Protein AF-0000000084487157 (afdb_homodimer)

Radius of gyration: 61.23 Å; Cα contacts (8 Å, |Δi|>4): 3173; chains: 2; bounding box: 126×188×122 Å

Organism: NCBI:txid1629725

Structure (mmCIF, N/CA/C/O backbone):
data_AF-0000000084487157-model_v1
#
loop_
_entity.id
_entity.type
_entity.pdbx_description
1 polymer 'Ankyrin repeat-containing protein'
#
loop_
_atom_site.group_PDB
_atom_site.id
_atom_site.type_symbol
_atom_site.label_atom_id
_atom_site.label_alt_id
_atom_site.label_comp_id
_atom_site.label_asym_id
_atom_site.label_entity_id
_atom_site.label_seq_id
_atom_site.pdbx_PDB_ins_code
_atom_site.Cartn_x
_atom_site.Cartn_y
_atom_site.Cartn_z
_atom_site.occupancy
_atom_site.B_iso_or_equiv
_atom_site.auth_seq_id
_atom_site.auth_comp_id
_atom_site.auth_asym_id
_atom_site.auth_atom_id
_atom_site.pdbx_PDB_model_num
ATOM 1 N N . MET A 1 1 ? -29.562 43.594 9.266 1 46.38 1 MET A N 1
ATOM 2 C CA . MET A 1 1 ? -28.797 44.562 8.492 1 46.38 1 MET A CA 1
ATOM 3 C C . MET A 1 1 ? -27.656 45.156 9.328 1 46.38 1 MET A C 1
ATOM 5 O O . MET A 1 1 ? -27.844 45.469 10.508 1 46.38 1 MET A O 1
ATOM 9 N N . GLN A 1 2 ? -26.438 44.812 8.945 1 55.62 2 GLN A N 1
ATOM 10 C CA . GLN A 1 2 ? -25.219 45.312 9.555 1 55.62 2 GLN A CA 1
ATOM 11 C C . GLN A 1 2 ? -25.188 46.844 9.508 1 55.62 2 GLN A C 1
ATOM 13 O O . GLN A 1 2 ? -25.406 47.438 8.453 1 55.62 2 GLN A O 1
ATOM 18 N N . CYS A 1 3 ? -25.688 47.562 10.555 1 52.28 3 CYS A N 1
ATOM 19 C CA . CYS A 1 3 ? -25.719 49 10.578 1 52.28 3 CYS A CA 1
ATOM 20 C C . CYS A 1 3 ? -24.719 49.562 11.578 1 52.28 3 CYS A C 1
ATOM 22 O O . CYS A 1 3 ? -24.078 48.812 12.312 1 52.28 3 CYS A O 1
ATOM 24 N N . GLY A 1 4 ? -24.078 50.719 11.555 1 47.22 4 GLY A N 1
ATOM 25 C CA . GLY A 1 4 ? -23.375 51.5 12.562 1 47.22 4 GLY A CA 1
ATOM 26 C C . GLY A 1 4 ? -22.703 52.719 12 1 47.22 4 GLY A C 1
ATOM 27 O O . GLY A 1 4 ? -22.422 52.812 10.805 1 47.22 4 GLY A O 1
ATOM 28 N N . PRO A 1 5 ? -23.125 53.75 12.477 1 40.22 5 PRO A N 1
ATOM 29 C CA . PRO A 1 5 ? -22.609 55 11.906 1 40.22 5 PRO A CA 1
ATOM 30 C C . PRO A 1 5 ? -21.156 54.875 11.438 1 40.22 5 PRO A C 1
ATOM 32 O O . PRO A 1 5 ? -20.75 55.531 10.469 1 40.22 5 PRO A O 1
ATOM 35 N N . ARG A 1 6 ? -20.172 54.656 12.258 1 46.72 6 ARG A N 1
ATOM 36 C CA . ARG A 1 6 ? -18.766 54.906 11.961 1 46.72 6 ARG A CA 1
ATOM 37 C C . ARG A 1 6 ? -18.125 53.656 11.352 1 46.72 6 ARG A C 1
ATOM 39 O O . ARG A 1 6 ? -16.922 53.438 11.5 1 46.72 6 ARG A O 1
ATOM 46 N N . GLY A 1 7 ? -19 52.875 10.414 1 50.53 7 GLY A N 1
ATOM 47 C CA . GLY A 1 7 ? -18.391 51.875 9.547 1 50.53 7 GLY A CA 1
ATOM 48 C C . GLY A 1 7 ? -18.062 50.594 10.273 1 50.53 7 GLY A C 1
ATOM 49 O O . GLY A 1 7 ? -17.203 49.812 9.828 1 50.53 7 GLY A O 1
ATOM 50 N N . GLU A 1 8 ? -18.484 50.281 11.375 1 61.91 8 GLU A N 1
ATOM 51 C CA . GLU A 1 8 ? -18 49.125 12.125 1 61.91 8 GLU A CA 1
ATOM 52 C C . GLU A 1 8 ? -18.734 47.875 11.734 1 61.91 8 GLU A C 1
ATOM 54 O O . GLU A 1 8 ? -18.297 46.75 12.047 1 61.91 8 GLU A O 1
ATOM 59 N N . ASN A 1 9 ? -19.781 47.844 10.703 1 69.62 9 ASN A N 1
ATOM 60 C CA . ASN A 1 9 ? -20.562 46.688 10.219 1 69.62 9 ASN A CA 1
ATOM 61 C C . ASN A 1 9 ? -21.156 45.906 11.375 1 69.62 9 ASN A C 1
ATOM 63 O O . ASN A 1 9 ? -21.062 44.656 11.383 1 69.62 9 ASN A O 1
ATOM 67 N N . LYS A 1 10 ? -21.656 46.625 12.469 1 80.81 10 LYS A N 1
ATOM 68 C CA . LYS A 1 10 ? -22.234 45.938 13.625 1 80.81 10 LYS A CA 1
ATOM 69 C C . LYS A 1 10 ? -23.75 45.844 13.492 1 80.81 10 LYS A C 1
ATOM 71 O O . LYS A 1 10 ? -24.391 46.75 12.984 1 80.81 10 LYS A O 1
ATOM 76 N N . THR A 1 11 ? -24.297 44.781 13.859 1 81.62 11 THR A N 1
ATOM 77 C CA . THR A 1 11 ? -25.734 44.562 13.938 1 81.62 11 THR A CA 1
ATOM 78 C C . THR A 1 11 ? -26.281 44.969 15.312 1 81.62 11 THR A C 1
ATOM 80 O O . THR A 1 11 ? -25.5 45.219 16.234 1 81.62 11 THR A O 1
ATOM 83 N N . PRO A 1 12 ? -27.578 45.219 15.461 1 81.38 12 PRO A N 1
ATOM 84 C CA . PRO A 1 12 ? -28.156 45.5 16.781 1 81.38 12 PRO A CA 1
ATOM 85 C C . PRO A 1 12 ? -27.75 44.5 17.844 1 81.38 12 PRO A C 1
ATOM 87 O O . PRO A 1 12 ? -27.578 44.844 19.016 1 81.38 12 PRO A O 1
ATOM 90 N N . LEU A 1 13 ? -27.594 43.25 17.422 1 86.44 13 LEU A N 1
ATOM 91 C CA . LEU A 1 13 ? -27.172 42.25 18.375 1 86.44 13 LEU A CA 1
ATOM 92 C C . LEU A 1 13 ? -25.734 42.5 18.844 1 86.44 13 LEU A C 1
ATOM 94 O O . LEU A 1 13 ? -25.422 42.281 20.016 1 86.44 13 LEU A O 1
ATOM 98 N N . HIS A 1 14 ? -24.938 42.906 17.922 1 86.56 14 HIS A N 1
ATOM 99 C CA . HIS A 1 14 ? -23.562 43.281 18.281 1 86.56 14 HIS A CA 1
ATOM 100 C C . HIS A 1 14 ? -23.562 44.375 19.359 1 86.56 14 HIS A C 1
ATOM 102 O O . HIS A 1 14 ? -22.891 44.219 20.391 1 86.56 14 HIS A O 1
ATOM 108 N N . LEU A 1 15 ? -24.266 45.375 19.125 1 84.25 15 LEU A N 1
ATOM 109 C CA . LEU A 1 15 ? -24.297 46.531 20.016 1 84.25 15 LEU A CA 1
ATOM 110 C C . LEU A 1 15 ? -24.875 46.156 21.375 1 84.25 15 LEU A C 1
ATOM 112 O O . LEU A 1 15 ? -24.359 46.594 22.406 1 84.25 15 LEU A O 1
ATOM 116 N N . SER A 1 16 ? -26 45.438 21.312 1 86.81 16 SER A N 1
ATOM 117 C CA . SER A 1 16 ? -26.625 45.031 22.562 1 86.81 16 SER A CA 1
ATOM 118 C C . SER A 1 16 ? -25.703 44.125 23.375 1 86.81 16 SER A C 1
ATOM 120 O O . SER A 1 16 ? -25.641 44.25 24.609 1 86.81 16 SER A O 1
ATOM 122 N N . ALA A 1 17 ? -24.953 43.219 22.75 1 87 17 ALA A N 1
ATOM 123 C CA . ALA A 1 17 ? -24.031 42.312 23.406 1 87 17 ALA A CA 1
ATOM 124 C C . ALA A 1 17 ? -22.828 43.062 23.969 1 87 17 ALA A C 1
ATOM 126 O O . ALA A 1 17 ? -22.344 42.75 25.062 1 87 17 ALA A O 1
ATOM 127 N N . GLU A 1 18 ? -22.391 44 23.172 1 82.25 18 GLU A N 1
ATOM 128 C CA . GLU A 1 18 ? -21.234 44.812 23.578 1 82.25 18 GLU A CA 1
ATOM 129 C C . GLU A 1 18 ? -21.531 45.625 24.812 1 82.25 18 GLU A C 1
ATOM 131 O O . GLU A 1 18 ? -20.672 45.844 25.672 1 82.25 18 GLU A O 1
ATOM 136 N N . HIS A 1 19 ? -22.781 46.031 24.938 1 81.69 19 HIS A N 1
ATOM 137 C CA . HIS A 1 19 ? -23.156 46.938 26.047 1 81.69 19 HIS A CA 1
ATOM 138 C C . HIS A 1 19 ? -23.844 46.156 27.156 1 81.69 19 HIS A C 1
ATOM 140 O O . HIS A 1 19 ? -24.234 46.719 28.172 1 81.69 19 HIS A O 1
ATOM 146 N N . GLY A 1 20 ? -24.062 44.844 27.047 1 82.31 20 GLY A N 1
ATOM 147 C CA . GLY A 1 20 ? -24.547 43.938 28.078 1 82.31 20 GLY A CA 1
ATOM 148 C C . GLY A 1 20 ? -26.047 44.062 28.297 1 82.31 20 GLY A C 1
ATOM 149 O O . GLY A 1 20 ? -26.531 43.875 29.422 1 82.31 20 GLY A O 1
ATOM 150 N N . TYR A 1 21 ? -26.781 44.562 27.328 1 86.69 21 TYR A N 1
ATOM 151 C CA . TYR A 1 21 ? -28.234 44.656 27.469 1 86.69 21 TYR A CA 1
ATOM 152 C C . TYR A 1 21 ? -28.875 43.281 27.281 1 86.69 21 TYR A C 1
ATOM 154 O O . TYR A 1 21 ? -29.281 42.906 26.172 1 86.69 21 TYR A O 1
ATOM 162 N N . THR A 1 22 ? -29.047 42.562 28.297 1 88.5 22 THR A N 1
ATOM 163 C CA . THR A 1 22 ? -29.484 41.156 28.281 1 88.5 22 THR A CA 1
ATOM 164 C C . THR A 1 22 ? -30.906 41.062 27.719 1 88.5 22 THR A C 1
ATOM 166 O O . THR A 1 22 ? -31.203 40.125 26.969 1 88.5 22 THR A O 1
ATOM 169 N N . SER A 1 23 ? -31.766 42 28.078 1 87.94 23 SER A N 1
ATOM 170 C CA . SER A 1 23 ? -33.156 41.938 27.609 1 87.94 23 SER A CA 1
ATOM 171 C C . SER A 1 23 ? -33.219 42.125 26.094 1 87.94 23 SER A C 1
ATOM 173 O O . SER A 1 23 ? -34 41.469 25.422 1 87.94 23 SER A O 1
ATOM 175 N N . ASN A 1 24 ? -32.312 43.094 25.609 1 87.62 24 ASN A N 1
ATOM 176 C CA . ASN A 1 24 ? -32.281 43.312 24.172 1 87.62 24 ASN A CA 1
ATOM 177 C C . ASN A 1 24 ? -31.734 42.094 23.422 1 87.62 24 ASN A C 1
ATOM 179 O O . ASN A 1 24 ? -32.25 41.75 22.359 1 87.62 24 ASN A O 1
ATOM 183 N N . VAL A 1 25 ? -30.75 41.531 24.016 1 89.44 25 VAL A N 1
ATOM 184 C CA . VAL A 1 25 ? -30.125 40.344 23.391 1 89.44 25 VAL A CA 1
ATOM 185 C C . VAL A 1 25 ? -31.156 39.219 23.281 1 89.44 25 VAL A C 1
ATOM 187 O O . VAL A 1 25 ? -31.281 38.594 22.234 1 89.44 25 VAL A O 1
ATOM 190 N N . THR A 1 26 ? -31.922 39 24.344 1 87.81 26 THR A N 1
ATOM 191 C CA . THR A 1 26 ? -32.938 37.969 24.359 1 87.81 26 THR A CA 1
ATOM 192 C C . THR A 1 26 ? -34.031 38.219 23.328 1 87.81 26 THR A C 1
ATOM 194 O O . THR A 1 26 ? -34.438 37.344 22.609 1 87.81 26 THR A O 1
ATOM 197 N N . THR A 1 27 ? -34.469 39.5 23.281 1 86.06 27 THR A N 1
ATOM 198 C CA . THR A 1 27 ? -35.5 39.875 22.344 1 86.06 27 THR A CA 1
ATOM 199 C C . THR A 1 27 ? -35.031 39.719 20.906 1 86.06 27 THR A C 1
ATOM 201 O O . THR A 1 27 ? -35.75 39.219 20.047 1 86.06 27 THR A O 1
ATOM 204 N N . LEU A 1 28 ? -33.812 40.125 20.609 1 86.5 28 LEU A N 1
ATOM 205 C CA . LEU A 1 28 ? -33.25 40.062 19.25 1 86.5 28 LEU A CA 1
ATOM 206 C C . LEU A 1 28 ? -33.062 38.625 18.812 1 86.5 28 LEU A C 1
ATOM 208 O O . LEU A 1 28 ? -33.25 38.281 17.641 1 86.5 28 LEU A O 1
ATOM 212 N N . LEU A 1 29 ? -32.719 37.781 19.75 1 86.19 29 LEU A N 1
ATOM 213 C CA . LEU A 1 29 ? -32.531 36.344 19.453 1 86.19 29 LEU A CA 1
ATOM 214 C C . LEU A 1 29 ? -33.875 35.688 19.156 1 86.19 29 LEU A C 1
ATOM 216 O O . LEU A 1 29 ? -33.969 34.844 18.266 1 86.19 29 LEU A O 1
ATOM 220 N N . GLN A 1 30 ? -34.906 36.125 19.875 1 80.31 30 GLN A N 1
ATOM 221 C CA . GLN A 1 30 ? -36.25 35.594 19.641 1 80.31 30 GLN A CA 1
ATOM 222 C C . GLN A 1 30 ? -36.781 36 18.266 1 80.31 30 GLN A C 1
ATOM 224 O O . GLN A 1 30 ? -37.562 35.25 17.656 1 80.31 30 GLN A O 1
ATOM 229 N N . LEU A 1 31 ? -36.281 37.188 17.828 1 78.25 31 LEU A N 1
ATOM 230 C CA . LEU A 1 31 ? -36.719 37.688 16.531 1 78.25 31 LEU A CA 1
ATOM 231 C C . LEU A 1 31 ? -35.844 37.156 15.406 1 78.25 31 LEU A C 1
ATOM 233 O O . LEU A 1 31 ? -36 37.562 14.25 1 78.25 31 LEU A O 1
ATOM 237 N N . GLY A 1 32 ? -34.875 36.312 15.656 1 76.19 32 GLY A N 1
ATOM 238 C CA . GLY A 1 32 ? -34.094 35.625 14.633 1 76.19 32 GLY A CA 1
ATOM 239 C C . GLY A 1 32 ? -32.781 36.281 14.352 1 76.19 32 GLY A C 1
ATOM 240 O O . GLY A 1 32 ? -32.219 36.125 13.258 1 76.19 32 GLY A O 1
ATOM 241 N N . GLY A 1 33 ? -32.281 37.094 15.25 1 76.75 33 GLY A N 1
ATOM 242 C CA . GLY A 1 33 ? -31 37.719 15.047 1 76.75 33 GLY A CA 1
ATOM 243 C C . GLY A 1 33 ? -29.875 36.719 14.852 1 76.75 33 GLY A C 1
ATOM 244 O O . GLY A 1 33 ? -29.828 35.688 15.531 1 76.75 33 GLY A O 1
ATOM 245 N N . SER A 1 34 ? -29 37 13.742 1 77.19 34 SER A N 1
ATOM 246 C CA . SER A 1 34 ? -27.875 36.125 13.438 1 77.19 34 SER A CA 1
ATOM 247 C C . SER A 1 34 ? -26.75 36.281 14.453 1 77.19 34 SER A C 1
ATOM 249 O O . SER A 1 34 ? -26.344 37.406 14.773 1 77.19 34 SER A O 1
ATOM 251 N N . MET A 1 35 ? -26.438 35.25 15.078 1 78.38 35 MET A N 1
ATOM 252 C CA . MET A 1 35 ? -25.406 35.219 16.109 1 78.38 35 MET A CA 1
ATOM 253 C C . MET A 1 35 ? -24.016 35.094 15.484 1 78.38 35 MET A C 1
ATOM 255 O O . MET A 1 35 ? -23 35.344 16.141 1 78.38 35 MET A O 1
ATOM 259 N N . LEU A 1 36 ? -23.891 34.719 14.164 1 74.94 36 LEU A N 1
ATOM 260 C CA . LEU A 1 36 ? -22.609 34.344 13.57 1 74.94 36 LEU A CA 1
ATOM 261 C C . LEU A 1 36 ? -22.062 35.5 12.711 1 74.94 36 LEU A C 1
ATOM 263 O O . LEU A 1 36 ? -20.938 35.406 12.211 1 74.94 36 LEU A O 1
ATOM 267 N N . ILE A 1 37 ? -22.875 36.625 12.633 1 76.06 37 ILE A N 1
ATOM 268 C CA . ILE A 1 37 ? -22.422 37.75 11.82 1 76.06 37 ILE A CA 1
ATOM 269 C C . ILE A 1 37 ? -21.234 38.438 12.508 1 76.06 37 ILE A C 1
ATOM 271 O O . ILE A 1 37 ? -21.234 38.625 13.727 1 76.06 37 ILE A O 1
ATOM 275 N N . ARG A 1 38 ? -20.188 38.656 11.781 1 77.5 38 ARG A N 1
ATOM 276 C CA . ARG A 1 38 ? -18.969 39.281 12.305 1 77.5 38 ARG A CA 1
ATOM 277 C C . ARG A 1 38 ? -18.938 40.781 11.938 1 77.5 38 ARG A C 1
ATOM 279 O O . ARG A 1 38 ? -19.391 41.156 10.859 1 77.5 38 ARG A O 1
ATOM 286 N N . ASP A 1 39 ? -18.547 41.5 12.828 1 75.56 39 ASP A N 1
ATOM 287 C CA . ASP A 1 39 ? -18.375 42.906 12.547 1 75.56 39 ASP A CA 1
ATOM 288 C C . ASP A 1 39 ? -17.094 43.188 11.758 1 75.56 39 ASP A C 1
ATOM 290 O O . ASP A 1 39 ? -16.484 42.25 11.227 1 75.56 39 ASP A O 1
ATOM 294 N N . ILE A 1 40 ? -16.75 44.375 11.523 1 66.31 40 ILE A N 1
ATOM 295 C CA . ILE A 1 40 ? -15.633 44.75 10.68 1 66.31 40 ILE A CA 1
ATOM 296 C C . ILE A 1 40 ? -14.336 44.188 11.258 1 66.31 40 ILE A C 1
ATOM 298 O O . ILE A 1 40 ? -13.383 43.938 10.523 1 66.31 40 ILE A O 1
ATOM 302 N N . ASN A 1 41 ? -14.375 44.062 12.594 1 64.44 41 ASN A N 1
ATOM 303 C CA . ASN A 1 41 ? -13.18 43.562 13.258 1 64.44 41 ASN A CA 1
ATOM 304 C C . ASN A 1 41 ? -13.219 42.031 13.359 1 64.44 41 ASN A C 1
ATOM 306 O O . ASN A 1 41 ? -12.391 41.438 14.055 1 64.44 41 ASN A O 1
ATOM 310 N N . GLY A 1 42 ? -14.281 41.406 12.734 1 69.81 42 GLY A N 1
ATOM 311 C CA . GLY A 1 42 ? -14.406 39.969 12.711 1 69.81 42 GLY A CA 1
ATOM 312 C C . GLY A 1 42 ? -14.984 39.406 13.984 1 69.81 42 GLY A C 1
ATOM 313 O O . GLY A 1 42 ? -14.844 38.188 14.25 1 69.81 42 GLY A O 1
ATOM 314 N N . MET A 1 43 ? -15.594 40.281 14.781 1 75.44 43 MET A N 1
ATOM 315 C CA . MET A 1 43 ? -16.094 39.844 16.062 1 75.44 43 MET A CA 1
ATOM 316 C C . MET A 1 43 ? -17.578 39.531 15.992 1 75.44 43 MET A C 1
ATOM 318 O O . MET A 1 43 ? -18.344 40.281 15.375 1 75.44 43 MET A O 1
ATOM 322 N N . THR A 1 44 ? -17.891 38.375 16.641 1 81.62 44 THR A N 1
ATOM 323 C CA . THR A 1 44 ? -19.297 38.031 16.75 1 81.62 44 THR A CA 1
ATOM 324 C C . THR A 1 44 ? -19.922 38.656 18 1 81.62 44 THR A C 1
ATOM 326 O O . THR A 1 44 ? -19.203 39.188 18.859 1 81.62 44 THR A O 1
ATOM 329 N N . PRO A 1 45 ? -21.219 38.75 18.047 1 81.69 45 PRO A N 1
ATOM 330 C CA . PRO A 1 45 ? -21.844 39.281 19.266 1 81.69 45 PRO A CA 1
ATOM 331 C C . PRO A 1 45 ? -21.359 38.594 20.531 1 81.69 45 PRO A C 1
ATOM 333 O O . PRO A 1 45 ? -21.172 39.25 21.562 1 81.69 45 PRO A O 1
ATOM 336 N N . SER A 1 46 ? -21.078 37.312 20.453 1 82.06 46 SER A N 1
ATOM 337 C CA . SER A 1 46 ? -20.547 36.594 21.609 1 82.06 46 SER A CA 1
ATOM 338 C C . SER A 1 46 ? -19.125 37.062 21.953 1 82.06 46 SER A C 1
ATOM 340 O O . SER A 1 46 ? -18.781 37.219 23.125 1 82.06 46 SER A O 1
ATOM 342 N N . ASP A 1 47 ? -18.359 37.375 20.906 1 77 47 ASP A N 1
ATOM 343 C CA . ASP A 1 47 ? -17.016 37.875 21.109 1 77 47 ASP A CA 1
ATOM 344 C C . ASP A 1 47 ? -17.031 39.25 21.797 1 77 47 ASP A C 1
ATOM 346 O O . ASP A 1 47 ? -16.234 39.5 22.688 1 77 47 ASP A O 1
ATOM 350 N N . LEU A 1 48 ? -17.922 40.031 21.359 1 78.81 48 LEU A N 1
ATOM 351 C CA . LEU A 1 48 ? -18.047 41.375 21.891 1 78.81 48 LEU A CA 1
ATOM 352 C C . LEU A 1 48 ? -18.516 41.375 23.344 1 78.81 48 LEU A C 1
ATOM 354 O O . LEU A 1 48 ? -18.031 42.156 24.156 1 78.81 48 LEU A O 1
ATOM 358 N N . ALA A 1 49 ? -19.453 40.5 23.609 1 82.75 49 ALA A N 1
ATOM 359 C CA . ALA A 1 49 ? -19.922 40.375 24.984 1 82.75 49 ALA A CA 1
ATOM 360 C C . ALA A 1 49 ? -18.812 39.875 25.906 1 82.75 49 ALA A C 1
ATOM 362 O O . ALA A 1 49 ? -18.688 40.312 27.047 1 82.75 49 ALA A O 1
ATOM 363 N N . ASP A 1 50 ? -17.984 38.969 25.438 1 76.81 50 ASP A N 1
ATOM 364 C CA . ASP A 1 50 ? -16.875 38.438 26.188 1 76.81 50 ASP A CA 1
ATOM 365 C C . ASP A 1 50 ? -15.797 39.5 26.438 1 76.81 50 ASP A C 1
ATOM 367 O O . ASP A 1 50 ? -15.273 39.594 27.547 1 76.81 50 ASP A O 1
ATOM 371 N N . LYS A 1 51 ? -15.539 40.188 25.344 1 68.56 51 LYS A N 1
ATOM 372 C CA . LYS A 1 51 ? -14.555 41.25 25.422 1 68.56 51 LYS A CA 1
ATOM 373 C C . LYS A 1 51 ? -14.969 42.312 26.453 1 68.56 51 LYS A C 1
ATOM 375 O O . LYS A 1 51 ? -14.133 42.844 27.188 1 68.56 51 LYS A O 1
ATOM 380 N N . ALA A 1 52 ? -16.328 42.531 26.484 1 73.38 52 ALA A N 1
ATOM 381 C CA . ALA A 1 52 ? -16.859 43.531 27.375 1 73.38 52 ALA A CA 1
ATOM 382 C C . ALA A 1 52 ? -17.156 42.969 28.75 1 73.38 52 ALA A C 1
ATOM 384 O O . ALA A 1 52 ? -17.531 43.688 29.672 1 73.38 52 ALA A O 1
ATOM 385 N N . GLY A 1 53 ? -17 41.531 29 1 70.44 53 GLY A N 1
ATOM 386 C CA . GLY A 1 53 ? -17.125 40.844 30.281 1 70.44 53 GLY A CA 1
ATOM 387 C C . GLY A 1 53 ? -18.562 40.625 30.688 1 70.44 53 GLY A C 1
ATOM 388 O O . GLY A 1 53 ? -18.875 40.562 31.891 1 70.44 53 GLY A O 1
ATOM 389 N N . HIS A 1 54 ? -19.453 40.812 29.844 1 80.56 54 HIS A N 1
ATOM 390 C CA . HIS A 1 54 ? -20.859 40.594 30.172 1 80.56 54 HIS A CA 1
ATOM 391 C C . HIS A 1 54 ? -21.188 39.094 30.203 1 80.56 54 HIS A C 1
ATOM 393 O O . HIS A 1 54 ? -21.656 38.531 29.219 1 80.56 54 HIS A O 1
ATOM 399 N N . THR A 1 55 ? -21.031 38.406 31.234 1 80.62 55 THR A N 1
ATOM 400 C CA . THR A 1 55 ? -21.141 36.969 31.406 1 80.62 55 THR A CA 1
ATOM 401 C C . THR A 1 55 ? -22.578 36.5 31.156 1 80.62 55 THR A C 1
ATOM 403 O O . THR A 1 55 ? -22.812 35.438 30.594 1 80.62 55 THR A O 1
ATOM 406 N N . GLU A 1 56 ? -23.484 37.406 31.641 1 85.5 56 GLU A N 1
ATOM 407 C CA . GLU A 1 56 ? -24.891 37.031 31.469 1 85.5 56 GLU A CA 1
ATOM 408 C C . GLU A 1 56 ? -25.266 37.031 29.984 1 85.5 56 GLU A C 1
ATOM 410 O O . GLU A 1 56 ? -25.984 36.156 29.531 1 85.5 56 GLU A O 1
ATOM 415 N N . CYS A 1 57 ? -24.75 38.062 29.312 1 85.38 57 CYS A N 1
ATOM 416 C CA . CYS A 1 57 ? -25.031 38.125 27.875 1 85.38 57 CYS A CA 1
ATOM 417 C C . CYS A 1 57 ? -24.391 36.938 27.141 1 85.38 57 CYS A C 1
ATOM 419 O O . CYS A 1 57 ? -25 36.375 26.234 1 85.38 57 CYS A O 1
ATOM 421 N N . ILE A 1 58 ? -23.297 36.531 27.547 1 82.19 58 ILE A N 1
ATOM 422 C CA . ILE A 1 58 ? -22.594 35.406 26.938 1 82.19 58 ILE A CA 1
ATOM 423 C C . ILE A 1 58 ? -23.391 34.125 27.172 1 82.19 58 ILE A C 1
ATOM 425 O O . ILE A 1 58 ? -23.531 33.312 26.25 1 82.19 58 ILE A O 1
ATOM 429 N N . SER A 1 59 ? -23.844 34 28.312 1 85.69 59 SER A N 1
ATOM 430 C CA . SER A 1 59 ? -24.609 32.781 28.656 1 85.69 59 SER A CA 1
ATOM 431 C C . SER A 1 59 ? -25.875 32.688 27.812 1 85.69 59 SER A C 1
ATOM 433 O O . SER A 1 59 ? -26.234 31.625 27.344 1 85.69 59 SER A O 1
ATOM 435 N N . ILE A 1 60 ? -26.531 33.875 27.688 1 86.5 60 ILE A N 1
ATOM 436 C CA . ILE A 1 60 ? -27.766 33.906 26.922 1 86.5 60 ILE A CA 1
ATOM 437 C C . ILE A 1 60 ? -27.453 33.594 25.453 1 86.5 60 ILE A C 1
ATOM 439 O O . ILE A 1 60 ? -28.188 32.812 24.812 1 86.5 60 ILE A O 1
ATOM 443 N N . LEU A 1 61 ? -26.422 34.125 24.969 1 86.06 61 LEU A N 1
ATOM 444 C CA . LEU A 1 61 ? -26.031 33.875 23.578 1 86.06 61 LEU A CA 1
ATOM 445 C C . LEU A 1 61 ? -25.625 32.438 23.375 1 86.06 61 LEU A C 1
ATOM 447 O O . LEU A 1 61 ? -25.969 31.812 22.359 1 86.06 61 LEU A O 1
ATOM 451 N N . LYS A 1 62 ? -24.938 31.891 24.312 1 81.38 62 LYS A N 1
ATOM 452 C CA . LYS A 1 62 ? -24.516 30.5 24.234 1 81.38 62 LYS A CA 1
ATOM 453 C C . LYS A 1 62 ? -25.703 29.547 24.312 1 81.38 62 LYS A C 1
ATOM 455 O O . LYS A 1 62 ? -25.766 28.547 23.594 1 81.38 62 LYS A O 1
ATOM 460 N N . GLU A 1 63 ? -26.609 29.828 25.156 1 84.25 63 GLU A N 1
ATOM 461 C CA . GLU A 1 63 ? -27.797 29 25.297 1 84.25 63 GLU A CA 1
ATOM 462 C C . GLU A 1 63 ? -28.656 29.031 24.031 1 84.25 63 GLU A C 1
ATOM 464 O O . GLU A 1 63 ? -29.219 28.016 23.625 1 84.25 63 GLU A O 1
ATOM 469 N N . ALA A 1 64 ? -28.75 30.234 23.547 1 83.25 64 ALA A N 1
ATOM 470 C CA . ALA A 1 64 ? -29.5 30.359 22.297 1 83.25 64 ALA A CA 1
ATOM 471 C C . ALA A 1 64 ? -28.828 29.594 21.156 1 83.25 64 ALA A C 1
ATOM 473 O O . ALA A 1 64 ? -29.484 28.969 20.344 1 83.25 64 ALA A O 1
ATOM 474 N N . ALA A 1 65 ? -27.562 29.672 21.109 1 81.12 65 ALA A N 1
ATOM 475 C CA . ALA A 1 65 ? -26.797 28.953 20.094 1 81.12 65 ALA A CA 1
ATOM 476 C C . ALA A 1 65 ? -26.938 27.453 20.281 1 81.12 65 ALA A C 1
ATOM 478 O O . ALA A 1 65 ? -27.125 26.703 19.297 1 81.12 65 ALA A O 1
ATOM 479 N N . ASP A 1 66 ? -26.906 26.984 21.438 1 82.56 66 ASP A N 1
ATOM 480 C CA . ASP A 1 66 ? -27.047 25.578 21.75 1 82.56 66 ASP A CA 1
ATOM 481 C C . ASP A 1 66 ? -28.438 25.062 21.406 1 82.56 66 ASP A C 1
ATOM 483 O O . ASP A 1 66 ? -28.594 23.953 20.906 1 82.56 66 ASP A O 1
ATOM 487 N N . ALA A 1 67 ? -29.422 25.875 21.734 1 83.38 67 ALA A N 1
ATOM 488 C CA . ALA A 1 67 ? -30.797 25.484 21.438 1 83.38 67 ALA A CA 1
ATOM 489 C C . ALA A 1 67 ? -31.016 25.359 19.938 1 83.38 67 ALA A C 1
ATOM 491 O O . ALA A 1 67 ? -31.719 24.453 19.469 1 83.38 67 ALA A O 1
ATOM 492 N N . ARG A 1 68 ? -30.516 26.281 19.188 1 82.38 68 ARG A N 1
ATOM 493 C CA . ARG A 1 68 ? -30.625 26.219 17.734 1 82.38 68 ARG A CA 1
ATOM 494 C C . ARG A 1 68 ? -29.906 25 17.172 1 82.38 68 ARG A C 1
ATOM 496 O O . ARG A 1 68 ? -30.391 24.344 16.25 1 82.38 68 ARG A O 1
ATOM 503 N N . GLU A 1 69 ? -28.781 24.734 17.703 1 84.06 69 GLU A N 1
ATOM 504 C CA . GLU A 1 69 ? -28.016 23.562 17.266 1 84.06 69 GLU A CA 1
ATOM 505 C C . GLU A 1 69 ? -28.75 22.266 17.609 1 84.06 69 GLU A C 1
ATOM 507 O O . GLU A 1 69 ? -28.781 21.328 16.812 1 84.06 69 GLU A O 1
ATOM 512 N N . LYS A 1 70 ? -29.312 22.234 18.703 1 86.38 70 LYS A N 1
ATOM 513 C CA . LYS A 1 70 ? -30.062 21.062 19.125 1 86.38 70 LYS A CA 1
ATOM 514 C C . LYS A 1 70 ? -31.281 20.844 18.234 1 86.38 70 LYS A C 1
ATOM 516 O O . LYS A 1 70 ? -31.609 19.703 17.891 1 86.38 70 LYS A O 1
ATOM 521 N N . ALA A 1 71 ? -31.969 21.875 17.875 1 85.5 71 ALA A N 1
ATOM 522 C CA . ALA A 1 71 ? -33.125 21.781 17 1 85.5 71 ALA A CA 1
ATOM 523 C C . ALA A 1 71 ? -32.75 21.219 15.633 1 85.5 71 ALA A C 1
ATOM 525 O O . ALA A 1 71 ? -33.469 20.406 15.062 1 85.5 71 ALA A O 1
ATOM 526 N N . LYS A 1 72 ? -31.703 21.75 15.117 1 86.81 72 LYS A N 1
ATOM 527 C CA . LYS A 1 72 ? -31.203 21.25 13.836 1 86.81 72 LYS A CA 1
ATOM 528 C C . LYS A 1 72 ? -30.859 19.766 13.922 1 86.81 72 LYS A C 1
ATOM 530 O O . LYS A 1 72 ? -31.188 19 13.016 1 86.81 72 LYS A O 1
ATOM 535 N N . LEU A 1 73 ? -30.266 19.328 15.016 1 89.5 73 LEU A N 1
ATOM 536 C CA . LEU A 1 73 ? -29.875 17.938 15.219 1 89.5 73 LEU A CA 1
ATOM 537 C C . LEU A 1 73 ? -31.094 17.031 15.344 1 89.5 73 LEU A C 1
ATOM 539 O O . LEU A 1 73 ? -31.094 15.898 14.875 1 89.5 73 LEU A O 1
ATOM 543 N N . ASP A 1 74 ? -32.125 17.531 15.953 1 91.69 74 ASP A N 1
ATOM 544 C CA . ASP A 1 74 ? -33.344 16.75 16.125 1 91.69 74 ASP A CA 1
ATOM 545 C C . ASP A 1 74 ? -34.031 16.516 14.797 1 91.69 74 ASP A C 1
ATOM 547 O O . ASP A 1 74 ? -34.531 15.422 14.523 1 91.69 74 ASP A O 1
ATOM 551 N N . ILE A 1 75 ? -34.156 17.547 13.992 1 92 75 ILE A N 1
ATOM 552 C CA . ILE A 1 75 ? -34.781 17.406 12.68 1 92 75 ILE A CA 1
ATOM 553 C C . ILE A 1 75 ? -33.938 16.453 11.82 1 92 75 ILE A C 1
ATOM 555 O O . ILE A 1 75 ? -34.5 15.641 11.078 1 92 75 ILE A O 1
ATOM 559 N N . HIS A 1 76 ? -32.688 16.625 11.867 1 94.38 76 HIS A N 1
ATOM 560 C CA . HIS A 1 76 ? -31.812 15.719 11.117 1 94.38 76 HIS A CA 1
ATOM 561 C C . HIS A 1 76 ? -32 14.273 11.562 1 94.38 76 HIS A C 1
ATOM 563 O O . HIS A 1 76 ? -32.031 13.359 10.742 1 94.38 76 HIS A O 1
ATOM 569 N N . ALA A 1 77 ? -32.125 14.078 12.875 1 93.88 77 ALA A N 1
ATOM 570 C CA . ALA A 1 77 ? -32.344 12.742 13.406 1 93.88 77 ALA A CA 1
ATOM 571 C C . ALA A 1 77 ? -33.656 12.148 12.891 1 93.88 77 ALA A C 1
ATOM 573 O O . ALA A 1 77 ? -33.719 10.961 12.578 1 93.88 77 ALA A O 1
ATOM 574 N N . ALA A 1 78 ? -34.625 12.977 12.797 1 94.12 78 ALA A N 1
ATOM 575 C CA . ALA A 1 78 ? -35.906 12.539 12.258 1 94.12 78 ALA A CA 1
ATOM 576 C C . ALA A 1 78 ? -35.812 12.188 10.781 1 94.12 78 ALA A C 1
ATOM 578 O O . ALA A 1 78 ? -36.375 11.203 10.32 1 94.12 78 ALA A O 1
ATOM 579 N N . LEU A 1 79 ? -35.094 13 10.047 1 95.12 79 LEU A N 1
ATOM 580 C CA . LEU A 1 79 ? -34.844 12.742 8.633 1 95.12 79 LEU A CA 1
ATOM 581 C C . LEU A 1 79 ? -34.094 11.43 8.445 1 95.12 79 LEU A C 1
ATOM 583 O O . LEU A 1 79 ? -34.438 10.648 7.547 1 95.12 79 LEU A O 1
ATOM 587 N N . ARG A 1 80 ? -33.125 11.25 9.242 1 95.19 80 ARG A N 1
ATOM 588 C CA . ARG A 1 80 ? -32.312 10.039 9.164 1 95.19 80 ARG A CA 1
ATOM 589 C C . ARG A 1 80 ? -33.156 8.797 9.422 1 95.19 80 ARG A C 1
ATOM 591 O O . ARG A 1 80 ? -33.062 7.801 8.703 1 95.19 80 ARG A O 1
ATOM 598 N N . ASP A 1 81 ? -34 8.844 10.43 1 94.5 81 ASP A N 1
ATOM 599 C CA . ASP A 1 81 ? -34.875 7.73 10.742 1 94.5 81 ASP A CA 1
ATOM 600 C C . ASP A 1 81 ? -35.844 7.453 9.586 1 94.5 81 ASP A C 1
ATOM 602 O O . ASP A 1 81 ? -36.094 6.297 9.227 1 94.5 81 ASP A O 1
ATOM 606 N N . SER A 1 82 ? -36.375 8.469 9.008 1 95.38 82 SER A N 1
ATOM 607 C CA . SER A 1 82 ? -37.312 8.336 7.891 1 95.38 82 SER A CA 1
ATOM 608 C C . SER A 1 82 ? -36.625 7.785 6.652 1 95.38 82 SER A C 1
ATOM 610 O O . SER A 1 82 ? -37.188 6.969 5.926 1 95.38 82 SER A O 1
ATOM 612 N N . CYS A 1 83 ? -35.375 8.195 6.383 1 94.62 83 CYS A N 1
ATOM 613 C CA . CYS A 1 83 ? -34.594 7.703 5.258 1 94.62 83 CYS A CA 1
ATOM 614 C C . CYS A 1 83 ? -34.281 6.223 5.434 1 94.62 83 CYS A C 1
ATOM 616 O O . CYS A 1 83 ? -34.344 5.449 4.48 1 94.62 83 CYS A O 1
ATOM 618 N N . GLY A 1 84 ? -33.906 5.867 6.664 1 91.38 84 GLY A N 1
ATOM 619 C CA . GLY A 1 84 ? -33.562 4.48 6.957 1 91.38 84 GLY A CA 1
ATOM 620 C C . GLY A 1 84 ? -34.75 3.539 6.801 1 91.38 84 GLY A C 1
ATOM 621 O O . GLY A 1 84 ? -34.594 2.4 6.359 1 91.38 84 GLY A O 1
ATOM 622 N N . GLN A 1 85 ? -35.969 4.066 7.035 1 91.44 85 GLN A N 1
ATOM 623 C CA . GLN A 1 85 ? -37.188 3.258 6.957 1 91.44 85 GLN A CA 1
ATOM 624 C C . GLN A 1 85 ? -37.781 3.295 5.555 1 91.44 85 GLN A C 1
ATOM 626 O O . GLN A 1 85 ? -38.688 2.512 5.234 1 91.44 85 GLN A O 1
ATOM 631 N N . GLY A 1 86 ? -37.281 4.164 4.758 1 93.06 86 GLY A N 1
ATOM 632 C CA . GLY A 1 86 ? -37.781 4.289 3.395 1 93.06 86 GLY A CA 1
ATOM 633 C C . GLY A 1 86 ? -39.125 5.004 3.303 1 93.06 86 GLY A C 1
ATOM 634 O O . GLY A 1 86 ? -39.906 4.766 2.375 1 93.06 86 GLY A O 1
ATOM 635 N N . ASP A 1 87 ? -39.406 5.836 4.297 1 95.31 87 ASP A N 1
ATOM 636 C CA . ASP A 1 87 ? -40.688 6.582 4.328 1 95.31 87 ASP A CA 1
ATOM 637 C C . ASP A 1 87 ? -40.562 7.859 3.5 1 95.31 87 ASP A C 1
ATOM 639 O O . ASP A 1 87 ? -40.281 8.93 4.031 1 95.31 87 ASP A O 1
ATOM 643 N N . VAL A 1 88 ? -41 7.848 2.33 1 96.5 88 VAL A N 1
ATOM 644 C CA . VAL A 1 88 ? -40.844 8.93 1.366 1 96.5 88 VAL A CA 1
ATOM 645 C C . VAL A 1 88 ? -41.656 10.141 1.8 1 96.5 88 VAL A C 1
ATOM 647 O O . VAL A 1 88 ? -41.219 11.281 1.719 1 96.5 88 VAL A O 1
ATOM 650 N N . SER A 1 89 ? -42.844 9.875 2.252 1 95.88 89 SER A N 1
ATOM 651 C CA . SER A 1 89 ? -43.75 10.953 2.625 1 95.88 89 SER A CA 1
ATOM 652 C C . SER A 1 89 ? -43.219 11.758 3.799 1 95.88 89 SER A C 1
ATOM 654 O O . SER A 1 89 ? -43.25 12.992 3.785 1 95.88 89 SER A O 1
ATOM 656 N N . SER A 1 90 ? -42.75 11.055 4.789 1 95.75 90 SER A N 1
ATOM 657 C CA . SER A 1 90 ? -42.156 11.727 5.957 1 95.75 90 SER A CA 1
ATOM 658 C C . SER A 1 90 ? -40.938 12.547 5.582 1 95.75 90 SER A C 1
ATOM 660 O O . SER A 1 90 ? -40.75 13.648 6.098 1 95.75 90 SER A O 1
ATOM 662 N N . VAL A 1 91 ? -40.062 12.047 4.688 1 96.12 91 VAL A N 1
ATOM 663 C CA . VAL A 1 91 ? -38.844 12.75 4.254 1 96.12 91 VAL A CA 1
ATOM 664 C C . VAL A 1 91 ? -39.25 14.031 3.523 1 96.12 91 VAL A C 1
ATOM 666 O O . VAL A 1 91 ? -38.656 15.094 3.77 1 96.12 91 VAL A O 1
ATOM 669 N N . GLN A 1 92 ? -40.281 13.945 2.689 1 93.94 92 GLN A N 1
ATOM 670 C CA . GLN A 1 92 ? -40.719 15.102 1.924 1 93.94 92 GLN A CA 1
ATOM 671 C C . GLN A 1 92 ? -41.25 16.188 2.842 1 93.94 92 GLN A C 1
ATOM 673 O O . GLN A 1 92 ? -40.969 17.375 2.658 1 93.94 92 GLN A O 1
ATOM 678 N N . GLN A 1 93 ? -41.969 15.797 3.824 1 93.44 93 GLN A N 1
ATOM 679 C CA . GLN A 1 93 ? -42.531 16.75 4.762 1 93.44 93 GLN A CA 1
ATOM 680 C C . GLN A 1 93 ? -41.469 17.438 5.594 1 93.44 93 GLN A C 1
ATOM 682 O O . GLN A 1 93 ? -41.5 18.656 5.797 1 93.44 93 GLN A O 1
ATOM 687 N N . LEU A 1 94 ? -40.562 16.688 6.102 1 94 94 LEU A N 1
ATOM 688 C CA . LEU A 1 94 ? -39.5 17.219 6.957 1 94 94 LEU A CA 1
ATOM 689 C C . LEU A 1 94 ? -38.594 18.172 6.176 1 94 94 LEU A C 1
ATOM 691 O O . LEU A 1 94 ? -38.219 19.219 6.684 1 94 94 LEU A O 1
ATOM 695 N N . VAL A 1 95 ? -38.25 17.844 4.926 1 92.5 95 VAL A N 1
ATOM 696 C CA . VAL A 1 95 ? -37.375 18.656 4.113 1 92.5 95 VAL A CA 1
ATOM 697 C C . VAL A 1 95 ? -38.062 19.953 3.719 1 92.5 95 VAL A C 1
ATOM 699 O O . VAL A 1 95 ? -37.438 21.016 3.664 1 92.5 95 VAL A O 1
ATOM 702 N N . ALA A 1 96 ? -39.312 19.875 3.475 1 87.5 96 ALA A N 1
ATOM 703 C CA . ALA A 1 96 ? -40.094 21.047 3.094 1 87.5 96 ALA A CA 1
ATOM 704 C C . ALA A 1 96 ? -40.156 22.062 4.242 1 87.5 96 ALA A C 1
ATOM 706 O O . ALA A 1 96 ? -40.25 23.266 4.016 1 87.5 96 ALA A O 1
ATOM 707 N N . SER A 1 97 ? -40 21.547 5.402 1 86.44 97 SER A N 1
ATOM 708 C CA . SER A 1 97 ? -40.094 22.391 6.586 1 86.44 97 SER A CA 1
ATOM 709 C C . SER A 1 97 ? -38.781 23.156 6.816 1 86.44 97 SER A C 1
ATOM 711 O O . SER A 1 97 ? -38.75 24.141 7.555 1 86.44 97 SER A O 1
ATOM 713 N N . LEU A 1 98 ? -37.656 22.734 6.121 1 84.88 98 LEU A N 1
ATOM 714 C CA . LEU A 1 98 ? -36.344 23.281 6.391 1 84.88 98 LEU A CA 1
ATOM 715 C C . LEU A 1 98 ? -36.094 24.547 5.598 1 84.88 98 LEU A C 1
ATOM 717 O O . LEU A 1 98 ? -35.25 25.375 5.984 1 84.88 98 LEU A O 1
ATOM 721 N N . SER A 1 99 ? -36.906 25.391 5.418 1 73.12 99 SER A N 1
ATOM 722 C CA . SER A 1 99 ? -36.844 26.625 4.629 1 73.12 99 SER A CA 1
ATOM 723 C C . SER A 1 99 ? -35.406 26.984 4.301 1 73.12 99 SER A C 1
ATOM 725 O O . SER A 1 99 ? -34.781 26.359 3.434 1 73.12 99 SER A O 1
ATOM 727 N N . LYS A 1 100 ? -34.531 27.828 5.023 1 72.94 100 LYS A N 1
ATOM 728 C CA . LYS A 1 100 ? -33.25 28.438 4.688 1 72.94 100 LYS A CA 1
ATOM 729 C C . LYS A 1 100 ? -32.094 27.516 5.035 1 72.94 100 LYS A C 1
ATOM 731 O O . LYS A 1 100 ? -31.062 27.531 4.367 1 72.94 100 LYS A O 1
ATOM 736 N N . ASP A 1 101 ? -32.188 26.594 5.895 1 81.56 101 ASP A N 1
ATOM 737 C CA . ASP A 1 101 ? -31.109 25.766 6.395 1 81.56 101 ASP A CA 1
ATOM 738 C C . ASP A 1 101 ? -31.203 24.344 5.848 1 81.56 101 ASP A C 1
ATOM 740 O O . ASP A 1 101 ? -30.609 23.422 6.41 1 81.56 101 ASP A O 1
ATOM 744 N N . ALA A 1 102 ? -31.891 24.156 4.734 1 86.25 102 ALA A N 1
ATOM 745 C CA . ALA A 1 102 ? -32.125 22.812 4.223 1 86.25 102 ALA A CA 1
ATOM 746 C C . ALA A 1 102 ? -30.828 22.141 3.797 1 86.25 102 ALA A C 1
ATOM 748 O O . ALA A 1 102 ? -30.562 20.984 4.137 1 86.25 102 ALA A O 1
ATOM 749 N N . GLU A 1 103 ? -30.016 22.828 3.055 1 89.38 103 GLU A N 1
ATOM 750 C CA . GLU A 1 103 ? -28.75 22.281 2.555 1 89.38 103 GLU A CA 1
ATOM 751 C C . GLU A 1 103 ? -27.828 21.859 3.703 1 89.38 103 GLU A C 1
ATOM 753 O O . GLU A 1 103 ? -27.203 20.812 3.648 1 89.38 103 GLU A O 1
ATOM 758 N N . LEU A 1 104 ? -27.828 22.703 4.695 1 88.75 104 LEU A N 1
ATOM 759 C CA . LEU A 1 104 ? -26.969 22.438 5.844 1 88.75 104 LEU A CA 1
ATOM 760 C C . LEU A 1 104 ? -27.453 21.203 6.609 1 88.75 104 LEU A C 1
ATOM 762 O O . LEU A 1 104 ? -26.656 20.344 6.973 1 88.75 104 LEU A O 1
ATOM 766 N N . ILE A 1 105 ? -28.734 21.109 6.805 1 91.06 105 ILE A N 1
ATOM 767 C CA . ILE A 1 105 ? -29.281 20.031 7.621 1 91.06 105 ILE A CA 1
ATOM 768 C C . ILE A 1 105 ? -29.219 18.719 6.855 1 91.06 105 ILE A C 1
ATOM 770 O O . ILE A 1 105 ? -28.891 17.672 7.434 1 91.06 105 ILE A O 1
ATOM 774 N N . VAL A 1 106 ? -29.438 18.766 5.547 1 92.88 106 VAL A N 1
ATOM 775 C CA . VAL A 1 106 ? -29.438 17.562 4.719 1 92.88 106 VAL A CA 1
ATOM 776 C C . VAL A 1 106 ? -28.031 16.984 4.641 1 92.88 106 VAL A C 1
ATOM 778 O O . VAL A 1 106 ? -27.875 15.758 4.562 1 92.88 106 VAL A O 1
ATOM 781 N N . ASN A 1 107 ? -27.031 17.797 4.754 1 93.44 107 ASN A N 1
ATOM 782 C CA . ASN A 1 107 ? -25.656 17.344 4.559 1 93.44 107 ASN A CA 1
ATOM 783 C C . ASN A 1 107 ? -24.938 17.156 5.887 1 93.44 107 ASN A C 1
ATOM 785 O O . ASN A 1 107 ? -23.75 16.812 5.91 1 93.44 107 ASN A O 1
ATOM 789 N N . MET A 1 108 ? -25.688 17.297 6.98 1 90.44 108 MET A N 1
ATOM 790 C CA . MET A 1 108 ? -25.094 17.094 8.297 1 90.44 108 MET A CA 1
ATOM 791 C C . MET A 1 108 ? -24.719 15.625 8.5 1 90.44 108 MET A C 1
ATOM 793 O O . MET A 1 108 ? -25.422 14.727 8.047 1 90.44 108 MET A O 1
ATOM 797 N N . ALA A 1 109 ? -23.516 15.336 9.078 1 89.62 109 ALA A N 1
ATOM 798 C CA . ALA A 1 109 ? -23.062 13.992 9.453 1 89.62 109 ALA A CA 1
ATOM 799 C C . ALA A 1 109 ? -22.562 13.961 10.891 1 89.62 109 ALA A C 1
ATOM 801 O O . ALA A 1 109 ? -21.375 13.805 11.141 1 89.62 109 ALA A O 1
ATOM 802 N N . PRO A 1 110 ? -23.562 14.055 11.82 1 88 110 PRO A N 1
ATOM 803 C CA . PRO A 1 110 ? -23.172 14.094 13.227 1 88 110 PRO A CA 1
ATOM 804 C C . PRO A 1 110 ? -22.406 12.836 13.664 1 88 110 PRO A C 1
ATOM 806 O O . PRO A 1 110 ? -22.766 11.727 13.266 1 88 110 PRO A O 1
ATOM 809 N N . SER A 1 111 ? -21.328 12.992 14.391 1 86.44 111 SER A N 1
ATOM 810 C CA . SER A 1 111 ? -20.531 11.922 14.977 1 86.44 111 SER A CA 1
ATOM 811 C C . SER A 1 111 ? -19.969 10.992 13.906 1 86.44 111 SER A C 1
ATOM 813 O O . SER A 1 111 ? -19.875 9.781 14.109 1 86.44 111 SER A O 1
ATOM 815 N N . GLY A 1 112 ? -19.812 11.555 12.734 1 85.12 112 GLY A N 1
ATOM 816 C CA . GLY A 1 112 ? -19.188 10.789 11.672 1 85.12 112 GLY A CA 1
ATOM 817 C C . GLY A 1 112 ? -20.141 9.828 10.984 1 85.12 112 GLY A C 1
ATOM 818 O O . GLY A 1 112 ? -19.703 8.898 10.305 1 85.12 112 GLY A O 1
ATOM 819 N N . ALA A 1 113 ? -21.438 10.008 11.18 1 88.38 113 ALA A N 1
ATOM 820 C CA . ALA A 1 113 ? -22.422 9.164 10.523 1 88.38 113 ALA A CA 1
ATOM 821 C C . ALA A 1 113 ? -22.422 9.391 9.016 1 88.38 113 ALA A C 1
ATOM 823 O O . ALA A 1 113 ? -21.938 10.414 8.531 1 88.38 113 ALA A O 1
ATOM 824 N N . ASN A 1 114 ? -22.906 8.391 8.297 1 92.38 114 ASN A N 1
ATOM 825 C CA . ASN A 1 114 ? -23.047 8.547 6.855 1 92.38 114 ASN A CA 1
ATOM 826 C C . ASN A 1 114 ? -24.062 9.633 6.504 1 92.38 114 ASN A C 1
ATOM 828 O O . ASN A 1 114 ? -25 9.883 7.273 1 92.38 114 ASN A O 1
ATOM 832 N N . THR A 1 115 ? -23.922 10.305 5.422 1 95 115 THR A N 1
ATOM 833 C CA . THR A 1 115 ? -24.859 11.32 4.977 1 95 115 THR A CA 1
ATOM 834 C C . THR A 1 115 ? -26.203 10.688 4.629 1 95 115 THR A C 1
ATOM 836 O O . THR A 1 115 ? -26.297 9.469 4.438 1 95 115 THR A O 1
ATOM 839 N N . LEU A 1 116 ? -27.25 11.484 4.605 1 96.06 116 LEU A N 1
ATOM 840 C CA . LEU A 1 116 ? -28.578 11.008 4.258 1 96.06 116 LEU A CA 1
ATOM 841 C C . LEU A 1 116 ? -28.609 10.469 2.832 1 96.06 116 LEU A C 1
ATOM 843 O O . LEU A 1 116 ? -29.234 9.445 2.562 1 96.06 116 LEU A O 1
ATOM 847 N N . LEU A 1 117 ? -27.875 11.164 1.904 1 97 117 LEU A N 1
ATOM 848 C CA . LEU A 1 117 ? -27.812 10.711 0.521 1 97 117 LEU A CA 1
ATOM 849 C C . LEU A 1 117 ? -27.156 9.328 0.437 1 97 117 LEU A C 1
ATOM 851 O O . LEU A 1 117 ? -27.641 8.461 -0.297 1 97 117 LEU A O 1
ATOM 855 N N . PHE A 1 118 ? -26.062 9.172 1.147 1 96.62 118 PHE A N 1
ATOM 856 C CA . PHE A 1 118 ? -25.375 7.891 1.201 1 96.62 118 PHE A CA 1
ATOM 857 C C . PHE A 1 118 ? -26.312 6.793 1.679 1 96.62 118 PHE A C 1
ATOM 859 O O . PHE A 1 118 ? -26.391 5.727 1.062 1 96.62 118 PHE A O 1
ATOM 866 N N . THR A 1 119 ? -27 7.023 2.771 1 95.19 119 THR A N 1
ATOM 867 C CA . THR A 1 119 ? -27.906 6.039 3.359 1 95.19 119 THR A CA 1
ATOM 868 C C . THR A 1 119 ? -29.031 5.691 2.389 1 95.19 119 THR A C 1
ATOM 870 O O . THR A 1 119 ? -29.391 4.52 2.25 1 95.19 119 THR A O 1
ATOM 873 N N . ALA A 1 120 ? -29.578 6.676 1.74 1 97 120 ALA A N 1
ATOM 874 C CA . ALA A 1 120 ? -30.641 6.453 0.765 1 97 120 ALA A CA 1
ATOM 875 C C . ALA A 1 120 ? -30.141 5.625 -0.416 1 97 120 ALA A C 1
ATOM 877 O O . ALA A 1 120 ? -30.859 4.773 -0.936 1 97 120 ALA A O 1
ATOM 878 N N . CYS A 1 121 ? -28.922 5.883 -0.887 1 97.19 121 CYS A N 1
ATOM 879 C CA . CYS A 1 121 ? -28.312 5.133 -1.984 1 97.19 121 CYS A CA 1
ATOM 880 C C . CYS A 1 121 ? -28.047 3.689 -1.574 1 97.19 121 CYS A C 1
ATOM 882 O O . CYS A 1 121 ? -28.156 2.773 -2.391 1 97.19 121 CYS A O 1
ATOM 884 N N . GLN A 1 122 ? -27.641 3.494 -0.314 1 94.69 122 GLN A N 1
ATOM 885 C CA . GLN A 1 122 ? -27.391 2.158 0.209 1 94.69 122 GLN A CA 1
ATOM 886 C C . GLN A 1 122 ? -28.656 1.322 0.247 1 94.69 122 GLN A C 1
ATOM 888 O O . GLN A 1 122 ? -28.656 0.145 -0.117 1 94.69 122 GLN A O 1
ATOM 893 N N . THR A 1 123 ? -29.781 1.926 0.663 1 93.69 123 THR A N 1
ATOM 894 C CA . THR A 1 123 ? -31.047 1.219 0.776 1 93.69 123 THR A CA 1
ATOM 895 C C . THR A 1 123 ? -31.719 1.065 -0.593 1 93.69 123 THR A C 1
ATOM 897 O O . THR A 1 123 ? -32.531 0.167 -0.797 1 93.69 123 THR A O 1
ATOM 900 N N . GLY A 1 124 ? -31.438 1.916 -1.588 1 95.75 124 GLY A N 1
ATOM 901 C CA . GLY A 1 124 ? -31.922 1.796 -2.951 1 95.75 124 GLY A CA 1
ATOM 902 C C . GLY A 1 124 ? -33.25 2.496 -3.174 1 95.75 124 GLY A C 1
ATOM 903 O O . GLY A 1 124 ? -34 2.146 -4.09 1 95.75 124 GLY A O 1
ATOM 904 N N . ASN A 1 125 ? -33.594 3.443 -2.314 1 96.12 125 ASN A N 1
ATOM 905 C CA . ASN A 1 125 ? -34.844 4.176 -2.482 1 96.12 125 ASN A CA 1
ATOM 906 C C . ASN A 1 125 ? -34.688 5.344 -3.447 1 96.12 125 ASN A C 1
ATOM 908 O O . ASN A 1 125 ? -34.312 6.449 -3.033 1 96.12 125 ASN A O 1
ATOM 912 N N . LYS A 1 126 ? -35.125 5.215 -4.602 1 97.06 126 LYS A N 1
ATOM 913 C CA . LYS A 1 126 ? -34.938 6.172 -5.691 1 97.06 126 LYS A CA 1
ATOM 914 C C . LYS A 1 126 ? -35.656 7.484 -5.395 1 97.06 126 LYS A C 1
ATOM 916 O O . LYS A 1 126 ? -35.125 8.562 -5.672 1 97.06 126 LYS A O 1
ATOM 921 N N . GLU A 1 127 ? -36.812 7.406 -4.84 1 97.44 127 GLU A N 1
ATOM 922 C CA . GLU A 1 127 ? -37.594 8.602 -4.582 1 97.44 127 GLU A CA 1
ATOM 923 C C . GLU A 1 127 ? -36.969 9.484 -3.518 1 97.44 127 GLU A C 1
ATOM 925 O O . GLU A 1 127 ? -36.938 10.703 -3.654 1 97.44 127 GLU A O 1
ATOM 930 N N . ILE A 1 128 ? -36.469 8.875 -2.467 1 97.69 128 ILE A N 1
ATOM 931 C CA . ILE A 1 128 ? -35.812 9.625 -1.407 1 97.69 128 ILE A CA 1
ATOM 932 C C . ILE A 1 128 ? -34.531 10.289 -1.955 1 97.69 128 ILE A C 1
ATOM 934 O O . ILE A 1 128 ? -34.25 11.438 -1.625 1 97.69 128 ILE A O 1
ATOM 938 N N . VAL A 1 129 ? -33.75 9.547 -2.826 1 98 129 VAL A N 1
ATOM 939 C CA . VAL A 1 129 ? -32.531 10.086 -3.438 1 98 129 VAL A CA 1
ATOM 940 C C . VAL A 1 129 ? -32.875 11.328 -4.258 1 98 129 VAL A C 1
ATOM 942 O O . VAL A 1 129 ? -32.188 12.344 -4.176 1 98 129 VAL A O 1
ATOM 945 N N . LYS A 1 130 ? -34 11.266 -4.996 1 97.25 130 LYS A N 1
ATOM 946 C CA . LYS A 1 130 ? -34.438 12.391 -5.824 1 97.25 130 LYS A CA 1
ATOM 947 C C . LYS A 1 130 ? -34.75 13.609 -4.965 1 97.25 130 LYS A C 1
ATOM 949 O O . LYS A 1 130 ? -34.344 14.727 -5.281 1 97.25 130 LYS A O 1
ATOM 954 N N . ILE A 1 131 ? -35.5 13.422 -3.832 1 95.88 131 ILE A N 1
ATOM 955 C CA . ILE A 1 131 ? -35.875 14.5 -2.932 1 95.88 131 ILE A CA 1
ATOM 956 C C . ILE A 1 131 ? -34.625 15.156 -2.34 1 95.88 131 ILE A C 1
ATOM 958 O O . ILE A 1 131 ? -34.531 16.391 -2.275 1 95.88 131 ILE A O 1
ATOM 962 N N . LEU A 1 132 ? -33.656 14.352 -1.898 1 96.5 132 LEU A N 1
ATOM 963 C CA . LEU A 1 132 ? -32.438 14.867 -1.266 1 96.5 132 LEU A CA 1
ATOM 964 C C . LEU A 1 132 ? -31.594 15.664 -2.26 1 96.5 132 LEU A C 1
ATOM 966 O O . LEU A 1 132 ? -31.078 16.734 -1.927 1 96.5 132 LEU A O 1
ATOM 970 N N . LEU A 1 133 ? -31.484 15.148 -3.514 1 96.56 133 LEU A N 1
ATOM 971 C CA . LEU A 1 133 ? -30.703 15.836 -4.539 1 96.56 133 LEU A CA 1
ATOM 972 C C . LEU A 1 133 ? -31.328 17.188 -4.887 1 96.56 133 LEU A C 1
ATOM 974 O O . LEU A 1 133 ? -30.609 18.156 -5.109 1 96.56 133 LEU A O 1
ATOM 978 N N . GLU A 1 134 ? -32.656 17.266 -4.852 1 94.06 134 GLU A N 1
ATOM 979 C CA . GLU A 1 134 ? -33.375 18.5 -5.172 1 94.06 134 GLU A CA 1
ATOM 980 C C . GLU A 1 134 ? -33.188 19.531 -4.062 1 94.06 134 GLU A C 1
ATOM 982 O O . GLU A 1 134 ? -33.312 20.734 -4.305 1 94.06 134 GLU A O 1
ATOM 987 N N . HIS A 1 135 ? -32.875 19.094 -2.881 1 93.56 135 HIS A N 1
ATOM 988 C CA . HIS A 1 135 ? -32.75 20.016 -1.756 1 93.56 135 HIS A CA 1
ATOM 989 C C . HIS A 1 135 ? -31.312 20.219 -1.333 1 93.56 135 HIS A C 1
ATOM 991 O O . HIS A 1 135 ? -31.031 20.453 -0.156 1 93.56 135 HIS A O 1
ATOM 997 N N . GLY A 1 136 ? -30.391 19.844 -2.199 1 92.38 136 GLY A N 1
ATOM 998 C CA . GLY A 1 136 ? -29.016 20.297 -2.031 1 92.38 136 GLY A CA 1
ATOM 999 C C . GLY A 1 136 ? -28.109 19.25 -1.428 1 92.38 136 GLY A C 1
ATOM 1000 O O . GLY A 1 136 ? -27.031 19.562 -0.922 1 92.38 136 GLY A O 1
ATOM 1001 N N . ALA A 1 137 ? -28.5 17.969 -1.41 1 95.12 137 ALA A N 1
ATOM 1002 C CA . ALA A 1 137 ? -27.578 16.922 -0.951 1 95.12 137 ALA A CA 1
ATOM 1003 C C . ALA A 1 137 ? -26.312 16.891 -1.805 1 95.12 137 ALA A C 1
ATOM 1005 O O . ALA A 1 137 ? -26.375 16.984 -3.033 1 95.12 137 ALA A O 1
ATOM 1006 N N . ASP A 1 138 ? -25.172 16.828 -1.109 1 93.31 138 ASP A N 1
ATOM 1007 C CA . ASP A 1 138 ? -23.938 16.797 -1.869 1 93.31 138 ASP A CA 1
ATOM 1008 C C . ASP A 1 138 ? -23.391 15.367 -1.979 1 93.31 138 ASP A C 1
ATOM 1010 O O . ASP A 1 138 ? -23.922 14.445 -1.357 1 93.31 138 ASP A O 1
ATOM 1014 N N . GLY A 1 139 ? -22.547 15.062 -2.926 1 93.81 139 GLY A N 1
ATOM 1015 C CA . GLY A 1 139 ? -22 13.742 -3.223 1 93.81 139 GLY A CA 1
ATOM 1016 C C . GLY A 1 139 ? -20.688 13.469 -2.52 1 93.81 139 GLY A C 1
ATOM 1017 O O . GLY A 1 139 ? -19.859 12.703 -3.018 1 93.81 139 GLY A O 1
ATOM 1018 N N . ARG A 1 140 ? -20.625 14.039 -1.22 1 93.62 140 ARG A N 1
ATOM 1019 C CA . ARG A 1 140 ? -19.344 13.883 -0.534 1 93.62 140 ARG A CA 1
ATOM 1020 C C . ARG A 1 140 ? -19.125 12.438 -0.101 1 93.62 140 ARG A C 1
ATOM 1022 O O . ARG A 1 140 ? -20.078 11.719 0.192 1 93.62 140 ARG A O 1
ATOM 1029 N N . PHE A 1 141 ? -17.891 12.031 -0.046 1 93.44 141 PHE A N 1
ATOM 1030 C CA . PHE A 1 141 ? -17.562 10.664 0.332 1 93.44 141 PHE A CA 1
ATOM 1031 C C . PHE A 1 141 ? -17.266 10.578 1.824 1 93.44 141 PHE A C 1
ATOM 1033 O O . PHE A 1 141 ? -17.031 11.594 2.48 1 93.44 141 PHE A O 1
ATOM 1040 N N . HIS A 1 142 ? -17.375 9.422 2.348 1 93.38 142 HIS A N 1
ATOM 1041 C CA . HIS A 1 142 ? -17.062 9.148 3.744 1 93.38 142 HIS A CA 1
ATOM 1042 C C . HIS A 1 142 ? -15.594 9.43 4.043 1 93.38 142 HIS A C 1
ATOM 1044 O O . HIS A 1 142 ? -14.719 9.039 3.271 1 93.38 142 HIS A O 1
ATOM 1050 N N . PRO A 1 143 ? -15.312 10.156 5.082 1 88.75 143 PRO A N 1
ATOM 1051 C CA . PRO A 1 143 ? -13.945 10.609 5.332 1 88.75 143 PRO A CA 1
ATOM 1052 C C . PRO A 1 143 ? -12.969 9.461 5.566 1 88.75 143 PRO A C 1
ATOM 1054 O O . PRO A 1 143 ? -11.781 9.586 5.273 1 88.75 143 PRO A O 1
ATOM 1057 N N . VAL A 1 144 ? -13.445 8.297 6.09 1 89.88 144 VAL A N 1
ATOM 1058 C CA . VAL A 1 144 ? -12.555 7.199 6.438 1 89.88 144 VAL A CA 1
ATOM 1059 C C . VAL A 1 144 ? -12.438 6.238 5.258 1 89.88 144 VAL A C 1
ATOM 1061 O O . VAL A 1 144 ? -11.328 5.949 4.793 1 89.88 144 VAL A O 1
ATOM 1064 N N . THR A 1 145 ? -13.562 5.738 4.742 1 92.38 145 THR A N 1
ATOM 1065 C CA . THR A 1 145 ? -13.57 4.723 3.693 1 92.38 145 THR A CA 1
ATOM 1066 C C . THR A 1 145 ? -13.43 5.363 2.316 1 92.38 145 THR A C 1
ATOM 1068 O O . THR A 1 145 ? -13.062 4.695 1.349 1 92.38 145 THR A O 1
ATOM 1071 N N . LYS A 1 146 ? -13.844 6.719 2.203 1 93.69 146 LYS A N 1
ATOM 1072 C CA . LYS A 1 146 ? -13.906 7.457 0.946 1 93.69 146 LYS A CA 1
ATOM 1073 C C . LYS A 1 146 ? -14.984 6.891 0.027 1 93.69 146 LYS A C 1
ATOM 1075 O O . LYS A 1 146 ? -14.914 7.055 -1.192 1 93.69 146 LYS A O 1
ATOM 1080 N N . TYR A 1 147 ? -15.961 6.113 0.626 1 96.31 147 TYR A N 1
ATOM 1081 C CA . TYR A 1 147 ? -17.125 5.645 -0.129 1 96.31 147 TYR A CA 1
ATOM 1082 C C . TYR A 1 147 ? -18.047 6.801 -0.483 1 96.31 147 TYR A C 1
ATOM 1084 O O . TYR A 1 147 ? -18.531 7.504 0.403 1 96.31 147 TYR A O 1
ATOM 1092 N N . SER A 1 148 ? -18.266 7.023 -1.75 1 97.62 148 SER A N 1
ATOM 1093 C CA . SER A 1 148 ? -19.219 8.016 -2.213 1 97.62 148 SER A CA 1
ATOM 1094 C C . SER A 1 148 ? -20.609 7.406 -2.379 1 97.62 148 SER A C 1
ATOM 1096 O O . SER A 1 148 ? -20.766 6.184 -2.408 1 97.62 148 SER A O 1
ATOM 1098 N N . PRO A 1 149 ? -21.625 8.234 -2.414 1 97.69 149 PRO A N 1
ATOM 1099 C CA . PRO A 1 149 ? -22.953 7.711 -2.709 1 97.69 149 PRO A CA 1
ATOM 1100 C C . PRO A 1 149 ? -23.016 6.938 -4.023 1 97.69 149 PRO A C 1
ATOM 1102 O O . PRO A 1 149 ? -23.703 5.922 -4.117 1 97.69 149 PRO A O 1
ATOM 1105 N N . LEU A 1 150 ? -22.203 7.34 -5.02 1 98.44 150 LEU A N 1
ATOM 1106 C CA . LEU A 1 150 ? -22.141 6.605 -6.277 1 98.44 150 LEU A CA 1
ATOM 1107 C C . LEU A 1 150 ? -21.547 5.219 -6.07 1 98.44 150 LEU A C 1
ATOM 1109 O O . LEU A 1 150 ? -22.047 4.23 -6.605 1 98.44 150 LEU A O 1
ATOM 1113 N N . HIS A 1 151 ? -20.453 5.188 -5.289 1 98 151 HIS A N 1
ATOM 1114 C CA . HIS A 1 151 ? -19.781 3.918 -5.016 1 98 151 HIS A CA 1
ATOM 1115 C C . HIS A 1 151 ? -20.75 2.922 -4.371 1 98 151 HIS A C 1
ATOM 1117 O O . HIS A 1 151 ? -20.812 1.766 -4.789 1 98 151 HIS A O 1
ATOM 1123 N N . ILE A 1 152 ? -21.422 3.352 -3.346 1 97.5 152 ILE A N 1
ATOM 1124 C CA . ILE A 1 152 ? -22.281 2.449 -2.592 1 97.5 152 ILE A CA 1
ATOM 1125 C C . ILE A 1 152 ? -23.469 2.021 -3.457 1 97.5 152 ILE A C 1
ATOM 1127 O O . ILE A 1 152 ? -23.953 0.892 -3.348 1 97.5 152 ILE A O 1
ATOM 1131 N N . ALA A 1 153 ? -24.016 2.943 -4.293 1 98.38 153 ALA A N 1
ATOM 1132 C CA . ALA A 1 153 ? -25.094 2.592 -5.223 1 98.38 153 ALA A CA 1
ATOM 1133 C C . ALA A 1 153 ? -24.625 1.515 -6.203 1 98.38 153 ALA A C 1
ATOM 1135 O O . ALA A 1 153 ? -25.391 0.593 -6.52 1 98.38 153 ALA A O 1
ATOM 1136 N N . CYS A 1 154 ? -23.375 1.61 -6.711 1 98.25 154 CYS A N 1
ATOM 1137 C CA . CYS A 1 154 ? -22.812 0.612 -7.609 1 98.25 154 CYS A CA 1
ATOM 1138 C C . CYS A 1 154 ? -22.594 -0.714 -6.887 1 98.25 154 CYS A C 1
ATOM 1140 O O . CYS A 1 154 ? -22.875 -1.778 -7.445 1 98.25 154 CYS A O 1
ATOM 1142 N N . TYR A 1 155 ? -22.141 -0.666 -5.668 1 97.12 155 TYR A N 1
ATOM 1143 C CA . TYR A 1 155 ? -21.844 -1.844 -4.855 1 97.12 155 TYR A CA 1
ATOM 1144 C C . TYR A 1 155 ? -23.109 -2.66 -4.617 1 97.12 155 TYR A C 1
ATOM 1146 O O . TYR A 1 155 ? -23.062 -3.893 -4.59 1 97.12 155 TYR A O 1
ATOM 1154 N N . HIS A 1 156 ? -24.25 -1.93 -4.48 1 95.75 156 HIS A N 1
ATOM 1155 C CA . HIS A 1 156 ? -25.5 -2.619 -4.203 1 95.75 156 HIS A CA 1
ATOM 1156 C C . HIS A 1 156 ? -26.312 -2.824 -5.477 1 95.75 156 HIS A C 1
ATOM 1158 O O . HIS A 1 156 ? -27.391 -3.432 -5.441 1 95.75 156 HIS A O 1
ATOM 1164 N N . GLY A 1 157 ? -25.953 -2.342 -6.613 1 96.88 157 GLY A N 1
ATOM 1165 C CA . GLY A 1 157 ? -26.531 -2.633 -7.918 1 96.88 157 GLY A CA 1
ATOM 1166 C C . GLY A 1 157 ? -27.812 -1.856 -8.195 1 96.88 157 GLY A C 1
ATOM 1167 O O . GLY A 1 157 ? -28.719 -2.357 -8.867 1 96.88 157 GLY A O 1
ATOM 1168 N N . HIS A 1 158 ? -27.953 -0.657 -7.652 1 97.69 158 HIS A N 1
ATOM 1169 C CA . HIS A 1 158 ? -29.125 0.182 -7.918 1 97.69 158 HIS A CA 1
ATOM 1170 C C . HIS A 1 158 ? -28.922 1.024 -9.172 1 97.69 158 HIS A C 1
ATOM 1172 O O . HIS A 1 158 ? -28.531 2.189 -9.086 1 97.69 158 HIS A O 1
ATOM 1178 N N . ARG A 1 159 ? -29.234 0.444 -10.297 1 98 159 ARG A N 1
ATOM 1179 C CA . ARG A 1 159 ? -28.922 1.004 -11.602 1 98 159 ARG A CA 1
ATOM 1180 C C . ARG A 1 159 ? -29.547 2.387 -11.773 1 98 159 ARG A C 1
ATOM 1182 O O . ARG A 1 159 ? -28.875 3.32 -12.227 1 98 159 ARG A O 1
ATOM 1189 N N . ASP A 1 160 ? -30.812 2.568 -11.344 1 98.06 160 ASP A N 1
ATOM 1190 C CA . ASP A 1 160 ? -31.516 3.836 -11.523 1 98.06 160 ASP A CA 1
ATOM 1191 C C . ASP A 1 160 ? -30.875 4.945 -10.703 1 98.06 160 ASP A C 1
ATOM 1193 O O . ASP A 1 160 ? -30.766 6.086 -11.156 1 98.06 160 ASP A O 1
ATOM 1197 N N . ILE A 1 161 ? -30.484 4.621 -9.508 1 98.44 161 ILE A N 1
ATOM 1198 C CA . ILE A 1 161 ? -29.844 5.594 -8.625 1 98.44 161 ILE A CA 1
ATOM 1199 C C . ILE A 1 161 ? -28.484 5.973 -9.188 1 98.44 161 ILE A C 1
ATOM 1201 O O . ILE A 1 161 ? -28.078 7.137 -9.125 1 98.44 161 ILE A O 1
ATOM 1205 N N . VAL A 1 162 ? -27.719 4.965 -9.773 1 98.62 162 VAL A N 1
ATOM 1206 C CA . VAL A 1 162 ? -26.406 5.219 -10.375 1 98.62 162 VAL A CA 1
ATOM 1207 C C . VAL A 1 162 ? -26.562 6.223 -11.516 1 98.62 162 VAL A C 1
ATOM 1209 O O . VAL A 1 162 ? -25.75 7.156 -11.633 1 98.62 162 VAL A O 1
ATOM 1212 N N . GLU A 1 163 ? -27.594 6.016 -12.289 1 98.12 163 GLU A N 1
ATOM 1213 C CA . GLU A 1 163 ? -27.828 6.926 -13.406 1 98.12 163 GLU A CA 1
ATOM 1214 C C . GLU A 1 163 ? -28.094 8.344 -12.922 1 98.12 163 GLU A C 1
ATOM 1216 O O . GLU A 1 163 ? -27.562 9.312 -13.461 1 98.12 163 GLU A O 1
ATOM 1221 N N . MET A 1 164 ? -28.906 8.5 -11.852 1 97.88 164 MET A N 1
ATOM 1222 C CA . MET A 1 164 ? -29.234 9.805 -11.273 1 97.88 164 MET A CA 1
ATOM 1223 C C . MET A 1 164 ? -27.984 10.492 -10.758 1 97.88 164 MET A C 1
ATOM 1225 O O . MET A 1 164 ? -27.797 11.695 -10.961 1 97.88 164 MET A O 1
ATOM 1229 N N . LEU A 1 165 ? -27.125 9.75 -10.086 1 98.25 165 LEU A N 1
ATOM 1230 C CA . LEU A 1 165 ? -25.922 10.312 -9.484 1 98.25 165 LEU A CA 1
ATOM 1231 C C . LEU A 1 165 ? -24.906 10.703 -10.555 1 98.25 165 LEU A C 1
ATOM 1233 O O . LEU A 1 165 ? -24.188 11.695 -10.398 1 98.25 165 LEU A O 1
ATOM 1237 N N . LEU A 1 166 ? -24.812 9.898 -11.656 1 97.81 166 LEU A N 1
ATOM 1238 C CA . LEU A 1 166 ? -23.906 10.227 -12.742 1 97.81 166 LEU A CA 1
ATOM 1239 C C . LEU A 1 166 ? -24.328 11.516 -13.445 1 97.81 166 LEU A C 1
ATOM 1241 O O . LEU A 1 166 ? -23.469 12.281 -13.914 1 97.81 166 LEU A O 1
ATOM 1245 N N . LEU A 1 167 ? -25.641 11.711 -13.523 1 97 167 LEU A N 1
ATOM 1246 C CA . LEU A 1 167 ? -26.141 12.93 -14.148 1 97 167 LEU A CA 1
ATOM 1247 C C . LEU A 1 167 ? -25.812 14.148 -13.297 1 97 167 LEU A C 1
ATOM 1249 O O . LEU A 1 167 ? -25.469 15.211 -13.828 1 97 167 LEU A O 1
ATOM 1253 N N . ARG A 1 168 ? -25.859 14.016 -11.945 1 96.62 168 ARG A N 1
ATOM 1254 C CA . ARG A 1 168 ? -25.672 15.141 -11.039 1 96.62 168 ARG A CA 1
ATOM 1255 C C . ARG A 1 168 ? -24.203 15.328 -10.695 1 96.62 168 ARG A C 1
ATOM 1257 O O . ARG A 1 168 ? -23.719 16.453 -10.586 1 96.62 168 ARG A O 1
ATOM 1264 N N . PHE A 1 169 ? -23.516 14.148 -10.445 1 97.12 169 PHE A N 1
ATOM 1265 C CA . PHE A 1 169 ? -22.125 14.18 -10.016 1 97.12 169 PHE A CA 1
ATOM 1266 C C . PHE A 1 169 ? -21.266 13.266 -10.883 1 97.12 169 PHE A C 1
ATOM 1268 O O . PHE A 1 169 ? -20.688 12.297 -10.383 1 97.12 169 PHE A O 1
ATOM 1275 N N . PRO A 1 170 ? -21 13.547 -12.109 1 95.75 170 PRO A N 1
ATOM 1276 C CA . PRO A 1 170 ? -20.234 12.641 -12.977 1 95.75 170 PRO A CA 1
ATOM 1277 C C . PRO A 1 170 ? -18.781 12.484 -12.523 1 95.75 170 PRO A C 1
ATOM 1279 O O . PRO A 1 170 ? -18.141 11.469 -12.82 1 95.75 170 PRO A O 1
ATOM 1282 N N . GLU A 1 171 ? -18.203 13.422 -11.773 1 96.12 171 GLU A N 1
ATOM 1283 C CA . GLU A 1 171 ? -16.812 13.375 -11.328 1 96.12 171 GLU A CA 1
ATOM 1284 C C . GLU A 1 171 ? -16.594 12.25 -10.32 1 96.12 171 GLU A C 1
ATOM 1286 O O . GLU A 1 171 ? -15.461 11.82 -10.109 1 96.12 171 GLU A O 1
ATOM 1291 N N . LEU A 1 172 ? -17.688 11.75 -9.742 1 97.31 172 LEU A N 1
ATOM 1292 C CA . LEU A 1 172 ? -17.578 10.727 -8.711 1 97.31 172 LEU A CA 1
ATOM 1293 C C . LEU A 1 172 ? -17.125 9.398 -9.305 1 97.31 172 LEU A C 1
ATOM 1295 O O . LEU A 1 172 ? -16.703 8.5 -8.578 1 97.31 172 LEU A O 1
ATOM 1299 N N . VAL A 1 173 ? -17.141 9.266 -10.633 1 97.5 173 VAL A N 1
ATOM 1300 C CA . VAL A 1 173 ? -16.734 8.023 -11.289 1 97.5 173 VAL A CA 1
ATOM 1301 C C . VAL A 1 173 ? -15.227 7.848 -11.164 1 97.5 173 VAL A C 1
ATOM 1303 O O . VAL A 1 173 ? -14.719 6.727 -11.242 1 97.5 173 VAL A O 1
ATOM 1306 N N . GLN A 1 174 ? -14.531 8.977 -10.922 1 96.62 174 GLN A N 1
ATOM 1307 C CA . GLN A 1 174 ? -13.078 8.953 -10.82 1 96.62 174 GLN A CA 1
ATOM 1308 C C . GLN A 1 174 ? -12.625 8.922 -9.367 1 96.62 174 GLN A C 1
ATOM 1310 O O . GLN A 1 174 ? -11.422 8.93 -9.078 1 96.62 174 GLN A O 1
ATOM 1315 N N . GLN A 1 175 ? -13.609 8.859 -8.445 1 95.25 175 GLN A N 1
ATOM 1316 C CA . GLN A 1 175 ? -13.273 8.898 -7.031 1 95.25 175 GLN A CA 1
ATOM 1317 C C . GLN A 1 175 ? -12.828 7.531 -6.531 1 95.25 175 GLN A C 1
ATOM 1319 O O . GLN A 1 175 ? -13.594 6.566 -6.586 1 95.25 175 GLN A O 1
ATOM 1324 N N . HIS A 1 176 ? -11.484 7.406 -6.082 1 94.06 176 HIS A N 1
ATOM 1325 C CA . HIS A 1 176 ? -10.945 6.164 -5.539 1 94.06 176 HIS A CA 1
ATOM 1326 C C . HIS A 1 176 ? -11.289 6.012 -4.059 1 94.06 176 HIS A C 1
ATOM 1328 O O . HIS A 1 176 ? -11.32 6.996 -3.32 1 94.06 176 HIS A O 1
ATOM 1334 N N . THR A 1 177 ? -11.609 4.82 -3.656 1 94.19 177 THR A N 1
ATOM 1335 C CA . THR A 1 177 ? -11.727 4.5 -2.238 1 94.19 177 THR A CA 1
ATOM 1336 C C . THR A 1 177 ? -10.352 4.246 -1.626 1 94.19 177 THR A C 1
ATOM 1338 O O . THR A 1 177 ? -9.328 4.406 -2.297 1 94.19 177 THR A O 1
ATOM 1341 N N . VAL A 1 178 ? -10.32 3.871 -0.326 1 88.06 178 VAL A N 1
ATOM 1342 C CA . VAL A 1 178 ? -9.055 3.604 0.347 1 88.06 178 VAL A CA 1
ATOM 1343 C C . VAL A 1 178 ? -8.375 2.391 -0.287 1 88.06 178 VAL A C 1
ATOM 1345 O O . VAL A 1 178 ? -7.148 2.326 -0.362 1 88.06 178 VAL A O 1
ATOM 1348 N N . GLU A 1 179 ? -9.219 1.458 -0.879 1 89.69 179 GLU A N 1
ATOM 1349 C CA . GLU A 1 179 ? -8.719 0.275 -1.578 1 89.69 179 GLU A CA 1
ATOM 1350 C C . GLU A 1 179 ? -8.312 0.61 -3.01 1 89.69 179 GLU A C 1
ATOM 1352 O O . GLU A 1 179 ? -7.852 -0.261 -3.748 1 89.69 179 GLU A O 1
ATOM 1357 N N . ARG A 1 180 ? -8.523 1.831 -3.422 1 91.5 180 ARG A N 1
ATOM 1358 C CA . ARG A 1 180 ? -8.312 2.285 -4.793 1 91.5 180 ARG A CA 1
ATOM 1359 C C . ARG A 1 180 ? -9.328 1.648 -5.738 1 91.5 180 ARG A C 1
ATOM 1361 O O . ARG A 1 180 ? -8.984 1.249 -6.852 1 91.5 180 ARG A O 1
ATOM 1368 N N . TRP A 1 181 ? -10.508 1.399 -5.227 1 95.56 181 TRP A N 1
ATOM 1369 C CA . TRP A 1 181 ? -11.617 0.916 -6.047 1 95.56 181 TRP A CA 1
ATOM 1370 C C . TRP A 1 181 ? -12.32 2.072 -6.746 1 95.56 181 TRP A C 1
ATOM 1372 O O . TRP A 1 181 ? -12.508 3.141 -6.16 1 95.56 181 TRP A O 1
ATOM 1382 N N . LEU A 1 182 ? -12.602 1.918 -7.945 1 97.12 182 LEU A N 1
ATOM 1383 C CA . LEU A 1 182 ? -13.484 2.801 -8.695 1 97.12 182 LEU A CA 1
ATOM 1384 C C . LEU A 1 182 ? -14.898 2.23 -8.758 1 97.12 182 LEU A C 1
ATOM 1386 O O . LEU A 1 182 ? -15.117 1.067 -8.414 1 97.12 182 LEU A O 1
ATOM 1390 N N . PRO A 1 183 ? -15.883 2.988 -9.117 1 97.81 183 PRO A N 1
ATOM 1391 C CA . PRO A 1 183 ? -17.25 2.475 -9.227 1 97.81 183 PRO A CA 1
ATOM 1392 C C . PRO A 1 183 ? -17.344 1.246 -10.125 1 97.81 183 PRO A C 1
ATOM 1394 O O . PRO A 1 183 ? -18.203 0.38 -9.906 1 97.81 183 PRO A O 1
ATOM 1397 N N . ILE A 1 184 ? -16.453 1.083 -11.086 1 97.44 184 ILE A N 1
ATOM 1398 C CA . ILE A 1 184 ? -16.469 -0.108 -11.93 1 97.44 184 ILE A CA 1
ATOM 1399 C C . ILE A 1 184 ? -16.078 -1.331 -11.102 1 97.44 184 ILE A C 1
ATOM 1401 O O . ILE A 1 184 ? -16.656 -2.412 -11.273 1 97.44 184 ILE A O 1
ATOM 1405 N N . HIS A 1 185 ? -15.109 -1.199 -10.219 1 97.06 185 HIS A N 1
ATOM 1406 C CA . HIS A 1 185 ? -14.75 -2.291 -9.32 1 97.06 185 HIS A CA 1
ATOM 1407 C C . HIS A 1 185 ? -15.914 -2.664 -8.406 1 97.06 185 HIS A C 1
ATOM 1409 O O . HIS A 1 185 ? -16.203 -3.848 -8.211 1 97.06 185 HIS A O 1
ATOM 1415 N N . ALA A 1 186 ? -16.547 -1.591 -7.871 1 96.75 186 ALA A N 1
ATOM 1416 C CA . ALA A 1 186 ? -17.656 -1.795 -6.938 1 96.75 186 ALA A CA 1
ATOM 1417 C C . ALA A 1 186 ? -18.766 -2.617 -7.574 1 96.75 186 ALA A C 1
ATOM 1419 O O . ALA A 1 186 ? -19.359 -3.479 -6.922 1 96.75 186 ALA A O 1
ATOM 1420 N N . SER A 1 187 ? -19.078 -2.338 -8.812 1 97.06 187 SER A N 1
ATOM 1421 C CA . SER A 1 187 ? -20.141 -3.062 -9.508 1 97.06 187 SER A CA 1
ATOM 1422 C C . SER A 1 187 ? -19.734 -4.516 -9.75 1 97.06 187 SER A C 1
ATOM 1424 O O . SER A 1 187 ? -20.594 -5.398 -9.805 1 97.06 187 SER A O 1
ATOM 1426 N N . CYS A 1 188 ? -18.438 -4.82 -9.859 1 96 188 CYS A N 1
ATOM 1427 C CA . CYS A 1 188 ? -17.953 -6.16 -10.172 1 96 188 CYS A CA 1
ATOM 1428 C C . CYS A 1 188 ? -17.875 -7.02 -8.922 1 96 188 CYS A C 1
ATOM 1430 O O . CYS A 1 188 ? -18 -8.242 -8.992 1 96 188 CYS A O 1
ATOM 1432 N N . ILE A 1 189 ? -17.672 -6.457 -7.754 1 94.56 189 ILE A N 1
ATOM 1433 C CA . ILE A 1 189 ? -17.5 -7.188 -6.504 1 94.56 189 ILE A CA 1
ATOM 1434 C C . ILE A 1 189 ? -18.719 -8.078 -6.254 1 94.56 189 ILE A C 1
ATOM 1436 O O . ILE A 1 189 ? -18.578 -9.25 -5.902 1 94.56 189 ILE A O 1
ATOM 1440 N N . ASN A 1 190 ? -19.953 -7.48 -6.504 1 92.5 190 ASN A N 1
ATOM 1441 C CA . ASN A 1 190 ? -21.172 -8.258 -6.27 1 92.5 190 ASN A CA 1
ATOM 1442 C C . ASN A 1 190 ? -21.844 -8.648 -7.578 1 92.5 190 ASN A C 1
ATOM 1444 O O . ASN A 1 190 ? -23.016 -9.039 -7.586 1 92.5 190 ASN A O 1
ATOM 1448 N N . GLY A 1 191 ? -21.203 -8.516 -8.719 1 93.81 191 GLY A N 1
ATOM 1449 C CA . GLY A 1 191 ? -21.625 -9.047 -10.008 1 93.81 191 GLY A CA 1
ATOM 1450 C C . GLY A 1 191 ? -22.812 -8.305 -10.602 1 93.81 191 GLY A C 1
ATOM 1451 O O . GLY A 1 191 ? -23.734 -8.922 -11.148 1 93.81 191 GLY A O 1
ATOM 1452 N N . HIS A 1 192 ? -22.875 -7.008 -10.461 1 96.06 192 HIS A N 1
ATOM 1453 C CA . HIS A 1 192 ? -23.953 -6.215 -11.031 1 96.06 192 HIS A CA 1
ATOM 1454 C C . HIS A 1 192 ? -23.656 -5.82 -12.469 1 96.06 192 HIS A C 1
ATOM 1456 O O . HIS A 1 192 ? -23.141 -4.727 -12.719 1 96.06 192 HIS A O 1
ATOM 1462 N N . VAL A 1 193 ? -24.094 -6.676 -13.367 1 96.69 193 VAL A N 1
ATOM 1463 C CA . VAL A 1 193 ? -23.766 -6.586 -14.789 1 96.69 193 VAL A CA 1
ATOM 1464 C C . VAL A 1 193 ? -24.438 -5.355 -15.398 1 96.69 193 VAL A C 1
ATOM 1466 O O . VAL A 1 193 ? -23.812 -4.629 -16.172 1 96.69 193 VAL A O 1
ATOM 1469 N N . ALA A 1 194 ? -25.672 -5.055 -14.977 1 97.5 194 ALA A N 1
ATOM 1470 C CA . ALA A 1 194 ? -26.422 -3.947 -15.555 1 97.5 194 ALA A CA 1
ATOM 1471 C C . ALA A 1 194 ? -25.781 -2.607 -15.203 1 97.5 194 ALA A C 1
ATOM 1473 O O . ALA A 1 194 ? -25.766 -1.691 -16.031 1 97.5 194 ALA A O 1
ATOM 1474 N N . VAL A 1 195 ? -25.312 -2.494 -14 1 98.31 195 VAL A N 1
ATOM 1475 C CA . VAL A 1 195 ? -24.672 -1.262 -13.555 1 98.31 195 VAL A CA 1
ATOM 1476 C C . VAL A 1 195 ? -23.344 -1.063 -14.305 1 98.31 195 VAL A C 1
ATOM 1478 O O . VAL A 1 195 ? -23.016 0.055 -14.711 1 98.31 195 VAL A O 1
ATOM 1481 N N . LEU A 1 196 ? -22.562 -2.16 -14.492 1 98.06 196 LEU A N 1
ATOM 1482 C CA . LEU A 1 196 ? -21.312 -2.074 -15.219 1 98.06 196 LEU A CA 1
ATOM 1483 C C . LEU A 1 196 ? -21.547 -1.618 -16.656 1 98.06 196 LEU A C 1
ATOM 1485 O O . LEU A 1 196 ? -20.797 -0.775 -17.172 1 98.06 196 LEU A O 1
ATOM 1489 N N . GLU A 1 197 ? -22.594 -2.158 -17.281 1 97.75 197 GLU A N 1
ATOM 1490 C CA . GLU A 1 197 ? -22.938 -1.764 -18.641 1 97.75 197 GLU A CA 1
ATOM 1491 C C . GLU A 1 197 ? -23.281 -0.278 -18.703 1 97.75 197 GLU A C 1
ATOM 1493 O O . GLU A 1 197 ? -22.891 0.408 -19.656 1 97.75 197 GLU A O 1
ATOM 1498 N N . LEU A 1 198 ? -23.984 0.172 -17.703 1 98.12 198 LEU A N 1
ATOM 1499 C CA . LEU A 1 198 ? -24.344 1.586 -17.641 1 98.12 198 LEU A CA 1
ATOM 1500 C C . LEU A 1 198 ? -23.094 2.453 -17.531 1 98.12 198 LEU A C 1
ATOM 1502 O O . LEU A 1 198 ? -22.969 3.484 -18.203 1 98.12 198 LEU A O 1
ATOM 1506 N N . LEU A 1 199 ? -22.125 2.061 -16.688 1 97.94 199 LEU A N 1
ATOM 1507 C CA . LEU A 1 199 ? -20.906 2.828 -16.484 1 97.94 199 LEU A CA 1
ATOM 1508 C C . LEU A 1 199 ? -20.078 2.883 -17.766 1 97.94 199 LEU A C 1
ATOM 1510 O O . LEU A 1 199 ? -19.422 3.889 -18.031 1 97.94 199 LEU A O 1
ATOM 1514 N N . PHE A 1 200 ? -20.109 1.769 -18.562 1 96.62 200 PHE A N 1
ATOM 1515 C CA . PHE A 1 200 ? -19.344 1.69 -19.797 1 96.62 200 PHE A CA 1
ATOM 1516 C C . PHE A 1 200 ? -19.969 2.578 -20.875 1 96.62 200 PHE A C 1
ATOM 1518 O O . PHE A 1 200 ? -19.25 3.24 -21.625 1 96.62 200 PHE A O 1
ATOM 1525 N N . GLN A 1 201 ? -21.281 2.68 -20.906 1 94.94 201 GLN A N 1
ATOM 1526 C CA . GLN A 1 201 ? -21.969 3.271 -22.031 1 94.94 201 GLN A CA 1
ATOM 1527 C C . GLN A 1 201 ? -22.453 4.684 -21.719 1 94.94 201 GLN A C 1
ATOM 1529 O O . GLN A 1 201 ? -22.859 5.426 -22.609 1 94.94 201 GLN A O 1
ATOM 1534 N N . PHE A 1 202 ? -22.328 5.105 -20.5 1 96.88 202 PHE A N 1
ATOM 1535 C CA . PHE A 1 202 ? -22.812 6.426 -20.109 1 96.88 202 PHE A CA 1
ATOM 1536 C C . PHE A 1 202 ? -22.078 7.52 -20.875 1 96.88 202 PHE A C 1
ATOM 1538 O O . PHE A 1 202 ? -20.859 7.43 -21.078 1 96.88 202 PHE A O 1
ATOM 1545 N N . PRO A 1 203 ? -22.828 8.5 -21.375 1 95.75 203 PRO A N 1
ATOM 1546 C CA . PRO A 1 203 ? -22.203 9.617 -22.094 1 95.75 203 PRO A CA 1
ATOM 1547 C C . PRO A 1 203 ? -21.562 10.641 -21.156 1 95.75 203 PRO A C 1
ATOM 1549 O O . PRO A 1 203 ? -22.203 11.625 -20.781 1 95.75 203 PRO A O 1
ATOM 1552 N N . TYR A 1 204 ? -20.328 10.453 -20.891 1 96.31 204 TYR A N 1
ATOM 1553 C CA . TYR A 1 204 ? -19.609 11.336 -20 1 96.31 204 TYR A CA 1
ATOM 1554 C C . TYR A 1 204 ? -19.219 12.641 -20.688 1 96.31 204 TYR A C 1
ATOM 1556 O O . TYR A 1 204 ? -18.969 12.648 -21.891 1 96.31 204 TYR A O 1
ATOM 1564 N N . ASN A 1 205 ? -19.125 13.734 -19.938 1 94 205 ASN A N 1
ATOM 1565 C CA . ASN A 1 205 ? -18.703 15.023 -20.469 1 94 205 ASN A CA 1
ATOM 1566 C C . ASN A 1 205 ? -17.219 15.039 -20.812 1 94 205 ASN A C 1
ATOM 1568 O O . ASN A 1 205 ? -16.438 14.281 -20.234 1 94 205 ASN A O 1
ATOM 1572 N N . LYS A 1 206 ? -16.719 15.891 -21.641 1 92.38 206 LYS A N 1
ATOM 1573 C CA . LYS A 1 206 ? -15.359 15.945 -22.156 1 92.38 206 LYS A CA 1
ATOM 1574 C C . LYS A 1 206 ? -14.367 16.359 -21.078 1 92.38 206 LYS A C 1
ATOM 1576 O O . LYS A 1 206 ? -13.195 15.961 -21.125 1 92.38 206 LYS A O 1
ATOM 1581 N N . HIS A 1 207 ? -14.852 17.047 -20.094 1 93.19 207 HIS A N 1
ATOM 1582 C CA . HIS A 1 207 ? -13.93 17.531 -19.062 1 93.19 207 HIS A CA 1
ATOM 1583 C C . HIS A 1 207 ? -13.484 16.391 -18.156 1 93.19 207 HIS A C 1
ATOM 1585 O O . HIS A 1 207 ? -12.445 16.5 -17.484 1 93.19 207 HIS A O 1
ATOM 1591 N N . ILE A 1 208 ? -14.25 15.391 -18.172 1 94.81 208 ILE A N 1
ATOM 1592 C CA . ILE A 1 208 ? -13.953 14.273 -17.281 1 94.81 208 ILE A CA 1
ATOM 1593 C C . ILE A 1 208 ? -13.086 13.25 -18.016 1 94.81 208 ILE A C 1
ATOM 1595 O O . ILE A 1 208 ? -12.43 12.414 -17.391 1 94.81 208 ILE A O 1
ATOM 1599 N N . LEU A 1 209 ? -12.992 13.352 -19.328 1 95.31 209 LEU A N 1
ATOM 1600 C CA . LEU A 1 209 ? -12.305 12.352 -20.141 1 95.31 209 LEU A CA 1
ATOM 1601 C C . LEU A 1 209 ? -10.797 12.562 -20.094 1 95.31 209 LEU A C 1
ATOM 1603 O O . LEU A 1 209 ? -10.328 13.703 -20.094 1 95.31 209 LEU A O 1
ATOM 1607 N N . LYS A 1 210 ? -10.086 11.461 -19.969 1 95.25 210 LYS A N 1
ATOM 1608 C CA . LYS A 1 210 ? -8.625 11.438 -19.984 1 95.25 210 LYS A CA 1
ATOM 1609 C C . LYS A 1 210 ? -8.094 10.617 -21.141 1 95.25 210 LYS A C 1
ATOM 1611 O O . LYS A 1 210 ? -8.781 9.719 -21.641 1 95.25 210 LYS A O 1
ATOM 1616 N N . LYS A 1 211 ? -6.883 10.922 -21.5 1 93.69 211 LYS A N 1
ATOM 1617 C CA . LYS A 1 211 ? -6.246 10.25 -22.625 1 93.69 211 LYS A CA 1
ATOM 1618 C C . LYS A 1 211 ? -5.516 8.984 -22.172 1 93.69 211 LYS A C 1
ATOM 1620 O O . LYS A 1 211 ? -4.777 9.008 -21.188 1 93.69 211 LYS A O 1
ATOM 1625 N N . PHE A 1 212 ? -5.781 7.785 -22.938 1 94.56 212 PHE A N 1
ATOM 1626 C CA . PHE A 1 212 ? -5.102 6.523 -22.672 1 94.56 212 PHE A CA 1
ATOM 1627 C C . PHE A 1 212 ? -4.527 5.93 -23.953 1 94.56 212 PHE A C 1
ATOM 1629 O O . PHE A 1 212 ? -4.941 6.305 -25.047 1 94.56 212 PHE A O 1
ATOM 1636 N N . ARG A 1 213 ? -3.516 5.086 -23.75 1 92.25 213 ARG A N 1
ATOM 1637 C CA . ARG A 1 213 ? -2.875 4.41 -24.875 1 92.25 213 ARG A CA 1
ATOM 1638 C C . ARG A 1 213 ? -3.064 2.9 -24.797 1 92.25 213 ARG A C 1
ATOM 1640 O O . ARG A 1 213 ? -3.115 2.342 -23.688 1 92.25 213 ARG A O 1
ATOM 1647 N N . ASP A 1 214 ? -3.164 2.309 -25.922 1 87.81 214 ASP A N 1
ATOM 1648 C CA . ASP A 1 214 ? -3.342 0.861 -25.953 1 87.81 214 ASP A CA 1
ATOM 1649 C C . ASP A 1 214 ? -2.027 0.138 -25.672 1 87.81 214 ASP A C 1
ATOM 1651 O O . ASP A 1 214 ? -0.964 0.763 -25.641 1 87.81 214 ASP A O 1
ATOM 1655 N N . SER A 1 215 ? -2.074 -1.178 -25.438 1 85.12 215 SER A N 1
ATOM 1656 C CA . SER A 1 215 ? -0.906 -1.981 -25.094 1 85.12 215 SER A CA 1
ATOM 1657 C C . SER A 1 215 ? 0.115 -1.979 -26.234 1 85.12 215 SER A C 1
ATOM 1659 O O . SER A 1 215 ? 1.317 -2.102 -25.984 1 85.12 215 SER A O 1
ATOM 1661 N N . SER A 1 216 ? -0.301 -1.838 -27.469 1 83.94 216 SER A N 1
ATOM 1662 C CA . SER A 1 216 ? 0.592 -1.798 -28.625 1 83.94 216 SER A CA 1
ATOM 1663 C C . SER A 1 216 ? 1.214 -0.416 -28.781 1 83.94 216 SER A C 1
ATOM 1665 O O . SER A 1 216 ? 2.252 -0.272 -29.438 1 83.94 216 SER A O 1
ATOM 1667 N N . GLY A 1 217 ? 0.641 0.634 -28.25 1 85.69 217 GLY A N 1
ATOM 1668 C CA . GLY A 1 217 ? 1.144 1.997 -28.328 1 85.69 217 GLY A CA 1
ATOM 1669 C C . GLY A 1 217 ? 0.759 2.701 -29.609 1 85.69 217 GLY A C 1
ATOM 1670 O O . GLY A 1 217 ? 1.101 3.869 -29.812 1 85.69 217 GLY A O 1
ATOM 1671 N N . GLN A 1 218 ? -0.043 2.092 -30.422 1 87.5 218 GLN A N 1
ATOM 1672 C CA . GLN A 1 218 ? -0.358 2.627 -31.75 1 87.5 218 GLN A CA 1
ATOM 1673 C C . GLN A 1 218 ? -1.675 3.396 -31.734 1 87.5 218 GLN A C 1
ATOM 1675 O O . GLN A 1 218 ? -1.937 4.211 -32.625 1 87.5 218 GLN A O 1
ATOM 1680 N N . TRP A 1 219 ? -2.408 3.1 -30.688 1 90.94 219 TRP A N 1
ATOM 1681 C CA . TRP A 1 219 ? -3.742 3.688 -30.656 1 90.94 219 TRP A CA 1
ATOM 1682 C C . TRP A 1 219 ? -3.943 4.512 -29.391 1 90.94 219 TRP A C 1
ATOM 1684 O O . TRP A 1 219 ? -3.441 4.152 -28.312 1 90.94 219 TRP A O 1
ATOM 1694 N N . GLU A 1 220 ? -4.668 5.652 -29.578 1 93.69 220 GLU A N 1
ATOM 1695 C CA . GLU A 1 220 ? -5.043 6.5 -28.453 1 93.69 220 GLU A CA 1
ATOM 1696 C C . GLU A 1 220 ? -6.562 6.609 -28.328 1 93.69 220 GLU A C 1
ATOM 1698 O O . GLU A 1 220 ? -7.27 6.652 -29.328 1 93.69 220 GLU A O 1
ATOM 1703 N N . TYR A 1 221 ? -7.031 6.566 -27.078 1 93.62 221 TYR A N 1
ATOM 1704 C CA . TYR A 1 221 ? -8.469 6.668 -26.859 1 93.62 221 TYR A CA 1
ATOM 1705 C C . TYR A 1 221 ? -8.766 7.457 -25.594 1 93.62 221 TYR A C 1
ATOM 1707 O O . TYR A 1 221 ? -7.871 7.715 -24.781 1 93.62 221 TYR A O 1
ATOM 1715 N N . TYR A 1 222 ? -10.055 7.961 -25.469 1 94.31 222 TYR A N 1
ATOM 1716 C CA . TYR A 1 222 ? -10.461 8.781 -24.328 1 94.31 222 TYR A CA 1
ATOM 1717 C C . TYR A 1 222 ? -11.508 8.062 -23.484 1 94.31 222 TYR A C 1
ATOM 1719 O O . TYR A 1 222 ? -12.5 7.551 -24.016 1 94.31 222 TYR A O 1
ATOM 1727 N N . MET A 1 223 ? -11.258 7.992 -22.141 1 95.62 223 MET A N 1
ATOM 1728 C CA . MET A 1 223 ? -12.172 7.387 -21.188 1 95.62 223 MET A CA 1
ATOM 1729 C C . MET A 1 223 ? -12.125 8.117 -19.844 1 95.62 223 MET A C 1
ATOM 1731 O O . MET A 1 223 ? -11.133 8.773 -19.531 1 95.62 223 MET A O 1
ATOM 1735 N N . PRO A 1 224 ? -13.227 8.086 -19.094 1 96.12 224 PRO A N 1
ATOM 1736 C CA . PRO A 1 224 ? -13.227 8.773 -17.797 1 96.12 224 PRO A CA 1
ATOM 1737 C C . PRO A 1 224 ? -12.352 8.086 -16.766 1 96.12 224 PRO A C 1
ATOM 1739 O O . PRO A 1 224 ? -11.938 8.703 -15.773 1 96.12 224 PRO A O 1
ATOM 1742 N N . TYR A 1 225 ? -12.141 6.816 -16.906 1 95.25 225 TYR A N 1
ATOM 1743 C CA . TYR A 1 225 ? -11.305 6.016 -16.016 1 95.25 225 TYR A CA 1
ATOM 1744 C C . TYR A 1 225 ? -10.539 4.961 -16.797 1 95.25 225 TYR A C 1
ATOM 1746 O O . TYR A 1 225 ? -10.867 4.668 -17.953 1 95.25 225 TYR A O 1
ATOM 1754 N N . ASP A 1 226 ? -9.438 4.508 -16.234 1 95.06 226 ASP A N 1
ATOM 1755 C CA . ASP A 1 226 ? -8.695 3.408 -16.844 1 95.06 226 ASP A CA 1
ATOM 1756 C C . ASP A 1 226 ? -9.375 2.068 -16.562 1 95.06 226 ASP A C 1
ATOM 1758 O O . ASP A 1 226 ? -9.492 1.653 -15.414 1 95.06 226 ASP A O 1
ATOM 1762 N N . ILE A 1 227 ? -9.82 1.405 -17.516 1 94.69 227 ILE A N 1
ATOM 1763 C CA . ILE A 1 227 ? -10.539 0.144 -17.375 1 94.69 227 ILE A CA 1
ATOM 1764 C C . ILE A 1 227 ? -9.617 -0.909 -16.766 1 94.69 227 ILE A C 1
ATOM 1766 O O . ILE A 1 227 ? -10.086 -1.869 -16.141 1 94.69 227 ILE A O 1
ATOM 1770 N N . ASN A 1 228 ? -8.312 -0.772 -16.953 1 95.56 228 ASN A N 1
ATOM 1771 C CA . ASN A 1 228 ? -7.332 -1.732 -16.453 1 95.56 228 ASN A CA 1
ATOM 1772 C C . ASN A 1 228 ? -6.754 -1.29 -15.109 1 95.56 228 ASN A C 1
ATOM 1774 O O . ASN A 1 228 ? -5.715 -1.793 -14.688 1 95.56 228 ASN A O 1
ATOM 1778 N N . GLU A 1 229 ? -7.488 -0.331 -14.461 1 94.56 229 GLU A N 1
ATOM 1779 C CA . GLU A 1 229 ? -6.988 0.18 -13.188 1 94.56 229 GLU A CA 1
ATOM 1780 C C . GLU A 1 229 ? -6.945 -0.919 -12.133 1 94.56 229 GLU A C 1
ATOM 1782 O O . GLU A 1 229 ? -7.902 -1.68 -11.977 1 94.56 229 GLU A O 1
ATOM 1787 N N . ARG A 1 230 ? -5.785 -1.028 -11.477 1 93.12 230 ARG A N 1
ATOM 1788 C CA . ARG A 1 230 ? -5.605 -2.021 -10.422 1 93.12 230 ARG A CA 1
ATOM 1789 C C . ARG A 1 230 ? -5.883 -1.419 -9.047 1 93.12 230 ARG A C 1
ATOM 1791 O O . ARG A 1 230 ? -5.59 -0.245 -8.812 1 93.12 230 ARG A O 1
ATOM 1798 N N . ASP A 1 231 ? -6.465 -2.156 -8.227 1 90.88 231 ASP A N 1
ATOM 1799 C CA . ASP A 1 231 ? -6.715 -1.712 -6.859 1 90.88 231 ASP A CA 1
ATOM 1800 C C . ASP A 1 231 ? -5.449 -1.803 -6.012 1 90.88 231 ASP A C 1
ATOM 1802 O O . ASP A 1 231 ? -4.352 -1.991 -6.543 1 90.88 231 ASP A O 1
ATOM 1806 N N . ALA A 1 232 ? -5.508 -1.541 -4.695 1 84.12 232 ALA A N 1
ATOM 1807 C CA . ALA A 1 232 ? -4.363 -1.507 -3.789 1 84.12 232 ALA A CA 1
ATOM 1808 C C . ALA A 1 232 ? -3.662 -2.861 -3.738 1 84.12 232 ALA A C 1
ATOM 1810 O O . ALA A 1 232 ? -2.451 -2.932 -3.521 1 84.12 232 ALA A O 1
ATOM 1811 N N . THR A 1 233 ? -4.406 -3.98 -3.98 1 86.06 233 THR A N 1
ATOM 1812 C CA . THR A 1 233 ? -3.818 -5.316 -3.979 1 86.06 233 THR A CA 1
ATOM 1813 C C . THR A 1 233 ? -3.443 -5.742 -5.395 1 86.06 233 THR A C 1
ATOM 1815 O O . THR A 1 233 ? -3.025 -6.883 -5.617 1 86.06 233 THR A O 1
ATOM 1818 N N . GLY A 1 234 ? -3.639 -4.898 -6.355 1 89.56 234 GLY A N 1
ATOM 1819 C CA . GLY A 1 234 ? -3.23 -5.152 -7.73 1 89.56 234 GLY A CA 1
ATOM 1820 C C . GLY A 1 234 ? -4.289 -5.871 -8.547 1 89.56 234 GLY A C 1
ATOM 1821 O O . GLY A 1 234 ? -3.984 -6.477 -9.578 1 89.56 234 GLY A O 1
ATOM 1822 N N . GLN A 1 235 ? -5.566 -5.832 -8.172 1 93.88 235 GLN A N 1
ATOM 1823 C CA . GLN A 1 235 ? -6.625 -6.539 -8.891 1 93.88 235 GLN A CA 1
ATOM 1824 C C . GLN A 1 235 ? -7.391 -5.598 -9.812 1 93.88 235 GLN A C 1
ATOM 1826 O O . GLN A 1 235 ? -7.738 -4.48 -9.422 1 93.88 235 GLN A O 1
ATOM 1831 N N . ASN A 1 236 ? -7.551 -5.961 -11.078 1 95.94 236 ASN A N 1
ATOM 1832 C CA . ASN A 1 236 ? -8.414 -5.215 -11.984 1 95.94 236 ASN A CA 1
ATOM 1833 C C . ASN A 1 236 ? -9.75 -5.926 -12.203 1 95.94 236 ASN A C 1
ATOM 1835 O O . ASN A 1 236 ? -9.984 -6.992 -11.633 1 95.94 236 ASN A O 1
ATOM 1839 N N . ILE A 1 237 ? -10.664 -5.402 -12.945 1 96.62 237 ILE A N 1
ATOM 1840 C CA . ILE A 1 237 ? -12.023 -5.922 -13.055 1 96.62 237 ILE A CA 1
ATOM 1841 C C . ILE A 1 237 ? -12.016 -7.23 -13.844 1 96.62 237 ILE A C 1
ATOM 1843 O O . ILE A 1 237 ? -12.82 -8.125 -13.578 1 96.62 237 ILE A O 1
ATOM 1847 N N . LEU A 1 238 ? -11.086 -7.375 -14.82 1 97.06 238 LEU A N 1
ATOM 1848 C CA . LEU A 1 238 ? -10.969 -8.625 -15.562 1 97.06 238 LEU A CA 1
ATOM 1849 C C . LEU A 1 238 ? -10.555 -9.766 -14.641 1 97.06 238 LEU A C 1
ATOM 1851 O O . LEU A 1 238 ? -11.148 -10.844 -14.672 1 97.06 238 LEU A O 1
ATOM 1855 N N . TYR A 1 239 ? -9.469 -9.531 -13.914 1 97.38 239 TYR A N 1
ATOM 1856 C CA . TYR A 1 239 ? -9 -10.508 -12.945 1 97.38 239 TYR A CA 1
ATOM 1857 C C . TYR A 1 239 ? -10.102 -10.875 -11.961 1 97.38 239 TYR A C 1
ATOM 1859 O O . TYR A 1 239 ? -10.297 -12.055 -11.641 1 97.38 239 TYR A O 1
ATOM 1867 N N . MET A 1 240 ? -10.875 -9.891 -11.461 1 96.25 240 MET A N 1
ATOM 1868 C CA . MET A 1 240 ? -11.945 -10.117 -10.492 1 96.25 240 MET A CA 1
ATOM 1869 C C . MET A 1 240 ? -13.023 -11.023 -11.078 1 96.25 240 MET A C 1
ATOM 1871 O O . MET A 1 240 ? -13.508 -11.938 -10.406 1 96.25 240 MET A O 1
ATOM 1875 N N . ALA A 1 241 ? -13.445 -10.719 -12.242 1 96.31 241 ALA A N 1
ATOM 1876 C CA . ALA A 1 241 ? -14.477 -11.516 -12.898 1 96.31 241 ALA A CA 1
ATOM 1877 C C . ALA A 1 241 ? -14.039 -12.969 -13.047 1 96.31 241 ALA A C 1
ATOM 1879 O O . ALA A 1 241 ? -14.852 -13.891 -12.867 1 96.31 241 ALA A O 1
ATOM 1880 N N . CYS A 1 242 ? -12.75 -13.195 -13.344 1 96.38 242 CYS A N 1
ATOM 1881 C CA . CYS A 1 242 ? -12.211 -14.539 -13.492 1 96.38 242 CYS A CA 1
ATOM 1882 C C . CYS A 1 242 ? -12.094 -15.234 -12.141 1 96.38 242 CYS A C 1
ATOM 1884 O O . CYS A 1 242 ? -12.383 -16.422 -12.023 1 96.38 242 CYS A O 1
ATOM 1886 N N . LEU A 1 243 ? -11.656 -14.508 -11.18 1 95.38 243 LEU A N 1
ATOM 1887 C CA . LEU A 1 243 ? -11.5 -15.062 -9.844 1 95.38 243 LEU A CA 1
ATOM 1888 C C . LEU A 1 243 ? -12.844 -15.5 -9.273 1 95.38 243 LEU A C 1
ATOM 1890 O O . LEU A 1 243 ? -12.945 -16.547 -8.641 1 95.38 243 LEU A O 1
ATOM 1894 N N . LEU A 1 244 ? -13.898 -14.703 -9.57 1 94.5 244 LEU A N 1
ATOM 1895 C CA . LEU A 1 244 ? -15.219 -14.961 -9.016 1 94.5 244 LEU A CA 1
ATOM 1896 C C . LEU A 1 244 ? -15.977 -15.969 -9.875 1 94.5 244 LEU A C 1
ATOM 1898 O O . LEU A 1 244 ? -16.984 -16.531 -9.438 1 94.5 244 LEU A O 1
ATOM 1902 N N . GLY A 1 245 ? -15.547 -16.234 -11.078 1 94.5 245 GLY A N 1
ATOM 1903 C CA . GLY A 1 245 ? -16.203 -17.172 -11.969 1 94.5 245 GLY A CA 1
ATOM 1904 C C . GLY A 1 245 ? -17.516 -16.656 -12.516 1 94.5 245 GLY A C 1
ATOM 1905 O O . GLY A 1 245 ? -18.484 -17.406 -12.672 1 94.5 245 GLY A O 1
ATOM 1906 N N . ASN A 1 246 ? -17.625 -15.352 -12.656 1 95.5 246 ASN A N 1
ATOM 1907 C CA . ASN A 1 246 ? -18.844 -14.742 -13.195 1 95.5 246 ASN A CA 1
ATOM 1908 C C . ASN A 1 246 ? -18.766 -14.578 -14.711 1 95.5 246 ASN A C 1
ATOM 1910 O O . ASN A 1 246 ? -18.234 -13.578 -15.203 1 95.5 246 ASN A O 1
ATOM 1914 N N . LYS A 1 247 ? -19.391 -15.461 -15.422 1 95.38 247 LYS A N 1
ATOM 1915 C CA . LYS A 1 247 ? -19.312 -15.492 -16.875 1 95.38 247 LYS A CA 1
ATOM 1916 C C . LYS A 1 247 ? -20.031 -14.297 -17.5 1 95.38 247 LYS A C 1
ATOM 1918 O O . LYS A 1 247 ? -19.547 -13.711 -18.469 1 95.38 247 LYS A O 1
ATOM 1923 N N . LYS A 1 248 ? -21.172 -13.891 -16.938 1 95.62 248 LYS A N 1
ATOM 1924 C CA . LYS A 1 248 ? -21.922 -12.766 -17.484 1 95.62 248 LYS A CA 1
ATOM 1925 C C . LYS A 1 248 ? -21.125 -11.469 -17.406 1 95.62 248 LYS A C 1
ATOM 1927 O O . LYS A 1 248 ? -21.109 -10.688 -18.359 1 95.62 248 LYS A O 1
ATOM 1932 N N . LEU A 1 249 ? -20.547 -11.328 -16.234 1 96.25 249 LEU A N 1
ATOM 1933 C CA . LEU A 1 249 ? -19.703 -10.156 -16.047 1 96.25 249 LEU A CA 1
ATOM 1934 C C . LEU A 1 249 ? -18.531 -10.156 -17.016 1 96.25 249 LEU A C 1
ATOM 1936 O O . LEU A 1 249 ? -18.203 -9.125 -17.594 1 96.25 249 LEU A O 1
ATOM 1940 N N . LEU A 1 250 ? -17.906 -11.312 -17.203 1 97 250 LEU A N 1
ATOM 1941 C CA . LEU A 1 250 ? -16.75 -11.445 -18.094 1 97 250 LEU A CA 1
ATOM 1942 C C . LEU A 1 250 ? -17.141 -11.133 -19.531 1 97 250 LEU A C 1
ATOM 1944 O O . LEU A 1 250 ? -16.375 -10.469 -20.25 1 97 250 LEU A O 1
ATOM 1948 N N . ASP A 1 251 ? -18.281 -11.555 -19.953 1 96.81 251 ASP A N 1
ATOM 1949 C CA . ASP A 1 251 ? -18.734 -11.312 -21.312 1 96.81 251 ASP A CA 1
ATOM 1950 C C . ASP A 1 251 ? -18.891 -9.82 -21.594 1 96.81 251 ASP A C 1
ATOM 1952 O O . ASP A 1 251 ? -18.516 -9.344 -22.672 1 96.81 251 ASP A O 1
ATOM 1956 N N . VAL A 1 252 ? -19.422 -9.094 -20.656 1 96.94 252 VAL A N 1
ATOM 1957 C CA . VAL A 1 252 ? -19.594 -7.656 -20.797 1 96.94 252 VAL A CA 1
ATOM 1958 C C . VAL A 1 252 ? -18.234 -6.977 -20.875 1 96.94 252 VAL A C 1
ATOM 1960 O O . VAL A 1 252 ? -18.031 -6.062 -21.688 1 96.94 252 VAL A O 1
ATOM 1963 N N . ILE A 1 253 ? -17.281 -7.406 -20.078 1 97.38 253 ILE A N 1
ATOM 1964 C CA . ILE A 1 253 ? -15.953 -6.809 -20.016 1 97.38 253 ILE A CA 1
ATOM 1965 C C . ILE A 1 253 ? -15.211 -7.066 -21.312 1 97.38 253 ILE A C 1
ATOM 1967 O O . ILE A 1 253 ? -14.602 -6.152 -21.891 1 97.38 253 ILE A O 1
ATOM 1971 N N . LEU A 1 254 ? -15.297 -8.328 -21.844 1 96.31 254 LEU A N 1
ATOM 1972 C CA . LEU A 1 254 ? -14.547 -8.719 -23.031 1 96.31 254 LEU A CA 1
ATOM 1973 C C . LEU A 1 254 ? -15.18 -8.133 -24.281 1 96.31 254 LEU A C 1
ATOM 1975 O O . LEU A 1 254 ? -14.484 -7.906 -25.281 1 96.31 254 LEU A O 1
ATOM 1979 N N . LYS A 1 255 ? -16.438 -7.793 -24.25 1 95.19 255 LYS A N 1
ATOM 1980 C CA . LYS A 1 255 ? -17.141 -7.273 -25.422 1 95.19 255 LYS A CA 1
ATOM 1981 C C . LYS A 1 255 ? -17 -5.758 -25.531 1 95.19 255 LYS A C 1
ATOM 1983 O O . LYS A 1 255 ? -17.281 -5.168 -26.562 1 95.19 255 LYS A O 1
ATOM 1988 N N . PHE A 1 256 ? -16.453 -5.145 -24.547 1 94.81 256 PHE A N 1
ATOM 1989 C CA . PHE A 1 256 ? -16.359 -3.691 -24.531 1 94.81 256 PHE A CA 1
ATOM 1990 C C . PHE A 1 256 ? -15.359 -3.199 -25.562 1 94.81 256 PHE A C 1
ATOM 1992 O O . PHE A 1 256 ? -14.289 -3.779 -25.734 1 94.81 256 PHE A O 1
ATOM 1999 N N . ARG A 1 257 ? -15.859 -2.199 -26.297 1 94.62 257 ARG A N 1
ATOM 2000 C CA . ARG A 1 257 ? -15.031 -1.592 -27.328 1 94.62 257 ARG A CA 1
ATOM 2001 C C . ARG A 1 257 ? -15.07 -0.07 -27.25 1 94.62 257 ARG A C 1
ATOM 2003 O O . ARG A 1 257 ? -16.062 0.504 -26.781 1 94.62 257 ARG A O 1
ATOM 2010 N N . VAL A 1 258 ? -13.914 0.542 -27.594 1 93.62 258 VAL A N 1
ATOM 2011 C CA . VAL A 1 258 ? -13.812 1.998 -27.578 1 93.62 258 VAL A CA 1
ATOM 2012 C C . VAL A 1 258 ? -13.289 2.498 -28.922 1 93.62 258 VAL A C 1
ATOM 2014 O O . VAL A 1 258 ? -12.539 1.795 -29.609 1 93.62 258 VAL A O 1
ATOM 2017 N N . ARG A 1 259 ? -13.695 3.723 -29.297 1 92.31 259 ARG A N 1
ATOM 2018 C CA . ARG A 1 259 ? -13.203 4.383 -30.5 1 92.31 259 ARG A CA 1
ATOM 2019 C C . ARG A 1 259 ? -11.805 4.957 -30.266 1 92.31 259 ARG A C 1
ATOM 2021 O O . ARG A 1 259 ? -11.57 5.672 -29.297 1 92.31 259 ARG A O 1
ATOM 2028 N N . ALA A 1 260 ? -10.875 4.473 -31.062 1 93.25 260 ALA A N 1
ATOM 2029 C CA . ALA A 1 260 ? -9.492 4.906 -30.906 1 93.25 260 ALA A CA 1
ATOM 2030 C C . ALA A 1 260 ? -8.961 5.543 -32.188 1 93.25 260 ALA A C 1
ATOM 2032 O O . ALA A 1 260 ? -9.5 5.301 -33.281 1 93.25 260 ALA A O 1
ATOM 2033 N N . THR A 1 261 ? -8.039 6.48 -31.953 1 92.75 261 THR A N 1
ATOM 2034 C CA . THR A 1 261 ? -7.375 7.156 -33.062 1 92.75 261 THR A CA 1
ATOM 2035 C C . THR A 1 261 ? -5.91 6.738 -33.156 1 92.75 261 THR A C 1
ATOM 2037 O O . THR A 1 261 ? -5.258 6.52 -32.125 1 92.75 261 THR A O 1
ATOM 2040 N N . ARG A 1 262 ? -5.422 6.52 -34.281 1 90.19 262 ARG A N 1
ATOM 2041 C CA . ARG A 1 262 ? -4.047 6.086 -34.5 1 90.19 262 ARG A CA 1
ATOM 2042 C C . ARG A 1 262 ? -3.064 7.219 -34.219 1 90.19 262 ARG A C 1
ATOM 2044 O O . ARG A 1 262 ? -3.318 8.367 -34.562 1 90.19 262 ARG A O 1
ATOM 2051 N N . ILE A 1 263 ? -2.006 6.871 -33.375 1 85.69 263 ILE A N 1
ATOM 2052 C CA . ILE A 1 263 ? -0.97 7.848 -33.031 1 85.69 263 ILE A CA 1
ATOM 2053 C C . ILE A 1 263 ? 0.021 7.945 -34.188 1 85.69 263 ILE A C 1
ATOM 2055 O O . ILE A 1 263 ? 0.59 6.938 -34.625 1 85.69 263 ILE A O 1
ATOM 2059 N N . PHE A 1 264 ? 0.173 9.07 -34.781 1 74.81 264 PHE A N 1
ATOM 2060 C CA . PHE A 1 264 ? 1.177 9.273 -35.812 1 74.81 264 PHE A CA 1
ATOM 2061 C C . PHE A 1 264 ? 2.434 9.914 -35.25 1 74.81 264 PHE A C 1
ATOM 2063 O O . PHE A 1 264 ? 2.352 10.844 -34.438 1 74.81 264 PHE A O 1
ATOM 2070 N N . PRO A 1 265 ? 3.59 9.133 -35.094 1 58.62 265 PRO A N 1
ATOM 2071 C CA . PRO A 1 265 ? 4.82 9.781 -34.625 1 58.62 265 PRO A CA 1
ATOM 2072 C C . PRO A 1 265 ? 5.027 11.164 -35.25 1 58.62 265 PRO A C 1
ATOM 2074 O O . PRO A 1 265 ? 4.699 11.375 -36.438 1 58.62 265 PRO A O 1
ATOM 2077 N N . ASP A 1 266 ? 4.941 12.141 -34.438 1 49.5 266 ASP A N 1
ATOM 2078 C CA . ASP A 1 266 ? 5.363 13.445 -34.938 1 49.5 266 ASP A CA 1
ATOM 2079 C C . ASP A 1 266 ? 6.625 13.32 -35.781 1 49.5 266 ASP A C 1
ATOM 2081 O O . ASP A 1 266 ? 7.617 12.734 -35.375 1 49.5 266 ASP A O 1
ATOM 2085 N N . GLU A 1 267 ? 6.602 13.398 -37.031 1 42.12 267 GLU A N 1
ATOM 2086 C CA . GLU A 1 267 ? 7.801 13.719 -37.781 1 42.12 267 GLU A CA 1
ATOM 2087 C C . GLU A 1 267 ? 8.672 14.734 -37.062 1 42.12 267 GLU A C 1
ATOM 2089 O O . GLU A 1 267 ? 8.203 15.828 -36.719 1 42.12 267 GLU A O 1
ATOM 2094 N N . ASP A 1 268 ? 9.531 14.289 -36.156 1 39.84 268 ASP A N 1
ATOM 2095 C CA . ASP A 1 268 ? 10.594 15.242 -35.844 1 39.84 268 ASP A CA 1
ATOM 2096 C C . ASP A 1 268 ? 10.906 16.141 -37.062 1 39.84 268 ASP A C 1
ATOM 2098 O O . ASP A 1 268 ? 11.25 15.648 -38.125 1 39.84 268 ASP A O 1
ATOM 2102 N N . ILE A 1 269 ? 10.398 17.328 -37.125 1 38.72 269 ILE A N 1
ATOM 2103 C CA . ILE A 1 269 ? 11.078 18.344 -37.906 1 38.72 269 ILE A CA 1
ATOM 2104 C C . ILE A 1 269 ? 12.57 18.359 -37.562 1 38.72 269 ILE A C 1
ATOM 2106 O O . ILE A 1 269 ? 12.953 18.766 -36.469 1 38.72 269 ILE A O 1
ATOM 2110 N N . THR A 1 270 ? 13.391 17.266 -37.844 1 34.12 270 THR A N 1
ATOM 2111 C CA . THR A 1 270 ? 14.836 17.453 -37.844 1 34.12 270 THR A CA 1
ATOM 2112 C C . THR A 1 270 ? 15.203 18.781 -38.5 1 34.12 270 THR A C 1
ATOM 2114 O O . THR A 1 270 ? 14.75 19.078 -39.625 1 34.12 270 THR A O 1
ATOM 2117 N N . PRO A 1 271 ? 15.594 19.781 -37.688 1 32.06 271 PRO A N 1
ATOM 2118 C CA . PRO A 1 271 ? 16.266 20.859 -38.406 1 32.06 271 PRO A CA 1
ATOM 2119 C C . PRO A 1 271 ? 17.25 20.344 -39.438 1 32.06 271 PRO A C 1
ATOM 2121 O O . PRO A 1 271 ? 17.875 19.297 -39.25 1 32.06 271 PRO A O 1
ATOM 2124 N N . SER A 1 272 ? 17.078 20.609 -40.688 1 29.78 272 SER A N 1
ATOM 2125 C CA . SER A 1 272 ? 17.969 20.391 -41.812 1 29.78 272 SER A CA 1
ATOM 2126 C C . SER A 1 272 ? 19.391 20.812 -41.5 1 29.78 272 SER A C 1
ATOM 2128 O O . SER A 1 272 ? 19.641 21.969 -41.125 1 29.78 272 SER A O 1
ATOM 2130 N N . SER A 1 273 ? 20.25 19.984 -40.75 1 25.89 273 SER A N 1
ATOM 2131 C CA . SER A 1 273 ? 21.672 20.281 -40.875 1 25.89 273 SER A CA 1
ATOM 2132 C C . SER A 1 273 ? 22.047 20.641 -42.281 1 25.89 273 SER A C 1
ATOM 2134 O O . SER A 1 273 ? 21.516 20.062 -43.25 1 25.89 273 SER A O 1
ATOM 2136 N N . GLU A 1 274 ? 22.484 21.938 -42.5 1 27.44 274 GLU A N 1
ATOM 2137 C CA . GLU A 1 274 ? 23.344 22.391 -43.562 1 27.44 274 GLU A CA 1
ATOM 2138 C C . GLU A 1 274 ? 24.484 21.406 -43.844 1 27.44 274 GLU A C 1
ATOM 2140 O O . GLU A 1 274 ? 25.359 21.219 -42.969 1 27.44 274 GLU A O 1
ATOM 2145 N N . SER A 1 275 ? 24.125 20.188 -44.375 1 24.38 275 SER A N 1
ATOM 2146 C CA . SER A 1 275 ? 25.125 19.344 -45.031 1 24.38 275 SER A CA 1
ATOM 2147 C C . SER A 1 275 ? 26.031 20.172 -45.938 1 24.38 275 SER A C 1
ATOM 2149 O O . SER A 1 275 ? 25.531 20.828 -46.875 1 24.38 275 SER A O 1
ATOM 2151 N N . ASN A 1 276 ? 27.078 20.828 -45.344 1 24.8 276 ASN A N 1
ATOM 2152 C CA . ASN A 1 276 ? 28.219 21 -46.25 1 24.8 276 ASN A CA 1
ATOM 2153 C C . ASN A 1 276 ? 28.531 19.719 -47 1 24.8 276 ASN A C 1
ATOM 2155 O O . ASN A 1 276 ? 28.516 18.625 -46.406 1 24.8 276 ASN A O 1
ATOM 2159 N N . PRO A 1 277 ? 28.516 19.781 -48.312 1 26.2 277 PRO A N 1
ATOM 2160 C CA . PRO A 1 277 ? 28.75 18.812 -49.406 1 26.2 277 PRO A CA 1
ATOM 2161 C C . PRO A 1 277 ? 30.109 18.125 -49.281 1 26.2 277 PRO A C 1
ATOM 2163 O O . PRO A 1 277 ? 31.156 18.766 -49.438 1 26.2 277 PRO A O 1
ATOM 2166 N N . VAL A 1 278 ? 30.516 17.609 -48.062 1 25.72 278 VAL A N 1
ATOM 2167 C CA . VAL A 1 278 ? 31.797 16.984 -48.406 1 25.72 278 VAL A CA 1
ATOM 2168 C C . VAL A 1 278 ? 31.609 16.016 -49.562 1 25.72 278 VAL A C 1
ATOM 2170 O O . VAL A 1 278 ? 30.656 15.234 -49.594 1 25.72 278 VAL A O 1
ATOM 2173 N N . VAL A 1 279 ? 32.375 16.172 -50.656 1 24.41 279 VAL A N 1
ATOM 2174 C CA . VAL A 1 279 ? 32.781 15.742 -51.969 1 24.41 279 VAL A CA 1
ATOM 2175 C C . VAL A 1 279 ? 33.312 14.312 -51.906 1 24.41 279 VAL A C 1
ATOM 2177 O O . VAL A 1 279 ? 33.812 13.781 -52.906 1 24.41 279 VAL A O 1
ATOM 2180 N N . SER A 1 280 ? 33.219 13.617 -50.812 1 21.73 280 SER A N 1
ATOM 2181 C CA . SER A 1 280 ? 34.125 12.547 -51.188 1 21.73 280 SER A CA 1
ATOM 2182 C C . SER A 1 280 ? 33.625 11.789 -52.406 1 21.73 280 SER A C 1
ATOM 2184 O O . SER A 1 280 ? 32.438 11.727 -52.656 1 21.73 280 SER A O 1
ATOM 2186 N N . PRO A 1 281 ? 34.594 11.344 -53.344 1 21.06 281 PRO A N 1
ATOM 2187 C CA . PRO A 1 281 ? 34.75 10.758 -54.688 1 21.06 281 PRO A CA 1
ATOM 2188 C C . PRO A 1 281 ? 34.031 9.422 -54.844 1 21.06 281 PRO A C 1
ATOM 2190 O O . PRO A 1 281 ? 33.469 9.125 -55.906 1 21.06 281 PRO A O 1
ATOM 2193 N N . THR A 1 282 ? 34.469 8.484 -54.031 1 21.28 282 THR A N 1
ATOM 2194 C CA . THR A 1 282 ? 34.562 7.215 -54.75 1 21.28 282 THR A CA 1
ATOM 2195 C C . THR A 1 282 ? 33.188 6.629 -55.031 1 21.28 282 THR A C 1
ATOM 2197 O O . THR A 1 282 ? 32.281 6.703 -54.156 1 21.28 282 THR A O 1
ATOM 2200 N N . LYS A 1 283 ? 32.875 6.328 -56.312 1 23.09 283 LYS A N 1
ATOM 2201 C CA . LYS A 1 283 ? 31.875 5.809 -57.25 1 23.09 283 LYS A CA 1
ATOM 2202 C C . LYS A 1 283 ? 31.453 4.395 -56.875 1 23.09 283 LYS A C 1
ATOM 2204 O O . LYS A 1 283 ? 30.797 3.711 -57.656 1 23.09 283 LYS A O 1
ATOM 2209 N N . ARG A 1 284 ? 31.969 3.838 -55.844 1 22.92 284 ARG A N 1
ATOM 2210 C CA . ARG A 1 284 ? 31.766 2.426 -56.156 1 22.92 284 ARG A CA 1
ATOM 2211 C C . ARG A 1 284 ? 30.297 2.141 -56.5 1 22.92 284 ARG A C 1
ATOM 2213 O O . ARG A 1 284 ? 29.406 2.836 -56.031 1 22.92 284 ARG A O 1
ATOM 2220 N N . ARG A 1 285 ? 30.062 1.183 -57.312 1 22.23 285 ARG A N 1
ATOM 2221 C CA . ARG A 1 285 ? 29.109 0.552 -58.219 1 22.23 285 ARG A CA 1
ATOM 2222 C C . ARG A 1 285 ? 27.812 0.196 -57.5 1 22.23 285 ARG A C 1
ATOM 2224 O O . ARG A 1 285 ? 27.844 -0.501 -56.469 1 22.23 285 ARG A O 1
ATOM 2231 N N . ILE A 1 286 ? 26.812 1.047 -57.625 1 23.66 286 ILE A N 1
ATOM 2232 C CA . ILE A 1 286 ? 25.406 1.129 -57.281 1 23.66 286 ILE A CA 1
ATOM 2233 C C . ILE A 1 286 ? 24.672 -0.107 -57.812 1 23.66 286 ILE A C 1
ATOM 2235 O O . ILE A 1 286 ? 23.969 -0.037 -58.844 1 23.66 286 ILE A O 1
ATOM 2239 N N . SER A 1 287 ? 25.422 -1.238 -57.719 1 19.94 287 SER A N 1
ATOM 2240 C CA . SER A 1 287 ? 24.812 -2.188 -58.625 1 19.94 287 SER A CA 1
ATOM 2241 C C . SER A 1 287 ? 23.297 -2.217 -58.469 1 19.94 287 SER A C 1
ATOM 2243 O O . SER A 1 287 ? 22.562 -2.07 -59.438 1 19.94 287 SER A O 1
ATOM 2245 N N . ASN A 1 288 ? 22.812 -3.322 -58 1 20.98 288 ASN A N 1
ATOM 2246 C CA . ASN A 1 288 ? 21.672 -4.074 -58.5 1 20.98 288 ASN A CA 1
ATOM 2247 C C . ASN A 1 288 ? 20.359 -3.34 -58.25 1 20.98 288 ASN A C 1
ATOM 2249 O O . ASN A 1 288 ? 19.547 -3.154 -59.156 1 20.98 288 ASN A O 1
ATOM 2253 N N . GLY A 1 289 ? 19.5 -3.852 -57.188 1 22.28 289 GLY A N 1
ATOM 2254 C CA . GLY A 1 289 ? 18.062 -4.07 -57.031 1 22.28 289 GLY A CA 1
ATOM 2255 C C . GLY A 1 289 ? 17.312 -2.828 -56.625 1 22.28 289 GLY A C 1
ATOM 2256 O O . GLY A 1 289 ? 16.172 -2.914 -56.156 1 22.28 289 GLY A O 1
ATOM 2257 N N . ILE A 1 290 ? 17.875 -1.64 -56.719 1 25.11 290 ILE A N 1
ATOM 2258 C CA . ILE A 1 290 ? 17.312 -0.344 -56.344 1 25.11 290 ILE A CA 1
ATOM 2259 C C . ILE A 1 290 ? 16.203 0.046 -57.312 1 25.11 290 ILE A C 1
ATOM 2261 O O . ILE A 1 290 ? 15.539 1.065 -57.125 1 25.11 290 ILE A O 1
ATOM 2265 N N . GLN A 1 291 ? 16.359 -0.39 -58.531 1 23.69 291 GLN A N 1
ATOM 2266 C CA . GLN A 1 291 ? 15.555 0.2 -59.594 1 23.69 291 GLN A CA 1
ATOM 2267 C C . GLN A 1 291 ? 14.062 0.071 -59.312 1 23.69 291 GLN A C 1
ATOM 2269 O O . GLN A 1 291 ? 13.289 0.991 -59.562 1 23.69 291 GLN A O 1
ATOM 2274 N N . SER A 1 292 ? 13.602 -1.201 -59.031 1 25.34 292 SER A N 1
ATOM 2275 C CA . SER A 1 292 ? 12.18 -1.427 -59.281 1 25.34 292 SER A CA 1
ATOM 2276 C C . SER A 1 292 ? 11.312 -0.591 -58.344 1 25.34 292 SER A C 1
ATOM 2278 O O . SER A 1 292 ? 10.086 -0.577 -58.469 1 25.34 292 SER A O 1
ATOM 2280 N N . LEU A 1 293 ? 11.883 -0.042 -57.312 1 24.55 293 LEU A N 1
ATOM 2281 C CA . LEU A 1 293 ? 11.023 0.613 -56.312 1 24.55 293 LEU A CA 1
ATOM 2282 C C . LEU A 1 293 ? 10.539 1.964 -56.844 1 24.55 293 LEU A C 1
ATOM 2284 O O . LEU A 1 293 ? 9.547 2.504 -56.344 1 24.55 293 LEU A O 1
ATOM 2288 N N . MET A 1 294 ? 11.156 2.607 -57.75 1 24.25 294 MET A N 1
ATOM 2289 C CA . MET A 1 294 ? 10.844 4.004 -58.031 1 24.25 294 MET A CA 1
ATOM 2290 C C . MET A 1 294 ? 9.539 4.117 -58.812 1 24.25 294 MET A C 1
ATOM 2292 O O . MET A 1 294 ? 8.859 5.145 -58.75 1 24.25 294 MET A O 1
ATOM 2296 N N . SER A 1 295 ? 9.375 3.227 -59.812 1 24.62 295 SER A N 1
ATOM 2297 C CA . SER A 1 295 ? 8.383 3.57 -60.812 1 24.62 295 SER A CA 1
ATOM 2298 C C . SER A 1 295 ? 6.977 3.631 -60.219 1 24.62 295 SER A C 1
ATOM 2300 O O . SER A 1 295 ? 6.102 4.32 -60.75 1 24.62 295 SER A O 1
ATOM 2302 N N . LYS A 1 296 ? 6.523 2.688 -59.469 1 29.55 296 LYS A N 1
ATOM 2303 C CA . LYS A 1 296 ? 5.086 2.682 -59.219 1 29.55 296 LYS A CA 1
ATOM 2304 C C . LYS A 1 296 ? 4.648 3.945 -58.469 1 29.55 296 LYS A C 1
ATOM 2306 O O . LYS A 1 296 ? 3.502 4.047 -58.031 1 29.55 296 LYS A O 1
ATOM 2311 N N . LEU A 1 297 ? 5.488 5.105 -58.406 1 25.52 297 LEU A N 1
ATOM 2312 C CA . LEU A 1 297 ? 5.168 6.355 -57.75 1 25.52 297 LEU A CA 1
ATOM 2313 C C . LEU A 1 297 ? 4.004 7.062 -58.438 1 25.52 297 LEU A C 1
ATOM 2315 O O . LEU A 1 297 ? 3.176 7.688 -57.75 1 25.52 297 LEU A O 1
ATOM 2319 N N . ASN A 1 298 ? 4.055 7.352 -59.75 1 25.67 298 ASN A N 1
ATOM 2320 C CA . ASN A 1 298 ? 3.426 8.508 -60.375 1 25.67 298 ASN A CA 1
ATOM 2321 C C . ASN A 1 298 ? 1.917 8.328 -60.5 1 25.67 298 ASN A C 1
ATOM 2323 O O . ASN A 1 298 ? 1.188 9.297 -60.719 1 25.67 298 ASN A O 1
ATOM 2327 N N . LEU A 1 299 ? 1.437 7.281 -61.125 1 26.52 299 LEU A N 1
ATOM 2328 C CA . LEU A 1 299 ? 0.19 7.469 -61.875 1 26.52 299 LEU A CA 1
ATOM 2329 C C . LEU A 1 299 ? -0.964 7.754 -60.906 1 26.52 299 LEU A C 1
ATOM 2331 O O . LEU A 1 299 ? -1.904 8.469 -61.25 1 26.52 299 LEU A O 1
ATOM 2335 N N . SER A 1 300 ? -1.362 6.922 -60 1 25.08 300 SER A N 1
ATOM 2336 C CA . SER A 1 300 ? -2.773 6.82 -59.625 1 25.08 300 SER A CA 1
ATOM 2337 C C . SER A 1 300 ? -3.211 8 -58.781 1 25.08 300 SER A C 1
ATOM 2339 O O . SER A 1 300 ? -2.938 8.031 -57.562 1 25.08 300 SER A O 1
ATOM 2341 N N . ARG A 1 301 ? -3.121 9.352 -59.281 1 27.83 301 ARG A N 1
ATOM 2342 C CA . ARG A 1 301 ? -3.77 10.586 -58.875 1 27.83 301 ARG A CA 1
ATOM 2343 C C . ARG A 1 301 ? -5.285 10.461 -58.938 1 27.83 301 ARG A C 1
ATOM 2345 O O . ARG A 1 301 ? -5.992 11.461 -59.031 1 27.83 301 ARG A O 1
ATOM 2352 N N . GLU A 1 302 ? -5.906 9.469 -59.406 1 26.61 302 GLU A N 1
ATOM 2353 C CA . GLU A 1 302 ? -7.359 9.602 -59.375 1 26.61 302 GLU A CA 1
ATOM 2354 C C . GLU A 1 302 ? -7.844 10.039 -58 1 26.61 302 GLU A C 1
ATOM 2356 O O . GLU A 1 302 ? -7.18 9.781 -57 1 26.61 302 GLU A O 1
ATOM 2361 N N . THR A 1 303 ? -8.953 11.07 -57.938 1 30.5 303 THR A N 1
ATOM 2362 C CA . THR A 1 303 ? -9.625 11.891 -56.938 1 30.5 303 THR A CA 1
ATOM 2363 C C . THR A 1 303 ? -10.016 11.047 -55.719 1 30.5 303 THR A C 1
ATOM 2365 O O . THR A 1 303 ? -10.875 11.438 -54.938 1 30.5 303 THR A O 1
ATOM 2368 N N . SER A 1 304 ? -9.484 9.992 -55.438 1 29.75 304 SER A N 1
ATOM 2369 C CA . SER A 1 304 ? -9.922 9.055 -54.406 1 29.75 304 SER A CA 1
ATOM 2370 C C . SER A 1 304 ? -10.055 9.75 -53.031 1 29.75 304 SER A C 1
ATOM 2372 O O . SER A 1 304 ? -9.109 10.391 -52.562 1 29.75 304 SER A O 1
ATOM 2374 N N . VAL A 1 305 ? -11.43 10.359 -52.688 1 31.33 305 VAL A N 1
ATOM 2375 C CA . VAL A 1 305 ? -11.977 10.633 -51.375 1 31.33 305 VAL A CA 1
ATOM 2376 C C . VAL A 1 305 ? -11.289 9.742 -50.312 1 31.33 305 VAL A C 1
ATOM 2378 O O . VAL A 1 305 ? -11.492 8.523 -50.312 1 31.33 305 VAL A O 1
ATOM 2381 N N . GLU A 1 306 ? -10.203 9.711 -50.125 1 34.19 306 GLU A N 1
ATOM 2382 C CA . GLU A 1 306 ? -9.406 8.969 -49.156 1 34.19 306 GLU A CA 1
ATOM 2383 C C . GLU A 1 306 ? -10.047 8.984 -47.781 1 34.19 306 GLU A C 1
ATOM 2385 O O . GLU A 1 306 ? -10.227 10.047 -47.188 1 34.19 306 GLU A O 1
ATOM 2390 N N . ASN A 1 307 ? -11.188 8.203 -47.531 1 33.78 307 ASN A N 1
ATOM 2391 C CA . ASN A 1 307 ? -12.102 7.922 -46.438 1 33.78 307 ASN A CA 1
ATOM 2392 C C . ASN A 1 307 ? -11.406 8.023 -45.094 1 33.78 307 ASN A C 1
ATOM 2394 O O . ASN A 1 307 ? -10.406 7.34 -44.844 1 33.78 307 ASN A O 1
ATOM 2398 N N . ASP A 1 308 ? -11.383 9.062 -44.406 1 38.56 308 ASP A N 1
ATOM 2399 C CA . ASP A 1 308 ? -11.141 9.539 -43.062 1 38.56 308 ASP A CA 1
ATOM 2400 C C . ASP A 1 308 ? -11.383 8.438 -42.031 1 38.56 308 ASP A C 1
ATOM 2402 O O . ASP A 1 308 ? -11.523 8.711 -40.844 1 38.56 308 ASP A O 1
ATOM 2406 N N . TYR A 1 309 ? -12.031 7.332 -42.375 1 42.41 309 TYR A N 1
ATOM 2407 C CA . TYR A 1 309 ? -12.422 6.156 -41.625 1 42.41 309 TYR A CA 1
ATOM 2408 C C . TYR A 1 309 ? -11.203 5.461 -41.031 1 42.41 309 TYR A C 1
ATOM 2410 O O . TYR A 1 309 ? -11.328 4.648 -40.094 1 42.41 309 TYR A O 1
ATOM 2418 N N . ASP A 1 310 ? -10.062 5.539 -41.625 1 51.19 310 ASP A N 1
ATOM 2419 C CA . ASP A 1 310 ? -8.93 4.688 -41.281 1 51.19 310 ASP A CA 1
ATOM 2420 C C . ASP A 1 310 ? -8.273 5.156 -39.969 1 51.19 310 ASP A C 1
ATOM 2422 O O . ASP A 1 310 ? -7.48 4.426 -39.375 1 51.19 310 ASP A O 1
ATOM 2426 N N . GLN A 1 311 ? -8.578 6.262 -39.562 1 67 311 GLN A N 1
ATOM 2427 C CA . GLN A 1 311 ? -7.914 6.879 -38.406 1 67 311 GLN A CA 1
ATOM 2428 C C . GLN A 1 311 ? -8.594 6.488 -37.125 1 67 311 GLN A C 1
ATOM 2430 O O . GLN A 1 311 ? -7.988 6.578 -36.031 1 67 311 GLN A O 1
ATOM 2435 N N . VAL A 1 312 ? -9.844 6.125 -37.281 1 80.88 312 VAL A N 1
ATOM 2436 C CA . VAL A 1 312 ? -10.555 5.75 -36.094 1 80.88 312 VAL A CA 1
ATOM 2437 C C . VAL A 1 312 ? -10.906 4.262 -36.125 1 80.88 312 VAL A C 1
ATOM 2439 O O . VAL A 1 312 ? -11.383 3.762 -37.156 1 80.88 312 VAL A O 1
ATOM 2442 N N . SER A 1 313 ? -10.367 3.477 -35.344 1 89.38 313 SER A N 1
ATOM 2443 C CA . SER A 1 313 ? -10.688 2.059 -35.219 1 89.38 313 SER A CA 1
ATOM 2444 C C . SER A 1 313 ? -11.32 1.756 -33.875 1 89.38 313 SER A C 1
ATOM 2446 O O . SER A 1 313 ? -11.188 2.537 -32.906 1 89.38 313 SER A O 1
ATOM 2448 N N . VAL A 1 314 ? -12.211 0.744 -33.969 1 91.56 314 VAL A N 1
ATOM 2449 C CA . VAL A 1 314 ? -12.797 0.263 -32.719 1 91.56 314 VAL A CA 1
ATOM 2450 C C . VAL A 1 314 ? -11.914 -0.826 -32.125 1 91.56 314 VAL A C 1
ATOM 2452 O O . VAL A 1 314 ? -11.656 -1.849 -32.75 1 91.56 314 VAL A O 1
ATOM 2455 N N . ILE A 1 315 ? -11.383 -0.486 -30.969 1 90.56 315 ILE A N 1
ATOM 2456 C CA . ILE A 1 315 ? -10.445 -1.427 -30.359 1 90.56 315 ILE A CA 1
ATOM 2457 C C . ILE A 1 315 ? -10.93 -1.816 -28.969 1 90.56 315 ILE A C 1
ATOM 2459 O O . ILE A 1 315 ? -11.766 -1.124 -28.375 1 90.56 315 ILE A O 1
ATOM 2463 N N . CYS A 1 316 ? -10.453 -3.014 -28.516 1 91.94 316 CYS A N 1
ATOM 2464 C CA . CYS A 1 316 ? -10.641 -3.428 -27.125 1 91.94 316 CYS A CA 1
ATOM 2465 C C . CYS A 1 316 ? -9.516 -2.902 -26.234 1 91.94 316 CYS A C 1
ATOM 2467 O O . CYS A 1 316 ? -8.359 -3.295 -26.406 1 91.94 316 CYS A O 1
ATOM 2469 N N . PRO A 1 317 ? -9.805 -2.053 -25.344 1 93.06 317 PRO A N 1
ATOM 2470 C CA . PRO A 1 317 ? -8.766 -1.419 -24.531 1 93.06 317 PRO A CA 1
ATOM 2471 C C . PRO A 1 317 ? -8.25 -2.332 -23.422 1 93.06 317 PRO A C 1
ATOM 2473 O O . PRO A 1 317 ? -7.316 -1.968 -22.703 1 93.06 317 PRO A O 1
ATOM 2476 N N . LEU A 1 318 ? -8.672 -3.547 -23.297 1 94.44 318 LEU A N 1
ATOM 2477 C CA . LEU A 1 318 ? -8.344 -4.441 -22.188 1 94.44 318 LEU A CA 1
ATOM 2478 C C . LEU A 1 318 ? -6.961 -5.055 -22.375 1 94.44 318 LEU A C 1
ATOM 2480 O O . LEU A 1 318 ? -6.605 -5.453 -23.484 1 94.44 318 LEU A O 1
ATOM 2484 N N . ARG A 1 319 ? -6.152 -5.023 -21.344 1 94.5 319 ARG A N 1
ATOM 2485 C CA . ARG A 1 319 ? -4.906 -5.777 -21.281 1 94.5 319 ARG A CA 1
ATOM 2486 C C . ARG A 1 319 ? -5.125 -7.148 -20.641 1 94.5 319 ARG A C 1
ATOM 2488 O O . ARG A 1 319 ? -5.117 -7.285 -19.422 1 94.5 319 ARG A O 1
ATOM 2495 N N . ILE A 1 320 ? -5.211 -8.133 -21.375 1 94.62 320 ILE A N 1
ATOM 2496 C CA . ILE A 1 320 ? -5.668 -9.461 -20.969 1 94.62 320 ILE A CA 1
ATOM 2497 C C . ILE A 1 320 ? -4.582 -10.148 -20.156 1 94.62 320 ILE A C 1
ATOM 2499 O O . ILE A 1 320 ? -4.883 -10.844 -19.172 1 94.62 320 ILE A O 1
ATOM 2503 N N . ASP A 1 321 ? -3.254 -9.961 -20.469 1 94.62 321 ASP A N 1
ATOM 2504 C CA . ASP A 1 321 ? -2.166 -10.68 -19.812 1 94.62 321 ASP A CA 1
ATOM 2505 C C . ASP A 1 321 ? -1.507 -9.82 -18.75 1 94.62 321 ASP A C 1
ATOM 2507 O O . ASP A 1 321 ? -0.318 -9.977 -18.453 1 94.62 321 ASP A O 1
ATOM 2511 N N . MET A 1 322 ? -2.346 -8.969 -18.188 1 94.75 322 MET A N 1
ATOM 2512 C CA . MET A 1 322 ? -1.8 -8.125 -17.125 1 94.75 322 MET A CA 1
ATOM 2513 C C . MET A 1 322 ? -1.665 -8.906 -15.82 1 94.75 322 MET A C 1
ATOM 2515 O O . MET A 1 322 ? -2.568 -9.656 -15.445 1 94.75 322 MET A O 1
ATOM 2519 N N . TYR A 1 323 ? -0.432 -8.836 -15.195 1 94.12 323 TYR A N 1
ATOM 2520 C CA . TYR A 1 323 ? -0.237 -9.5 -13.906 1 94.12 323 TYR A CA 1
ATOM 2521 C C . TYR A 1 323 ? -0.999 -8.781 -12.805 1 94.12 323 TYR A C 1
ATOM 2523 O O . TYR A 1 323 ? -0.985 -7.555 -12.727 1 94.12 323 TYR A O 1
ATOM 2531 N N . CYS A 1 324 ? -1.757 -9.539 -12.039 1 93.62 324 CYS A N 1
ATOM 2532 C CA . CYS A 1 324 ? -2.578 -9.031 -10.945 1 93.62 324 CYS A CA 1
ATOM 2533 C C . CYS A 1 324 ? -2.229 -9.727 -9.633 1 93.62 324 CYS A C 1
ATOM 2535 O O . CYS A 1 324 ? -1.282 -10.508 -9.57 1 93.62 324 CYS A O 1
ATOM 2537 N N . ASN A 1 325 ? -2.945 -9.383 -8.523 1 90.56 325 ASN A N 1
ATOM 2538 C CA . ASN A 1 325 ? -2.715 -9.953 -7.199 1 90.56 325 ASN A CA 1
ATOM 2539 C C . ASN A 1 325 ? -1.266 -9.773 -6.754 1 90.56 325 ASN A C 1
ATOM 2541 O O . ASN A 1 325 ? -0.557 -10.758 -6.527 1 90.56 325 ASN A O 1
ATOM 2545 N N . ASN A 1 326 ? -0.798 -8.562 -6.59 1 84.69 326 ASN A N 1
ATOM 2546 C CA . ASN A 1 326 ? 0.575 -8.219 -6.238 1 84.69 326 ASN A CA 1
ATOM 2547 C C . ASN A 1 326 ? 1.562 -8.688 -7.301 1 84.69 326 ASN A C 1
ATOM 2549 O O . ASN A 1 326 ? 2.621 -9.227 -6.977 1 84.69 326 ASN A O 1
ATOM 2553 N N . ASN A 1 327 ? 1.171 -8.781 -8.594 1 88.88 327 ASN A N 1
ATOM 2554 C CA . ASN A 1 327 ? 1.955 -9.086 -9.781 1 88.88 327 ASN A CA 1
ATOM 2555 C C . ASN A 1 327 ? 2.402 -10.547 -9.797 1 88.88 327 ASN A C 1
ATOM 2557 O O . ASN A 1 327 ? 3.508 -10.859 -10.25 1 88.88 327 ASN A O 1
ATOM 2561 N N . THR A 1 328 ? 1.574 -11.398 -9.297 1 91.38 328 THR A N 1
ATOM 2562 C CA . THR A 1 328 ? 1.953 -12.805 -9.211 1 91.38 328 THR A CA 1
ATOM 2563 C C . THR A 1 328 ? 1.273 -13.617 -10.312 1 91.38 328 THR A C 1
ATOM 2565 O O . THR A 1 328 ? 1.869 -14.539 -10.867 1 91.38 328 THR A O 1
ATOM 2568 N N . GLU A 1 329 ? 0.045 -13.328 -10.555 1 94.81 329 GLU A N 1
ATOM 2569 C CA . GLU A 1 329 ? -0.696 -14.164 -11.492 1 94.81 329 GLU A CA 1
ATOM 2570 C C . GLU A 1 329 ? -1.567 -13.32 -12.422 1 94.81 329 GLU A C 1
ATOM 2572 O O . GLU A 1 329 ? -1.799 -12.141 -12.156 1 94.81 329 GLU A O 1
ATOM 2577 N N . THR A 1 330 ? -2.02 -13.961 -13.523 1 96.31 330 THR A N 1
ATOM 2578 C CA . THR A 1 330 ? -2.881 -13.312 -14.508 1 96.31 330 THR A CA 1
ATOM 2579 C C . THR A 1 330 ? -4.324 -13.789 -14.359 1 96.31 330 THR A C 1
ATOM 2581 O O . THR A 1 330 ? -4.613 -14.664 -13.539 1 96.31 330 THR A O 1
ATOM 2584 N N . ALA A 1 331 ? -5.25 -13.18 -15.125 1 97.19 331 ALA A N 1
ATOM 2585 C CA . ALA A 1 331 ? -6.668 -13.539 -15.094 1 97.19 331 ALA A CA 1
ATOM 2586 C C . ALA A 1 331 ? -6.879 -14.992 -15.508 1 97.19 331 ALA A C 1
ATOM 2588 O O . ALA A 1 331 ? -7.727 -15.688 -14.945 1 97.19 331 ALA A O 1
ATOM 2589 N N . LEU A 1 332 ? -6.094 -15.492 -16.391 1 97.56 332 LEU A N 1
ATOM 2590 C CA . LEU A 1 332 ? -6.199 -16.875 -16.844 1 97.56 332 LEU A CA 1
ATOM 2591 C C . LEU A 1 332 ? -5.828 -17.844 -15.719 1 97.56 332 LEU A C 1
ATOM 2593 O O . LEU A 1 332 ? -6.496 -18.859 -15.523 1 97.56 332 LEU A O 1
ATOM 2597 N N . HIS A 1 333 ? -4.742 -17.516 -15.07 1 97.25 333 HIS A N 1
ATOM 2598 C CA . HIS A 1 333 ? -4.332 -18.344 -13.938 1 97.25 333 HIS A CA 1
ATOM 2599 C C . HIS A 1 333 ? -5.453 -18.469 -12.922 1 97.25 333 HIS A C 1
ATOM 2601 O O . HIS A 1 333 ? -5.723 -19.578 -12.43 1 97.25 333 HIS A O 1
ATOM 2607 N N . ALA A 1 334 ? -6.09 -17.344 -12.664 1 96.31 334 ALA A N 1
ATOM 2608 C CA . ALA A 1 334 ? -7.168 -17.344 -11.68 1 96.31 334 ALA A CA 1
ATOM 2609 C C . ALA A 1 334 ? -8.344 -18.203 -12.148 1 96.31 334 ALA A C 1
ATOM 2611 O O . ALA A 1 334 ? -8.961 -18.906 -11.344 1 96.31 334 ALA A O 1
ATOM 2612 N N . ALA A 1 335 ? -8.688 -18.109 -13.352 1 96.88 335 ALA A N 1
ATOM 2613 C CA . ALA A 1 335 ? -9.789 -18.891 -13.914 1 96.88 335 ALA A CA 1
ATOM 2614 C C . ALA A 1 335 ? -9.492 -20.391 -13.82 1 96.88 335 ALA A C 1
ATOM 2616 O O . ALA A 1 335 ? -10.383 -21.172 -13.484 1 96.88 335 ALA A O 1
ATOM 2617 N N . VAL A 1 336 ? -8.234 -20.781 -14.07 1 96.56 336 VAL A N 1
ATOM 2618 C CA . VAL A 1 336 ? -7.832 -22.188 -14.062 1 96.56 336 VAL A CA 1
ATOM 2619 C C . VAL A 1 336 ? -7.785 -22.703 -12.625 1 96.56 336 VAL A C 1
ATOM 2621 O O . VAL A 1 336 ? -8.25 -23.797 -12.336 1 96.56 336 VAL A O 1
ATOM 2624 N N . LYS A 1 337 ? -7.25 -21.938 -11.719 1 94.31 337 LYS A N 1
ATOM 2625 C CA . LYS A 1 337 ? -7.188 -22.312 -10.312 1 94.31 337 LYS A CA 1
ATOM 2626 C C . LYS A 1 337 ? -8.586 -22.5 -9.727 1 94.31 337 LYS A C 1
ATOM 2628 O O . LYS A 1 337 ? -8.797 -23.375 -8.883 1 94.31 337 LYS A O 1
ATOM 2633 N N . GLY A 1 338 ? -9.516 -21.656 -10.273 1 92.75 338 GLY A N 1
ATOM 2634 C CA . GLY A 1 338 ? -10.883 -21.734 -9.789 1 92.75 338 GLY A CA 1
ATOM 2635 C C . GLY A 1 338 ? -11.703 -22.797 -10.492 1 92.75 338 GLY A C 1
ATOM 2636 O O . GLY A 1 338 ? -12.859 -23.031 -10.133 1 92.75 338 GLY A O 1
ATOM 2637 N N . LYS A 1 339 ? -11.164 -23.516 -11.484 1 91.81 339 LYS A N 1
ATOM 2638 C CA . LYS A 1 339 ? -11.812 -24.594 -12.234 1 91.81 339 LYS A CA 1
ATOM 2639 C C . LYS A 1 339 ? -13.031 -24.062 -12.992 1 91.81 339 LYS A C 1
ATOM 2641 O O . LYS A 1 339 ? -14.086 -24.719 -13.008 1 91.81 339 LYS A O 1
ATOM 2646 N N . HIS A 1 340 ? -12.883 -22.859 -13.516 1 93.25 340 HIS A N 1
ATOM 2647 C CA . HIS A 1 340 ? -13.953 -22.266 -14.312 1 93.25 340 HIS A CA 1
ATOM 2648 C C . HIS A 1 340 ? -13.734 -22.516 -15.797 1 93.25 340 HIS A C 1
ATOM 2650 O O . HIS A 1 340 ? -13.055 -21.734 -16.469 1 93.25 340 HIS A O 1
ATOM 2656 N N . TYR A 1 341 ? -14.344 -23.531 -16.297 1 92.5 341 TYR A N 1
ATOM 2657 C CA . TYR A 1 341 ? -14.133 -23.969 -17.672 1 92.5 341 TYR A CA 1
ATOM 2658 C C . TYR A 1 341 ? -14.602 -22.906 -18.656 1 92.5 341 TYR A C 1
ATOM 2660 O O . TYR A 1 341 ? -13.852 -22.516 -19.547 1 92.5 341 TYR A O 1
ATOM 2668 N N . ASP A 1 342 ? -15.812 -22.375 -18.438 1 93.81 342 ASP A N 1
ATOM 2669 C CA . ASP A 1 342 ? -16.406 -21.422 -19.375 1 93.81 342 ASP A CA 1
ATOM 2670 C C . ASP A 1 342 ? -15.609 -20.109 -19.391 1 93.81 342 ASP A C 1
ATOM 2672 O O . ASP A 1 342 ? -15.453 -19.484 -20.438 1 93.81 342 ASP A O 1
ATOM 2676 N N . ILE A 1 343 ? -15.148 -19.766 -18.25 1 96.62 343 ILE A N 1
ATOM 2677 C CA . ILE A 1 343 ? -14.383 -18.531 -18.125 1 96.62 343 ILE A CA 1
ATOM 2678 C C . ILE A 1 343 ? -13.023 -18.688 -18.812 1 96.62 343 ILE A C 1
ATOM 2680 O O . ILE A 1 343 ? -12.57 -17.781 -19.516 1 96.62 343 ILE A O 1
ATOM 2684 N N . THR A 1 344 ? -12.406 -19.859 -18.672 1 97.12 344 THR A N 1
ATOM 2685 C CA . THR A 1 344 ? -11.102 -20.125 -19.266 1 97.12 344 THR A CA 1
ATOM 2686 C C . THR A 1 344 ? -11.195 -20.094 -20.797 1 97.12 344 THR A C 1
ATOM 2688 O O . THR A 1 344 ? -10.336 -19.531 -21.469 1 97.12 344 THR A O 1
ATOM 2691 N N . ILE A 1 345 ? -12.25 -20.688 -21.297 1 96.56 345 ILE A N 1
ATOM 2692 C CA . ILE A 1 345 ? -12.453 -20.688 -22.734 1 96.56 345 ILE A CA 1
ATOM 2693 C C . ILE A 1 345 ? -12.586 -19.25 -23.25 1 96.56 345 ILE A C 1
ATOM 2695 O O . ILE A 1 345 ? -12.016 -18.891 -24.281 1 96.56 345 ILE A O 1
ATOM 2699 N N . ALA A 1 346 ? -13.344 -18.453 -22.531 1 97 346 ALA A N 1
ATOM 2700 C CA . ALA A 1 346 ? -13.602 -17.078 -22.953 1 97 346 ALA A CA 1
ATOM 2701 C C . ALA A 1 346 ? -12.32 -16.25 -22.938 1 97 346 ALA A C 1
ATOM 2703 O O . ALA A 1 346 ? -12.07 -15.461 -23.859 1 97 346 ALA A O 1
ATOM 2704 N N . VAL A 1 347 ? -11.523 -16.391 -21.953 1 97.06 347 VAL A N 1
ATOM 2705 C CA . VAL A 1 347 ? -10.297 -15.617 -21.812 1 97.06 347 VAL A CA 1
ATOM 2706 C C . VAL A 1 347 ? -9.289 -16.047 -22.875 1 97.06 347 VAL A C 1
ATOM 2708 O O . VAL A 1 347 ? -8.57 -15.219 -23.438 1 97.06 347 VAL A O 1
ATOM 2711 N N . LEU A 1 348 ? -9.219 -17.375 -23.172 1 97 348 LEU A N 1
ATOM 2712 C CA . LEU A 1 348 ? -8.312 -17.891 -24.188 1 97 348 LEU A CA 1
ATOM 2713 C C . LEU A 1 348 ? -8.727 -17.406 -25.578 1 97 348 LEU A C 1
ATOM 2715 O O . LEU A 1 348 ? -7.871 -17.047 -26.391 1 97 348 LEU A O 1
ATOM 2719 N N . ASN A 1 349 ? -10.016 -17.359 -25.797 1 95.62 349 ASN A N 1
ATOM 2720 C CA . ASN A 1 349 ? -10.523 -16.875 -27.078 1 95.62 349 ASN A CA 1
ATOM 2721 C C . ASN A 1 349 ? -10.242 -15.383 -27.25 1 95.62 349 ASN A C 1
ATOM 2723 O O . ASN A 1 349 ? -10.172 -14.883 -28.375 1 95.62 349 ASN A O 1
ATOM 2727 N N . ALA A 1 350 ? -10.141 -14.641 -26.156 1 95.19 350 ALA A N 1
ATOM 2728 C CA . ALA A 1 350 ? -9.844 -13.211 -26.203 1 95.19 350 ALA A CA 1
ATOM 2729 C C . ALA A 1 350 ? -8.359 -12.969 -26.453 1 95.19 350 ALA A C 1
ATOM 2731 O O . ALA A 1 350 ? -7.941 -11.828 -26.672 1 95.19 350 ALA A O 1
ATOM 2732 N N . GLY A 1 351 ? -7.531 -14.008 -26.438 1 92.81 351 GLY A N 1
ATOM 2733 C CA . GLY A 1 351 ? -6.129 -13.875 -26.812 1 92.81 351 GLY A CA 1
ATOM 2734 C C . GLY A 1 351 ? -5.188 -14.008 -25.625 1 92.81 351 GLY A C 1
ATOM 2735 O O . GLY A 1 351 ? -4.055 -13.523 -25.672 1 92.81 351 GLY A O 1
ATOM 2736 N N . ALA A 1 352 ? -5.598 -14.594 -24.578 1 96 352 ALA A N 1
ATOM 2737 C CA . ALA A 1 352 ? -4.723 -14.766 -23.422 1 96 352 ALA A CA 1
ATOM 2738 C C . ALA A 1 352 ? -3.596 -15.75 -23.719 1 96 352 ALA A C 1
ATOM 2740 O O . ALA A 1 352 ? -3.812 -16.766 -24.391 1 96 352 ALA A O 1
ATOM 2741 N N . ASN A 1 353 ? -2.344 -15.477 -23.219 1 95.69 353 ASN A N 1
ATOM 2742 C CA . ASN A 1 353 ? -1.187 -16.359 -23.375 1 95.69 353 ASN A CA 1
ATOM 2743 C C . ASN A 1 353 ? -1.188 -17.469 -22.328 1 95.69 353 ASN A C 1
ATOM 2745 O O . ASN A 1 353 ? -1.02 -17.203 -21.141 1 95.69 353 ASN A O 1
ATOM 2749 N N . PRO A 1 354 ? -1.371 -18.672 -22.703 1 96.12 354 PRO A N 1
ATOM 2750 C CA . PRO A 1 354 ? -1.449 -19.781 -21.75 1 96.12 354 PRO A CA 1
ATOM 2751 C C . PRO A 1 354 ? -0.088 -20.156 -21.172 1 96.12 354 PRO A C 1
ATOM 2753 O O . PRO A 1 354 ? -0.012 -20.938 -20.219 1 96.12 354 PRO A O 1
ATOM 2756 N N . ASN A 1 355 ? 1.03 -19.594 -21.641 1 95 355 ASN A N 1
ATOM 2757 C CA . ASN A 1 355 ? 2.357 -20.047 -21.234 1 95 355 ASN A CA 1
ATOM 2758 C C . ASN A 1 355 ? 3.006 -19.062 -20.25 1 95 355 ASN A C 1
ATOM 2760 O O . ASN A 1 355 ? 4.184 -19.203 -19.922 1 95 355 ASN A O 1
ATOM 2764 N N . LEU A 1 356 ? 2.232 -18.141 -19.781 1 94.62 356 LEU A N 1
ATOM 2765 C CA . LEU A 1 356 ? 2.787 -17.219 -18.812 1 94.62 356 LEU A CA 1
ATOM 2766 C C . LEU A 1 356 ? 3.012 -17.906 -17.469 1 94.62 356 LEU A C 1
ATOM 2768 O O . LEU A 1 356 ? 2.262 -18.812 -17.094 1 94.62 356 LEU A O 1
ATOM 2772 N N . ILE A 1 357 ? 4.027 -17.469 -16.672 1 93.5 357 ILE A N 1
ATOM 2773 C CA . ILE A 1 357 ? 4.41 -18.125 -15.422 1 93.5 357 ILE A CA 1
ATOM 2774 C C . ILE A 1 357 ? 3.785 -17.375 -14.242 1 93.5 357 ILE A C 1
ATOM 2776 O O . ILE A 1 357 ? 3.557 -16.172 -14.312 1 93.5 357 ILE A O 1
ATOM 2780 N N . ILE A 1 358 ? 3.418 -18.109 -13.188 1 93.88 358 ILE A N 1
ATOM 2781 C CA . ILE A 1 358 ? 2.994 -17.516 -11.922 1 93.88 358 ILE A CA 1
ATOM 2782 C C . ILE A 1 358 ? 4.219 -17.109 -11.109 1 93.88 358 ILE A C 1
ATOM 2784 O O . ILE A 1 358 ? 5.047 -17.953 -10.75 1 93.88 358 ILE A O 1
ATOM 2788 N N . LYS A 1 359 ? 4.336 -15.828 -10.82 1 88.19 359 LYS A N 1
ATOM 2789 C CA . LYS A 1 359 ? 5.504 -15.289 -10.141 1 88.19 359 LYS A CA 1
ATOM 2790 C C . LYS A 1 359 ? 5.379 -15.445 -8.625 1 88.19 359 LYS A C 1
ATOM 2792 O O . LYS A 1 359 ? 4.27 -15.523 -8.094 1 88.19 359 LYS A O 1
ATOM 2797 N N . ALA A 1 360 ? 6.418 -15.531 -7.859 1 82.12 360 ALA A N 1
ATOM 2798 C CA . ALA A 1 360 ? 6.406 -15.625 -6.398 1 82.12 360 ALA A CA 1
ATOM 2799 C C . ALA A 1 360 ? 6.172 -14.25 -5.766 1 82.12 360 ALA A C 1
ATOM 2801 O O . ALA A 1 360 ? 6.57 -13.227 -6.324 1 82.12 360 ALA A O 1
ATOM 2802 N N . TYR A 1 361 ? 5.32 -14.25 -4.633 1 74.81 361 TYR A N 1
ATOM 2803 C CA . TYR A 1 361 ? 5.055 -13.016 -3.908 1 74.81 361 TYR A CA 1
ATOM 2804 C C . TYR A 1 361 ? 6.301 -12.523 -3.182 1 74.81 361 TYR A C 1
ATOM 2806 O O . TYR A 1 361 ? 6.949 -13.289 -2.465 1 74.81 361 TYR A O 1
ATOM 2814 N N . LEU A 1 362 ? 6.852 -11.273 -3.561 1 57.75 362 LEU A N 1
ATOM 2815 C CA . LEU A 1 362 ? 7.977 -10.68 -2.846 1 57.75 362 LEU A CA 1
ATOM 2816 C C . LEU A 1 362 ? 7.492 -9.695 -1.789 1 57.75 362 LEU A C 1
ATOM 2818 O O . LEU A 1 362 ? 6.84 -8.703 -2.115 1 57.75 362 LEU A O 1
ATOM 2822 N N . ASP A 1 363 ? 7.051 -9.969 -0.588 1 54.44 363 ASP A N 1
ATOM 2823 C CA . ASP A 1 363 ? 6.715 -8.992 0.448 1 54.44 363 ASP A CA 1
ATOM 2824 C C . ASP A 1 363 ? 7.902 -8.078 0.749 1 54.44 363 ASP A C 1
ATOM 2826 O O . ASP A 1 363 ? 8.938 -8.539 1.242 1 54.44 363 ASP A O 1
ATOM 2830 N N . TYR A 1 364 ? 8.039 -6.957 0.128 1 43.5 364 TYR A N 1
ATOM 2831 C CA . TYR A 1 364 ? 9.117 -6.004 0.386 1 43.5 364 TYR A CA 1
ATOM 2832 C C . TYR A 1 364 ? 9.219 -5.688 1.873 1 43.5 364 TYR A C 1
ATOM 2834 O O . TYR A 1 364 ? 10.242 -5.176 2.336 1 43.5 364 TYR A O 1
ATOM 2842 N N . ASN A 1 365 ? 8.227 -5.438 2.596 1 42.91 365 ASN A N 1
ATOM 2843 C CA . ASN A 1 365 ? 8.531 -5.043 3.969 1 42.91 365 ASN A CA 1
ATOM 2844 C C . ASN A 1 365 ? 9.367 -6.102 4.68 1 42.91 365 ASN A C 1
ATOM 2846 O O . ASN A 1 365 ? 9.711 -5.941 5.855 1 42.91 365 ASN A O 1
ATOM 2850 N N . GLU A 1 366 ? 9.109 -7.293 4.547 1 38.5 366 GLU A N 1
ATOM 2851 C CA . GLU A 1 366 ? 9.969 -8.188 5.316 1 38.5 366 GLU A CA 1
ATOM 2852 C C . GLU A 1 366 ? 11.422 -8.102 4.848 1 38.5 366 GLU A C 1
ATOM 2854 O O . GLU A 1 366 ? 11.688 -7.719 3.707 1 38.5 366 GLU A O 1
ATOM 2859 N N . SER A 1 367 ? 12.469 -8.461 5.793 1 34.59 367 SER A N 1
ATOM 2860 C CA . SER A 1 367 ? 13.922 -8.5 5.777 1 34.59 367 SER A CA 1
ATOM 2861 C C . SER A 1 367 ? 14.453 -8.977 4.426 1 34.59 367 SER A C 1
ATOM 2863 O O . SER A 1 367 ? 13.734 -9.633 3.672 1 34.59 367 SER A O 1
ATOM 2865 N N . MET A 1 368 ? 15.711 -8.453 4.023 1 33.34 368 MET A N 1
ATOM 2866 C CA . MET A 1 368 ? 16.906 -8.773 3.246 1 33.34 368 MET A CA 1
ATOM 2867 C C . MET A 1 368 ? 17.125 -10.281 3.17 1 33.34 368 MET A C 1
ATOM 2869 O O . MET A 1 368 ? 18.188 -10.742 2.779 1 33.34 368 MET A O 1
ATOM 2873 N N . SER A 1 369 ? 16.656 -11.031 3.996 1 32.16 369 SER A N 1
ATOM 2874 C CA . SER A 1 369 ? 17.406 -12.281 3.816 1 32.16 369 SER A CA 1
ATOM 2875 C C . SER A 1 369 ? 17.562 -12.617 2.338 1 32.16 369 SER A C 1
ATOM 2877 O O . SER A 1 369 ? 16.828 -12.102 1.493 1 32.16 369 SER A O 1
ATOM 2879 N N . CYS A 1 370 ? 18.516 -13.664 2.059 1 31.59 370 CYS A N 1
ATOM 2880 C CA . CYS A 1 370 ? 19.297 -14.258 0.98 1 31.59 370 CYS A CA 1
ATOM 2881 C C . CYS A 1 370 ? 18.406 -14.641 -0.193 1 31.59 370 CYS A C 1
ATOM 2883 O O . CYS A 1 370 ? 17.594 -15.562 -0.084 1 31.59 370 CYS A O 1
ATOM 2885 N N . TYR A 1 371 ? 17.984 -13.82 -0.85 1 32.12 371 TYR A N 1
ATOM 2886 C CA . TYR A 1 371 ? 17.672 -14.094 -2.248 1 32.12 371 TYR A CA 1
ATOM 2887 C C . TYR A 1 371 ? 18.719 -15 -2.877 1 32.12 371 TYR A C 1
ATOM 2889 O O . TYR A 1 371 ? 19.562 -14.539 -3.652 1 32.12 371 TYR A O 1
ATOM 2897 N N . SER A 1 372 ? 19.672 -15.508 -2.113 1 32.56 372 SER A N 1
ATOM 2898 C CA . SER A 1 372 ? 20.453 -16.406 -2.949 1 32.56 372 SER A CA 1
ATOM 2899 C C . SER A 1 372 ? 19.547 -17.266 -3.834 1 32.56 372 SER A C 1
ATOM 2901 O O . SER A 1 372 ? 20.031 -18.156 -4.543 1 32.56 372 SER A O 1
ATOM 2903 N N . VAL A 1 373 ? 18.375 -17.625 -3.381 1 36.12 373 VAL A N 1
ATOM 2904 C CA . VAL A 1 373 ? 17.953 -18.797 -4.145 1 36.12 373 VAL A CA 1
ATOM 2905 C C . VAL A 1 373 ? 17.578 -18.375 -5.566 1 36.12 373 VAL A C 1
ATOM 2907 O O . VAL A 1 373 ? 16.438 -17.984 -5.82 1 36.12 373 VAL A O 1
ATOM 2910 N N . GLU A 1 374 ? 18.156 -17.594 -6.199 1 38.34 374 GLU A N 1
ATOM 2911 C CA . GLU A 1 374 ? 18.047 -17.516 -7.652 1 38.34 374 GLU A CA 1
ATOM 2912 C C . GLU A 1 374 ? 17.609 -18.859 -8.242 1 38.34 374 GLU A C 1
ATOM 2914 O O . GLU A 1 374 ? 16.828 -18.906 -9.188 1 38.34 374 GLU A O 1
ATOM 2919 N N . ASP A 1 375 ? 18.438 -19.875 -7.961 1 40.16 375 ASP A N 1
ATOM 2920 C CA . ASP A 1 375 ? 18.297 -21.203 -8.523 1 40.16 375 ASP A CA 1
ATOM 2921 C C . ASP A 1 375 ? 16.953 -21.812 -8.164 1 40.16 375 ASP A C 1
ATOM 2923 O O . ASP A 1 375 ? 16.375 -22.578 -8.953 1 40.16 375 ASP A O 1
ATOM 2927 N N . ASP A 1 376 ? 16.359 -21.531 -6.871 1 41.44 376 ASP A N 1
ATOM 2928 C CA . ASP A 1 376 ? 15.117 -22.141 -6.395 1 41.44 376 ASP A CA 1
ATOM 2929 C C . ASP A 1 376 ? 13.906 -21.312 -6.832 1 41.44 376 ASP A C 1
ATOM 2931 O O . ASP A 1 376 ? 12.766 -21.656 -6.496 1 41.44 376 ASP A O 1
ATOM 2935 N N . VAL A 1 377 ? 14.062 -20.172 -7.156 1 48.22 377 VAL A N 1
ATOM 2936 C CA . VAL A 1 377 ? 12.969 -19.328 -7.641 1 48.22 377 VAL A CA 1
ATOM 2937 C C . VAL A 1 377 ? 12.289 -20 -8.836 1 48.22 377 VAL A C 1
ATOM 2939 O O . VAL A 1 377 ? 11.07 -19.906 -9 1 48.22 377 VAL A O 1
ATOM 2942 N N . ASN A 1 378 ? 13.102 -20.516 -9.75 1 50.22 378 ASN A N 1
ATOM 2943 C CA . ASN A 1 378 ? 12.531 -21.172 -10.922 1 50.22 378 ASN A CA 1
ATOM 2944 C C . ASN A 1 378 ? 11.766 -22.438 -10.547 1 50.22 378 ASN A C 1
ATOM 2946 O O . ASN A 1 378 ? 10.883 -22.875 -11.281 1 50.22 378 ASN A O 1
ATOM 2950 N N . THR A 1 379 ? 12.281 -23.156 -9.539 1 52.53 379 THR A N 1
ATOM 2951 C CA . THR A 1 379 ? 11.641 -24.438 -9.234 1 52.53 379 THR A CA 1
ATOM 2952 C C . THR A 1 379 ? 10.195 -24.219 -8.797 1 52.53 379 THR A C 1
ATOM 2954 O O . THR A 1 379 ? 9.344 -25.094 -9.008 1 52.53 379 THR A O 1
ATOM 2957 N N . GLY A 1 380 ? 9.828 -22.984 -8.297 1 62.5 380 GLY A N 1
ATOM 2958 C CA . GLY A 1 380 ? 8.492 -22.859 -7.73 1 62.5 380 GLY A CA 1
ATOM 2959 C C . GLY A 1 380 ? 7.52 -22.156 -8.648 1 62.5 380 GLY A C 1
ATOM 2960 O O . GLY A 1 380 ? 6.383 -21.875 -8.266 1 62.5 380 GLY A O 1
ATOM 2961 N N . GLN A 1 381 ? 7.988 -22.062 -9.875 1 80 381 GLN A N 1
ATOM 2962 C CA . GLN A 1 381 ? 7.125 -21.297 -10.773 1 80 381 GLN A CA 1
ATOM 2963 C C . GLN A 1 381 ? 6.074 -22.188 -11.422 1 80 381 GLN A C 1
ATOM 2965 O O . GLN A 1 381 ? 6.391 -23.281 -11.891 1 80 381 GLN A O 1
ATOM 2970 N N . SER A 1 382 ? 4.91 -21.953 -11.266 1 90.62 382 SER A N 1
ATOM 2971 C CA . SER A 1 382 ? 3.779 -22.703 -11.805 1 90.62 382 SER A CA 1
ATOM 2972 C C . SER A 1 382 ? 3.178 -22 -13.023 1 90.62 382 SER A C 1
ATOM 2974 O O . SER A 1 382 ? 3.471 -20.828 -13.273 1 90.62 382 SER A O 1
ATOM 2976 N N . THR A 1 383 ? 2.615 -22.766 -13.945 1 93.62 383 THR A N 1
ATOM 2977 C CA . THR A 1 383 ? 1.888 -22.25 -15.102 1 93.62 383 THR A CA 1
ATOM 2978 C C . THR A 1 383 ? 0.422 -22.672 -15.047 1 93.62 383 THR A C 1
ATOM 2980 O O . THR A 1 383 ? 0.01 -23.391 -14.133 1 93.62 383 THR A O 1
ATOM 2983 N N . ALA A 1 384 ? -0.388 -22.172 -16.016 1 95.75 384 ALA A N 1
ATOM 2984 C CA . ALA A 1 384 ? -1.804 -22.531 -16.078 1 95.75 384 ALA A CA 1
ATOM 2985 C C . ALA A 1 384 ? -1.985 -24.031 -16.281 1 95.75 384 ALA A C 1
ATOM 2987 O O . ALA A 1 384 ? -2.867 -24.641 -15.68 1 95.75 384 ALA A O 1
ATOM 2988 N N . LEU A 1 385 ? -1.104 -24.641 -17.047 1 95.62 385 LEU A N 1
ATOM 2989 C CA . LEU A 1 385 ? -1.175 -26.078 -17.312 1 95.62 385 LEU A CA 1
ATOM 2990 C C . LEU A 1 385 ? -0.822 -26.891 -16.078 1 95.62 385 LEU A C 1
ATOM 2992 O O . LEU A 1 385 ? -1.475 -27.891 -15.773 1 95.62 385 LEU A O 1
ATOM 2996 N N . VAL A 1 386 ? 0.229 -26.438 -15.422 1 95.25 386 VAL A N 1
ATOM 2997 C CA . VAL A 1 386 ? 0.647 -27.125 -14.203 1 95.25 386 VAL A CA 1
ATOM 2998 C C . VAL A 1 386 ? -0.476 -27.078 -13.172 1 95.25 386 VAL A C 1
ATOM 3000 O O . VAL A 1 386 ? -0.766 -28.078 -12.516 1 95.25 386 VAL A O 1
ATOM 3003 N N . GLU A 1 387 ? -1.132 -25.922 -13.117 1 95.31 387 GLU A N 1
ATOM 3004 C CA . GLU A 1 387 ? -2.217 -25.781 -12.156 1 95.31 387 GLU A CA 1
ATOM 3005 C C . GLU A 1 387 ? -3.404 -26.672 -12.523 1 95.31 387 GLU A C 1
ATOM 3007 O O . GLU A 1 387 ? -4.066 -27.234 -11.648 1 95.31 387 GLU A O 1
ATOM 3012 N N . ALA A 1 388 ? -3.75 -26.703 -13.711 1 95.56 388 ALA A N 1
ATOM 3013 C CA . ALA A 1 388 ? -4.84 -27.578 -14.164 1 95.56 388 ALA A CA 1
ATOM 3014 C C . ALA A 1 388 ? -4.535 -29.031 -13.875 1 95.56 388 ALA A C 1
ATOM 3016 O O . ALA A 1 388 ? -5.43 -29.812 -13.523 1 95.56 388 ALA A O 1
ATOM 3017 N N . CYS A 1 389 ? -3.24 -29.469 -14 1 93.94 389 CYS A N 1
ATOM 3018 C CA . CYS A 1 389 ? -2.83 -30.844 -13.734 1 93.94 389 CYS A CA 1
ATOM 3019 C C . CYS A 1 389 ? -2.855 -31.141 -12.242 1 93.94 389 CYS A C 1
ATOM 3021 O O . CYS A 1 389 ? -3.232 -32.25 -11.836 1 93.94 389 CYS A O 1
ATOM 3023 N N . LYS A 1 390 ? -2.428 -30.172 -11.477 1 92.62 390 LYS A N 1
ATOM 3024 C CA . LYS A 1 390 ? -2.486 -30.359 -10.031 1 92.62 390 LYS A CA 1
ATOM 3025 C C . LYS A 1 390 ? -3.922 -30.578 -9.562 1 92.62 390 LYS A C 1
ATOM 3027 O O . LYS A 1 390 ? -4.168 -31.359 -8.633 1 92.62 390 LYS A O 1
ATOM 3032 N N . ASN A 1 391 ? -4.848 -29.922 -10.336 1 91.19 391 ASN A N 1
ATOM 3033 C CA . ASN A 1 391 ? -6.262 -30.016 -9.984 1 91.19 391 ASN A CA 1
ATOM 3034 C C . ASN A 1 391 ? -6.906 -31.25 -10.609 1 91.19 391 ASN A C 1
ATOM 3036 O O . ASN A 1 391 ? -8.07 -31.562 -10.344 1 91.19 391 ASN A O 1
ATOM 3040 N N . ARG A 1 392 ? -6.25 -31.953 -11.398 1 87.25 392 ARG A N 1
ATOM 3041 C CA . ARG A 1 392 ? -6.723 -33.156 -12.062 1 87.25 392 ARG A CA 1
ATOM 3042 C C . ARG A 1 392 ? -7.938 -32.875 -12.938 1 87.25 392 ARG A C 1
ATOM 3044 O O . ARG A 1 392 ? -8.93 -33.594 -12.898 1 87.25 392 ARG A O 1
ATOM 3051 N N . ASP A 1 393 ? -7.863 -31.688 -13.539 1 88.31 393 ASP A N 1
ATOM 3052 C CA . ASP A 1 393 ? -8.953 -31.281 -14.422 1 88.31 393 ASP A CA 1
ATOM 3053 C C . ASP A 1 393 ? -8.648 -31.625 -15.875 1 88.31 393 ASP A C 1
ATOM 3055 O O . ASP A 1 393 ? -8.07 -30.828 -16.609 1 88.31 393 ASP A O 1
ATOM 3059 N N . VAL A 1 394 ? -9.203 -32.656 -16.391 1 86.19 394 VAL A N 1
ATOM 3060 C CA . VAL A 1 394 ? -8.875 -33.219 -17.703 1 86.19 394 VAL A CA 1
ATOM 3061 C C . VAL A 1 394 ? -9.398 -32.281 -18.797 1 86.19 394 VAL A C 1
ATOM 3063 O O . VAL A 1 394 ? -8.664 -31.906 -19.719 1 86.19 394 VAL A O 1
ATOM 3066 N N . PRO A 1 395 ? -10.664 -31.781 -18.594 1 85.12 395 PRO A N 1
ATOM 3067 C CA . PRO A 1 395 ? -11.156 -30.906 -19.656 1 85.12 395 PRO A CA 1
ATOM 3068 C C . PRO A 1 395 ? -10.359 -29.609 -19.797 1 85.12 395 PRO A C 1
ATOM 3070 O O . PRO A 1 395 ? -10.125 -29.141 -20.906 1 85.12 395 PRO A O 1
ATOM 3073 N N . LEU A 1 396 ? -9.984 -29.078 -18.703 1 93.69 396 LEU A N 1
ATOM 3074 C CA . LEU A 1 396 ? -9.211 -27.844 -18.734 1 93.69 396 LEU A CA 1
ATOM 3075 C C . LEU A 1 396 ? -7.836 -28.078 -19.359 1 93.69 396 LEU A C 1
ATOM 3077 O O . LEU A 1 396 ? -7.297 -27.203 -20.047 1 93.69 396 LEU A O 1
ATOM 3081 N N . VAL A 1 397 ? -7.199 -29.203 -19.062 1 94.44 397 VAL A N 1
ATOM 3082 C CA . VAL A 1 397 ? -5.895 -29.547 -19.625 1 94.44 397 VAL A CA 1
ATOM 3083 C C . VAL A 1 397 ? -6.004 -29.656 -21.156 1 94.44 397 VAL A C 1
ATOM 3085 O O . VAL A 1 397 ? -5.156 -29.141 -21.875 1 94.44 397 VAL A O 1
ATOM 3088 N N . ASP A 1 398 ? -7.039 -30.328 -21.609 1 91.38 398 ASP A N 1
ATOM 3089 C CA . ASP A 1 398 ? -7.258 -30.469 -23.047 1 91.38 398 ASP A CA 1
ATOM 3090 C C . ASP A 1 398 ? -7.434 -29.094 -23.719 1 91.38 398 ASP A C 1
ATOM 3092 O O . ASP A 1 398 ? -6.906 -28.859 -24.812 1 91.38 398 ASP A O 1
ATOM 3096 N N . LEU A 1 399 ? -8.203 -28.281 -23.031 1 94.31 399 LEU A N 1
ATOM 3097 C CA . LEU A 1 399 ? -8.453 -26.953 -23.562 1 94.31 399 LEU A CA 1
ATOM 3098 C C . LEU A 1 399 ? -7.164 -26.141 -23.656 1 94.31 399 LEU A C 1
ATOM 3100 O O . LEU A 1 399 ? -6.91 -25.469 -24.656 1 94.31 399 LEU A O 1
ATOM 3104 N N . LEU A 1 400 ? -6.359 -26.188 -22.641 1 96.62 400 LEU A N 1
ATOM 3105 C CA . LEU A 1 400 ? -5.105 -25.438 -22.609 1 96.62 400 LEU A CA 1
ATOM 3106 C C . LEU A 1 400 ? -4.133 -25.953 -23.656 1 96.62 400 LEU A C 1
ATOM 3108 O O . LEU A 1 400 ? -3.451 -25.156 -24.312 1 96.62 400 LEU A O 1
ATOM 3112 N N . LEU A 1 401 ? -4.086 -27.25 -23.844 1 93.31 401 LEU A N 1
ATOM 3113 C CA . LEU A 1 401 ? -3.199 -27.844 -24.844 1 93.31 401 LEU A CA 1
ATOM 3114 C C . LEU A 1 401 ? -3.633 -27.453 -26.25 1 93.31 401 LEU A C 1
ATOM 3116 O O . LEU A 1 401 ? -2.793 -27.156 -27.109 1 93.31 401 LEU A O 1
ATOM 3120 N N . ARG A 1 402 ? -4.879 -27.422 -26.5 1 91.75 402 ARG A N 1
ATOM 3121 C CA . ARG A 1 402 ? -5.406 -27.016 -27.812 1 91.75 402 ARG A CA 1
ATOM 3122 C C . ARG A 1 402 ? -5.109 -25.547 -28.094 1 91.75 402 ARG A C 1
ATOM 3124 O O . ARG A 1 402 ? -4.965 -25.156 -29.25 1 91.75 402 ARG A O 1
ATOM 3131 N N . SER A 1 403 ? -5.07 -24.781 -27 1 95.38 403 SER A N 1
ATOM 3132 C CA . SER A 1 403 ? -4.844 -23.344 -27.141 1 95.38 403 SER A CA 1
ATOM 3133 C C . SER A 1 403 ? -3.354 -23.016 -27.172 1 95.38 403 SER A C 1
ATOM 3135 O O . SER A 1 403 ? -2.963 -21.859 -27.094 1 95.38 403 SER A O 1
ATOM 3137 N N . GLY A 1 404 ? -2.494 -24.047 -27.203 1 91.69 404 GLY A N 1
ATOM 3138 C CA . GLY A 1 404 ? -1.072 -23.828 -27.422 1 91.69 404 GLY A CA 1
ATOM 3139 C C . GLY A 1 404 ? -0.26 -23.875 -26.141 1 91.69 404 GLY A C 1
ATOM 3140 O O . GLY A 1 404 ? 0.881 -23.406 -26.109 1 91.69 404 GLY A O 1
ATOM 3141 N N . ALA A 1 405 ? -0.827 -24.375 -25.078 1 94.88 405 ALA A N 1
ATOM 3142 C CA . ALA A 1 405 ? -0.051 -24.516 -23.844 1 94.88 405 ALA A CA 1
ATOM 3143 C C . ALA A 1 405 ? 1.048 -25.562 -24.016 1 94.88 405 ALA A C 1
ATOM 3145 O O . ALA A 1 405 ? 0.838 -26.594 -24.656 1 94.88 405 ALA A O 1
ATOM 3146 N N . ARG A 1 406 ? 2.27 -25.203 -23.453 1 91.56 406 ARG A N 1
ATOM 3147 C CA . ARG A 1 406 ? 3.426 -26.094 -23.578 1 91.56 406 ARG A CA 1
ATOM 3148 C C . ARG A 1 406 ? 3.988 -26.453 -22.203 1 91.56 406 ARG A C 1
ATOM 3150 O O . ARG A 1 406 ? 3.828 -25.703 -21.25 1 91.56 406 ARG A O 1
ATOM 3157 N N . ASP A 1 407 ? 4.473 -27.688 -22.109 1 90.31 407 ASP A N 1
ATOM 3158 C CA . ASP A 1 407 ? 5.148 -28.156 -20.922 1 90.31 407 ASP A CA 1
ATOM 3159 C C . ASP A 1 407 ? 6.648 -28.312 -21.156 1 90.31 407 ASP A C 1
ATOM 3161 O O . ASP A 1 407 ? 7.207 -29.391 -20.938 1 90.31 407 ASP A O 1
ATOM 3165 N N . ASP A 1 408 ? 7.355 -27.25 -21.406 1 82.56 408 ASP A N 1
ATOM 3166 C CA . ASP A 1 408 ? 8.773 -27.266 -21.75 1 82.56 408 ASP A CA 1
ATOM 3167 C C . ASP A 1 408 ? 9.625 -27.734 -20.562 1 82.56 408 ASP A C 1
ATOM 3169 O O . ASP A 1 408 ? 10.594 -28.469 -20.734 1 82.56 408 ASP A O 1
ATOM 3173 N N . ASP A 1 409 ? 9.297 -27.438 -19.344 1 83.44 409 ASP A N 1
ATOM 3174 C CA . ASP A 1 409 ? 10.078 -27.797 -18.156 1 83.44 409 ASP A CA 1
ATOM 3175 C C . ASP A 1 409 ? 9.531 -29.062 -17.516 1 83.44 409 ASP A C 1
ATOM 3177 O O . ASP A 1 409 ? 10.039 -29.5 -16.469 1 83.44 409 ASP A O 1
ATOM 3181 N N . CYS A 1 410 ? 8.531 -29.812 -18.078 1 88.56 410 CYS A N 1
ATOM 3182 C CA . CYS A 1 410 ? 7.93 -31.078 -17.656 1 88.56 410 CYS A CA 1
ATOM 3183 C C . CYS A 1 410 ? 7.395 -30.969 -16.234 1 88.56 410 CYS A C 1
ATOM 3185 O O . CYS A 1 410 ? 7.438 -31.953 -15.484 1 88.56 410 CYS A O 1
ATOM 3187 N N . LYS A 1 411 ? 7.098 -29.797 -15.875 1 90.5 411 LYS A N 1
ATOM 3188 C CA . LYS A 1 411 ? 6.551 -29.625 -14.531 1 90.5 411 LYS A CA 1
ATOM 3189 C C . LYS A 1 411 ? 5.129 -30.156 -14.445 1 90.5 411 LYS A C 1
ATOM 3191 O O . LYS A 1 411 ? 4.723 -30.688 -13.398 1 90.5 411 LYS A O 1
ATOM 3196 N N . ALA A 1 412 ? 4.383 -29.938 -15.555 1 93.31 412 ALA A N 1
ATOM 3197 C CA . ALA A 1 412 ? 3.027 -30.484 -15.578 1 93.31 412 ALA A CA 1
ATOM 3198 C C . ALA A 1 412 ? 3.045 -32 -15.5 1 93.31 412 ALA A C 1
ATOM 3200 O O . ALA A 1 412 ? 2.268 -32.625 -14.758 1 93.31 412 ALA A O 1
ATOM 3201 N N . LEU A 1 413 ? 3.982 -32.625 -16.234 1 91.94 413 LEU A N 1
ATOM 3202 C CA . LEU A 1 413 ? 4.113 -34.094 -16.219 1 91.94 413 LEU A CA 1
ATOM 3203 C C . LEU A 1 413 ? 4.543 -34.562 -14.836 1 91.94 413 LEU A C 1
ATOM 3205 O O . LEU A 1 413 ? 4.059 -35.594 -14.359 1 91.94 413 LEU A O 1
ATOM 3209 N N . SER A 1 414 ? 5.484 -33.844 -14.289 1 91.25 414 SER A N 1
ATOM 3210 C CA . SER A 1 414 ? 5.934 -34.219 -12.953 1 91.25 414 SER A CA 1
ATOM 3211 C C . SER A 1 414 ? 4.781 -34.188 -11.953 1 91.25 414 SER A C 1
ATOM 3213 O O . SER A 1 414 ? 4.684 -35.062 -11.086 1 91.25 414 SER A O 1
ATOM 3215 N N . ALA A 1 415 ? 3.881 -33.188 -12.07 1 92 415 ALA A N 1
ATOM 3216 C CA . ALA A 1 415 ? 2.74 -33.062 -11.164 1 92 415 ALA A CA 1
ATOM 3217 C C . ALA A 1 415 ? 1.766 -34.219 -11.359 1 92 415 ALA A C 1
ATOM 3219 O O . ALA A 1 415 ? 1.219 -34.75 -10.391 1 92 415 ALA A O 1
ATOM 3220 N N . THR A 1 416 ? 1.539 -34.625 -12.562 1 90.5 416 THR A N 1
ATOM 3221 C CA . THR A 1 416 ? 0.597 -35.719 -12.844 1 90.5 416 THR A CA 1
ATOM 3222 C C . THR A 1 416 ? 1.156 -37.062 -12.383 1 90.5 416 THR A C 1
ATOM 3224 O O . THR A 1 416 ? 0.412 -37.906 -11.898 1 90.5 416 THR A O 1
ATOM 3227 N N . VAL A 1 417 ? 2.477 -37.25 -12.547 1 89.25 417 VAL A N 1
ATOM 3228 C CA . VAL A 1 417 ? 3.119 -38.469 -12.133 1 89.25 417 VAL A CA 1
ATOM 3229 C C . VAL A 1 417 ? 3.104 -38.594 -10.609 1 89.25 417 VAL A C 1
ATOM 3231 O O . VAL A 1 417 ? 2.857 -39.656 -10.062 1 89.25 417 VAL A O 1
ATOM 3234 N N . GLN A 1 418 ? 3.355 -37.469 -9.969 1 86.69 418 GLN A N 1
ATOM 3235 C CA . GLN A 1 418 ? 3.33 -37.469 -8.508 1 86.69 418 GLN A CA 1
ATOM 3236 C C . GLN A 1 418 ? 1.929 -37.75 -7.984 1 86.69 418 GLN A C 1
ATOM 3238 O O . GLN A 1 418 ? 1.775 -38.406 -6.945 1 86.69 418 GLN A O 1
ATOM 3243 N N . ASN A 1 419 ? 0.884 -37.312 -8.75 1 86.31 419 ASN A N 1
ATOM 3244 C CA . ASN A 1 419 ? -0.503 -37.562 -8.367 1 86.31 419 ASN A CA 1
ATOM 3245 C C . ASN A 1 419 ? -0.976 -38.938 -8.82 1 86.31 419 ASN A C 1
ATOM 3247 O O . ASN A 1 419 ? -2.092 -39.344 -8.508 1 86.31 419 ASN A O 1
ATOM 3251 N N . LYS A 1 420 ? -0.175 -39.656 -9.555 1 80.56 420 LYS A N 1
ATOM 3252 C CA . LYS A 1 420 ? -0.473 -41 -10.055 1 80.56 420 LYS A CA 1
ATOM 3253 C C . LYS A 1 420 ? -1.695 -40.969 -10.969 1 80.56 420 LYS A C 1
ATOM 3255 O O . LYS A 1 420 ? -2.57 -41.844 -10.852 1 80.56 420 LYS A O 1
ATOM 3260 N N . ASP A 1 421 ? -1.806 -39.875 -11.688 1 83.12 421 ASP A N 1
ATOM 3261 C CA . ASP A 1 421 ? -2.885 -39.781 -12.664 1 83.12 421 ASP A CA 1
ATOM 3262 C C . ASP A 1 421 ? -2.463 -40.406 -14 1 83.12 421 ASP A C 1
ATOM 3264 O O . ASP A 1 421 ? -1.749 -39.75 -14.781 1 83.12 421 ASP A O 1
ATOM 3268 N N . GLU A 1 422 ? -2.984 -41.406 -14.398 1 80.69 422 GLU A N 1
ATOM 3269 C CA . GLU A 1 422 ? -2.572 -42.156 -15.594 1 80.69 422 GLU A CA 1
ATOM 3270 C C . GLU A 1 422 ? -3.098 -41.469 -16.859 1 80.69 422 GLU A C 1
ATOM 3272 O O . GLU A 1 422 ? -2.402 -41.438 -17.875 1 80.69 422 GLU A O 1
ATOM 3277 N N . THR A 1 423 ? -4.258 -41 -16.781 1 82.5 423 THR A N 1
ATOM 3278 C CA . THR A 1 423 ? -4.867 -40.406 -17.969 1 82.5 423 THR A CA 1
ATOM 3279 C C . THR A 1 423 ? -4.109 -39.156 -18.406 1 82.5 423 THR A C 1
ATOM 3281 O O . THR A 1 423 ? -3.799 -39 -19.594 1 82.5 423 THR A O 1
ATOM 3284 N N . LEU A 1 424 ? -3.859 -38.344 -17.422 1 89.19 424 LEU A N 1
ATOM 3285 C CA . LEU A 1 424 ? -3.18 -37.094 -17.75 1 89.19 424 LEU A CA 1
ATOM 3286 C C . LEU A 1 424 ? -1.727 -37.344 -18.141 1 89.19 424 LEU A C 1
ATOM 3288 O O . LEU A 1 424 ? -1.169 -36.656 -18.984 1 89.19 424 LEU A O 1
ATOM 3292 N N . THR A 1 425 ? -1.092 -38.312 -17.484 1 89.25 425 THR A N 1
ATOM 3293 C CA . THR A 1 425 ? 0.278 -38.656 -17.828 1 89.25 425 THR A CA 1
ATOM 3294 C C . THR A 1 425 ? 0.352 -39.156 -19.281 1 89.25 425 THR A C 1
ATOM 3296 O O . THR A 1 425 ? 1.247 -38.75 -20.031 1 89.25 425 THR A O 1
ATOM 3299 N N . ALA A 1 426 ? -0.574 -40 -19.594 1 87.44 426 ALA A N 1
ATOM 3300 C CA . ALA A 1 426 ? -0.622 -40.531 -20.953 1 87.44 426 ALA A CA 1
ATOM 3301 C C . ALA A 1 426 ? -0.823 -39.438 -21.984 1 87.44 426 ALA A C 1
ATOM 3303 O O . ALA A 1 426 ? -0.197 -39.438 -23.047 1 87.44 426 ALA A O 1
ATOM 3304 N N . LYS A 1 427 ? -1.652 -38.5 -21.656 1 88.19 427 LYS A N 1
ATOM 3305 C CA . LYS A 1 427 ? -1.956 -37.406 -22.562 1 88.19 427 LYS A CA 1
ATOM 3306 C C . LYS A 1 427 ? -0.747 -36.5 -22.75 1 88.19 427 LYS A C 1
ATOM 3308 O O . LYS A 1 427 ? -0.427 -36.094 -23.859 1 88.19 427 LYS A O 1
ATOM 3313 N N . LEU A 1 428 ? -0.078 -36.094 -21.688 1 92.19 428 LEU A N 1
ATOM 3314 C CA . LEU A 1 428 ? 1.072 -35.219 -21.766 1 92.19 428 LEU A CA 1
ATOM 3315 C C . LEU A 1 428 ? 2.232 -35.875 -22.5 1 92.19 428 LEU A C 1
ATOM 3317 O O . LEU A 1 428 ? 2.984 -35.219 -23.203 1 92.19 428 LEU A O 1
ATOM 3321 N N . LEU A 1 429 ? 2.359 -37.188 -22.234 1 90.94 429 LEU A N 1
ATOM 3322 C CA . LEU A 1 429 ? 3.418 -37.906 -22.922 1 90.94 429 LEU A CA 1
ATOM 3323 C C . LEU A 1 429 ? 3.104 -38.062 -24.406 1 90.94 429 LEU A C 1
ATOM 3325 O O . LEU A 1 429 ? 4.016 -38.094 -25.25 1 90.94 429 LEU A O 1
ATOM 3329 N N . SER A 1 430 ? 1.887 -38.219 -24.797 1 90.19 430 SER A N 1
ATOM 3330 C CA . SER A 1 430 ? 1.479 -38.375 -26.188 1 90.19 430 SER A CA 1
ATOM 3331 C C . SER A 1 430 ? 1.829 -37.156 -27.031 1 90.19 430 SER A C 1
ATOM 3333 O O . SER A 1 430 ? 2.076 -37.25 -28.219 1 90.19 430 SER A O 1
ATOM 3335 N N . ILE A 1 431 ? 1.871 -36 -26.438 1 89.44 431 ILE A N 1
ATOM 3336 C CA . ILE A 1 431 ? 2.148 -34.781 -27.156 1 89.44 431 ILE A CA 1
ATOM 3337 C C . ILE A 1 431 ? 3.637 -34.688 -27.484 1 89.44 431 ILE A C 1
ATOM 3339 O O . ILE A 1 431 ? 4.039 -33.969 -28.391 1 89.44 431 ILE A O 1
ATOM 3343 N N . LYS A 1 432 ? 4.445 -35.406 -26.828 1 89.19 432 LYS A N 1
ATOM 3344 C CA . LYS A 1 432 ? 5.883 -35.406 -27.062 1 89.19 432 LYS A CA 1
ATOM 3345 C C . LYS A 1 432 ? 6.273 -36.375 -28.172 1 89.19 432 LYS A C 1
ATOM 3347 O O . LYS A 1 432 ? 7.434 -36.781 -28.266 1 89.19 432 LYS A O 1
ATOM 3352 N N . ALA A 1 433 ? 5.352 -36.812 -28.891 1 91.5 433 ALA A N 1
ATOM 3353 C CA . ALA A 1 433 ? 5.582 -37.625 -30.078 1 91.5 433 ALA A CA 1
ATOM 3354 C C . ALA A 1 433 ? 5.539 -36.781 -31.344 1 91.5 433 ALA A C 1
ATOM 3356 O O . ALA A 1 433 ? 4.695 -35.906 -31.469 1 91.5 433 ALA A O 1
ATOM 3357 N N . HIS A 1 434 ? 6.598 -36.938 -32.25 1 92.56 434 HIS A N 1
ATOM 3358 C CA . HIS A 1 434 ? 6.719 -36.156 -33.5 1 92.56 434 HIS A CA 1
ATOM 3359 C C . HIS A 1 434 ? 6.836 -37.062 -34.688 1 92.56 434 HIS A C 1
ATOM 3361 O O . HIS A 1 434 ? 7.242 -38.219 -34.562 1 92.56 434 HIS A O 1
ATOM 3367 N N . PRO A 1 435 ? 6.336 -36.625 -35.812 1 93.31 435 PRO A N 1
ATOM 3368 C CA . PRO A 1 435 ? 6.527 -37.406 -37.031 1 93.31 435 PRO A CA 1
ATOM 3369 C C . PRO A 1 435 ? 7.996 -37.562 -37.406 1 93.31 435 PRO A C 1
ATOM 3371 O O . PRO A 1 435 ? 8.766 -36.594 -37.281 1 93.31 435 PRO A O 1
ATOM 3374 N N . ASP A 1 436 ? 8.414 -38.719 -37.719 1 91.81 436 ASP A N 1
ATOM 3375 C CA . ASP A 1 436 ? 9.797 -39 -38.094 1 91.81 436 ASP A CA 1
ATOM 3376 C C . ASP A 1 436 ? 10.023 -38.719 -39.594 1 91.81 436 ASP A C 1
ATOM 3378 O O . ASP A 1 436 ? 9.414 -39.344 -40.438 1 91.81 436 ASP A O 1
ATOM 3382 N N . PRO A 1 437 ? 10.812 -37.812 -39.969 1 89.81 437 PRO A N 1
ATOM 3383 C CA . PRO A 1 437 ? 11.047 -37.5 -41.375 1 89.81 437 PRO A CA 1
ATOM 3384 C C . PRO A 1 437 ? 12.031 -38.438 -42.062 1 89.81 437 PRO A C 1
ATOM 3386 O O . PRO A 1 437 ? 12.062 -38.531 -43.281 1 89.81 437 PRO A O 1
ATOM 3389 N N . GLU A 1 438 ? 12.789 -39.25 -41.406 1 90.75 438 GLU A N 1
ATOM 3390 C CA . GLU A 1 438 ? 13.883 -40.031 -41.969 1 90.75 438 GLU A CA 1
ATOM 3391 C C . GLU A 1 438 ? 13.438 -41.469 -42.281 1 90.75 438 GLU A C 1
ATOM 3393 O O . GLU A 1 438 ? 13.758 -42 -43.312 1 90.75 438 GLU A O 1
ATOM 3398 N N . TYR A 1 439 ? 12.703 -42.031 -41.344 1 91.31 439 TYR A N 1
ATOM 3399 C CA . TYR A 1 439 ? 12.375 -43.438 -41.469 1 91.31 439 TYR A CA 1
ATOM 3400 C C . TYR A 1 439 ? 10.906 -43.625 -41.812 1 91.31 439 TYR A C 1
ATOM 3402 O O . TYR A 1 439 ? 10.062 -42.781 -41.469 1 91.31 439 TYR A O 1
ATOM 3410 N N . LYS A 1 440 ? 10.625 -44.719 -42.562 1 91.25 440 LYS A N 1
ATOM 3411 C CA . LYS A 1 440 ? 9.266 -45.062 -42.969 1 91.25 440 LYS A CA 1
ATOM 3412 C C . LYS A 1 440 ? 8.758 -46.281 -42.25 1 91.25 440 LYS A C 1
ATOM 3414 O O . LYS A 1 440 ? 9.531 -47.031 -41.656 1 91.25 440 LYS A O 1
ATOM 3419 N N . ILE A 1 441 ? 7.547 -46.469 -42.219 1 92.75 441 ILE A N 1
ATOM 3420 C CA . ILE A 1 441 ? 6.902 -47.625 -41.594 1 92.75 441 ILE A CA 1
ATOM 3421 C C . ILE A 1 441 ? 7.168 -48.875 -42.406 1 92.75 441 ILE A C 1
ATOM 3423 O O . ILE A 1 441 ? 7.152 -48.844 -43.625 1 92.75 441 ILE A O 1
ATOM 3427 N N . ASN A 1 442 ? 7.504 -49.906 -41.656 1 89.31 442 ASN A N 1
ATOM 3428 C CA . ASN A 1 442 ? 7.703 -51.219 -42.281 1 89.31 442 ASN A CA 1
ATOM 3429 C C . ASN A 1 442 ? 6.379 -51.844 -42.719 1 89.31 442 ASN A C 1
ATOM 3431 O O . ASN A 1 442 ? 5.773 -52.625 -42 1 89.31 442 ASN A O 1
ATOM 3435 N N . LYS A 1 443 ? 5.953 -51.688 -43.875 1 85.75 443 LYS A N 1
ATOM 3436 C CA . LYS A 1 443 ? 4.656 -52.125 -44.375 1 85.75 443 LYS A CA 1
ATOM 3437 C C . LYS A 1 443 ? 4.617 -53.656 -44.562 1 85.75 443 LYS A C 1
ATOM 3439 O O . LYS A 1 443 ? 3.57 -54.281 -44.375 1 85.75 443 LYS A O 1
ATOM 3444 N N . LYS A 1 444 ? 5.746 -54.125 -44.938 1 82.81 444 LYS A N 1
ATOM 3445 C CA . LYS A 1 444 ? 5.812 -55.594 -45.156 1 82.81 444 LYS A CA 1
ATOM 3446 C C . LYS A 1 444 ? 5.508 -56.344 -43.875 1 82.81 444 LYS A C 1
ATOM 3448 O O . LYS A 1 444 ? 4.691 -57.281 -43.875 1 82.81 444 LYS A O 1
ATOM 3453 N N . ALA A 1 445 ? 6.117 -55.844 -42.875 1 82.88 445 ALA A N 1
ATOM 3454 C CA . ALA A 1 445 ? 5.906 -56.531 -41.594 1 82.88 445 ALA A CA 1
ATOM 3455 C C . ALA A 1 445 ? 4.473 -56.312 -41.094 1 82.88 445 ALA A C 1
ATOM 3457 O O . ALA A 1 445 ? 3.896 -57.219 -40.469 1 82.88 445 ALA A O 1
ATOM 3458 N N . MET A 1 446 ? 3.979 -55.25 -41.406 1 81.12 446 MET A N 1
ATOM 3459 C CA . MET A 1 446 ? 2.621 -54.938 -40.969 1 81.12 446 MET A CA 1
ATOM 3460 C C . MET A 1 446 ? 1.602 -55.812 -41.656 1 81.12 446 MET A C 1
ATOM 3462 O O . MET A 1 446 ? 0.688 -56.344 -41.031 1 81.12 446 MET A O 1
ATOM 3466 N N . THR A 1 447 ? 1.805 -56.062 -42.938 1 77.69 447 THR A N 1
ATOM 3467 C CA . THR A 1 447 ? 0.886 -56.906 -43.719 1 77.69 447 THR A CA 1
ATOM 3468 C C . THR A 1 447 ? 1.022 -58.375 -43.344 1 77.69 447 THR A C 1
ATOM 3470 O O . THR A 1 447 ? 0.032 -59.094 -43.312 1 77.69 447 THR A O 1
ATOM 3473 N N . ASP A 1 448 ? 2.205 -58.781 -43.094 1 76.62 448 ASP A N 1
ATOM 3474 C CA . ASP A 1 448 ? 2.48 -60.188 -42.812 1 76.62 448 ASP A CA 1
ATOM 3475 C C . ASP A 1 448 ? 1.864 -60.594 -41.469 1 76.62 448 ASP A C 1
ATOM 3477 O O . ASP A 1 448 ? 1.391 -61.719 -41.312 1 76.62 448 ASP A O 1
ATOM 3481 N N . ASN A 1 449 ? 2.006 -59.688 -40.594 1 73.5 449 ASN A N 1
ATOM 3482 C CA . ASN A 1 449 ? 1.578 -60.031 -39.25 1 73.5 449 ASN A CA 1
ATOM 3483 C C . ASN A 1 449 ? 0.086 -59.812 -39.031 1 73.5 449 ASN A C 1
ATOM 3485 O O . ASN A 1 449 ? -0.541 -60.438 -38.188 1 73.5 449 ASN A O 1
ATOM 3489 N N . ILE A 1 450 ? -0.445 -58.812 -39.656 1 69.44 450 ILE A N 1
ATOM 3490 C CA . ILE A 1 450 ? -1.846 -58.469 -39.469 1 69.44 450 ILE A CA 1
ATOM 3491 C C . ILE A 1 450 ? -2.736 -59.375 -40.312 1 69.44 450 ILE A C 1
ATOM 3493 O O . ILE A 1 450 ? -3.871 -59.656 -39.938 1 69.44 450 ILE A O 1
ATOM 3497 N N . HIS A 1 451 ? -2.207 -59.875 -41.562 1 54.25 451 HIS A N 1
ATOM 3498 C CA . HIS A 1 451 ? -3.086 -60.594 -42.469 1 54.25 451 HIS A CA 1
ATOM 3499 C C . HIS A 1 451 ? -3.879 -61.688 -41.75 1 54.25 451 HIS A C 1
ATOM 3501 O O . HIS A 1 451 ? -4.984 -62.031 -42.188 1 54.25 451 HIS A O 1
ATOM 3507 N N . SER A 1 452 ? -3.129 -62.562 -41 1 47.56 452 SER A N 1
ATOM 3508 C CA . SER A 1 452 ? -3.904 -63.781 -40.906 1 47.56 452 SER A CA 1
ATOM 3509 C C . SER A 1 452 ? -5.309 -63.531 -40.375 1 47.56 452 SER A C 1
ATOM 3511 O O . SER A 1 452 ? -6.297 -63.969 -41 1 47.56 452 SER A O 1
ATOM 3513 N N . SER A 1 453 ? -5.504 -63.281 -39.125 1 46.38 453 SER A N 1
ATOM 3514 C CA . SER A 1 453 ? -6.832 -63.375 -38.531 1 46.38 453 SER A CA 1
ATOM 3515 C C . SER A 1 453 ? -7.629 -62.094 -38.719 1 46.38 453 SER A C 1
ATOM 3517 O O . SER A 1 453 ? -8.852 -62.125 -38.844 1 46.38 453 SER A O 1
ATOM 3519 N N . HIS A 1 454 ? -7.012 -60.906 -38.781 1 48.34 454 HIS A N 1
ATOM 3520 C CA . HIS A 1 454 ? -7.773 -59.688 -38.656 1 48.34 454 HIS A CA 1
ATOM 3521 C C . HIS A 1 454 ? -8.258 -59.219 -40.031 1 48.34 454 HIS A C 1
ATOM 3523 O O . HIS A 1 454 ? -9.266 -58.5 -40.125 1 48.34 454 HIS A O 1
ATOM 3529 N N . PHE A 1 455 ? -7.402 -59.531 -41.062 1 46.62 455 PHE A N 1
ATOM 3530 C CA . PHE A 1 455 ? -7.879 -59.156 -42.375 1 46.62 455 PHE A CA 1
ATOM 3531 C C . PHE A 1 455 ? -9.133 -59.938 -42.75 1 46.62 455 PHE A C 1
ATOM 3533 O O . PHE A 1 455 ? -9.953 -59.5 -43.562 1 46.62 455 PHE A O 1
ATOM 3540 N N . SER A 1 456 ? -9.133 -61.188 -42.344 1 47.28 456 SER A N 1
ATOM 3541 C CA . SER A 1 456 ? -10.375 -61.875 -42.688 1 47.28 456 SER A CA 1
ATOM 3542 C C . SER A 1 456 ? -11.594 -61.094 -42.219 1 47.28 456 SER A C 1
ATOM 3544 O O . SER A 1 456 ? -12.672 -61.188 -42.812 1 47.28 456 SER A O 1
ATOM 3546 N N . LEU A 1 457 ? -11.438 -60.469 -41.125 1 44.03 457 LEU A N 1
ATOM 3547 C CA . LEU A 1 457 ? -12.578 -59.719 -40.594 1 44.03 457 LEU A CA 1
ATOM 3548 C C . LEU A 1 457 ? -12.852 -58.469 -41.406 1 44.03 457 LEU A C 1
ATOM 3550 O O . LEU A 1 457 ? -13.984 -57.969 -41.469 1 44.03 457 LEU A O 1
ATOM 3554 N N . PHE A 1 458 ? -11.773 -57.906 -42.062 1 46.34 458 PHE A N 1
ATOM 3555 C CA . PHE A 1 458 ? -11.953 -56.656 -42.781 1 46.34 458 PHE A CA 1
ATOM 3556 C C . PHE A 1 458 ? -12.422 -56.938 -44.219 1 46.34 458 PHE A C 1
ATOM 3558 O O . PHE A 1 458 ? -12.695 -56.031 -44.969 1 46.34 458 PHE A O 1
ATOM 3565 N N . SER A 1 459 ? -12.242 -58.062 -44.75 1 44.38 459 SER A N 1
ATOM 3566 C CA . SER A 1 459 ? -12.781 -58.312 -46.094 1 44.38 459 SER A CA 1
ATOM 3567 C C . SER A 1 459 ? -14.188 -57.75 -46.219 1 44.38 459 SER A C 1
ATOM 3569 O O . SER A 1 459 ? -14.609 -57.406 -47.344 1 44.38 459 SER A O 1
ATOM 3571 N N . GLY A 1 460 ? -15.07 -57.938 -45.25 1 43.38 460 GLY A N 1
ATOM 3572 C CA . GLY A 1 460 ? -16.438 -57.469 -45.438 1 43.38 460 GLY A CA 1
ATOM 3573 C C . GLY A 1 460 ? -16.562 -55.938 -45.406 1 43.38 460 GLY A C 1
ATOM 3574 O O . GLY A 1 460 ? -17.641 -55.406 -45.625 1 43.38 460 GLY A O 1
ATOM 3575 N N . MET A 1 461 ? -15.766 -55.281 -44.531 1 44.34 461 MET A N 1
ATOM 3576 C CA . MET A 1 461 ? -16.078 -53.844 -44.406 1 44.34 461 MET A CA 1
ATOM 3577 C C . MET A 1 461 ? -15.477 -53.062 -45.562 1 44.34 461 MET A C 1
ATOM 3579 O O . MET A 1 461 ? -14.25 -52.938 -45.656 1 44.34 461 MET A O 1
ATOM 3583 N N . SER A 1 462 ? -16.016 -53 -46.688 1 44.88 462 SER A N 1
ATOM 3584 C CA . SER A 1 462 ? -15.797 -52.25 -47.938 1 44.88 462 SER A CA 1
ATOM 3585 C C . SER A 1 462 ? -15.172 -50.906 -47.656 1 44.88 462 SER A C 1
ATOM 3587 O O . SER A 1 462 ? -14.367 -50.406 -48.469 1 44.88 462 SER A O 1
ATOM 3589 N N . ASN A 1 463 ? -15.672 -50 -46.75 1 49.22 463 ASN A N 1
ATOM 3590 C CA . ASN A 1 463 ? -15.406 -48.562 -46.656 1 49.22 463 ASN A CA 1
ATOM 3591 C C . ASN A 1 463 ? -14.164 -48.281 -45.812 1 49.22 463 ASN A C 1
ATOM 3593 O O . ASN A 1 463 ? -13.984 -47.156 -45.344 1 49.22 463 ASN A O 1
ATOM 3597 N N . LEU A 1 464 ? -13.508 -49.188 -45.281 1 55.31 464 LEU A N 1
ATOM 3598 C CA . LEU A 1 464 ? -12.391 -48.781 -44.438 1 55.31 464 LEU A CA 1
ATOM 3599 C C . LEU A 1 464 ? -11.148 -48.469 -45.281 1 55.31 464 LEU A C 1
ATOM 3601 O O . LEU A 1 464 ? -10.719 -49.281 -46.094 1 55.31 464 LEU A O 1
ATOM 3605 N N . THR A 1 465 ? -10.992 -47.188 -45.594 1 63.5 465 THR A N 1
ATOM 3606 C CA . THR A 1 465 ? -9.797 -46.719 -46.281 1 63.5 465 THR A CA 1
ATOM 3607 C C . THR A 1 465 ? -8.539 -47.125 -45.5 1 63.5 465 THR A C 1
ATOM 3609 O O . THR A 1 465 ? -8.594 -47.438 -44.312 1 63.5 465 THR A O 1
ATOM 3612 N N . TYR A 1 466 ? -7.508 -47.5 -46.188 1 65.44 466 TYR A N 1
ATOM 3613 C CA . TYR A 1 466 ? -6.199 -47.938 -45.688 1 65.44 466 TYR A CA 1
ATOM 3614 C C . TYR A 1 466 ? -5.754 -47.062 -44.5 1 65.44 466 TYR A C 1
ATOM 3616 O O . TYR A 1 466 ? -5.227 -47.594 -43.531 1 65.44 466 TYR A O 1
ATOM 3624 N N . SER A 1 467 ? -6.133 -45.844 -44.625 1 70.81 467 SER A N 1
ATOM 3625 C CA . SER A 1 467 ? -5.656 -44.906 -43.594 1 70.81 467 SER A CA 1
ATOM 3626 C C . SER A 1 467 ? -6.426 -45.062 -42.312 1 70.81 467 SER A C 1
ATOM 3628 O O . SER A 1 467 ? -5.961 -44.625 -41.25 1 70.81 467 SER A O 1
ATOM 3630 N N . THR A 1 468 ? -7.496 -45.75 -42.375 1 72.31 468 THR A N 1
ATOM 3631 C CA . THR A 1 468 ? -8.305 -45.906 -41.156 1 72.31 468 THR A CA 1
ATOM 3632 C C . THR A 1 468 ? -7.875 -47.125 -40.375 1 72.31 468 THR A C 1
ATOM 3634 O O . THR A 1 468 ? -8.164 -47.25 -39.188 1 72.31 468 THR A O 1
ATOM 3637 N N . ILE A 1 469 ? -7.18 -47.969 -41.125 1 73.56 469 ILE A N 1
ATOM 3638 C CA . ILE A 1 469 ? -6.848 -49.219 -40.469 1 73.56 469 ILE A CA 1
ATOM 3639 C C . ILE A 1 469 ? -5.355 -49.281 -40.156 1 73.56 469 ILE A C 1
ATOM 3641 O O . ILE A 1 469 ? -4.949 -49.812 -39.125 1 73.56 469 ILE A O 1
ATOM 3645 N N . PHE A 1 470 ? -4.695 -48.625 -41.062 1 81.62 470 PHE A N 1
ATOM 3646 C CA . PHE A 1 470 ? -3.25 -48.688 -40.875 1 81.62 470 PHE A CA 1
ATOM 3647 C C . PHE A 1 470 ? -2.672 -47.281 -40.656 1 81.62 470 PHE A C 1
ATOM 3649 O O . PHE A 1 470 ? -3.156 -46.312 -41.25 1 81.62 470 PHE A O 1
ATOM 3656 N N . PRO A 1 471 ? -1.68 -47.25 -39.75 1 87.12 471 PRO A N 1
ATOM 3657 C CA . PRO A 1 471 ? -1.024 -45.938 -39.562 1 87.12 471 PRO A CA 1
ATOM 3658 C C . PRO A 1 471 ? -0.206 -45.531 -40.781 1 87.12 471 PRO A C 1
ATOM 3660 O O . PRO A 1 471 ? 0.411 -46.344 -41.438 1 87.12 471 PRO A O 1
ATOM 3663 N N . ASN A 1 472 ? -0.229 -44.344 -41.062 1 86.5 472 ASN A N 1
ATOM 3664 C CA . ASN A 1 472 ? 0.462 -43.812 -42.25 1 86.5 472 ASN A CA 1
ATOM 3665 C C . ASN A 1 472 ? 1.615 -42.875 -41.844 1 86.5 472 ASN A C 1
ATOM 3667 O O . ASN A 1 472 ? 2.52 -42.656 -42.656 1 86.5 472 ASN A O 1
ATOM 3671 N N . THR A 1 473 ? 1.609 -42.406 -40.656 1 91.62 473 THR A N 1
ATOM 3672 C CA . THR A 1 473 ? 2.648 -41.469 -40.25 1 91.62 473 THR A CA 1
ATOM 3673 C C . THR A 1 473 ? 3.598 -42.125 -39.25 1 91.62 473 THR A C 1
ATOM 3675 O O . THR A 1 473 ? 3.176 -42.562 -38.156 1 91.62 473 THR A O 1
ATOM 3678 N N . PRO A 1 474 ? 4.867 -42.281 -39.656 1 93.44 474 PRO A N 1
ATOM 3679 C CA . PRO A 1 474 ? 5.832 -42.781 -38.656 1 93.44 474 PRO A CA 1
ATOM 3680 C C . PRO A 1 474 ? 5.996 -41.875 -37.469 1 93.44 474 PRO A C 1
ATOM 3682 O O . PRO A 1 474 ? 5.961 -40.656 -37.594 1 93.44 474 PRO A O 1
ATOM 3685 N N . ALA A 1 475 ? 6.156 -42.469 -36.375 1 94.31 475 ALA A N 1
ATOM 3686 C CA . ALA A 1 475 ? 6.164 -41.688 -35.125 1 94.31 475 ALA A CA 1
ATOM 3687 C C . ALA A 1 475 ? 7.52 -41.781 -34.438 1 94.31 475 ALA A C 1
ATOM 3689 O O . ALA A 1 475 ? 8.062 -42.875 -34.281 1 94.31 475 ALA A O 1
ATOM 3690 N N . MET A 1 476 ? 8.172 -40.688 -34.094 1 94.81 476 MET A N 1
ATOM 3691 C CA . MET A 1 476 ? 9.344 -40.594 -33.25 1 94.81 476 MET A CA 1
ATOM 3692 C C . MET A 1 476 ? 8.953 -40.156 -31.844 1 94.81 476 MET A C 1
ATOM 3694 O O . MET A 1 476 ? 8.383 -39.062 -31.656 1 94.81 476 MET A O 1
ATOM 3698 N N . ILE A 1 477 ? 9.125 -41 -30.844 1 94.06 477 ILE A N 1
ATOM 3699 C CA . ILE A 1 477 ? 8.75 -40.719 -29.469 1 94.06 477 ILE A CA 1
ATOM 3700 C C . ILE A 1 477 ? 9.984 -40.281 -28.672 1 94.06 477 ILE A C 1
ATOM 3702 O O . ILE A 1 477 ? 10.945 -41.062 -28.562 1 94.06 477 ILE A O 1
ATOM 3706 N N . ASN A 1 478 ? 10.008 -39.062 -28.219 1 91.69 478 ASN A N 1
ATOM 3707 C CA . ASN A 1 478 ? 11.109 -38.531 -27.422 1 91.69 478 ASN A CA 1
ATOM 3708 C C . ASN A 1 478 ? 10.711 -38.344 -25.969 1 91.69 478 ASN A C 1
ATOM 3710 O O . ASN A 1 478 ? 10.227 -37.281 -25.594 1 91.69 478 ASN A O 1
ATOM 3714 N N . TRP A 1 479 ? 10.828 -39.312 -25.141 1 93.06 479 TRP A N 1
ATOM 3715 C CA . TRP A 1 479 ? 10.57 -39.25 -23.703 1 93.06 479 TRP A CA 1
ATOM 3716 C C . TRP A 1 479 ? 11.883 -39.156 -22.922 1 93.06 479 TRP A C 1
ATOM 3718 O O . TRP A 1 479 ? 12.016 -39.781 -21.859 1 93.06 479 TRP A O 1
ATOM 3728 N N . HIS A 1 480 ? 12.844 -38.406 -23.516 1 89.31 480 HIS A N 1
ATOM 3729 C CA . HIS A 1 480 ? 14.148 -38.25 -22.906 1 89.31 480 HIS A CA 1
ATOM 3730 C C . HIS A 1 480 ? 14.078 -37.312 -21.719 1 89.31 480 HIS A C 1
ATOM 3732 O O . HIS A 1 480 ? 13.516 -36.219 -21.828 1 89.31 480 HIS A O 1
ATOM 3738 N N . ASN A 1 481 ? 14.648 -37.594 -20.562 1 82.56 481 ASN A N 1
ATOM 3739 C CA . ASN A 1 481 ? 14.867 -36.75 -19.406 1 82.56 481 ASN A CA 1
ATOM 3740 C C . ASN A 1 481 ? 13.602 -36 -19.016 1 82.56 481 ASN A C 1
ATOM 3742 O O . ASN A 1 481 ? 13.586 -34.75 -19.016 1 82.56 481 ASN A O 1
ATOM 3746 N N . GLN A 1 482 ? 12.555 -36.688 -18.703 1 76.81 482 GLN A N 1
ATOM 3747 C CA . GLN A 1 482 ? 11.305 -36.031 -18.328 1 76.81 482 GLN A CA 1
ATOM 3748 C C . GLN A 1 482 ? 11.383 -35.531 -16.891 1 76.81 482 GLN A C 1
ATOM 3750 O O . GLN A 1 482 ? 10.43 -34.906 -16.406 1 76.81 482 GLN A O 1
ATOM 3755 N N . ARG A 1 483 ? 12.477 -35.25 -16.281 1 76.31 483 ARG A N 1
ATOM 3756 C CA . ARG A 1 483 ? 12.75 -34.688 -14.969 1 76.31 483 ARG A CA 1
ATOM 3757 C C . ARG A 1 483 ? 11.695 -35.094 -13.945 1 76.31 483 ARG A C 1
ATOM 3759 O O . ARG A 1 483 ? 11.359 -34.312 -13.039 1 76.31 483 ARG A O 1
ATOM 3766 N N . CYS A 1 484 ? 10.812 -36.062 -14.188 1 79.5 484 CYS A N 1
ATOM 3767 C CA . CYS A 1 484 ? 9.836 -36.562 -13.234 1 79.5 484 CYS A CA 1
ATOM 3768 C C . CYS A 1 484 ? 10.164 -37.969 -12.797 1 79.5 484 CYS A C 1
ATOM 3770 O O . CYS A 1 484 ? 9.477 -38.531 -11.961 1 79.5 484 CYS A O 1
ATOM 3772 N N . ASN A 1 485 ? 11.336 -38.406 -13.141 1 76.75 485 ASN A N 1
ATOM 3773 C CA . ASN A 1 485 ? 11.781 -39.75 -12.758 1 76.75 485 ASN A CA 1
ATOM 3774 C C . ASN A 1 485 ? 10.727 -40.781 -13.062 1 76.75 485 ASN A C 1
ATOM 3776 O O . ASN A 1 485 ? 10.25 -41.469 -12.156 1 76.75 485 ASN A O 1
ATOM 3780 N N . LEU A 1 486 ? 10.367 -40.938 -14.305 1 87.5 486 LEU A N 1
ATOM 3781 C CA . LEU A 1 486 ? 9.422 -41.969 -14.711 1 87.5 486 LEU A CA 1
ATOM 3782 C C . LEU A 1 486 ? 9.906 -43.344 -14.281 1 87.5 486 LEU A C 1
ATOM 3784 O O . LEU A 1 486 ? 11.055 -43.719 -14.555 1 87.5 486 LEU A O 1
ATOM 3788 N N . SER A 1 487 ? 9.203 -44.031 -13.547 1 86.56 487 SER A N 1
ATOM 3789 C CA . SER A 1 487 ? 9.625 -45.344 -13.023 1 86.56 487 SER A CA 1
ATOM 3790 C C . SER A 1 487 ? 9.18 -46.469 -13.945 1 86.56 487 SER A C 1
ATOM 3792 O O . SER A 1 487 ? 9.734 -47.562 -13.891 1 86.56 487 SER A O 1
ATOM 3794 N N . GLN A 1 488 ? 8.211 -46.188 -14.781 1 86.94 488 GLN A N 1
ATOM 3795 C CA . GLN A 1 488 ? 7.719 -47.25 -15.664 1 86.94 488 GLN A CA 1
ATOM 3796 C C . GLN A 1 488 ? 7.145 -46.656 -16.953 1 86.94 488 GLN A C 1
ATOM 3798 O O . GLN A 1 488 ? 6.816 -45.469 -17 1 86.94 488 GLN A O 1
ATOM 3803 N N . ILE A 1 489 ? 7.219 -47.469 -17.984 1 89.81 489 ILE A N 1
ATOM 3804 C CA . ILE A 1 489 ? 6.562 -47.156 -19.234 1 89.81 489 ILE A CA 1
ATOM 3805 C C . ILE A 1 489 ? 5.453 -48.156 -19.531 1 89.81 489 ILE A C 1
ATOM 3807 O O . ILE A 1 489 ? 5.629 -49.344 -19.312 1 89.81 489 ILE A O 1
ATOM 3811 N N . ARG A 1 490 ? 4.34 -47.625 -19.875 1 88.44 490 ARG A N 1
ATOM 3812 C CA . ARG A 1 490 ? 3.209 -48.5 -20.188 1 88.44 490 ARG A CA 1
ATOM 3813 C C . ARG A 1 490 ? 2.979 -48.594 -21.688 1 88.44 490 ARG A C 1
ATOM 3815 O O . ARG A 1 490 ? 3.232 -47.625 -22.422 1 88.44 490 ARG A O 1
ATOM 3822 N N . THR A 1 491 ? 2.562 -49.781 -22.094 1 90.5 491 THR A N 1
ATOM 3823 C CA . THR A 1 491 ? 2.293 -50.031 -23.5 1 90.5 491 THR A CA 1
ATOM 3824 C C . THR A 1 491 ? 1.208 -49.062 -24 1 90.5 491 THR A C 1
ATOM 3826 O O . THR A 1 491 ? 1.271 -48.594 -25.141 1 90.5 491 THR A O 1
ATOM 3829 N N . GLN A 1 492 ? 0.334 -48.812 -23.125 1 85.94 492 GLN A N 1
ATOM 3830 C CA . GLN A 1 492 ? -0.771 -47.938 -23.516 1 85.94 492 GLN A CA 1
ATOM 3831 C C . GLN A 1 492 ? -0.274 -46.531 -23.828 1 85.94 492 GLN A C 1
ATOM 3833 O O . GLN A 1 492 ? -0.832 -45.875 -24.703 1 85.94 492 GLN A O 1
ATOM 3838 N N . TRP A 1 493 ? 0.76 -46.062 -23.156 1 90.62 493 TRP A N 1
ATOM 3839 C CA . TRP A 1 493 ? 1.315 -44.75 -23.422 1 90.62 493 TRP A CA 1
ATOM 3840 C C . TRP A 1 493 ? 1.896 -44.688 -24.828 1 90.62 493 TRP A C 1
ATOM 3842 O O . TRP A 1 493 ? 1.769 -43.656 -25.5 1 90.62 493 TRP A O 1
ATOM 3852 N N . LEU A 1 494 ? 2.461 -45.75 -25.172 1 92.81 494 LEU A N 1
ATOM 3853 C CA . LEU A 1 494 ? 3.051 -45.812 -26.516 1 92.81 494 LEU A CA 1
ATOM 3854 C C . LEU A 1 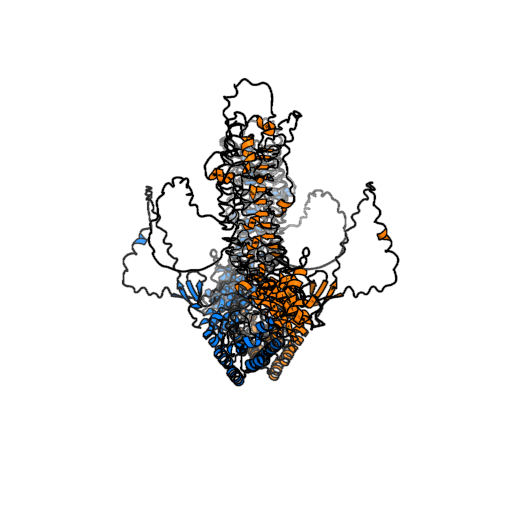494 ? 1.969 -45.781 -27.578 1 92.81 494 LEU A C 1
ATOM 3856 O O . LEU A 1 494 ? 2.127 -45.125 -28.625 1 92.81 494 LEU A O 1
ATOM 3860 N N . ILE A 1 495 ? 0.933 -46.562 -27.312 1 90.31 495 ILE A N 1
ATOM 3861 C CA . ILE A 1 495 ? -0.188 -46.594 -28.25 1 90.31 495 ILE A CA 1
ATOM 3862 C C . ILE A 1 495 ? -0.786 -45.188 -28.391 1 90.31 495 ILE A C 1
ATOM 3864 O O . ILE A 1 495 ? -1.017 -44.719 -29.516 1 90.31 495 ILE A O 1
ATOM 3868 N N . ASP A 1 496 ? -0.961 -44.531 -27.297 1 89.62 496 ASP A N 1
ATOM 3869 C CA . ASP A 1 496 ? -1.559 -43.188 -27.297 1 89.62 496 ASP A CA 1
ATOM 3870 C C . ASP A 1 496 ? -0.667 -42.188 -28.031 1 89.62 496 ASP A C 1
ATOM 3872 O O . ASP A 1 496 ? -1.163 -41.281 -28.703 1 89.62 496 ASP A O 1
ATOM 3876 N N . ALA A 1 497 ? 0.598 -42.25 -27.812 1 91.31 497 ALA A N 1
ATOM 3877 C CA . ALA A 1 497 ? 1.536 -41.375 -28.484 1 91.31 497 ALA A CA 1
ATOM 3878 C C . ALA A 1 497 ? 1.453 -41.531 -30 1 91.31 497 ALA A C 1
ATOM 3880 O O . ALA A 1 497 ? 1.517 -40.562 -30.75 1 91.31 497 ALA A O 1
ATOM 3881 N N . SER A 1 498 ? 1.317 -42.781 -30.438 1 91.75 498 SER A N 1
ATOM 3882 C CA . SER A 1 498 ? 1.214 -43.062 -31.859 1 91.75 498 SER A CA 1
ATOM 3883 C C . SER A 1 498 ? -0.133 -42.594 -32.406 1 91.75 498 SER A C 1
ATOM 3885 O O . SER A 1 498 ? -0.217 -42.125 -33.562 1 91.75 498 SER A O 1
ATOM 3887 N N . LEU A 1 499 ? -1.134 -42.812 -31.656 1 88.75 499 LEU A N 1
ATOM 3888 C CA . LEU A 1 499 ? -2.473 -42.406 -32.062 1 88.75 499 LEU A CA 1
ATOM 3889 C C . LEU A 1 499 ? -2.57 -40.906 -32.219 1 88.75 499 LEU A C 1
ATOM 3891 O O . LEU A 1 499 ? -3.342 -40.406 -33.031 1 88.75 499 LEU A O 1
ATOM 3895 N N . HIS A 1 500 ? -1.835 -40.188 -31.391 1 89 500 HIS A N 1
ATOM 3896 C CA . HIS A 1 500 ? -1.83 -38.719 -31.453 1 89 500 HIS A CA 1
ATOM 3897 C C . HIS A 1 500 ? -1.399 -38.219 -32.812 1 89 500 HIS A C 1
ATOM 3899 O O . HIS A 1 500 ? -1.867 -37.188 -33.281 1 89 500 HIS A O 1
ATOM 3905 N N . LEU A 1 501 ? -0.51 -38.906 -33.438 1 89.06 501 LEU A N 1
ATOM 3906 C CA . LEU A 1 501 ? -0.007 -38.5 -34.75 1 89.06 501 LEU A CA 1
ATOM 3907 C C . LEU A 1 501 ? -0.869 -39.094 -35.875 1 89.06 501 LEU A C 1
ATOM 3909 O O . LEU A 1 501 ? -0.919 -38.562 -36.969 1 89.06 501 LEU A O 1
ATOM 3913 N N . ASN A 1 502 ? -1.509 -40.25 -35.531 1 89 502 ASN A N 1
ATOM 3914 C CA . ASN A 1 502 ? -2.381 -40.938 -36.5 1 89 502 ASN A CA 1
ATOM 3915 C C . ASN A 1 502 ? -3.848 -40.812 -36.094 1 89 502 ASN A C 1
ATOM 3917 O O . ASN A 1 502 ? -4.445 -41.812 -35.625 1 89 502 ASN A O 1
ATOM 3921 N N . HIS A 1 503 ? -4.441 -39.719 -36.375 1 82.31 503 HIS A N 1
ATOM 3922 C CA . HIS A 1 503 ? -5.77 -39.375 -35.906 1 82.31 503 HIS A CA 1
ATOM 3923 C C . HIS A 1 503 ? -6.848 -40.25 -36.531 1 82.31 503 HIS A C 1
ATOM 3925 O O . HIS A 1 503 ? -7.891 -40.5 -35.938 1 82.31 503 HIS A O 1
ATOM 3931 N N . ARG A 1 504 ? -6.738 -40.719 -37.719 1 81.94 504 ARG A N 1
ATOM 3932 C CA . ARG A 1 504 ? -7.738 -41.5 -38.438 1 81.94 504 ARG A CA 1
ATOM 3933 C C . ARG A 1 504 ? -7.906 -42.875 -37.812 1 81.94 504 ARG A C 1
ATOM 3935 O O . ARG A 1 504 ? -8.969 -43.5 -37.906 1 81.94 504 ARG A O 1
ATOM 3942 N N . LEU A 1 505 ? -6.773 -43.281 -37.062 1 79.81 505 LEU A N 1
ATOM 3943 C CA . LEU A 1 505 ? -6.812 -44.594 -36.438 1 79.81 505 LEU A CA 1
ATOM 3944 C C . LEU A 1 505 ? -7.676 -44.562 -35.188 1 79.81 505 LEU A C 1
ATOM 3946 O O . LEU A 1 505 ? -8.141 -45.594 -34.719 1 79.81 505 LEU A O 1
ATOM 3950 N N . LYS A 1 506 ? -7.879 -43.375 -34.625 1 76.88 506 LYS A N 1
ATOM 3951 C CA . LYS A 1 506 ? -8.617 -43.219 -33.375 1 76.88 506 LYS A CA 1
ATOM 3952 C C . LYS A 1 506 ? -10.078 -43.625 -33.562 1 76.88 506 LYS A C 1
ATOM 3954 O O . LYS A 1 506 ? -10.75 -43.969 -32.562 1 76.88 506 LYS A O 1
ATOM 3959 N N . GLN A 1 507 ? -10.492 -43.719 -34.781 1 70.75 507 GLN A N 1
ATOM 3960 C CA . GLN A 1 507 ? -11.891 -44.031 -35.062 1 70.75 507 GLN A CA 1
ATOM 3961 C C . GLN A 1 507 ? -12.156 -45.531 -34.906 1 70.75 507 GLN A C 1
ATOM 3963 O O . GLN A 1 507 ? -13.305 -45.938 -34.719 1 70.75 507 GLN A O 1
ATOM 3968 N N . ASN A 1 508 ? -11.031 -46.312 -34.906 1 70.5 508 ASN A N 1
ATOM 3969 C CA . ASN A 1 508 ? -11.188 -47.75 -34.75 1 70.5 508 ASN A CA 1
ATOM 3970 C C . ASN A 1 508 ? -10.508 -48.281 -33.5 1 70.5 508 ASN A C 1
ATOM 3972 O O . ASN A 1 508 ? -9.336 -48.625 -33.531 1 70.5 508 ASN A O 1
ATOM 3976 N N . PRO A 1 509 ? -11.227 -48.281 -32.375 1 68.88 509 PRO A N 1
ATOM 3977 C CA . PRO A 1 509 ? -10.609 -48.688 -31.094 1 68.88 509 PRO A CA 1
ATOM 3978 C C . PRO A 1 509 ? -10.141 -50.125 -31.078 1 68.88 509 PRO A C 1
ATOM 3980 O O . PRO A 1 509 ? -9.281 -50.5 -30.266 1 68.88 509 PRO A O 1
ATOM 3983 N N . ARG A 1 510 ? -10.672 -51 -31.906 1 65.56 510 ARG A N 1
ATOM 3984 C CA . ARG A 1 510 ? -10.289 -52.406 -31.922 1 65.56 510 ARG A CA 1
ATOM 3985 C C . ARG A 1 510 ? -8.906 -52.594 -32.531 1 65.56 510 ARG A C 1
ATOM 3987 O O . ARG A 1 510 ? -8.25 -53.625 -32.312 1 65.56 510 ARG A O 1
ATOM 3994 N N . SER A 1 511 ? -8.508 -51.594 -33.219 1 69.75 511 SER A N 1
ATOM 3995 C CA . SER A 1 511 ? -7.23 -51.719 -33.906 1 69.75 511 SER A CA 1
ATOM 3996 C C . SER A 1 511 ? -6.176 -50.812 -33.312 1 69.75 511 SER A C 1
ATOM 3998 O O . SER A 1 511 ? -5.246 -50.375 -34 1 69.75 511 SER A O 1
ATOM 4000 N N . TYR A 1 512 ? -6.27 -50.531 -32.031 1 77.88 512 TYR A N 1
ATOM 4001 C CA . TYR A 1 512 ? -5.32 -49.625 -31.438 1 77.88 512 TYR A CA 1
ATOM 4002 C C . TYR A 1 512 ? -3.926 -50.219 -31.359 1 77.88 512 TYR A C 1
ATOM 4004 O O . TYR A 1 512 ? -2.922 -49.531 -31.453 1 77.88 512 TYR A O 1
ATOM 4012 N N . ASP A 1 513 ? -3.846 -51.469 -31.297 1 81.75 513 ASP A N 1
ATOM 4013 C CA . ASP A 1 513 ? -2.551 -52.156 -31.188 1 81.75 513 ASP A CA 1
ATOM 4014 C C . ASP A 1 513 ? -1.747 -52 -32.469 1 81.75 513 ASP A C 1
ATOM 4016 O O . ASP A 1 513 ? -0.519 -52.094 -32.469 1 81.75 513 ASP A O 1
ATOM 4020 N N . ILE A 1 514 ? -2.459 -51.719 -33.531 1 86.69 514 ILE A N 1
ATOM 4021 C CA . ILE A 1 514 ? -1.81 -51.562 -34.812 1 86.69 514 ILE A CA 1
ATOM 4022 C C . ILE A 1 514 ? -1.017 -50.281 -34.875 1 86.69 514 ILE A C 1
ATOM 4024 O O . ILE A 1 514 ? -0.087 -50.125 -35.656 1 86.69 514 ILE A O 1
ATOM 4028 N N . ALA A 1 515 ? -1.359 -49.406 -33.969 1 89.5 515 ALA A N 1
ATOM 4029 C CA . ALA A 1 515 ? -0.667 -48.125 -33.938 1 89.5 515 ALA A CA 1
ATOM 4030 C C . ALA A 1 515 ? 0.794 -48.281 -33.531 1 89.5 515 ALA A C 1
ATOM 4032 O O . ALA A 1 515 ? 1.636 -47.438 -33.812 1 89.5 515 ALA A O 1
ATOM 4033 N N . LEU A 1 516 ? 1.065 -49.375 -32.906 1 91.12 516 LEU A N 1
ATOM 4034 C CA . LEU A 1 516 ? 2.428 -49.625 -32.438 1 91.12 516 LEU A CA 1
ATOM 4035 C C . LEU A 1 516 ? 3.357 -49.844 -33.625 1 91.12 516 LEU A C 1
ATOM 4037 O O . LEU A 1 516 ? 4.57 -49.656 -33.531 1 91.12 516 LEU A O 1
ATOM 4041 N N . TYR A 1 517 ? 2.836 -50.188 -34.781 1 90.69 517 TYR A N 1
ATOM 4042 C CA . TYR A 1 517 ? 3.625 -50.438 -36 1 90.69 517 TYR A CA 1
ATOM 4043 C C . TYR A 1 517 ? 4.184 -49.156 -36.562 1 90.69 517 TYR A C 1
ATOM 4045 O O . TYR A 1 517 ? 5.098 -49.188 -37.375 1 90.69 517 TYR A O 1
ATOM 4053 N N . ALA A 1 518 ? 3.723 -48.062 -36.062 1 92.81 518 ALA A N 1
ATOM 4054 C CA . ALA A 1 518 ? 4.121 -46.781 -36.625 1 92.81 518 ALA A CA 1
ATOM 4055 C C . ALA A 1 518 ? 5.355 -46.219 -35.938 1 92.81 518 ALA A C 1
ATOM 4057 O O . ALA A 1 518 ? 6.008 -45.312 -36.438 1 92.81 518 ALA A O 1
ATOM 4058 N N . ILE A 1 519 ? 5.82 -46.719 -34.875 1 94.88 519 ILE A N 1
ATOM 4059 C CA . ILE A 1 519 ? 6.918 -46.188 -34.062 1 94.88 519 ILE A CA 1
ATOM 4060 C C . ILE A 1 519 ? 8.25 -46.562 -34.719 1 94.88 519 ILE A C 1
ATOM 4062 O O . ILE A 1 519 ? 8.562 -47.75 -34.844 1 94.88 519 ILE A O 1
ATOM 4066 N N . THR A 1 520 ? 9.008 -45.594 -35.031 1 95.31 520 THR A N 1
ATOM 4067 C CA . THR A 1 520 ? 10.281 -45.812 -35.719 1 95.31 520 THR A CA 1
ATOM 4068 C C . THR A 1 520 ? 11.453 -45.5 -34.781 1 95.31 520 THR A C 1
ATOM 4070 O O . THR A 1 520 ? 12.547 -46.062 -34.969 1 95.31 520 THR A O 1
ATOM 4073 N N . ARG A 1 521 ? 11.297 -44.562 -34 1 96.12 521 ARG A N 1
ATOM 4074 C CA . ARG A 1 521 ? 12.328 -44.188 -33.031 1 96.12 521 ARG A CA 1
ATOM 4075 C C . ARG A 1 521 ? 11.742 -44.062 -31.625 1 96.12 521 ARG A C 1
ATOM 4077 O O . ARG A 1 521 ? 10.641 -43.531 -31.453 1 96.12 521 ARG A O 1
ATOM 4084 N N . LEU A 1 522 ? 12.406 -44.562 -30.641 1 95.31 522 LEU A N 1
ATOM 4085 C CA . LEU A 1 522 ? 11.977 -44.438 -29.25 1 95.31 522 LEU A CA 1
ATOM 4086 C C . LEU A 1 522 ? 13.141 -44.094 -28.344 1 95.31 522 LEU A C 1
ATOM 4088 O O . LEU A 1 522 ? 14.148 -44.812 -28.312 1 95.31 522 LEU A O 1
ATOM 4092 N N . ASP A 1 523 ? 13.117 -42.938 -27.75 1 94.19 523 ASP A N 1
ATOM 4093 C CA . ASP A 1 523 ? 14.133 -42.5 -26.797 1 94.19 523 ASP A CA 1
ATOM 4094 C C . ASP A 1 523 ? 13.555 -42.344 -25.391 1 94.19 523 ASP A C 1
ATOM 4096 O O . ASP A 1 523 ? 12.797 -41.406 -25.125 1 94.19 523 ASP A O 1
ATOM 4100 N N . VAL A 1 524 ? 13.773 -43.219 -24.516 1 94.38 524 VAL A N 1
ATOM 4101 C CA . VAL A 1 524 ? 13.312 -43.156 -23.125 1 94.38 524 VAL A CA 1
ATOM 4102 C C . VAL A 1 524 ? 14.516 -43.062 -22.188 1 94.38 524 VAL A C 1
ATOM 4104 O O . VAL A 1 524 ? 14.492 -43.625 -21.094 1 94.38 524 VAL A O 1
ATOM 4107 N N . SER A 1 525 ? 15.508 -42.312 -22.594 1 93 525 SER A N 1
ATOM 4108 C CA . SER A 1 525 ? 16.75 -42.25 -21.828 1 93 525 SER A CA 1
ATOM 4109 C C . SER A 1 525 ? 16.656 -41.25 -20.672 1 93 525 SER A C 1
ATOM 4111 O O . SER A 1 525 ? 15.797 -40.375 -20.688 1 93 525 SER A O 1
ATOM 4113 N N . ASN A 1 526 ? 17.547 -41.438 -19.766 1 91.75 526 ASN A N 1
ATOM 4114 C CA . ASN A 1 526 ? 17.734 -40.531 -18.641 1 91.75 526 ASN A CA 1
ATOM 4115 C C . ASN A 1 526 ? 16.469 -40.375 -17.812 1 91.75 526 ASN A C 1
ATOM 4117 O O . ASN A 1 526 ? 16.016 -39.25 -17.594 1 91.75 526 ASN A O 1
ATOM 4121 N N . ASN A 1 527 ? 15.836 -41.469 -17.609 1 92.31 527 ASN A N 1
ATOM 4122 C CA . ASN A 1 527 ? 14.734 -41.562 -16.656 1 92.31 527 ASN A CA 1
ATOM 4123 C C . ASN A 1 527 ? 15.055 -42.469 -15.492 1 92.31 527 ASN A C 1
ATOM 4125 O O . ASN A 1 527 ? 16.219 -42.812 -15.266 1 92.31 527 ASN A O 1
ATOM 4129 N N . SER A 1 528 ? 14.258 -42.906 -14.586 1 91.12 528 SER A N 1
ATOM 4130 C CA . SER A 1 528 ? 14.469 -43.875 -13.492 1 91.12 528 SER A CA 1
ATOM 4131 C C . SER A 1 528 ? 13.641 -45.125 -13.695 1 91.12 528 SER A C 1
ATOM 4133 O O . SER A 1 528 ? 12.992 -45.625 -12.766 1 91.12 528 SER A O 1
ATOM 4135 N N . LEU A 1 529 ? 13.75 -45.625 -14.992 1 92.81 529 LEU A N 1
ATOM 4136 C CA . LEU A 1 529 ? 12.961 -46.781 -15.328 1 92.81 529 LEU A CA 1
ATOM 4137 C C . LEU A 1 529 ? 13.547 -48.031 -14.672 1 92.81 529 LEU A C 1
ATOM 4139 O O . LEU A 1 529 ? 14.766 -48.219 -14.672 1 92.81 529 LEU A O 1
ATOM 4143 N N . THR A 1 530 ? 12.789 -48.812 -14.023 1 91.31 530 THR A N 1
ATOM 4144 C CA . THR A 1 530 ? 13.227 -50.062 -13.414 1 91.31 530 THR A CA 1
ATOM 4145 C C . THR A 1 530 ? 12.789 -51.281 -14.258 1 91.31 530 THR A C 1
ATOM 4147 O O . THR A 1 530 ? 13.352 -52.375 -14.141 1 91.31 530 THR A O 1
ATOM 4150 N N . PHE A 1 531 ? 11.766 -50.875 -15.086 1 88.25 531 PHE A N 1
ATOM 4151 C CA . PHE A 1 531 ? 11.219 -51.938 -15.898 1 88.25 531 PHE A CA 1
ATOM 4152 C C . PHE A 1 531 ? 10.797 -51.438 -17.266 1 88.25 531 PHE A C 1
ATOM 4154 O O . PHE A 1 531 ? 10.32 -50.312 -17.391 1 88.25 531 PHE A O 1
ATOM 4161 N N . ILE A 1 532 ? 11.039 -52.344 -18.375 1 91.62 532 ILE A N 1
ATOM 4162 C CA . ILE A 1 532 ? 10.609 -52.031 -19.734 1 91.62 532 ILE A CA 1
ATOM 4163 C C . ILE A 1 532 ? 9.656 -53.094 -20.234 1 91.62 532 ILE A C 1
ATOM 4165 O O . ILE A 1 532 ? 9.945 -54.312 -20.125 1 91.62 532 ILE A O 1
ATOM 4169 N N . PRO A 1 533 ? 8.57 -52.781 -20.734 1 92 533 PRO A N 1
ATOM 4170 C CA . PRO A 1 533 ? 7.617 -53.781 -21.234 1 92 533 PRO A CA 1
ATOM 4171 C C . PRO A 1 533 ? 8.109 -54.469 -22.484 1 92 533 PRO A C 1
ATOM 4173 O O . PRO A 1 533 ? 8.914 -53.906 -23.25 1 92 533 PRO A O 1
ATOM 4176 N N . LEU A 1 534 ? 7.648 -55.688 -22.781 1 92.06 534 LEU A N 1
ATOM 4177 C CA . LEU A 1 534 ? 8.039 -56.5 -23.922 1 92.06 534 LEU A CA 1
ATOM 4178 C C . LEU A 1 534 ? 7.59 -55.844 -25.219 1 92.06 534 LEU A C 1
ATOM 4180 O O . LEU A 1 534 ? 8.195 -56.062 -26.281 1 92.06 534 LEU A O 1
ATOM 4184 N N . ALA A 1 535 ? 6.605 -54.969 -25.094 1 92.19 535 ALA A N 1
ATOM 4185 C CA . ALA A 1 535 ? 6.062 -54.312 -26.281 1 92.19 535 ALA A CA 1
ATOM 4186 C C . ALA A 1 535 ? 7.129 -53.469 -26.969 1 92.19 535 ALA A C 1
ATOM 4188 O O . ALA A 1 535 ? 7.086 -53.281 -28.188 1 92.19 535 ALA A O 1
ATOM 4189 N N . VAL A 1 536 ? 8.094 -52.969 -26.234 1 93.75 536 VAL A N 1
ATOM 4190 C CA . VAL A 1 536 ? 9.148 -52.125 -26.781 1 93.75 536 VAL A CA 1
ATOM 4191 C C . VAL A 1 536 ? 10.031 -52.938 -27.719 1 93.75 536 VAL A C 1
ATOM 4193 O O . VAL A 1 536 ? 10.586 -52.406 -28.688 1 93.75 536 VAL A O 1
ATOM 4196 N N . PHE A 1 537 ? 10.164 -54.25 -27.422 1 94.12 537 PHE A N 1
ATOM 4197 C CA . PHE A 1 537 ? 10.977 -55.125 -28.25 1 94.12 537 PHE A CA 1
ATOM 4198 C C . PHE A 1 537 ? 10.117 -55.906 -29.25 1 94.12 537 PHE A C 1
ATOM 4200 O O . PHE A 1 537 ? 10.531 -56.938 -29.797 1 94.12 537 PHE A O 1
ATOM 4207 N N . GLN A 1 538 ? 8.93 -55.406 -29.438 1 91.06 538 GLN A N 1
ATOM 4208 C CA . GLN A 1 538 ? 8.031 -55.969 -30.438 1 91.06 538 GLN A CA 1
ATOM 4209 C C . GLN A 1 538 ? 7.527 -54.906 -31.391 1 91.06 538 GLN A C 1
ATOM 4211 O O . GLN A 1 538 ? 6.402 -55 -31.891 1 91.06 538 GLN A O 1
ATOM 4216 N N . LEU A 1 539 ? 8.273 -53.938 -31.562 1 93.62 539 LEU A N 1
ATOM 4217 C CA . LEU A 1 539 ? 7.953 -52.875 -32.5 1 93.62 539 LEU A CA 1
ATOM 4218 C C . LEU A 1 539 ? 8.547 -53.156 -33.875 1 93.62 539 LEU A C 1
ATOM 4220 O O . LEU A 1 539 ? 9.758 -53 -34.094 1 93.62 539 LEU A O 1
ATOM 4224 N N . TYR A 1 540 ? 7.746 -53.375 -34.781 1 90.88 540 TYR A N 1
ATOM 4225 C CA . TYR A 1 540 ? 8.164 -53.906 -36.062 1 90.88 540 TYR A CA 1
ATOM 4226 C C . TYR A 1 540 ? 8.82 -52.844 -36.938 1 90.88 540 TYR A C 1
ATOM 4228 O O . TYR A 1 540 ? 9.57 -53.156 -37.875 1 90.88 540 TYR A O 1
ATOM 4236 N N . SER A 1 541 ? 8.57 -51.625 -36.719 1 94 541 SER A N 1
ATOM 4237 C CA . SER A 1 541 ? 9.148 -50.562 -37.531 1 94 541 SER A CA 1
ATOM 4238 C C . SER A 1 541 ? 10.242 -49.812 -36.781 1 94 541 SER A C 1
ATOM 4240 O O . SER A 1 541 ? 10.758 -48.812 -37.25 1 94 541 SER A O 1
ATOM 4242 N N . LEU A 1 542 ? 10.617 -50.188 -35.625 1 95.31 542 LEU A N 1
ATOM 4243 C CA . LEU A 1 542 ? 11.578 -49.5 -34.75 1 95.31 542 LEU A CA 1
ATOM 4244 C C . LEU A 1 542 ? 12.984 -49.594 -35.344 1 95.31 542 LEU A C 1
ATOM 4246 O O . LEU A 1 542 ? 13.477 -50.688 -35.594 1 95.31 542 LEU A O 1
ATOM 4250 N N . ARG A 1 543 ? 13.688 -48.531 -35.562 1 95.69 543 ARG A N 1
ATOM 4251 C CA . ARG A 1 543 ? 15.039 -48.5 -36.094 1 95.69 543 ARG A CA 1
ATOM 4252 C C . ARG A 1 543 ? 16.047 -48.062 -35.031 1 95.69 543 ARG A C 1
ATOM 4254 O O . ARG A 1 543 ? 17.219 -48.406 -35.094 1 95.69 543 ARG A O 1
ATOM 4261 N N . TYR A 1 544 ? 15.547 -47.219 -34.188 1 95.25 544 TYR A N 1
ATOM 4262 C CA . TYR A 1 544 ? 16.391 -46.594 -33.188 1 95.25 544 TYR A CA 1
ATOM 4263 C C . TYR A 1 544 ? 15.781 -46.75 -31.781 1 95.25 544 TYR A C 1
ATOM 4265 O O . TYR A 1 544 ? 14.633 -46.344 -31.562 1 95.25 544 TYR A O 1
ATOM 4273 N N . LEU A 1 545 ? 16.438 -47.406 -30.797 1 95.75 545 LEU A N 1
ATOM 4274 C CA . LEU A 1 545 ? 15.953 -47.562 -29.438 1 95.75 545 LEU A CA 1
ATOM 4275 C C . LEU A 1 545 ? 17.016 -47.125 -28.422 1 95.75 545 LEU A C 1
ATOM 4277 O O . LEU A 1 545 ? 18.109 -47.688 -28.391 1 95.75 545 LEU A O 1
ATOM 4281 N N . ASN A 1 546 ? 16.766 -46.094 -27.688 1 95.38 546 ASN A N 1
ATOM 4282 C CA . ASN A 1 546 ? 17.672 -45.625 -26.656 1 95.38 546 ASN A CA 1
ATOM 4283 C C . ASN A 1 546 ? 17.078 -45.781 -25.25 1 95.38 546 ASN A C 1
ATOM 4285 O O . ASN A 1 546 ? 16.125 -45.062 -24.891 1 95.38 546 ASN A O 1
ATOM 4289 N N . ILE A 1 547 ? 17.484 -46.688 -24.453 1 95.44 547 ILE A N 1
ATOM 4290 C CA . ILE A 1 547 ? 17.047 -46.938 -23.094 1 95.44 547 ILE A CA 1
ATOM 4291 C C . ILE A 1 547 ? 18.203 -46.688 -22.125 1 95.44 547 ILE A C 1
ATOM 4293 O O . ILE A 1 547 ? 18.312 -47.375 -21.094 1 95.44 547 ILE A O 1
ATOM 4297 N N . ALA A 1 548 ? 19.031 -45.688 -22.469 1 94.44 548 ALA A N 1
ATOM 4298 C CA . ALA A 1 548 ? 20.234 -45.469 -21.688 1 94.44 548 ALA A CA 1
ATOM 4299 C C . ALA A 1 548 ? 19.922 -44.656 -20.422 1 94.44 548 ALA A C 1
ATOM 4301 O O . ALA A 1 548 ? 18.891 -44 -20.328 1 94.44 548 ALA A O 1
ATOM 4302 N N . GLN A 1 549 ? 20.797 -44.75 -19.391 1 92.25 549 GLN A N 1
ATOM 4303 C CA . GLN A 1 549 ? 20.781 -43.938 -18.172 1 92.25 549 GLN A CA 1
ATOM 4304 C C . GLN A 1 549 ? 19.484 -44.156 -17.391 1 92.25 549 GLN A C 1
ATOM 4306 O O . GLN A 1 549 ? 18.781 -43.188 -17.062 1 92.25 549 GLN A O 1
ATOM 4311 N N . ASN A 1 550 ? 19.078 -45.406 -17.25 1 94.19 550 ASN A N 1
ATOM 4312 C CA . ASN A 1 550 ? 17.969 -45.812 -16.406 1 94.19 550 ASN A CA 1
ATOM 4313 C C . ASN A 1 550 ? 18.406 -46.781 -15.328 1 94.19 550 ASN A C 1
ATOM 4315 O O . ASN A 1 550 ? 19.609 -46.906 -15.062 1 94.19 550 ASN A O 1
ATOM 4319 N N . LYS A 1 551 ? 17.547 -47.406 -14.531 1 93.5 551 LYS A N 1
ATOM 4320 C CA . LYS A 1 551 ? 17.859 -48.344 -13.461 1 93.5 551 LYS A CA 1
ATOM 4321 C C . LYS A 1 551 ? 17.328 -49.75 -13.789 1 93.5 551 LYS A C 1
ATOM 4323 O O . LYS A 1 551 ? 16.766 -50.406 -12.922 1 93.5 551 LYS A O 1
ATOM 4328 N N . ILE A 1 552 ? 17.453 -50.125 -15.031 1 94 552 ILE A N 1
ATOM 4329 C CA . ILE A 1 552 ? 16.922 -51.406 -15.484 1 94 552 ILE A CA 1
ATOM 4330 C C . ILE A 1 552 ? 17.859 -52.531 -15.086 1 94 552 ILE A C 1
ATOM 4332 O O . ILE A 1 552 ? 19.062 -52.469 -15.352 1 94 552 ILE A O 1
ATOM 4336 N N . GLU A 1 553 ? 17.438 -53.625 -14.523 1 92.19 553 GLU A N 1
ATOM 4337 C CA . GLU A 1 553 ? 18.25 -54.75 -14.07 1 92.19 553 GLU A CA 1
ATOM 4338 C C . GLU A 1 553 ? 18.125 -55.906 -15.031 1 92.19 553 GLU A C 1
ATOM 4340 O O . GLU A 1 553 ? 19.094 -56.656 -15.242 1 92.19 553 GLU A O 1
ATOM 4345 N N . LYS A 1 554 ? 16.922 -56.094 -15.586 1 92.06 554 LYS A N 1
ATOM 4346 C CA . LYS A 1 554 ? 16.688 -57.219 -16.5 1 92.06 554 LYS A CA 1
ATOM 4347 C C . LYS A 1 554 ? 15.828 -56.781 -17.688 1 92.06 554 LYS A C 1
ATOM 4349 O O . LYS A 1 554 ? 14.898 -56 -17.531 1 92.06 554 LYS A O 1
ATOM 4354 N N . LEU A 1 555 ? 16.188 -57.25 -18.828 1 92 555 LEU A N 1
ATOM 4355 C CA . LEU A 1 555 ? 15.367 -57 -20.016 1 92 555 LEU A CA 1
ATOM 4356 C C . LEU A 1 555 ? 14.195 -57.969 -20.078 1 92 555 LEU A C 1
ATOM 4358 O O . LEU A 1 555 ? 14.227 -59.031 -19.438 1 92 555 LEU A O 1
ATOM 4362 N N . PRO A 1 556 ? 13.203 -57.656 -20.812 1 91.94 556 PRO A N 1
ATOM 4363 C CA . PRO A 1 556 ? 12.031 -58.531 -20.844 1 91.94 556 PRO A CA 1
ATOM 4364 C C . PRO A 1 556 ? 12.32 -59.875 -21.516 1 91.94 556 PRO A C 1
ATOM 4366 O O . PRO A 1 556 ? 13.195 -59.969 -22.375 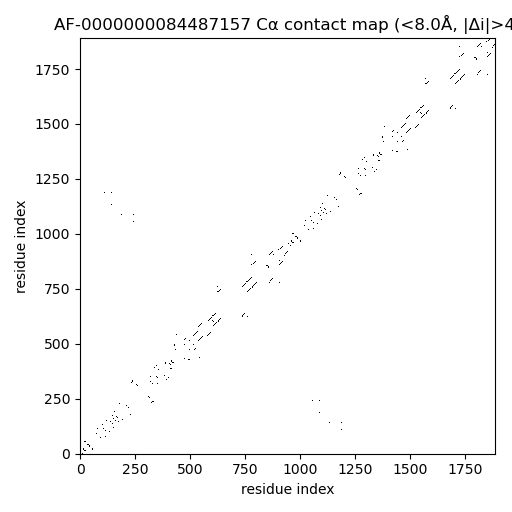1 91.94 556 PRO A O 1
ATOM 4369 N N . ILE A 1 557 ? 11.5 -60.906 -21.234 1 89.56 557 ILE A N 1
ATOM 4370 C CA . ILE A 1 557 ? 11.656 -62.25 -21.781 1 89.56 557 ILE A CA 1
ATOM 4371 C C . ILE A 1 557 ? 11.125 -62.281 -23.203 1 89.56 557 ILE A C 1
ATOM 4373 O O . ILE A 1 557 ? 10.016 -61.844 -23.484 1 89.56 557 ILE A O 1
ATOM 4377 N N . PRO A 1 558 ? 12 -62.594 -24.094 1 88.88 558 PRO A N 1
ATOM 4378 C CA . PRO A 1 558 ? 11.562 -62.656 -25.484 1 88.88 558 PRO A CA 1
ATOM 4379 C C . PRO A 1 558 ? 10.398 -63.625 -25.703 1 88.88 558 PRO A C 1
ATOM 4381 O O . PRO A 1 558 ? 10.164 -64.5 -24.875 1 88.88 558 PRO A O 1
ATOM 4384 N N . ALA A 1 559 ? 9.594 -63.344 -26.625 1 81.81 559 ALA A N 1
ATOM 4385 C CA . ALA A 1 559 ? 8.391 -64.125 -26.906 1 81.81 559 ALA A CA 1
ATOM 4386 C C . ALA A 1 559 ? 8.672 -65.188 -27.938 1 81.81 559 ALA A C 1
ATOM 4388 O O . ALA A 1 559 ? 9.688 -65.188 -28.641 1 81.81 559 ALA A O 1
ATOM 4389 N N . GLU A 1 560 ? 7.957 -66.312 -27.969 1 73.62 560 GLU A N 1
ATOM 4390 C CA . GLU A 1 560 ? 8.055 -67.438 -28.906 1 73.62 560 GLU A CA 1
ATOM 4391 C C . GLU A 1 560 ? 7.652 -67 -30.312 1 73.62 560 GLU A C 1
ATOM 4393 O O . GLU A 1 560 ? 6.75 -66.188 -30.484 1 73.62 560 GLU A O 1
ATOM 4398 N N . SER A 1 561 ? 8.664 -67 -31.219 1 60.91 561 SER A N 1
ATOM 4399 C CA . SER A 1 561 ? 8.367 -66.625 -32.625 1 60.91 561 SER A CA 1
ATOM 4400 C C . SER A 1 561 ? 7.145 -67.375 -33.125 1 60.91 561 SER A C 1
ATOM 4402 O O . SER A 1 561 ? 6.961 -68.562 -32.812 1 60.91 561 SER A O 1
ATOM 4404 N N . PRO A 1 562 ? 6.195 -66.75 -33.5 1 52.56 562 PRO A N 1
ATOM 4405 C CA . PRO A 1 562 ? 5.051 -67.5 -34 1 52.56 562 PRO A CA 1
ATOM 4406 C C . PRO A 1 562 ? 5.441 -68.5 -35.094 1 52.56 562 PRO A C 1
ATOM 4408 O O . PRO A 1 562 ? 6.09 -68.125 -36.062 1 52.56 562 PRO A O 1
ATOM 4411 N N . VAL A 1 563 ? 5.887 -69.75 -34.812 1 46.03 563 VAL A N 1
ATOM 4412 C CA . VAL A 1 563 ? 6.184 -70.812 -35.812 1 46.03 563 VAL A CA 1
ATOM 4413 C C . VAL A 1 563 ? 5.094 -70.812 -36.875 1 46.03 563 VAL A C 1
ATOM 4415 O O . VAL A 1 563 ? 3.9 -70.812 -36.562 1 46.03 563 VAL A O 1
ATOM 4418 N N . LYS A 1 564 ? 5.391 -70.5 -38.125 1 46.41 564 LYS A N 1
ATOM 4419 C CA . LYS A 1 564 ? 4.531 -70.938 -39.219 1 46.41 564 LYS A CA 1
ATOM 4420 C C . LYS A 1 564 ? 4.152 -72.438 -39 1 46.41 564 LYS A C 1
ATOM 4422 O O . LYS A 1 564 ? 5.012 -73.25 -38.688 1 46.41 564 LYS A O 1
ATOM 4427 N N . LYS A 1 565 ? 2.996 -72.688 -38.75 1 42.03 565 LYS A N 1
ATOM 4428 C CA . LYS A 1 565 ? 2.414 -74 -38.75 1 42.03 565 LYS A CA 1
ATOM 4429 C C . LYS A 1 565 ? 2.893 -74.812 -39.969 1 42.03 565 LYS A C 1
ATOM 4431 O O . LYS A 1 565 ? 2.195 -74.875 -40.969 1 42.03 565 LYS A O 1
ATOM 4436 N N . THR A 1 566 ? 4.09 -74.625 -40.562 1 36 566 THR A N 1
ATOM 4437 C CA . THR A 1 566 ? 4.125 -75.812 -41.469 1 36 566 THR A CA 1
ATOM 4438 C C . THR A 1 566 ? 3.99 -77.125 -40.688 1 36 566 THR A C 1
ATOM 4440 O O . THR A 1 566 ? 4.184 -77.125 -39.469 1 36 566 THR A O 1
ATOM 4443 N N . HIS A 1 567 ? 4.254 -78.375 -41.469 1 36.12 567 HIS A N 1
ATOM 4444 C CA . HIS A 1 567 ? 3.988 -79.812 -41.156 1 36.12 567 HIS A CA 1
ATOM 4445 C C . HIS A 1 567 ? 4.617 -80.188 -39.812 1 36.12 567 HIS A C 1
ATOM 4447 O O . HIS A 1 567 ? 5.539 -79.562 -39.344 1 36.12 567 HIS A O 1
ATOM 4453 N N . ARG A 1 568 ? 4.25 -81.562 -39.344 1 38.06 568 ARG A N 1
ATOM 4454 C CA . ARG A 1 568 ? 4.203 -82.438 -38.156 1 38.06 568 ARG A CA 1
ATOM 4455 C C . ARG A 1 568 ? 5.594 -82.625 -37.594 1 38.06 568 ARG A C 1
ATOM 4457 O O . ARG A 1 568 ? 5.785 -83.438 -36.688 1 38.06 568 ARG A O 1
ATOM 4464 N N . ARG A 1 569 ? 6.641 -82.688 -38.375 1 39.94 569 ARG A N 1
ATOM 4465 C CA . ARG A 1 569 ? 7.578 -83.562 -37.656 1 39.94 569 ARG A CA 1
ATOM 4466 C C . ARG A 1 569 ? 8.031 -82.875 -36.344 1 39.94 569 ARG A C 1
ATOM 4468 O O . ARG A 1 569 ? 8.297 -81.688 -36.344 1 39.94 569 ARG A O 1
ATOM 4475 N N . LYS A 1 570 ? 7.684 -83.562 -35.219 1 39.31 570 LYS A N 1
ATOM 4476 C CA . LYS A 1 570 ? 7.906 -83.438 -33.781 1 39.31 570 LYS A CA 1
ATOM 4477 C C . LYS A 1 570 ? 9.328 -83 -33.5 1 39.31 570 LYS A C 1
ATOM 4479 O O . LYS A 1 570 ? 9.938 -83.438 -32.5 1 39.31 570 LYS A O 1
ATOM 4484 N N . SER A 1 571 ? 10.141 -82.688 -34.469 1 37 571 SER A N 1
ATOM 4485 C CA . SER A 1 571 ? 11.453 -82.562 -33.844 1 37 571 SER A CA 1
ATOM 4486 C C . SER A 1 571 ? 11.461 -81.5 -32.781 1 37 571 SER A C 1
ATOM 4488 O O . SER A 1 571 ? 10.789 -80.5 -32.906 1 37 571 SER A O 1
ATOM 4490 N N . ILE A 1 572 ? 11.586 -81.875 -31.5 1 39.56 572 ILE A N 1
ATOM 4491 C CA . ILE A 1 572 ? 11.852 -81.125 -30.266 1 39.56 572 ILE A CA 1
ATOM 4492 C C . ILE A 1 572 ? 12.711 -79.938 -30.578 1 39.56 572 ILE A C 1
ATOM 4494 O O . ILE A 1 572 ? 13.938 -80 -30.531 1 39.56 572 ILE A O 1
ATOM 4498 N N . SER A 1 573 ? 12.617 -79.375 -31.734 1 40.88 573 SER A N 1
ATOM 4499 C CA . SER A 1 573 ? 13.57 -78.312 -31.875 1 40.88 573 SER A CA 1
ATOM 4500 C C . SER A 1 573 ? 13.344 -77.188 -30.844 1 40.88 573 SER A C 1
ATOM 4502 O O . SER A 1 573 ? 12.195 -76.875 -30.531 1 40.88 573 SER A O 1
ATOM 4504 N N . THR A 1 574 ? 14.117 -77.125 -29.781 1 47.12 574 THR A N 1
ATOM 4505 C CA . THR A 1 574 ? 14.211 -76.062 -28.781 1 47.12 574 THR A CA 1
ATOM 4506 C C . THR A 1 574 ? 13.766 -74.688 -29.359 1 47.12 574 THR A C 1
ATOM 4508 O O . THR A 1 574 ? 14.352 -74.188 -30.328 1 47.12 574 THR A O 1
ATOM 4511 N N . LYS A 1 575 ? 12.57 -74.5 -29.25 1 57.09 575 LYS A N 1
ATOM 4512 C CA . LYS A 1 575 ? 11.852 -73.312 -29.688 1 57.09 575 LYS A CA 1
ATOM 4513 C C . LYS A 1 575 ? 12.625 -72 -29.344 1 57.09 575 LYS A C 1
ATOM 4515 O O . LYS A 1 575 ? 12.883 -71.75 -28.172 1 57.09 575 LYS A O 1
ATOM 4520 N N . GLU A 1 576 ? 13.422 -71.438 -30.156 1 70.06 576 GLU A N 1
ATOM 4521 C CA . GLU A 1 576 ? 14.258 -70.25 -29.969 1 70.06 576 GLU A CA 1
ATOM 4522 C C . GLU A 1 576 ? 13.422 -69 -29.703 1 70.06 576 GLU A C 1
ATOM 4524 O O . GLU A 1 576 ? 12.445 -68.75 -30.406 1 70.06 576 GLU A O 1
ATOM 4529 N N . LEU A 1 577 ? 13.336 -68.375 -28.406 1 82.62 577 LEU A N 1
ATOM 4530 C CA . LEU A 1 577 ? 12.719 -67.125 -27.984 1 82.62 577 LEU A CA 1
ATOM 4531 C C . LEU A 1 577 ? 13.414 -65.875 -28.625 1 82.62 577 LEU A C 1
ATOM 4533 O O . LEU A 1 577 ? 14.633 -65.75 -28.516 1 82.62 577 LEU A O 1
ATOM 4537 N N . ASN A 1 578 ? 12.602 -65.188 -29.453 1 88.19 578 ASN A N 1
ATOM 4538 C CA . ASN A 1 578 ? 13.234 -64.062 -30.156 1 88.19 578 ASN A CA 1
ATOM 4539 C C . ASN A 1 578 ? 12.484 -62.75 -29.906 1 88.19 578 ASN A C 1
ATOM 4541 O O . ASN A 1 578 ? 11.32 -62.75 -29.5 1 88.19 578 ASN A O 1
ATOM 4545 N N . TYR A 1 579 ? 13.203 -61.625 -29.953 1 91.69 579 TYR A N 1
ATOM 4546 C CA . TYR A 1 579 ? 12.617 -60.281 -30.031 1 91.69 579 TYR A CA 1
ATOM 4547 C C . TYR A 1 579 ? 12.148 -59.969 -31.453 1 91.69 579 TYR A C 1
ATOM 4549 O O . TYR A 1 579 ? 12.734 -60.469 -32.406 1 91.69 579 TYR A O 1
ATOM 4557 N N . ASN A 1 580 ? 11.07 -59.312 -31.578 1 89.19 580 ASN A N 1
ATOM 4558 C CA . ASN A 1 580 ? 10.492 -59.062 -32.906 1 89.19 580 ASN A CA 1
ATOM 4559 C C . ASN A 1 580 ? 10.695 -57.625 -33.344 1 89.19 580 ASN A C 1
ATOM 4561 O O . ASN A 1 580 ? 9.727 -56.875 -33.469 1 89.19 580 ASN A O 1
ATOM 4565 N N . CYS A 1 581 ? 11.867 -57.219 -33.531 1 92.88 581 CYS A N 1
ATOM 4566 C CA . CYS A 1 581 ? 12.25 -55.938 -34.125 1 92.88 581 CYS A CA 1
ATOM 4567 C C . CYS A 1 581 ? 13.141 -56.156 -35.344 1 92.88 581 CYS A C 1
ATOM 4569 O O . CYS A 1 581 ? 14.352 -55.938 -35.281 1 92.88 581 CYS A O 1
ATOM 4571 N N . PRO A 1 582 ? 12.547 -56.438 -36.438 1 91.44 582 PRO A N 1
ATOM 4572 C CA . PRO A 1 582 ? 13.32 -56.875 -37.594 1 91.44 582 PRO A CA 1
ATOM 4573 C C . PRO A 1 582 ? 14.164 -55.75 -38.188 1 91.44 582 PRO A C 1
ATOM 4575 O O . PRO A 1 582 ? 15.172 -56 -38.875 1 91.44 582 PRO A O 1
ATOM 4578 N N . VAL A 1 583 ? 13.891 -54.469 -37.969 1 93.75 583 VAL A N 1
ATOM 4579 C CA . VAL A 1 583 ? 14.594 -53.406 -38.656 1 93.75 583 VAL A CA 1
ATOM 4580 C C . VAL A 1 583 ? 15.391 -52.562 -37.625 1 93.75 583 VAL A C 1
ATOM 4582 O O . VAL A 1 583 ? 15.883 -51.5 -37.969 1 93.75 583 VAL A O 1
ATOM 4585 N N . LEU A 1 584 ? 15.516 -52.969 -36.438 1 95.5 584 LEU A N 1
ATOM 4586 C CA . LEU A 1 584 ? 16.266 -52.219 -35.406 1 95.5 584 LEU A CA 1
ATOM 4587 C C . LEU A 1 584 ? 17.734 -52.156 -35.75 1 95.5 584 LEU A C 1
ATOM 4589 O O . LEU A 1 584 ? 18.391 -53.188 -35.969 1 95.5 584 LEU A O 1
ATOM 4593 N N . GLU A 1 585 ? 18.281 -51.031 -35.812 1 95.31 585 GLU A N 1
ATOM 4594 C CA . GLU A 1 585 ? 19.672 -50.844 -36.25 1 95.31 585 GLU A CA 1
ATOM 4595 C C . GLU A 1 585 ? 20.547 -50.438 -35.062 1 95.31 585 GLU A C 1
ATOM 4597 O O . GLU A 1 585 ? 21.688 -50.906 -34.938 1 95.31 585 GLU A O 1
ATOM 4602 N N . GLU A 1 586 ? 20.031 -49.562 -34.25 1 95.88 586 GLU A N 1
ATOM 4603 C CA . GLU A 1 586 ? 20.812 -49.062 -33.125 1 95.88 586 GLU A CA 1
ATOM 4604 C C . GLU A 1 586 ? 20.125 -49.312 -31.797 1 95.88 586 GLU A C 1
ATOM 4606 O O . GLU A 1 586 ? 18.953 -49 -31.641 1 95.88 586 GLU A O 1
ATOM 4611 N N . LEU A 1 587 ? 20.812 -49.875 -30.844 1 96.12 587 LEU A N 1
ATOM 4612 C CA . LEU A 1 587 ? 20.297 -50.188 -29.5 1 96.12 587 LEU A CA 1
ATOM 4613 C C . LEU A 1 587 ? 21.266 -49.688 -28.438 1 96.12 587 LEU A C 1
ATOM 4615 O O . LEU A 1 587 ? 22.422 -50.125 -28.391 1 96.12 587 LEU A O 1
ATOM 4619 N N . TYR A 1 588 ? 20.875 -48.781 -27.641 1 95 588 TYR A N 1
ATOM 4620 C CA . TYR A 1 588 ? 21.688 -48.219 -26.578 1 95 588 TYR A CA 1
ATOM 4621 C C . TYR A 1 588 ? 21.172 -48.656 -25.203 1 95 588 TYR A C 1
ATOM 4623 O O . TYR A 1 588 ? 20.047 -48.312 -24.828 1 95 588 TYR A O 1
ATOM 4631 N N . LEU A 1 589 ? 21.891 -49.406 -24.469 1 95.94 589 LEU A N 1
ATOM 4632 C CA . LEU A 1 589 ? 21.531 -49.938 -23.156 1 95.94 589 LEU A CA 1
ATOM 4633 C C . LEU A 1 589 ? 22.562 -49.5 -22.109 1 95.94 589 LEU A C 1
ATOM 4635 O O . LEU A 1 589 ? 22.641 -50.125 -21.047 1 95.94 589 LEU A O 1
ATOM 4639 N N . GLN A 1 590 ? 23.281 -48.469 -22.391 1 94.62 590 GLN A N 1
ATOM 4640 C CA . GLN A 1 590 ? 24.391 -48.062 -21.516 1 94.62 590 GLN A CA 1
ATOM 4641 C C . GLN A 1 590 ? 23.875 -47.438 -20.219 1 94.62 590 GLN A C 1
ATOM 4643 O O . GLN A 1 590 ? 22.75 -46.938 -20.188 1 94.62 590 GLN A O 1
ATOM 4648 N N . ASP A 1 591 ? 24.656 -47.375 -19.141 1 92.75 591 ASP A N 1
ATOM 4649 C CA . ASP A 1 591 ? 24.406 -46.75 -17.859 1 92.75 591 ASP A CA 1
ATOM 4650 C C . ASP A 1 591 ? 23.125 -47.281 -17.219 1 92.75 591 ASP A C 1
ATOM 4652 O O . ASP A 1 591 ? 22.234 -46.5 -16.844 1 92.75 591 ASP A O 1
ATOM 4656 N N . ASN A 1 592 ? 22.891 -48.531 -17.344 1 95.06 592 ASN A N 1
ATOM 4657 C CA . ASN A 1 592 ? 21.844 -49.25 -16.609 1 95.06 592 ASN A CA 1
ATOM 4658 C C . ASN A 1 592 ? 22.438 -50.219 -15.578 1 95.06 592 ASN A C 1
ATOM 4660 O O . ASN A 1 592 ? 23.578 -50.031 -15.125 1 95.06 592 ASN A O 1
ATOM 4664 N N . ARG A 1 593 ? 21.719 -51.188 -15.016 1 95.31 593 ARG A N 1
ATOM 4665 C CA . ARG A 1 593 ? 22.172 -52.156 -14.031 1 95.31 593 ARG A CA 1
ATOM 4666 C C . ARG A 1 593 ? 21.938 -53.594 -14.531 1 95.31 593 ARG A C 1
ATOM 4668 O O . ARG A 1 593 ? 21.484 -54.438 -13.766 1 95.31 593 ARG A O 1
ATOM 4675 N N . LEU A 1 594 ? 22.172 -53.781 -15.781 1 94.19 594 LEU A N 1
ATOM 4676 C CA . LEU A 1 594 ? 21.891 -55.094 -16.391 1 94.19 594 LEU A CA 1
ATOM 4677 C C . LEU A 1 594 ? 22.906 -56.125 -15.93 1 94.19 594 LEU A C 1
ATOM 4679 O O . LEU A 1 594 ? 24.109 -55.844 -15.844 1 94.19 594 LEU A O 1
ATOM 4683 N N . ASP A 1 595 ? 22.562 -57.344 -15.602 1 91.44 595 ASP A N 1
ATOM 4684 C CA . ASP A 1 595 ? 23.438 -58.438 -15.188 1 91.44 595 ASP A CA 1
ATOM 4685 C C . ASP A 1 595 ? 23.781 -59.344 -16.359 1 91.44 595 ASP A C 1
ATOM 4687 O O . ASP A 1 595 ? 24.812 -60.031 -16.344 1 91.44 595 ASP A O 1
ATOM 4691 N N . HIS A 1 596 ? 22.953 -59.406 -17.344 1 91.56 596 HIS A N 1
ATOM 4692 C CA . HIS A 1 596 ? 23.188 -60.219 -18.516 1 91.56 596 HIS A CA 1
ATOM 4693 C C . HIS A 1 596 ? 22.422 -59.688 -19.734 1 91.56 596 HIS A C 1
ATOM 4695 O O . HIS A 1 596 ? 21.469 -58.938 -19.578 1 91.56 596 HIS A O 1
ATOM 4701 N N . ILE A 1 597 ? 22.859 -60.031 -20.859 1 93.31 597 ILE A N 1
ATOM 4702 C CA . ILE A 1 597 ? 22.203 -59.656 -22.109 1 93.31 597 ILE A CA 1
ATOM 4703 C C . ILE A 1 597 ? 21.609 -60.906 -22.766 1 93.31 597 ILE A C 1
ATOM 4705 O O . ILE A 1 597 ? 22.328 -61.875 -23.016 1 93.31 597 ILE A O 1
ATOM 4709 N N . PRO A 1 598 ? 20.344 -60.906 -23 1 91.88 598 PRO A N 1
ATOM 4710 C CA . PRO A 1 598 ? 19.734 -62.094 -23.625 1 91.88 598 PRO A CA 1
ATOM 4711 C C . PRO A 1 598 ? 20.297 -62.375 -25.016 1 91.88 598 PRO A C 1
ATOM 4713 O O . PRO A 1 598 ? 20.641 -61.438 -25.75 1 91.88 598 PRO A O 1
ATOM 4716 N N . GLU A 1 599 ? 20.359 -63.688 -25.469 1 91.81 599 GLU A N 1
ATOM 4717 C CA . GLU A 1 599 ? 20.859 -64.125 -26.75 1 91.81 599 GLU A CA 1
ATOM 4718 C C . GLU A 1 599 ? 20 -63.594 -27.891 1 91.81 599 GLU A C 1
ATOM 4720 O O . GLU A 1 599 ? 20.469 -63.438 -29.016 1 91.81 599 GLU A O 1
ATOM 4725 N N . ALA A 1 600 ? 18.797 -63.281 -27.484 1 92.75 600 ALA A N 1
ATOM 4726 C CA . ALA A 1 600 ? 17.828 -62.844 -28.484 1 92.75 600 ALA A CA 1
ATOM 4727 C C . ALA A 1 600 ? 18.25 -61.5 -29.094 1 92.75 600 ALA A C 1
ATOM 4729 O O . ALA A 1 600 ? 17.875 -61.188 -30.219 1 92.75 600 ALA A O 1
ATOM 4730 N N . ILE A 1 601 ? 19 -60.688 -28.359 1 94.38 601 ILE A N 1
ATOM 4731 C CA . ILE A 1 601 ? 19.438 -59.406 -28.844 1 94.38 601 ILE A CA 1
ATOM 4732 C C . ILE A 1 601 ? 20.391 -59.594 -30.016 1 94.38 601 ILE A C 1
ATOM 4734 O O . ILE A 1 601 ? 20.359 -58.812 -30.984 1 94.38 601 ILE A O 1
ATOM 4738 N N . PHE A 1 602 ? 21.219 -60.625 -29.984 1 93.31 602 PHE A N 1
ATOM 4739 C CA . PHE A 1 602 ? 22.219 -60.844 -31.016 1 93.31 602 PHE A CA 1
ATOM 4740 C C . PHE A 1 602 ? 21.609 -61.562 -32.219 1 93.31 602 PHE A C 1
ATOM 4742 O O . PHE A 1 602 ? 22.25 -61.688 -33.25 1 93.31 602 PHE A O 1
ATOM 4749 N N . ARG A 1 603 ? 20.375 -62.031 -32.094 1 92.25 603 ARG A N 1
ATOM 4750 C CA . ARG A 1 603 ? 19.688 -62.688 -33.188 1 92.25 603 ARG A CA 1
ATOM 4751 C C . ARG A 1 603 ? 18.891 -61.688 -34.031 1 92.25 603 ARG A C 1
ATOM 4753 O O . ARG A 1 603 ? 18.297 -62.031 -35.031 1 92.25 603 ARG A O 1
ATOM 4760 N N . LEU A 1 604 ? 18.938 -60.438 -33.625 1 93.44 604 LEU A N 1
ATOM 4761 C CA . LEU A 1 604 ? 18.266 -59.375 -34.375 1 93.44 604 LEU A CA 1
ATOM 4762 C C . LEU A 1 604 ? 18.906 -59.219 -35.75 1 93.44 604 LEU A C 1
ATOM 4764 O O . LEU A 1 604 ? 20.125 -59 -35.844 1 93.44 604 LEU A O 1
ATOM 4768 N N . PRO A 1 605 ? 18.125 -59.25 -36.75 1 92.56 605 PRO A N 1
ATOM 4769 C CA . PRO A 1 605 ? 18.688 -59.375 -38.094 1 92.56 605 PRO A CA 1
ATOM 4770 C C . PRO A 1 605 ? 19.375 -58.094 -38.594 1 92.56 605 PRO A C 1
ATOM 4772 O O . PRO A 1 605 ? 20.328 -58.156 -39.375 1 92.56 605 PRO A O 1
ATOM 4775 N N . ASN A 1 606 ? 18.984 -56.938 -38.156 1 94.06 606 ASN A N 1
ATOM 4776 C CA . ASN A 1 606 ? 19.516 -55.719 -38.719 1 94.06 606 ASN A CA 1
ATOM 4777 C C . ASN A 1 606 ? 20.25 -54.875 -37.656 1 94.06 606 ASN A C 1
ATOM 4779 O O . ASN A 1 606 ? 20.547 -53.719 -37.906 1 94.06 606 ASN A O 1
ATOM 4783 N N . LEU A 1 607 ? 20.578 -55.406 -36.531 1 95.38 607 LEU A N 1
ATOM 4784 C CA . LEU A 1 607 ? 21.266 -54.656 -35.469 1 95.38 607 LEU A CA 1
ATOM 4785 C C . LEU A 1 607 ? 22.688 -54.312 -35.906 1 95.38 607 LEU A C 1
ATOM 4787 O O . LEU A 1 607 ? 23.484 -55.219 -36.188 1 95.38 607 LEU A O 1
ATOM 4791 N N . VAL A 1 608 ? 23.062 -53.062 -35.969 1 94.62 608 VAL A N 1
ATOM 4792 C CA . VAL A 1 608 ? 24.391 -52.656 -36.406 1 94.62 608 VAL A CA 1
ATOM 4793 C C . VAL A 1 608 ? 25.234 -52.219 -35.219 1 94.62 608 VAL A C 1
ATOM 4795 O O . VAL A 1 608 ? 26.422 -52.531 -35.125 1 94.62 608 VAL A O 1
ATOM 4798 N N . THR A 1 609 ? 24.594 -51.469 -34.344 1 95.5 609 THR A N 1
ATOM 4799 C CA . THR A 1 609 ? 25.328 -50.938 -33.219 1 95.5 609 THR A CA 1
ATOM 4800 C C . THR A 1 609 ? 24.672 -51.344 -31.891 1 95.5 609 THR A C 1
ATOM 4802 O O . THR A 1 609 ? 23.453 -51.188 -31.719 1 95.5 609 THR A O 1
ATOM 4805 N N . LEU A 1 610 ? 25.391 -51.906 -30.953 1 95.81 610 LEU A N 1
ATOM 4806 C CA . LEU A 1 610 ? 24.938 -52.25 -29.609 1 95.81 610 LEU A CA 1
ATOM 4807 C C . LEU A 1 610 ? 25.875 -51.688 -28.547 1 95.81 610 LEU A C 1
ATOM 4809 O O . LEU A 1 610 ? 27.078 -51.969 -28.562 1 95.81 610 LEU A O 1
ATOM 4813 N N . VAL A 1 611 ? 25.422 -50.844 -27.719 1 94.12 611 VAL A N 1
ATOM 4814 C CA . VAL A 1 611 ? 26.219 -50.25 -26.656 1 94.12 611 VAL A CA 1
ATOM 4815 C C . VAL A 1 611 ? 25.719 -50.719 -25.297 1 94.12 611 VAL A C 1
ATOM 4817 O O . VAL A 1 611 ? 24.578 -50.438 -24.922 1 94.12 611 VAL A O 1
ATOM 4820 N N . VAL A 1 612 ? 26.406 -51.5 -24.578 1 95.88 612 VAL A N 1
ATOM 4821 C CA . VAL A 1 612 ? 26.047 -52.031 -23.266 1 95.88 612 VAL A CA 1
ATOM 4822 C C . VAL A 1 612 ? 27.094 -51.625 -22.234 1 95.88 612 VAL A C 1
ATOM 4824 O O . VAL A 1 612 ? 27.438 -52.406 -21.359 1 95.88 612 VAL A O 1
ATOM 4827 N N . ALA A 1 613 ? 27.562 -50.344 -22.406 1 94.19 613 ALA A N 1
ATOM 4828 C CA . ALA A 1 613 ? 28.641 -49.844 -21.547 1 94.19 613 ALA A CA 1
ATOM 4829 C C . ALA A 1 613 ? 28.109 -49.5 -20.156 1 94.19 613 ALA A C 1
ATOM 4831 O O . ALA A 1 613 ? 26.969 -49.062 -20.016 1 94.19 613 ALA A O 1
ATOM 4832 N N . ASN A 1 614 ? 28.891 -49.656 -19.156 1 93.12 614 ASN A N 1
ATOM 4833 C CA . ASN A 1 614 ? 28.625 -49.25 -17.781 1 93.12 614 ASN A CA 1
ATOM 4834 C C . ASN A 1 614 ? 27.422 -49.969 -17.203 1 93.12 614 ASN A C 1
ATOM 4836 O O . ASN A 1 614 ? 26.469 -49.344 -16.75 1 93.12 614 ASN A O 1
ATOM 4840 N N . ASN A 1 615 ? 27.344 -51.25 -17.359 1 94.69 615 ASN A N 1
ATOM 4841 C CA . ASN A 1 615 ? 26.391 -52.125 -16.703 1 94.69 615 ASN A CA 1
ATOM 4842 C C . ASN A 1 615 ? 27.094 -53.125 -15.773 1 94.69 615 ASN A C 1
ATOM 4844 O O . ASN A 1 615 ? 28.219 -52.875 -15.352 1 94.69 615 ASN A O 1
ATOM 4848 N N . LYS A 1 616 ? 26.469 -54.219 -15.273 1 94.12 616 LYS A N 1
ATOM 4849 C CA . LYS A 1 616 ? 27.062 -55.25 -14.398 1 94.12 616 LYS A CA 1
ATOM 4850 C C . LYS A 1 616 ? 27.172 -56.594 -15.117 1 94.12 616 LYS A C 1
ATOM 4852 O O . LYS A 1 616 ? 26.828 -57.625 -14.547 1 94.12 616 LYS A O 1
ATOM 4857 N N . LEU A 1 617 ? 27.609 -56.5 -16.359 1 94.31 617 LEU A N 1
ATOM 4858 C CA . LEU A 1 617 ? 27.656 -57.719 -17.156 1 94.31 617 LEU A CA 1
ATOM 4859 C C . LEU A 1 617 ? 28.828 -58.594 -16.719 1 94.31 617 LEU A C 1
ATOM 4861 O O . LEU A 1 617 ? 29.938 -58.125 -16.531 1 94.31 617 LEU A O 1
ATOM 4865 N N . GLN A 1 618 ? 28.656 -59.906 -16.547 1 91.69 618 GLN A N 1
ATOM 4866 C CA . GLN A 1 618 ? 29.688 -60.844 -16.141 1 91.69 618 GLN A CA 1
ATOM 4867 C C . GLN A 1 618 ? 30.109 -61.75 -17.328 1 91.69 618 GLN A C 1
ATOM 4869 O O . GLN A 1 618 ? 31.234 -62.219 -17.375 1 91.69 618 GLN A O 1
ATOM 4874 N N . TYR A 1 619 ? 29.234 -61.906 -18.203 1 91.94 619 TYR A N 1
ATOM 4875 C CA . TYR A 1 619 ? 29.531 -62.719 -19.375 1 91.94 619 TYR A CA 1
ATOM 4876 C C . TYR A 1 619 ? 28.734 -62.25 -20.594 1 91.94 619 TYR A C 1
ATOM 4878 O O . TYR A 1 619 ? 27.734 -61.562 -20.453 1 91.94 619 TYR A O 1
ATOM 4886 N N . LEU A 1 620 ? 29.203 -62.531 -21.781 1 92.94 620 LEU A N 1
ATOM 4887 C CA . LEU A 1 620 ? 28.531 -62.312 -23.047 1 92.94 620 LEU A CA 1
ATOM 4888 C C . LEU A 1 620 ? 28.141 -63.625 -23.719 1 92.94 620 LEU A C 1
ATOM 4890 O O . LEU A 1 620 ? 28.891 -64.562 -23.641 1 92.94 620 LEU A O 1
ATOM 4894 N N . PRO A 1 621 ? 27.031 -63.656 -24.281 1 91.75 621 PRO A N 1
ATOM 4895 C CA . PRO A 1 621 ? 26.625 -64.875 -24.938 1 91.75 621 PRO A CA 1
ATOM 4896 C C . PRO A 1 621 ? 27.406 -65.188 -26.219 1 91.75 621 PRO A C 1
ATOM 4898 O O . PRO A 1 621 ? 27.906 -64.25 -26.844 1 91.75 621 PRO A O 1
ATOM 4901 N N . TYR A 1 622 ? 27.609 -66.438 -26.625 1 91 622 TYR A N 1
ATOM 4902 C CA . TYR A 1 622 ? 28.344 -66.875 -27.812 1 91 622 TYR A CA 1
ATOM 4903 C C . TYR A 1 622 ? 27.703 -66.312 -29.078 1 91 622 TYR A C 1
ATOM 4905 O O . TYR A 1 622 ? 28.375 -66.125 -30.078 1 91 622 TYR A O 1
ATOM 4913 N N . ASN A 1 623 ? 26.422 -66.062 -28.953 1 91.56 623 ASN A N 1
ATOM 4914 C CA . ASN A 1 623 ? 25.672 -65.562 -30.109 1 91.56 623 ASN A CA 1
ATOM 4915 C C . ASN A 1 623 ? 26.172 -64.188 -30.578 1 91.56 623 ASN A C 1
ATOM 4917 O O . ASN A 1 623 ? 25.828 -63.75 -31.672 1 91.56 623 ASN A O 1
ATOM 4921 N N . MET A 1 624 ? 27 -63.562 -29.75 1 91.75 624 MET A N 1
ATOM 4922 C CA . MET A 1 624 ? 27.547 -62.281 -30.156 1 91.75 624 MET A CA 1
ATOM 4923 C C . MET A 1 624 ? 28.375 -62.406 -31.422 1 91.75 624 MET A C 1
ATOM 4925 O O . MET A 1 624 ? 28.484 -61.469 -32.188 1 91.75 624 MET A O 1
ATOM 4929 N N . TRP A 1 625 ? 28.969 -63.688 -31.594 1 90.88 625 TRP A N 1
ATOM 4930 C CA . TRP A 1 625 ? 29.828 -63.938 -32.75 1 90.88 625 TRP A CA 1
ATOM 4931 C C . TRP A 1 625 ? 28.984 -64.25 -34 1 90.88 625 TRP A C 1
ATOM 4933 O O . TRP A 1 625 ? 29.453 -64.125 -35.125 1 90.88 625 TRP A O 1
ATOM 4943 N N . LEU A 1 626 ? 27.719 -64.688 -33.719 1 89.94 626 LEU A N 1
ATOM 4944 C CA . LEU A 1 626 ? 26.859 -65.125 -34.781 1 89.94 626 LEU A CA 1
ATOM 4945 C C . LEU A 1 626 ? 25.922 -64 -35.25 1 89.94 626 LEU A C 1
ATOM 4947 O O . LEU A 1 626 ? 25.141 -64.188 -36.188 1 89.94 626 LEU A O 1
ATOM 4951 N N . ALA A 1 627 ? 26.016 -62.875 -34.688 1 91.88 627 ALA A N 1
ATOM 4952 C CA . ALA A 1 627 ? 25.125 -61.781 -35.062 1 91.88 627 ALA A CA 1
ATOM 4953 C C . ALA A 1 627 ? 25.266 -61.438 -36.531 1 91.88 627 ALA A C 1
ATOM 4955 O O . ALA A 1 627 ? 26.375 -61.188 -37.031 1 91.88 627 ALA A O 1
ATOM 4956 N N . PRO A 1 628 ? 24.219 -61.312 -37.281 1 91.25 628 PRO A N 1
ATOM 4957 C CA . PRO A 1 628 ? 24.281 -61.219 -38.719 1 91.25 628 PRO A CA 1
ATOM 4958 C C . PRO A 1 628 ? 24.875 -59.875 -39.219 1 91.25 628 PRO A C 1
ATOM 4960 O O . PRO A 1 628 ? 25.656 -59.844 -40.156 1 91.25 628 PRO A O 1
ATOM 4963 N N . LYS A 1 629 ? 24.562 -58.75 -38.531 1 93.44 629 LYS A N 1
ATOM 4964 C CA . LYS A 1 629 ? 25 -57.469 -39.062 1 93.44 629 LYS A CA 1
ATOM 4965 C C . LYS A 1 629 ? 25.656 -56.625 -37.969 1 93.44 629 LYS A C 1
ATOM 4967 O O . LYS A 1 629 ? 25.875 -55.438 -38.188 1 93.44 629 LYS A O 1
ATOM 4972 N N . LEU A 1 630 ? 25.922 -57.062 -36.875 1 94.44 630 LEU A N 1
ATOM 4973 C CA . LEU A 1 630 ? 26.484 -56.312 -35.781 1 94.44 630 LEU A CA 1
ATOM 4974 C C . LEU A 1 630 ? 27.906 -55.844 -36.094 1 94.44 630 LEU A C 1
ATOM 4976 O O . LEU A 1 630 ? 28.812 -56.688 -36.281 1 94.44 630 LEU A O 1
ATOM 4980 N N . LYS A 1 631 ? 28.203 -54.625 -36.219 1 93.44 631 LYS A N 1
ATOM 4981 C CA . LYS A 1 631 ? 29.5 -54.094 -36.562 1 93.44 631 LYS A CA 1
ATOM 4982 C C . LYS A 1 631 ? 30.219 -53.5 -35.344 1 93.44 631 LYS A C 1
ATOM 4984 O O . LYS A 1 631 ? 31.438 -53.625 -35.219 1 93.44 631 LYS A O 1
ATOM 4989 N N . GLU A 1 632 ? 29.422 -52.906 -34.531 1 94.69 632 GLU A N 1
ATOM 4990 C CA . GLU A 1 632 ? 30.016 -52.219 -33.375 1 94.69 632 GLU A CA 1
ATOM 4991 C C . GLU A 1 632 ? 29.422 -52.719 -32.062 1 94.69 632 GLU A C 1
ATOM 4993 O O . GLU A 1 632 ? 28.219 -52.656 -31.844 1 94.69 632 GLU A O 1
ATOM 4998 N N . LEU A 1 633 ? 30.219 -53.219 -31.156 1 95.31 633 LEU A N 1
ATOM 4999 C CA . LEU A 1 633 ? 29.828 -53.656 -29.828 1 95.31 633 LEU A CA 1
ATOM 5000 C C . LEU A 1 633 ? 30.672 -53 -28.75 1 95.31 633 LEU A C 1
ATOM 5002 O O . LEU A 1 633 ? 31.891 -53.156 -28.734 1 95.31 633 LEU A O 1
ATOM 5006 N N . ASN A 1 634 ? 30.109 -52.156 -27.969 1 94.5 634 ASN A N 1
ATOM 5007 C CA . ASN A 1 634 ? 30.781 -51.5 -26.859 1 94.5 634 ASN A CA 1
ATOM 5008 C C . ASN A 1 634 ? 30.375 -52.094 -25.516 1 94.5 634 ASN A C 1
ATOM 5010 O O . ASN A 1 634 ? 29.266 -51.875 -25.031 1 94.5 634 ASN A O 1
ATOM 5014 N N . ALA A 1 635 ? 31.156 -52.875 -24.953 1 95.75 635 ALA A N 1
ATOM 5015 C CA . ALA A 1 635 ? 30.922 -53.531 -23.656 1 95.75 635 ALA A CA 1
ATOM 5016 C C . ALA A 1 635 ? 31.938 -53.062 -22.625 1 95.75 635 ALA A C 1
ATOM 5018 O O . ALA A 1 635 ? 32.406 -53.844 -21.812 1 95.75 635 ALA A O 1
ATOM 5019 N N . SER A 1 636 ? 32.219 -51.688 -22.672 1 93.62 636 SER A N 1
ATOM 5020 C CA . SER A 1 636 ? 33.188 -51.125 -21.734 1 93.62 636 SER A CA 1
ATOM 5021 C C . SER A 1 636 ? 32.562 -50.938 -20.359 1 93.62 636 SER A C 1
ATOM 5023 O O . SER A 1 636 ? 31.344 -50.906 -20.219 1 93.62 636 SER A O 1
ATOM 5025 N N . PHE A 1 637 ? 33.344 -50.875 -19.281 1 91.31 637 PHE A N 1
ATOM 5026 C CA . PHE A 1 637 ? 32.969 -50.625 -17.891 1 91.31 637 PHE A CA 1
ATOM 5027 C C . PHE A 1 637 ? 32.031 -51.688 -17.391 1 91.31 637 PHE A C 1
ATOM 5029 O O . PHE A 1 637 ? 30.891 -51.406 -17 1 91.31 637 PHE A O 1
ATOM 5036 N N . ASN A 1 638 ? 32.281 -52.906 -17.578 1 94.19 638 ASN A N 1
ATOM 5037 C CA . ASN A 1 638 ? 31.562 -54.062 -17.047 1 94.19 638 ASN A CA 1
ATOM 5038 C C . ASN A 1 638 ? 32.469 -54.969 -16.234 1 94.19 638 ASN A C 1
ATOM 5040 O O . ASN A 1 638 ? 33.562 -54.562 -15.797 1 94.19 638 ASN A O 1
ATOM 5044 N N . PHE A 1 639 ? 32.062 -56.312 -15.867 1 93.94 639 PHE A N 1
ATOM 5045 C CA . PHE A 1 639 ? 32.844 -57.281 -15.094 1 93.94 639 PHE A CA 1
ATOM 5046 C C . PHE A 1 639 ? 33.219 -58.469 -15.945 1 93.94 639 PHE A C 1
ATOM 5048 O O . PHE A 1 639 ? 33.188 -59.625 -15.469 1 93.94 639 PHE A O 1
ATOM 5055 N N . LEU A 1 640 ? 33.5 -58.219 -17.188 1 93.5 640 LEU A N 1
ATOM 5056 C CA . LEU A 1 640 ? 33.844 -59.281 -18.109 1 93.5 640 LEU A CA 1
ATOM 5057 C C . LEU A 1 640 ? 35.25 -59.812 -17.875 1 93.5 640 LEU A C 1
ATOM 5059 O O . LEU A 1 640 ? 36.188 -59.031 -17.703 1 93.5 640 LEU A O 1
ATOM 5063 N N . LYS A 1 641 ? 35.5 -61.125 -17.828 1 91.5 641 LYS A N 1
ATOM 5064 C CA . LYS A 1 641 ? 36.812 -61.75 -17.609 1 91.5 641 LYS A CA 1
ATOM 5065 C C . LYS A 1 641 ? 37.25 -62.531 -18.844 1 91.5 641 LYS A C 1
ATOM 5067 O O . LYS A 1 641 ? 38.469 -62.688 -19.094 1 91.5 641 LYS A O 1
ATOM 5072 N N . GLU A 1 642 ? 36.281 -63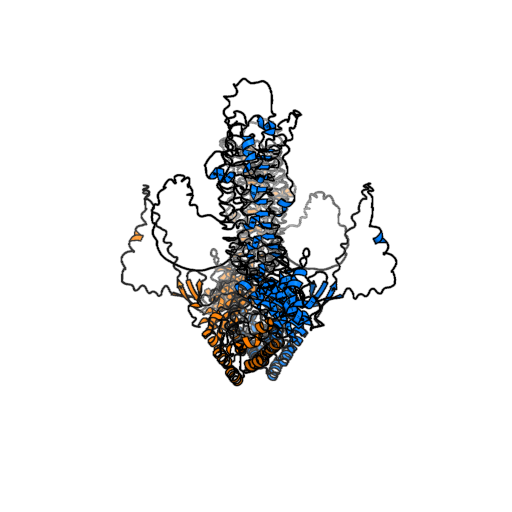.094 -19.547 1 91.19 642 GLU A N 1
ATOM 5073 C CA . GLU A 1 642 ? 36.562 -63.875 -20.734 1 91.19 642 GLU A CA 1
ATOM 5074 C C . GLU A 1 642 ? 35.5 -63.688 -21.812 1 91.19 642 GLU A C 1
ATOM 5076 O O . GLU A 1 642 ? 34.406 -63.156 -21.516 1 91.19 642 GLU A O 1
ATOM 5081 N N . LEU A 1 643 ? 35.844 -63.906 -23.047 1 91.19 643 LEU A N 1
ATOM 5082 C CA . LEU A 1 643 ? 34.875 -63.875 -24.141 1 91.19 643 LEU A CA 1
ATOM 5083 C C . LEU A 1 643 ? 34.344 -65.312 -24.406 1 91.19 643 LEU A C 1
ATOM 5085 O O . LEU A 1 643 ? 35 -66.312 -24.109 1 91.19 643 LEU A O 1
ATOM 5089 N N . PRO A 1 644 ? 33.188 -65.375 -24.938 1 90.81 644 PRO A N 1
ATOM 5090 C CA . PRO A 1 644 ? 32.531 -66.688 -25.047 1 90.81 644 PRO A CA 1
ATOM 5091 C C . PRO A 1 644 ? 33.188 -67.625 -26.078 1 90.81 644 PRO A C 1
ATOM 5093 O O . PRO A 1 644 ? 33.625 -67.125 -27.125 1 90.81 644 PRO A O 1
ATOM 5096 N N . ILE A 1 645 ? 33.344 -68.938 -25.766 1 85.56 645 ILE A N 1
ATOM 5097 C CA . ILE A 1 645 ? 33.875 -70 -26.625 1 85.56 645 ILE A CA 1
ATOM 5098 C C . ILE A 1 645 ? 32.75 -70.938 -27.031 1 85.56 645 ILE A C 1
ATOM 5100 O O . ILE A 1 645 ? 31.734 -71.062 -26.359 1 85.56 645 ILE A O 1
ATOM 5104 N N . SER A 1 646 ? 32.906 -71.5 -28.25 1 77.19 646 SER A N 1
ATOM 5105 C CA . SER A 1 646 ? 31.859 -72.375 -28.766 1 77.19 646 SER A CA 1
ATOM 5106 C C . SER A 1 646 ? 31.531 -73.438 -27.734 1 77.19 646 SER A C 1
ATOM 5108 O O . SER A 1 646 ? 32.438 -74 -27.078 1 77.19 646 SER A O 1
ATOM 5110 N N . PRO A 1 647 ? 30.5 -73.562 -27.297 1 61.12 647 PRO A N 1
ATOM 5111 C CA . PRO A 1 647 ? 30.156 -74.625 -26.344 1 61.12 647 PRO A CA 1
ATOM 5112 C C . PRO A 1 647 ? 30.484 -76.062 -26.844 1 61.12 647 PRO A C 1
ATOM 5114 O O . PRO A 1 647 ? 29.906 -76.5 -27.844 1 61.12 647 PRO A O 1
ATOM 5117 N N . VAL A 1 648 ? 31.844 -76.438 -27.266 1 50.59 648 VAL A N 1
ATOM 5118 C CA . VAL A 1 648 ? 32.094 -77.812 -27.594 1 50.59 648 VAL A CA 1
ATOM 5119 C C . VAL A 1 648 ? 31.312 -78.75 -26.609 1 50.59 648 VAL A C 1
ATOM 5121 O O . VAL A 1 648 ? 31.125 -78.375 -25.453 1 50.59 648 VAL A O 1
ATOM 5124 N N . GLU A 1 649 ? 30.812 -79.812 -27.156 1 42.81 649 GLU A N 1
ATOM 5125 C CA . GLU A 1 649 ? 30.359 -81 -26.422 1 42.81 649 GLU A CA 1
ATOM 5126 C C . GLU A 1 649 ? 31.422 -81.438 -25.422 1 42.81 649 GLU A C 1
ATOM 5128 O O . GLU A 1 649 ? 32.531 -81.812 -25.812 1 42.81 649 GLU A O 1
ATOM 5133 N N . ASN A 1 650 ? 31.766 -80.812 -24.359 1 36.72 650 ASN A N 1
ATOM 5134 C CA . ASN A 1 650 ? 32.562 -81.375 -23.266 1 36.72 650 ASN A CA 1
ATOM 5135 C C . ASN A 1 650 ? 32.438 -82.938 -23.203 1 36.72 650 ASN A C 1
ATOM 5137 O O . ASN A 1 650 ? 31.359 -83.438 -22.906 1 36.72 650 ASN A O 1
ATOM 5141 N N . THR A 1 651 ? 33.156 -83.688 -24.078 1 33.25 651 THR A N 1
ATOM 5142 C CA . THR A 1 651 ? 33.5 -84.875 -23.344 1 33.25 651 THR A CA 1
ATOM 5143 C C . THR A 1 651 ? 34.062 -84.562 -21.969 1 33.25 651 THR A C 1
ATOM 5145 O O . THR A 1 651 ? 34.781 -83.562 -21.812 1 33.25 651 THR A O 1
ATOM 5148 N N . LYS A 1 652 ? 33.781 -85.25 -20.844 1 34.22 652 LYS A N 1
ATOM 5149 C CA . LYS A 1 652 ? 33.969 -85.25 -19.406 1 34.22 652 LYS A CA 1
ATOM 5150 C C . LYS A 1 652 ? 35.469 -85.25 -19.062 1 34.22 652 LYS A C 1
ATOM 5152 O O . LYS A 1 652 ? 35.844 -85.5 -17.938 1 34.22 652 LYS A O 1
ATOM 5157 N N . ASP A 1 653 ? 36.469 -85.312 -19.938 1 31.39 653 ASP A N 1
ATOM 5158 C CA . ASP A 1 653 ? 37.656 -85.562 -19.125 1 31.39 653 ASP A CA 1
ATOM 5159 C C . ASP A 1 653 ? 38 -84.375 -18.297 1 31.39 653 ASP A C 1
ATOM 5161 O O . ASP A 1 653 ? 37.844 -83.25 -18.766 1 31.39 653 ASP A O 1
ATOM 5165 N N . ASP A 1 654 ? 38.219 -84.5 -16.875 1 29.88 654 ASP A N 1
ATOM 5166 C CA . ASP A 1 654 ? 38.594 -83.812 -15.641 1 29.88 654 ASP A CA 1
ATOM 5167 C C . ASP A 1 654 ? 39.875 -83.062 -15.805 1 29.88 654 ASP A C 1
ATOM 5169 O O . ASP A 1 654 ? 40.938 -83.438 -15.266 1 29.88 654 ASP A O 1
ATOM 5173 N N . CYS A 1 655 ? 40.469 -82.688 -16.875 1 27.09 655 CYS A N 1
ATOM 5174 C CA . CYS A 1 655 ? 41.781 -82.062 -16.594 1 27.09 655 CYS A CA 1
ATOM 5175 C C . CYS A 1 655 ? 41.594 -80.812 -15.742 1 27.09 655 CYS A C 1
ATOM 5177 O O . CYS A 1 655 ? 40.781 -79.938 -16.047 1 27.09 655 CYS A O 1
ATOM 5179 N N . ASP A 1 656 ? 42.094 -80.875 -14.438 1 26.97 656 ASP A N 1
ATOM 5180 C CA . ASP A 1 656 ? 42.219 -79.938 -13.32 1 26.97 656 ASP A CA 1
ATOM 5181 C C . ASP A 1 656 ? 42.812 -78.625 -13.766 1 26.97 656 ASP A C 1
ATOM 5183 O O . ASP A 1 656 ? 43.781 -78.562 -14.531 1 26.97 656 ASP A O 1
ATOM 5187 N N . LYS A 1 657 ? 42.094 -77.625 -13.82 1 28.7 657 LYS A N 1
ATOM 5188 C CA . LYS A 1 657 ? 42.5 -76.188 -13.812 1 28.7 657 LYS A CA 1
ATOM 5189 C C . LYS A 1 657 ? 43.688 -76 -12.898 1 28.7 657 LYS A C 1
ATOM 5191 O O . LYS A 1 657 ? 43.594 -76.188 -11.68 1 28.7 657 LYS A O 1
ATOM 5196 N N . ILE A 1 658 ? 44.969 -76.375 -13.25 1 25.8 658 ILE A N 1
ATOM 5197 C CA . ILE A 1 658 ? 46.125 -75.875 -12.516 1 25.8 658 ILE A CA 1
ATOM 5198 C C . ILE A 1 658 ? 46.031 -74.375 -12.32 1 25.8 658 ILE A C 1
ATOM 5200 O O . ILE A 1 658 ? 46.031 -73.625 -13.297 1 25.8 658 ILE A O 1
ATOM 5204 N N . SER A 1 659 ? 45.188 -73.875 -11.336 1 23.67 659 SER A N 1
ATOM 5205 C CA . SER A 1 659 ? 45.125 -72.562 -10.781 1 23.67 659 SER A CA 1
ATOM 5206 C C . SER A 1 659 ? 46.5 -72.062 -10.367 1 23.67 659 SER A C 1
ATOM 5208 O O . SER A 1 659 ? 47.219 -72.75 -9.633 1 23.67 659 SER A O 1
ATOM 5210 N N . VAL A 1 660 ? 47.406 -71.688 -11.203 1 23.95 660 VAL A N 1
ATOM 5211 C CA . VAL A 1 660 ? 48.562 -70.938 -10.672 1 23.95 660 VAL A CA 1
ATOM 5212 C C . VAL A 1 660 ? 48.094 -70 -9.57 1 23.95 660 VAL A C 1
ATOM 5214 O O . VAL A 1 660 ? 47.281 -69.062 -9.812 1 23.95 660 VAL A O 1
ATOM 5217 N N . SER A 1 661 ? 47.938 -70.438 -8.273 1 21.41 661 SER A N 1
ATOM 5218 C CA . SER A 1 661 ? 47.688 -69.812 -6.984 1 21.41 661 SER A CA 1
ATOM 5219 C C . SER A 1 661 ? 48.688 -68.688 -6.719 1 21.41 661 SER A C 1
ATOM 5221 O O . SER A 1 661 ? 49.875 -68.938 -6.586 1 21.41 661 SER A O 1
ATOM 5223 N N . SER A 1 662 ? 48.719 -67.5 -7.336 1 21.06 662 SER A N 1
ATOM 5224 C CA . SER A 1 662 ? 49.438 -66.375 -6.73 1 21.06 662 SER A CA 1
ATOM 5225 C C . SER A 1 662 ? 49.062 -66.25 -5.258 1 21.06 662 SER A C 1
ATOM 5227 O O . SER A 1 662 ? 47.906 -66.5 -4.867 1 21.06 662 SER A O 1
ATOM 5229 N N . SER A 1 663 ? 50 -66.438 -4.254 1 20.34 663 SER A N 1
ATOM 5230 C CA . SER A 1 663 ? 50.062 -66.312 -2.799 1 20.34 663 SER A CA 1
ATOM 5231 C C . SER A 1 663 ? 49.438 -65.062 -2.275 1 20.34 663 SER A C 1
ATOM 5233 O O . SER A 1 663 ? 49.906 -63.969 -2.586 1 20.34 663 SER A O 1
ATOM 5235 N N . ASP A 1 664 ? 48.125 -64.938 -2.006 1 18.64 664 ASP A N 1
ATOM 5236 C CA . ASP A 1 664 ? 47.406 -63.906 -1.263 1 18.64 664 ASP A CA 1
ATOM 5237 C C . ASP A 1 664 ? 48 -63.719 0.141 1 18.64 664 ASP A C 1
ATOM 5239 O O . ASP A 1 664 ? 48.125 -64.688 0.885 1 18.64 664 ASP A O 1
ATOM 5243 N N . SER A 1 665 ? 48.969 -62.781 0.383 1 18.52 665 SER A N 1
ATOM 5244 C CA . SER A 1 665 ? 49.281 -62.281 1.723 1 18.52 665 SER A CA 1
ATOM 5245 C C . SER A 1 665 ? 48 -61.969 2.508 1 18.52 665 SER A C 1
ATOM 5247 O O . SER A 1 665 ? 47.062 -61.406 1.96 1 18.52 665 SER A O 1
ATOM 5249 N N . GLN A 1 666 ? 47.656 -62.625 3.605 1 17.84 666 GLN A N 1
ATOM 5250 C CA . GLN A 1 666 ? 46.688 -62.719 4.695 1 17.84 666 GLN A CA 1
ATOM 5251 C C . GLN A 1 666 ? 46.594 -61.375 5.449 1 17.84 666 GLN A C 1
ATOM 5253 O O . GLN A 1 666 ? 47.312 -61.156 6.43 1 17.84 666 GLN A O 1
ATOM 5258 N N . LEU A 1 667 ? 46.594 -60.094 4.867 1 17.53 667 LEU A N 1
ATOM 5259 C CA . LEU A 1 667 ? 46.375 -59.031 5.836 1 17.53 667 LEU A CA 1
ATOM 5260 C C . LEU A 1 667 ? 45.094 -59.25 6.641 1 17.53 667 LEU A C 1
ATOM 5262 O O . LEU A 1 667 ? 44.094 -59.75 6.105 1 17.53 667 LEU A O 1
ATOM 5266 N N . SER A 1 668 ? 45.094 -59.031 8 1 17.02 668 SER A N 1
ATOM 5267 C CA . SER A 1 668 ? 44.469 -59.281 9.289 1 17.02 668 SER A CA 1
ATOM 5268 C C . SER A 1 668 ? 43.094 -58.625 9.383 1 17.02 668 SER A C 1
ATOM 5270 O O . SER A 1 668 ? 42.906 -57.5 8.93 1 17.02 668 SER A O 1
ATOM 5272 N N . SER A 1 669 ? 41.969 -59.344 9.531 1 17.69 669 SER A N 1
ATOM 5273 C CA . SER A 1 669 ? 40.531 -59.281 9.719 1 17.69 669 SER A CA 1
ATOM 5274 C C . SER A 1 669 ? 40.156 -58.562 11.016 1 17.69 669 SER A C 1
ATOM 5276 O O . SER A 1 669 ? 39.031 -58.656 11.508 1 17.69 669 SER A O 1
ATOM 5278 N N . HIS A 1 670 ? 40.844 -57.438 11.469 1 16.95 670 HIS A N 1
ATOM 5279 C CA . HIS A 1 670 ? 40.438 -57.219 12.844 1 16.95 670 HIS A CA 1
ATOM 5280 C C . HIS A 1 670 ? 38.906 -56.969 12.922 1 16.95 670 HIS A C 1
ATOM 5282 O O . HIS A 1 670 ? 38.281 -56.75 11.898 1 16.95 670 HIS A O 1
ATOM 5288 N N . THR A 1 671 ? 38.469 -55.938 13.828 1 17.41 671 THR A N 1
ATOM 5289 C CA . THR A 1 671 ? 37.594 -55.938 14.969 1 17.41 671 THR A CA 1
ATOM 5290 C C . THR A 1 671 ? 36.156 -55.625 14.539 1 17.41 671 THR A C 1
ATOM 5292 O O . THR A 1 671 ? 35.938 -54.938 13.539 1 17.41 671 THR A O 1
ATOM 5295 N N . GLU A 1 672 ? 35.156 -56.219 15.148 1 17.38 672 GLU A N 1
ATOM 5296 C CA . GLU A 1 672 ? 33.719 -56.5 15.266 1 17.38 672 GLU A CA 1
ATOM 5297 C C . GLU A 1 672 ? 32.969 -55.25 15.75 1 17.38 672 GLU A C 1
ATOM 5299 O O . GLU A 1 672 ? 31.766 -55.344 16.062 1 17.38 672 GLU A O 1
ATOM 5304 N N . ILE A 1 673 ? 33.406 -53.969 15.289 1 17.78 673 ILE A N 1
ATOM 5305 C CA . ILE A 1 673 ? 32.75 -53.031 16.172 1 17.78 673 ILE A CA 1
ATOM 5306 C C . ILE A 1 673 ? 31.234 -53.125 16.031 1 17.78 673 ILE A C 1
ATOM 5308 O O . ILE A 1 673 ? 30.719 -53.312 14.938 1 17.78 673 ILE A O 1
ATOM 5312 N N . ASP A 1 674 ? 30.578 -52.812 17.125 1 17.3 674 ASP A N 1
ATOM 5313 C CA . ASP A 1 674 ? 29.297 -53 17.812 1 17.3 674 ASP A CA 1
ATOM 5314 C C . ASP A 1 674 ? 28.203 -52.156 17.156 1 17.3 674 ASP A C 1
ATOM 5316 O O . ASP A 1 674 ? 28.469 -51.125 16.578 1 17.3 674 ASP A O 1
ATOM 5320 N N . LEU A 1 675 ? 27.016 -52.625 17.234 1 16.44 675 LEU A N 1
ATOM 5321 C CA . LEU A 1 675 ? 25.672 -52.656 16.656 1 16.44 675 LEU A CA 1
ATOM 5322 C C . LEU A 1 675 ? 24.875 -51.406 17.016 1 16.44 675 LEU A C 1
ATOM 5324 O O . LEU A 1 675 ? 23.688 -51.312 16.703 1 16.44 675 LEU A O 1
ATOM 5328 N N . ASP A 1 676 ? 25.5 -50.344 17.656 1 16.61 676 ASP A N 1
ATOM 5329 C CA . ASP A 1 676 ? 24.406 -49.844 18.469 1 16.61 676 ASP A CA 1
ATOM 5330 C C . ASP A 1 676 ? 23.328 -49.188 17.609 1 16.61 676 ASP A C 1
ATOM 5332 O O . ASP A 1 676 ? 23.594 -48.781 16.484 1 16.61 676 ASP A O 1
ATOM 5336 N N . ASN A 1 677 ? 22.312 -48.75 18.203 1 16.23 677 ASN A N 1
ATOM 5337 C CA . ASN A 1 677 ? 20.859 -48.812 18.141 1 16.23 677 ASN A CA 1
ATOM 5338 C C . ASN A 1 677 ? 20.297 -47.719 17.234 1 16.23 677 ASN A C 1
ATOM 5340 O O . ASN A 1 677 ? 19.531 -48 16.312 1 16.23 677 ASN A O 1
ATOM 5344 N N . ASP A 1 678 ? 19.812 -46.594 17.719 1 16.22 678 ASP A N 1
ATOM 5345 C CA . ASP A 1 678 ? 18.375 -46.406 17.766 1 16.22 678 ASP A CA 1
ATOM 5346 C C . ASP A 1 678 ? 17.891 -45.5 16.625 1 16.22 678 ASP A C 1
ATOM 5348 O O . ASP A 1 678 ? 16.984 -45.875 15.883 1 16.22 678 ASP A O 1
ATOM 5352 N N . GLY A 1 679 ? 17.75 -44.156 16.859 1 16.22 679 GLY A N 1
ATOM 5353 C CA . GLY A 1 679 ? 16.406 -43.625 16.797 1 16.22 679 GLY A CA 1
ATOM 5354 C C . GLY A 1 679 ? 16.031 -43.094 15.422 1 16.22 679 GLY A C 1
ATOM 5355 O O . GLY A 1 679 ? 16.859 -43.125 14.508 1 16.22 679 GLY A O 1
ATOM 5356 N N . CYS A 1 680 ? 15.68 -41.812 15.422 1 16.16 680 CYS A N 1
ATOM 5357 C CA . CYS A 1 680 ? 14.367 -41.344 14.977 1 16.16 680 CYS A CA 1
ATOM 5358 C C . CYS A 1 680 ? 14.383 -41 13.492 1 16.16 680 CYS A C 1
ATOM 5360 O O . CYS A 1 680 ? 15.453 -40.844 12.898 1 16.16 680 CYS A O 1
ATOM 5362 N N . SER A 1 681 ? 13.75 -39.938 13.203 1 16.31 681 SER A N 1
ATOM 5363 C CA . SER A 1 681 ? 12.547 -39.75 12.391 1 16.31 681 SER A CA 1
ATOM 5364 C C . SER A 1 681 ? 12.898 -39.344 10.961 1 16.31 681 SER A C 1
ATOM 5366 O O . SER A 1 681 ? 14.062 -39.094 10.656 1 16.31 681 SER A O 1
ATOM 5368 N N . ASP A 1 682 ? 12.422 -38.156 10.516 1 16.42 682 ASP A N 1
ATOM 5369 C CA . ASP A 1 682 ? 11.328 -38 9.555 1 16.42 682 ASP A CA 1
ATOM 5370 C C . ASP A 1 682 ? 11.859 -37.75 8.148 1 16.42 682 ASP A C 1
ATOM 5372 O O . ASP A 1 682 ? 13.055 -37.5 7.965 1 16.42 682 ASP A O 1
ATOM 5376 N N . VAL A 1 683 ? 11.438 -36.656 7.559 1 16.47 683 VAL A N 1
ATOM 5377 C CA . VAL A 1 683 ? 10.703 -36.562 6.305 1 16.47 683 VAL A CA 1
ATOM 5378 C C . VAL A 1 683 ? 11.672 -36.312 5.148 1 16.47 683 VAL A C 1
ATOM 5380 O O . VAL A 1 683 ? 11.656 -37.062 4.156 1 16.47 683 VAL A O 1
ATOM 5383 N N . GLU A 1 684 ? 11.828 -34.969 4.699 1 16.64 684 GLU A N 1
ATOM 5384 C CA . GLU A 1 684 ? 11.047 -34.531 3.553 1 16.64 684 GLU A CA 1
ATOM 5385 C C . GLU A 1 684 ? 11.836 -34.656 2.254 1 16.64 684 GLU A C 1
ATOM 5387 O O . GLU A 1 684 ? 13.055 -34.844 2.281 1 16.64 684 GLU A O 1
ATOM 5392 N N . ALA A 1 685 ? 11.789 -33.562 1.401 1 17.19 685 ALA A N 1
ATOM 5393 C CA . ALA A 1 685 ? 11.438 -33.562 -0.017 1 17.19 685 ALA A CA 1
ATOM 5394 C C . ALA A 1 685 ? 12.68 -33.75 -0.888 1 17.19 685 ALA A C 1
ATOM 5396 O O . ALA A 1 685 ? 13.805 -33.625 -0.411 1 17.19 685 ALA A O 1
ATOM 5397 N N . ASP A 1 686 ? 12.508 -33.156 -2.012 1 16.69 686 ASP A N 1
ATOM 5398 C CA . ASP A 1 686 ? 12.633 -33.688 -3.365 1 16.69 686 ASP A CA 1
ATOM 5399 C C . ASP A 1 686 ? 14.078 -33.656 -3.844 1 16.69 686 ASP A C 1
ATOM 5401 O O . ASP A 1 686 ? 14.977 -33.25 -3.092 1 16.69 686 ASP A O 1
ATOM 5405 N N . PRO A 1 687 ? 14.32 -32.844 -4.926 1 18.22 687 PRO A N 1
ATOM 5406 C CA . PRO A 1 687 ? 14.633 -33.312 -6.281 1 18.22 687 PRO A CA 1
ATOM 5407 C C . PRO A 1 687 ? 16.109 -33.156 -6.633 1 18.22 687 PRO A C 1
ATOM 5409 O O . PRO A 1 687 ? 16.703 -34.062 -7.207 1 18.22 687 PRO A O 1
ATOM 5412 N N . LYS A 1 688 ? 16.531 -31.766 -6.723 1 18.42 688 LYS A N 1
ATOM 5413 C CA . LYS A 1 688 ? 17.094 -31.203 -7.949 1 18.42 688 LYS A CA 1
ATOM 5414 C C . LYS A 1 688 ? 18.469 -31.797 -8.242 1 18.42 688 LYS A C 1
ATOM 5416 O O . LYS A 1 688 ? 19.219 -32.125 -7.324 1 18.42 688 LYS A O 1
ATOM 5421 N N . GLN A 1 689 ? 18.828 -31.828 -9.523 1 17.77 689 GLN A N 1
ATOM 5422 C CA . GLN A 1 689 ? 19.562 -32.531 -10.57 1 17.77 689 GLN A CA 1
ATOM 5423 C C . GLN A 1 689 ? 21.031 -32.125 -10.586 1 17.77 689 GLN A C 1
ATOM 5425 O O . GLN A 1 689 ? 21.391 -31.078 -11.125 1 17.77 689 GLN A O 1
ATOM 5430 N N . ASP A 1 690 ? 21.641 -32.094 -9.57 1 18.14 690 ASP A N 1
ATOM 5431 C CA . ASP A 1 690 ? 22.938 -31.438 -9.633 1 18.14 690 ASP A CA 1
ATOM 5432 C C . ASP A 1 690 ? 23.844 -32.125 -10.648 1 18.14 690 ASP A C 1
ATOM 5434 O O . ASP A 1 690 ? 24.406 -33.188 -10.367 1 18.14 690 ASP A O 1
ATOM 5438 N N . ASP A 1 691 ? 23.469 -31.984 -11.961 1 19.48 691 ASP A N 1
ATOM 5439 C CA . ASP A 1 691 ? 23.953 -32.844 -13.023 1 19.48 691 ASP A CA 1
ATOM 5440 C C . ASP A 1 691 ? 25.469 -32.938 -13.039 1 19.48 691 ASP A C 1
ATOM 5442 O O . ASP A 1 691 ? 26.047 -34.031 -13.164 1 19.48 691 ASP A O 1
ATOM 5446 N N . GLY A 1 692 ? 26.031 -31.75 -13.312 1 19.56 692 GLY A N 1
ATOM 5447 C CA . GLY A 1 692 ? 27 -31.719 -14.383 1 19.56 692 GLY A CA 1
ATOM 5448 C C . GLY A 1 692 ? 28.281 -32.469 -14.055 1 19.56 692 GLY A C 1
ATOM 5449 O O . GLY A 1 692 ? 28.516 -32.812 -12.898 1 19.56 692 GLY A O 1
ATOM 5450 N N . VAL A 1 693 ? 28.953 -32.781 -15.156 1 20.98 693 VAL A N 1
ATOM 5451 C CA . VAL A 1 693 ? 30.078 -33.594 -15.625 1 20.98 693 VAL A CA 1
ATOM 5452 C C . VAL A 1 693 ? 31.375 -33.094 -14.992 1 20.98 693 VAL A C 1
ATOM 5454 O O . VAL A 1 693 ? 31.688 -31.906 -15.023 1 20.98 693 VAL A O 1
ATOM 5457 N N . PHE A 1 694 ? 31.703 -33.656 -14.039 1 19.7 694 PHE A N 1
ATOM 5458 C CA . PHE A 1 694 ? 32.938 -33.312 -13.336 1 19.7 694 PHE A CA 1
ATOM 5459 C C . PHE A 1 694 ? 34.125 -33.375 -14.273 1 19.7 694 PHE A C 1
ATOM 5461 O O . PHE A 1 694 ? 34.469 -34.438 -14.781 1 19.7 694 PHE A O 1
ATOM 5468 N N . PRO A 1 695 ? 34.188 -32.312 -15.109 1 24 695 PRO A N 1
ATOM 5469 C CA . PRO A 1 695 ? 35.188 -32.438 -16.172 1 24 695 PRO A CA 1
ATOM 5470 C C . PRO A 1 695 ? 36.594 -32.75 -15.617 1 24 695 PRO A C 1
ATOM 5472 O O . PRO A 1 695 ? 36.969 -32.219 -14.586 1 24 695 PRO A O 1
ATOM 5475 N N . VAL A 1 696 ? 36.875 -34 -15.656 1 21.36 696 VAL A N 1
ATOM 5476 C CA . VAL A 1 696 ? 38.219 -34.469 -15.328 1 21.36 696 VAL A CA 1
ATOM 5477 C C . VAL A 1 696 ? 39.25 -33.594 -16.016 1 21.36 696 VAL A C 1
ATOM 5479 O O . VAL A 1 696 ? 39.312 -33.5 -17.234 1 21.36 696 VAL A O 1
ATOM 5482 N N . ARG A 1 697 ? 39.406 -32.469 -15.43 1 21.83 697 ARG A N 1
ATOM 5483 C CA . ARG A 1 697 ? 40.344 -31.516 -16.016 1 21.83 697 ARG A CA 1
ATOM 5484 C C . ARG A 1 697 ? 41.688 -32.156 -16.297 1 21.83 697 ARG A C 1
ATOM 5486 O O . ARG A 1 697 ? 42.375 -32.625 -15.367 1 21.83 697 ARG A O 1
ATOM 5493 N N . TYR A 1 698 ? 41.688 -32.938 -17.344 1 19.92 698 TYR A N 1
ATOM 5494 C CA . TYR A 1 698 ? 42.969 -33.406 -17.859 1 19.92 698 TYR A CA 1
ATOM 5495 C C . TYR A 1 698 ? 43.969 -32.281 -17.938 1 19.92 698 TYR A C 1
ATOM 5497 O O . TYR A 1 698 ? 43.656 -31.188 -18.406 1 19.92 698 TYR A O 1
ATOM 5505 N N . LYS A 1 699 ? 44.625 -32.094 -16.844 1 23.98 699 LYS A N 1
ATOM 5506 C CA . LYS A 1 699 ? 45.75 -31.172 -16.875 1 23.98 699 LYS A CA 1
ATOM 5507 C C . LYS A 1 699 ? 46.5 -31.312 -18.188 1 23.98 699 LYS A C 1
ATOM 5509 O O . LYS A 1 699 ? 46.969 -32.406 -18.531 1 23.98 699 LYS A O 1
ATOM 5514 N N . LYS A 1 700 ? 45.969 -30.625 -19.188 1 23.75 700 LYS A N 1
ATOM 5515 C CA . LYS A 1 700 ? 46.688 -30.562 -20.453 1 23.75 700 LYS A CA 1
ATOM 5516 C C . LYS A 1 700 ? 48.156 -30.281 -20.266 1 23.75 700 LYS A C 1
ATOM 5518 O O . LYS A 1 700 ? 48.562 -29.156 -19.922 1 23.75 700 LYS A O 1
ATOM 5523 N N . LYS A 1 701 ? 48.812 -31.109 -19.391 1 25.88 701 LYS A N 1
ATOM 5524 C CA . LYS A 1 701 ? 50.25 -30.922 -19.422 1 25.88 701 LYS A CA 1
ATOM 5525 C C . LYS A 1 701 ? 50.75 -30.719 -20.859 1 25.88 701 LYS A C 1
ATOM 5527 O O . LYS A 1 701 ? 50.406 -31.484 -21.75 1 25.88 701 LYS A O 1
ATOM 5532 N N . ASP A 1 702 ? 50.812 -29.484 -21.156 1 27.12 702 ASP A N 1
ATOM 5533 C CA . ASP A 1 702 ? 51.375 -29.031 -22.422 1 27.12 702 ASP A CA 1
ATOM 5534 C C . ASP A 1 702 ? 52.562 -29.891 -22.859 1 27.12 702 ASP A C 1
ATOM 5536 O O . ASP A 1 702 ? 53.594 -29.859 -22.219 1 27.12 702 ASP A O 1
ATOM 5540 N N . ARG A 1 703 ? 52.219 -31.188 -23.078 1 26.75 703 ARG A N 1
ATOM 5541 C CA . ARG A 1 703 ? 53.188 -32.156 -23.625 1 26.75 703 ARG A CA 1
ATOM 5542 C C . ARG A 1 703 ? 53.938 -31.547 -24.828 1 26.75 703 ARG A C 1
ATOM 5544 O O . ARG A 1 703 ? 53.312 -31.203 -25.828 1 26.75 703 ARG A O 1
ATOM 5551 N N . THR A 1 704 ? 54.812 -30.578 -24.469 1 28.05 704 THR A N 1
ATOM 5552 C CA . THR A 1 704 ? 55.625 -30.031 -25.547 1 28.05 704 THR A CA 1
ATOM 5553 C C . THR A 1 704 ? 56.188 -31.156 -26.422 1 28.05 704 THR A C 1
ATOM 5555 O O . THR A 1 704 ? 56.938 -32 -25.953 1 28.05 704 THR A O 1
ATOM 5558 N N . LEU A 1 705 ? 55.219 -31.75 -27.156 1 26.95 705 LEU A N 1
ATOM 5559 C CA . LEU A 1 705 ? 55.656 -32.719 -28.156 1 26.95 705 LEU A CA 1
ATOM 5560 C C . LEU A 1 705 ? 56.844 -32.219 -28.938 1 26.95 705 LEU A C 1
ATOM 5562 O O . LEU A 1 705 ? 56.781 -31.141 -29.547 1 26.95 705 LEU A O 1
ATOM 5566 N N . VAL A 1 706 ? 57.969 -32.188 -28.266 1 30.39 706 VAL A N 1
ATOM 5567 C CA . VAL A 1 706 ? 59.125 -31.812 -29.047 1 30.39 706 VAL A CA 1
ATOM 5568 C C . VAL A 1 706 ? 59.25 -32.688 -30.266 1 30.39 706 VAL A C 1
ATOM 5570 O O . VAL A 1 706 ? 59.406 -33.938 -30.141 1 30.39 706 VAL A O 1
ATOM 5573 N N . GLN A 1 707 ? 58.438 -32.344 -31.203 1 30.53 707 GLN A N 1
ATOM 5574 C CA . GLN A 1 707 ? 58.562 -33 -32.5 1 30.53 707 GLN A CA 1
ATOM 5575 C C . GLN A 1 707 ? 60 -33.062 -32.938 1 30.53 707 GLN A C 1
ATOM 5577 O O . GLN A 1 707 ? 60.688 -32.031 -33.062 1 30.53 707 GLN A O 1
ATOM 5582 N N . LEU A 1 708 ? 60.719 -33.938 -32.281 1 31.69 708 LEU A N 1
ATOM 5583 C CA . LEU A 1 708 ? 62.062 -34.031 -32.844 1 31.69 708 LEU A CA 1
ATOM 5584 C C . LEU A 1 708 ? 62 -34.625 -34.25 1 31.69 708 LEU A C 1
ATOM 5586 O O . LEU A 1 708 ? 61.344 -35.625 -34.5 1 31.69 708 LEU A O 1
ATOM 5590 N N . ASP A 1 709 ? 62.125 -33.688 -35.188 1 30.02 709 ASP A N 1
ATOM 5591 C CA . ASP A 1 709 ? 62.188 -34 -36.625 1 30.02 709 ASP A CA 1
ATOM 5592 C C . ASP A 1 709 ? 63.219 -35.094 -36.906 1 30.02 709 ASP A C 1
ATOM 5594 O O . ASP A 1 709 ? 64.375 -34.938 -36.562 1 30.02 709 ASP A O 1
ATOM 5598 N N . VAL A 1 710 ? 62.812 -36.312 -36.688 1 33.16 710 VAL A N 1
ATOM 5599 C CA . VAL A 1 710 ? 63.75 -37.406 -37.062 1 33.16 710 VAL A CA 1
ATOM 5600 C C . VAL A 1 710 ? 64 -37.375 -38.562 1 33.16 710 VAL A C 1
ATOM 5602 O O . VAL A 1 710 ? 63.031 -37.406 -39.344 1 33.16 710 VAL A O 1
ATOM 5605 N N . ASN A 1 711 ? 65 -36.719 -38.969 1 30.03 711 ASN A N 1
ATOM 5606 C CA . ASN A 1 711 ? 65.438 -36.656 -40.344 1 30.03 711 ASN A CA 1
ATOM 5607 C C . ASN A 1 711 ? 65.625 -38.031 -40.938 1 30.03 711 ASN A C 1
ATOM 5609 O O . ASN A 1 711 ? 66.375 -38.875 -40.406 1 30.03 711 ASN A O 1
ATOM 5613 N N . LYS A 1 712 ? 64.562 -38.562 -41.688 1 32.78 712 LYS A N 1
ATOM 5614 C CA . LYS A 1 712 ? 64.438 -39.812 -42.406 1 32.78 712 LYS A CA 1
ATOM 5615 C C . LYS A 1 712 ? 65.5 -39.969 -43.5 1 32.78 712 LYS A C 1
ATOM 5617 O O . LYS A 1 712 ? 65.625 -39.125 -44.375 1 32.78 712 LYS A O 1
ATOM 5622 N N . HIS A 1 713 ? 66.625 -40.281 -43.188 1 29.08 713 HIS A N 1
ATOM 5623 C CA . HIS A 1 713 ? 67.438 -40.594 -44.375 1 29.08 713 HIS A CA 1
ATOM 5624 C C . HIS A 1 713 ? 66.938 -41.812 -45.125 1 29.08 713 HIS A C 1
ATOM 5626 O O . HIS A 1 713 ? 66.625 -42.812 -44.5 1 29.08 713 HIS A O 1
ATOM 5632 N N . HIS A 1 714 ? 66.25 -41.594 -46.188 1 26.89 714 HIS A N 1
ATOM 5633 C CA . HIS A 1 714 ? 65.562 -42.469 -47.094 1 26.89 714 HIS A CA 1
ATOM 5634 C C . HIS A 1 714 ? 66.5 -43.531 -47.656 1 26.89 714 HIS A C 1
ATOM 5636 O O . HIS A 1 714 ? 67.375 -43.188 -48.438 1 26.89 714 HIS A O 1
ATOM 5642 N N . ILE A 1 715 ? 67.125 -44.344 -46.906 1 30.88 715 ILE A N 1
ATOM 5643 C CA . ILE A 1 715 ? 67.938 -45.312 -47.625 1 30.88 715 ILE A CA 1
ATOM 5644 C C . ILE A 1 715 ? 67.062 -46.281 -48.375 1 30.88 715 ILE A C 1
ATOM 5646 O O . ILE A 1 715 ? 66.125 -46.875 -47.812 1 30.88 715 ILE A O 1
ATOM 5650 N N . TRP A 1 716 ? 66.938 -46.25 -49.688 1 24.05 716 TRP A N 1
ATOM 5651 C CA . TRP A 1 716 ? 66.188 -46.969 -50.719 1 24.05 716 TRP A CA 1
ATOM 5652 C C . TRP A 1 716 ? 66.438 -48.469 -50.625 1 24.05 716 TRP A C 1
ATOM 5654 O O . TRP A 1 716 ? 67.625 -48.906 -50.688 1 24.05 716 TRP A O 1
ATOM 5664 N N . CYS A 1 717 ? 65.875 -49.125 -49.719 1 26.22 717 CYS A N 1
ATOM 5665 C CA . CYS A 1 717 ? 66 -50.562 -49.625 1 26.22 717 CYS A CA 1
ATOM 5666 C C . CYS A 1 717 ? 65.375 -51.25 -50.812 1 26.22 717 CYS A C 1
ATOM 5668 O O . CYS A 1 717 ? 64.188 -50.938 -51.156 1 26.22 717 CYS A O 1
ATOM 5670 N N . LYS A 1 718 ? 66 -51.75 -51.812 1 25.25 718 LYS A N 1
ATOM 5671 C CA . LYS A 1 718 ? 65.562 -52.344 -53.062 1 25.25 718 LYS A CA 1
ATOM 5672 C C . LYS A 1 718 ? 64.688 -53.562 -52.781 1 25.25 718 LYS A C 1
ATOM 5674 O O . LYS A 1 718 ? 63.656 -53.75 -53.406 1 25.25 718 LYS A O 1
ATOM 5679 N N . SER A 1 719 ? 65.188 -54.719 -52.312 1 25.83 719 SER A N 1
ATOM 5680 C CA . SER A 1 719 ? 64.625 -56 -52.719 1 25.83 719 SER A CA 1
ATOM 5681 C C . SER A 1 719 ? 63.5 -56.406 -51.75 1 25.83 719 SER A C 1
ATOM 5683 O O . SER A 1 719 ? 63.688 -56.438 -50.531 1 25.83 719 SER A O 1
ATOM 5685 N N . ILE A 1 720 ? 62.281 -56.156 -52 1 28.62 720 ILE A N 1
ATOM 5686 C CA . ILE A 1 720 ? 61.094 -56.5 -51.219 1 28.62 720 ILE A CA 1
ATOM 5687 C C . ILE A 1 720 ? 60.781 -57.969 -51.375 1 28.62 720 ILE A C 1
ATOM 5689 O O . ILE A 1 720 ? 60.625 -58.5 -52.469 1 28.62 720 ILE A O 1
ATOM 5693 N N . ASP A 1 721 ? 61.312 -58.844 -50.594 1 28.12 721 ASP A N 1
ATOM 5694 C CA . ASP A 1 721 ? 60.812 -60.219 -50.625 1 28.12 721 ASP A CA 1
ATOM 5695 C C . ASP A 1 721 ? 59.312 -60.25 -50.312 1 28.12 721 ASP A C 1
ATOM 5697 O O . ASP A 1 721 ? 58.906 -59.781 -49.25 1 28.12 721 ASP A O 1
ATOM 5701 N N . VAL A 1 722 ? 58.469 -60.156 -51.219 1 28.17 722 VAL A N 1
ATOM 5702 C CA . VAL A 1 722 ? 57.031 -60.312 -51.156 1 28.17 722 VAL A CA 1
ATOM 5703 C C . VAL A 1 722 ? 56.656 -61.656 -50.531 1 28.17 722 VAL A C 1
ATOM 5705 O O . VAL A 1 722 ? 57.031 -62.719 -51.062 1 28.17 722 VAL A O 1
ATOM 5708 N N . THR A 1 723 ? 56.781 -61.875 -49.281 1 28.83 723 THR A N 1
ATOM 5709 C CA . THR A 1 723 ? 56.125 -63.062 -48.719 1 28.83 723 THR A CA 1
ATOM 5710 C C . THR A 1 723 ? 54.656 -63.062 -49.125 1 28.83 723 THR A C 1
ATOM 5712 O O . THR A 1 723 ? 53.938 -62.094 -48.938 1 28.83 723 THR A O 1
ATOM 5715 N N . GLU A 1 724 ? 54.312 -63.719 -50.25 1 29.16 724 GLU A N 1
ATOM 5716 C CA . GLU A 1 724 ? 52.938 -63.969 -50.656 1 29.16 724 GLU A CA 1
ATOM 5717 C C . GLU A 1 724 ? 52.062 -64.438 -49.469 1 29.16 724 GLU A C 1
ATOM 5719 O O . GLU A 1 724 ? 52.375 -65.438 -48.844 1 29.16 724 GLU A O 1
ATOM 5724 N N . GLN A 1 725 ? 51.719 -63.594 -48.625 1 33 725 GLN A N 1
ATOM 5725 C CA . GLN A 1 725 ? 50.625 -63.969 -47.75 1 33 725 GLN A CA 1
ATOM 5726 C C . GLN A 1 725 ? 49.5 -64.625 -48.562 1 33 725 GLN A C 1
ATOM 5728 O O . GLN A 1 725 ? 49.031 -64.062 -49.562 1 33 725 GLN A O 1
ATOM 5733 N N . ILE A 1 726 ? 49.5 -65.875 -48.781 1 30.58 726 ILE A N 1
ATOM 5734 C CA . ILE A 1 726 ? 48.375 -66.625 -49.406 1 30.58 726 ILE A CA 1
ATOM 5735 C C . ILE A 1 726 ? 47.062 -66.062 -48.812 1 30.58 726 ILE A C 1
ATOM 5737 O O . ILE A 1 726 ? 46.781 -66.312 -47.625 1 30.58 726 ILE A O 1
ATOM 5741 N N . LEU A 1 727 ? 46.688 -64.875 -49.125 1 33.06 727 LEU A N 1
ATOM 5742 C CA . LEU A 1 727 ? 45.312 -64.5 -48.906 1 33.06 727 LEU A CA 1
ATOM 5743 C C . LEU A 1 727 ? 44.344 -65.562 -49.438 1 33.06 727 LEU A C 1
ATOM 5745 O O . LEU A 1 727 ? 44.281 -65.75 -50.656 1 33.06 727 LEU A O 1
ATOM 5749 N N . HIS A 1 728 ? 44.281 -66.812 -49.031 1 32.41 728 HIS A N 1
ATOM 5750 C CA . HIS A 1 728 ? 43.125 -67.625 -49.469 1 32.41 728 HIS A CA 1
ATOM 5751 C C . HIS A 1 728 ? 41.844 -66.75 -49.344 1 32.41 728 HIS A C 1
ATOM 5753 O O . HIS A 1 728 ? 41.469 -66.375 -48.219 1 32.41 728 HIS A O 1
ATOM 5759 N N . SER A 1 729 ? 41.625 -65.875 -50.219 1 34.53 729 SER A N 1
ATOM 5760 C CA . SER A 1 729 ? 40.312 -65.25 -50.438 1 34.53 729 SER A CA 1
ATOM 5761 C C . SER A 1 729 ? 39.219 -66.312 -50.531 1 34.53 729 SER A C 1
ATOM 5763 O O . SER A 1 729 ? 38.781 -66.625 -51.625 1 34.53 729 SER A O 1
ATOM 5765 N N . ASP A 1 730 ? 39.281 -67.562 -50.031 1 34.12 730 ASP A N 1
ATOM 5766 C CA . ASP A 1 730 ? 38.031 -68.312 -50.281 1 34.12 730 ASP A CA 1
ATOM 5767 C C . ASP A 1 730 ? 36.812 -67.5 -49.844 1 34.12 730 ASP A C 1
ATOM 5769 O O . ASP A 1 730 ? 36.75 -67.062 -48.688 1 34.12 730 ASP A O 1
ATOM 5773 N N . GLU A 1 731 ? 36.094 -66.75 -50.594 1 39.19 731 GLU A N 1
ATOM 5774 C CA . GLU A 1 731 ? 34.781 -66.125 -50.562 1 39.19 731 GLU A CA 1
ATOM 5775 C C . GLU A 1 731 ? 33.844 -66.812 -49.562 1 39.19 731 GLU A C 1
ATOM 5777 O O . GLU A 1 731 ? 33.031 -66.125 -48.938 1 39.19 731 GLU A O 1
ATOM 5782 N N . SER A 1 732 ? 33.75 -68.188 -49.562 1 40.62 732 SER A N 1
ATOM 5783 C CA . SER A 1 732 ? 32.719 -68.875 -48.812 1 40.62 732 SER A CA 1
ATOM 5784 C C . SER A 1 732 ? 32.938 -68.75 -47.312 1 40.62 732 SER A C 1
ATOM 5786 O O . SER A 1 732 ? 31.984 -68.875 -46.531 1 40.62 732 SER A O 1
ATOM 5788 N N . VAL A 1 733 ? 34.094 -68.625 -46.812 1 43.66 733 VAL A N 1
ATOM 5789 C CA . VAL A 1 733 ? 34.375 -68.625 -45.375 1 43.66 733 VAL A CA 1
ATOM 5790 C C . VAL A 1 733 ? 34.031 -67.25 -44.844 1 43.66 733 VAL A C 1
ATOM 5792 O O . VAL A 1 733 ? 33.875 -67.062 -43.625 1 43.66 733 VAL A O 1
ATOM 5795 N N . THR A 1 734 ? 33.969 -66.188 -45.594 1 45.88 734 THR A N 1
ATOM 5796 C CA . THR A 1 734 ? 33.656 -64.875 -45.094 1 45.88 734 THR A CA 1
ATOM 5797 C C . THR A 1 734 ? 32.188 -64.812 -44.625 1 45.88 734 THR A C 1
ATOM 5799 O O . THR A 1 734 ? 31.844 -63.969 -43.781 1 45.88 734 THR A O 1
ATOM 5802 N N . GLU A 1 735 ? 31.297 -65.5 -45.219 1 50.22 735 GLU A N 1
ATOM 5803 C CA . GLU A 1 735 ? 29.875 -65.375 -44.906 1 50.22 735 GLU A CA 1
ATOM 5804 C C . GLU A 1 735 ? 29.562 -65.875 -43.5 1 50.22 735 GLU A C 1
ATOM 5806 O O . GLU A 1 735 ? 28.672 -65.375 -42.844 1 50.22 735 GLU A O 1
ATOM 5811 N N . LYS A 1 736 ? 30.266 -66.938 -42.844 1 61 736 LYS A N 1
ATOM 5812 C CA . LYS A 1 736 ? 29.891 -67.562 -41.562 1 61 736 LYS A CA 1
ATOM 5813 C C . LYS A 1 736 ? 30.719 -66.938 -40.438 1 61 736 LYS A C 1
ATOM 5815 O O . LYS A 1 736 ? 30.641 -67.375 -39.281 1 61 736 LYS A O 1
ATOM 5820 N N . SER A 1 737 ? 31.469 -65.875 -40.781 1 76.19 737 SER A N 1
ATOM 5821 C CA . SER A 1 737 ? 32.312 -65.312 -39.75 1 76.19 737 SER A CA 1
ATOM 5822 C C . SER A 1 737 ? 31.656 -64.062 -39.094 1 76.19 737 SER A C 1
ATOM 5824 O O . SER A 1 737 ? 30.688 -63.562 -39.625 1 76.19 737 SER A O 1
ATOM 5826 N N . SER A 1 738 ? 32.031 -63.75 -37.875 1 87.62 738 SER A N 1
ATOM 5827 C CA . SER A 1 738 ? 31.531 -62.625 -37.094 1 87.62 738 SER A CA 1
ATOM 5828 C C . SER A 1 738 ? 31.703 -61.312 -37.844 1 87.62 738 SER A C 1
ATOM 5830 O O . SER A 1 738 ? 32.719 -61.094 -38.531 1 87.62 738 SER A O 1
ATOM 5832 N N . GLN A 1 739 ? 30.719 -60.5 -38 1 88.44 739 GLN A N 1
ATOM 5833 C CA . GLN A 1 739 ? 30.719 -59.219 -38.719 1 88.44 739 GLN A CA 1
ATOM 5834 C C . GLN A 1 739 ? 31.203 -58.094 -37.812 1 88.44 739 GLN A C 1
ATOM 5836 O O . GLN A 1 739 ? 31.172 -56.938 -38.219 1 88.44 739 GLN A O 1
ATOM 5841 N N . LEU A 1 740 ? 31.672 -58.312 -36.688 1 91.44 740 LEU A N 1
ATOM 5842 C CA . LEU A 1 740 ? 32.094 -57.312 -35.719 1 91.44 740 LEU A CA 1
ATOM 5843 C C . LEU A 1 740 ? 33.344 -56.594 -36.25 1 91.44 740 LEU A C 1
ATOM 5845 O O . LEU A 1 740 ? 34.344 -57.219 -36.562 1 91.44 740 LEU A O 1
ATOM 5849 N N . SER A 1 741 ? 33.344 -55.344 -36.438 1 92.56 741 SER A N 1
ATOM 5850 C CA . SER A 1 741 ? 34.469 -54.531 -36.875 1 92.56 741 SER A CA 1
ATOM 5851 C C . SER A 1 741 ? 35.094 -53.75 -35.75 1 92.56 741 SER A C 1
ATOM 5853 O O . SER A 1 741 ? 36.312 -53.469 -35.75 1 92.56 741 SER A O 1
ATOM 5855 N N . ALA A 1 742 ? 34.281 -53.375 -34.812 1 93.94 742 ALA A N 1
ATOM 5856 C CA . ALA A 1 742 ? 34.75 -52.625 -33.656 1 93.94 742 ALA A CA 1
ATOM 5857 C C . ALA A 1 742 ? 34.312 -53.25 -32.344 1 93.94 742 ALA A C 1
ATOM 5859 O O . ALA A 1 742 ? 33.125 -53.5 -32.125 1 93.94 742 ALA A O 1
ATOM 5860 N N . LEU A 1 743 ? 35.219 -53.562 -31.453 1 94.06 743 LEU A N 1
ATOM 5861 C CA . LEU A 1 743 ? 34.938 -54.188 -30.141 1 94.06 743 LEU A CA 1
ATOM 5862 C C . LEU A 1 743 ? 35.656 -53.406 -29.047 1 94.06 743 LEU A C 1
ATOM 5864 O O . LEU A 1 743 ? 36.875 -53.281 -29.047 1 94.06 743 LEU A O 1
ATOM 5868 N N . ASN A 1 744 ? 34.938 -52.844 -28.188 1 93.88 744 ASN A N 1
ATOM 5869 C CA . ASN A 1 744 ? 35.469 -52.094 -27.062 1 93.88 744 ASN A CA 1
ATOM 5870 C C . ASN A 1 744 ? 35.281 -52.875 -25.75 1 93.88 744 ASN A C 1
ATOM 5872 O O . ASN A 1 744 ? 34.188 -53.062 -25.266 1 93.88 744 ASN A O 1
ATOM 5876 N N . LEU A 1 745 ? 36.344 -53.344 -25.172 1 94.25 745 LEU A N 1
ATOM 5877 C CA . LEU A 1 745 ? 36.344 -54.125 -23.938 1 94.25 745 LEU A CA 1
ATOM 5878 C C . LEU A 1 745 ? 37.125 -53.375 -22.859 1 94.25 745 LEU A C 1
ATOM 5880 O O . LEU A 1 745 ? 37.688 -54.031 -21.953 1 94.25 745 LEU A O 1
ATOM 5884 N N . ALA A 1 746 ? 37.156 -52.062 -22.969 1 93.06 746 ALA A N 1
ATOM 5885 C CA . ALA A 1 746 ? 37.938 -51.25 -22.016 1 93.06 746 ALA A CA 1
ATOM 5886 C C . ALA A 1 746 ? 37.281 -51.281 -20.641 1 93.06 746 ALA A C 1
ATOM 5888 O O . ALA A 1 746 ? 36.062 -51.406 -20.516 1 93.06 746 ALA A O 1
ATOM 5889 N N . HIS A 1 747 ? 38.031 -51.156 -19.531 1 91.25 747 HIS A N 1
ATOM 5890 C CA . HIS A 1 747 ? 37.594 -51.094 -18.156 1 91.25 747 HIS A CA 1
ATOM 5891 C C . HIS A 1 747 ? 36.844 -52.344 -17.734 1 91.25 747 HIS A C 1
ATOM 5893 O O . HIS A 1 747 ? 35.688 -52.25 -17.266 1 91.25 747 HIS A O 1
ATOM 5899 N N . ASN A 1 748 ? 37.281 -53.469 -18.125 1 93.75 748 ASN A N 1
ATOM 5900 C CA . ASN A 1 748 ? 36.781 -54.75 -17.672 1 93.75 748 ASN A CA 1
ATOM 5901 C C . ASN A 1 748 ? 37.812 -55.5 -16.828 1 93.75 748 ASN A C 1
ATOM 5903 O O . ASN A 1 748 ? 38.688 -54.906 -16.234 1 93.75 748 ASN A O 1
ATOM 5907 N N . LEU A 1 749 ? 37.688 -56.938 -16.625 1 91.62 749 LEU A N 1
ATOM 5908 C CA . LEU A 1 749 ? 38.562 -57.688 -15.727 1 91.62 749 LEU A CA 1
ATOM 5909 C C . LEU A 1 749 ? 39.406 -58.719 -16.5 1 91.62 749 LEU A C 1
ATOM 5911 O O . LEU A 1 749 ? 39.688 -59.812 -16 1 91.62 749 LEU A O 1
ATOM 5915 N N . PHE A 1 750 ? 39.812 -58.406 -17.688 1 92.75 750 PHE A N 1
ATOM 5916 C CA . PHE A 1 750 ? 40.625 -59.312 -18.484 1 92.75 750 PHE A CA 1
ATOM 5917 C C . PHE A 1 750 ? 42.062 -59.344 -17.969 1 92.75 750 PHE A C 1
ATOM 5919 O O . PHE A 1 750 ? 42.656 -58.312 -17.656 1 92.75 750 PHE A O 1
ATOM 5926 N N . THR A 1 751 ? 42.719 -60.531 -17.844 1 91.31 751 THR A N 1
ATOM 5927 C CA . THR A 1 751 ? 44.094 -60.719 -17.375 1 91.31 751 THR A CA 1
ATOM 5928 C C . THR A 1 751 ? 45 -61.125 -18.547 1 91.31 751 THR A C 1
ATOM 5930 O O . THR A 1 751 ? 46.219 -61 -18.438 1 91.31 751 THR A O 1
ATOM 5933 N N . SER A 1 752 ? 44.438 -61.656 -19.547 1 90.5 752 SER A N 1
ATOM 5934 C CA . SER A 1 752 ? 45.156 -62.031 -20.766 1 90.5 752 SER A CA 1
ATOM 5935 C C . SER A 1 752 ? 44.312 -61.75 -22 1 90.5 752 SER A C 1
ATOM 5937 O O . SER A 1 752 ? 43.094 -61.531 -21.906 1 90.5 752 SER A O 1
ATOM 5939 N N . ILE A 1 753 ? 44.969 -61.594 -23.125 1 91.75 753 ILE A N 1
ATOM 5940 C CA . ILE A 1 753 ? 44.25 -61.375 -24.391 1 91.75 753 ILE A CA 1
ATOM 5941 C C . ILE A 1 753 ? 43.375 -62.594 -24.703 1 91.75 753 ILE A C 1
ATOM 5943 O O . ILE A 1 753 ? 43.844 -63.719 -24.641 1 91.75 753 ILE A O 1
ATOM 5947 N N . PRO A 1 754 ? 42.125 -62.406 -24.969 1 91.31 754 PRO A N 1
ATOM 5948 C CA . PRO A 1 754 ? 41.219 -63.531 -25.25 1 91.31 754 PRO A CA 1
ATOM 5949 C C . PRO A 1 754 ? 41.656 -64.375 -26.438 1 91.31 754 PRO A C 1
ATOM 5951 O O . PRO A 1 754 ? 41.938 -63.844 -27.516 1 91.31 754 PRO A O 1
ATOM 5954 N N . VAL A 1 755 ? 41.688 -65.625 -26.297 1 88.12 755 VAL A N 1
ATOM 5955 C CA . VAL A 1 755 ? 42.281 -66.562 -27.25 1 88.12 755 VAL A CA 1
ATOM 5956 C C . VAL A 1 755 ? 41.344 -66.75 -28.438 1 88.12 755 VAL A C 1
ATOM 5958 O O . VAL A 1 755 ? 41.781 -67.25 -29.5 1 88.12 755 VAL A O 1
ATOM 5961 N N . VAL A 1 756 ? 40.125 -66.312 -28.312 1 88.94 756 VAL A N 1
ATOM 5962 C CA . VAL A 1 756 ? 39.125 -66.562 -29.328 1 88.94 756 VAL A CA 1
ATOM 5963 C C . VAL A 1 756 ? 39.156 -65.5 -30.391 1 88.94 756 VAL A C 1
ATOM 5965 O O . VAL A 1 756 ? 38.594 -65.688 -31.484 1 88.94 756 VAL A O 1
ATOM 5968 N N . LEU A 1 757 ? 39.75 -64.375 -30.234 1 90.5 757 LEU A N 1
ATOM 5969 C CA . LEU A 1 757 ? 39.656 -63.156 -31.062 1 90.5 757 LEU A CA 1
ATOM 5970 C C . LEU A 1 757 ? 40.094 -63.469 -32.5 1 90.5 757 LEU A C 1
ATOM 5972 O O . LEU A 1 757 ? 39.406 -63.094 -33.438 1 90.5 757 LEU A O 1
ATOM 5976 N N . PRO A 1 758 ? 41.281 -64.25 -32.75 1 88.06 758 PRO A N 1
ATOM 5977 C CA . PRO A 1 758 ? 41.75 -64.438 -34.125 1 88.06 758 PRO A CA 1
ATOM 5978 C C . PRO A 1 758 ? 40.812 -65.438 -34.906 1 88.06 758 PRO A C 1
ATOM 5980 O O . PRO A 1 758 ? 40.656 -65.25 -36.125 1 88.06 758 PRO A O 1
ATOM 5983 N N . CYS A 1 759 ? 40.219 -66.25 -34.219 1 87.88 759 CYS A N 1
ATOM 5984 C CA . CYS A 1 759 ? 39.438 -67.25 -34.906 1 87.88 759 CYS A CA 1
ATOM 5985 C C . CYS A 1 759 ? 37.969 -66.812 -35.062 1 87.88 759 CYS A C 1
ATOM 5987 O O . CYS A 1 759 ? 37.344 -67.125 -36.031 1 87.88 759 CYS A O 1
ATOM 5989 N N . LEU A 1 760 ? 37.469 -66.125 -34.062 1 89.06 760 LEU A N 1
ATOM 5990 C CA . LEU A 1 760 ? 36.062 -65.812 -34.094 1 89.06 760 LEU A CA 1
ATOM 5991 C C . LEU A 1 760 ? 35.844 -64.375 -34.562 1 89.06 760 LEU A C 1
ATOM 5993 O O . LEU A 1 760 ? 34.75 -64 -35.062 1 89.06 760 LEU A O 1
ATOM 5997 N N . ALA A 1 761 ? 36.688 -63.531 -34.375 1 89.94 761 ALA A N 1
ATOM 5998 C CA . ALA A 1 761 ? 36.562 -62.125 -34.812 1 89.94 761 ALA A CA 1
ATOM 5999 C C . ALA A 1 761 ? 37.531 -61.844 -36 1 89.94 761 ALA A C 1
ATOM 6001 O O . ALA A 1 761 ? 38.375 -60.969 -35.906 1 89.94 761 ALA A O 1
ATOM 6002 N N . VAL A 1 762 ? 37.344 -62.438 -37.062 1 87.81 762 VAL A N 1
ATOM 6003 C CA . VAL A 1 762 ? 38.281 -62.406 -38.188 1 87.81 762 VAL A CA 1
ATOM 6004 C C . VAL A 1 762 ? 38.219 -61.031 -38.844 1 87.81 762 VAL A C 1
ATOM 6006 O O . VAL A 1 762 ? 39.219 -60.531 -39.375 1 87.81 762 VAL A O 1
ATOM 6009 N N . ASN A 1 763 ? 37.094 -60.312 -38.719 1 89.81 763 ASN A N 1
ATOM 6010 C CA . ASN A 1 763 ? 36.906 -59.031 -39.375 1 89.81 763 ASN A CA 1
ATOM 6011 C C . ASN A 1 763 ? 37.125 -57.844 -38.438 1 89.81 763 ASN A C 1
ATOM 6013 O O . ASN A 1 763 ? 36.812 -56.719 -38.75 1 89.81 763 ASN A O 1
ATOM 6017 N N . LEU A 1 764 ? 37.656 -58.031 -37.344 1 92.25 764 LEU A N 1
ATOM 6018 C CA . LEU A 1 764 ? 37.844 -57.031 -36.312 1 92.25 764 LEU A CA 1
ATOM 6019 C C . LEU A 1 764 ? 38.906 -56 -36.75 1 92.25 764 LEU A C 1
ATOM 6021 O O . LEU A 1 764 ? 40.031 -56.375 -37.062 1 92.25 764 LEU A O 1
ATOM 6025 N N . THR A 1 765 ? 38.656 -54.719 -36.812 1 91.5 765 THR A N 1
ATOM 6026 C CA . THR A 1 765 ? 39.562 -53.688 -37.219 1 91.5 765 THR A CA 1
ATOM 6027 C C . THR A 1 765 ? 40 -52.812 -36.031 1 91.5 765 THR A C 1
ATOM 6029 O O . THR A 1 765 ? 41.094 -52.281 -36.031 1 91.5 765 THR A O 1
ATOM 6032 N N . ARG A 1 766 ? 39.125 -52.688 -35.156 1 93.75 766 ARG A N 1
ATOM 6033 C CA . ARG A 1 766 ? 39.406 -51.875 -33.969 1 93.75 766 ARG A CA 1
ATOM 6034 C C . ARG A 1 766 ? 39.188 -52.688 -32.688 1 93.75 766 ARG A C 1
ATOM 6036 O O . ARG A 1 766 ? 38.094 -53.219 -32.469 1 93.75 766 ARG A O 1
ATOM 6043 N N . LEU A 1 767 ? 40.156 -52.781 -31.844 1 93.12 767 LEU A N 1
ATOM 6044 C CA . LEU A 1 767 ? 40.094 -53.469 -30.562 1 93.12 767 LEU A CA 1
ATOM 6045 C C . LEU A 1 767 ? 40.625 -52.594 -29.438 1 93.12 767 LEU A C 1
ATOM 6047 O O . LEU A 1 767 ? 41.75 -52.094 -29.516 1 93.12 767 LEU A O 1
ATOM 6051 N N . ASN A 1 768 ? 39.844 -52.312 -28.484 1 93.25 768 ASN A N 1
ATOM 6052 C CA . ASN A 1 768 ? 40.219 -51.531 -27.328 1 93.25 768 ASN A CA 1
ATOM 6053 C C . ASN A 1 768 ? 40.156 -52.344 -26.031 1 93.25 768 ASN A C 1
ATOM 6055 O O . ASN A 1 768 ? 39.062 -52.75 -25.609 1 93.25 768 ASN A O 1
ATOM 6059 N N . MET A 1 769 ? 41.156 -52.656 -25.422 1 93.88 769 MET A N 1
ATOM 6060 C CA . MET A 1 769 ? 41.25 -53.375 -24.156 1 93.88 769 MET A CA 1
ATOM 6061 C C . MET A 1 769 ? 42.031 -52.594 -23.125 1 93.88 769 MET A C 1
ATOM 6063 O O . MET A 1 769 ? 42.781 -53.156 -22.328 1 93.88 769 MET A O 1
ATOM 6067 N N . ALA A 1 770 ? 41.875 -51.25 -23.234 1 91.44 770 ALA A N 1
ATOM 6068 C CA . ALA A 1 770 ? 42.562 -50.375 -22.281 1 91.44 770 ALA A CA 1
ATOM 6069 C C . ALA A 1 770 ? 41.969 -50.531 -20.891 1 91.44 770 ALA A C 1
ATOM 6071 O O . ALA A 1 770 ? 40.781 -50.906 -20.734 1 91.44 770 ALA A O 1
ATOM 6072 N N . PHE A 1 771 ? 42.719 -50.281 -19.797 1 89.81 771 PHE A N 1
ATOM 6073 C CA . PHE A 1 771 ? 42.312 -50.281 -18.391 1 89.81 771 PHE A CA 1
ATOM 6074 C C . PHE A 1 771 ? 41.812 -51.656 -17.953 1 89.81 771 PHE A C 1
ATOM 6076 O O . PHE A 1 771 ? 40.719 -51.75 -17.391 1 89.81 771 PHE A O 1
ATOM 6083 N N . ASN A 1 772 ? 42.375 -52.625 -18.438 1 92.44 772 ASN A N 1
ATOM 6084 C CA . ASN A 1 772 ? 42.219 -54 -17.906 1 92.44 772 ASN A CA 1
ATOM 6085 C C . ASN A 1 772 ? 43.438 -54.406 -17.062 1 92.44 772 ASN A C 1
ATOM 6087 O O . ASN A 1 772 ? 44.156 -53.531 -16.547 1 92.44 772 ASN A O 1
ATOM 6091 N N . SER A 1 773 ? 43.688 -55.719 -16.719 1 92.06 773 SER A N 1
ATOM 6092 C CA . SER A 1 773 ? 44.844 -56.188 -15.961 1 92.06 773 SER A CA 1
ATOM 6093 C C . SER A 1 773 ? 45.688 -57.156 -16.797 1 92.06 773 SER A C 1
ATOM 6095 O O . SER A 1 773 ? 46.062 -58.219 -16.312 1 92.06 773 SER A O 1
ATOM 6097 N N . LEU A 1 774 ? 45.938 -56.719 -18.016 1 91.06 774 LEU A N 1
ATOM 6098 C CA . LEU A 1 774 ? 46.75 -57.531 -18.891 1 91.06 774 LEU A CA 1
ATOM 6099 C C . LEU A 1 774 ? 48.219 -57.531 -18.484 1 91.06 774 LEU A C 1
ATOM 6101 O O . LEU A 1 774 ? 48.75 -56.469 -18.141 1 91.06 774 LEU A O 1
ATOM 6105 N N . ARG A 1 775 ? 48.906 -58.688 -18.469 1 89.12 775 ARG A N 1
ATOM 6106 C CA . ARG A 1 775 ? 50.312 -58.781 -18.047 1 89.12 775 ARG A CA 1
ATOM 6107 C C . ARG A 1 775 ? 51.219 -58.906 -19.234 1 89.12 775 ARG A C 1
ATOM 6109 O O . ARG A 1 775 ? 52.406 -58.594 -19.141 1 89.12 775 ARG A O 1
ATOM 6116 N N . SER A 1 776 ? 50.688 -59.438 -20.312 1 87.81 776 SER A N 1
ATOM 6117 C CA . SER A 1 776 ? 51.5 -59.656 -21.516 1 87.81 776 SER A CA 1
ATOM 6118 C C . SER A 1 776 ? 50.688 -59.375 -22.766 1 87.81 776 SER A C 1
ATOM 6120 O O . SER A 1 776 ? 49.438 -59.344 -22.719 1 87.81 776 SER A O 1
ATOM 6122 N N . MET A 1 777 ? 51.312 -59.062 -23.859 1 89.88 777 MET A N 1
ATOM 6123 C CA . MET A 1 777 ? 50.656 -58.906 -25.156 1 89.88 777 MET A CA 1
ATOM 6124 C C . MET A 1 777 ? 50.438 -60.25 -25.812 1 89.88 777 MET A C 1
ATOM 6126 O O . MET A 1 777 ? 49.875 -60.312 -26.922 1 89.88 777 MET A O 1
ATOM 6130 N N . SER A 1 778 ? 50.75 -61.375 -25.109 1 86.06 778 SER A N 1
ATOM 6131 C CA . SER A 1 778 ? 50.594 -62.719 -25.594 1 86.06 778 SER A CA 1
ATOM 6132 C C . SER A 1 778 ? 51.375 -62.938 -26.891 1 86.06 778 SER A C 1
ATOM 6134 O O . SER A 1 778 ? 52.5 -62.469 -27.016 1 86.06 778 SER A O 1
ATOM 6136 N N . HIS A 1 779 ? 50.781 -63.688 -27.938 1 85.81 779 HIS A N 1
ATOM 6137 C CA . HIS A 1 779 ? 51.469 -64 -29.172 1 85.81 779 HIS A CA 1
ATOM 6138 C C . HIS A 1 779 ? 50.938 -63.156 -30.328 1 85.81 779 HIS A C 1
ATOM 6140 O O . HIS A 1 779 ? 49.812 -62.656 -30.25 1 85.81 779 HIS A O 1
ATOM 6146 N N . ILE A 1 780 ? 51.688 -62.938 -31.281 1 85.12 780 ILE A N 1
ATOM 6147 C CA . ILE A 1 780 ? 51.25 -62.188 -32.469 1 85.12 780 ILE A CA 1
ATOM 6148 C C . ILE A 1 780 ? 50.094 -62.938 -33.125 1 85.12 780 ILE A C 1
ATOM 6150 O O . ILE A 1 780 ? 49.219 -62.312 -33.75 1 85.12 780 ILE A O 1
ATOM 6154 N N . THR A 1 781 ? 50.062 -64.25 -32.875 1 85.94 781 THR A N 1
ATOM 6155 C CA . THR A 1 781 ? 49.031 -65.062 -33.469 1 85.94 781 THR A CA 1
ATOM 6156 C C . THR A 1 781 ? 47.719 -65 -32.688 1 85.94 781 THR A C 1
ATOM 6158 O O . THR A 1 781 ? 46.688 -65.5 -33.094 1 85.94 781 THR A O 1
ATOM 6161 N N . SER A 1 782 ? 47.781 -64.375 -31.516 1 88.31 782 SER A N 1
ATOM 6162 C CA . SER A 1 782 ? 46.594 -64.25 -30.672 1 88.31 782 SER A CA 1
ATOM 6163 C C . SER A 1 782 ? 45.719 -63.062 -31.141 1 88.31 782 SER A C 1
ATOM 6165 O O . SER A 1 782 ? 44.656 -62.812 -30.578 1 88.31 782 SER A O 1
ATOM 6167 N N . TYR A 1 783 ? 46.094 -62.25 -32.094 1 91.12 783 TYR A N 1
ATOM 6168 C CA . TYR A 1 783 ? 45.344 -61.094 -32.625 1 91.12 783 TYR A CA 1
ATOM 6169 C C . TYR A 1 783 ? 44.875 -61.375 -34.031 1 91.12 783 TYR A C 1
ATOM 6171 O O . TYR A 1 783 ? 45.562 -62.062 -34.812 1 91.12 783 TYR A O 1
ATOM 6179 N N . PRO A 1 784 ? 43.719 -60.875 -34.406 1 90.44 784 PRO A N 1
ATOM 6180 C CA . PRO A 1 784 ? 43.281 -61.062 -35.781 1 90.44 784 PRO A CA 1
ATOM 6181 C C . PRO A 1 784 ? 44.125 -60.281 -36.781 1 90.44 784 PRO A C 1
ATOM 6183 O O . PRO A 1 784 ? 44.625 -59.188 -36.469 1 90.44 784 PRO A O 1
ATOM 6186 N N . SER A 1 785 ? 44.406 -60.812 -37.969 1 87.31 785 SER A N 1
ATOM 6187 C CA . SER A 1 785 ? 45.25 -60.219 -38.969 1 87.31 785 SER A CA 1
ATOM 6188 C C . SER A 1 785 ? 44.656 -58.938 -39.562 1 87.31 785 SER A C 1
ATOM 6190 O O . SER A 1 785 ? 45.344 -58.125 -40.125 1 87.31 785 SER A O 1
ATOM 6192 N N . SER A 1 786 ? 43.312 -58.719 -39.344 1 89.5 786 SER A N 1
ATOM 6193 C CA . SER A 1 786 ? 42.594 -57.594 -39.906 1 89.5 786 SER A CA 1
ATOM 6194 C C . SER A 1 786 ? 42.688 -56.375 -39 1 89.5 786 SER A C 1
ATOM 6196 O O . SER A 1 786 ? 42.219 -55.281 -39.344 1 89.5 786 SER A O 1
ATOM 6198 N N . LEU A 1 787 ? 43.25 -56.375 -37.906 1 91.69 787 LEU A N 1
ATOM 6199 C CA . LEU A 1 787 ? 43.281 -55.344 -36.875 1 91.69 787 LEU A CA 1
ATOM 6200 C C . LEU A 1 787 ? 44 -54.094 -37.375 1 91.69 787 LEU A C 1
ATOM 6202 O O . LEU A 1 787 ? 45.156 -54.188 -37.844 1 91.69 787 LEU A O 1
ATOM 6206 N N . LYS A 1 788 ? 43.5 -52.969 -37.344 1 89.44 788 LYS A N 1
ATOM 6207 C CA . LYS A 1 788 ? 44.125 -51.719 -37.781 1 89.44 788 LYS A CA 1
ATOM 6208 C C . LYS A 1 788 ? 44.469 -50.844 -36.562 1 89.44 788 LYS A C 1
ATOM 6210 O O . LYS A 1 788 ? 45.438 -50.094 -36.594 1 89.44 788 LYS A O 1
ATOM 6215 N N . GLN A 1 789 ? 43.625 -50.938 -35.562 1 91.56 789 GLN A N 1
ATOM 6216 C CA . GLN A 1 789 ? 43.844 -50.156 -34.375 1 91.56 789 GLN A CA 1
ATOM 6217 C C . GLN A 1 789 ? 43.812 -51.031 -33.125 1 91.56 789 GLN A C 1
ATOM 6219 O O . GLN A 1 789 ? 42.844 -51.781 -32.938 1 91.56 789 GLN A O 1
ATOM 6224 N N . LEU A 1 790 ? 44.781 -50.938 -32.25 1 91.69 790 LEU A N 1
ATOM 6225 C CA . LEU A 1 790 ? 44.906 -51.719 -31.016 1 91.69 790 LEU A CA 1
ATOM 6226 C C . LEU A 1 790 ? 45.281 -50.812 -29.859 1 91.69 790 LEU A C 1
ATOM 6228 O O . LEU A 1 790 ? 46.312 -50.156 -29.891 1 91.69 790 LEU A O 1
ATOM 6232 N N . ASP A 1 791 ? 44.469 -50.75 -28.906 1 91.81 791 ASP A N 1
ATOM 6233 C CA . ASP A 1 791 ? 44.719 -49.969 -27.703 1 91.81 791 ASP A CA 1
ATOM 6234 C C . ASP A 1 791 ? 44.844 -50.875 -26.484 1 91.81 791 ASP A C 1
ATOM 6236 O O . ASP A 1 791 ? 43.875 -51.469 -26.031 1 91.81 791 ASP A O 1
ATOM 6240 N N . LEU A 1 792 ? 45.938 -51 -25.969 1 93.06 792 LEU A N 1
ATOM 6241 C CA . LEU A 1 792 ? 46.219 -51.781 -24.75 1 93.06 792 LEU A CA 1
ATOM 6242 C C . LEU A 1 792 ? 46.781 -50.875 -23.656 1 93.06 792 LEU A C 1
ATOM 6244 O O . LEU A 1 792 ? 47.625 -51.312 -22.859 1 93.06 792 LEU A O 1
ATOM 6248 N N . SER A 1 793 ? 46.375 -49.656 -23.656 1 89.94 793 SER A N 1
ATOM 6249 C CA . SER A 1 793 ? 46.938 -48.719 -22.703 1 89.94 793 SER A CA 1
ATOM 6250 C C . SER A 1 793 ? 46.406 -48.969 -21.281 1 89.94 793 SER A C 1
ATOM 6252 O O . SER A 1 793 ? 45.375 -49.625 -21.109 1 89.94 793 SER A O 1
ATOM 6254 N N . HIS A 1 794 ? 47.094 -48.562 -20.219 1 88.69 794 HIS A N 1
ATOM 6255 C CA . HIS A 1 794 ? 46.75 -48.594 -18.797 1 88.69 794 HIS A CA 1
ATOM 6256 C C . HIS A 1 794 ? 46.531 -50.031 -18.328 1 88.69 794 HIS A C 1
ATOM 6258 O O . HIS A 1 794 ? 45.5 -50.375 -17.734 1 88.69 794 HIS A O 1
ATOM 6264 N N . ASN A 1 795 ? 47.281 -50.906 -18.812 1 91.25 795 ASN A N 1
ATOM 6265 C CA . ASN A 1 795 ? 47.375 -52.281 -18.328 1 91.25 795 ASN A CA 1
ATOM 6266 C C . ASN A 1 795 ? 48.688 -52.531 -17.578 1 91.25 795 ASN A C 1
ATOM 6268 O O . ASN A 1 795 ? 49.312 -51.594 -17.078 1 91.25 795 ASN A O 1
ATOM 6272 N N . GLN A 1 796 ? 49.156 -53.781 -17.281 1 90.56 796 GLN A N 1
ATOM 6273 C CA . GLN A 1 796 ? 50.406 -54.156 -16.625 1 90.56 796 GLN A CA 1
ATOM 6274 C C . GLN A 1 796 ? 51.281 -55 -17.547 1 90.56 796 GLN A C 1
ATOM 6276 O O . GLN A 1 796 ? 51.844 -56 -17.141 1 90.56 796 GLN A O 1
ATOM 6281 N N . ILE A 1 797 ? 51.312 -54.562 -18.734 1 90.44 797 ILE A N 1
ATOM 6282 C CA . ILE A 1 797 ? 52.031 -55.344 -19.75 1 90.44 797 ILE A CA 1
ATOM 6283 C C . ILE A 1 797 ? 53.531 -55.125 -19.578 1 90.44 797 ILE A C 1
ATOM 6285 O O . ILE A 1 797 ? 54.031 -54 -19.5 1 90.44 797 ILE A O 1
ATOM 6289 N N . THR A 1 798 ? 54.312 -56.25 -19.547 1 87.44 798 THR A N 1
ATOM 6290 C CA . THR A 1 798 ? 55.781 -56.188 -19.359 1 87.44 798 THR A CA 1
ATOM 6291 C C . THR A 1 798 ? 56.5 -56.75 -20.578 1 87.44 798 THR A C 1
ATOM 6293 O O . THR A 1 798 ? 57.688 -56.469 -20.797 1 87.44 798 THR A O 1
ATOM 6296 N N . VAL A 1 799 ? 55.844 -57.625 -21.328 1 85.69 799 VAL A N 1
ATOM 6297 C CA . VAL A 1 799 ? 56.531 -58.344 -22.375 1 85.69 799 VAL A CA 1
ATOM 6298 C C . VAL A 1 799 ? 55.812 -58.125 -23.719 1 85.69 799 VAL A C 1
ATOM 6300 O O . VAL A 1 799 ? 54.594 -58 -23.766 1 85.69 799 VAL A O 1
ATOM 6303 N N . TRP A 1 800 ? 56.562 -57.875 -24.781 1 86.06 800 TRP A N 1
ATOM 6304 C CA . TRP A 1 800 ? 56.062 -57.75 -26.141 1 86.06 800 TRP A CA 1
ATOM 6305 C C . TRP A 1 800 ? 55.656 -59.125 -26.703 1 86.06 800 TRP A C 1
ATOM 6307 O O . TRP A 1 800 ? 56.031 -60.156 -26.125 1 86.06 800 TRP A O 1
ATOM 6317 N N . PRO A 1 801 ? 54.969 -59.219 -27.766 1 84.31 801 PRO A N 1
ATOM 6318 C CA . PRO A 1 801 ? 54.5 -60.5 -28.266 1 84.31 801 PRO A CA 1
ATOM 6319 C C . PRO A 1 801 ? 55.625 -61.438 -28.688 1 84.31 801 PRO A C 1
ATOM 6321 O O . PRO A 1 801 ? 56.656 -60.969 -29.172 1 84.31 801 PRO A O 1
ATOM 6324 N N . SER A 1 802 ? 55.438 -62.719 -28.406 1 78.69 802 SER A N 1
ATOM 6325 C CA . SER A 1 802 ? 56.406 -63.75 -28.781 1 78.69 802 SER A CA 1
ATOM 6326 C C . SER A 1 802 ? 55.781 -64.812 -29.672 1 78.69 802 SER A C 1
ATOM 6328 O O . SER A 1 802 ? 54.594 -64.688 -30.062 1 78.69 802 SER A O 1
ATOM 6330 N N . LEU A 1 803 ? 56.531 -65.75 -30.203 1 77.88 803 LEU A N 1
ATOM 6331 C CA . LEU A 1 803 ? 56 -66.875 -30.984 1 77.88 803 LEU A CA 1
ATOM 6332 C C . LEU A 1 803 ? 55.562 -68 -30.062 1 77.88 803 LEU A C 1
ATOM 6334 O O . LEU A 1 803 ? 56.188 -68.25 -29.031 1 77.88 803 LEU A O 1
ATOM 6338 N N . PRO A 1 804 ? 54.406 -68.562 -30.312 1 75.81 804 PRO A N 1
ATOM 6339 C CA . PRO A 1 804 ? 53.938 -69.688 -29.469 1 75.81 804 PRO A CA 1
ATOM 6340 C C . PRO A 1 804 ? 54.906 -70.875 -29.438 1 75.81 804 PRO A C 1
ATOM 6342 O O . PRO A 1 804 ? 55.562 -71.125 -30.438 1 75.81 804 PRO A O 1
ATOM 6345 N N . GLN A 1 805 ? 55.125 -71.438 -28.344 1 66 805 GLN A N 1
ATOM 6346 C CA . GLN A 1 805 ? 55.969 -72.625 -28.203 1 66 805 GLN A CA 1
ATOM 6347 C C . GLN A 1 805 ? 55.156 -73.875 -28.484 1 66 805 GLN A C 1
ATOM 6349 O O . GLN A 1 805 ? 54.25 -74.25 -27.734 1 66 805 GLN A O 1
ATOM 6354 N N . VAL A 1 806 ? 55.188 -74.375 -29.594 1 64.25 806 VAL A N 1
ATOM 6355 C CA . VAL A 1 806 ? 54.406 -75.5 -30.078 1 64.25 806 VAL A CA 1
ATOM 6356 C C . VAL A 1 806 ? 54.719 -76.75 -29.25 1 64.25 806 VAL A C 1
ATOM 6358 O O . VAL A 1 806 ? 53.844 -77.625 -29.047 1 64.25 806 VAL A O 1
ATOM 6361 N N . GLU A 1 807 ? 56 -77 -28.734 1 59.41 807 GLU A N 1
ATOM 6362 C CA . GLU A 1 807 ? 56.406 -78.25 -28.062 1 59.41 807 GLU A CA 1
ATOM 6363 C C . GLU A 1 807 ? 56.031 -78.188 -26.578 1 59.41 807 GLU A C 1
ATOM 6365 O O . GLU A 1 807 ? 56.125 -79.188 -25.891 1 59.41 807 GLU A O 1
ATOM 6370 N N . ALA A 1 808 ? 55.531 -76.938 -26.047 1 57.81 808 ALA A N 1
ATOM 6371 C CA . ALA A 1 808 ? 55.344 -76.875 -24.594 1 57.81 808 ALA A CA 1
ATOM 6372 C C . ALA A 1 808 ? 53.969 -77.438 -24.188 1 57.81 808 ALA A C 1
ATOM 6374 O O . ALA A 1 808 ? 53 -77.25 -24.906 1 57.81 808 ALA A O 1
ATOM 6375 N N . GLN A 1 809 ? 53.906 -78.438 -23.359 1 57.25 809 GLN A N 1
ATOM 6376 C CA . GLN A 1 809 ? 52.781 -79.188 -22.797 1 57.25 809 GLN A CA 1
ATOM 6377 C C . GLN A 1 809 ? 51.938 -78.25 -21.891 1 57.25 809 GLN A C 1
ATOM 6379 O O . GLN A 1 809 ? 51.031 -78.75 -21.203 1 57.25 809 GLN A O 1
ATOM 6384 N N . ASP A 1 810 ? 52.156 -76.938 -21.844 1 64.19 810 ASP A N 1
ATOM 6385 C CA . ASP A 1 810 ? 51.375 -76.125 -20.906 1 64.19 810 ASP A CA 1
ATOM 6386 C C . ASP A 1 810 ? 50 -75.812 -21.484 1 64.19 810 ASP A C 1
ATOM 6388 O O . ASP A 1 810 ? 49.875 -75.625 -22.703 1 64.19 810 ASP A O 1
ATOM 6392 N N . MET A 1 811 ? 49 -75.938 -20.719 1 68 811 MET A N 1
ATOM 6393 C CA . MET A 1 811 ? 47.594 -75.75 -21.078 1 68 811 MET A CA 1
ATOM 6394 C C . MET A 1 811 ? 47.344 -74.375 -21.703 1 68 811 MET A C 1
ATOM 6396 O O . MET A 1 811 ? 46.531 -74.25 -22.625 1 68 811 MET A O 1
ATOM 6400 N N . MET A 1 812 ? 48.125 -73.375 -21.328 1 74.31 812 MET A N 1
ATOM 6401 C CA . MET A 1 812 ? 47.906 -72.062 -21.859 1 74.31 812 MET A CA 1
ATOM 6402 C C . MET A 1 812 ? 48.469 -71.938 -23.281 1 74.31 812 MET A C 1
ATOM 6404 O O . MET A 1 812 ? 47.875 -71.25 -24.125 1 74.31 812 MET A O 1
ATOM 6408 N N . GLU A 1 813 ? 49.406 -72.625 -23.531 1 76.5 813 GLU A N 1
ATOM 6409 C CA . GLU A 1 813 ? 50 -72.562 -24.859 1 76.5 813 GLU A CA 1
ATOM 6410 C C . GLU A 1 813 ? 49.156 -73.375 -25.875 1 76.5 813 GLU A C 1
ATOM 6412 O O . GLU A 1 813 ? 49.031 -73 -27.031 1 76.5 813 GLU A O 1
ATOM 6417 N N . VAL A 1 814 ? 48.625 -74.375 -25.281 1 75.5 814 VAL A N 1
ATOM 6418 C CA . VAL A 1 814 ? 47.75 -75.188 -26.141 1 75.5 814 VAL A CA 1
ATOM 6419 C C . VAL A 1 814 ? 46.531 -74.375 -26.547 1 75.5 814 VAL A C 1
ATOM 6421 O O . VAL A 1 814 ? 46.094 -74.438 -27.703 1 75.5 814 VAL A O 1
ATOM 6424 N N . ALA A 1 815 ? 46.094 -73.562 -25.641 1 79.31 815 ALA A N 1
ATOM 6425 C CA . ALA A 1 815 ? 44.938 -72.75 -25.922 1 79.31 815 ALA A CA 1
ATOM 6426 C C . ALA A 1 815 ? 45.25 -71.688 -26.984 1 79.31 815 ALA A C 1
ATOM 6428 O O . ALA A 1 815 ? 44.375 -71.312 -27.75 1 79.31 815 ALA A O 1
ATOM 6429 N N . ASN A 1 816 ? 46.406 -71.25 -27.078 1 81.38 816 ASN A N 1
ATOM 6430 C CA . ASN A 1 816 ? 46.812 -70.25 -28.016 1 81.38 816 ASN A CA 1
ATOM 6431 C C . ASN A 1 816 ? 47.031 -70.812 -29.422 1 81.38 816 ASN A C 1
ATOM 6433 O O . ASN A 1 816 ? 47.156 -70.062 -30.391 1 81.38 816 ASN A O 1
ATOM 6437 N N . VAL A 1 817 ? 47.031 -72.125 -29.562 1 79.56 817 VAL A N 1
ATOM 6438 C CA . VAL A 1 817 ? 47.281 -72.75 -30.859 1 79.56 817 VAL A CA 1
ATOM 6439 C C . VAL A 1 817 ? 46 -73.375 -31.375 1 79.56 817 VAL A C 1
ATOM 6441 O O . VAL A 1 817 ? 45.875 -73.688 -32.562 1 79.56 817 VAL A O 1
ATOM 6444 N N . THR A 1 818 ? 44.969 -73.562 -30.516 1 80.38 818 THR A N 1
ATOM 6445 C CA . THR A 1 818 ? 43.75 -74.188 -30.859 1 80.38 818 THR A CA 1
ATOM 6446 C C . THR A 1 818 ? 42.844 -73.312 -31.672 1 80.38 818 THR A C 1
ATOM 6448 O O . THR A 1 818 ? 42.812 -72.062 -31.484 1 80.38 818 THR A O 1
ATOM 6451 N N . CYS A 1 819 ? 42.25 -73.812 -32.75 1 81.94 819 CYS A N 1
ATOM 6452 C CA . CYS A 1 819 ? 41.281 -73.062 -33.562 1 81.94 819 CYS A CA 1
ATOM 6453 C C . CYS A 1 819 ? 39.906 -73.125 -32.906 1 81.94 819 CYS A C 1
ATOM 6455 O O . CYS A 1 819 ? 39.375 -74.188 -32.625 1 81.94 819 CYS A O 1
ATOM 6457 N N . TYR A 1 820 ? 39.375 -72.062 -32.625 1 81.06 820 TYR A N 1
ATOM 6458 C CA . TYR A 1 820 ? 38.094 -71.938 -31.922 1 81.06 820 TYR A CA 1
ATOM 6459 C C . TYR A 1 820 ? 36.938 -71.75 -32.906 1 81.06 820 TYR A C 1
ATOM 6461 O O . TYR A 1 820 ? 35.781 -71.75 -32.5 1 81.06 820 TYR A O 1
ATOM 6469 N N . ALA A 1 821 ? 37.062 -71.562 -34.125 1 74.31 821 ALA A N 1
ATOM 6470 C CA . ALA A 1 821 ? 36 -71.375 -35.125 1 74.31 821 ALA A CA 1
ATOM 6471 C C . ALA A 1 821 ? 35.344 -72.688 -35.438 1 74.31 821 ALA A C 1
ATOM 6473 O O . ALA A 1 821 ? 34.125 -72.75 -35.656 1 74.31 821 ALA A O 1
ATOM 6474 N N . THR A 1 822 ? 36.125 -73.812 -35.938 1 61.22 822 THR A N 1
ATOM 6475 C CA . THR A 1 822 ? 35.594 -75.062 -36.469 1 61.22 822 THR A CA 1
ATOM 6476 C C . THR A 1 822 ? 35.344 -76.062 -35.344 1 61.22 822 THR A C 1
ATOM 6478 O O . THR A 1 822 ? 36.156 -76.188 -34.406 1 61.22 822 THR A O 1
ATOM 6481 N N . SER A 1 823 ? 34.188 -76.312 -34.844 1 48.97 823 SER A N 1
ATOM 6482 C CA . SER A 1 823 ? 33.844 -77.438 -34.031 1 48.97 823 SER A CA 1
ATOM 6483 C C . SER A 1 823 ? 34.656 -78.688 -34.469 1 48.97 823 SER A C 1
ATOM 6485 O O . SER A 1 823 ? 34.219 -79.812 -34.312 1 48.97 823 SER A O 1
ATOM 6487 N N . THR A 1 824 ? 35.531 -78.688 -35.438 1 39.78 824 THR A N 1
ATOM 6488 C CA . THR A 1 824 ? 36.031 -80 -35.812 1 39.78 824 THR A CA 1
ATOM 6489 C C . THR A 1 824 ? 36.719 -80.688 -34.625 1 39.78 824 THR A C 1
ATOM 6491 O O . THR A 1 824 ? 37.531 -80.062 -33.938 1 39.78 824 THR A O 1
ATOM 6494 N N . SER A 1 825 ? 36.156 -81.812 -34.094 1 36.06 825 SER A N 1
ATOM 6495 C CA . SER A 1 825 ? 36.719 -82.875 -33.281 1 36.06 825 SER A CA 1
ATOM 6496 C C . SER A 1 825 ? 38.188 -83.125 -33.688 1 36.06 825 SER A C 1
ATOM 6498 O O . SER A 1 825 ? 38.438 -83.875 -34.625 1 36.06 825 SER A O 1
ATOM 6500 N N . MET A 1 826 ? 38.969 -82.375 -34 1 34.41 826 MET A N 1
ATOM 6501 C CA . MET A 1 826 ? 40.312 -83 -34.156 1 34.41 826 MET A CA 1
ATOM 6502 C C . MET A 1 826 ? 40.625 -83.938 -33.031 1 34.41 826 MET A C 1
ATOM 6504 O O . MET A 1 826 ? 40.594 -83.562 -31.844 1 34.41 826 MET A O 1
ATOM 6508 N N . SER A 1 827 ? 40.188 -85.125 -33.125 1 32.25 827 SER A N 1
ATOM 6509 C CA . SER A 1 827 ? 40.719 -86.25 -32.344 1 32.25 827 SER A CA 1
ATOM 6510 C C . SER A 1 827 ? 42.188 -86 -31.953 1 32.25 827 SER A C 1
ATOM 6512 O O . SER A 1 827 ? 42.938 -85.438 -32.75 1 32.25 827 SER A O 1
ATOM 6514 N N . ARG A 1 828 ? 42.531 -85.938 -30.781 1 35.44 828 ARG A N 1
ATOM 6515 C CA . ARG A 1 828 ? 43.844 -86 -30.156 1 35.44 828 ARG A CA 1
ATOM 6516 C C . ARG A 1 828 ? 44.812 -86.812 -30.984 1 35.44 828 ARG A C 1
ATOM 6518 O O . ARG A 1 828 ? 45.906 -87.188 -30.531 1 35.44 828 ARG A O 1
ATOM 6525 N N . ASP A 1 829 ? 44.125 -87.75 -31.906 1 31.98 829 ASP A N 1
ATOM 6526 C CA . ASP A 1 829 ? 45.219 -88.625 -32.344 1 31.98 829 ASP A CA 1
ATOM 6527 C C . ASP A 1 829 ? 46.438 -87.812 -32.75 1 31.98 829 ASP A C 1
ATOM 6529 O O . ASP A 1 829 ? 47.469 -87.812 -32.031 1 31.98 829 ASP A O 1
ATOM 6533 N N . LYS A 1 830 ? 46.812 -88.125 -34.125 1 31.7 830 LYS A N 1
ATOM 6534 C CA . LYS A 1 830 ? 48.188 -88.188 -34.656 1 31.7 830 LYS A CA 1
ATOM 6535 C C . LYS A 1 830 ? 48.719 -86.75 -34.875 1 31.7 830 LYS A C 1
ATOM 6537 O O . LYS A 1 830 ? 48.344 -86.062 -35.844 1 31.7 830 LYS A O 1
ATOM 6542 N N . LEU A 1 831 ? 48.656 -85.875 -33.938 1 31.22 831 LEU A N 1
ATOM 6543 C CA . LEU A 1 831 ? 49.688 -84.875 -34.281 1 31.22 831 LEU A CA 1
ATOM 6544 C C . LEU A 1 831 ? 50.844 -85.562 -34.969 1 31.22 831 LEU A C 1
ATOM 6546 O O . LEU A 1 831 ? 51.438 -86.5 -34.438 1 31.22 831 LEU A O 1
ATOM 6550 N N . PRO A 1 832 ? 50.719 -85.875 -36.312 1 30.05 832 PRO A N 1
ATOM 6551 C CA . PRO A 1 832 ? 51.938 -86.5 -36.75 1 30.05 832 PRO A CA 1
ATOM 6552 C C . PRO A 1 832 ? 53.188 -86 -36.031 1 30.05 832 PRO A C 1
ATOM 6554 O O . PRO A 1 832 ? 53.344 -84.812 -35.875 1 30.05 832 PRO A O 1
ATOM 6557 N N . ILE A 1 833 ? 53.469 -86.562 -34.875 1 30.27 833 ILE A N 1
ATOM 6558 C CA . ILE A 1 833 ? 54.844 -86.5 -34.438 1 30.27 833 ILE A CA 1
ATOM 6559 C C . ILE A 1 833 ? 55.781 -86.5 -35.625 1 30.27 833 ILE A C 1
ATOM 6561 O O . ILE A 1 833 ? 55.938 -87.5 -36.312 1 30.27 833 ILE A O 1
ATOM 6565 N N . ILE A 1 834 ? 55.5 -85.75 -36.656 1 28.8 834 ILE A N 1
ATOM 6566 C CA . ILE A 1 834 ? 56.625 -85.688 -37.594 1 28.8 834 ILE A CA 1
ATOM 6567 C C . ILE A 1 834 ? 57.938 -85.938 -36.844 1 28.8 834 ILE A C 1
ATOM 6569 O O . ILE A 1 834 ? 58.25 -85.188 -35.906 1 28.8 834 ILE A O 1
ATOM 6573 N N . GLY A 1 835 ? 58.281 -87.188 -36.625 1 28.97 835 GLY A N 1
ATOM 6574 C CA . GLY A 1 835 ? 59.656 -87.562 -36.344 1 28.97 835 GLY A CA 1
ATOM 6575 C C . GLY A 1 835 ? 60.656 -86.5 -36.844 1 28.97 835 GLY A C 1
ATOM 6576 O O . GLY A 1 835 ? 60.875 -86.438 -38.062 1 28.97 835 GLY A O 1
ATOM 6577 N N . VAL A 1 836 ? 60.562 -85.375 -36.406 1 28.73 836 VAL A N 1
ATOM 6578 C CA . VAL A 1 836 ? 61.625 -84.438 -36.625 1 28.73 836 VAL A CA 1
ATOM 6579 C C . VAL A 1 836 ? 63 -85.125 -36.5 1 28.73 836 VAL A C 1
ATOM 6581 O O . VAL A 1 836 ? 63.375 -85.625 -35.438 1 28.73 836 VAL A O 1
ATOM 6584 N N . ARG A 1 837 ? 63.188 -86.062 -37.406 1 29.53 837 ARG A N 1
ATOM 6585 C CA . ARG A 1 837 ? 64.625 -86.25 -37.438 1 29.53 837 ARG A CA 1
ATOM 6586 C C . ARG A 1 837 ? 65.375 -84.938 -37.156 1 29.53 837 ARG A C 1
ATOM 6588 O O . ARG A 1 837 ? 64.938 -83.875 -37.594 1 29.53 837 ARG A O 1
ATOM 6595 N N . ARG A 1 838 ? 66 -84.812 -36.062 1 30.59 838 ARG A N 1
ATOM 6596 C CA . ARG A 1 838 ? 67.062 -83.875 -35.688 1 30.59 838 ARG A CA 1
ATOM 6597 C C . ARG A 1 838 ? 67.688 -83.25 -36.938 1 30.59 838 ARG A C 1
ATOM 6599 O O . ARG A 1 838 ? 68.875 -83.5 -37.219 1 30.59 838 ARG A O 1
ATOM 6606 N N . GLN A 1 839 ? 67 -83.375 -38.062 1 30.17 839 GLN A N 1
ATOM 6607 C CA . GLN A 1 839 ? 67.938 -82.625 -38.938 1 30.17 839 GLN A CA 1
ATOM 6608 C C . GLN A 1 839 ? 68.062 -81.188 -38.5 1 30.17 839 GLN A C 1
ATOM 6610 O O . GLN A 1 839 ? 67.062 -80.562 -38.094 1 30.17 839 GLN A O 1
ATOM 6615 N N . ASN A 1 840 ? 69.125 -80.688 -38.281 1 33.41 840 ASN A N 1
ATOM 6616 C CA . ASN A 1 840 ? 69.75 -79.5 -37.688 1 33.41 840 ASN A CA 1
ATOM 6617 C C . ASN A 1 840 ? 68.938 -78.25 -38.031 1 33.41 840 ASN A C 1
ATOM 6619 O O . ASN A 1 840 ? 68.688 -77.438 -37.156 1 33.41 840 ASN A O 1
ATOM 6623 N N . THR A 1 841 ? 68.625 -77.75 -39.312 1 36.28 841 THR A N 1
ATOM 6624 C CA . THR A 1 841 ? 68.688 -76.312 -39.625 1 36.28 841 THR A CA 1
ATOM 6625 C C . THR A 1 841 ? 67.312 -75.688 -39.656 1 36.28 841 THR A C 1
ATOM 6627 O O . THR A 1 841 ? 67.125 -74.625 -40.188 1 36.28 841 THR A O 1
ATOM 6630 N N . ARG A 1 842 ? 66.125 -76.312 -39.5 1 44.25 842 ARG A N 1
ATOM 6631 C CA . ARG A 1 842 ? 65 -75.5 -39.906 1 44.25 842 ARG A CA 1
ATOM 6632 C C . ARG A 1 842 ? 64.625 -74.438 -38.875 1 44.25 842 ARG A C 1
ATOM 6634 O O . ARG A 1 842 ? 64.688 -74.75 -37.656 1 44.25 842 ARG A O 1
ATOM 6641 N N . SER A 1 843 ? 64.25 -73.125 -39.188 1 59.28 843 SER A N 1
ATOM 6642 C CA . SER A 1 843 ? 64.125 -71.938 -38.375 1 59.28 843 SER A CA 1
ATOM 6643 C C . SER A 1 843 ? 62.781 -71.938 -37.625 1 59.28 843 SER A C 1
ATOM 6645 O O . SER A 1 843 ? 61.812 -72.562 -38.062 1 59.28 843 SER A O 1
ATOM 6647 N N . VAL A 1 844 ? 62.312 -71.812 -36.344 1 67.12 844 VAL A N 1
ATOM 6648 C CA . VAL A 1 844 ? 61.219 -71.75 -35.375 1 67.12 844 VAL A CA 1
ATOM 6649 C C . VAL A 1 844 ? 60.031 -71.062 -36.031 1 67.12 844 VAL A C 1
ATOM 6651 O O . VAL A 1 844 ? 58.875 -71.438 -35.781 1 67.12 844 VAL A O 1
ATOM 6654 N N . ARG A 1 845 ? 60.062 -70.375 -36.938 1 73.12 845 ARG A N 1
ATOM 6655 C CA . ARG A 1 845 ? 59.031 -69.562 -37.594 1 73.12 845 ARG A CA 1
ATOM 6656 C C . ARG A 1 845 ? 58.188 -70.438 -38.531 1 73.12 845 ARG A C 1
ATOM 6658 O O . ARG A 1 845 ? 56.969 -70.312 -38.562 1 73.12 845 ARG A O 1
ATOM 6665 N N . ASN A 1 846 ? 58.781 -71.375 -39.25 1 71.88 846 ASN A N 1
ATOM 6666 C CA . ASN A 1 846 ? 58.094 -72.25 -40.188 1 71.88 846 ASN A CA 1
ATOM 6667 C C . ASN A 1 846 ? 57.281 -73.312 -39.438 1 71.88 846 ASN A C 1
ATOM 6669 O O . ASN A 1 846 ? 56.188 -73.688 -39.844 1 71.88 846 ASN A O 1
ATOM 6673 N N . THR A 1 847 ? 57.812 -73.688 -38.281 1 71.31 847 THR A N 1
ATOM 6674 C CA . THR A 1 847 ? 57.094 -74.688 -37.469 1 71.31 847 THR A CA 1
ATOM 6675 C C . THR A 1 847 ? 55.812 -74.062 -36.906 1 71.31 847 THR A C 1
ATOM 6677 O O . THR A 1 847 ? 54.781 -74.75 -36.844 1 71.31 847 THR A O 1
ATOM 6680 N N . VAL A 1 848 ? 55.875 -72.875 -36.531 1 75.69 848 VAL A N 1
ATOM 6681 C CA . VAL A 1 848 ? 54.719 -72.188 -35.969 1 75.69 848 VAL A CA 1
ATOM 6682 C C . VAL A 1 848 ? 53.656 -72.062 -37.062 1 75.69 848 VAL A C 1
ATOM 6684 O O . VAL A 1 848 ? 52.469 -72.312 -36.812 1 75.69 848 VAL A O 1
ATOM 6687 N N . LEU A 1 849 ? 53.969 -71.75 -38.281 1 77.56 849 LEU A N 1
ATOM 6688 C CA . LEU A 1 849 ? 53.031 -71.5 -39.344 1 77.56 849 LEU A CA 1
ATOM 6689 C C . LEU A 1 849 ? 52.312 -72.75 -39.781 1 77.56 849 LEU A C 1
ATOM 6691 O O . LEU A 1 849 ? 51.188 -72.688 -40.25 1 77.56 849 LEU A O 1
ATOM 6695 N N . HIS A 1 850 ? 52.938 -73.938 -39.562 1 73.81 850 HIS A N 1
ATOM 6696 C CA . HIS A 1 850 ? 52.344 -75.188 -40 1 73.81 850 HIS A CA 1
ATOM 6697 C C . HIS A 1 850 ? 51.469 -75.75 -38.906 1 73.81 850 HIS A C 1
ATOM 6699 O O . HIS A 1 850 ? 50.625 -76.625 -39.188 1 73.81 850 HIS A O 1
ATOM 6705 N N . THR A 1 851 ? 51.594 -75.25 -37.656 1 74.75 851 THR A N 1
ATOM 6706 C CA . THR A 1 851 ? 50.875 -75.875 -36.531 1 74.75 851 THR A CA 1
ATOM 6707 C C . THR A 1 851 ? 49.625 -75.062 -36.219 1 74.75 851 THR A C 1
ATOM 6709 O O . THR A 1 851 ? 48.656 -75.625 -35.688 1 74.75 851 THR A O 1
ATOM 6712 N N . VAL A 1 852 ? 49.656 -73.938 -36.656 1 78.69 852 VAL A N 1
ATOM 6713 C CA . VAL A 1 852 ? 48.531 -73.062 -36.219 1 78.69 852 VAL A CA 1
ATOM 6714 C C . VAL A 1 852 ? 47.438 -73.062 -37.312 1 78.69 852 VAL A C 1
ATOM 6716 O O . VAL A 1 852 ? 47.688 -73.5 -38.438 1 78.69 852 VAL A O 1
ATOM 6719 N N . CYS A 1 853 ? 46.219 -72.75 -36.938 1 81 853 CYS A N 1
ATOM 6720 C CA . CYS A 1 853 ? 45.062 -72.75 -37.844 1 81 853 CYS A CA 1
ATOM 6721 C C . CYS A 1 853 ? 45.188 -71.562 -38.844 1 81 853 CYS A C 1
ATOM 6723 O O . CYS A 1 853 ? 46.062 -70.75 -38.688 1 81 853 CYS A O 1
ATOM 6725 N N . SER A 1 854 ? 44.5 -71.625 -39.969 1 80.56 854 SER A N 1
ATOM 6726 C CA . SER A 1 854 ? 44.594 -70.625 -41.031 1 80.56 854 SER A CA 1
ATOM 6727 C C . SER A 1 854 ? 44.344 -69.188 -40.531 1 80.56 854 SER A C 1
ATOM 6729 O O . SER A 1 854 ? 44.844 -68.25 -41.062 1 80.56 854 SER A O 1
ATOM 6731 N N . HIS A 1 855 ? 43.625 -69.125 -39.406 1 85.25 855 HIS A N 1
ATOM 6732 C CA . HIS A 1 855 ? 43.312 -67.812 -38.844 1 85.25 855 HIS A CA 1
ATOM 6733 C C . HIS A 1 855 ? 44.5 -67.25 -38.094 1 85.25 855 HIS A C 1
ATOM 6735 O O . HIS A 1 855 ? 44.688 -66 -38.031 1 85.25 855 HIS A O 1
ATOM 6741 N N . ARG A 1 856 ? 45.312 -68.125 -37.594 1 84.69 856 ARG A N 1
ATOM 6742 C CA . ARG A 1 856 ? 46.438 -67.75 -36.75 1 84.69 856 ARG A CA 1
ATOM 6743 C C . ARG A 1 856 ? 47.75 -67.812 -37.562 1 84.69 856 ARG A C 1
ATOM 6745 O O . ARG A 1 856 ? 48.844 -67.625 -37 1 84.69 856 ARG A O 1
ATOM 6752 N N . ARG A 1 857 ? 47.594 -68.062 -38.75 1 80.81 857 ARG A N 1
ATOM 6753 C CA . ARG A 1 857 ? 48.781 -68.375 -39.531 1 80.81 857 ARG A CA 1
ATOM 6754 C C . ARG A 1 857 ? 49.438 -67.062 -40.031 1 80.81 857 ARG A C 1
ATOM 6756 O O . ARG A 1 857 ? 49.406 -66.75 -41.219 1 80.81 857 ARG A O 1
ATOM 6763 N N . HIS A 1 858 ? 49.812 -66.25 -39.25 1 82.12 858 HIS A N 1
ATOM 6764 C CA . HIS A 1 858 ? 50.562 -65 -39.562 1 82.12 858 HIS A CA 1
ATOM 6765 C C . HIS A 1 858 ? 51.594 -64.75 -38.5 1 82.12 858 HIS A C 1
ATOM 6767 O O . HIS A 1 858 ? 51.406 -65.062 -37.312 1 82.12 858 HIS A O 1
ATOM 6773 N N . LEU A 1 859 ? 52.688 -64.312 -38.906 1 79.81 859 LEU A N 1
ATOM 6774 C CA . LEU A 1 859 ? 53.781 -63.969 -38 1 79.81 859 LEU A CA 1
ATOM 6775 C C . LEU A 1 859 ? 53.938 -62.469 -37.812 1 79.81 859 LEU A C 1
ATOM 6777 O O . LEU A 1 859 ? 54.75 -62.031 -37 1 79.81 859 LEU A O 1
ATOM 6781 N N . ARG A 1 860 ? 53.125 -61.719 -38.594 1 85.38 860 ARG A N 1
ATOM 6782 C CA . ARG A 1 860 ? 53.156 -60.25 -38.562 1 85.38 860 ARG A CA 1
ATOM 6783 C C . ARG A 1 860 ? 51.75 -59.688 -38.719 1 85.38 860 ARG A C 1
ATOM 6785 O O . ARG A 1 860 ? 50.875 -60.344 -39.281 1 85.38 860 ARG A O 1
ATOM 6792 N N . LEU A 1 861 ? 51.531 -58.625 -38.125 1 88.31 861 LEU A N 1
ATOM 6793 C CA . LEU A 1 861 ? 50.281 -57.875 -38.281 1 88.31 861 LEU A CA 1
ATOM 6794 C C . LEU A 1 861 ? 50.438 -56.75 -39.312 1 88.31 861 LEU A C 1
ATOM 6796 O O . LEU A 1 861 ? 50.719 -55.625 -38.906 1 88.31 861 LEU A O 1
ATOM 6800 N N . ASP A 1 862 ? 50.281 -57 -40.5 1 85.56 862 ASP A N 1
ATOM 6801 C CA . ASP A 1 862 ? 50.562 -56.094 -41.594 1 85.56 862 ASP A CA 1
ATOM 6802 C C . ASP A 1 862 ? 49.562 -54.938 -41.625 1 85.56 862 ASP A C 1
ATOM 6804 O O . ASP A 1 862 ? 49.844 -53.875 -42.125 1 85.56 862 ASP A O 1
ATOM 6808 N N . ASN A 1 863 ? 48.375 -55.094 -41.062 1 88.06 863 ASN A N 1
ATOM 6809 C CA . ASN A 1 863 ? 47.312 -54.094 -41.219 1 88.06 863 ASN A CA 1
ATOM 6810 C C . ASN A 1 863 ? 47.312 -53.125 -40.031 1 88.06 863 ASN A C 1
ATOM 6812 O O . ASN A 1 863 ? 46.625 -52.125 -40.062 1 88.06 863 ASN A O 1
ATOM 6816 N N . LEU A 1 864 ? 48 -53.344 -39 1 90.06 864 LEU A N 1
ATOM 6817 C CA . LEU A 1 864 ? 47.969 -52.531 -37.781 1 90.06 864 LEU A CA 1
ATOM 6818 C C . LEU A 1 864 ? 48.594 -51.156 -38.062 1 90.06 864 LEU A C 1
ATOM 6820 O O . LEU A 1 864 ? 49.719 -51.062 -38.5 1 90.06 864 LEU A O 1
ATOM 6824 N N . ARG A 1 865 ? 47.906 -50.094 -37.844 1 86.94 865 ARG A N 1
ATOM 6825 C CA . ARG A 1 865 ? 48.344 -48.719 -38.094 1 86.94 865 ARG A CA 1
ATOM 6826 C C . ARG A 1 865 ? 48.562 -47.969 -36.781 1 86.94 865 ARG A C 1
ATOM 6828 O O . ARG A 1 865 ? 49.5 -47.188 -36.688 1 86.94 865 ARG A O 1
ATOM 6835 N N . THR A 1 866 ? 47.719 -48.219 -35.875 1 89.19 866 THR A N 1
ATOM 6836 C CA . THR A 1 866 ? 47.812 -47.5 -34.594 1 89.19 866 THR A CA 1
ATOM 6837 C C . THR A 1 866 ? 47.969 -48.469 -33.438 1 89.19 866 THR A C 1
ATOM 6839 O O . THR A 1 866 ? 47.188 -49.406 -33.281 1 89.19 866 THR A O 1
ATOM 6842 N N . LEU A 1 867 ? 49 -48.344 -32.656 1 89.5 867 LEU A N 1
ATOM 6843 C CA . LEU A 1 867 ? 49.281 -49.125 -31.453 1 89.5 867 LEU A CA 1
ATOM 6844 C C . LEU A 1 867 ? 49.531 -48.25 -30.234 1 89.5 867 LEU A C 1
ATOM 6846 O O . LEU A 1 867 ? 50.5 -47.469 -30.219 1 89.5 867 LEU A O 1
ATOM 6850 N N . ILE A 1 868 ? 48.688 -48.344 -29.312 1 88.19 868 ILE A N 1
ATOM 6851 C CA . ILE A 1 868 ? 48.781 -47.531 -28.109 1 88.19 868 ILE A CA 1
ATOM 6852 C C . ILE A 1 868 ? 49.156 -48.438 -26.922 1 88.19 868 ILE A C 1
ATOM 6854 O O . ILE A 1 868 ? 48.375 -49.312 -26.516 1 88.19 868 ILE A O 1
ATOM 6858 N N . LEU A 1 869 ? 50.25 -48.219 -26.312 1 90.56 869 LEU A N 1
ATOM 6859 C CA . LEU A 1 869 ? 50.75 -49 -25.172 1 90.56 869 LEU A CA 1
ATOM 6860 C C . LEU A 1 869 ? 51.156 -48.062 -24.031 1 90.56 869 LEU A C 1
ATOM 6862 O O . LEU A 1 869 ? 52.031 -48.375 -23.25 1 90.56 869 LEU A O 1
ATOM 6866 N N . ALA A 1 870 ? 50.469 -46.938 -23.969 1 86.62 870 ALA A N 1
ATOM 6867 C CA . ALA A 1 870 ? 50.812 -45.969 -22.922 1 86.62 870 ALA A CA 1
ATOM 6868 C C . ALA A 1 870 ? 50.438 -46.5 -21.547 1 86.62 870 ALA A C 1
ATOM 6870 O O . ALA A 1 870 ? 49.469 -47.219 -21.391 1 86.62 870 ALA A O 1
ATOM 6871 N N . ASP A 1 871 ? 51.188 -46.219 -20.453 1 87 871 ASP A N 1
ATOM 6872 C CA . ASP A 1 871 ? 50.938 -46.5 -19.047 1 87 871 ASP A CA 1
ATOM 6873 C C . ASP A 1 871 ? 51 -48 -18.766 1 87 871 ASP A C 1
ATOM 6875 O O . ASP A 1 871 ? 50.062 -48.562 -18.203 1 87 871 ASP A O 1
ATOM 6879 N N . ASN A 1 872 ? 51.875 -48.656 -19.344 1 90.69 872 ASN A N 1
ATOM 6880 C CA . ASN A 1 872 ? 52.188 -50.031 -19.047 1 90.69 872 ASN A CA 1
ATOM 6881 C C . ASN A 1 872 ? 53.562 -50.156 -18.359 1 90.69 872 ASN A C 1
ATOM 6883 O O . ASN A 1 872 ? 54.031 -49.188 -17.734 1 90.69 872 ASN A O 1
ATOM 6887 N N . GLN A 1 873 ? 54.219 -51.375 -18.203 1 88.69 873 GLN A N 1
ATOM 6888 C CA . GLN A 1 873 ? 55.531 -51.594 -17.547 1 88.69 873 GLN A CA 1
ATOM 6889 C C . GLN A 1 873 ? 56.531 -52.188 -18.531 1 88.69 873 GLN A C 1
ATOM 6891 O O . GLN A 1 873 ? 57.25 -53.125 -18.203 1 88.69 873 GLN A O 1
ATOM 6896 N N . LEU A 1 874 ? 56.531 -51.656 -19.672 1 87.88 874 LEU A N 1
ATOM 6897 C CA . LEU A 1 874 ? 57.469 -52.125 -20.688 1 87.88 874 LEU A CA 1
ATOM 6898 C C . LEU A 1 874 ? 58.875 -51.594 -20.438 1 87.88 874 LEU A C 1
ATOM 6900 O O . LEU A 1 874 ? 59.031 -50.406 -20.125 1 87.88 874 LEU A O 1
ATOM 6904 N N . ALA A 1 875 ? 59.906 -52.469 -20.562 1 81.88 875 ALA A N 1
ATOM 6905 C CA . ALA A 1 875 ? 61.281 -52.094 -20.281 1 81.88 875 ALA A CA 1
ATOM 6906 C C . ALA A 1 875 ? 62.031 -51.781 -21.578 1 81.88 875 ALA A C 1
ATOM 6908 O O . ALA A 1 875 ? 63.031 -51.094 -21.578 1 81.88 875 ALA A O 1
ATOM 6909 N N . ARG A 1 876 ? 61.625 -52.375 -22.656 1 81.44 876 ARG A N 1
ATOM 6910 C CA . ARG A 1 876 ? 62.281 -52.188 -23.938 1 81.44 876 ARG A CA 1
ATOM 6911 C C . ARG A 1 876 ? 61.25 -52.219 -25.078 1 81.44 876 ARG A C 1
ATOM 6913 O O . ARG A 1 876 ? 60.094 -52.594 -24.891 1 81.44 876 ARG A O 1
ATOM 6920 N N . ILE A 1 877 ? 61.688 -51.719 -26.188 1 82.56 877 ILE A N 1
ATOM 6921 C CA . ILE A 1 877 ? 60.875 -51.781 -27.391 1 82.56 877 ILE A CA 1
ATOM 6922 C C . ILE A 1 877 ? 61.375 -52.906 -28.281 1 82.56 877 ILE A C 1
ATOM 6924 O O . ILE A 1 877 ? 62.562 -53 -28.609 1 82.56 877 ILE A O 1
ATOM 6928 N N . GLN A 1 878 ? 60.5 -53.812 -28.484 1 80.56 878 GLN A N 1
ATOM 6929 C CA . GLN A 1 878 ? 60.844 -54.969 -29.328 1 80.56 878 GLN A CA 1
ATOM 6930 C C . GLN A 1 878 ? 60.156 -54.875 -30.688 1 80.56 878 GLN A C 1
ATOM 6932 O O . GLN A 1 878 ? 58.938 -54.812 -30.75 1 80.56 878 GLN A O 1
ATOM 6937 N N . LEU A 1 879 ? 60.906 -54.875 -31.688 1 79.19 879 LEU A N 1
ATOM 6938 C CA . LEU A 1 879 ? 60.312 -54.719 -33 1 79.19 879 LEU A CA 1
ATOM 6939 C C . LEU A 1 879 ? 60.281 -56.031 -33.75 1 79.19 879 LEU A C 1
ATOM 6941 O O . LEU A 1 879 ? 59.5 -56.219 -34.719 1 79.19 879 LEU A O 1
ATOM 6945 N N . SER A 1 880 ? 61.219 -57.031 -33.5 1 75.12 880 SER A N 1
ATOM 6946 C CA . SER A 1 880 ? 61.25 -58.344 -34.156 1 75.12 880 SER A CA 1
ATOM 6947 C C . SER A 1 880 ? 61.062 -59.469 -33.156 1 75.12 880 SER A C 1
ATOM 6949 O O . SER A 1 880 ? 61.312 -59.312 -31.969 1 75.12 880 SER A O 1
ATOM 6951 N N . THR A 1 881 ? 60.5 -60.562 -33.406 1 68.5 881 THR A N 1
ATOM 6952 C CA . THR A 1 881 ? 60.219 -61.688 -32.531 1 68.5 881 THR A CA 1
ATOM 6953 C C . THR A 1 881 ? 61.5 -62.375 -32.062 1 68.5 881 THR A C 1
ATOM 6955 O O . THR A 1 881 ? 61.469 -63.062 -31.031 1 68.5 881 THR A O 1
ATOM 6958 N N . ASP A 1 882 ? 62.781 -62.344 -32.719 1 58.88 882 ASP A N 1
ATOM 6959 C CA . ASP A 1 882 ? 64 -63.031 -32.375 1 58.88 882 ASP A CA 1
ATOM 6960 C C . ASP A 1 882 ? 64.875 -62.219 -31.453 1 58.88 882 ASP A C 1
ATOM 6962 O O . ASP A 1 882 ? 65.938 -62.656 -31 1 58.88 882 ASP A O 1
ATOM 6966 N N . ASP A 1 883 ? 64.812 -60.938 -31.234 1 54.69 883 ASP A N 1
ATOM 6967 C CA . ASP A 1 883 ? 65.688 -60.062 -30.5 1 54.69 883 ASP A CA 1
ATOM 6968 C C . ASP A 1 883 ? 65.625 -60.312 -29 1 54.69 883 ASP A C 1
ATOM 6970 O O . ASP A 1 883 ? 64.812 -59.688 -28.312 1 54.69 883 ASP A O 1
ATOM 6974 N N . ASP A 1 884 ? 65.938 -61.406 -28.453 1 47.47 884 ASP A N 1
ATOM 6975 C CA . ASP A 1 884 ? 66 -61.625 -27.016 1 47.47 884 ASP A CA 1
ATOM 6976 C C . ASP A 1 884 ? 67.188 -60.812 -26.406 1 47.47 884 ASP A C 1
ATOM 6978 O O . ASP A 1 884 ? 68.312 -61.125 -26.641 1 47.47 884 ASP A O 1
ATOM 6982 N N . GLY A 1 885 ? 67.438 -59.625 -26.25 1 43.59 885 GLY A N 1
ATOM 6983 C CA . GLY A 1 885 ? 68.312 -58.688 -25.578 1 43.59 885 GLY A CA 1
ATOM 6984 C C . GLY A 1 885 ? 69.75 -59.156 -25.531 1 43.59 885 GLY A C 1
ATOM 6985 O O . GLY A 1 885 ? 70.625 -58.5 -24.938 1 43.59 885 GLY A O 1
ATOM 6986 N N . ASP A 1 886 ? 70.25 -60.438 -25.328 1 37.12 886 ASP A N 1
ATOM 6987 C CA . ASP A 1 886 ? 71.688 -60.812 -25.109 1 37.12 886 ASP A CA 1
ATOM 6988 C C . ASP A 1 886 ? 72.562 -60.375 -26.281 1 37.12 886 ASP A C 1
ATOM 6990 O O . ASP A 1 886 ? 72.312 -60.812 -27.422 1 37.12 886 ASP A O 1
ATOM 6994 N N . LEU A 1 887 ? 73.25 -59.25 -26.188 1 36.94 887 LEU A N 1
ATOM 6995 C CA . LEU A 1 887 ? 74.25 -58.688 -27.094 1 36.94 887 LEU A CA 1
ATOM 6996 C C . LEU A 1 887 ? 75.25 -59.75 -27.547 1 36.94 887 LEU A C 1
ATOM 6998 O O . LEU A 1 887 ? 76.062 -59.5 -28.453 1 36.94 887 LEU A O 1
ATOM 7002 N N . SER A 1 888 ? 75.812 -60.656 -26.469 1 34.94 888 SER A N 1
ATOM 7003 C CA . SER A 1 888 ? 77.125 -61.281 -26.641 1 34.94 888 SER A CA 1
ATOM 7004 C C . SER A 1 888 ? 77.188 -62.094 -27.922 1 34.94 888 SER A C 1
ATOM 7006 O O . SER A 1 888 ? 78.25 -62.375 -28.453 1 34.94 888 SER A O 1
ATOM 7008 N N . SER A 1 889 ? 76.312 -62.969 -28.141 1 34.75 889 SER A N 1
ATOM 7009 C CA . SER A 1 889 ? 76.75 -64.125 -28.953 1 34.75 889 SER A CA 1
ATOM 7010 C C . SER A 1 889 ? 76.875 -63.75 -30.422 1 34.75 889 SER A C 1
ATOM 7012 O O . SER A 1 889 ? 76.188 -64.312 -31.281 1 34.75 889 SER A O 1
ATOM 7014 N N . THR A 1 890 ? 77.188 -62.5 -30.734 1 34.56 890 THR A N 1
ATOM 7015 C CA . THR A 1 890 ? 77.312 -62.281 -32.156 1 34.56 890 THR A CA 1
ATOM 7016 C C . THR A 1 890 ? 78.625 -62.938 -32.688 1 34.56 890 THR A C 1
ATOM 7018 O O . THR A 1 890 ? 79 -62.719 -33.812 1 34.56 890 THR A O 1
ATOM 7021 N N . GLU A 1 891 ? 79.562 -63.469 -31.828 1 33.75 891 GLU A N 1
ATOM 7022 C CA . GLU A 1 891 ? 80.812 -63.781 -32.469 1 33.75 891 GLU A CA 1
ATOM 7023 C C . GLU A 1 891 ? 80.688 -64.938 -33.5 1 33.75 891 GLU A C 1
ATOM 7025 O O . GLU A 1 891 ? 81.688 -65.438 -34 1 33.75 891 GLU A O 1
ATOM 7030 N N . ASP A 1 892 ? 79.75 -65.812 -33.531 1 31.59 892 ASP A N 1
ATOM 7031 C CA . ASP A 1 892 ? 80 -66.812 -34.531 1 31.59 892 ASP A CA 1
ATOM 7032 C C . ASP A 1 892 ? 80.125 -66.188 -35.938 1 31.59 892 ASP A C 1
ATOM 7034 O O . ASP A 1 892 ? 79.375 -65.312 -36.312 1 31.59 892 ASP A O 1
ATOM 7038 N N . GLU A 1 893 ? 81.438 -66.188 -36.531 1 33.59 893 GLU A N 1
ATOM 7039 C CA . GLU A 1 893 ? 82.125 -65.75 -37.75 1 33.59 893 GLU A CA 1
ATOM 7040 C C . GLU A 1 893 ? 81.375 -66.188 -39 1 33.59 893 GLU A C 1
ATOM 7042 O O . GLU A 1 893 ? 81.875 -66 -40.125 1 33.59 893 GLU A O 1
ATOM 7047 N N . ASP A 1 894 ? 80.562 -67.25 -39.062 1 31.39 894 ASP A N 1
ATOM 7048 C CA . ASP A 1 894 ? 80.188 -67.438 -40.438 1 31.39 894 ASP A CA 1
ATOM 7049 C C . ASP A 1 894 ? 79.5 -66.25 -41.062 1 31.39 894 ASP A C 1
ATOM 7051 O O . ASP A 1 894 ? 78.375 -66 -40.812 1 31.39 894 ASP A O 1
ATOM 7055 N N . SER A 1 895 ? 80.125 -65.125 -41.188 1 33.72 895 SER A N 1
ATOM 7056 C CA . SER A 1 895 ? 79.938 -63.75 -41.719 1 33.72 895 SER A CA 1
ATOM 7057 C C . SER A 1 895 ? 79.438 -63.812 -43.156 1 33.72 895 SER A C 1
ATOM 7059 O O . SER A 1 895 ? 79.25 -62.781 -43.781 1 33.72 895 SER A O 1
ATOM 7061 N N . ASP A 1 896 ? 79.75 -64.875 -43.938 1 30.36 896 ASP A N 1
ATOM 7062 C CA . ASP A 1 896 ? 79.625 -64.562 -45.344 1 30.36 896 ASP A CA 1
ATOM 7063 C C . ASP A 1 896 ? 78.125 -64.188 -45.656 1 30.36 896 ASP A C 1
ATOM 7065 O O . ASP A 1 896 ? 77.875 -63.188 -46.312 1 30.36 896 ASP A O 1
ATOM 7069 N N . ARG A 1 897 ? 77.25 -65.188 -46.156 1 32.09 897 ARG A N 1
ATOM 7070 C CA . ARG A 1 897 ? 76.375 -65 -47.344 1 32.09 897 ARG A CA 1
ATOM 7071 C C . ARG A 1 897 ? 75.125 -64.188 -47 1 32.09 897 ARG A C 1
ATOM 7073 O O . ARG A 1 897 ? 74.812 -63.25 -47.719 1 32.09 897 ARG A O 1
ATOM 7080 N N . ASN A 1 898 ? 73.875 -64.812 -46.656 1 31.8 898 ASN A N 1
ATOM 7081 C CA . ASN A 1 898 ? 72.562 -64.25 -47 1 31.8 898 ASN A CA 1
ATOM 7082 C C . ASN A 1 898 ? 72.125 -63.156 -46 1 31.8 898 ASN A C 1
ATOM 7084 O O . ASN A 1 898 ? 71.938 -63.438 -44.812 1 31.8 898 ASN A O 1
ATOM 7088 N N . THR A 1 899 ? 72.5 -62 -45.969 1 35.62 899 THR A N 1
ATOM 7089 C CA . THR A 1 899 ? 72 -60.75 -45.406 1 35.62 899 THR A CA 1
ATOM 7090 C C . THR A 1 899 ? 70.5 -60.656 -45.469 1 35.62 899 THR A C 1
ATOM 7092 O O . THR A 1 899 ? 69.938 -60.25 -46.469 1 35.62 899 THR A O 1
ATOM 7095 N N . PHE A 1 900 ? 69.688 -61.656 -45.219 1 37.59 900 PHE A N 1
ATOM 7096 C CA . PHE A 1 900 ? 68.25 -61.5 -45.094 1 37.59 900 PHE A CA 1
ATOM 7097 C C . PHE A 1 900 ? 67.875 -60.219 -44.375 1 37.59 900 PHE A C 1
ATOM 7099 O O . PHE A 1 900 ? 68.438 -59.906 -43.312 1 37.59 900 PHE A O 1
ATOM 7106 N N . SER A 1 901 ? 67.25 -59.219 -45.031 1 48.16 901 SER A N 1
ATOM 7107 C CA . SER A 1 901 ? 66.938 -57.844 -44.75 1 48.16 901 SER A CA 1
ATOM 7108 C C . SER A 1 901 ? 66.125 -57.719 -43.438 1 48.16 901 SER A C 1
ATOM 7110 O O . SER A 1 901 ? 65.375 -58.594 -43.094 1 48.16 901 SER A O 1
ATOM 7112 N N . GLY A 1 902 ? 66.375 -57.062 -42.531 1 54.5 902 GLY A N 1
ATOM 7113 C CA . GLY A 1 902 ? 65.938 -56.594 -41.219 1 54.5 902 GLY A CA 1
ATOM 7114 C C . GLY A 1 902 ? 64.438 -56.25 -41.219 1 54.5 902 GLY A C 1
ATOM 7115 O O . GLY A 1 902 ? 63.75 -56.469 -40.219 1 54.5 902 GLY A O 1
ATOM 7116 N N . LYS A 1 903 ? 63.75 -55.844 -42.312 1 61.09 903 LYS A N 1
ATOM 7117 C CA . LYS A 1 903 ? 62.375 -55.406 -42.344 1 61.09 903 LYS A CA 1
ATOM 7118 C C . LYS A 1 903 ? 61.406 -56.594 -42.312 1 61.09 903 LYS A C 1
ATOM 7120 O O . LYS A 1 903 ? 60.312 -56.5 -41.781 1 61.09 903 LYS A O 1
ATOM 7125 N N . ALA A 1 904 ? 61.688 -57.781 -42.875 1 60.94 904 ALA A N 1
ATOM 7126 C CA . ALA A 1 904 ? 60.812 -58.938 -42.969 1 60.94 904 ALA A CA 1
ATOM 7127 C C . ALA A 1 904 ? 60.594 -59.562 -41.594 1 60.94 904 ALA A C 1
ATOM 7129 O O . ALA A 1 904 ? 59.625 -60.312 -41.375 1 60.94 904 ALA A O 1
ATOM 7130 N N . ARG A 1 905 ? 61.312 -59.125 -40.656 1 70.69 905 ARG A N 1
ATOM 7131 C CA . ARG A 1 905 ? 61.219 -59.719 -39.312 1 70.69 905 ARG A CA 1
ATOM 7132 C C . ARG A 1 905 ? 60.469 -58.812 -38.375 1 70.69 905 ARG A C 1
ATOM 7134 O O . ARG A 1 905 ? 60.25 -59.156 -37.219 1 70.69 905 ARG A O 1
ATOM 7141 N N . LEU A 1 906 ? 59.969 -57.688 -39 1 81.25 906 LEU A N 1
ATOM 7142 C CA . LEU A 1 906 ? 59.25 -56.781 -38.125 1 81.25 906 LEU A CA 1
ATOM 7143 C C . LEU A 1 906 ? 57.875 -57.312 -37.781 1 81.25 906 LEU A C 1
ATOM 7145 O O . LEU A 1 906 ? 57.188 -57.844 -38.656 1 81.25 906 LEU A O 1
ATOM 7149 N N . MET A 1 907 ? 57.406 -57.219 -36.562 1 84.19 907 MET A N 1
ATOM 7150 C CA . MET A 1 907 ? 56.094 -57.656 -36.125 1 84.19 907 MET A CA 1
ATOM 7151 C C . MET A 1 907 ? 55 -56.75 -36.656 1 84.19 907 MET A C 1
ATOM 7153 O O . MET A 1 907 ? 53.906 -57.188 -37 1 84.19 907 MET A O 1
ATOM 7157 N N . PHE A 1 908 ? 55.312 -55.375 -36.781 1 87.19 908 PHE A N 1
ATOM 7158 C CA . PHE A 1 908 ? 54.344 -54.375 -37.188 1 87.19 908 PHE A CA 1
ATOM 7159 C C . PHE A 1 908 ? 54.938 -53.5 -38.312 1 87.19 908 PHE A C 1
ATOM 7161 O O . PHE A 1 908 ? 55.312 -52.344 -38.062 1 87.19 908 PHE A O 1
ATOM 7168 N N . PRO A 1 909 ? 54.969 -53.844 -39.5 1 83.31 909 PRO A N 1
ATOM 7169 C CA . PRO A 1 909 ? 55.688 -53.125 -40.562 1 83.31 909 PRO A CA 1
ATOM 7170 C C . PRO A 1 909 ? 55 -51.844 -40.969 1 83.31 909 PRO A C 1
ATOM 7172 O O . PRO A 1 909 ? 55.656 -50.875 -41.375 1 83.31 909 PRO A O 1
ATOM 7175 N N . ASN A 1 910 ? 53.688 -51.75 -40.812 1 85.38 910 ASN A N 1
ATOM 7176 C CA . ASN A 1 910 ? 52.938 -50.594 -41.281 1 85.38 910 ASN A CA 1
ATOM 7177 C C . ASN A 1 910 ? 52.5 -49.719 -40.125 1 85.38 910 ASN A C 1
ATOM 7179 O O . ASN A 1 910 ? 51.562 -48.906 -40.281 1 85.38 910 ASN A O 1
ATOM 7183 N N . LEU A 1 911 ? 53 -49.75 -39.094 1 87.62 911 LEU A N 1
ATOM 7184 C CA . LEU A 1 911 ? 52.625 -48.969 -37.906 1 87.62 911 LEU A CA 1
ATOM 7185 C C . LEU A 1 911 ? 52.844 -47.5 -38.156 1 87.62 911 LEU A C 1
ATOM 7187 O O . LEU A 1 911 ? 53.938 -47.062 -38.531 1 87.62 911 LEU A O 1
ATOM 7191 N N . SER A 1 912 ? 51.875 -46.719 -38.094 1 83.44 912 SER A N 1
ATOM 7192 C CA . SER A 1 912 ? 51.938 -45.281 -38.312 1 83.44 912 SER A CA 1
ATOM 7193 C C . SER A 1 912 ? 52.031 -44.5 -36.969 1 83.44 912 SER A C 1
ATOM 7195 O O . SER A 1 912 ? 52.656 -43.469 -36.906 1 83.44 912 SER A O 1
ATOM 7197 N N . MET A 1 913 ? 51.375 -45.031 -36.031 1 85.81 913 MET A N 1
ATOM 7198 C CA . MET A 1 913 ? 51.375 -44.375 -34.719 1 85.81 913 MET A CA 1
ATOM 7199 C C . MET A 1 913 ? 51.719 -45.344 -33.594 1 85.81 913 MET A C 1
ATOM 7201 O O . MET A 1 913 ? 51.125 -46.406 -33.5 1 85.81 913 MET A O 1
ATOM 7205 N N . LEU A 1 914 ? 52.719 -45.031 -32.812 1 86.06 914 LEU A N 1
ATOM 7206 C CA . LEU A 1 914 ? 53.125 -45.812 -31.641 1 86.06 914 LEU A CA 1
ATOM 7207 C C . LEU A 1 914 ? 53.25 -44.938 -30.406 1 86.06 914 LEU A C 1
ATOM 7209 O O . LEU A 1 914 ? 54.031 -44 -30.391 1 86.06 914 LEU A O 1
ATOM 7213 N N . ASP A 1 915 ? 52.438 -45.219 -29.516 1 83.12 915 ASP A N 1
ATOM 7214 C CA . ASP A 1 915 ? 52.438 -44.5 -28.25 1 83.12 915 ASP A CA 1
ATOM 7215 C C . ASP A 1 915 ? 52.938 -45.375 -27.109 1 83.12 915 ASP A C 1
ATOM 7217 O O . ASP A 1 915 ? 52.25 -46.344 -26.719 1 83.12 915 ASP A O 1
ATOM 7221 N N . ILE A 1 916 ? 54.031 -45.125 -26.562 1 86.88 916 ILE A N 1
ATOM 7222 C CA . ILE A 1 916 ? 54.594 -45.875 -25.438 1 86.88 916 ILE A CA 1
ATOM 7223 C C . ILE A 1 916 ? 54.938 -44.906 -24.297 1 86.88 916 ILE A C 1
ATOM 7225 O O . ILE A 1 916 ? 56 -45.031 -23.672 1 86.88 916 ILE A O 1
ATOM 7229 N N . SER A 1 917 ? 54.062 -44 -24.109 1 81.5 917 SER A N 1
ATOM 7230 C CA . SER A 1 917 ? 54.281 -43 -23.062 1 81.5 917 SER A CA 1
ATOM 7231 C C . SER A 1 917 ? 54.094 -43.625 -21.672 1 81.5 917 SER A C 1
ATOM 7233 O O . SER A 1 917 ? 53.312 -44.562 -21.5 1 81.5 917 SER A O 1
ATOM 7235 N N . ASN A 1 918 ? 54.812 -43.25 -20.594 1 83 918 ASN A N 1
ATOM 7236 C CA . ASN A 1 918 ? 54.719 -43.625 -19.172 1 83 918 ASN A CA 1
ATOM 7237 C C . ASN A 1 918 ? 55 -45.094 -18.969 1 83 918 ASN A C 1
ATOM 7239 O O . ASN A 1 918 ? 54.188 -45.812 -18.359 1 83 918 ASN A O 1
ATOM 7243 N N . ASN A 1 919 ? 55.938 -45.562 -19.609 1 86.94 919 ASN A N 1
ATOM 7244 C CA . ASN A 1 919 ? 56.469 -46.906 -19.391 1 86.94 919 ASN A CA 1
ATOM 7245 C C . ASN A 1 919 ? 57.844 -46.844 -18.719 1 86.94 919 ASN A C 1
ATOM 7247 O O . ASN A 1 919 ? 58.25 -45.844 -18.141 1 86.94 919 ASN A O 1
ATOM 7251 N N . ASN A 1 920 ? 58.625 -47.969 -18.5 1 85 920 ASN A N 1
ATOM 7252 C CA . ASN A 1 920 ? 59.938 -48.062 -17.891 1 85 920 ASN A CA 1
ATOM 7253 C C . ASN A 1 920 ? 61.031 -48.281 -18.938 1 85 920 ASN A C 1
ATOM 7255 O O . ASN A 1 920 ? 61.906 -49.125 -18.766 1 85 920 ASN A O 1
ATOM 7259 N N . LEU A 1 921 ? 60.906 -47.469 -19.984 1 81.56 921 LEU A N 1
ATOM 7260 C CA . LEU A 1 921 ? 61.844 -47.656 -21.094 1 81.56 921 LEU A CA 1
ATOM 7261 C C . LEU A 1 921 ? 63.219 -47.125 -20.719 1 81.56 921 LEU A C 1
ATOM 7263 O O . LEU A 1 921 ? 63.312 -46.031 -20.156 1 81.56 921 LEU A O 1
ATOM 7267 N N . ARG A 1 922 ? 64.312 -48 -20.969 1 75.88 922 ARG A N 1
ATOM 7268 C CA . ARG A 1 922 ? 65.688 -47.594 -20.688 1 75.88 922 ARG A CA 1
ATOM 7269 C C . ARG A 1 922 ? 66.375 -47.094 -21.938 1 75.88 922 ARG A C 1
ATOM 7271 O O . ARG A 1 922 ? 67.188 -46.188 -21.891 1 75.88 922 ARG A O 1
ATOM 7278 N N . GLU A 1 923 ? 66.125 -47.812 -23.125 1 74.62 923 GLU A N 1
ATOM 7279 C CA . GLU A 1 923 ? 66.812 -47.438 -24.375 1 74.62 923 GLU A CA 1
ATOM 7280 C C . GLU A 1 923 ? 65.875 -47.688 -25.562 1 74.62 923 GLU A C 1
ATOM 7282 O O . GLU A 1 923 ? 64.938 -48.5 -25.484 1 74.62 923 GLU A O 1
ATOM 7287 N N . ILE A 1 924 ? 66 -46.906 -26.547 1 77.5 924 ILE A N 1
ATOM 7288 C CA . ILE A 1 924 ? 65.25 -47.062 -27.812 1 77.5 924 ILE A CA 1
ATOM 7289 C C . ILE A 1 924 ? 66.125 -47.844 -28.781 1 77.5 924 ILE A C 1
ATOM 7291 O O . ILE A 1 924 ? 67.25 -47.5 -29.062 1 77.5 924 ILE A O 1
ATOM 7295 N N . PRO A 1 925 ? 65.562 -48.938 -29.156 1 73.88 925 PRO A N 1
ATOM 7296 C CA . PRO A 1 925 ? 66.438 -49.781 -30.031 1 73.88 925 PRO A CA 1
ATOM 7297 C C . PRO A 1 925 ? 66.75 -49.062 -31.344 1 73.88 925 PRO A C 1
ATOM 7299 O O . PRO A 1 925 ? 66 -48.25 -31.828 1 73.88 925 PRO A O 1
ATOM 7302 N N . TYR A 1 926 ? 67.938 -49.344 -31.906 1 66.75 926 TYR A N 1
ATOM 7303 C CA . TYR A 1 926 ? 68.5 -48.719 -33.125 1 66.75 926 TYR A CA 1
ATOM 7304 C C . TYR A 1 926 ? 67.625 -49.094 -34.344 1 66.75 926 TYR A C 1
ATOM 7306 O O . TYR A 1 926 ? 67.562 -48.344 -35.312 1 66.75 926 TYR A O 1
ATOM 7314 N N . ASN A 1 927 ? 66.875 -50.188 -34.219 1 68.12 927 ASN A N 1
ATOM 7315 C CA . ASN A 1 927 ? 66.188 -50.688 -35.406 1 68.12 927 ASN A CA 1
ATOM 7316 C C . ASN A 1 927 ? 64.812 -50 -35.5 1 68.12 927 ASN A C 1
ATOM 7318 O O . ASN A 1 927 ? 63.969 -50.406 -36.312 1 68.12 927 ASN A O 1
ATOM 7322 N N . ILE A 1 928 ? 64.5 -49.031 -34.812 1 78.94 928 ILE A N 1
ATOM 7323 C CA . ILE A 1 928 ? 63.25 -48.312 -34.844 1 78.94 928 ILE A CA 1
ATOM 7324 C C . ILE A 1 928 ? 63.094 -47.594 -36.188 1 78.94 928 ILE A C 1
ATOM 7326 O O . ILE A 1 928 ? 61.969 -47.344 -36.625 1 78.94 928 ILE A O 1
ATOM 7330 N N . TYR A 1 929 ? 64.312 -47.344 -36.844 1 71 929 TYR A N 1
ATOM 7331 C CA . TYR A 1 929 ? 64.312 -46.656 -38.125 1 71 929 TYR A CA 1
ATOM 7332 C C . TYR A 1 929 ? 63.719 -47.531 -39.219 1 71 929 TYR A C 1
ATOM 7334 O O . TYR A 1 929 ? 63.344 -47.031 -40.312 1 71 929 TYR A O 1
ATOM 7342 N N . GLU A 1 930 ? 63.625 -48.812 -38.969 1 73 930 GLU A N 1
ATOM 7343 C CA . GLU A 1 930 ? 63.094 -49.75 -39.969 1 73 930 GLU A CA 1
ATOM 7344 C C . GLU A 1 930 ? 61.594 -49.562 -40.094 1 73 930 GLU A C 1
ATOM 7346 O O . GLU A 1 930 ? 61 -50.031 -41.094 1 73 930 GLU A O 1
ATOM 7351 N N . LEU A 1 931 ? 60.938 -48.906 -39.156 1 79.5 931 LEU A N 1
ATOM 7352 C CA . LEU A 1 931 ? 59.531 -48.594 -39.25 1 79.5 931 LEU A CA 1
ATOM 7353 C C . LEU A 1 931 ? 59.312 -47.344 -40.094 1 79.5 931 LEU A C 1
ATOM 7355 O O . LEU A 1 931 ? 59.156 -46.25 -39.531 1 79.5 931 LEU A O 1
ATOM 7359 N N . ASN A 1 932 ? 59.375 -47.469 -41.375 1 72.12 932 ASN A N 1
ATOM 7360 C CA . ASN A 1 932 ? 59.344 -46.375 -42.312 1 72.12 932 ASN A CA 1
ATOM 7361 C C . ASN A 1 932 ? 58 -45.625 -42.281 1 72.12 932 ASN A C 1
ATOM 7363 O O . ASN A 1 932 ? 57.938 -44.438 -42.656 1 72.12 932 ASN A O 1
ATOM 7367 N N . ASN A 1 933 ? 56.906 -46.219 -41.812 1 77.25 933 ASN A N 1
ATOM 7368 C CA . ASN A 1 933 ? 55.594 -45.594 -41.844 1 77.25 933 ASN A CA 1
ATOM 7369 C C . ASN A 1 933 ? 55.281 -44.906 -40.5 1 77.25 933 ASN A C 1
ATOM 7371 O O . ASN A 1 933 ? 54.188 -44.375 -40.312 1 77.25 933 ASN A O 1
ATOM 7375 N N . LEU A 1 934 ? 56.125 -45 -39.625 1 82 934 LEU A N 1
ATOM 7376 C CA . LEU A 1 934 ? 55.875 -44.438 -38.281 1 82 934 LEU A CA 1
ATOM 7377 C C . LEU A 1 934 ? 55.875 -42.938 -38.312 1 82 934 LEU A C 1
ATOM 7379 O O . LEU A 1 934 ? 56.906 -42.281 -38.562 1 82 934 LEU A O 1
ATOM 7383 N N . SER A 1 935 ? 54.844 -42.281 -38.281 1 75.44 935 SER A N 1
ATOM 7384 C CA . SER A 1 935 ? 54.688 -40.844 -38.344 1 75.44 935 SER A CA 1
ATOM 7385 C C . SER A 1 935 ? 54.688 -40.25 -36.938 1 75.44 935 SER A C 1
ATOM 7387 O O . SER A 1 935 ? 55.188 -39.125 -36.719 1 75.44 935 SER A O 1
ATOM 7389 N N . VAL A 1 936 ? 54.156 -40.969 -35.969 1 79.56 936 VAL A N 1
ATOM 7390 C CA . VAL A 1 936 ? 54.031 -40.438 -34.625 1 79.56 936 VAL A CA 1
ATOM 7391 C C . VAL A 1 936 ? 54.594 -41.406 -33.625 1 79.56 936 VAL A C 1
ATOM 7393 O O . VAL A 1 936 ? 54.188 -42.562 -33.562 1 79.56 936 VAL A O 1
ATOM 7396 N N . LEU A 1 937 ? 55.625 -41.094 -32.906 1 81.81 937 LEU A N 1
ATOM 7397 C CA . LEU A 1 937 ? 56.188 -41.844 -31.797 1 81.81 937 LEU A CA 1
ATOM 7398 C C . LEU A 1 937 ? 56.156 -41.031 -30.5 1 81.81 937 LEU A C 1
ATOM 7400 O O . LEU A 1 937 ? 56.844 -40.031 -30.406 1 81.81 937 LEU A O 1
ATOM 7404 N N . ASN A 1 938 ? 55.375 -41.438 -29.625 1 79.38 938 ASN A N 1
ATOM 7405 C CA . ASN A 1 938 ? 55.281 -40.781 -28.328 1 79.38 938 ASN A CA 1
ATOM 7406 C C . ASN A 1 938 ? 55.969 -41.562 -27.234 1 79.38 938 ASN A C 1
ATOM 7408 O O . ASN A 1 938 ? 55.594 -42.688 -26.906 1 79.38 938 ASN A O 1
ATOM 7412 N N . ILE A 1 939 ? 57 -41.062 -26.594 1 80.69 939 ILE A N 1
ATOM 7413 C CA . ILE A 1 939 ? 57.75 -41.75 -25.562 1 80.69 939 ILE A CA 1
ATOM 7414 C C . ILE A 1 939 ? 57.812 -40.875 -24.312 1 80.69 939 ILE A C 1
ATOM 7416 O O . ILE A 1 939 ? 58.688 -41.031 -23.469 1 80.69 939 ILE A O 1
ATOM 7420 N N . SER A 1 940 ? 56.875 -40.031 -24.156 1 75 940 SER A N 1
ATOM 7421 C CA . SER A 1 940 ? 56.906 -39.094 -23.016 1 75 940 SER A CA 1
ATOM 7422 C C . SER A 1 940 ? 56.719 -39.844 -21.703 1 75 940 SER A C 1
ATOM 7424 O O . SER A 1 940 ? 55.969 -40.812 -21.625 1 75 940 SER A O 1
ATOM 7426 N N . GLY A 1 941 ? 57.438 -39.594 -20.516 1 74.56 941 GLY A N 1
ATOM 7427 C CA . GLY A 1 941 ? 57.281 -40.125 -19.172 1 74.56 941 GLY A CA 1
ATOM 7428 C C . GLY A 1 941 ? 58.156 -41.344 -18.906 1 74.56 941 GLY A C 1
ATOM 7429 O O . GLY A 1 941 ? 57.906 -42.094 -17.953 1 74.56 941 GLY A O 1
ATOM 7430 N N . ASN A 1 942 ? 58.969 -41.656 -19.781 1 75.19 942 ASN A N 1
ATOM 7431 C CA . ASN A 1 942 ? 59.844 -42.812 -19.578 1 75.19 942 ASN A CA 1
ATOM 7432 C C . ASN A 1 942 ? 61.156 -42.406 -18.906 1 75.19 942 ASN A C 1
ATOM 7434 O O . ASN A 1 942 ? 61.531 -41.219 -18.938 1 75.19 942 ASN A O 1
ATOM 7438 N N . LEU A 1 943 ? 61.812 -43.25 -17.875 1 66.19 943 LEU A N 1
ATOM 7439 C CA . LEU A 1 943 ? 63 -42.969 -17.078 1 66.19 943 LEU A CA 1
ATOM 7440 C C . LEU A 1 943 ? 64.25 -42.844 -17.984 1 66.19 943 LEU A C 1
ATOM 7442 O O . LEU A 1 943 ? 65.188 -42.156 -17.625 1 66.19 943 LEU A O 1
ATOM 7446 N N . GLY A 1 944 ? 64.562 -43.531 -18.938 1 54.62 944 GLY A N 1
ATOM 7447 C CA . GLY A 1 944 ? 65.812 -43.625 -19.594 1 54.62 944 GLY A CA 1
ATOM 7448 C C . GLY A 1 944 ? 66.125 -42.438 -20.469 1 54.62 944 GLY A C 1
ATOM 7449 O O . GLY A 1 944 ? 65.25 -41.719 -20.922 1 54.62 944 GLY A O 1
ATOM 7450 N N . LYS A 1 945 ? 67.375 -41.656 -20.297 1 46.22 945 LYS A N 1
ATOM 7451 C CA . LYS A 1 945 ? 68.062 -40.656 -21.109 1 46.22 945 LYS A CA 1
ATOM 7452 C C . LYS A 1 945 ? 68.312 -41.156 -22.531 1 46.22 945 LYS A C 1
ATOM 7454 O O . LYS A 1 945 ? 68.688 -42.312 -22.719 1 46.22 945 LYS A O 1
ATOM 7459 N N . MET B 1 1 ? -21.031 -49.625 -2.975 1 46.72 1 MET B N 1
ATOM 7460 C CA . MET B 1 1 ? -19.891 -50.375 -2.457 1 46.72 1 MET B CA 1
ATOM 7461 C C . MET B 1 1 ? -18.906 -50.719 -3.574 1 46.72 1 MET B C 1
ATOM 7463 O O . MET B 1 1 ? -19.312 -51.094 -4.672 1 46.72 1 MET B O 1
ATOM 7467 N N . GLN B 1 2 ? -17.734 -50.094 -3.498 1 55.69 2 GLN B N 1
ATOM 7468 C CA . GLN B 1 2 ? -16.641 -50.344 -4.418 1 55.69 2 GLN B CA 1
ATOM 7469 C C . GLN B 1 2 ? -16.266 -51.844 -4.434 1 55.69 2 GLN B C 1
ATOM 7471 O O . GLN B 1 2 ? -16.078 -52.438 -3.377 1 55.69 2 GLN B O 1
ATOM 7476 N N . CYS B 1 3 ? -16.859 -52.656 -5.328 1 51.97 3 CYS B N 1
ATOM 7477 C CA . CYS B 1 3 ? -16.594 -54.094 -5.387 1 51.97 3 CYS B CA 1
ATOM 7478 C C . CYS B 1 3 ? -15.781 -54.438 -6.625 1 51.97 3 CYS B C 1
ATOM 7480 O O . CYS B 1 3 ? -15.547 -53.562 -7.48 1 51.97 3 CYS B O 1
ATOM 7482 N N . GLY B 1 4 ? -14.898 -55.406 -6.797 1 46.72 4 GLY B N 1
ATOM 7483 C CA . GLY B 1 4 ? -14.328 -56.031 -7.973 1 46.72 4 GLY B CA 1
ATOM 7484 C C . GLY B 1 4 ? -13.281 -57.062 -7.637 1 46.72 4 GLY B C 1
ATOM 7485 O O . GLY B 1 4 ? -12.695 -57.062 -6.551 1 46.72 4 GLY B O 1
ATOM 7486 N N . PRO B 1 5 ? -13.57 -58.188 -8.008 1 39.94 5 PRO B N 1
ATOM 7487 C CA . PRO B 1 5 ? -12.664 -59.281 -7.621 1 39.94 5 PRO B CA 1
ATOM 7488 C C . PRO B 1 5 ? -11.211 -58.812 -7.539 1 39.94 5 PRO B C 1
ATOM 7490 O O . PRO B 1 5 ? -10.445 -59.344 -6.73 1 39.94 5 PRO B O 1
ATOM 7493 N N . ARG B 1 6 ? -10.539 -58.438 -8.586 1 46.81 6 ARG B N 1
ATOM 7494 C CA . ARG B 1 6 ? -9.086 -58.344 -8.672 1 46.81 6 ARG B CA 1
ATOM 7495 C C . ARG B 1 6 ? -8.594 -57 -8.219 1 46.81 6 ARG B C 1
ATOM 7497 O O . ARG B 1 6 ? -7.555 -56.5 -8.672 1 46.81 6 ARG B O 1
ATOM 7504 N N . GLY B 1 7 ? -9.336 -56.375 -7.062 1 50.25 7 GLY B N 1
ATOM 7505 C CA . GLY B 1 7 ? -8.75 -55.25 -6.363 1 50.25 7 GLY B CA 1
ATOM 7506 C C . GLY B 1 7 ? -8.922 -53.938 -7.109 1 50.25 7 GLY B C 1
ATOM 7507 O O . GLY B 1 7 ? -8.172 -52.969 -6.879 1 50.25 7 GLY B O 1
ATOM 7508 N N . GLU B 1 8 ? -9.656 -53.75 -8.047 1 61.56 8 GLU B N 1
ATOM 7509 C CA . GLU B 1 8 ? -9.641 -52.531 -8.859 1 61.56 8 GLU B CA 1
ATOM 7510 C C . GLU B 1 8 ? -10.516 -51.469 -8.242 1 61.56 8 GLU B C 1
ATOM 7512 O O . GLU B 1 8 ? -10.422 -50.281 -8.625 1 61.56 8 GLU B O 1
ATOM 7517 N N . ASN B 1 9 ? -11.242 -51.656 -6.988 1 69.62 9 ASN B N 1
ATOM 7518 C CA . ASN B 1 9 ? -12.109 -50.688 -6.281 1 69.62 9 ASN B CA 1
ATOM 7519 C C . ASN B 1 9 ? -13.125 -50.062 -7.219 1 69.62 9 ASN B C 1
ATOM 7521 O O . ASN B 1 9 ? -13.312 -48.844 -7.199 1 69.62 9 ASN B O 1
ATOM 7525 N N . LYS B 1 10 ? -13.727 -50.906 -8.172 1 81 10 LYS B N 1
ATOM 7526 C CA . LYS B 1 10 ? -14.711 -50.375 -9.109 1 81 10 LYS B CA 1
ATOM 7527 C C . LYS B 1 10 ? -16.141 -50.594 -8.594 1 81 10 LYS B C 1
ATOM 7529 O O . LYS B 1 10 ? -16.422 -51.625 -7.961 1 81 10 LYS B O 1
ATOM 7534 N N . THR B 1 11 ? -16.984 -49.688 -8.773 1 81.62 11 THR B N 1
ATOM 7535 C CA . THR B 1 11 ? -18.406 -49.781 -8.477 1 81.62 11 THR B CA 1
ATOM 7536 C C . THR B 1 11 ? -19.172 -50.344 -9.672 1 81.62 11 THR B C 1
ATOM 7538 O O . THR B 1 11 ? -18.625 -50.438 -10.773 1 81.62 11 THR B O 1
ATOM 7541 N N . PRO B 1 12 ? -20.406 -50.875 -9.484 1 81.38 12 PRO B N 1
ATOM 7542 C CA . PRO B 1 12 ? -21.219 -51.312 -10.617 1 81.38 12 PRO B CA 1
ATOM 7543 C C . PRO B 1 12 ? -21.344 -50.25 -11.711 1 81.38 12 PRO B C 1
ATOM 7545 O O . PRO B 1 12 ? -21.406 -50.594 -12.898 1 81.38 12 PRO B O 1
ATOM 7548 N N . LEU B 1 13 ? -21.328 -49 -11.312 1 86.44 13 LEU B N 1
ATOM 7549 C CA . LEU B 1 13 ? -21.391 -47.938 -12.305 1 86.44 13 LEU B CA 1
ATOM 7550 C C . LEU B 1 13 ? -20.125 -47.906 -13.133 1 86.44 13 LEU B C 1
ATOM 7552 O O . LEU B 1 13 ? -20.172 -47.656 -14.344 1 86.44 13 LEU B O 1
ATOM 7556 N N . HIS B 1 14 ? -19.031 -48.094 -12.461 1 86.5 14 HIS B N 1
ATOM 7557 C CA . HIS B 1 14 ? -17.75 -48.188 -13.18 1 86.5 14 HIS B CA 1
ATOM 7558 C C . HIS B 1 14 ? -17.797 -49.25 -14.258 1 86.5 14 HIS B C 1
ATOM 7560 O O . HIS B 1 14 ? -17.469 -49 -15.414 1 86.5 14 HIS B O 1
ATOM 7566 N N . LEU B 1 15 ? -18.172 -50.406 -13.883 1 84.06 15 LEU B N 1
ATOM 7567 C CA . LEU B 1 15 ? -18.188 -51.562 -14.766 1 84.06 15 LEU B CA 1
ATOM 7568 C C . LEU B 1 15 ? -19.156 -51.375 -15.922 1 84.06 15 LEU B C 1
ATOM 7570 O O . LEU B 1 15 ? -18.844 -51.688 -17.062 1 84.06 15 LEU B O 1
ATOM 7574 N N . SER B 1 16 ? -20.344 -50.906 -15.555 1 86.75 16 SER B N 1
ATOM 7575 C CA . SER B 1 16 ? -21.344 -50.688 -16.594 1 86.75 16 SER B CA 1
ATOM 7576 C C . SER B 1 16 ? -20.875 -49.625 -17.578 1 86.75 16 SER B C 1
ATOM 7578 O O . SER B 1 16 ? -21.125 -49.719 -18.781 1 86.75 16 SER B O 1
ATOM 7580 N N . ALA B 1 17 ? -20.219 -48.531 -17.141 1 87 17 ALA B N 1
ATOM 7581 C CA . ALA B 1 17 ? -19.703 -47.438 -17.984 1 87 17 ALA B CA 1
ATOM 7582 C C . ALA B 1 17 ? -18.547 -47.938 -18.859 1 87 17 ALA B C 1
ATOM 7584 O O . ALA B 1 17 ? -18.438 -47.562 -20.031 1 87 17 ALA B O 1
ATOM 7585 N N . GLU B 1 18 ? -17.734 -48.75 -18.234 1 82.12 18 GLU B N 1
ATOM 7586 C CA . GLU B 1 18 ? -16.578 -49.312 -18.938 1 82.12 18 GLU B CA 1
ATOM 7587 C C . GLU B 1 18 ? -17 -50.219 -20.094 1 82.12 18 GLU B C 1
ATOM 7589 O O . GLU B 1 18 ? -16.344 -50.25 -21.141 1 82.12 18 GLU B O 1
ATOM 7594 N N . HIS B 1 19 ? -18.109 -50.875 -19.906 1 81.38 19 HIS B N 1
ATOM 7595 C CA . HIS B 1 19 ? -18.562 -51.844 -20.906 1 81.38 19 HIS B CA 1
ATOM 7596 C C . HIS B 1 19 ? -19.672 -51.25 -21.781 1 81.38 19 HIS B C 1
ATOM 7598 O O . HIS B 1 19 ? -20.156 -51.938 -22.688 1 81.38 19 HIS B O 1
ATOM 7604 N N . GLY B 1 20 ? -20.109 -50.031 -21.562 1 82.44 20 GLY B N 1
ATOM 7605 C CA . GLY B 1 20 ? -21.031 -49.281 -22.422 1 82.44 20 GLY B CA 1
ATOM 7606 C C . GLY B 1 20 ? -22.469 -49.719 -22.25 1 82.44 20 GLY B C 1
ATOM 7607 O O . GLY B 1 20 ? -23.25 -49.688 -23.203 1 82.44 20 GLY B O 1
ATOM 7608 N N . TYR B 1 21 ? -22.812 -50.344 -21.141 1 86.69 21 TYR B N 1
ATOM 7609 C CA . TYR B 1 21 ? -24.188 -50.75 -20.891 1 86.69 21 TYR B CA 1
ATOM 7610 C C . TYR B 1 21 ? -25.047 -49.562 -20.516 1 86.69 21 TYR B C 1
ATOM 7612 O O . TYR B 1 21 ? -25.219 -49.25 -19.328 1 86.69 21 TYR B O 1
ATOM 7620 N N . THR B 1 22 ? -25.625 -48.906 -21.422 1 88.62 22 THR B N 1
ATOM 7621 C CA . THR B 1 22 ? -26.344 -47.656 -21.25 1 88.62 22 THR B CA 1
ATOM 7622 C C . THR B 1 22 ? -27.547 -47.844 -20.344 1 88.62 22 THR B C 1
ATOM 7624 O O . THR B 1 22 ? -27.844 -46.969 -19.516 1 88.62 22 THR B O 1
ATOM 7627 N N . SER B 1 23 ? -28.281 -48.938 -20.5 1 87.88 23 SER B N 1
ATOM 7628 C CA . SER B 1 23 ? -29.469 -49.188 -19.688 1 87.88 23 SER B CA 1
ATOM 7629 C C . SER B 1 23 ? -29.109 -49.344 -18.203 1 87.88 23 SER B C 1
ATOM 7631 O O . SER B 1 23 ? -29.812 -48.844 -17.328 1 87.88 23 SER B O 1
ATOM 7633 N N . ASN B 1 24 ? -27.938 -50.062 -18 1 87.5 24 ASN B N 1
ATOM 7634 C CA . ASN B 1 24 ? -27.469 -50.25 -16.625 1 87.5 24 ASN B CA 1
ATOM 7635 C C . ASN B 1 24 ? -27.031 -48.906 -16.016 1 87.5 24 ASN B C 1
ATOM 7637 O O . ASN B 1 24 ? -27.312 -48.656 -14.844 1 87.5 24 ASN B O 1
ATOM 7641 N N . VAL B 1 25 ? -26.359 -48.156 -16.812 1 89.44 25 VAL B N 1
ATOM 7642 C CA . VAL B 1 25 ? -25.875 -46.875 -16.328 1 89.44 25 VAL B CA 1
ATOM 7643 C C . VAL B 1 25 ? -27.047 -45.969 -15.938 1 89.44 25 VAL B C 1
ATOM 7645 O O . VAL B 1 25 ? -27.047 -45.375 -14.867 1 89.44 25 VAL B O 1
ATOM 7648 N N . THR B 1 26 ? -28.094 -45.969 -16.75 1 87.81 26 THR B N 1
ATOM 7649 C CA . THR B 1 26 ? -29.281 -45.156 -16.484 1 87.81 26 THR B CA 1
ATOM 7650 C C . THR B 1 26 ? -29.984 -45.625 -15.219 1 87.81 26 THR B C 1
ATOM 7652 O O . THR B 1 26 ? -30.391 -44.812 -14.383 1 87.81 26 THR B O 1
ATOM 7655 N N . THR B 1 27 ? -30.109 -46.938 -15.094 1 86.12 27 THR B N 1
ATOM 7656 C CA . THR B 1 27 ? -30.781 -47.531 -13.93 1 86.12 27 THR B CA 1
ATOM 7657 C C . THR B 1 27 ? -29.984 -47.219 -12.656 1 86.12 27 THR B C 1
ATOM 7659 O O . THR B 1 27 ? -30.578 -46.875 -11.625 1 86.12 27 THR B O 1
ATOM 7662 N N . LEU B 1 28 ? -28.672 -47.344 -12.703 1 86.56 28 LEU B N 1
ATOM 7663 C CA . LEU B 1 28 ? -27.828 -47.156 -11.531 1 86.56 28 LEU B CA 1
ATOM 7664 C C . LEU B 1 28 ? -27.828 -45.688 -11.109 1 86.56 28 LEU B C 1
ATOM 7666 O O . LEU B 1 28 ? -27.781 -45.375 -9.914 1 86.56 28 LEU B O 1
ATOM 7670 N N . LEU B 1 29 ? -27.922 -44.812 -12.086 1 86.25 29 LEU B N 1
ATOM 7671 C CA . LEU B 1 29 ? -27.969 -43.375 -11.789 1 86.25 29 LEU B CA 1
ATOM 7672 C C . LEU B 1 29 ? -29.297 -43 -11.141 1 86.25 29 LEU B C 1
ATOM 7674 O O . LEU B 1 29 ? -29.344 -42.188 -10.227 1 86.25 29 LEU B O 1
ATOM 7678 N N . GLN B 1 30 ? -30.391 -43.656 -11.578 1 80.38 30 GLN B N 1
ATOM 7679 C CA . GLN B 1 30 ? -31.703 -43.406 -10.992 1 80.38 30 GLN B CA 1
ATOM 7680 C C . GLN B 1 30 ? -31.75 -43.906 -9.547 1 80.38 30 GLN B C 1
ATOM 7682 O O . GLN B 1 30 ? -32.5 -43.344 -8.727 1 80.38 30 GLN B O 1
ATOM 7687 N N . LEU B 1 31 ? -30.906 -44.938 -9.273 1 78.56 31 LEU B N 1
ATOM 7688 C CA . LEU B 1 31 ? -30.891 -45.5 -7.93 1 78.56 31 LEU B CA 1
ATOM 7689 C C . LEU B 1 31 ? -29.875 -44.75 -7.051 1 78.56 31 LEU B C 1
ATOM 7691 O O . LEU B 1 31 ? -29.641 -45.156 -5.914 1 78.56 31 LEU B O 1
ATOM 7695 N N . GLY B 1 32 ? -29.234 -43.719 -7.516 1 76.25 32 GLY B N 1
ATOM 7696 C CA . GLY B 1 32 ? -28.375 -42.875 -6.699 1 76.25 32 GLY B CA 1
ATOM 7697 C C . GLY B 1 32 ? -26.906 -43.219 -6.793 1 76.25 32 GLY B C 1
ATOM 7698 O O . GLY B 1 32 ? -26.141 -42.938 -5.871 1 76.25 32 GLY B O 1
ATOM 7699 N N . GLY B 1 33 ? -26.531 -43.938 -7.809 1 76.81 33 GLY B N 1
ATOM 7700 C CA . GLY B 1 33 ? -25.125 -44.281 -7.961 1 76.81 33 GLY B CA 1
ATOM 7701 C C . GLY B 1 33 ? -24.219 -43.062 -8.039 1 76.81 33 GLY B C 1
ATOM 7702 O O . GLY B 1 33 ? -24.562 -42.062 -8.672 1 76.81 33 GLY B O 1
ATOM 7703 N N . SER B 1 34 ? -23.031 -43.125 -7.199 1 77.38 34 SER B N 1
ATOM 7704 C CA . SER B 1 34 ? -22.094 -42 -7.16 1 77.38 34 SER B CA 1
ATOM 7705 C C . SER B 1 34 ? -21.266 -41.938 -8.438 1 77.38 34 SER B C 1
ATOM 7707 O O . SER B 1 34 ? -20.719 -42.938 -8.891 1 77.38 34 SER B O 1
ATOM 7709 N N . MET B 1 35 ? -21.359 -40.844 -9.094 1 78.44 35 MET B N 1
ATOM 7710 C CA . MET B 1 35 ? -20.641 -40.656 -10.352 1 78.44 35 MET B CA 1
ATOM 7711 C C . MET B 1 35 ? -19.203 -40.188 -10.094 1 78.44 35 MET B C 1
ATOM 7713 O O . MET B 1 35 ? -18.375 -40.219 -11 1 78.44 35 MET B O 1
ATOM 7717 N N . LEU B 1 36 ? -18.812 -39.781 -8.844 1 74.69 36 LEU B N 1
ATOM 7718 C CA . LEU B 1 36 ? -17.531 -39.125 -8.578 1 74.69 36 LEU B CA 1
ATOM 7719 C C . LEU B 1 36 ? -16.562 -40.125 -7.93 1 74.69 36 LEU B C 1
ATOM 7721 O O . LEU B 1 36 ? -15.391 -39.781 -7.73 1 74.69 36 LEU B O 1
ATOM 7725 N N . ILE B 1 37 ? -17.062 -41.406 -7.688 1 75.94 37 ILE B N 1
ATOM 7726 C CA . ILE B 1 37 ? -16.188 -42.406 -7.059 1 75.94 37 ILE B CA 1
ATOM 7727 C C . ILE B 1 37 ? -15.102 -42.812 -8.039 1 75.94 37 ILE B C 1
ATOM 7729 O O . ILE B 1 37 ? -15.375 -43.031 -9.227 1 75.94 37 ILE B O 1
ATOM 7733 N N . ARG B 1 38 ? -13.867 -42.781 -7.629 1 77 38 ARG B N 1
ATOM 7734 C CA . ARG B 1 38 ? -12.734 -43.156 -8.461 1 77 38 ARG B CA 1
ATOM 7735 C C . ARG B 1 38 ? -12.281 -44.594 -8.172 1 77 38 ARG B C 1
ATOM 7737 O O . ARG B 1 38 ? -12.359 -45.062 -7.027 1 77 38 ARG B O 1
ATOM 7744 N N . ASP B 1 39 ? -12 -45.219 -9.148 1 75.44 39 ASP B N 1
ATOM 7745 C CA . ASP B 1 39 ? -11.469 -46.594 -8.969 1 75.44 39 ASP B CA 1
ATOM 7746 C C . ASP B 1 39 ? -10 -46.531 -8.547 1 75.44 39 ASP B C 1
ATOM 7748 O O . ASP B 1 39 ? -9.492 -45.5 -8.164 1 75.44 39 ASP B O 1
ATOM 7752 N N . ILE B 1 40 ? -9.383 -47.625 -8.43 1 66 40 ILE B N 1
ATOM 7753 C CA . ILE B 1 40 ? -8.016 -47.75 -7.914 1 66 40 ILE B CA 1
ATOM 7754 C C . ILE B 1 40 ? -7.066 -46.938 -8.781 1 66 40 ILE B C 1
ATOM 7756 O O . ILE B 1 40 ? -6.031 -46.469 -8.305 1 66 40 ILE B O 1
ATOM 7760 N N . ASN B 1 41 ? -7.457 -46.844 -10.062 1 63.88 41 ASN B N 1
ATOM 7761 C CA . ASN B 1 41 ? -6.613 -46.094 -10.984 1 63.88 41 ASN B CA 1
ATOM 7762 C C . ASN B 1 41 ? -6.992 -44.625 -11.023 1 63.88 41 ASN B C 1
ATOM 7764 O O . ASN B 1 41 ? -6.52 -43.875 -11.883 1 63.88 41 ASN B O 1
ATOM 7768 N N . GLY B 1 42 ? -7.965 -44.25 -10.133 1 69.38 42 GLY B N 1
ATOM 7769 C CA . GLY B 1 42 ? -8.375 -42.875 -10.023 1 69.38 42 GLY B CA 1
ATOM 7770 C C . GLY B 1 42 ? -9.367 -42.438 -11.094 1 69.38 42 GLY B C 1
ATOM 7771 O O . GLY B 1 42 ? -9.547 -41.25 -11.352 1 69.38 42 GLY B O 1
ATOM 7772 N N . MET B 1 43 ? -9.961 -43.469 -11.727 1 74.88 43 MET B N 1
ATOM 7773 C CA . MET B 1 43 ? -10.867 -43.156 -12.828 1 74.88 43 MET B CA 1
ATOM 7774 C C . MET B 1 43 ? -12.32 -43.188 -12.367 1 74.88 43 MET B C 1
ATOM 7776 O O . MET B 1 43 ? -12.719 -44.062 -11.594 1 74.88 43 MET B O 1
ATOM 7780 N N . THR B 1 44 ? -13.016 -42.156 -12.867 1 81.31 44 THR B N 1
ATOM 7781 C CA . THR B 1 44 ? -14.453 -42.094 -12.609 1 81.31 44 THR B CA 1
ATOM 7782 C C . THR B 1 44 ? -15.219 -42.906 -13.672 1 81.31 44 THR B C 1
ATOM 7784 O O . THR B 1 44 ? -14.648 -43.281 -14.703 1 81.31 44 THR B O 1
ATOM 7787 N N . PRO B 1 45 ? -16.438 -43.25 -13.406 1 81.69 45 PRO B N 1
ATOM 7788 C CA . PRO B 1 45 ? -17.234 -43.938 -14.43 1 81.69 45 PRO B CA 1
ATOM 7789 C C . PRO B 1 45 ? -17.234 -43.188 -15.766 1 81.69 45 PRO B C 1
ATOM 7791 O O . PRO B 1 45 ? -17.188 -43.812 -16.828 1 81.69 45 PRO B O 1
ATOM 7794 N N . SER B 1 46 ? -17.219 -41.875 -15.719 1 81.81 46 SER B N 1
ATOM 7795 C CA . SER B 1 46 ? -17.156 -41.094 -16.938 1 81.81 46 SER B CA 1
ATOM 7796 C C . SER B 1 46 ? -15.82 -41.25 -17.641 1 81.81 46 SER B C 1
ATOM 7798 O O . SER B 1 46 ? -15.766 -41.344 -18.875 1 81.81 46 SER B O 1
ATOM 7800 N N . ASP B 1 47 ? -14.766 -41.344 -16.844 1 76.56 47 ASP B N 1
ATOM 7801 C CA . ASP B 1 47 ? -13.43 -41.562 -17.391 1 76.56 47 ASP B CA 1
ATOM 7802 C C . ASP B 1 47 ? -13.344 -42.906 -18.109 1 76.56 47 ASP B C 1
ATOM 7804 O O . ASP B 1 47 ? -12.766 -43 -19.188 1 76.56 47 ASP B O 1
ATOM 7808 N N . LEU B 1 48 ? -13.906 -43.875 -17.484 1 78.44 48 LEU B N 1
ATOM 7809 C CA . LEU B 1 48 ? -13.859 -45.219 -18 1 78.44 48 LEU B CA 1
ATOM 7810 C C . LEU B 1 48 ? -14.672 -45.344 -19.297 1 78.44 48 LEU B C 1
ATOM 7812 O O . LEU B 1 48 ? -14.266 -46.031 -20.234 1 78.44 48 LEU B O 1
ATOM 7816 N N . ALA B 1 49 ? -15.82 -44.719 -19.281 1 82.06 49 ALA B N 1
ATOM 7817 C CA . ALA B 1 49 ? -16.641 -44.719 -20.484 1 82.06 49 ALA B CA 1
ATOM 7818 C C . ALA B 1 49 ? -15.938 -44 -21.641 1 82.06 49 ALA B C 1
ATOM 7820 O O . ALA B 1 49 ? -16.016 -44.469 -22.781 1 82.06 49 ALA B O 1
ATOM 7821 N N . ASP B 1 50 ? -15.234 -42.938 -21.375 1 76.44 50 ASP B N 1
ATOM 7822 C CA . ASP B 1 50 ? -14.492 -42.188 -22.375 1 76.44 50 ASP B CA 1
ATOM 7823 C C . ASP B 1 50 ? -13.32 -43 -22.922 1 76.44 50 ASP B C 1
ATOM 7825 O O . ASP B 1 50 ? -13.086 -43.031 -24.125 1 76.44 50 ASP B O 1
ATOM 7829 N N . LYS B 1 51 ? -12.641 -43.594 -21.938 1 68.06 51 LYS B N 1
ATOM 7830 C CA . LYS B 1 51 ? -11.508 -44.438 -22.312 1 68.06 51 LYS B CA 1
ATOM 7831 C C . LYS B 1 51 ? -11.938 -45.562 -23.234 1 68.06 51 LYS B C 1
ATOM 7833 O O . LYS B 1 51 ? -11.219 -45.938 -24.172 1 68.06 51 LYS B O 1
ATOM 7838 N N . ALA B 1 52 ? -13.172 -46.062 -22.922 1 72.81 52 ALA B N 1
ATOM 7839 C CA . ALA B 1 52 ? -13.688 -47.219 -23.672 1 72.81 52 ALA B CA 1
ATOM 7840 C C . ALA B 1 52 ? -14.422 -46.75 -24.922 1 72.81 52 ALA B C 1
ATOM 7842 O O . ALA B 1 52 ? -14.859 -47.562 -25.75 1 72.81 52 ALA B O 1
ATOM 7843 N N . GLY B 1 53 ? -14.648 -45.281 -25.156 1 70 53 GLY B N 1
ATOM 7844 C CA . GLY B 1 53 ? -15.242 -44.688 -26.344 1 70 53 GLY B CA 1
ATOM 7845 C C . GLY B 1 53 ? -16.75 -44.812 -26.359 1 70 53 GLY B C 1
ATOM 7846 O O . GLY B 1 53 ? -17.359 -44.844 -27.438 1 70 53 GLY B O 1
ATOM 7847 N N . HIS B 1 54 ? -17.344 -45.156 -25.328 1 80.38 54 HIS B N 1
ATOM 7848 C CA . HIS B 1 54 ? -18.797 -45.25 -25.266 1 80.38 54 HIS B CA 1
ATOM 7849 C C . HIS B 1 54 ? -19.438 -43.875 -25.188 1 80.38 54 HIS B C 1
ATOM 7851 O O . HIS B 1 54 ? -19.734 -43.406 -24.094 1 80.38 54 HIS B O 1
ATOM 7857 N N . THR B 1 55 ? -19.719 -43.219 -26.203 1 80.44 55 THR B N 1
ATOM 7858 C CA . THR B 1 55 ? -20.188 -41.844 -26.281 1 80.44 55 THR B CA 1
ATOM 7859 C C . THR B 1 55 ? -21.578 -41.688 -25.656 1 80.44 55 THR B C 1
ATOM 7861 O O . THR B 1 55 ? -21.875 -40.688 -25.031 1 80.44 55 THR B O 1
ATOM 7864 N N . GLU B 1 56 ? -22.359 -42.781 -25.922 1 85.38 56 GLU B N 1
ATOM 7865 C CA . GLU B 1 56 ? -23.703 -42.719 -25.375 1 85.38 56 GLU B CA 1
ATOM 7866 C C . GLU B 1 56 ? -23.688 -42.75 -23.844 1 85.38 56 GLU B C 1
ATOM 7868 O O . GLU B 1 56 ? -24.438 -42.031 -23.203 1 85.38 56 GLU B O 1
ATOM 7873 N N . CYS B 1 57 ? -22.797 -43.625 -23.359 1 85.12 57 CYS B N 1
ATOM 7874 C CA . CYS B 1 57 ? -22.672 -43.719 -21.906 1 85.12 57 CYS B CA 1
ATOM 7875 C C . CYS B 1 57 ? -22.141 -42.406 -21.328 1 85.12 57 CYS B C 1
ATOM 7877 O O . CYS B 1 57 ? -22.594 -41.938 -20.281 1 85.12 57 CYS B O 1
ATOM 7879 N N . ILE B 1 58 ? -21.297 -41.781 -21.984 1 82.06 58 ILE B N 1
ATOM 7880 C CA . ILE B 1 58 ? -20.719 -40.5 -21.547 1 82.06 58 ILE B CA 1
ATOM 7881 C C . ILE B 1 58 ? -21.812 -39.438 -21.516 1 82.06 58 ILE B C 1
ATOM 7883 O O . ILE B 1 58 ? -21.891 -38.625 -20.578 1 82.06 58 ILE B O 1
ATOM 7887 N N . SER B 1 59 ? -22.562 -39.438 -22.5 1 85.5 59 SER B N 1
ATOM 7888 C CA . SER B 1 59 ? -23.625 -38.438 -22.594 1 85.5 59 SER B CA 1
ATOM 7889 C C . SER B 1 59 ? -24.625 -38.594 -21.453 1 85.5 59 SER B C 1
ATOM 7891 O O . SER B 1 59 ? -25.078 -37.625 -20.875 1 85.5 59 SER B O 1
ATOM 7893 N N . ILE B 1 60 ? -24.953 -39.875 -21.203 1 86.56 60 ILE B N 1
ATOM 7894 C CA . ILE B 1 60 ? -25.906 -40.156 -20.141 1 86.56 60 ILE B CA 1
ATOM 7895 C C . ILE B 1 60 ? -25.312 -39.75 -18.797 1 86.56 60 ILE B C 1
ATOM 7897 O O . ILE B 1 60 ? -26 -39.125 -17.969 1 86.56 60 ILE B O 1
ATOM 7901 N N . LEU B 1 61 ? -24.109 -40.031 -18.609 1 85.88 61 LEU B N 1
ATOM 7902 C CA . LEU B 1 61 ? -23.438 -39.656 -17.359 1 85.88 61 LEU B CA 1
ATOM 7903 C C . LEU B 1 61 ? -23.297 -38.156 -17.219 1 85.88 61 LEU B C 1
ATOM 7905 O O . LEU B 1 61 ? -23.516 -37.594 -16.141 1 85.88 61 LEU B O 1
ATOM 7909 N N . LYS B 1 62 ? -23.016 -37.5 -18.281 1 81.19 62 LYS B N 1
ATOM 7910 C CA . LYS B 1 62 ? -22.891 -36.062 -18.281 1 81.19 62 LYS B CA 1
ATOM 7911 C C . LYS B 1 62 ? -24.25 -35.375 -18.016 1 81.19 62 LYS B C 1
ATOM 7913 O O . LYS B 1 62 ? -24.328 -34.406 -17.281 1 81.19 62 LYS B O 1
ATOM 7918 N N . GLU B 1 63 ? -25.25 -35.875 -18.625 1 84.12 63 GLU B N 1
ATOM 7919 C CA . GLU B 1 63 ? -26.578 -35.344 -18.422 1 84.12 63 GLU B CA 1
ATOM 7920 C C . GLU B 1 63 ? -27.047 -35.5 -16.984 1 84.12 63 GLU B C 1
ATOM 7922 O O . GLU B 1 63 ? -27.703 -34.625 -16.422 1 84.12 63 GLU B O 1
ATOM 7927 N N . ALA B 1 64 ? -26.766 -36.688 -16.516 1 83.25 64 ALA B N 1
ATOM 7928 C CA . ALA B 1 64 ? -27.125 -36.938 -15.125 1 83.25 64 ALA B CA 1
ATOM 7929 C C . ALA B 1 64 ? -26.359 -36.031 -14.18 1 83.25 64 ALA B C 1
ATOM 7931 O O . ALA B 1 64 ? -26.906 -35.531 -13.195 1 83.25 64 ALA B O 1
ATOM 7932 N N . ALA B 1 65 ? -25.141 -35.812 -14.461 1 80.88 65 ALA B N 1
ATOM 7933 C CA . ALA B 1 65 ? -24.312 -34.938 -13.656 1 80.88 65 ALA B CA 1
ATOM 7934 C C . ALA B 1 65 ? -24.828 -33.5 -13.75 1 80.88 65 ALA B C 1
ATOM 7936 O O . ALA B 1 65 ? -24.891 -32.781 -12.742 1 80.88 65 ALA B O 1
ATOM 7937 N N . ASP B 1 66 ? -25.188 -33.062 -14.867 1 82.38 66 ASP B N 1
ATOM 7938 C CA . ASP B 1 66 ? -25.703 -31.719 -15.094 1 82.38 66 ASP B CA 1
ATOM 7939 C C . ASP B 1 66 ? -27.031 -31.516 -14.383 1 82.38 66 ASP B C 1
ATOM 7941 O O . ASP B 1 66 ? -27.297 -30.453 -13.828 1 82.38 66 ASP B O 1
ATOM 7945 N N . ALA B 1 67 ? -27.875 -32.531 -14.477 1 83.12 67 ALA B N 1
ATOM 7946 C CA . ALA B 1 67 ? -29.172 -32.438 -13.812 1 83.12 67 ALA B CA 1
ATOM 7947 C C . ALA B 1 67 ? -29.016 -32.312 -12.305 1 83.12 67 ALA B C 1
ATOM 7949 O O . ALA B 1 67 ? -29.734 -31.562 -11.648 1 83.12 67 ALA B O 1
ATOM 7950 N N . ARG B 1 68 ? -28.141 -33.094 -11.742 1 82.25 68 ARG B N 1
ATOM 7951 C CA . ARG B 1 68 ? -27.891 -33 -10.312 1 82.25 68 ARG B CA 1
ATOM 7952 C C . ARG B 1 68 ? -27.328 -31.641 -9.922 1 82.25 68 ARG B C 1
ATOM 7954 O O . ARG B 1 68 ? -27.688 -31.078 -8.891 1 82.25 68 ARG B O 1
ATOM 7961 N N . GLU B 1 69 ? -26.469 -31.156 -10.727 1 83.94 69 GLU B N 1
ATOM 7962 C CA . GLU B 1 69 ? -25.891 -29.844 -10.469 1 83.94 69 GLU B CA 1
ATOM 7963 C C . GLU B 1 69 ? -26.953 -28.75 -10.57 1 83.94 69 GLU B C 1
ATOM 7965 O O . GLU B 1 69 ? -26.969 -27.828 -9.758 1 83.94 69 GLU B O 1
ATOM 7970 N N . LYS B 1 70 ? -27.766 -28.875 -11.477 1 86.31 70 LYS B N 1
ATOM 7971 C CA . LYS B 1 70 ? -28.828 -27.891 -11.648 1 86.31 70 LYS B CA 1
ATOM 7972 C C . LYS B 1 70 ? -29.797 -27.922 -10.469 1 86.31 70 LYS B C 1
ATOM 7974 O O . LYS B 1 70 ? -30.266 -26.875 -10.016 1 86.31 70 LYS B O 1
ATOM 7979 N N . ALA B 1 71 ? -30.125 -29.078 -9.977 1 85.38 71 ALA B N 1
ATOM 7980 C CA . ALA B 1 71 ? -31.016 -29.188 -8.82 1 85.38 71 ALA B CA 1
ATOM 7981 C C . ALA B 1 71 ? -30.406 -28.531 -7.586 1 85.38 71 ALA B C 1
ATOM 7983 O O . ALA B 1 71 ? -31.109 -27.875 -6.824 1 85.38 71 ALA B O 1
ATOM 7984 N N . LYS B 1 72 ? -29.188 -28.797 -7.371 1 86.88 72 LYS B N 1
ATOM 7985 C CA . LYS B 1 72 ? -28.484 -28.172 -6.254 1 86.88 72 LYS B CA 1
ATOM 7986 C C . LYS B 1 72 ? -28.5 -26.641 -6.383 1 86.88 72 LYS B C 1
ATOM 7988 O O . LYS B 1 72 ? -28.734 -25.938 -5.402 1 86.88 72 LYS B O 1
ATOM 7993 N N . LEU B 1 73 ? -28.328 -26.125 -7.578 1 89.56 73 LEU B N 1
ATOM 7994 C CA . LEU B 1 73 ? -28.312 -24.688 -7.84 1 89.56 73 LEU B CA 1
ATOM 7995 C C . LEU B 1 73 ? -29.688 -24.078 -7.617 1 89.56 73 LEU B C 1
ATOM 7997 O O . LEU B 1 73 ? -29.797 -22.953 -7.129 1 89.56 73 LEU B O 1
ATOM 8001 N N . ASP B 1 74 ? -30.688 -24.812 -7.949 1 91.69 74 ASP B N 1
ATOM 8002 C CA . ASP B 1 74 ? -32.062 -24.312 -7.777 1 91.69 74 ASP B CA 1
ATOM 8003 C C . ASP B 1 74 ? -32.406 -24.188 -6.301 1 91.69 74 ASP B C 1
ATOM 8005 O O . ASP B 1 74 ? -33.031 -23.203 -5.879 1 91.69 74 ASP B O 1
ATOM 8009 N N . ILE B 1 75 ? -32.094 -25.188 -5.52 1 91.88 75 ILE B N 1
ATOM 8010 C CA . ILE B 1 75 ? -32.375 -25.156 -4.086 1 91.88 75 ILE B CA 1
ATOM 8011 C C . ILE B 1 75 ? -31.578 -24.016 -3.445 1 91.88 75 ILE B C 1
ATOM 8013 O O . ILE B 1 75 ? -32.094 -23.328 -2.562 1 91.88 75 ILE B O 1
ATOM 8017 N N . HIS B 1 76 ? -30.359 -23.922 -3.832 1 94.38 76 HIS B N 1
ATOM 8018 C CA . HIS B 1 76 ? -29.531 -22.828 -3.309 1 94.38 76 HIS B CA 1
ATOM 8019 C C . HIS B 1 76 ? -30.141 -21.469 -3.65 1 94.38 76 HIS B C 1
ATOM 8021 O O . HIS B 1 76 ? -30.141 -20.547 -2.822 1 94.38 76 HIS B O 1
ATOM 8027 N N . ALA B 1 77 ? -30.625 -21.344 -4.875 1 94 77 ALA B N 1
ATOM 8028 C CA . ALA B 1 77 ? -31.25 -20.094 -5.293 1 94 77 ALA B CA 1
ATOM 8029 C C . ALA B 1 77 ? -32.469 -19.781 -4.434 1 94 77 ALA B C 1
ATOM 8031 O O . ALA B 1 77 ? -32.719 -18.625 -4.078 1 94 77 ALA B O 1
ATOM 8032 N N . ALA B 1 78 ? -33.219 -20.781 -4.105 1 94.12 78 ALA B N 1
ATOM 8033 C CA . ALA B 1 78 ? -34.375 -20.625 -3.238 1 94.12 78 ALA B CA 1
ATOM 8034 C C . ALA B 1 78 ? -33.969 -20.219 -1.828 1 94.12 78 ALA B C 1
ATOM 8036 O O . ALA B 1 78 ? -34.594 -19.359 -1.207 1 94.12 78 ALA B O 1
ATOM 8037 N N . LEU B 1 79 ? -32.938 -20.828 -1.338 1 95.12 79 LEU B N 1
ATOM 8038 C CA . LEU B 1 79 ? -32.375 -20.484 -0.027 1 95.12 79 LEU B CA 1
ATOM 8039 C C . LEU B 1 79 ? -31.906 -19.031 -0.002 1 95.12 79 LEU B C 1
ATOM 8041 O O . LEU B 1 79 ? -32.125 -18.312 0.969 1 95.12 79 LEU B O 1
ATOM 8045 N N . ARG B 1 80 ? -31.219 -18.688 -1.023 1 95.25 80 ARG B N 1
ATOM 8046 C CA . ARG B 1 80 ? -30.688 -17.328 -1.123 1 95.25 80 ARG B CA 1
ATOM 8047 C C . ARG B 1 80 ? -31.828 -16.297 -1.119 1 95.25 80 ARG B C 1
ATOM 8049 O O . ARG B 1 80 ? -31.75 -15.289 -0.427 1 95.25 80 ARG B O 1
ATOM 8056 N N . ASP B 1 81 ? -32.875 -16.562 -1.865 1 94.5 81 ASP B N 1
ATOM 8057 C CA . ASP B 1 81 ? -34.031 -15.672 -1.903 1 94.5 81 ASP B CA 1
ATOM 8058 C C . ASP B 1 81 ? -34.688 -15.57 -0.531 1 94.5 81 ASP B C 1
ATOM 8060 O O . ASP B 1 81 ? -35.062 -14.477 -0.09 1 94.5 81 ASP B O 1
ATOM 8064 N N . SER B 1 82 ? -34.812 -16.656 0.139 1 95.44 82 SER B N 1
ATOM 8065 C CA . SER B 1 82 ? -35.438 -16.688 1.461 1 95.44 82 SER B CA 1
ATOM 8066 C C . SER B 1 82 ? -34.594 -15.969 2.492 1 95.44 82 SER B C 1
ATOM 8068 O O . SER B 1 82 ? -35.094 -15.273 3.365 1 95.44 82 SER B O 1
ATOM 8070 N N . CYS B 1 83 ? -33.281 -16.109 2.42 1 94.69 83 CYS B N 1
ATOM 8071 C CA . CYS B 1 83 ? -32.344 -15.422 3.316 1 94.69 83 CYS B CA 1
ATOM 8072 C C . CYS B 1 83 ? -32.406 -13.914 3.102 1 94.69 83 CYS B C 1
ATOM 8074 O O . CYS B 1 83 ? -32.375 -13.148 4.066 1 94.69 83 CYS B O 1
ATOM 8076 N N . GLY B 1 84 ? -32.438 -13.531 1.829 1 91.38 84 GLY B N 1
ATOM 8077 C CA . GLY B 1 84 ? -32.5 -12.117 1.495 1 91.38 84 GLY B CA 1
ATOM 8078 C C . GLY B 1 84 ? -33.781 -11.445 1.981 1 91.38 84 GLY B C 1
ATOM 8079 O O . GLY B 1 84 ? -33.75 -10.281 2.398 1 91.38 84 GLY B O 1
ATOM 8080 N N . GLN B 1 85 ? -34.875 -12.219 2.068 1 91.44 85 GLN B N 1
ATOM 8081 C CA . GLN B 1 85 ? -36.156 -11.688 2.48 1 91.44 85 GLN B CA 1
ATOM 8082 C C . GLN B 1 85 ? -36.344 -11.805 3.99 1 91.44 85 GLN B C 1
ATOM 8084 O O . GLN B 1 85 ? -37.281 -11.227 4.555 1 91.44 85 GLN B O 1
ATOM 8089 N N . GLY B 1 86 ? -35.5 -12.531 4.602 1 93.12 86 GLY B N 1
ATOM 8090 C CA . GLY B 1 86 ? -35.562 -12.711 6.043 1 93.12 86 GLY B CA 1
ATOM 8091 C C . GLY B 1 86 ? -36.656 -13.695 6.461 1 93.12 86 GLY B C 1
ATOM 8092 O O . GLY B 1 86 ? -37.188 -13.594 7.562 1 93.12 86 GLY B O 1
ATOM 8093 N N . ASP B 1 87 ? -37.031 -14.594 5.559 1 95.31 87 ASP B N 1
ATOM 8094 C CA . ASP B 1 87 ? -38.062 -15.594 5.836 1 95.31 87 ASP B CA 1
ATOM 8095 C C . ASP B 1 87 ? -37.469 -16.797 6.574 1 95.31 87 ASP B C 1
ATOM 8097 O O . ASP B 1 87 ? -37.094 -17.781 5.949 1 95.31 87 ASP B O 1
ATOM 8101 N N . VAL B 1 88 ? -37.562 -16.844 7.809 1 96.56 88 VAL B N 1
ATOM 8102 C CA . VAL B 1 88 ? -36.938 -17.844 8.664 1 96.56 88 VAL B CA 1
ATOM 8103 C C . VAL B 1 88 ? -37.562 -19.203 8.43 1 96.56 88 VAL B C 1
ATOM 8105 O O . VAL B 1 88 ? -36.875 -20.219 8.352 1 96.56 88 VAL B O 1
ATOM 8108 N N . SER B 1 89 ? -38.844 -19.219 8.312 1 95.88 89 SER B N 1
ATOM 8109 C CA . SER B 1 89 ? -39.562 -20.484 8.156 1 95.88 89 SER B CA 1
ATOM 8110 C C . SER B 1 89 ? -39.188 -21.172 6.859 1 95.88 89 SER B C 1
ATOM 8112 O O . SER B 1 89 ? -38.969 -22.391 6.848 1 95.88 89 SER B O 1
ATOM 8114 N N . SER B 1 90 ? -39.156 -20.422 5.797 1 95.81 90 SER B N 1
ATOM 8115 C CA . SER B 1 90 ? -38.781 -20.984 4.504 1 95.81 90 SER B CA 1
ATOM 8116 C C . SER B 1 90 ? -37.344 -21.516 4.52 1 95.81 90 SER B C 1
ATOM 8118 O O . SER B 1 90 ? -37.062 -22.562 3.939 1 95.81 90 SER B O 1
ATOM 8120 N N . VAL B 1 91 ? -36.406 -20.812 5.168 1 96.19 91 VAL B N 1
ATOM 8121 C CA . VAL B 1 91 ? -35 -21.219 5.25 1 96.19 91 VAL B CA 1
ATOM 8122 C C . VAL B 1 91 ? -34.906 -22.531 6.023 1 96.19 91 VAL B C 1
ATOM 8124 O O . VAL B 1 91 ? -34.188 -23.453 5.602 1 96.19 91 VAL B O 1
ATOM 8127 N N . GLN B 1 92 ? -35.688 -22.641 7.098 1 93.94 92 GLN B N 1
ATOM 8128 C CA . GLN B 1 92 ? -35.656 -23.844 7.918 1 93.94 92 GLN B CA 1
ATOM 8129 C C . GLN B 1 92 ? -36.156 -25.047 7.141 1 93.94 92 GLN B C 1
ATOM 8131 O O . GLN B 1 92 ? -35.594 -26.141 7.207 1 93.94 92 GLN B O 1
ATOM 8136 N N . GLN B 1 93 ? -37.156 -24.844 6.398 1 93.44 93 GLN B N 1
ATOM 8137 C CA . GLN B 1 93 ? -37.75 -25.938 5.617 1 93.44 93 GLN B CA 1
ATOM 8138 C C . GLN B 1 93 ? -36.812 -26.391 4.512 1 93.44 93 GLN B C 1
ATOM 8140 O O . GLN B 1 93 ? -36.625 -27.594 4.293 1 93.44 93 GLN B O 1
ATOM 8145 N N . LEU B 1 94 ? -36.25 -25.484 3.811 1 94 94 LEU B N 1
ATOM 8146 C CA . LEU B 1 94 ? -35.375 -25.797 2.693 1 94 94 LEU B CA 1
ATOM 8147 C C . LEU B 1 94 ? -34.125 -26.516 3.182 1 94 94 LEU B C 1
ATOM 8149 O O . LEU B 1 94 ? -33.656 -27.469 2.561 1 94 94 LEU B O 1
ATOM 8153 N N . VAL B 1 95 ? -33.531 -26.078 4.309 1 92.56 95 VAL B N 1
ATOM 8154 C CA . VAL B 1 95 ? -32.312 -26.672 4.836 1 92.56 95 VAL B CA 1
ATOM 8155 C C . VAL B 1 95 ? -32.594 -28.078 5.359 1 92.56 95 VAL B C 1
ATOM 8157 O O . VAL B 1 95 ? -31.75 -28.969 5.219 1 92.56 95 VAL B O 1
ATOM 8160 N N . ALA B 1 96 ? -33.719 -28.25 5.926 1 87.56 96 ALA B N 1
ATOM 8161 C CA . ALA B 1 96 ? -34.094 -29.562 6.457 1 87.56 96 ALA B CA 1
ATOM 8162 C C . ALA B 1 96 ? -34.25 -30.578 5.336 1 87.56 96 ALA B C 1
ATOM 8164 O O . ALA B 1 96 ? -34 -31.766 5.539 1 87.56 96 ALA B O 1
ATOM 8165 N N . SER B 1 97 ? -34.5 -30.078 4.199 1 86.38 97 SER B N 1
ATOM 8166 C CA . SER B 1 97 ? -34.719 -30.969 3.053 1 86.38 97 SER B CA 1
ATOM 8167 C C . SER B 1 97 ? -33.406 -31.438 2.469 1 86.38 97 SER B C 1
ATOM 8169 O O . SER B 1 97 ? -33.344 -32.406 1.711 1 86.38 97 SER B O 1
ATOM 8171 N N . LEU B 1 98 ? -32.25 -30.781 2.854 1 84.81 98 LEU B N 1
ATOM 8172 C CA . LEU B 1 98 ? -30.938 -31.031 2.232 1 84.81 98 LEU B CA 1
ATOM 8173 C C . LEU B 1 98 ? -30.234 -32.219 2.898 1 84.81 98 LEU B C 1
ATOM 8175 O O . LEU B 1 98 ? -29.391 -32.844 2.287 1 84.81 98 LEU B O 1
ATOM 8179 N N . SER B 1 99 ? -30.797 -33.188 3.242 1 73.19 99 SER B N 1
ATOM 8180 C CA . SER B 1 99 ? -30.266 -34.344 3.947 1 73.19 99 SER B CA 1
ATOM 8181 C C . SER B 1 99 ? -28.75 -34.406 3.885 1 73.19 99 SER B C 1
ATOM 8183 O O . SER B 1 99 ? -28.078 -33.625 4.59 1 73.19 99 SER B O 1
ATOM 8185 N N . LYS B 1 100 ? -27.938 -35.062 2.932 1 72.75 100 LYS B N 1
ATOM 8186 C CA . LYS B 1 100 ? -26.516 -35.375 2.91 1 72.75 100 LYS B CA 1
ATOM 8187 C C . LYS B 1 100 ? -25.703 -34.219 2.303 1 72.75 100 LYS B C 1
ATOM 8189 O O . LYS B 1 100 ? -24.547 -34.031 2.674 1 72.75 100 LYS B O 1
ATOM 8194 N N . ASP B 1 101 ? -26.219 -33.375 1.527 1 81.38 101 ASP B N 1
ATOM 8195 C CA . ASP B 1 101 ? -25.484 -32.344 0.79 1 81.38 101 ASP B CA 1
ATOM 8196 C C . ASP B 1 101 ? -25.734 -30.969 1.383 1 81.38 101 ASP B C 1
ATOM 8198 O O . ASP B 1 101 ? -25.531 -29.953 0.714 1 81.38 101 ASP B O 1
ATOM 8202 N N . ALA B 1 102 ? -26.141 -30.891 2.639 1 86.12 102 ALA B N 1
ATOM 8203 C CA . ALA B 1 102 ? -26.516 -29.609 3.232 1 86.12 102 ALA B CA 1
ATOM 8204 C C . ALA B 1 102 ? -25.328 -28.672 3.32 1 86.12 102 ALA B C 1
ATOM 8206 O O . ALA B 1 102 ? -25.422 -27.5 2.955 1 86.12 102 ALA B O 1
ATOM 8207 N N . GLU B 1 103 ? -24.219 -29.156 3.805 1 89.38 103 GLU B N 1
ATOM 8208 C CA . GLU B 1 103 ? -23.016 -28.328 3.975 1 89.38 103 GLU B CA 1
ATOM 8209 C C . GLU B 1 103 ? -22.547 -27.766 2.639 1 89.38 103 GLU B C 1
ATOM 8211 O O . GLU B 1 103 ? -22.156 -26.594 2.555 1 89.38 103 GLU B O 1
ATOM 8216 N N . LEU B 1 104 ? -22.625 -28.609 1.658 1 88.62 104 LEU B N 1
ATOM 8217 C CA . LEU B 1 104 ? -22.156 -28.203 0.335 1 88.62 104 LEU B CA 1
ATOM 8218 C C . LEU B 1 104 ? -23.078 -27.125 -0.244 1 88.62 104 LEU B C 1
ATOM 8220 O O . LEU B 1 104 ? -22.609 -26.125 -0.782 1 88.62 104 LEU B O 1
ATOM 8224 N N . ILE B 1 105 ? -24.344 -27.297 -0.102 1 91.06 105 ILE B N 1
ATOM 8225 C CA . ILE B 1 105 ? -25.312 -26.391 -0.712 1 91.06 105 ILE B CA 1
ATOM 8226 C C . ILE B 1 105 ? -25.328 -25.062 0.045 1 91.06 105 ILE B C 1
ATOM 8228 O O . ILE B 1 105 ? -25.406 -24 -0.565 1 91.06 105 ILE B O 1
ATOM 8232 N N . VAL B 1 106 ? -25.188 -25.125 1.362 1 92.88 106 VAL B N 1
ATOM 8233 C CA . VAL B 1 106 ? -25.234 -23.922 2.199 1 92.88 106 VAL B CA 1
ATOM 8234 C C . VAL B 1 106 ? -24.016 -23.047 1.924 1 92.88 106 VAL B C 1
ATOM 8236 O O . VAL B 1 106 ? -24.094 -21.828 1.989 1 92.88 106 VAL B O 1
ATOM 8239 N N . ASN B 1 107 ? -22.922 -23.656 1.533 1 93.5 107 ASN B N 1
ATOM 8240 C CA . ASN B 1 107 ? -21.672 -22.906 1.382 1 93.5 107 ASN B CA 1
ATOM 8241 C C . ASN B 1 107 ? -21.375 -22.594 -0.084 1 93.5 107 ASN B C 1
ATOM 8243 O O . ASN B 1 107 ? -20.344 -22.031 -0.405 1 93.5 107 ASN B O 1
ATOM 8247 N N . MET B 1 108 ? -22.344 -22.922 -0.946 1 90.56 108 MET B N 1
ATOM 8248 C CA . MET B 1 108 ? -22.172 -22.625 -2.365 1 90.56 108 MET B CA 1
ATOM 8249 C C . MET B 1 108 ? -22.172 -21.125 -2.613 1 90.56 108 MET B C 1
ATOM 8251 O O . MET B 1 108 ? -22.922 -20.391 -1.962 1 90.56 108 MET B O 1
ATOM 8255 N N . ALA B 1 109 ? -21.266 -20.609 -3.473 1 89.56 109 ALA B N 1
ATOM 8256 C CA . ALA B 1 109 ? -21.219 -19.219 -3.91 1 89.56 109 ALA B CA 1
ATOM 8257 C C . ALA B 1 109 ? -21.125 -19.125 -5.43 1 89.56 109 ALA B C 1
ATOM 8259 O O . ALA B 1 109 ? -20.094 -18.719 -5.969 1 89.56 109 ALA B O 1
ATOM 8260 N N . PRO B 1 110 ? -22.281 -19.438 -6.078 1 88 110 PRO B N 1
ATOM 8261 C CA . PRO B 1 110 ? -22.266 -19.438 -7.539 1 88 110 PRO B CA 1
ATOM 8262 C C . PRO B 1 110 ? -21.922 -18.062 -8.117 1 88 110 PRO B C 1
ATOM 8264 O O . PRO B 1 110 ? -22.391 -17.047 -7.609 1 88 110 PRO B O 1
ATOM 8267 N N . SER B 1 111 ? -21.078 -18.016 -9.109 1 86.5 111 SER B N 1
ATOM 8268 C CA . SER B 1 111 ? -20.703 -16.812 -9.859 1 86.5 111 SER B CA 1
ATOM 8269 C C . SER B 1 111 ? -20.094 -15.758 -8.938 1 86.5 111 SER B C 1
ATOM 8271 O O . SER B 1 111 ? -20.312 -14.562 -9.133 1 86.5 111 SER B O 1
ATOM 8273 N N . GLY B 1 112 ? -19.516 -16.234 -7.867 1 85.19 112 GLY B N 1
ATOM 8274 C CA . GLY B 1 112 ? -18.828 -15.32 -6.98 1 85.19 112 GLY B CA 1
ATOM 8275 C C . GLY B 1 112 ? -19.75 -14.562 -6.047 1 85.19 112 GLY B C 1
ATOM 8276 O O . GLY B 1 112 ? -19.359 -13.539 -5.477 1 85.19 112 GLY B O 1
ATOM 8277 N N . ALA B 1 113 ? -20.984 -15.023 -5.902 1 88.56 113 ALA B N 1
ATOM 8278 C CA . ALA B 1 113 ? -21.922 -14.383 -4.988 1 88.56 113 ALA B CA 1
ATOM 8279 C C . ALA B 1 113 ? -21.484 -14.562 -3.537 1 88.56 113 ALA B C 1
ATOM 8281 O O . ALA B 1 113 ? -20.672 -15.438 -3.23 1 88.56 113 ALA B O 1
ATOM 8282 N N . ASN B 1 114 ? -21.969 -13.68 -2.697 1 92.5 114 ASN B N 1
ATOM 8283 C CA . ASN B 1 114 ? -21.688 -13.82 -1.271 1 92.5 114 ASN B CA 1
ATOM 8284 C C . ASN B 1 114 ? -22.328 -15.078 -0.695 1 92.5 114 ASN B C 1
ATOM 8286 O O . ASN B 1 114 ? -23.344 -15.547 -1.197 1 92.5 114 ASN B O 1
ATOM 8290 N N . THR B 1 115 ? -21.766 -15.68 0.285 1 95.06 115 THR B N 1
ATOM 8291 C CA . THR B 1 115 ? -22.328 -16.859 0.933 1 95.06 115 THR B CA 1
ATOM 8292 C C . THR B 1 115 ? -23.625 -16.516 1.641 1 95.06 115 THR B C 1
ATOM 8294 O O . THR B 1 115 ? -23.922 -15.352 1.887 1 95.06 115 THR B O 1
ATOM 8297 N N . LEU B 1 116 ? -24.422 -17.516 1.91 1 96.12 116 LEU B N 1
ATOM 8298 C CA . LEU B 1 116 ? -25.688 -17.328 2.609 1 96.12 116 LEU B CA 1
ATOM 8299 C C . LEU B 1 116 ? -25.469 -16.766 4.008 1 96.12 116 LEU B C 1
ATOM 8301 O O . LEU B 1 116 ? -26.203 -15.898 4.461 1 96.12 116 LEU B O 1
ATOM 8305 N N . LEU B 1 117 ? -24.391 -17.266 4.691 1 97 117 LEU B N 1
ATOM 8306 C CA . LEU B 1 117 ? -24.062 -16.766 6.023 1 97 117 LEU B CA 1
ATOM 8307 C C . LEU B 1 117 ? -23.719 -15.281 5.973 1 97 117 LEU B C 1
ATOM 8309 O O . LEU B 1 117 ? -24.156 -14.516 6.832 1 97 117 LEU B O 1
ATOM 8313 N N . PHE B 1 118 ? -22.906 -14.922 5.016 1 96.69 118 PHE B N 1
ATOM 8314 C CA . PHE B 1 118 ? -22.547 -13.523 4.82 1 96.69 118 PHE B CA 1
ATOM 8315 C C . PHE B 1 118 ? -23.781 -12.664 4.637 1 96.69 118 PHE B C 1
ATOM 8317 O O . PHE B 1 118 ? -23.938 -11.625 5.285 1 96.69 118 PHE B O 1
ATOM 8324 N N . THR B 1 119 ? -24.672 -13.062 3.752 1 95.19 119 THR B N 1
ATOM 8325 C CA . THR B 1 119 ? -25.891 -12.312 3.449 1 95.19 119 THR B CA 1
ATOM 8326 C C . THR B 1 119 ? -26.766 -12.188 4.688 1 95.19 119 THR B C 1
ATOM 8328 O O . THR B 1 119 ? -27.328 -11.117 4.949 1 95.19 119 THR B O 1
ATOM 8331 N N . ALA B 1 120 ? -26.906 -13.242 5.43 1 97.06 120 ALA B N 1
ATOM 8332 C CA . ALA B 1 120 ? -27.703 -13.227 6.652 1 97.06 120 ALA B CA 1
ATOM 8333 C C . ALA B 1 120 ? -27.094 -12.273 7.684 1 97.06 120 ALA B C 1
ATOM 8335 O O . ALA B 1 120 ? -27.828 -11.578 8.398 1 97.06 120 ALA B O 1
ATOM 8336 N N . CYS B 1 121 ? -25.766 -12.242 7.805 1 97.25 121 CYS B N 1
ATOM 8337 C CA . CYS B 1 121 ? -25.062 -11.352 8.734 1 97.25 121 CYS B CA 1
ATOM 8338 C C . CYS B 1 121 ? -25.219 -9.898 8.305 1 97.25 121 CYS B C 1
ATOM 8340 O O . CYS B 1 121 ? -25.328 -9.008 9.156 1 97.25 121 CYS B O 1
ATOM 8342 N N . GLN B 1 122 ? -25.219 -9.672 6.996 1 94.75 122 GLN B N 1
ATOM 8343 C CA . GLN B 1 122 ? -25.406 -8.32 6.465 1 94.75 122 GLN B CA 1
ATOM 8344 C C . GLN B 1 122 ? -26.797 -7.781 6.781 1 94.75 122 GLN B C 1
ATOM 8346 O O . GLN B 1 122 ? -26.938 -6.617 7.164 1 94.75 122 GLN B O 1
ATOM 8351 N N . THR B 1 123 ? -27.828 -8.617 6.668 1 93.69 123 THR B N 1
ATOM 8352 C CA . THR B 1 123 ? -29.203 -8.203 6.91 1 93.69 123 THR B CA 1
ATOM 8353 C C . THR B 1 123 ? -29.5 -8.156 8.406 1 93.69 123 THR B C 1
ATOM 8355 O O . THR B 1 123 ? -30.406 -7.438 8.844 1 93.69 123 THR B O 1
ATOM 8358 N N . GLY B 1 124 ? -28.812 -8.898 9.273 1 95.81 124 GLY B N 1
ATOM 8359 C CA . GLY B 1 124 ? -28.938 -8.844 10.719 1 95.81 124 GLY B CA 1
ATOM 8360 C C . GLY B 1 124 ? -29.984 -9.805 11.258 1 95.81 124 GLY B C 1
ATOM 8361 O O . GLY B 1 124 ? -30.516 -9.602 12.352 1 95.81 124 GLY B O 1
ATOM 8362 N N . ASN B 1 125 ? -30.328 -10.82 10.492 1 96.12 125 ASN B N 1
ATOM 8363 C CA . ASN B 1 125 ? -31.297 -11.797 10.961 1 96.12 125 ASN B CA 1
ATOM 8364 C C . ASN B 1 125 ? -30.656 -12.875 11.812 1 96.12 125 ASN B C 1
ATOM 8366 O O . ASN B 1 125 ? -30.188 -13.891 11.289 1 96.12 125 ASN B O 1
ATOM 8370 N N . LYS B 1 126 ? -30.797 -12.812 13.047 1 97.12 126 LYS B N 1
ATOM 8371 C CA . LYS B 1 126 ? -30.125 -13.68 14.016 1 97.12 126 LYS B CA 1
ATOM 8372 C C . LYS B 1 126 ? -30.594 -15.125 13.883 1 97.12 126 LYS B C 1
ATOM 8374 O O . LYS B 1 126 ? -29.797 -16.062 13.977 1 97.12 126 LYS B O 1
ATOM 8379 N N . GLU B 1 127 ? -31.844 -15.312 13.648 1 97.44 127 GLU B N 1
ATOM 8380 C CA . GLU B 1 127 ? -32.406 -16.656 13.57 1 97.44 127 GLU B CA 1
ATOM 8381 C C . GLU B 1 127 ? -31.891 -17.406 12.352 1 97.44 127 GLU B C 1
ATOM 8383 O O . GLU B 1 127 ? -31.562 -18.594 12.438 1 97.44 127 GLU B O 1
ATOM 8388 N N . ILE B 1 128 ? -31.828 -16.734 11.219 1 97.69 128 ILE B N 1
ATOM 8389 C CA . ILE B 1 128 ? -31.312 -17.359 10 1 97.69 128 ILE B CA 1
ATOM 8390 C C . ILE B 1 128 ? -29.844 -17.719 10.18 1 97.69 128 ILE B C 1
ATOM 8392 O O . ILE B 1 128 ? -29.406 -18.781 9.758 1 97.69 128 ILE B O 1
ATOM 8396 N N . VAL B 1 129 ? -29.016 -16.797 10.836 1 98 129 VAL B N 1
ATOM 8397 C CA . VAL B 1 129 ? -27.609 -17.047 11.102 1 98 129 VAL B CA 1
ATOM 8398 C C . VAL B 1 129 ? -27.453 -18.312 11.938 1 98 129 VAL B C 1
ATOM 8400 O O . VAL B 1 129 ? -26.609 -19.156 11.648 1 98 129 VAL B O 1
ATOM 8403 N N . LYS B 1 130 ? -28.359 -18.469 12.953 1 97.25 130 LYS B N 1
ATOM 8404 C CA . LYS B 1 130 ? -28.297 -19.641 13.828 1 97.25 130 LYS B CA 1
ATOM 8405 C C . LYS B 1 130 ? -28.578 -20.922 13.055 1 97.25 130 LYS B C 1
ATOM 8407 O O . LYS B 1 130 ? -27.859 -21.922 13.211 1 97.25 130 LYS B O 1
ATOM 8412 N N . ILE B 1 131 ? -29.578 -20.922 12.156 1 95.94 131 ILE B N 1
ATOM 8413 C CA . ILE B 1 131 ? -29.953 -22.094 11.359 1 95.94 131 ILE B CA 1
ATOM 8414 C C . ILE B 1 131 ? -28.797 -22.484 10.438 1 95.94 131 ILE B C 1
ATOM 8416 O O . ILE B 1 131 ? -28.453 -23.656 10.32 1 95.94 131 ILE B O 1
ATOM 8420 N N . LEU B 1 132 ? -28.156 -21.5 9.781 1 96.5 132 LEU B N 1
ATOM 8421 C CA . LEU B 1 132 ? -27.062 -21.766 8.844 1 96.5 132 LEU B CA 1
ATOM 8422 C C . LEU B 1 132 ? -25.844 -22.344 9.562 1 96.5 132 LEU B C 1
ATOM 8424 O O . LEU B 1 132 ? -25.219 -23.281 9.07 1 96.5 132 LEU B O 1
ATOM 8428 N N . LEU B 1 133 ? -25.516 -21.766 10.75 1 96.56 133 LEU B N 1
ATOM 8429 C CA . LEU B 1 133 ? -24.359 -22.25 11.516 1 96.56 133 LEU B CA 1
ATOM 8430 C C . LEU B 1 133 ? -24.578 -23.688 11.984 1 96.56 133 LEU B C 1
ATOM 8432 O O . LEU B 1 133 ? -23.641 -24.484 11.984 1 96.56 133 LEU B O 1
ATOM 8436 N N . GLU B 1 134 ? -25.828 -24.031 12.305 1 94.06 134 GLU B N 1
ATOM 8437 C CA . GLU B 1 134 ? -26.156 -25.391 12.766 1 94.06 134 GLU B CA 1
ATOM 8438 C C . GLU B 1 134 ? -26.062 -26.391 11.625 1 94.06 134 GLU B C 1
ATOM 8440 O O . GLU B 1 134 ? -25.875 -27.594 11.852 1 94.06 134 GLU B O 1
ATOM 8445 N N . HIS B 1 135 ? -26.141 -25.938 10.398 1 93.5 135 HIS B N 1
ATOM 8446 C CA . HIS B 1 135 ? -26.141 -26.859 9.266 1 93.5 135 HIS B CA 1
ATOM 8447 C C . HIS B 1 135 ? -24.844 -26.75 8.469 1 93.5 135 HIS B C 1
ATOM 8449 O O . HIS B 1 135 ? -24.844 -26.953 7.254 1 93.5 135 HIS B O 1
ATOM 8455 N N . GLY B 1 136 ? -23.844 -26.172 9.062 1 92.44 136 GLY B N 1
ATOM 8456 C CA . GLY B 1 136 ? -22.5 -26.328 8.531 1 92.44 136 GLY B CA 1
ATOM 8457 C C . GLY B 1 136 ? -22.016 -25.109 7.746 1 92.44 136 GLY B C 1
ATOM 8458 O O . GLY B 1 136 ? -21.062 -25.203 6.965 1 92.44 136 GLY B O 1
ATOM 8459 N N . ALA B 1 137 ? -22.656 -23.953 7.867 1 95.12 137 ALA B N 1
ATOM 8460 C CA . ALA B 1 137 ? -22.125 -22.75 7.211 1 95.12 137 ALA B CA 1
ATOM 8461 C C . ALA B 1 137 ? -20.719 -22.438 7.703 1 95.12 137 ALA B C 1
ATOM 8463 O O . ALA B 1 137 ? -20.438 -22.5 8.906 1 95.12 137 ALA B O 1
ATOM 8464 N N . ASP B 1 138 ? -19.844 -22.141 6.738 1 93.44 138 ASP B N 1
ATOM 8465 C CA . ASP B 1 138 ? -18.484 -21.812 7.145 1 93.44 138 ASP B CA 1
ATOM 8466 C C . ASP B 1 138 ? -18.25 -20.297 7.156 1 93.44 138 ASP B C 1
ATOM 8468 O O . ASP B 1 138 ? -19.125 -19.531 6.727 1 93.44 138 ASP B O 1
ATOM 8472 N N . GLY B 1 139 ? -17.281 -19.812 7.852 1 93.81 139 GLY B N 1
ATOM 8473 C CA . GLY B 1 139 ? -16.969 -18.406 8.031 1 93.81 139 GLY B CA 1
ATOM 8474 C C . GLY B 1 139 ? -15.977 -17.875 7.023 1 93.81 139 GLY B C 1
ATOM 8475 O O . GLY B 1 139 ? -15.227 -16.938 7.316 1 93.81 139 GLY B O 1
ATOM 8476 N N . ARG B 1 140 ? -16.109 -18.438 5.746 1 93.62 140 ARG B N 1
ATOM 8477 C CA . ARG B 1 140 ? -15.117 -18.031 4.758 1 93.62 140 ARG B CA 1
ATOM 8478 C C . ARG B 1 140 ? -15.336 -16.594 4.324 1 93.62 140 ARG B C 1
ATOM 8480 O O . ARG B 1 140 ? -16.469 -16.094 4.312 1 93.62 140 ARG B O 1
ATOM 8487 N N . PHE B 1 141 ? -14.289 -15.93 3.961 1 93.5 141 PHE B N 1
ATOM 8488 C CA . PHE B 1 141 ? -14.359 -14.531 3.547 1 93.5 141 PHE B CA 1
ATOM 8489 C C . PHE B 1 141 ? -14.5 -14.422 2.033 1 93.5 141 PHE B C 1
ATOM 8491 O O . PHE B 1 141 ? -14.227 -15.383 1.309 1 93.5 141 PHE B O 1
ATOM 8498 N N . HIS B 1 142 ? -14.992 -13.336 1.581 1 93.38 142 HIS B N 1
ATOM 8499 C CA . HIS B 1 142 ? -15.117 -13.039 0.158 1 93.38 142 HIS B CA 1
ATOM 8500 C C . HIS B 1 142 ? -13.75 -13.008 -0.518 1 93.38 142 HIS B C 1
ATOM 8502 O O . HIS B 1 142 ? -12.805 -12.414 0.009 1 93.38 142 HIS B O 1
ATOM 8508 N N . PRO B 1 143 ? -13.594 -13.68 -1.603 1 88.88 143 PRO B N 1
ATOM 8509 C CA . PRO B 1 143 ? -12.273 -13.844 -2.213 1 88.88 143 PRO B CA 1
ATOM 8510 C C . PRO B 1 143 ? -11.664 -12.523 -2.662 1 88.88 143 PRO B C 1
ATOM 8512 O O . PRO B 1 143 ? -10.438 -12.383 -2.695 1 88.88 143 PRO B O 1
ATOM 8515 N N . VAL B 1 144 ? -12.5 -11.508 -3.018 1 90 144 VAL B N 1
ATOM 8516 C CA . VAL B 1 144 ? -11.984 -10.25 -3.555 1 90 144 VAL B CA 1
ATOM 8517 C C . VAL B 1 144 ? -11.773 -9.25 -2.418 1 90 144 VAL B C 1
ATOM 8519 O O . VAL B 1 144 ? -10.672 -8.719 -2.254 1 90 144 VAL B O 1
ATOM 8522 N N . THR B 1 145 ? -12.805 -8.992 -1.611 1 92.38 145 THR B N 1
ATOM 8523 C CA . THR B 1 145 ? -12.75 -7.977 -0.569 1 92.38 145 THR B CA 1
ATOM 8524 C C . THR B 1 145 ? -12.125 -8.539 0.704 1 92.38 145 THR B C 1
ATOM 8526 O O . THR B 1 145 ? -11.672 -7.777 1.564 1 92.38 145 THR B O 1
ATOM 8529 N N . LYS B 1 146 ? -12.195 -9.938 0.883 1 93.75 146 LYS B N 1
ATOM 8530 C CA . LYS B 1 146 ? -11.766 -10.633 2.092 1 93.75 146 LYS B CA 1
ATOM 8531 C C . LYS B 1 146 ? -12.664 -10.289 3.273 1 93.75 146 LYS B C 1
ATOM 8533 O O . LYS B 1 146 ? -12.25 -10.398 4.43 1 93.75 146 LYS B O 1
ATOM 8538 N N . TYR B 1 147 ? -13.906 -9.75 2.98 1 96.38 147 TYR B N 1
ATOM 8539 C CA . TYR B 1 147 ? -14.898 -9.516 4.023 1 96.38 147 TYR B CA 1
ATOM 8540 C C . TYR B 1 147 ? -15.438 -10.836 4.57 1 96.38 147 TYR B C 1
ATOM 8542 O O . TYR B 1 147 ? -15.984 -11.648 3.822 1 96.38 147 TYR B O 1
ATOM 8550 N N . SER B 1 148 ? -15.266 -11.07 5.844 1 97.62 148 SER B N 1
ATOM 8551 C CA . SER B 1 148 ? -15.836 -12.227 6.512 1 97.62 148 SER B CA 1
ATOM 8552 C C . SER B 1 148 ? -17.234 -11.922 7.051 1 97.62 148 SER B C 1
ATOM 8554 O O . SER B 1 148 ? -17.625 -10.758 7.152 1 97.62 148 SER B O 1
ATOM 8556 N N . PRO B 1 149 ? -18 -12.945 7.324 1 97.75 149 PRO B N 1
ATOM 8557 C CA . PRO B 1 149 ? -19.297 -12.711 7.973 1 97.75 149 PRO B CA 1
ATOM 8558 C C . PRO B 1 149 ? -19.172 -11.93 9.281 1 97.75 149 PRO B C 1
ATOM 8560 O O . PRO B 1 149 ? -20.016 -11.086 9.578 1 97.75 149 PRO B O 1
ATOM 8563 N N . LEU B 1 150 ? -18.047 -12.125 10.008 1 98.44 150 LEU B N 1
ATOM 8564 C CA . LEU B 1 150 ? -17.828 -11.359 11.227 1 98.44 150 LEU B CA 1
ATOM 8565 C C . LEU B 1 150 ? -17.609 -9.883 10.914 1 98.44 150 LEU B C 1
ATOM 8567 O O . LEU B 1 150 ? -18.156 -9.016 11.586 1 98.44 150 LEU B O 1
ATOM 8571 N N . HIS B 1 151 ? -16.781 -9.648 9.867 1 98.06 151 HIS B N 1
ATOM 8572 C CA . HIS B 1 151 ? -16.5 -8.273 9.469 1 98.06 151 HIS B CA 1
ATOM 8573 C C . HIS B 1 151 ? -17.781 -7.523 9.125 1 98.06 151 HIS B C 1
ATOM 8575 O O . HIS B 1 151 ? -17.984 -6.395 9.578 1 98.06 151 HIS B O 1
ATOM 8581 N N . ILE B 1 152 ? -18.594 -8.117 8.305 1 97.5 152 ILE B N 1
ATOM 8582 C CA . ILE B 1 152 ? -19.797 -7.441 7.828 1 97.5 152 ILE B CA 1
ATOM 8583 C C . ILE B 1 152 ? -20.781 -7.254 8.984 1 97.5 152 ILE B C 1
ATOM 8585 O O . ILE B 1 152 ? -21.5 -6.254 9.039 1 97.5 152 ILE B O 1
ATOM 8589 N N . ALA B 1 153 ? -20.891 -8.234 9.906 1 98.38 153 ALA B N 1
ATOM 8590 C CA . ALA B 1 153 ? -21.719 -8.094 11.094 1 98.38 153 ALA B CA 1
ATOM 8591 C C . ALA B 1 153 ? -21.266 -6.918 11.953 1 98.38 153 ALA B C 1
ATOM 8593 O O . ALA B 1 153 ? -22.094 -6.172 12.484 1 98.38 153 ALA B O 1
ATOM 8594 N N . CYS B 1 154 ? -19.938 -6.738 12.109 1 98.25 154 CYS B N 1
ATOM 8595 C CA . CYS B 1 154 ? -19.375 -5.617 12.852 1 98.25 154 CYS B CA 1
ATOM 8596 C C . CYS B 1 154 ? -19.656 -4.297 12.141 1 98.25 154 CYS B C 1
ATOM 8598 O O . CYS B 1 154 ? -19.984 -3.299 12.781 1 98.25 154 CYS B O 1
ATOM 8600 N N . TYR B 1 155 ? -19.531 -4.281 10.852 1 97.25 155 TYR B N 1
ATOM 8601 C CA . TYR B 1 155 ? -19.719 -3.094 10.023 1 97.25 155 TYR B CA 1
ATOM 8602 C C . TYR B 1 155 ? -21.156 -2.57 10.148 1 97.25 155 TYR B C 1
ATOM 8604 O O . TYR B 1 155 ? -21.375 -1.357 10.148 1 97.25 155 TYR B O 1
ATOM 8612 N N . HIS B 1 156 ? -22.094 -3.529 10.289 1 95.81 156 HIS B N 1
ATOM 8613 C CA . HIS B 1 156 ? -23.484 -3.129 10.367 1 95.81 156 HIS B CA 1
ATOM 8614 C C . HIS B 1 156 ? -23.969 -3.068 11.812 1 95.81 156 HIS B C 1
ATOM 8616 O O . HIS B 1 156 ? -25.109 -2.707 12.078 1 95.81 156 HIS B O 1
ATOM 8622 N N . GLY B 1 157 ? -23.234 -3.426 12.805 1 96.88 157 GLY B N 1
ATOM 8623 C CA . GLY B 1 157 ? -23.5 -3.225 14.227 1 96.88 157 GLY B CA 1
ATOM 8624 C C . GLY B 1 157 ? -24.453 -4.25 14.805 1 96.88 157 GLY B C 1
ATOM 8625 O O . GLY B 1 157 ? -25.234 -3.941 15.703 1 96.88 157 GLY B O 1
ATOM 8626 N N . HIS B 1 158 ? -24.484 -5.465 14.289 1 97.69 158 HIS B N 1
ATOM 8627 C CA . HIS B 1 158 ? -25.328 -6.523 14.82 1 97.69 158 HIS B CA 1
ATOM 8628 C C . HIS B 1 158 ? -24.641 -7.27 15.953 1 97.69 158 HIS B C 1
ATOM 8630 O O . HIS B 1 158 ? -24.047 -8.328 15.734 1 97.69 158 HIS B O 1
ATOM 8636 N N . ARG B 1 159 ? -24.766 -6.746 17.125 1 98 159 ARG B N 1
ATOM 8637 C CA . ARG B 1 159 ? -24.016 -7.184 18.297 1 98 159 ARG B CA 1
ATOM 8638 C C . ARG B 1 159 ? -24.266 -8.664 18.578 1 98 159 ARG B C 1
ATOM 8640 O O . ARG B 1 159 ? -23.312 -9.422 18.812 1 98 159 ARG B O 1
ATOM 8647 N N . ASP B 1 160 ? -25.531 -9.125 18.5 1 98.06 160 ASP B N 1
ATOM 8648 C CA . ASP B 1 160 ? -25.875 -10.508 18.828 1 98.06 160 ASP B CA 1
ATOM 8649 C C . ASP B 1 160 ? -25.25 -11.477 17.828 1 98.06 160 ASP B C 1
ATOM 8651 O O . ASP B 1 160 ? -24.781 -12.555 18.203 1 98.06 160 ASP B O 1
ATOM 8655 N N . ILE B 1 161 ? -25.266 -11.109 16.578 1 98.44 161 ILE B N 1
ATOM 8656 C CA . ILE B 1 161 ? -24.688 -11.945 15.539 1 98.44 161 ILE B CA 1
ATOM 8657 C C . ILE B 1 161 ? -23.172 -12.008 15.711 1 98.44 161 ILE B C 1
ATOM 8659 O O . ILE B 1 161 ? -22.562 -13.062 15.516 1 98.44 161 ILE B O 1
ATOM 8663 N N . VAL B 1 162 ? -22.516 -10.844 16.109 1 98.62 162 VAL B N 1
ATOM 8664 C CA . VAL B 1 162 ? -21.078 -10.797 16.328 1 98.62 162 VAL B CA 1
ATOM 8665 C C . VAL B 1 162 ? -20.703 -11.781 17.438 1 98.62 162 VAL B C 1
ATOM 8667 O O . VAL B 1 162 ? -19.719 -12.516 17.328 1 98.62 162 VAL B O 1
ATOM 8670 N N . GLU B 1 163 ? -21.516 -11.773 18.469 1 98.12 163 GLU B N 1
ATOM 8671 C CA . GLU B 1 163 ? -21.234 -12.68 19.594 1 98.12 163 GLU B CA 1
ATOM 8672 C C . GLU B 1 163 ? -21.328 -14.133 19.141 1 98.12 163 GLU B C 1
ATOM 8674 O O . GLU B 1 163 ? -20.469 -14.953 19.5 1 98.12 163 GLU B O 1
ATOM 8679 N N . MET B 1 164 ? -22.344 -14.492 18.328 1 97.88 164 MET B N 1
ATOM 8680 C CA . MET B 1 164 ? -22.516 -15.852 17.812 1 97.88 164 MET B CA 1
ATOM 8681 C C . MET B 1 164 ? -21.328 -16.266 16.969 1 97.88 164 MET B C 1
ATOM 8683 O O . MET B 1 164 ? -20.844 -17.391 17.078 1 97.88 164 MET B O 1
ATOM 8687 N N . LEU B 1 165 ? -20.859 -15.383 16.109 1 98.31 165 LEU B N 1
ATOM 8688 C CA . LEU B 1 165 ? -19.75 -15.695 15.203 1 98.31 165 LEU B CA 1
ATOM 8689 C C . LEU B 1 165 ? -18.438 -15.836 15.961 1 98.31 165 LEU B C 1
ATOM 8691 O O . LEU B 1 165 ? -17.594 -16.641 15.594 1 98.31 165 LEU B O 1
ATOM 8695 N N . LEU B 1 166 ? -18.234 -14.992 17.031 1 97.81 166 LEU B N 1
ATOM 8696 C CA . LEU B 1 166 ? -17.016 -15.086 17.828 1 97.81 166 LEU B CA 1
ATOM 8697 C C . LEU B 1 166 ? -16.953 -16.422 18.578 1 97.81 166 LEU B C 1
ATOM 8699 O O . LEU B 1 166 ? -15.875 -16.969 18.781 1 97.81 166 LEU B O 1
ATOM 8703 N N . LEU B 1 167 ? -18.141 -16.891 19 1 97 167 LEU B N 1
ATOM 8704 C CA . LEU B 1 167 ? -18.188 -18.172 19.688 1 97 167 LEU B CA 1
ATOM 8705 C C . LEU B 1 167 ? -17.844 -19.312 18.75 1 97 167 LEU B C 1
ATOM 8707 O O . LEU B 1 167 ? -17.156 -20.266 19.141 1 97 167 LEU B O 1
ATOM 8711 N N . ARG B 1 168 ? -18.266 -19.234 17.469 1 96.69 168 ARG B N 1
ATOM 8712 C CA . ARG B 1 168 ? -18.078 -20.312 16.5 1 96.69 168 ARG B CA 1
ATOM 8713 C C . ARG B 1 168 ? -16.734 -20.188 15.789 1 96.69 168 ARG B C 1
ATOM 8715 O O . ARG B 1 168 ? -16.078 -21.188 15.523 1 96.69 168 ARG B O 1
ATOM 8722 N N . PHE B 1 169 ? -16.422 -18.891 15.398 1 97.12 169 PHE B N 1
ATOM 8723 C CA . PHE B 1 169 ? -15.211 -18.641 14.617 1 97.12 169 PHE B CA 1
ATOM 8724 C C . PHE B 1 169 ? -14.375 -17.547 15.258 1 97.12 169 PHE B C 1
ATOM 8726 O O . PHE B 1 169 ? -14.164 -16.484 14.648 1 97.12 169 PHE B O 1
ATOM 8733 N N . PRO B 1 170 ? -13.742 -17.719 16.375 1 95.81 170 PRO B N 1
ATOM 8734 C CA . PRO B 1 170 ? -12.984 -16.656 17.031 1 95.81 170 PRO B CA 1
ATOM 8735 C C . PRO B 1 170 ? -11.766 -16.203 16.219 1 95.81 170 PRO B C 1
ATOM 8737 O O . PRO B 1 170 ? -11.312 -15.07 16.359 1 95.81 170 PRO B O 1
ATOM 8740 N N . GLU B 1 171 ? -11.227 -17.016 15.328 1 96.12 171 GLU B N 1
ATOM 8741 C CA . GLU B 1 171 ? -10.039 -16.703 14.531 1 96.12 171 GLU B CA 1
ATOM 8742 C C . GLU B 1 171 ? -10.328 -15.578 13.539 1 96.12 171 GLU B C 1
ATOM 8744 O O . GLU B 1 171 ? -9.414 -14.914 13.055 1 96.12 171 GLU B O 1
ATOM 8749 N N . LEU B 1 172 ? -11.617 -15.344 13.258 1 97.31 172 LEU B N 1
ATOM 8750 C CA . LEU B 1 172 ? -12 -14.344 12.266 1 97.31 172 LEU B CA 1
ATOM 8751 C C . LEU B 1 172 ? -11.695 -12.938 12.766 1 97.31 172 LEU B C 1
ATOM 8753 O O . LEU B 1 172 ? -11.68 -11.984 11.977 1 97.31 172 LEU B O 1
ATOM 8757 N N . VAL B 1 173 ? -11.398 -12.773 14.062 1 97.5 173 VAL B N 1
ATOM 8758 C CA . VAL B 1 173 ? -11.109 -11.453 14.617 1 97.5 173 VAL B CA 1
ATOM 8759 C C . VAL B 1 173 ? -9.758 -10.961 14.117 1 97.5 173 VAL B C 1
ATOM 8761 O O . VAL B 1 173 ? -9.5 -9.758 14.086 1 97.5 173 VAL B O 1
ATOM 8764 N N . GLN B 1 174 ? -8.93 -11.922 13.664 1 96.62 174 GLN B N 1
ATOM 8765 C CA . GLN B 1 174 ? -7.59 -11.594 13.188 1 96.62 174 GLN B CA 1
ATOM 8766 C C . GLN B 1 174 ? -7.551 -11.508 11.664 1 96.62 174 GLN B C 1
ATOM 8768 O O . GLN B 1 174 ? -6.492 -11.266 11.078 1 96.62 174 GLN B O 1
ATOM 8773 N N . GLN B 1 175 ? -8.727 -11.688 11.039 1 95.31 175 GLN B N 1
ATOM 8774 C CA . GLN B 1 175 ? -8.773 -11.688 9.586 1 95.31 175 GLN B CA 1
ATOM 8775 C C . GLN B 1 175 ? -8.773 -10.273 9.031 1 95.31 175 GLN B C 1
ATOM 8777 O O . GLN B 1 175 ? -9.688 -9.492 9.312 1 95.31 175 GLN B O 1
ATOM 8782 N N . HIS B 1 176 ? -7.668 -9.867 8.242 1 94.06 176 HIS B N 1
ATOM 8783 C CA . HIS B 1 176 ? -7.566 -8.555 7.617 1 94.06 176 HIS B CA 1
ATOM 8784 C C . HIS B 1 176 ? -8.312 -8.523 6.289 1 94.06 176 HIS B C 1
ATOM 8786 O O . HIS B 1 176 ? -8.328 -9.508 5.555 1 94.06 176 HIS B O 1
ATOM 8792 N N . THR B 1 177 ? -8.969 -7.445 6.012 1 94.19 177 THR B N 1
ATOM 8793 C CA . THR B 1 177 ? -9.516 -7.195 4.684 1 94.19 177 THR B CA 1
ATOM 8794 C C . THR B 1 177 ? -8.438 -6.672 3.744 1 94.19 177 THR B C 1
ATOM 8796 O O . THR B 1 177 ? -7.262 -6.594 4.121 1 94.19 177 THR B O 1
ATOM 8799 N N . VAL B 1 178 ? -8.828 -6.336 2.486 1 88.19 178 VAL B N 1
ATOM 8800 C CA . VAL B 1 178 ? -7.867 -5.82 1.514 1 88.19 178 VAL B CA 1
ATOM 8801 C C . VAL B 1 178 ? -7.324 -4.477 1.985 1 88.19 178 VAL B C 1
ATOM 8803 O O . VAL B 1 178 ? -6.164 -4.145 1.738 1 88.19 178 VAL B O 1
ATOM 8806 N N . GLU B 1 179 ? -8.156 -3.715 2.797 1 89.62 179 GLU B N 1
ATOM 8807 C CA . GLU B 1 179 ? -7.762 -2.436 3.375 1 89.62 179 GLU B CA 1
ATOM 8808 C C . GLU B 1 179 ? -6.93 -2.635 4.641 1 89.62 179 GLU B C 1
ATOM 8810 O O . GLU B 1 179 ? -6.48 -1.664 5.254 1 89.62 179 GLU B O 1
ATOM 8815 N N . ARG B 1 180 ? -6.758 -3.867 5.062 1 91.5 180 ARG B N 1
ATOM 8816 C CA . ARG B 1 180 ? -6.109 -4.227 6.32 1 91.5 180 ARG B CA 1
ATOM 8817 C C . ARG B 1 180 ? -6.953 -3.791 7.516 1 91.5 180 ARG B C 1
ATOM 8819 O O . ARG B 1 180 ? -6.422 -3.287 8.508 1 91.5 180 ARG B O 1
ATOM 8826 N N . TRP B 1 181 ? -8.25 -3.822 7.336 1 95.56 181 TRP B N 1
ATOM 8827 C CA . TRP B 1 181 ? -9.18 -3.562 8.43 1 95.56 181 TRP B CA 1
ATOM 8828 C C . TRP B 1 181 ? -9.414 -4.824 9.258 1 95.56 181 TRP B C 1
ATOM 8830 O O . TRP B 1 181 ? -9.516 -5.922 8.703 1 95.56 181 TRP B O 1
ATOM 8840 N N . LEU B 1 182 ? -9.398 -4.695 10.492 1 97.12 182 LEU B N 1
ATOM 8841 C CA . LEU B 1 182 ? -9.844 -5.727 11.422 1 97.12 182 LEU B CA 1
ATOM 8842 C C . LEU B 1 182 ? -11.281 -5.469 11.867 1 97.12 182 LEU B C 1
ATOM 8844 O O . LEU B 1 182 ? -11.828 -4.391 11.617 1 97.12 182 LEU B O 1
ATOM 8848 N N . PRO B 1 183 ? -11.961 -6.41 12.445 1 97.81 183 PRO B N 1
ATOM 8849 C CA . PRO B 1 183 ? -13.328 -6.199 12.922 1 97.81 183 PRO B CA 1
ATOM 8850 C C . PRO B 1 183 ? -13.453 -4.996 13.852 1 97.81 183 PRO B C 1
ATOM 8852 O O . PRO B 1 183 ? -14.5 -4.336 13.875 1 97.81 183 PRO B O 1
ATOM 8855 N N . ILE B 1 184 ? -12.391 -4.609 14.547 1 97.44 184 ILE B N 1
ATOM 8856 C CA . ILE B 1 184 ? -12.438 -3.424 15.398 1 97.44 184 ILE B CA 1
ATOM 8857 C C . ILE B 1 184 ? -12.555 -2.172 14.531 1 97.44 184 ILE B C 1
ATOM 8859 O O . ILE B 1 184 ? -13.281 -1.233 14.883 1 97.44 184 ILE B O 1
ATOM 8863 N N . HIS B 1 185 ? -11.844 -2.125 13.43 1 97.06 185 HIS B N 1
ATOM 8864 C CA . HIS B 1 185 ? -11.969 -1.009 12.5 1 97.06 185 HIS B CA 1
ATOM 8865 C C . HIS B 1 185 ? -13.383 -0.918 11.938 1 97.06 185 HIS B C 1
ATOM 8867 O O . HIS B 1 185 ? -13.953 0.171 11.852 1 97.06 185 HIS B O 1
ATOM 8873 N N . ALA B 1 186 ? -13.891 -2.121 11.547 1 96.75 186 ALA B N 1
ATOM 8874 C CA . ALA B 1 186 ? -15.219 -2.184 10.938 1 96.75 186 ALA B CA 1
ATOM 8875 C C . ALA B 1 186 ? -16.281 -1.602 11.875 1 96.75 186 ALA B C 1
ATOM 8877 O O . ALA B 1 186 ? -17.188 -0.906 11.422 1 96.75 186 ALA B O 1
ATOM 8878 N N . SER B 1 187 ? -16.188 -1.901 13.141 1 97.12 187 SER B N 1
ATOM 8879 C CA . SER B 1 187 ? -17.156 -1.401 14.109 1 97.12 187 SER B CA 1
ATOM 8880 C C . SER B 1 187 ? -17.031 0.109 14.281 1 97.12 187 SER B C 1
ATOM 8882 O O . SER B 1 187 ? -18.016 0.787 14.578 1 97.12 187 SER B O 1
ATOM 8884 N N . CYS B 1 188 ? -15.836 0.687 14.047 1 96.06 188 CYS B N 1
ATOM 8885 C CA . CYS B 1 188 ? -15.586 2.107 14.266 1 96.06 188 CYS B CA 1
ATOM 8886 C C . CYS B 1 188 ? -16.016 2.93 13.062 1 96.06 188 CYS B C 1
ATOM 8888 O O . CYS B 1 188 ? -16.375 4.102 13.195 1 96.06 188 CYS B O 1
ATOM 8890 N N . ILE B 1 189 ? -16.031 2.379 11.875 1 94.56 189 ILE B N 1
ATOM 8891 C CA . ILE B 1 189 ? -16.344 3.094 10.641 1 94.56 189 ILE B CA 1
ATOM 8892 C C . ILE B 1 189 ? -17.75 3.693 10.742 1 94.56 189 ILE B C 1
ATOM 8894 O O . ILE B 1 189 ? -17.953 4.859 10.398 1 94.56 189 ILE B O 1
ATOM 8898 N N . ASN B 1 190 ? -18.719 2.859 11.289 1 92.5 190 ASN B N 1
ATOM 8899 C CA . ASN B 1 190 ? -20.078 3.346 11.398 1 92.5 190 ASN B CA 1
ATOM 8900 C C . ASN B 1 190 ? -20.469 3.623 12.852 1 92.5 190 ASN B C 1
ATOM 8902 O O . ASN B 1 190 ? -21.641 3.754 13.172 1 92.5 190 ASN B O 1
ATOM 8906 N N . GLY B 1 191 ? -19.531 3.676 13.781 1 93.81 191 GLY B N 1
ATOM 8907 C CA . GLY B 1 191 ? -19.719 4.137 15.148 1 93.81 191 GLY B CA 1
ATOM 8908 C C . GLY B 1 191 ? -20.516 3.174 16 1 93.81 191 GLY B C 1
ATOM 8909 O O . GLY B 1 191 ? -21.375 3.594 16.781 1 93.81 191 GLY B O 1
ATOM 8910 N N . HIS B 1 192 ? -20.328 1.895 15.852 1 96.06 192 HIS B N 1
ATOM 8911 C CA . HIS B 1 192 ? -21.031 0.904 16.656 1 96.06 192 HIS B CA 1
ATOM 8912 C C . HIS B 1 192 ? -20.281 0.623 17.953 1 96.06 192 HIS B C 1
ATOM 8914 O O . HIS B 1 192 ? -19.516 -0.331 18.031 1 96.06 192 HIS B O 1
ATOM 8920 N N . VAL B 1 193 ? -20.641 1.389 18.969 1 96.62 193 VAL B N 1
ATOM 8921 C CA . VAL B 1 193 ? -19.953 1.41 20.25 1 96.62 193 VAL B CA 1
ATOM 8922 C C . VAL B 1 193 ? -20.156 0.082 20.969 1 96.62 193 VAL B C 1
ATOM 8924 O O . VAL B 1 193 ? -19.219 -0.478 21.531 1 96.62 193 VAL B O 1
ATOM 8927 N N . ALA B 1 194 ? -21.359 -0.49 20.875 1 97.56 194 ALA B N 1
ATOM 8928 C CA . ALA B 1 194 ? -21.688 -1.719 21.594 1 97.56 194 ALA B CA 1
ATOM 8929 C C . ALA B 1 194 ? -20.891 -2.898 21.062 1 97.56 194 ALA B C 1
ATOM 8931 O O . ALA B 1 194 ? -20.453 -3.766 21.828 1 97.56 194 ALA B O 1
ATOM 8932 N N . VAL B 1 195 ? -20.719 -2.939 19.766 1 98.31 195 VAL B N 1
ATOM 8933 C CA . VAL B 1 195 ? -19.969 -4.016 19.125 1 98.31 195 VAL B CA 1
ATOM 8934 C C . VAL B 1 195 ? -18.5 -3.91 19.516 1 98.31 195 VAL B C 1
ATOM 8936 O O . VAL B 1 195 ? -17.844 -4.922 19.781 1 98.31 195 VAL B O 1
ATOM 8939 N N . LEU B 1 196 ? -17.953 -2.664 19.516 1 98.06 196 LEU B N 1
ATOM 8940 C CA . LEU B 1 196 ? -16.547 -2.459 19.891 1 98.06 196 LEU B CA 1
ATOM 8941 C C . LEU B 1 196 ? -16.297 -2.916 21.328 1 98.06 196 LEU B C 1
ATOM 8943 O O . LEU B 1 196 ? -15.289 -3.566 21.609 1 98.06 196 LEU B O 1
ATOM 8947 N N . GLU B 1 197 ? -17.234 -2.594 22.203 1 97.69 197 GLU B N 1
ATOM 8948 C CA . GLU B 1 197 ? -17.125 -3.016 23.609 1 97.69 197 GLU B CA 1
ATOM 8949 C C . GLU B 1 197 ? -17.109 -4.539 23.719 1 97.69 197 GLU B C 1
ATOM 8951 O O . GLU B 1 197 ? -16.359 -5.098 24.516 1 97.69 197 GLU B O 1
ATOM 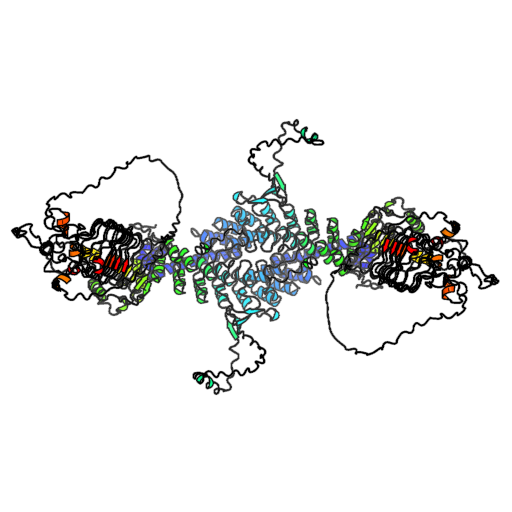8956 N N . LEU B 1 198 ? -17.938 -5.16 22.922 1 98.12 198 LEU B N 1
ATOM 8957 C CA . LEU B 1 198 ? -17.984 -6.617 22.922 1 98.12 198 LEU B CA 1
ATOM 8958 C C . LEU B 1 198 ? -16.656 -7.199 22.453 1 98.12 198 LEU B C 1
ATOM 8960 O O . LEU B 1 198 ? -16.156 -8.164 23.047 1 98.12 198 LEU B O 1
ATOM 8964 N N . LEU B 1 199 ? -16.047 -6.633 21.406 1 97.94 199 LEU B N 1
ATOM 8965 C CA . LEU B 1 199 ? -14.789 -7.129 20.859 1 97.94 199 LEU B CA 1
ATOM 8966 C C . LEU B 1 199 ? -13.664 -6.969 21.891 1 97.94 199 LEU B C 1
ATOM 8968 O O . LEU B 1 199 ? -12.758 -7.801 21.953 1 97.94 199 LEU B O 1
ATOM 8972 N N . PHE B 1 200 ? -13.719 -5.867 22.688 1 96.62 200 PHE B N 1
ATOM 8973 C CA . PHE B 1 200 ? -12.703 -5.594 23.703 1 96.62 200 PHE B CA 1
ATOM 8974 C C . PHE B 1 200 ? -12.82 -6.562 24.859 1 96.62 200 PHE B C 1
ATOM 8976 O O . PHE B 1 200 ? -11.812 -7.035 25.391 1 96.62 200 PHE B O 1
ATOM 8983 N N . GLN B 1 201 ? -14.031 -6.934 25.234 1 94.88 201 GLN B N 1
ATOM 8984 C CA . GLN B 1 201 ? -14.258 -7.629 26.484 1 94.88 201 GLN B CA 1
ATOM 8985 C C . GLN B 1 201 ? -14.492 -9.117 26.266 1 94.88 201 GLN B C 1
ATOM 8987 O O . GLN B 1 201 ? -14.5 -9.906 27.219 1 94.88 201 GLN B O 1
ATOM 8992 N N . PHE B 1 202 ? -14.602 -9.539 25.047 1 96.88 202 PHE B N 1
ATOM 8993 C CA . PHE B 1 202 ? -14.875 -10.945 24.75 1 96.88 202 PHE B CA 1
ATOM 8994 C C . PHE B 1 202 ? -13.75 -11.828 25.266 1 96.88 202 PHE B C 1
ATOM 8996 O O . PHE B 1 202 ? -12.578 -11.484 25.156 1 96.88 202 PHE B O 1
ATOM 9003 N N . PRO B 1 203 ? -14.125 -12.93 25.922 1 95.75 203 PRO B N 1
ATOM 9004 C CA . PRO B 1 203 ? -13.117 -13.867 26.422 1 95.75 203 PRO B CA 1
ATOM 9005 C C . PRO B 1 203 ? -12.539 -14.758 25.328 1 95.75 203 PRO B C 1
ATOM 9007 O O . PRO B 1 203 ? -13.039 -15.859 25.094 1 95.75 203 PRO B O 1
ATOM 9010 N N . TYR B 1 204 ? -11.477 -14.32 24.766 1 96.31 204 TYR B N 1
ATOM 9011 C CA . TYR B 1 204 ? -10.844 -15.062 23.688 1 96.31 204 TYR B CA 1
ATOM 9012 C C . TYR B 1 204 ? -10.031 -16.234 24.219 1 96.31 204 TYR B C 1
ATOM 9014 O O . TYR B 1 204 ? -9.469 -16.156 25.312 1 96.31 204 TYR B O 1
ATOM 9022 N N . ASN B 1 205 ? -9.898 -17.281 23.438 1 94 205 ASN B N 1
ATOM 9023 C CA . ASN B 1 205 ? -9.086 -18.453 23.797 1 94 205 ASN B CA 1
ATOM 9024 C C . ASN B 1 205 ? -7.598 -18.141 23.734 1 94 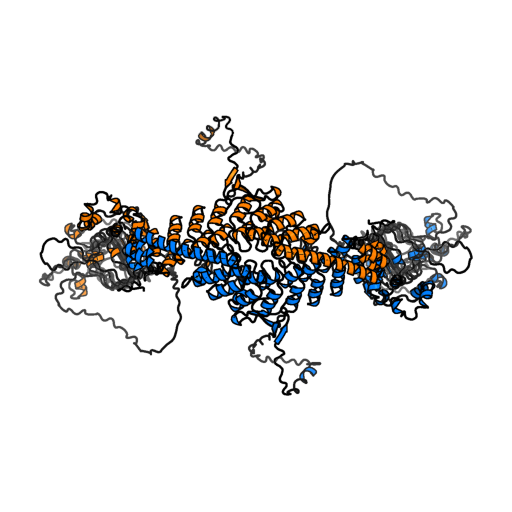205 ASN B C 1
ATOM 9026 O O . ASN B 1 205 ? -7.176 -17.234 23 1 94 205 ASN B O 1
ATOM 9030 N N . LYS B 1 206 ? -6.734 -18.844 24.375 1 92.38 206 LYS B N 1
ATOM 9031 C CA . LYS B 1 206 ? -5.305 -18.594 24.531 1 92.38 206 LYS B CA 1
ATOM 9032 C C . LYS B 1 206 ? -4.566 -18.812 23.203 1 92.38 206 LYS B C 1
ATOM 9034 O O . LYS B 1 206 ? -3.543 -18.172 22.953 1 92.38 206 LYS B O 1
ATOM 9039 N N . HIS B 1 207 ? -5.133 -19.609 22.359 1 93.19 207 HIS B N 1
ATOM 9040 C CA . HIS B 1 207 ? -4.43 -19.906 21.125 1 93.19 207 HIS B CA 1
ATOM 9041 C C . HIS B 1 207 ? -4.492 -18.734 20.156 1 93.19 207 HIS B C 1
ATOM 9043 O O . HIS B 1 207 ? -3.67 -18.625 19.234 1 93.19 207 HIS B O 1
ATOM 9049 N N . ILE B 1 208 ? -5.426 -17.922 20.391 1 94.81 208 ILE B N 1
ATOM 9050 C CA . ILE B 1 208 ? -5.621 -16.797 19.5 1 94.81 208 ILE B CA 1
ATOM 9051 C C . ILE B 1 208 ? -4.828 -15.586 20 1 94.81 208 ILE B C 1
ATOM 9053 O O . ILE B 1 208 ? -4.551 -14.648 19.25 1 94.81 208 ILE B O 1
ATOM 9057 N N . LEU B 1 209 ? -4.371 -15.633 21.266 1 95.38 209 LEU B N 1
ATOM 9058 C CA . LEU B 1 209 ? -3.73 -14.484 21.891 1 95.38 209 LEU B CA 1
ATOM 9059 C C . LEU B 1 209 ? -2.273 -14.375 21.453 1 95.38 209 LEU B C 1
ATOM 9061 O O . LEU B 1 209 ? -1.589 -15.391 21.297 1 95.38 209 LEU B O 1
ATOM 9065 N N . LYS B 1 210 ? -1.874 -13.141 21.188 1 95.38 210 LYS B N 1
ATOM 9066 C CA . LYS B 1 210 ? -0.502 -12.812 20.812 1 95.38 210 LYS B CA 1
ATOM 9067 C C . LYS B 1 210 ? 0.13 -11.859 21.828 1 95.38 210 LYS B C 1
ATOM 9069 O O . LYS B 1 210 ? -0.576 -11.117 22.516 1 95.38 210 LYS B O 1
ATOM 9074 N N . LYS B 1 211 ? 1.42 -11.891 21.828 1 93.69 211 LYS B N 1
ATOM 9075 C CA . LYS B 1 211 ? 2.176 -11.07 22.781 1 93.69 211 LYS B CA 1
ATOM 9076 C C . LYS B 1 211 ? 2.477 -9.695 22.188 1 93.69 211 LYS B C 1
ATOM 9078 O O . LYS B 1 211 ? 2.92 -9.586 21.047 1 93.69 211 LYS B O 1
ATOM 9083 N N . PHE B 1 212 ? 2.168 -8.562 23.031 1 94.69 212 PHE B N 1
ATOM 9084 C CA . PHE B 1 212 ? 2.469 -7.191 22.641 1 94.69 212 PHE B CA 1
ATOM 9085 C C . PHE B 1 212 ? 3.219 -6.457 23.734 1 94.69 212 PHE B C 1
ATOM 9087 O O . PHE B 1 212 ? 3.201 -6.883 24.891 1 94.69 212 PHE B O 1
ATOM 9094 N N . ARG B 1 213 ? 3.939 -5.422 23.312 1 92.38 213 ARG B N 1
ATOM 9095 C CA . ARG B 1 213 ? 4.691 -4.598 24.25 1 92.38 213 ARG B CA 1
ATOM 9096 C C . ARG B 1 213 ? 4.172 -3.164 24.25 1 92.38 213 ARG B C 1
ATOM 9098 O O . ARG B 1 213 ? 3.723 -2.654 23.219 1 92.38 213 ARG B O 1
ATOM 9105 N N . ASP B 1 214 ? 4.254 -2.574 25.375 1 87.88 214 ASP B N 1
ATOM 9106 C CA . ASP B 1 214 ? 3.791 -1.196 25.5 1 87.88 214 ASP B CA 1
ATOM 9107 C C . ASP B 1 214 ? 4.805 -0.219 24.906 1 87.88 214 ASP B C 1
ATOM 9109 O O . ASP B 1 214 ? 5.926 -0.605 24.578 1 87.88 214 ASP B O 1
ATOM 9113 N N . SER B 1 215 ? 4.414 1.06 24.734 1 84.94 215 SER B N 1
ATOM 9114 C CA . SER B 1 215 ? 5.258 2.084 24.125 1 84.94 215 SER B CA 1
ATOM 9115 C C . SER B 1 215 ? 6.516 2.326 24.953 1 84.94 215 SER B C 1
ATOM 9117 O O . SER B 1 215 ? 7.562 2.691 24.406 1 84.94 215 SER B O 1
ATOM 9119 N N . SER B 1 216 ? 6.473 2.133 26.25 1 84 216 SER B N 1
ATOM 9120 C CA . SER B 1 216 ? 7.621 2.312 27.125 1 84 216 SER B CA 1
ATOM 9121 C C . SER B 1 216 ? 8.547 1.1 27.078 1 84 216 SER B C 1
ATOM 9123 O O . SER B 1 216 ? 9.727 1.197 27.438 1 84 216 SER B O 1
ATOM 9125 N N . GLY B 1 217 ? 8.086 -0.071 26.688 1 85.75 217 GLY B N 1
ATOM 9126 C CA . GLY B 1 217 ? 8.867 -1.294 26.578 1 85.75 217 GLY B CA 1
ATOM 9127 C C . GLY B 1 217 ? 8.992 -2.031 27.906 1 85.75 217 GLY B C 1
ATOM 9128 O O . GLY B 1 217 ? 9.609 -3.094 27.969 1 85.75 217 GLY B O 1
ATOM 9129 N N . GLN B 1 218 ? 8.328 -1.58 28.922 1 87.62 218 GLN B N 1
ATOM 9130 C CA . GLN B 1 218 ? 8.492 -2.135 30.266 1 87.62 218 GLN B CA 1
ATOM 9131 C C . GLN B 1 218 ? 7.406 -3.166 30.562 1 87.62 218 GLN B C 1
ATOM 9133 O O . GLN B 1 218 ? 7.562 -3.992 31.469 1 87.62 218 GLN B O 1
ATOM 9138 N N . TRP B 1 219 ? 6.379 -3.066 29.766 1 90.94 219 TRP B N 1
ATOM 9139 C CA . TRP B 1 219 ? 5.238 -3.924 30.062 1 90.94 219 TRP B CA 1
ATOM 9140 C C . TRP B 1 219 ? 4.891 -4.805 28.859 1 90.94 219 TRP B C 1
ATOM 9142 O O . TRP B 1 219 ? 5.004 -4.371 27.703 1 90.94 219 TRP B O 1
ATOM 9152 N N . GLU B 1 220 ? 4.512 -6.062 29.203 1 93.75 220 GLU B N 1
ATOM 9153 C CA . GLU B 1 220 ? 4.039 -7 28.188 1 93.75 220 GLU B CA 1
ATOM 9154 C C . GLU B 1 220 ? 2.6 -7.43 28.453 1 93.75 220 GLU B C 1
ATOM 9156 O O . GLU B 1 220 ? 2.203 -7.598 29.609 1 93.75 220 GLU B O 1
ATOM 9161 N N . TYR B 1 221 ? 1.83 -7.52 27.391 1 93.56 221 TYR B N 1
ATOM 9162 C CA . TYR B 1 221 ? 0.438 -7.926 27.547 1 93.56 221 TYR B CA 1
ATOM 9163 C C . TYR B 1 221 ? -0.009 -8.797 26.375 1 93.56 221 TYR B C 1
ATOM 9165 O O . TYR B 1 221 ? 0.676 -8.875 25.359 1 93.56 221 TYR B O 1
ATOM 9173 N N . TYR B 1 222 ? -1.157 -9.555 26.578 1 94.31 222 TYR B N 1
ATOM 9174 C CA . TYR B 1 222 ? -1.662 -10.477 25.562 1 94.31 222 TYR B CA 1
ATOM 9175 C C . TYR B 1 222 ? -3.02 -10.023 25.047 1 94.31 222 TYR B C 1
ATOM 9177 O O . TYR B 1 222 ? -3.918 -9.703 25.828 1 94.31 222 TYR B O 1
ATOM 9185 N N . MET B 1 223 ? -3.145 -9.945 23.688 1 95.62 223 MET B N 1
ATOM 9186 C CA . MET B 1 223 ? -4.387 -9.57 23.016 1 95.62 223 MET B CA 1
ATOM 9187 C C . MET B 1 223 ? -4.539 -10.32 21.688 1 95.62 223 MET B C 1
ATOM 9189 O O . MET B 1 223 ? -3.547 -10.758 21.109 1 95.62 223 MET B O 1
ATOM 9193 N N . PRO B 1 224 ? -5.785 -10.547 21.25 1 96.12 224 PRO B N 1
ATOM 9194 C CA . PRO B 1 224 ? -5.977 -11.25 19.984 1 96.12 224 PRO B CA 1
ATOM 9195 C C . PRO B 1 224 ? -5.566 -10.414 18.766 1 96.12 224 PRO B C 1
ATOM 9197 O O . PRO B 1 224 ? -5.305 -10.969 17.703 1 96.12 224 PRO B O 1
ATOM 9200 N N . TYR B 1 225 ? -5.602 -9.141 18.875 1 95.25 225 TYR B N 1
ATOM 9201 C CA . TYR B 1 225 ? -5.215 -8.203 17.828 1 95.25 225 TYR B CA 1
ATOM 9202 C C . TYR B 1 225 ? -4.508 -6.988 18.422 1 95.25 225 TYR B C 1
ATOM 9204 O O . TYR B 1 225 ? -4.582 -6.742 19.625 1 95.25 225 TYR B O 1
ATOM 9212 N N . ASP B 1 226 ? -3.727 -6.324 17.609 1 95.12 226 ASP B N 1
ATOM 9213 C CA . ASP B 1 226 ? -3.104 -5.074 18.031 1 95.12 226 ASP B CA 1
ATOM 9214 C C . ASP B 1 226 ? -4.098 -3.92 17.984 1 95.12 226 ASP B C 1
ATOM 9216 O O . ASP B 1 226 ? -4.594 -3.564 16.906 1 95.12 226 ASP B O 1
ATOM 9220 N N . ILE B 1 227 ? -4.41 -3.336 19.016 1 94.75 227 ILE B N 1
ATOM 9221 C CA . ILE B 1 227 ? -5.391 -2.26 19.109 1 94.75 227 ILE B CA 1
ATOM 9222 C C . ILE B 1 227 ? -4.902 -1.052 18.312 1 94.75 227 ILE B C 1
ATOM 9224 O O . ILE B 1 227 ? -5.707 -0.232 17.859 1 94.75 227 ILE B O 1
ATOM 9228 N N . ASN B 1 228 ? -3.582 -0.903 18.172 1 95.56 228 ASN B N 1
ATOM 9229 C CA . ASN B 1 228 ? -2.998 0.227 17.453 1 95.56 228 ASN B CA 1
ATOM 9230 C C . ASN B 1 228 ? -2.709 -0.12 16 1 95.56 228 ASN B C 1
ATOM 9232 O O . ASN B 1 228 ? -1.941 0.575 15.328 1 95.56 228 ASN B O 1
ATOM 9236 N N . GLU B 1 229 ? -3.371 -1.229 15.523 1 94.56 229 GLU B N 1
ATOM 9237 C CA . GLU B 1 229 ? -3.123 -1.659 14.148 1 94.56 229 GLU B CA 1
ATOM 9238 C C . GLU B 1 229 ? -3.588 -0.604 13.148 1 94.56 229 GLU B C 1
ATOM 9240 O O . GLU B 1 229 ? -4.688 -0.064 13.273 1 94.56 229 GLU B O 1
ATOM 9245 N N . ARG B 1 230 ? -2.691 -0.279 12.227 1 93.19 230 ARG B N 1
ATOM 9246 C CA . ARG B 1 230 ? -3.006 0.703 11.188 1 93.19 230 ARG B CA 1
ATOM 9247 C C . ARG B 1 230 ? -3.498 0.021 9.922 1 93.19 230 ARG B C 1
ATOM 9249 O O . ARG B 1 230 ? -3.035 -1.069 9.57 1 93.19 230 ARG B O 1
ATOM 9256 N N . ASP B 1 231 ? -4.41 0.598 9.289 1 91 231 ASP B N 1
ATOM 9257 C CA . ASP B 1 231 ? -4.906 0.077 8.016 1 91 231 ASP B CA 1
ATOM 9258 C C . ASP B 1 231 ? -3.951 0.41 6.875 1 91 231 ASP B C 1
ATOM 9260 O O . ASP B 1 231 ? -2.82 0.839 7.109 1 91 231 ASP B O 1
ATOM 9264 N N . ALA B 1 232 ? -4.293 0.108 5.617 1 84.19 232 ALA B N 1
ATOM 9265 C CA . ALA B 1 232 ? -3.443 0.295 4.441 1 84.19 232 ALA B CA 1
ATOM 9266 C C . ALA B 1 232 ? -3.084 1.766 4.254 1 84.19 232 ALA B C 1
ATOM 9268 O O . ALA B 1 232 ? -2.01 2.088 3.74 1 84.19 232 ALA B O 1
ATOM 9269 N N . THR B 1 233 ? -3.961 2.709 4.711 1 86 233 THR B N 1
ATOM 9270 C CA . THR B 1 233 ? -3.691 4.137 4.602 1 86 233 THR B CA 1
ATOM 9271 C C . THR B 1 233 ? -3.061 4.668 5.887 1 86 233 THR B C 1
ATOM 9273 O O . THR B 1 233 ? -2.848 5.875 6.027 1 86 233 THR B O 1
ATOM 9276 N N . GLY B 1 234 ? -2.822 3.828 6.836 1 89.5 234 GLY B N 1
ATOM 9277 C CA . GLY B 1 234 ? -2.137 4.199 8.062 1 89.5 234 GLY B CA 1
ATOM 9278 C C . GLY B 1 234 ? -3.076 4.691 9.148 1 89.5 234 GLY B C 1
ATOM 9279 O O . GLY B 1 234 ? -2.648 5.359 10.094 1 89.5 234 GLY B O 1
ATOM 9280 N N . GLN B 1 235 ? -4.371 4.383 9.117 1 93.88 235 GLN B N 1
ATOM 9281 C CA . GLN B 1 235 ? -5.328 4.867 10.102 1 93.88 235 GLN B CA 1
ATOM 9282 C C . GLN B 1 235 ? -5.613 3.807 11.164 1 93.88 235 GLN B C 1
ATOM 9284 O O . GLN B 1 235 ? -5.809 2.635 10.836 1 93.88 235 GLN B O 1
ATOM 9289 N N . ASN B 1 236 ? -5.504 4.168 12.43 1 95.88 236 ASN B N 1
ATOM 9290 C CA . ASN B 1 236 ? -5.922 3.281 13.508 1 95.88 236 ASN B CA 1
ATOM 9291 C C . ASN B 1 236 ? -7.273 3.697 14.086 1 95.88 236 ASN B C 1
ATOM 9293 O O . ASN B 1 236 ? -7.871 4.676 13.633 1 95.88 236 ASN B O 1
ATOM 9297 N N . ILE B 1 237 ? -7.844 3.008 15.031 1 96.56 237 ILE B N 1
ATOM 9298 C CA . ILE B 1 237 ? -9.203 3.225 15.508 1 96.56 237 ILE B CA 1
ATOM 9299 C C . ILE B 1 237 ? -9.273 4.523 16.312 1 96.56 237 ILE B C 1
ATOM 9301 O O . ILE B 1 237 ? -10.289 5.219 16.281 1 96.56 237 ILE B O 1
ATOM 9305 N N . LEU B 1 238 ? -8.172 4.895 17.016 1 97.06 238 LEU B N 1
ATOM 9306 C CA . LEU B 1 238 ? -8.141 6.16 17.734 1 97.06 238 LEU B CA 1
ATOM 9307 C C . LEU B 1 238 ? -8.234 7.34 16.766 1 97.06 238 LEU B C 1
ATOM 9309 O O . LEU B 1 238 ? -9.016 8.266 16.984 1 97.06 238 LEU B O 1
ATOM 9313 N N . TYR B 1 239 ? -7.348 7.32 15.781 1 97.31 239 TYR B N 1
ATOM 9314 C CA . TYR B 1 239 ? -7.367 8.352 14.742 1 97.31 239 TYR B CA 1
ATOM 9315 C C . TYR B 1 239 ? -8.742 8.438 14.094 1 97.31 239 TYR B C 1
ATOM 9317 O O . TYR B 1 239 ? -9.258 9.539 13.867 1 97.31 239 TYR B O 1
ATOM 9325 N N . MET B 1 240 ? -9.391 7.297 13.781 1 96.25 240 MET B N 1
ATOM 9326 C CA . MET B 1 240 ? -10.695 7.258 13.133 1 96.25 240 MET B CA 1
ATOM 9327 C C . MET B 1 240 ? -11.758 7.926 14.008 1 96.25 240 MET B C 1
ATOM 9329 O O . MET B 1 240 ? -12.578 8.695 13.508 1 96.25 240 MET B O 1
ATOM 9333 N N . ALA B 1 241 ? -11.773 7.578 15.227 1 96.38 241 ALA B N 1
ATOM 9334 C CA . ALA B 1 241 ? -12.75 8.148 16.156 1 96.38 241 ALA B CA 1
ATOM 9335 C C . ALA B 1 241 ? -12.617 9.672 16.219 1 96.38 241 ALA B C 1
ATOM 9337 O O . ALA B 1 241 ? -13.617 10.383 16.297 1 96.38 241 ALA B O 1
ATOM 9338 N N . CYS B 1 242 ? -11.367 10.172 16.188 1 96.38 242 CYS B N 1
ATOM 9339 C CA . CYS B 1 242 ? -11.117 11.602 16.234 1 96.38 242 CYS B CA 1
ATOM 9340 C C . CYS B 1 242 ? -11.5 12.273 14.914 1 96.38 242 CYS B C 1
ATOM 9342 O O . CYS B 1 242 ? -12.055 13.367 14.914 1 96.38 242 CYS B O 1
ATOM 9344 N N . LEU B 1 243 ? -11.172 11.617 13.859 1 95.38 243 LEU B N 1
ATOM 9345 C CA . LEU B 1 243 ? -11.492 12.156 12.539 1 95.38 243 LEU B CA 1
ATOM 9346 C C . LEU B 1 243 ? -13.008 12.273 12.359 1 95.38 243 LEU B C 1
ATOM 9348 O O . LEU B 1 243 ? -13.484 13.258 11.797 1 95.38 243 LEU B O 1
ATOM 9352 N N . LEU B 1 244 ? -13.742 11.297 12.883 1 94.5 244 LEU B N 1
ATOM 9353 C CA . LEU B 1 244 ? -15.188 11.25 12.703 1 94.5 244 LEU B CA 1
ATOM 9354 C C . LEU B 1 244 ? -15.898 12.094 13.758 1 94.5 244 LEU B C 1
ATOM 9356 O O . LEU B 1 244 ? -17.078 12.414 13.609 1 94.5 244 LEU B O 1
ATOM 9360 N N . GLY B 1 245 ? -15.234 12.492 14.812 1 94.5 245 GLY B N 1
ATOM 9361 C CA . GLY B 1 245 ? -15.828 13.297 15.875 1 94.5 245 GLY B CA 1
ATOM 9362 C C . GLY B 1 245 ? -16.812 12.516 16.734 1 94.5 245 GLY B C 1
ATOM 9363 O O . GLY B 1 245 ? -17.828 13.055 17.156 1 94.5 245 GLY B O 1
ATOM 9364 N N . ASN B 1 246 ? -16.594 11.211 16.844 1 95.5 246 ASN B N 1
ATOM 9365 C CA . ASN B 1 246 ? -17.469 10.375 17.672 1 95.5 246 ASN B CA 1
ATOM 9366 C C . ASN B 1 246 ? -16.969 10.273 19.109 1 95.5 246 ASN B C 1
ATOM 9368 O O . ASN B 1 246 ? -16.125 9.43 19.406 1 95.5 246 ASN B O 1
ATOM 9372 N N . LYS B 1 247 ? -17.562 11.031 19.984 1 95.31 247 LYS B N 1
ATOM 9373 C CA . LYS B 1 247 ? -17.109 11.117 21.375 1 95.31 247 LYS B CA 1
ATOM 9374 C C . LYS B 1 247 ? -17.375 9.812 22.109 1 95.31 247 LYS B C 1
ATOM 9376 O O . LYS B 1 247 ? -16.547 9.375 22.922 1 95.31 247 LYS B O 1
ATOM 9381 N N . LYS B 1 248 ? -18.516 9.156 21.859 1 95.69 248 LYS B N 1
ATOM 9382 C CA . LYS B 1 248 ? -18.844 7.91 22.547 1 95.69 248 LYS B CA 1
ATOM 9383 C C . LYS B 1 248 ? -17.828 6.816 22.234 1 95.69 248 LYS B C 1
ATOM 9385 O O . LYS B 1 248 ? -17.391 6.078 23.109 1 95.69 248 LYS B O 1
ATOM 9390 N N . LEU B 1 249 ? -17.547 6.766 20.938 1 96.31 249 LEU B N 1
ATOM 9391 C CA . LEU B 1 249 ? -16.562 5.797 20.5 1 96.31 249 LEU B CA 1
ATOM 9392 C C . LEU B 1 249 ? -15.203 6.074 21.141 1 96.31 249 LEU B C 1
ATOM 9394 O O . LEU B 1 249 ? -14.516 5.148 21.578 1 96.31 249 LEU B O 1
ATOM 9398 N N . LEU B 1 250 ? -14.812 7.348 21.188 1 97 250 LEU B N 1
ATOM 9399 C CA . LEU B 1 250 ? -13.523 7.746 21.75 1 97 250 LEU B CA 1
ATOM 9400 C C . LEU B 1 250 ? -13.445 7.391 23.234 1 97 250 LEU B C 1
ATOM 9402 O O . LEU B 1 250 ? -12.398 6.93 23.703 1 97 250 LEU B O 1
ATOM 9406 N N . ASP B 1 251 ? -14.508 7.566 23.953 1 96.75 251 ASP B N 1
ATOM 9407 C CA . ASP B 1 251 ? -14.516 7.277 25.391 1 96.75 251 ASP B CA 1
ATOM 9408 C C . ASP B 1 251 ? -14.266 5.793 25.641 1 96.75 251 ASP B C 1
ATOM 9410 O O . ASP B 1 251 ? -13.531 5.438 26.578 1 96.75 251 ASP B O 1
ATOM 9414 N N . VAL B 1 252 ? -14.859 4.949 24.844 1 96.94 252 VAL B N 1
ATOM 9415 C CA . VAL B 1 252 ? -14.672 3.51 25 1 96.94 252 VAL B CA 1
ATOM 9416 C C . VAL B 1 252 ? -13.219 3.143 24.703 1 96.94 252 VAL B C 1
ATOM 9418 O O . VAL B 1 252 ? -12.625 2.316 25.391 1 96.94 252 VAL B O 1
ATOM 9421 N N . ILE B 1 253 ? -12.633 3.736 23.688 1 97.44 253 ILE B N 1
ATOM 9422 C CA . ILE B 1 253 ? -11.273 3.438 23.266 1 97.44 253 ILE B CA 1
ATOM 9423 C C . ILE B 1 253 ? -10.281 3.885 24.328 1 97.44 253 ILE B C 1
ATOM 9425 O O . ILE B 1 253 ? -9.367 3.143 24.688 1 97.44 253 ILE B O 1
ATOM 9429 N N . LEU B 1 254 ? -10.5 5.113 24.891 1 96.31 254 LEU B N 1
ATOM 9430 C CA . LEU B 1 254 ? -9.57 5.691 25.859 1 96.31 254 LEU B CA 1
ATOM 9431 C C . LEU B 1 254 ? -9.703 5.016 27.219 1 96.31 254 LEU B C 1
ATOM 9433 O O . LEU B 1 254 ? -8.75 4.965 28 1 96.31 254 LEU B O 1
ATOM 9437 N N . LYS B 1 255 ? -10.836 4.418 27.516 1 95.12 255 LYS B N 1
ATOM 9438 C CA . LYS B 1 255 ? -11.078 3.795 28.812 1 95.12 255 LYS B CA 1
ATOM 9439 C C . LYS B 1 255 ? -10.594 2.35 28.828 1 95.12 255 LYS B C 1
ATOM 9441 O O . LYS B 1 255 ? -10.469 1.741 29.891 1 95.12 255 LYS B O 1
ATOM 9446 N N . PHE B 1 256 ? -10.203 1.836 27.734 1 94.88 256 PHE B N 1
ATOM 9447 C CA . PHE B 1 256 ? -9.805 0.436 27.641 1 94.88 256 PHE B CA 1
ATOM 9448 C C . PHE B 1 256 ? -8.484 0.195 28.375 1 94.88 256 PHE B C 1
ATOM 9450 O O . PHE B 1 256 ? -7.555 0.994 28.266 1 94.88 256 PHE B O 1
ATOM 9457 N N . ARG B 1 257 ? -8.562 -0.865 29.188 1 94.62 257 ARG B N 1
ATOM 9458 C CA . ARG B 1 257 ? -7.383 -1.253 29.953 1 94.62 257 ARG B CA 1
ATOM 9459 C C . ARG B 1 257 ? -7.121 -2.75 29.828 1 94.62 257 ARG B C 1
ATOM 9461 O O . ARG B 1 257 ? -8.047 -3.533 29.609 1 94.62 257 ARG B O 1
ATOM 9468 N N . VAL B 1 258 ? -5.801 -3.098 29.859 1 93.62 258 VAL B N 1
ATOM 9469 C CA . VAL B 1 258 ? -5.406 -4.5 29.766 1 93.62 258 VAL B CA 1
ATOM 9470 C C . VAL B 1 258 ? -4.457 -4.844 30.906 1 93.62 258 VAL B C 1
ATOM 9472 O O . VAL B 1 258 ? -3.727 -3.979 31.406 1 93.62 258 VAL B O 1
ATOM 9475 N N . ARG B 1 259 ? -4.508 -6.09 31.312 1 92.31 259 ARG B N 1
ATOM 9476 C CA . ARG B 1 259 ? -3.588 -6.598 32.312 1 92.31 259 ARG B CA 1
ATOM 9477 C C . ARG B 1 259 ? -2.211 -6.867 31.719 1 92.31 259 ARG B C 1
ATOM 9479 O O . ARG B 1 259 ? -2.094 -7.547 30.703 1 92.31 259 ARG B O 1
ATOM 9486 N N . ALA B 1 260 ? -1.204 -6.191 32.281 1 93.25 260 ALA B N 1
ATOM 9487 C CA . ALA B 1 260 ? 0.151 -6.328 31.75 1 93.25 260 ALA B CA 1
ATOM 9488 C C . ALA B 1 260 ? 1.114 -6.809 32.844 1 93.25 260 ALA B C 1
ATOM 9490 O O . ALA B 1 260 ? 0.845 -6.66 34.031 1 93.25 260 ALA B O 1
ATOM 9491 N N . THR B 1 261 ? 2.121 -7.527 32.344 1 92.75 261 THR B N 1
ATOM 9492 C CA . THR B 1 261 ? 3.178 -8.023 33.219 1 92.75 261 THR B CA 1
ATOM 9493 C C . THR B 1 261 ? 4.492 -7.305 32.938 1 92.75 261 THR B C 1
ATOM 9495 O O . THR B 1 261 ? 4.793 -6.973 31.781 1 92.75 261 THR B O 1
ATOM 9498 N N . ARG B 1 262 ? 5.215 -6.98 33.906 1 90.38 262 ARG B N 1
ATOM 9499 C CA . ARG B 1 262 ? 6.473 -6.254 33.781 1 90.38 262 ARG B CA 1
ATOM 9500 C C . ARG B 1 262 ? 7.566 -7.156 33.219 1 90.38 262 ARG B C 1
ATOM 9502 O O . ARG B 1 262 ? 7.668 -8.328 33.594 1 90.38 262 ARG B O 1
ATOM 9509 N N . ILE B 1 263 ? 8.281 -6.609 32.125 1 86.06 263 ILE B N 1
ATOM 9510 C CA . ILE B 1 263 ? 9.375 -7.352 31.516 1 86.06 263 ILE B CA 1
ATOM 9511 C C . ILE B 1 263 ? 10.633 -7.211 32.375 1 86.06 263 ILE B C 1
ATOM 9513 O O . ILE B 1 263 ? 11.07 -6.094 32.656 1 86.06 263 ILE B O 1
ATOM 9517 N N . PHE B 1 264 ? 11.172 -8.289 32.875 1 75.19 264 PHE B N 1
ATOM 9518 C CA . PHE B 1 264 ? 12.43 -8.242 33.594 1 75.19 264 PHE B CA 1
ATOM 9519 C C . PHE B 1 264 ? 13.602 -8.625 32.688 1 75.19 264 PHE B C 1
ATOM 9521 O O . PHE B 1 264 ? 13.5 -9.57 31.906 1 75.19 264 PHE B O 1
ATOM 9528 N N . PRO B 1 265 ? 14.508 -7.668 32.312 1 59.06 265 PRO B N 1
ATOM 9529 C CA . PRO B 1 265 ? 15.68 -8.055 31.516 1 59.06 265 PRO B CA 1
ATOM 9530 C C . PRO B 1 265 ? 16.312 -9.352 32 1 59.06 265 PRO B C 1
ATOM 9532 O O . PRO B 1 265 ? 16.359 -9.602 33.219 1 59.06 265 PRO B O 1
ATOM 9535 N N . ASP B 1 266 ? 16.234 -10.359 31.234 1 50.19 266 ASP B N 1
ATOM 9536 C CA . ASP B 1 266 ? 17.016 -11.547 31.562 1 50.19 266 ASP B CA 1
ATOM 9537 C C . ASP B 1 266 ? 18.406 -11.164 32.062 1 50.19 266 ASP B C 1
ATOM 9539 O O . ASP B 1 266 ? 19.109 -10.391 31.406 1 50.19 266 ASP B O 1
ATOM 9543 N N . GLU B 1 267 ? 18.734 -11.227 33.25 1 42.69 267 GLU B N 1
ATOM 9544 C CA . GLU B 1 267 ? 20.125 -11.289 33.688 1 42.69 267 GLU B CA 1
ATOM 9545 C C . GLU B 1 267 ? 20.953 -12.148 32.75 1 42.69 267 GLU B C 1
ATOM 9547 O O . GLU B 1 267 ? 20.625 -13.312 32.5 1 42.69 267 GLU B O 1
ATOM 9552 N N . ASP B 1 268 ? 21.484 -11.578 31.688 1 40 268 ASP B N 1
ATOM 9553 C CA . ASP B 1 268 ? 22.578 -12.305 31.062 1 40 268 ASP B CA 1
ATOM 9554 C C . ASP B 1 268 ? 23.359 -13.117 32.094 1 40 268 ASP B C 1
ATOM 9556 O O . ASP B 1 268 ? 23.906 -12.555 33.031 1 40 268 ASP B O 1
ATOM 9560 N N . ILE B 1 269 ? 23.094 -14.367 32.312 1 39.16 269 ILE B N 1
ATOM 9561 C CA . ILE B 1 269 ? 24.109 -15.25 32.875 1 39.16 269 ILE B CA 1
ATOM 9562 C C . ILE B 1 269 ? 25.422 -15.055 32.125 1 39.16 269 ILE B C 1
ATOM 9564 O O . ILE B 1 269 ? 25.547 -15.461 30.953 1 39.16 269 ILE B O 1
ATOM 9568 N N . THR B 1 270 ? 26.109 -13.828 32.188 1 34.22 270 THR B N 1
ATOM 9569 C CA . THR B 1 270 ? 27.516 -13.812 31.766 1 34.22 270 THR B CA 1
ATOM 9570 C C . THR B 1 270 ? 28.25 -15.023 32.344 1 34.22 270 THR B C 1
ATOM 9572 O O . THR B 1 270 ? 28.156 -15.312 33.531 1 34.22 270 THR B O 1
ATOM 9575 N N . PRO B 1 271 ? 28.578 -16 31.469 1 32.38 271 PRO B N 1
ATOM 9576 C CA . PRO B 1 271 ? 29.562 -16.953 32 1 32.38 271 PRO B CA 1
ATOM 9577 C C . PRO B 1 271 ? 30.688 -16.266 32.75 1 32.38 271 PRO B C 1
ATOM 9579 O O . PRO B 1 271 ? 31.078 -15.148 32.438 1 32.38 271 PRO B O 1
ATOM 9582 N N . SER B 1 272 ? 30.828 -16.484 34 1 30.55 272 SER B N 1
ATOM 9583 C CA . SER B 1 272 ? 31.922 -16.078 34.875 1 30.55 272 SER B CA 1
ATOM 9584 C C . SER B 1 272 ? 33.281 -16.297 34.25 1 30.55 272 SER B C 1
ATOM 9586 O O . SER B 1 272 ? 33.625 -17.438 33.875 1 30.55 272 SER B O 1
ATOM 9588 N N . SER B 1 273 ? 33.75 -15.391 33.25 1 25.89 273 SER B N 1
ATOM 9589 C CA . SER B 1 273 ? 35.188 -15.461 33 1 25.89 273 SER B CA 1
ATOM 9590 C C . SER B 1 273 ? 35.969 -15.664 34.281 1 25.89 273 SER B C 1
ATOM 9592 O O . SER B 1 273 ? 35.656 -15.078 35.312 1 25.89 273 SER B O 1
ATOM 9594 N N . GLU B 1 274 ? 36.594 -16.875 34.375 1 28 274 GLU B N 1
ATOM 9595 C CA . GLU B 1 274 ? 37.75 -17.203 35.219 1 28 274 GLU B CA 1
ATOM 9596 C C . GLU B 1 274 ? 38.781 -16.078 35.219 1 28 274 GLU B C 1
ATOM 9598 O O . GLU B 1 274 ? 39.5 -15.93 34.219 1 28 274 GLU B O 1
ATOM 9603 N N . SER B 1 275 ? 38.281 -14.852 35.5 1 24.52 275 SER B N 1
ATOM 9604 C CA . SER B 1 275 ? 39.281 -13.828 35.719 1 24.52 275 SER B CA 1
ATOM 9605 C C . SER B 1 275 ? 40.344 -14.32 36.719 1 24.52 275 SER B C 1
ATOM 9607 O O . SER B 1 275 ? 40 -14.781 37.812 1 24.52 275 SER B O 1
ATOM 9609 N N . ASN B 1 276 ? 41.406 -14.938 36.094 1 25.33 276 ASN B N 1
ATOM 9610 C CA . ASN B 1 276 ? 42.656 -15.062 36.844 1 25.33 276 ASN B CA 1
ATOM 9611 C C . ASN B 1 276 ? 42.969 -13.781 37.594 1 25.33 276 ASN B C 1
ATOM 9613 O O . ASN B 1 276 ? 42.75 -12.68 37.094 1 25.33 276 ASN B O 1
ATOM 9617 N N . PRO B 1 277 ? 43.125 -13.969 38.875 1 26.84 277 PRO B N 1
ATOM 9618 C CA . PRO B 1 277 ? 43.469 -12.977 39.906 1 26.84 277 PRO B CA 1
ATOM 9619 C C . PRO B 1 277 ? 44.75 -12.188 39.562 1 26.84 277 PRO B C 1
ATOM 9621 O O . PRO B 1 277 ? 45.844 -12.758 39.531 1 26.84 277 PRO B O 1
ATOM 9624 N N . VAL B 1 278 ? 44.812 -11.648 38.219 1 25.47 278 VAL B N 1
ATOM 9625 C CA . VAL B 1 278 ? 46.094 -10.922 38.344 1 25.47 278 VAL B CA 1
ATOM 9626 C C . VAL B 1 278 ? 46.031 -9.984 39.531 1 25.47 278 VAL B C 1
ATOM 9628 O O . VAL B 1 278 ? 45.062 -9.266 39.75 1 25.47 278 VAL B O 1
ATOM 9631 N N . VAL B 1 279 ? 46.969 -10.188 40.438 1 24.92 279 VAL B N 1
ATOM 9632 C CA . VAL B 1 279 ? 47.469 -9.703 41.719 1 24.92 279 VAL B CA 1
ATOM 9633 C C . VAL B 1 279 ? 47.844 -8.227 41.625 1 24.92 279 VAL B C 1
ATOM 9635 O O . VAL B 1 279 ? 48.312 -7.617 42.594 1 24.92 279 VAL B O 1
ATOM 9638 N N . SER B 1 280 ? 47.531 -7.621 40.438 1 22.17 280 SER B N 1
ATOM 9639 C CA . SER B 1 280 ? 48.406 -6.484 40.594 1 22.17 280 SER B CA 1
ATOM 9640 C C . SER B 1 280 ? 48.031 -5.668 41.844 1 22.17 280 SER B C 1
ATOM 9642 O O . SER B 1 280 ? 46.875 -5.684 42.281 1 22.17 280 SER B O 1
ATOM 9644 N N . PRO B 1 281 ? 49.094 -5.07 42.5 1 22.22 281 PRO B N 1
ATOM 9645 C CA . PRO B 1 281 ? 49.406 -4.469 43.781 1 22.22 281 PRO B CA 1
ATOM 9646 C C . PRO B 1 281 ? 48.562 -3.225 44.094 1 22.22 281 PRO B C 1
ATOM 9648 O O . PRO B 1 281 ? 48.375 -2.855 45.25 1 22.22 281 PRO B O 1
ATOM 9651 N N . THR B 1 282 ? 48.406 -2.42 43.031 1 21.58 282 THR B N 1
ATOM 9652 C CA . THR B 1 282 ? 48.438 -1.067 43.594 1 21.58 282 THR B CA 1
ATOM 9653 C C . THR B 1 282 ? 47.156 -0.741 44.312 1 21.58 282 THR B C 1
ATOM 9655 O O . THR B 1 282 ? 46.062 -0.966 43.781 1 21.58 282 THR B O 1
ATOM 9658 N N . LYS B 1 283 ? 47.188 -0.664 45.656 1 23.81 283 LYS B N 1
ATOM 9659 C CA . LYS B 1 283 ? 46.344 -0.363 46.812 1 23.81 283 LYS B CA 1
ATOM 9660 C C . LYS B 1 283 ? 45.656 0.992 46.656 1 23.81 283 LYS B C 1
ATOM 9662 O O . LYS B 1 283 ? 46.094 1.975 47.281 1 23.81 283 LYS B O 1
ATOM 9667 N N . ARG B 1 284 ? 45.594 1.508 45.469 1 23.52 284 ARG B N 1
ATOM 9668 C CA . ARG B 1 284 ? 45.281 2.891 45.812 1 23.52 284 ARG B CA 1
ATOM 9669 C C . ARG B 1 284 ? 44.062 2.967 46.719 1 23.52 284 ARG B C 1
ATOM 9671 O O . ARG B 1 284 ? 43.188 2.084 46.688 1 23.52 284 ARG B O 1
ATOM 9678 N N . ARG B 1 285 ? 44.062 3.934 47.562 1 21.98 285 ARG B N 1
ATOM 9679 C CA . ARG B 1 285 ? 43.375 4.418 48.781 1 21.98 285 ARG B CA 1
ATOM 9680 C C . ARG B 1 285 ? 41.875 4.559 48.531 1 21.98 285 ARG B C 1
ATOM 9682 O O . ARG B 1 285 ? 41.469 5.293 47.656 1 21.98 285 ARG B O 1
ATOM 9689 N N . ILE B 1 286 ? 41.156 3.434 48.656 1 24.09 286 ILE B N 1
ATOM 9690 C CA . ILE B 1 286 ? 39.719 3.16 48.688 1 24.09 286 ILE B CA 1
ATOM 9691 C C . ILE B 1 286 ? 39.031 4.129 49.656 1 24.09 286 ILE B C 1
ATOM 9693 O O . ILE B 1 286 ? 39.188 4.012 50.875 1 24.09 286 ILE B O 1
ATOM 9697 N N . SER B 1 287 ? 39.25 5.434 49.281 1 21.25 287 SER B N 1
ATOM 9698 C CA . SER B 1 287 ? 38.812 6.34 50.312 1 21.25 287 SER B CA 1
ATOM 9699 C C . SER B 1 287 ? 37.469 5.91 50.906 1 21.25 287 SER B C 1
ATOM 9701 O O . SER B 1 287 ? 36.75 5.125 50.281 1 21.25 287 SER B O 1
ATOM 9703 N N . ASN B 1 288 ? 37 6.547 52 1 21.59 288 ASN B N 1
ATOM 9704 C CA . ASN B 1 288 ? 36.125 6.359 53.156 1 21.59 288 ASN B CA 1
ATOM 9705 C C . ASN B 1 288 ? 34.688 6.105 52.719 1 21.59 288 ASN B C 1
ATOM 9707 O O . ASN B 1 288 ? 33.906 5.453 53.438 1 21.59 288 ASN B O 1
ATOM 9711 N N . GLY B 1 289 ? 34.156 6.961 51.781 1 24.22 289 GLY B N 1
ATOM 9712 C CA . GLY B 1 289 ? 32.719 7.121 51.969 1 24.22 289 GLY B CA 1
ATOM 9713 C C . GLY B 1 289 ? 31.922 5.859 51.625 1 24.22 289 GLY B C 1
ATOM 9714 O O . GLY B 1 289 ? 30.719 5.914 51.406 1 24.22 289 GLY B O 1
ATOM 9715 N N . ILE B 1 290 ? 32.594 4.66 51.562 1 26.39 290 ILE B N 1
ATOM 9716 C CA . ILE B 1 290 ? 32.188 3.301 51.219 1 26.39 290 ILE B CA 1
ATOM 9717 C C . ILE B 1 290 ? 31.328 2.742 52.344 1 26.39 290 ILE B C 1
ATOM 9719 O O . ILE B 1 290 ? 30.766 1.653 52.219 1 26.39 290 ILE B O 1
ATOM 9723 N N . GLN B 1 291 ? 31.656 3.275 53.594 1 23.59 291 GLN B N 1
ATOM 9724 C CA . GLN B 1 291 ? 31.125 2.551 54.75 1 23.59 291 GLN B CA 1
ATOM 9725 C C . GLN B 1 291 ? 29.609 2.461 54.719 1 23.59 291 GLN B C 1
ATOM 9727 O O . GLN B 1 291 ? 29.031 1.42 55.031 1 23.59 291 GLN B O 1
ATOM 9732 N N . SER B 1 292 ? 28.984 3.705 54.688 1 25.7 292 SER B N 1
ATOM 9733 C CA . SER B 1 292 ? 27.609 3.705 55.156 1 25.7 292 SER B CA 1
ATOM 9734 C C . SER B 1 292 ? 26.703 2.852 54.25 1 25.7 292 SER B C 1
ATOM 9736 O O . SER B 1 292 ? 25.484 2.812 54.438 1 25.7 292 SER B O 1
ATOM 9738 N N . LEU B 1 293 ? 27.25 2.369 53.188 1 25.58 293 LEU B N 1
ATOM 9739 C CA . LEU B 1 293 ? 26.5 1.519 52.281 1 25.58 293 LEU B CA 1
ATOM 9740 C C . LEU B 1 293 ? 26.172 0.179 52.938 1 25.58 293 LEU B C 1
ATOM 9742 O O . LEU B 1 293 ? 25.141 -0.422 52.625 1 25.58 293 LEU B O 1
ATOM 9746 N N . MET B 1 294 ? 27.062 -0.282 53.719 1 25.12 294 MET B N 1
ATOM 9747 C CA . MET B 1 294 ? 27 -1.685 54.125 1 25.12 294 MET B CA 1
ATOM 9748 C C . MET B 1 294 ? 25.812 -1.925 55.062 1 25.12 294 MET B C 1
ATOM 9750 O O . MET B 1 294 ? 25.219 -2.998 55.062 1 25.12 294 MET B O 1
ATOM 9754 N N . SER B 1 295 ? 25.766 -1.023 56.125 1 24.92 295 SER B N 1
ATOM 9755 C CA . SER B 1 295 ? 25 -1.483 57.281 1 24.92 295 SER B CA 1
ATOM 9756 C C . SER B 1 295 ? 23.516 -1.675 56.906 1 24.92 295 SER B C 1
ATOM 9758 O O . SER B 1 295 ? 22.844 -2.521 57.5 1 24.92 295 SER B O 1
ATOM 9760 N N . LYS B 1 296 ? 22.844 -0.709 56.344 1 29.09 296 LYS B N 1
ATOM 9761 C CA . LYS B 1 296 ? 21.375 -0.809 56.406 1 29.09 296 LYS B CA 1
ATOM 9762 C C . LYS B 1 296 ? 20.891 -2.057 55.688 1 29.09 296 LYS B C 1
ATOM 9764 O O . LYS B 1 296 ? 19.688 -2.234 55.5 1 29.09 296 LYS B O 1
ATOM 9769 N N . LEU B 1 297 ? 21.797 -3.129 55.312 1 25.86 297 LEU B N 1
ATOM 9770 C CA . LEU B 1 297 ? 21.562 -4.434 54.688 1 25.86 297 LEU B CA 1
ATOM 9771 C C . LEU B 1 297 ? 20.781 -5.34 55.625 1 25.86 297 LEU B C 1
ATOM 9773 O O . LEU B 1 297 ? 19.984 -6.168 55.188 1 25.86 297 LEU B O 1
ATOM 9777 N N . ASN B 1 298 ? 21.25 -5.594 56.875 1 26.23 298 ASN B N 1
ATOM 9778 C CA . ASN B 1 298 ? 20.984 -6.852 57.562 1 26.23 298 ASN B CA 1
ATOM 9779 C C . ASN B 1 298 ? 19.547 -6.934 58.062 1 26.23 298 ASN B C 1
ATOM 9781 O O . ASN B 1 298 ? 19.047 -8.016 58.375 1 26.23 298 ASN B O 1
ATOM 9785 N N . LEU B 1 299 ? 19.031 -5.996 58.844 1 25.94 299 LEU B N 1
ATOM 9786 C CA . LEU B 1 299 ? 18.031 -6.375 59.812 1 25.94 299 LEU B CA 1
ATOM 9787 C C . LEU B 1 299 ? 16.734 -6.809 59.125 1 25.94 299 LEU B C 1
ATOM 9789 O O . LEU B 1 299 ? 16.078 -7.75 59.594 1 25.94 299 LEU B O 1
ATOM 9793 N N . SER B 1 300 ? 15.945 -5.938 58.562 1 27.98 300 SER B N 1
ATOM 9794 C CA . SER B 1 300 ? 14.5 -6.141 58.688 1 27.98 300 SER B CA 1
ATOM 9795 C C . SER B 1 300 ? 14.031 -7.297 57.812 1 27.98 300 SER B C 1
ATOM 9797 O O . SER B 1 300 ? 13.93 -7.16 56.562 1 27.98 300 SER B O 1
ATOM 9799 N N . ARG B 1 301 ? 14.469 -8.625 58.062 1 26.62 301 ARG B N 1
ATOM 9800 C CA . ARG B 1 301 ? 14.086 -9.969 57.656 1 26.62 301 ARG B CA 1
ATOM 9801 C C . ARG B 1 301 ? 12.641 -10.273 58.031 1 26.62 301 ARG B C 1
ATOM 9803 O O . ARG B 1 301 ? 12.266 -11.438 58.188 1 26.62 301 ARG B O 1
ATOM 9810 N N . GLU B 1 302 ? 11.906 -9.43 58.719 1 27.33 302 GLU B N 1
ATOM 9811 C CA . GLU B 1 302 ? 10.578 -10.008 58.969 1 27.33 302 GLU B CA 1
ATOM 9812 C C . GLU B 1 302 ? 9.969 -10.523 57.656 1 27.33 302 GLU B C 1
ATOM 9814 O O . GLU B 1 302 ? 10.328 -10.055 56.562 1 27.33 302 GLU B O 1
ATOM 9819 N N . THR B 1 303 ? 9.078 -11.711 57.719 1 30.91 303 THR B N 1
ATOM 9820 C CA . THR B 1 303 ? 8.406 -12.672 56.875 1 30.91 303 THR B CA 1
ATOM 9821 C C . THR B 1 303 ? 7.617 -11.953 55.781 1 30.91 303 THR B C 1
ATOM 9823 O O . THR B 1 303 ? 6.766 -12.555 55.125 1 30.91 303 THR B O 1
ATOM 9826 N N . SER B 1 304 ? 7.793 -10.727 55.469 1 30.67 304 SER B N 1
ATOM 9827 C CA . SER B 1 304 ? 6.824 -9.984 54.656 1 30.67 304 SER B CA 1
ATOM 9828 C C . SER B 1 304 ? 6.523 -10.703 53.344 1 30.67 304 SER B C 1
ATOM 9830 O O . SER B 1 304 ? 7.438 -11.117 52.625 1 30.67 304 SER B O 1
ATOM 9832 N N . VAL B 1 305 ? 5.223 -11.508 53.281 1 31.55 305 VAL B N 1
ATOM 9833 C CA . VAL B 1 305 ? 4.441 -11.922 52.125 1 31.55 305 VAL B CA 1
ATOM 9834 C C . VAL B 1 305 ? 4.691 -10.969 50.969 1 31.55 305 VAL B C 1
ATOM 9836 O O . VAL B 1 305 ? 4.293 -9.797 51 1 31.55 305 VAL B O 1
ATOM 9839 N N . GLU B 1 306 ? 5.688 -10.789 50.438 1 34.41 306 GLU B N 1
ATOM 9840 C CA . GLU B 1 306 ? 6.062 -9.984 49.281 1 34.41 306 GLU B CA 1
ATOM 9841 C C . GLU B 1 306 ? 5.047 -10.141 48.156 1 34.41 306 GLU B C 1
ATOM 9843 O O . GLU B 1 306 ? 4.863 -11.234 47.625 1 34.41 306 GLU B O 1
ATOM 9848 N N . ASN B 1 307 ? 3.752 -9.562 48.25 1 34.72 307 ASN B N 1
ATOM 9849 C CA . ASN B 1 307 ? 2.545 -9.453 47.438 1 34.72 307 ASN B CA 1
ATOM 9850 C C . ASN B 1 307 ? 2.873 -9.445 45.969 1 34.72 307 ASN B C 1
ATOM 9852 O O . ASN B 1 307 ? 3.633 -8.594 45.5 1 34.72 307 ASN B O 1
ATOM 9856 N N . ASP B 1 308 ? 2.865 -10.484 45.25 1 39.03 308 ASP B N 1
ATOM 9857 C CA . ASP B 1 308 ? 2.816 -10.922 43.875 1 39.03 308 ASP B CA 1
ATOM 9858 C C . ASP B 1 308 ? 2.1 -9.898 43 1 39.03 308 ASP B C 1
ATOM 9860 O O . ASP B 1 308 ? 1.71 -10.195 41.875 1 39.03 308 ASP B O 1
ATOM 9864 N N . TYR B 1 309 ? 1.344 -8.93 43.531 1 42.94 309 TYR B N 1
ATOM 9865 C CA . TYR B 1 309 ? 0.545 -7.875 42.938 1 42.94 309 TYR B CA 1
ATOM 9866 C C . TYR B 1 309 ? 1.409 -6.977 42.062 1 42.94 309 TYR B C 1
ATOM 9868 O O . TYR B 1 309 ? 0.891 -6.195 41.25 1 42.94 309 TYR B O 1
ATOM 9876 N N . ASP B 1 310 ? 2.652 -6.809 42.312 1 51.72 310 ASP B N 1
ATOM 9877 C CA . ASP B 1 310 ? 3.465 -5.762 41.688 1 51.72 310 ASP B CA 1
ATOM 9878 C C . ASP B 1 310 ? 3.836 -6.125 40.25 1 51.72 310 ASP B C 1
ATOM 9880 O O . ASP B 1 310 ? 4.293 -5.27 39.5 1 51.72 310 ASP B O 1
ATOM 9884 N N . GLN B 1 311 ? 3.615 -7.277 39.875 1 67.81 311 GLN B N 1
ATOM 9885 C CA . GLN B 1 311 ? 4.07 -7.766 38.594 1 67.81 311 GLN B CA 1
ATOM 9886 C C . GLN B 1 311 ? 3.006 -7.559 37.531 1 67.81 311 GLN B C 1
ATOM 9888 O O . GLN B 1 311 ? 3.311 -7.559 36.312 1 67.81 311 GLN B O 1
ATOM 9893 N N . VAL B 1 312 ? 1.775 -7.426 38 1 81.25 312 VAL B N 1
ATOM 9894 C CA . VAL B 1 312 ? 0.704 -7.242 37.031 1 81.25 312 VAL B CA 1
ATOM 9895 C C . VAL B 1 312 ? 0.073 -5.863 37.219 1 81.25 312 VAL B C 1
ATOM 9897 O O . VAL B 1 312 ? -0.213 -5.449 38.344 1 81.25 312 VAL B O 1
ATOM 9900 N N . SER B 1 313 ? 0.188 -5 36.312 1 89.56 313 SER B N 1
ATOM 9901 C CA . SER B 1 313 ? -0.45 -3.689 36.312 1 89.56 313 SER B CA 1
ATOM 9902 C C . SER B 1 313 ? -1.465 -3.564 35.188 1 89.56 313 SER B C 1
ATOM 9904 O O . SER B 1 313 ? -1.424 -4.332 34.219 1 89.56 313 SER B O 1
ATOM 9906 N N . VAL B 1 314 ? -2.49 -2.756 35.531 1 91.69 314 VAL B N 1
ATOM 9907 C CA . VAL B 1 314 ? -3.473 -2.447 34.5 1 91.69 314 VAL B CA 1
ATOM 9908 C C . VAL B 1 314 ? -3.031 -1.212 33.719 1 91.69 314 VAL B C 1
ATOM 9910 O O . VAL B 1 314 ? -2.834 -0.141 34.312 1 91.69 314 VAL B O 1
ATOM 9913 N N . ILE B 1 315 ? -2.768 -1.456 32.469 1 90.69 315 ILE B N 1
ATOM 9914 C CA . ILE B 1 315 ? -2.24 -0.353 31.656 1 90.69 315 ILE B CA 1
ATOM 9915 C C . ILE B 1 315 ? -3.143 -0.114 30.453 1 90.69 315 ILE B C 1
ATOM 9917 O O . ILE B 1 315 ? -3.932 -0.984 30.078 1 90.69 315 ILE B O 1
ATOM 9921 N N . CYS B 1 316 ? -3.061 1.138 29.922 1 92.06 316 CYS B N 1
ATOM 9922 C CA . CYS B 1 316 ? -3.689 1.464 28.656 1 92.06 316 CYS B CA 1
ATOM 9923 C C . CYS B 1 316 ? -2.75 1.167 27.484 1 92.06 316 CYS B C 1
ATOM 9925 O O . CYS B 1 316 ? -1.703 1.802 27.359 1 92.06 316 CYS B O 1
ATOM 9927 N N . PRO B 1 317 ? -3.076 0.257 26.688 1 93.12 317 PRO B N 1
ATOM 9928 C CA . PRO B 1 317 ? -2.176 -0.163 25.609 1 93.12 317 PRO B CA 1
ATOM 9929 C C . PRO B 1 317 ? -2.17 0.809 24.422 1 93.12 317 PRO B C 1
ATOM 9931 O O . PRO B 1 317 ? -1.398 0.634 23.484 1 93.12 317 PRO B O 1
ATOM 9934 N N . LEU B 1 318 ? -2.871 1.894 24.438 1 94.25 318 LEU B N 1
ATOM 9935 C CA . LEU B 1 318 ? -3.035 2.809 23.312 1 94.25 318 LEU B CA 1
ATOM 9936 C C . LEU B 1 318 ? -1.813 3.709 23.172 1 94.25 318 LEU B C 1
ATOM 9938 O O . LEU B 1 318 ? -1.272 4.199 24.156 1 94.25 318 LEU B O 1
ATOM 9942 N N . ARG B 1 319 ? -1.329 3.83 21.953 1 94.44 319 ARG B N 1
ATOM 9943 C CA . ARG B 1 319 ? -0.332 4.836 21.594 1 94.44 319 ARG B CA 1
ATOM 9944 C C . ARG B 1 319 ? -0.995 6.109 21.078 1 94.44 319 ARG B C 1
ATOM 9946 O O . ARG B 1 319 ? -1.329 6.215 19.906 1 94.44 319 ARG B O 1
ATOM 9953 N N . ILE B 1 320 ? -1.094 7.07 21.844 1 94.56 320 ILE B N 1
ATOM 9954 C CA . ILE B 1 320 ? -1.913 8.258 21.609 1 94.56 320 ILE B CA 1
ATOM 9955 C C . ILE B 1 320 ? -1.255 9.141 20.562 1 94.56 320 ILE B C 1
ATOM 9957 O O . ILE B 1 320 ? -1.938 9.727 19.719 1 94.56 320 ILE B O 1
ATOM 9961 N N . ASP B 1 321 ? 0.126 9.25 20.516 1 94.62 321 ASP B N 1
ATOM 9962 C CA . ASP B 1 321 ? 0.826 10.172 19.625 1 94.62 321 ASP B CA 1
ATOM 9963 C C . ASP B 1 321 ? 1.351 9.445 18.391 1 94.62 321 ASP B C 1
ATOM 9965 O O . ASP B 1 321 ? 2.367 9.844 17.812 1 94.62 321 ASP B O 1
ATOM 9969 N N . MET B 1 322 ? 0.595 8.414 18.031 1 94.81 322 MET B N 1
ATOM 9970 C CA . MET B 1 322 ? 1.014 7.68 16.844 1 94.81 322 MET B CA 1
ATOM 9971 C C . MET B 1 322 ? 0.639 8.438 15.578 1 94.81 322 MET B C 1
ATOM 9973 O O . MET B 1 322 ? -0.467 8.969 15.469 1 94.81 322 MET B O 1
ATOM 9977 N N . TYR B 1 323 ? 1.652 8.617 14.656 1 94.12 323 TYR B N 1
ATOM 9978 C CA . TYR B 1 323 ? 1.362 9.266 13.383 1 94.12 323 TYR B CA 1
ATOM 9979 C C . TYR B 1 323 ? 0.51 8.375 12.492 1 94.12 323 TYR B C 1
ATOM 9981 O O . TYR B 1 323 ? 0.767 7.172 12.383 1 94.12 323 TYR B O 1
ATOM 9989 N N . CYS B 1 324 ? -0.564 8.922 11.977 1 93.56 324 CYS B N 1
ATOM 9990 C CA . CYS B 1 324 ? -1.513 8.219 11.117 1 93.56 324 CYS B CA 1
ATOM 9991 C C . CYS B 1 324 ? -1.674 8.93 9.781 1 93.56 324 CYS B C 1
ATOM 9993 O O . CYS B 1 324 ? -0.977 9.906 9.508 1 93.56 324 CYS B O 1
ATOM 9995 N N . ASN B 1 325 ? -2.564 8.414 8.883 1 90.5 325 ASN B N 1
ATOM 9996 C CA . ASN B 1 325 ? -2.816 8.984 7.562 1 90.5 325 ASN B CA 1
ATOM 9997 C C . ASN B 1 325 ? -1.53 9.117 6.754 1 90.5 325 ASN B C 1
ATOM 9999 O O . ASN B 1 325 ? -1.131 10.227 6.391 1 90.5 325 ASN B O 1
ATOM 10003 N N . ASN B 1 326 ? -0.866 8.031 6.418 1 84.69 326 ASN B N 1
ATOM 10004 C CA . ASN B 1 326 ? 0.409 7.984 5.711 1 84.69 326 ASN B CA 1
ATOM 10005 C C . ASN B 1 326 ? 1.513 8.68 6.5 1 84.69 326 ASN B C 1
ATOM 10007 O O . ASN B 1 326 ? 2.307 9.43 5.93 1 84.69 326 ASN B O 1
ATOM 10011 N N . ASN B 1 327 ? 1.449 8.719 7.848 1 88.69 327 ASN B N 1
ATOM 10012 C CA . ASN B 1 327 ? 2.432 9.219 8.805 1 88.69 327 ASN B CA 1
ATOM 10013 C C . ASN B 1 327 ? 2.545 10.742 8.742 1 88.69 327 ASN B C 1
ATOM 10015 O O . ASN B 1 327 ? 3.637 11.289 8.898 1 88.69 327 ASN B O 1
ATOM 10019 N N . THR B 1 328 ? 1.455 11.383 8.508 1 91.25 328 THR B N 1
ATOM 10020 C CA . THR B 1 328 ? 1.49 12.836 8.375 1 91.25 328 THR B CA 1
ATOM 10021 C C . THR B 1 328 ? 0.959 13.516 9.633 1 91.25 328 THR B C 1
ATOM 10023 O O . THR B 1 328 ? 1.466 14.562 10.039 1 91.25 328 THR B O 1
ATOM 10026 N N . GLU B 1 329 ? -0.072 12.977 10.18 1 94.81 329 GLU B N 1
ATOM 10027 C CA . GLU B 1 329 ? -0.708 13.664 11.297 1 94.81 329 GLU B CA 1
ATOM 10028 C C . GLU B 1 329 ? -1.104 12.68 12.391 1 94.81 329 GLU B C 1
ATOM 10030 O O . GLU B 1 329 ? -1.133 11.469 12.164 1 94.81 329 GLU B O 1
ATOM 10035 N N . THR B 1 330 ? -1.379 13.242 13.602 1 96.31 330 THR B N 1
ATOM 10036 C CA . THR B 1 330 ? -1.795 12.445 14.758 1 96.31 330 THR B CA 1
ATOM 10037 C C . THR B 1 330 ? -3.293 12.602 15 1 96.31 330 THR B C 1
ATOM 10039 O O . THR B 1 330 ? -3.969 13.367 14.312 1 96.31 330 THR B O 1
ATOM 10042 N N . ALA B 1 331 ? -3.834 11.828 15.969 1 97.19 331 ALA B N 1
ATOM 10043 C CA . ALA B 1 331 ? -5.254 11.867 16.312 1 97.19 331 ALA B CA 1
ATOM 10044 C C . ALA B 1 331 ? -5.656 13.25 16.812 1 97.19 331 ALA B C 1
ATOM 10046 O O . ALA B 1 331 ? -6.75 13.734 16.5 1 97.19 331 ALA B O 1
ATOM 10047 N N . LEU B 1 332 ? -4.793 13.938 17.484 1 97.56 332 LEU B N 1
ATOM 10048 C CA . LEU B 1 332 ? -5.07 15.281 17.984 1 97.56 332 LEU B CA 1
ATOM 10049 C C . LEU B 1 332 ? -5.223 16.266 16.828 1 97.56 332 LEU B C 1
ATOM 10051 O O . LEU B 1 332 ? -6.117 17.125 16.844 1 97.56 332 LEU B O 1
ATOM 10055 N N . HIS B 1 333 ? -4.301 16.156 15.906 1 97.19 333 HIS B N 1
ATOM 10056 C CA . HIS B 1 333 ? -4.383 17.016 14.734 1 97.19 333 HIS B CA 1
ATOM 10057 C C . HIS B 1 333 ? -5.738 16.875 14.047 1 97.19 333 HIS B C 1
ATOM 10059 O O . HIS B 1 333 ? -6.355 17.891 13.672 1 97.19 333 HIS B O 1
ATOM 10065 N N . ALA B 1 334 ? -6.16 15.633 13.93 1 96.25 334 ALA B N 1
ATOM 10066 C CA . ALA B 1 334 ? -7.43 15.375 13.258 1 96.25 334 ALA B CA 1
ATOM 10067 C C . ALA B 1 334 ? -8.594 15.969 14.039 1 96.25 334 ALA B C 1
ATOM 10069 O O . ALA B 1 334 ? -9.539 16.5 13.453 1 96.25 334 ALA B O 1
ATOM 10070 N N . ALA B 1 335 ? -8.586 15.844 15.289 1 96.88 335 ALA B N 1
ATOM 10071 C CA . ALA B 1 335 ? -9.648 16.391 16.141 1 96.88 335 ALA B CA 1
ATOM 10072 C C . ALA B 1 335 ? -9.719 17.906 16.016 1 96.88 335 ALA B C 1
ATOM 10074 O O . ALA B 1 335 ? -10.812 18.484 15.945 1 96.88 335 ALA B O 1
ATOM 10075 N N . VAL B 1 336 ? -8.555 18.578 15.945 1 96.62 336 VAL B N 1
ATOM 10076 C CA . VAL B 1 336 ? -8.477 20.031 15.875 1 96.62 336 VAL B CA 1
ATOM 10077 C C . VAL B 1 336 ? -8.922 20.5 14.492 1 96.62 336 VAL B C 1
ATOM 10079 O O . VAL B 1 336 ? -9.664 21.469 14.367 1 96.62 336 VAL B O 1
ATOM 10082 N N . LYS B 1 337 ? -8.492 19.828 13.453 1 94.25 337 LYS B N 1
ATOM 10083 C CA . LYS B 1 337 ? -8.875 20.188 12.094 1 94.25 337 LYS B CA 1
ATOM 10084 C C . LYS B 1 337 ? -10.383 20.047 11.898 1 94.25 337 LYS B C 1
ATOM 10086 O O . LYS B 1 337 ? -10.992 20.828 11.164 1 94.25 337 LYS B O 1
ATOM 10091 N N . GLY B 1 338 ? -10.93 19.047 12.633 1 92.69 338 GLY B N 1
ATOM 10092 C CA . GLY B 1 338 ? -12.359 18.812 12.523 1 92.69 338 GLY B CA 1
ATOM 10093 C C . GLY B 1 338 ? -13.188 19.688 13.445 1 92.69 338 GLY B C 1
ATOM 10094 O O . GLY B 1 338 ? -14.414 19.672 13.398 1 92.69 338 GLY B O 1
ATOM 10095 N N . LYS B 1 339 ? -12.578 20.547 14.289 1 91.81 339 LYS B N 1
ATOM 10096 C CA . LYS B 1 339 ? -13.227 21.469 15.211 1 91.81 339 LYS B CA 1
ATOM 10097 C C . LYS B 1 339 ? -14.062 20.719 16.25 1 91.81 339 LYS B C 1
ATOM 10099 O O . LYS B 1 339 ? -15.195 21.125 16.547 1 91.81 339 LYS B O 1
ATOM 10104 N N . HIS B 1 340 ? -13.523 19.594 16.672 1 93.31 340 HIS B N 1
ATOM 10105 C CA . HIS B 1 340 ? -14.203 18.812 17.703 1 93.31 340 HIS B CA 1
ATOM 10106 C C . HIS B 1 340 ? -13.656 19.125 19.094 1 93.31 340 HIS B C 1
ATOM 10108 O O . HIS B 1 340 ? -12.68 18.531 19.531 1 93.31 340 HIS B O 1
ATOM 10114 N N . TYR B 1 341 ? -14.328 20.016 19.766 1 92.44 341 TYR B N 1
ATOM 10115 C CA . TYR B 1 341 ? -13.859 20.516 21.047 1 92.44 341 TYR B CA 1
ATOM 10116 C C . TYR B 1 341 ? -13.82 19.406 22.094 1 92.44 341 TYR B C 1
ATOM 10118 O O . TYR B 1 341 ? -12.797 19.203 22.75 1 92.44 341 TYR B O 1
ATOM 10126 N N . ASP B 1 342 ? -14.906 18.625 22.188 1 93.88 342 ASP B N 1
ATOM 10127 C CA . ASP B 1 342 ? -15.016 17.594 23.203 1 93.88 342 ASP B CA 1
ATOM 10128 C C . ASP B 1 342 ? -13.984 16.484 22.969 1 93.88 342 ASP B C 1
ATOM 10130 O O . ASP B 1 342 ? -13.43 15.93 23.922 1 93.88 342 ASP B O 1
ATOM 10134 N N . ILE B 1 343 ? -13.758 16.203 21.75 1 96.62 343 ILE B N 1
ATOM 10135 C CA . ILE B 1 343 ? -12.805 15.164 21.391 1 96.62 343 ILE B CA 1
ATOM 10136 C C . ILE B 1 343 ? -11.391 15.633 21.719 1 96.62 343 ILE B C 1
ATOM 10138 O O . ILE B 1 343 ? -10.578 14.859 22.234 1 96.62 343 ILE B O 1
ATOM 10142 N N . THR B 1 344 ? -11.094 16.906 21.438 1 97.19 344 THR B N 1
ATOM 10143 C CA . THR B 1 344 ? -9.773 17.469 21.688 1 97.19 344 THR B CA 1
ATOM 10144 C C . THR B 1 344 ? -9.461 17.453 23.188 1 97.19 344 THR B C 1
ATOM 10146 O O . THR B 1 344 ? -8.352 17.109 23.594 1 97.19 344 THR B O 1
ATOM 10149 N N . ILE B 1 345 ? -10.445 17.812 23.969 1 96.5 345 ILE B N 1
ATOM 10150 C CA . ILE B 1 345 ? -10.258 17.812 25.406 1 96.5 345 ILE B CA 1
ATOM 10151 C C . ILE B 1 345 ? -9.953 16.406 25.891 1 96.5 345 ILE B C 1
ATOM 10153 O O . ILE B 1 345 ? -9.062 16.203 26.734 1 96.5 345 ILE B O 1
ATOM 10157 N N . ALA B 1 346 ? -10.664 15.43 25.359 1 97.06 346 ALA B N 1
ATOM 10158 C CA . ALA B 1 346 ? -10.508 14.039 25.797 1 97.06 346 ALA B CA 1
ATOM 10159 C C . ALA B 1 346 ? -9.125 13.508 25.422 1 97.06 346 ALA B C 1
ATOM 10161 O O . ALA B 1 346 ? -8.484 12.82 26.219 1 97.06 346 ALA B O 1
ATOM 10162 N N . VAL B 1 347 ? -8.656 13.797 24.281 1 97.12 347 VAL B N 1
ATOM 10163 C CA . VAL B 1 347 ? -7.371 13.305 23.812 1 97.12 347 VAL B CA 1
ATOM 10164 C C . VAL B 1 347 ? -6.238 13.977 24.578 1 97.12 347 VAL B C 1
ATOM 10166 O O . VAL B 1 347 ? -5.242 13.328 24.922 1 97.12 347 VAL B O 1
ATOM 10169 N N . LEU B 1 348 ? -6.383 15.297 24.891 1 96.94 348 LEU B N 1
ATOM 10170 C CA . LEU B 1 348 ? -5.367 16.016 25.656 1 96.94 348 LEU B CA 1
ATOM 10171 C C . LEU B 1 348 ? -5.297 15.5 27.078 1 96.94 348 LEU B C 1
ATOM 10173 O O . LEU B 1 348 ? -4.207 15.359 27.641 1 96.94 348 LEU B O 1
ATOM 10177 N N . ASN B 1 349 ? -6.441 15.18 27.625 1 95.56 349 ASN B N 1
ATOM 10178 C CA . ASN B 1 349 ? -6.48 14.633 28.984 1 95.56 349 ASN B CA 1
ATOM 10179 C C . ASN B 1 349 ? -5.852 13.242 29.031 1 95.56 349 ASN B C 1
ATOM 10181 O O . ASN B 1 349 ? -5.391 12.805 30.094 1 95.56 349 ASN B O 1
ATOM 10185 N N . ALA B 1 350 ? -5.879 12.508 27.922 1 95.19 350 ALA B N 1
ATOM 10186 C CA . ALA B 1 350 ? -5.281 11.18 27.859 1 95.19 350 ALA B CA 1
ATOM 10187 C C . ALA B 1 350 ? -3.768 11.266 27.703 1 95.19 350 ALA B C 1
ATOM 10189 O O . ALA B 1 350 ? -3.07 10.25 27.797 1 95.19 350 ALA B O 1
ATOM 10190 N N . GLY B 1 351 ? -3.219 12.438 27.5 1 92.81 351 GLY B N 1
ATOM 10191 C CA . GLY B 1 351 ? -1.777 12.625 27.5 1 92.81 351 GLY B CA 1
ATOM 10192 C C . GLY B 1 351 ? -1.221 12.922 26.109 1 92.81 351 GLY B C 1
ATOM 10193 O O . GLY B 1 351 ? -0.036 12.695 25.859 1 92.81 351 GLY B O 1
ATOM 10194 N N . ALA B 1 352 ? -2.006 13.383 25.234 1 95.94 352 ALA B N 1
ATOM 10195 C CA . ALA B 1 352 ? -1.521 13.703 23.891 1 95.94 352 ALA B CA 1
ATOM 10196 C C . ALA B 1 352 ? -0.591 14.914 23.922 1 95.94 352 ALA B C 1
ATOM 10198 O O . ALA B 1 352 ? -0.837 15.875 24.656 1 95.94 352 ALA B O 1
ATOM 10199 N N . ASN B 1 353 ? 0.509 14.914 23.109 1 95.69 353 ASN B N 1
ATOM 10200 C CA . ASN B 1 353 ? 1.448 16.016 22.984 1 95.69 353 ASN B CA 1
ATOM 10201 C C . ASN B 1 353 ? 0.937 17.078 22 1 95.69 353 ASN B C 1
ATOM 10203 O O . ASN B 1 353 ? 0.845 16.828 20.797 1 95.69 353 ASN B O 1
ATOM 10207 N N . PRO B 1 354 ? 0.605 18.219 22.453 1 96.12 354 PRO B N 1
ATOM 10208 C CA . PRO B 1 354 ? 0.045 19.25 21.578 1 96.12 354 PRO B CA 1
ATOM 10209 C C . PRO B 1 354 ? 1.097 19.891 20.672 1 96.12 354 PRO B C 1
ATOM 10211 O O . PRO B 1 354 ? 0.753 20.641 19.75 1 96.12 354 PRO B O 1
ATOM 10214 N N . ASN B 1 355 ? 2.389 19.609 20.828 1 94.94 355 ASN B N 1
ATOM 10215 C CA . ASN B 1 355 ? 3.436 20.328 20.109 1 94.94 355 ASN B CA 1
ATOM 10216 C C . ASN B 1 355 ? 4 19.484 18.969 1 94.94 355 ASN B C 1
ATOM 10218 O O . ASN B 1 355 ? 5 19.859 18.344 1 94.94 355 ASN B O 1
ATOM 10222 N N . LEU B 1 356 ? 3.348 18.406 18.672 1 94.56 356 LEU B N 1
ATOM 10223 C CA . LEU B 1 356 ? 3.814 17.594 17.562 1 94.56 356 LEU B CA 1
ATOM 10224 C C . LEU B 1 356 ? 3.533 18.281 16.219 1 94.56 356 LEU B C 1
ATOM 10226 O O . LEU B 1 356 ? 2.539 19 16.094 1 94.56 356 LEU B O 1
ATOM 10230 N N . ILE B 1 357 ? 4.387 18.047 15.18 1 93.5 357 ILE B N 1
ATOM 10231 C CA . ILE B 1 357 ? 4.285 18.734 13.898 1 93.5 357 ILE B CA 1
ATOM 10232 C C . ILE B 1 357 ? 3.549 17.844 12.898 1 93.5 357 ILE B C 1
ATOM 10234 O O . ILE B 1 357 ? 3.609 16.609 12.992 1 93.5 357 ILE B O 1
ATOM 10238 N N . ILE B 1 358 ? 2.777 18.438 12 1 93.81 358 ILE B N 1
ATOM 10239 C CA . ILE B 1 358 ? 2.174 17.734 10.867 1 93.81 358 ILE B CA 1
ATOM 10240 C C . ILE B 1 358 ? 3.205 17.578 9.75 1 93.81 358 ILE B C 1
ATOM 10242 O O . ILE B 1 358 ? 3.709 18.562 9.211 1 93.81 358 ILE B O 1
ATOM 10246 N N . LYS B 1 359 ? 3.512 16.359 9.406 1 88.06 359 LYS B N 1
ATOM 10247 C CA . LYS B 1 359 ? 4.551 16.047 8.43 1 88.06 359 LYS B CA 1
ATOM 10248 C C . LYS B 1 359 ? 4.012 16.141 7.008 1 88.06 359 LYS B C 1
ATOM 10250 O O . LYS B 1 359 ? 2.811 15.961 6.781 1 88.06 359 LYS B O 1
ATOM 10255 N N . ALA B 1 360 ? 4.773 16.406 6.004 1 82.19 360 ALA B N 1
ATOM 10256 C CA . ALA B 1 360 ? 4.363 16.453 4.602 1 82.19 360 ALA B CA 1
ATOM 10257 C C . ALA B 1 360 ? 4.273 15.062 4.004 1 82.19 360 ALA B C 1
ATOM 10259 O O . ALA B 1 360 ? 5.02 14.156 4.398 1 82.19 360 ALA B O 1
ATOM 10260 N N . TYR B 1 361 ? 3.172 14.852 3.125 1 74.44 361 TYR B N 1
ATOM 10261 C CA . TYR B 1 361 ? 2.998 13.57 2.451 1 74.44 361 TYR B CA 1
ATOM 10262 C C . TYR B 1 361 ? 4.082 13.352 1.402 1 74.44 361 TYR B C 1
ATOM 10264 O O . TYR B 1 361 ? 4.336 14.227 0.572 1 74.44 361 TYR B O 1
ATOM 10272 N N . LEU B 1 362 ? 4.977 12.258 1.558 1 57.38 362 LEU B N 1
ATOM 10273 C CA . LEU B 1 362 ? 5.969 11.906 0.547 1 57.38 362 LEU B CA 1
ATOM 10274 C C . LEU B 1 362 ? 5.445 10.812 -0.379 1 57.38 362 LEU B C 1
ATOM 10276 O O . LEU B 1 362 ? 5.129 9.711 0.072 1 57.38 362 LEU B O 1
ATOM 10280 N N . ASP B 1 363 ? 4.656 10.953 -1.404 1 54.53 363 ASP B N 1
ATOM 10281 C CA . ASP B 1 363 ? 4.27 9.906 -2.35 1 54.53 363 ASP B CA 1
ATOM 10282 C C . ASP B 1 363 ? 5.5 9.266 -2.992 1 54.53 363 ASP B C 1
ATOM 10284 O O . ASP B 1 363 ? 6.242 9.93 -3.721 1 54.53 363 ASP B O 1
ATOM 10288 N N . TYR B 1 364 ? 6.035 8.227 -2.475 1 43.31 364 TYR B N 1
ATOM 10289 C CA . TYR B 1 364 ? 7.18 7.527 -3.045 1 43.31 364 TYR B CA 1
ATOM 10290 C C . TYR B 1 364 ? 6.945 7.199 -4.516 1 43.31 364 TYR B C 1
ATOM 10292 O O . TYR B 1 364 ? 7.891 6.906 -5.254 1 43.31 364 TYR B O 1
ATOM 10300 N N . ASN B 1 365 ? 5.871 6.699 -4.941 1 42.69 365 ASN B N 1
ATOM 10301 C CA . ASN B 1 365 ? 5.867 6.344 -6.355 1 42.69 365 ASN B CA 1
ATOM 10302 C C . ASN B 1 365 ? 6.223 7.539 -7.238 1 42.69 365 ASN B C 1
ATOM 10304 O O . ASN B 1 365 ? 6.258 7.422 -8.461 1 42.69 365 ASN B O 1
ATOM 10308 N N . GLU B 1 366 ? 5.77 8.656 -6.996 1 38.5 366 GLU B N 1
ATOM 10309 C CA . GLU B 1 366 ? 6.172 9.695 -7.941 1 38.5 366 GLU B CA 1
ATOM 10310 C C . GLU B 1 366 ? 7.68 9.938 -7.883 1 38.5 366 GLU B C 1
ATOM 10312 O O . GLU B 1 366 ? 8.32 9.656 -6.867 1 38.5 366 GLU B O 1
ATOM 10317 N N . SER B 1 367 ? 8.328 10.508 -9.055 1 34.53 367 SER B N 1
ATOM 10318 C CA . SER B 1 367 ? 9.688 10.867 -9.438 1 34.53 367 SER B CA 1
ATOM 10319 C C . SER B 1 367 ? 10.461 11.461 -8.258 1 34.53 367 SER B C 1
ATOM 10321 O O . SER B 1 367 ? 9.852 11.961 -7.305 1 34.53 367 SER B O 1
ATOM 10323 N N . MET B 1 368 ? 11.875 11.25 -8.234 1 33.22 368 MET B N 1
ATOM 10324 C CA . MET B 1 368 ? 13.141 11.844 -7.816 1 33.22 368 MET B CA 1
ATOM 10325 C C . MET B 1 368 ? 13.023 13.359 -7.738 1 33.22 368 MET B C 1
ATOM 10327 O O . MET B 1 368 ? 14.039 14.062 -7.664 1 33.22 368 MET B O 1
ATOM 10331 N N . SER B 1 369 ? 12.203 13.969 -8.367 1 32.22 369 SER B N 1
ATOM 10332 C CA . SER B 1 369 ? 12.664 15.359 -8.344 1 32.22 369 SER B CA 1
ATOM 10333 C C . SER B 1 369 ? 13.148 15.758 -6.949 1 32.22 369 SER B C 1
ATOM 10335 O O . SER B 1 369 ? 12.789 15.117 -5.957 1 32.22 369 SER B O 1
ATOM 10337 N N . CYS B 1 370 ? 13.906 16.984 -6.895 1 32.03 370 CYS B N 1
ATOM 10338 C CA . CYS B 1 370 ? 14.812 17.75 -6.039 1 32.03 370 CYS B CA 1
ATOM 10339 C C . CYS B 1 370 ? 14.203 17.953 -4.66 1 32.03 370 CYS B C 1
ATOM 10341 O O . CYS B 1 370 ? 13.195 18.656 -4.52 1 32.03 370 CYS B O 1
ATOM 10343 N N . TYR B 1 371 ? 14.203 17.094 -3.924 1 32.25 371 TYR B N 1
ATOM 10344 C CA . TYR B 1 371 ? 14.25 17.328 -2.484 1 32.25 371 TYR B CA 1
ATOM 10345 C C . TYR B 1 371 ? 15.156 18.5 -2.15 1 32.25 371 TYR B C 1
ATOM 10347 O O . TYR B 1 371 ? 16.281 18.312 -1.663 1 32.25 371 TYR B O 1
ATOM 10355 N N . SER B 1 372 ? 15.695 19.188 -3.129 1 32.69 372 SER B N 1
ATOM 10356 C CA . SER B 1 372 ? 16.406 20.297 -2.5 1 32.69 372 SER B CA 1
ATOM 10357 C C . SER B 1 372 ? 15.586 20.922 -1.376 1 32.69 372 SER B C 1
ATOM 10359 O O . SER B 1 372 ? 15.977 21.953 -0.812 1 32.69 372 SER B O 1
ATOM 10361 N N . VAL B 1 373 ? 14.273 20.844 -1.424 1 36.28 373 VAL B N 1
ATOM 10362 C CA . VAL B 1 373 ? 13.719 21.859 -0.534 1 36.28 373 VAL B CA 1
ATOM 10363 C C . VAL B 1 373 ? 13.914 21.422 0.92 1 36.28 373 VAL B C 1
ATOM 10365 O O . VAL B 1 373 ? 13.062 20.734 1.488 1 36.28 373 VAL B O 1
ATOM 10368 N N . GLU B 1 374 ? 14.82 20.812 1.309 1 38.53 374 GLU B N 1
ATOM 10369 C CA . GLU B 1 374 ? 15.133 20.781 2.732 1 38.53 374 GLU B CA 1
ATOM 10370 C C . GLU B 1 374 ? 14.625 22.031 3.445 1 38.53 374 GLU B C 1
ATOM 10372 O O . GLU B 1 374 ? 14.133 21.953 4.57 1 38.53 374 GLU B O 1
ATOM 10377 N N . ASP B 1 375 ? 15.125 23.156 2.984 1 40.28 375 ASP B N 1
ATOM 10378 C CA . ASP B 1 375 ? 14.875 24.469 3.596 1 40.28 375 ASP B CA 1
ATOM 10379 C C . ASP B 1 375 ? 13.383 24.781 3.627 1 40.28 375 ASP B C 1
ATOM 10381 O O . ASP B 1 375 ? 12.898 25.422 4.559 1 40.28 375 ASP B O 1
ATOM 10385 N N . ASP B 1 376 ? 12.531 24.328 2.545 1 41.56 376 ASP B N 1
ATOM 10386 C CA . ASP B 1 376 ? 11.109 24.656 2.43 1 41.56 376 ASP B CA 1
ATOM 10387 C C . ASP B 1 376 ? 10.258 23.609 3.154 1 41.56 376 ASP B C 1
ATOM 10389 O O . ASP B 1 376 ? 9.023 23.703 3.148 1 41.56 376 ASP B O 1
ATOM 10393 N N . VAL B 1 377 ? 10.719 22.547 3.416 1 48.31 377 VAL B N 1
ATOM 10394 C CA . VAL B 1 377 ? 9.992 21.516 4.156 1 48.31 377 VAL B CA 1
ATOM 10395 C C . VAL B 1 377 ? 9.539 22.078 5.504 1 48.31 377 VAL B C 1
ATOM 10397 O O . VAL B 1 377 ? 8.461 21.734 5.992 1 48.31 377 VAL B O 1
ATOM 10400 N N . ASN B 1 378 ? 10.445 22.766 6.168 1 50.28 378 ASN B N 1
ATOM 10401 C CA . ASN B 1 378 ? 10.086 23.328 7.469 1 50.28 378 ASN B CA 1
ATOM 10402 C C . ASN B 1 378 ? 9 24.391 7.344 1 50.28 378 ASN B C 1
ATOM 10404 O O . ASN B 1 378 ? 8.266 24.641 8.297 1 50.28 378 ASN B O 1
ATOM 10408 N N . THR B 1 379 ? 9.047 25.172 6.266 1 52.72 379 THR B N 1
ATOM 10409 C CA . THR B 1 379 ? 8.094 26.266 6.18 1 52.72 379 THR B CA 1
ATOM 10410 C C . THR B 1 379 ? 6.664 25.734 6.133 1 52.72 379 THR B C 1
ATOM 10412 O O . THR B 1 379 ? 5.734 26.406 6.586 1 52.72 379 THR B O 1
ATOM 10415 N N . GLY B 1 380 ? 6.453 24.438 5.719 1 62.62 380 GLY B N 1
ATOM 10416 C CA . GLY B 1 380 ? 5.078 24.016 5.523 1 62.62 380 GLY B CA 1
ATOM 10417 C C . GLY B 1 380 ? 4.559 23.141 6.648 1 62.62 380 GLY B C 1
ATOM 10418 O O . GLY B 1 380 ? 3.447 22.609 6.566 1 62.62 380 GLY B O 1
ATOM 10419 N N . GLN B 1 381 ? 5.344 23.188 7.699 1 80.25 381 GLN B N 1
ATOM 10420 C CA . GLN B 1 381 ? 4.93 22.297 8.766 1 80.25 381 GLN B CA 1
ATOM 10421 C C . GLN B 1 381 ? 3.92 22.953 9.695 1 80.25 381 GLN B C 1
ATOM 10423 O O . GLN B 1 381 ? 4.09 24.125 10.078 1 80.25 381 GLN B O 1
ATOM 10428 N N . SER B 1 382 ? 2.834 22.469 9.859 1 90.62 382 SER B N 1
ATOM 10429 C CA . SER B 1 382 ? 1.75 22.969 10.695 1 90.62 382 SER B CA 1
ATOM 10430 C C . SER B 1 382 ? 1.656 22.188 12.008 1 90.62 382 SER B C 1
ATOM 10432 O O . SER B 1 382 ? 2.258 21.125 12.141 1 90.62 382 SER B O 1
ATOM 10434 N N . THR B 1 383 ? 1.189 22.844 13.062 1 93.62 383 THR B N 1
ATOM 10435 C CA . THR B 1 383 ? 0.918 22.219 14.352 1 93.62 383 THR B CA 1
ATOM 10436 C C . THR B 1 383 ? -0.566 22.312 14.695 1 93.62 383 THR B C 1
ATOM 10438 O O . THR B 1 383 ? -1.347 22.906 13.945 1 93.62 383 THR B O 1
ATOM 10441 N N . ALA B 1 384 ? -0.964 21.672 15.828 1 95.69 384 ALA B N 1
ATOM 10442 C CA . ALA B 1 384 ? -2.355 21.719 16.266 1 95.69 384 ALA B CA 1
ATOM 10443 C C . ALA B 1 384 ? -2.797 23.141 16.562 1 95.69 384 ALA B C 1
ATOM 10445 O O . ALA B 1 384 ? -3.918 23.547 16.234 1 95.69 384 ALA B O 1
ATOM 10446 N N . LEU B 1 385 ? -1.902 23.953 17.094 1 95.69 385 LEU B N 1
ATOM 10447 C CA . LEU B 1 385 ? -2.207 25.344 17.422 1 95.69 385 LEU B CA 1
ATOM 10448 C C . LEU B 1 385 ? -2.375 26.172 16.141 1 95.69 385 LEU B C 1
ATOM 10450 O O . LEU B 1 385 ? -3.285 27 16.062 1 95.69 385 LEU B O 1
ATOM 10454 N N . VAL B 1 386 ? -1.466 25.953 15.227 1 95.31 386 VAL B N 1
ATOM 10455 C CA . VAL B 1 386 ? -1.539 26.672 13.969 1 95.31 386 VAL B CA 1
ATOM 10456 C C . VAL B 1 386 ? -2.855 26.359 13.258 1 95.31 386 VAL B C 1
ATOM 10458 O O . VAL B 1 386 ? -3.518 27.266 12.734 1 95.31 386 VAL B O 1
ATOM 10461 N N . GLU B 1 387 ? -3.229 25.094 13.352 1 95.38 387 GLU B N 1
ATOM 10462 C CA . GLU B 1 387 ? -4.473 24.703 12.695 1 95.38 387 GLU B CA 1
ATOM 10463 C C . GLU B 1 387 ? -5.684 25.312 13.391 1 95.38 387 GLU B C 1
ATOM 10465 O O . GLU B 1 387 ? -6.656 25.688 12.734 1 95.38 387 GLU B O 1
ATOM 10470 N N . ALA B 1 388 ? -5.711 25.312 14.625 1 95.62 388 ALA B N 1
ATOM 10471 C CA . ALA B 1 388 ? -6.805 25.922 15.367 1 95.62 388 ALA B CA 1
ATOM 10472 C C . ALA B 1 388 ? -6.91 27.406 15.055 1 95.62 388 ALA B C 1
ATOM 10474 O O . ALA B 1 388 ? -8.008 27.953 14.977 1 95.62 388 ALA B O 1
ATOM 10475 N N . CYS B 1 389 ? -5.746 28.109 14.852 1 94 389 CYS B N 1
ATOM 10476 C CA . CYS B 1 389 ? -5.723 29.531 14.531 1 94 389 CYS B CA 1
ATOM 10477 C C . CYS B 1 389 ? -6.199 29.781 13.109 1 94 389 CYS B C 1
ATOM 10479 O O . CYS B 1 389 ? -6.898 30.766 12.844 1 94 389 CYS B O 1
ATOM 10481 N N . LYS B 1 390 ? -5.793 28.906 12.219 1 92.69 390 LYS B N 1
ATOM 10482 C CA . LYS B 1 390 ? -6.266 29.031 10.844 1 92.69 390 LYS B CA 1
ATOM 10483 C C . LYS B 1 390 ? -7.785 28.922 10.773 1 92.69 390 LYS B C 1
ATOM 10485 O O . LYS B 1 390 ? -8.422 29.594 9.961 1 92.69 390 LYS B O 1
ATOM 10490 N N . ASN B 1 391 ? -8.312 28.109 11.742 1 91.38 391 ASN B N 1
ATOM 10491 C CA . ASN B 1 391 ? -9.758 27.875 11.781 1 91.38 391 ASN B CA 1
ATOM 10492 C C . ASN B 1 391 ? -10.469 28.969 12.586 1 91.38 391 ASN B C 1
ATOM 10494 O O . ASN B 1 391 ? -11.695 29 12.633 1 91.38 391 ASN B O 1
ATOM 10498 N N . ARG B 1 392 ? -9.797 29.828 13.188 1 87.5 392 ARG B N 1
ATOM 10499 C CA . ARG B 1 392 ? -10.336 30.922 13.984 1 87.5 392 ARG B CA 1
ATOM 10500 C C . ARG B 1 392 ? -11.188 30.406 15.133 1 87.5 392 ARG B C 1
ATOM 10502 O O . ARG B 1 392 ? -12.289 30.906 15.375 1 87.5 392 ARG B O 1
ATOM 10509 N N . ASP B 1 393 ? -10.703 29.281 15.672 1 88.5 393 ASP B N 1
ATOM 10510 C CA . ASP B 1 393 ? -11.414 28.672 16.781 1 88.5 393 ASP B CA 1
ATOM 10511 C C . ASP B 1 393 ? -10.828 29.125 18.125 1 88.5 393 ASP B C 1
ATOM 10513 O O . ASP B 1 393 ? -9.914 28.484 18.656 1 88.5 393 ASP B O 1
ATOM 10517 N N . VAL B 1 394 ? -11.43 30.047 18.797 1 86.44 394 VAL B N 1
ATOM 10518 C CA . VAL B 1 394 ? -10.898 30.672 20 1 86.44 394 VAL B CA 1
ATOM 10519 C C . VAL B 1 394 ? -10.914 29.688 21.156 1 86.44 394 VAL B C 1
ATOM 10521 O O . VAL B 1 394 ? -9.906 29.516 21.844 1 86.44 394 VAL B O 1
ATOM 10524 N N . PRO B 1 395 ? -12.039 28.922 21.266 1 85.38 395 PRO B N 1
ATOM 10525 C CA . PRO B 1 395 ? -12.039 28 22.406 1 85.38 395 PRO B CA 1
ATOM 10526 C C . PRO B 1 395 ? -10.977 26.906 22.297 1 85.38 395 PRO B C 1
ATOM 10528 O O . PRO B 1 395 ? -10.359 26.531 23.297 1 85.38 395 PRO B O 1
ATOM 10531 N N . LEU B 1 396 ? -10.789 26.422 21.125 1 93.88 396 LEU B N 1
ATOM 10532 C CA . LEU B 1 396 ? -9.789 25.375 20.922 1 93.88 396 LEU B CA 1
ATOM 10533 C C . LEU B 1 396 ? -8.383 25.922 21.156 1 93.88 396 LEU B C 1
ATOM 10535 O O . LEU B 1 396 ? -7.512 25.219 21.656 1 93.88 396 LEU B O 1
ATOM 10539 N N . VAL B 1 397 ? -8.102 27.172 20.75 1 94.5 397 VAL B N 1
ATOM 10540 C CA . VAL B 1 397 ? -6.801 27.781 20.969 1 94.5 397 VAL B CA 1
ATOM 10541 C C . VAL B 1 397 ? -6.531 27.922 22.469 1 94.5 397 VAL B C 1
ATOM 10543 O O . VAL B 1 397 ? -5.434 27.625 22.938 1 94.5 397 VAL B O 1
ATOM 10546 N N . ASP B 1 398 ? -7.527 28.359 23.203 1 91.56 398 ASP B N 1
ATOM 10547 C CA . ASP B 1 398 ? -7.387 28.484 24.656 1 91.56 398 ASP B CA 1
ATOM 10548 C C . ASP B 1 398 ? -7.086 27.141 25.297 1 91.56 398 ASP B C 1
ATOM 10550 O O . ASP B 1 398 ? -6.254 27.047 26.203 1 91.56 398 ASP B O 1
ATOM 10554 N N . LEU B 1 399 ? -7.805 26.156 24.828 1 94.44 399 LEU B N 1
ATOM 10555 C CA . LEU B 1 399 ? -7.617 24.812 25.359 1 94.44 399 LEU B CA 1
ATOM 10556 C C . LEU B 1 399 ? -6.207 24.312 25.078 1 94.44 399 LEU B C 1
ATOM 10558 O O . LEU B 1 399 ? -5.562 23.734 25.953 1 94.44 399 LEU B O 1
ATOM 10562 N N . LEU B 1 400 ? -5.73 24.484 23.906 1 96.69 400 LEU B N 1
ATOM 10563 C CA . LEU B 1 400 ? -4.398 24.031 23.516 1 96.69 400 LEU B CA 1
ATOM 10564 C C . LEU B 1 400 ? -3.32 24.766 24.312 1 96.69 400 LEU B C 1
ATOM 10566 O O . LEU B 1 400 ? -2.336 24.156 24.734 1 96.69 400 LEU B O 1
ATOM 10570 N N . LEU B 1 401 ? -3.512 26.062 24.5 1 93.38 401 LEU B N 1
ATOM 10571 C CA . LEU B 1 401 ? -2.543 26.844 25.25 1 93.38 401 LEU B CA 1
ATOM 10572 C C . LEU B 1 401 ? -2.5 26.422 26.719 1 93.38 401 LEU B C 1
ATOM 10574 O O . LEU B 1 401 ? -1.425 26.328 27.312 1 93.38 401 LEU B O 1
ATOM 10578 N N . ARG B 1 402 ? -3.6 26.109 27.281 1 91.88 402 ARG B N 1
ATOM 10579 C CA . ARG B 1 402 ? -3.668 25.641 28.672 1 91.88 402 ARG B CA 1
ATOM 10580 C C . ARG B 1 402 ? -2.998 24.281 28.812 1 91.88 402 ARG B C 1
ATOM 10582 O O . ARG B 1 402 ? -2.469 23.953 29.875 1 91.88 402 ARG B O 1
ATOM 10589 N N . SER B 1 403 ? -3.074 23.516 27.734 1 95.44 403 SER B N 1
ATOM 10590 C CA . SER B 1 403 ? -2.514 22.172 27.766 1 95.44 403 SER B CA 1
ATOM 10591 C C . SER B 1 403 ? -1.033 22.172 27.391 1 95.44 403 SER B C 1
ATOM 10593 O O . SER B 1 403 ? -0.433 21.125 27.188 1 95.44 403 SER B O 1
ATOM 10595 N N . GLY B 1 404 ? -0.445 23.359 27.234 1 91.75 404 GLY B N 1
ATOM 10596 C CA . GLY B 1 404 ? 0.997 23.469 27.062 1 91.75 404 GLY B CA 1
ATOM 10597 C C . GLY B 1 404 ? 1.417 23.656 25.625 1 91.75 404 GLY B C 1
ATOM 10598 O O . GLY B 1 404 ? 2.584 23.453 25.281 1 91.75 404 GLY B O 1
ATOM 10599 N N . ALA B 1 405 ? 0.502 23.984 24.766 1 94.88 405 ALA B N 1
ATOM 10600 C CA . ALA B 1 405 ? 0.882 24.25 23.391 1 94.88 405 ALA B CA 1
ATOM 10601 C C . ALA B 1 405 ? 1.734 25.516 23.297 1 94.88 405 ALA B C 1
ATOM 10603 O O . ALA B 1 405 ? 1.479 26.5 24 1 94.88 405 ALA B O 1
ATOM 10604 N N . ARG B 1 406 ? 2.814 25.438 22.422 1 91.62 406 ARG B N 1
ATOM 10605 C CA . ARG B 1 406 ? 3.746 26.547 22.281 1 91.62 406 ARG B CA 1
ATOM 10606 C C . ARG B 1 406 ? 3.844 26.984 20.828 1 91.62 406 ARG B C 1
ATOM 10608 O O . ARG B 1 406 ? 3.615 26.188 19.906 1 91.62 406 ARG B O 1
ATOM 10615 N N . ASP B 1 407 ? 4 28.281 20.641 1 90.38 407 ASP B N 1
ATOM 10616 C CA . ASP B 1 407 ? 4.227 28.859 19.312 1 90.38 407 ASP B CA 1
ATOM 10617 C C . ASP B 1 407 ? 5.668 29.328 19.156 1 90.38 407 ASP B C 1
ATOM 10619 O O . ASP B 1 407 ? 5.906 30.5 18.844 1 90.38 407 ASP B O 1
ATOM 10623 N N . ASP B 1 408 ? 6.625 28.453 19.172 1 82.75 408 ASP B N 1
ATOM 10624 C CA . ASP B 1 408 ? 8.047 28.781 19.141 1 82.75 408 ASP B CA 1
ATOM 10625 C C . ASP B 1 408 ? 8.438 29.391 17.781 1 82.75 408 ASP B C 1
ATOM 10627 O O . ASP B 1 408 ? 9.234 30.328 17.719 1 82.75 408 ASP B O 1
ATOM 10631 N N . ASP B 1 409 ? 7.871 29 16.688 1 83.44 409 ASP B N 1
ATOM 10632 C CA . ASP B 1 409 ? 8.219 29.484 15.359 1 83.44 409 ASP B CA 1
ATOM 10633 C C . ASP B 1 409 ? 7.266 30.594 14.906 1 83.44 409 ASP B C 1
ATOM 10635 O O . ASP B 1 409 ? 7.379 31.094 13.789 1 83.44 409 ASP B O 1
ATOM 10639 N N . CYS B 1 410 ? 6.312 31.125 15.75 1 88.62 410 CYS B N 1
ATOM 10640 C CA . CYS B 1 410 ? 5.367 32.219 15.531 1 88.62 410 CYS B CA 1
ATOM 10641 C C . CYS B 1 410 ? 4.52 31.953 14.289 1 88.62 410 CYS B C 1
ATOM 10643 O O . CYS B 1 410 ? 4.16 32.906 13.57 1 88.62 410 CYS B O 1
ATOM 10645 N N . LYS B 1 411 ? 4.391 30.719 13.984 1 90.56 411 LYS B N 1
ATOM 10646 C CA . LYS B 1 411 ? 3.564 30.391 12.82 1 90.56 411 LYS B CA 1
ATOM 10647 C C . LYS B 1 411 ? 2.084 30.609 13.125 1 90.56 411 LYS B C 1
ATOM 10649 O O . LYS B 1 411 ? 1.317 31 12.242 1 90.56 411 LYS B O 1
ATOM 10654 N N . ALA B 1 412 ? 1.722 30.281 14.383 1 93.31 412 ALA B N 1
ATOM 10655 C CA . ALA B 1 412 ? 0.336 30.516 14.773 1 93.31 412 ALA B CA 1
ATOM 10656 C C . ALA B 1 412 ? 0.004 32 14.742 1 93.31 412 ALA B C 1
ATOM 10658 O O . ALA B 1 412 ? -1.053 32.406 14.242 1 93.31 412 ALA B O 1
ATOM 10659 N N . LEU B 1 413 ? 0.936 32.844 15.219 1 92.06 413 LEU B N 1
ATOM 10660 C CA . LEU B 1 413 ? 0.746 34.281 15.211 1 92.06 413 LEU B CA 1
ATOM 10661 C C . LEU B 1 413 ? 0.689 34.812 13.781 1 92.06 413 LEU B C 1
ATOM 10663 O O . LEU B 1 413 ? -0.112 35.688 13.477 1 92.06 413 LEU B O 1
ATOM 10667 N N . SER B 1 414 ? 1.586 34.281 12.992 1 91.31 414 SER B N 1
ATOM 10668 C CA . SER B 1 414 ? 1.585 34.688 11.594 1 91.31 414 SER B CA 1
ATOM 10669 C C . SER B 1 414 ? 0.246 34.406 10.93 1 91.31 414 SER B C 1
ATOM 10671 O O . SER B 1 414 ? -0.259 35.188 10.141 1 91.31 414 SER B O 1
ATOM 10673 N N . ALA B 1 415 ? -0.353 33.219 11.25 1 92 415 ALA B N 1
ATOM 10674 C CA . ALA B 1 415 ? -1.637 32.844 10.672 1 92 415 ALA B CA 1
ATOM 10675 C C . ALA B 1 415 ? -2.754 33.781 11.141 1 92 415 ALA B C 1
ATOM 10677 O O . ALA B 1 415 ? -3.637 34.125 10.367 1 92 415 ALA B O 1
ATOM 10678 N N . THR B 1 416 ? -2.744 34.156 12.383 1 90.62 416 THR B N 1
ATOM 10679 C CA . THR B 1 416 ? -3.789 35 12.93 1 90.62 416 THR B CA 1
ATOM 10680 C C . THR B 1 416 ? -3.672 36.438 12.383 1 90.62 416 THR B C 1
ATOM 10682 O O . THR B 1 416 ? -4.684 37.094 12.133 1 90.62 416 THR B O 1
ATOM 10685 N N . VAL B 1 417 ? -2.42 36.906 12.195 1 89.38 417 VAL B N 1
ATOM 10686 C CA . VAL B 1 417 ? -2.188 38.25 11.664 1 89.38 417 VAL B CA 1
ATOM 10687 C C . VAL B 1 417 ? -2.621 38.312 10.203 1 89.38 417 VAL B C 1
ATOM 10689 O O . VAL B 1 417 ? -3.225 39.281 9.766 1 89.38 417 VAL B O 1
ATOM 10692 N N . GLN B 1 418 ? -2.309 37.25 9.492 1 86.81 418 GLN B N 1
ATOM 10693 C CA . GLN B 1 418 ? -2.709 37.188 8.086 1 86.81 418 GLN B CA 1
ATOM 10694 C C . GLN B 1 418 ? -4.227 37.156 7.949 1 86.81 418 GLN B C 1
ATOM 10696 O O . GLN B 1 418 ? -4.781 37.719 7.004 1 86.81 418 GLN B O 1
ATOM 10701 N N . ASN B 1 419 ? -4.914 36.531 8.945 1 86.44 419 ASN B N 1
ATOM 10702 C CA . ASN B 1 419 ? -6.371 36.469 8.945 1 86.44 419 ASN B CA 1
ATOM 10703 C C . ASN B 1 419 ? -6.996 37.719 9.547 1 86.44 419 ASN B C 1
ATOM 10705 O O . ASN B 1 419 ? -8.219 37.875 9.547 1 86.44 419 ASN B O 1
ATOM 10709 N N . LYS B 1 420 ? -6.215 38.625 10.078 1 80.81 420 LYS B N 1
ATOM 10710 C CA . LYS B 1 420 ? -6.656 39.875 10.68 1 80.81 420 LYS B CA 1
ATOM 10711 C C . LYS B 1 420 ? -7.57 39.625 11.875 1 80.81 420 LYS B C 1
ATOM 10713 O O . LYS B 1 420 ? -8.609 40.25 12.016 1 80.81 420 LYS B O 1
ATOM 10718 N N . ASP B 1 421 ? -7.242 38.531 12.562 1 83.44 421 ASP B N 1
ATOM 10719 C CA . ASP B 1 421 ? -7.988 38.25 13.781 1 83.44 421 ASP B CA 1
ATOM 10720 C C . ASP B 1 421 ? -7.379 38.969 14.984 1 83.44 421 ASP B C 1
ATOM 10722 O O . ASP B 1 421 ? -6.375 38.5 15.539 1 83.44 421 ASP B O 1
ATOM 10726 N N . GLU B 1 422 ? -7.992 39.875 15.523 1 81.38 422 GLU B N 1
ATOM 10727 C CA . GLU B 1 422 ? -7.457 40.688 16.594 1 81.38 422 GLU B CA 1
ATOM 10728 C C . GLU B 1 422 ? -7.477 39.969 17.938 1 81.38 422 GLU B C 1
ATOM 10730 O O . GLU B 1 422 ? -6.551 40.094 18.734 1 81.38 422 GLU B O 1
ATOM 10735 N N . THR B 1 423 ? -8.477 39.219 18.156 1 82.94 423 THR B N 1
ATOM 10736 C CA . THR B 1 423 ? -8.617 38.562 19.438 1 82.94 423 THR B CA 1
ATOM 10737 C C . THR B 1 423 ? -7.523 37.531 19.625 1 82.94 423 THR B C 1
ATOM 10739 O O . THR B 1 423 ? -6.891 37.469 20.688 1 82.94 423 THR B O 1
ATOM 10742 N N . LEU B 1 424 ? -7.359 36.719 18.578 1 89.38 424 LEU B N 1
ATOM 10743 C CA . LEU B 1 424 ? -6.363 35.656 18.688 1 89.38 424 LEU B CA 1
ATOM 10744 C C . LEU B 1 424 ? -4.953 36.25 18.688 1 89.38 424 LEU B C 1
ATOM 10746 O O . LEU B 1 424 ? -4.059 35.719 19.344 1 89.38 424 LEU B O 1
ATOM 10750 N N . THR B 1 425 ? -4.738 37.312 17.922 1 89.38 425 THR B N 1
ATOM 10751 C CA . THR B 1 425 ? -3.43 37.969 17.922 1 89.38 425 THR B CA 1
ATOM 10752 C C . THR B 1 425 ? -3.096 38.5 19.312 1 89.38 425 THR B C 1
ATOM 10754 O O . THR B 1 425 ? -1.975 38.344 19.797 1 89.38 425 THR B O 1
ATOM 10757 N N . ALA B 1 426 ? -4.059 39.156 19.891 1 87.81 426 ALA B N 1
ATOM 10758 C CA . ALA B 1 426 ? -3.869 39.688 21.234 1 87.81 426 ALA B CA 1
ATOM 10759 C C . ALA B 1 426 ? -3.553 38.594 22.234 1 87.81 426 ALA B C 1
ATOM 10761 O O . ALA B 1 426 ? -2.691 38.75 23.109 1 87.81 426 ALA B O 1
ATOM 10762 N N . LYS B 1 427 ? -4.23 37.531 22.094 1 88.5 427 LYS B N 1
ATOM 10763 C CA . LYS B 1 427 ? -4.043 36.406 23.016 1 88.5 427 LYS B CA 1
ATOM 10764 C C . LYS B 1 427 ? -2.66 35.781 22.859 1 88.5 427 LYS B C 1
ATOM 10766 O O . LYS B 1 427 ? -1.982 35.5 23.844 1 88.5 427 LYS B O 1
ATOM 10771 N N . LEU B 1 428 ? -2.23 35.5 21.641 1 92.31 428 LEU B N 1
ATOM 10772 C CA . LEU B 1 428 ? -0.935 34.875 21.391 1 92.31 428 LEU B CA 1
ATOM 10773 C C . LEU B 1 428 ? 0.203 35.812 21.828 1 92.31 428 LEU B C 1
ATOM 10775 O O . LEU B 1 428 ? 1.239 35.344 22.297 1 92.31 428 LEU B O 1
ATOM 10779 N N . LEU B 1 429 ? -0.012 37.094 21.594 1 91 429 LEU B N 1
ATOM 10780 C CA . LEU B 1 429 ? 1.005 38.062 22 1 91 429 LEU B CA 1
ATOM 10781 C C . LEU B 1 429 ? 1.062 38.188 23.531 1 91 429 LEU B C 1
ATOM 10783 O O . LEU B 1 429 ? 2.125 38.438 24.094 1 91 429 LEU B O 1
ATOM 10787 N N . SER B 1 430 ? -0.021 38.062 24.203 1 90.31 430 SER B N 1
ATOM 10788 C CA . SER B 1 430 ? -0.083 38.188 25.656 1 90.31 430 SER B CA 1
ATOM 10789 C C . SER B 1 430 ? 0.727 37.062 26.344 1 90.31 430 SER B C 1
ATOM 10791 O O . SER B 1 430 ? 1.247 37.281 27.438 1 90.31 430 SER B O 1
ATOM 10793 N N . ILE B 1 431 ? 0.858 35.969 25.719 1 89.62 431 ILE B N 1
ATOM 10794 C CA . ILE B 1 431 ? 1.574 34.844 26.297 1 89.62 431 ILE B CA 1
ATOM 10795 C C . ILE B 1 431 ? 3.078 35.094 26.234 1 89.62 431 ILE B C 1
ATOM 10797 O O . ILE B 1 431 ? 3.85 34.469 26.984 1 89.62 431 ILE B O 1
ATOM 10801 N N . LYS B 1 432 ? 3.516 35.969 25.438 1 89.38 432 LYS B N 1
ATOM 10802 C CA . LYS B 1 432 ? 4.938 36.25 25.297 1 89.38 432 LYS B CA 1
ATOM 10803 C C . LYS B 1 432 ? 5.379 37.312 26.297 1 89.38 432 LYS B C 1
ATOM 10805 O O . LYS B 1 432 ? 6.418 37.969 26.109 1 89.38 432 LYS B O 1
ATOM 10810 N N . ALA B 1 433 ? 4.59 37.562 27.219 1 91.62 433 ALA B N 1
ATOM 10811 C CA . ALA B 1 433 ? 4.93 38.469 28.328 1 91.62 433 ALA B CA 1
ATOM 10812 C C . ALA B 1 433 ? 5.398 37.656 29.547 1 91.62 433 ALA B C 1
ATOM 10814 O O . ALA B 1 433 ? 4.84 36.594 29.859 1 91.62 433 ALA B O 1
ATOM 10815 N N . HIS B 1 434 ? 6.59 38.062 30.188 1 92.62 434 HIS B N 1
ATOM 10816 C CA . HIS B 1 434 ? 7.188 37.375 31.312 1 92.62 434 HIS B CA 1
ATOM 10817 C C . HIS B 1 434 ? 7.41 38.312 32.5 1 92.62 434 HIS B C 1
ATOM 10819 O O . HIS B 1 434 ? 7.508 39.531 32.312 1 92.62 434 HIS B O 1
ATOM 10825 N N . PRO B 1 435 ? 7.316 37.812 33.688 1 93.44 435 PRO B N 1
ATOM 10826 C CA . PRO B 1 435 ? 7.637 38.656 34.812 1 93.44 435 PRO B CA 1
ATOM 10827 C C . PRO B 1 435 ? 9.094 39.125 34.844 1 93.44 435 PRO B C 1
ATOM 10829 O O . PRO B 1 435 ? 9.992 38.344 34.5 1 93.44 435 PRO B O 1
ATOM 10832 N N . ASP B 1 436 ? 9.312 40.344 35.062 1 92.12 436 ASP B N 1
ATOM 10833 C CA . ASP B 1 436 ? 10.648 40.938 35.094 1 92.12 436 ASP B CA 1
ATOM 10834 C C . ASP B 1 436 ? 11.305 40.75 36.438 1 92.12 436 ASP B C 1
ATOM 10836 O O . ASP B 1 436 ? 10.812 41.25 37.438 1 92.12 436 ASP B O 1
ATOM 10840 N N . PRO B 1 437 ? 12.336 40.062 36.594 1 89.94 437 PRO B N 1
ATOM 10841 C CA . PRO B 1 437 ? 12.992 39.844 37.875 1 89.94 437 PRO B CA 1
ATOM 10842 C C . PRO B 1 437 ? 13.875 41 38.312 1 89.94 437 PRO B C 1
ATOM 10844 O O . PRO B 1 437 ? 14.203 41.125 39.5 1 89.94 437 PRO B O 1
ATOM 10847 N N . GLU B 1 438 ? 14.258 41.938 37.5 1 90.88 438 GLU B N 1
ATOM 10848 C CA . GLU B 1 438 ? 15.258 42.938 37.812 1 90.88 438 GLU B CA 1
ATOM 10849 C C . GLU B 1 438 ? 14.602 44.25 38.25 1 90.88 438 GLU B C 1
ATOM 10851 O O . GLU B 1 438 ? 15.062 44.906 39.188 1 90.88 438 GLU B O 1
ATOM 10856 N N . TYR B 1 439 ? 13.547 44.625 37.531 1 91.44 439 TYR B N 1
ATOM 10857 C CA . TYR B 1 439 ? 12.961 45.938 37.781 1 91.44 439 TYR B CA 1
ATOM 10858 C C . TYR B 1 439 ? 11.625 45.812 38.5 1 91.44 439 TYR B C 1
ATOM 10860 O O . TYR B 1 439 ? 10.93 44.812 38.375 1 91.44 439 TYR B O 1
ATOM 10868 N N . LYS B 1 440 ? 11.312 46.844 39.344 1 91.31 440 LYS B N 1
ATOM 10869 C CA . LYS B 1 440 ? 10.062 46.875 40.094 1 91.31 440 LYS B CA 1
ATOM 10870 C C . LYS B 1 440 ? 9.125 47.969 39.562 1 91.31 440 LYS B C 1
ATOM 10872 O O . LYS B 1 440 ? 9.547 48.844 38.812 1 91.31 440 LYS B O 1
ATOM 10877 N N . ILE B 1 441 ? 7.93 47.875 39.844 1 92.88 441 ILE B N 1
ATOM 10878 C CA . ILE B 1 441 ? 6.91 48.812 39.438 1 92.88 441 ILE B CA 1
ATOM 10879 C C . ILE B 1 441 ? 7.094 50.156 40.188 1 92.88 441 ILE B C 1
ATOM 10881 O O . ILE B 1 441 ? 7.395 50.156 41.375 1 92.88 441 ILE B O 1
ATOM 10885 N N . ASN B 1 442 ? 7.004 51.219 39.438 1 89.44 442 ASN B N 1
ATOM 10886 C CA . ASN B 1 442 ? 7.066 52.531 40.031 1 89.44 442 ASN B CA 1
ATOM 10887 C C . ASN B 1 442 ? 5.797 52.875 40.812 1 89.44 442 ASN B C 1
ATOM 10889 O O . ASN B 1 442 ? 4.875 53.469 40.25 1 89.44 442 ASN B O 1
ATOM 10893 N N . LYS B 1 443 ? 5.719 52.656 42 1 85.69 443 LYS B N 1
ATOM 10894 C CA . LYS B 1 443 ? 4.535 52.812 42.844 1 85.69 443 LYS B CA 1
ATOM 10895 C C . LYS B 1 443 ? 4.215 54.281 43.094 1 85.69 443 LYS B C 1
ATOM 10897 O O . LYS B 1 443 ? 3.045 54.656 43.188 1 85.69 443 LYS B O 1
ATOM 10902 N N . LYS B 1 444 ? 5.266 55.031 43.188 1 82.75 444 LYS B N 1
ATOM 10903 C CA . LYS B 1 444 ? 5.07 56.438 43.406 1 82.75 444 LYS B CA 1
ATOM 10904 C C . LYS B 1 444 ? 4.289 57.094 42.281 1 82.75 444 LYS B C 1
ATOM 10906 O O . LYS B 1 444 ? 3.324 57.812 42.5 1 82.75 444 LYS B O 1
ATOM 10911 N N . ALA B 1 445 ? 4.715 56.719 41.125 1 82.69 445 ALA B N 1
ATOM 10912 C CA . ALA B 1 445 ? 4.039 57.281 39.938 1 82.69 445 ALA B CA 1
ATOM 10913 C C . ALA B 1 445 ? 2.609 56.75 39.844 1 82.69 445 ALA B C 1
ATOM 10915 O O . ALA B 1 445 ? 1.713 57.469 39.406 1 82.69 445 ALA B O 1
ATOM 10916 N N . MET B 1 446 ? 2.436 55.625 40.219 1 80.94 446 MET B N 1
ATOM 10917 C CA . MET B 1 446 ? 1.118 55 40.156 1 80.94 446 MET B CA 1
ATOM 10918 C C . MET B 1 446 ? 0.143 55.688 41.094 1 80.94 446 MET B C 1
ATOM 10920 O O . MET B 1 446 ? -0.995 55.969 40.75 1 80.94 446 MET B O 1
ATOM 10924 N N . THR B 1 447 ? 0.604 56 42.281 1 77.56 447 THR B N 1
ATOM 10925 C CA . THR B 1 447 ? -0.238 56.594 43.281 1 77.56 447 THR B CA 1
ATOM 10926 C C . THR B 1 447 ? -0.523 58.062 42.938 1 77.56 447 THR B C 1
ATOM 10928 O O . THR B 1 447 ? -1.622 58.562 43.188 1 77.56 447 THR B O 1
ATOM 10931 N N . ASP B 1 448 ? 0.433 58.719 42.438 1 76.5 448 ASP B N 1
ATOM 10932 C CA . ASP B 1 448 ? 0.312 60.156 42.125 1 76.5 448 ASP B CA 1
ATOM 10933 C C . ASP B 1 448 ? -0.697 60.375 41 1 76.5 448 ASP B C 1
ATOM 10935 O O . ASP B 1 448 ? -1.428 61.375 41 1 76.5 448 ASP B O 1
ATOM 10939 N N . ASN B 1 449 ? -0.584 59.469 40.094 1 73.25 449 ASN B N 1
ATOM 10940 C CA . ASN B 1 449 ? -1.412 59.688 38.906 1 73.25 449 ASN B CA 1
ATOM 10941 C C . ASN B 1 449 ? -2.816 59.125 39.094 1 73.25 449 ASN B C 1
ATOM 10943 O O . ASN B 1 449 ? -3.766 59.594 38.438 1 73.25 449 ASN B O 1
ATOM 10947 N N . ILE B 1 450 ? -2.953 58.062 39.781 1 69.25 450 ILE B N 1
ATOM 10948 C CA . ILE B 1 450 ? -4.25 57.438 39.938 1 69.25 450 ILE B CA 1
ATOM 10949 C C . ILE B 1 450 ? -5.066 58.156 41 1 69.25 450 ILE B C 1
ATOM 10951 O O . ILE B 1 450 ? -6.301 58.156 40.938 1 69.25 450 ILE B O 1
ATOM 10955 N N . HIS B 1 451 ? -4.379 58.781 42.094 1 54.25 451 HIS B N 1
ATOM 10956 C CA . HIS B 1 451 ? -5.129 59.312 43.219 1 54.25 451 HIS B CA 1
ATOM 10957 C C . HIS B 1 451 ? -6.293 60.188 42.75 1 54.25 451 HIS B C 1
ATOM 10959 O O . HIS B 1 451 ? -7.289 60.312 43.469 1 54.25 451 HIS B O 1
ATOM 10965 N N . SER B 1 452 ? -5.992 61.156 41.844 1 47.41 452 SER B N 1
ATOM 10966 C CA . SER B 1 452 ? -7.008 62.188 42.031 1 47.41 452 SER B CA 1
ATOM 10967 C C . SER B 1 452 ? -8.414 61.625 41.875 1 47.41 452 SER B C 1
ATOM 10969 O O . SER B 1 452 ? -9.273 61.844 42.719 1 47.41 452 SER B O 1
ATOM 10971 N N . SER B 1 453 ? -8.883 61.281 40.688 1 46.44 453 SER B N 1
ATOM 10972 C CA . SER B 1 453 ? -10.312 61.062 40.469 1 46.44 453 SER B CA 1
ATOM 10973 C C . SER B 1 453 ? -10.719 59.656 40.812 1 46.44 453 SER B C 1
ATOM 10975 O O . SER B 1 453 ? -11.859 59.406 41.188 1 46.44 453 SER B O 1
ATOM 10977 N N . HIS B 1 454 ? -9.867 58.656 40.656 1 48.03 454 HIS B N 1
ATOM 10978 C CA . HIS B 1 454 ? -10.312 57.25 40.719 1 48.03 454 HIS B CA 1
ATOM 10979 C C . HIS B 1 454 ? -10.312 56.75 42.156 1 48.03 454 HIS B C 1
ATOM 10981 O O . HIS B 1 454 ? -11.078 55.812 42.469 1 48.03 454 HIS B O 1
ATOM 10987 N N . PHE B 1 455 ? -9.32 57.281 42.938 1 46.38 455 PHE B N 1
ATOM 10988 C CA . PHE B 1 455 ? -9.344 56.844 44.312 1 46.38 455 PHE B CA 1
ATOM 10989 C C . PHE B 1 455 ? -10.609 57.344 45.031 1 46.38 455 PHE B C 1
ATOM 10991 O O . PHE B 1 455 ? -11.062 56.75 46 1 46.38 455 PHE B O 1
ATOM 10998 N N . SER B 1 456 ? -10.992 58.531 44.688 1 47.44 456 SER B N 1
ATOM 10999 C CA . SER B 1 456 ? -12.234 58.938 45.344 1 47.44 456 SER B CA 1
ATOM 11000 C C . SER B 1 456 ? -13.32 57.875 45.156 1 47.44 456 SER B C 1
ATOM 11002 O O . SER B 1 456 ? -14.211 57.75 46 1 47.44 456 SER B O 1
ATOM 11004 N N . LEU B 1 457 ? -13.336 57.281 44.031 1 43.91 457 LEU B N 1
ATOM 11005 C CA . LEU B 1 457 ? -14.375 56.312 43.781 1 43.91 457 LEU B CA 1
ATOM 11006 C C . LEU B 1 457 ? -14.141 55.031 44.625 1 43.91 457 LEU B C 1
ATOM 11008 O O . LEU B 1 457 ? -15.086 54.312 44.906 1 43.91 457 LEU B O 1
ATOM 11012 N N . PHE B 1 458 ? -12.844 54.719 44.938 1 46.12 458 PHE B N 1
ATOM 11013 C CA . PHE B 1 458 ? -12.547 53.5 45.656 1 46.12 458 PHE B CA 1
ATOM 11014 C C . PHE B 1 458 ? -12.68 53.719 47.156 1 46.12 458 PHE B C 1
ATOM 11016 O O . PHE B 1 458 ? -12.539 52.781 47.938 1 46.12 458 PHE B O 1
ATOM 11023 N N . SER B 1 459 ? -12.609 54.844 47.656 1 44.22 459 SER B N 1
ATOM 11024 C CA . SER B 1 459 ? -12.828 55 49.094 1 44.22 459 SER B CA 1
ATOM 11025 C C . SER B 1 459 ? -14 54.156 49.562 1 44.22 459 SER B C 1
ATOM 11027 O O . SER B 1 459 ? -14.055 53.781 50.75 1 44.22 459 SER B O 1
ATOM 11029 N N . GLY B 1 460 ? -15.109 54.125 48.844 1 43.12 460 GLY B N 1
ATOM 11030 C CA . GLY B 1 460 ? -16.234 53.375 49.375 1 43.12 460 GLY B CA 1
ATOM 11031 C C . GLY B 1 460 ? -16.062 51.875 49.312 1 43.12 460 GLY B C 1
ATOM 11032 O O . GLY B 1 460 ? -16.906 51.125 49.781 1 43.12 460 GLY B O 1
ATOM 11033 N N . MET B 1 461 ? -15.383 51.375 48.281 1 44.25 461 MET B N 1
ATOM 11034 C CA . MET B 1 461 ? -15.406 49.906 48.188 1 44.25 461 MET B CA 1
ATOM 11035 C C . MET B 1 461 ? -14.367 49.312 49.125 1 44.25 461 MET B C 1
ATOM 11037 O O . MET B 1 461 ? -13.164 49.469 48.906 1 44.25 461 MET B O 1
ATOM 11041 N N . SER B 1 462 ? -14.578 49.125 50.344 1 44.88 462 SER B N 1
ATOM 11042 C CA . SER B 1 462 ? -13.898 48.5 51.469 1 44.88 462 SER B CA 1
ATOM 11043 C C . SER B 1 462 ? -13.062 47.312 51.031 1 44.88 462 SER B C 1
ATOM 11045 O O . SER B 1 462 ? -11.992 47.031 51.562 1 44.88 462 SER B O 1
ATOM 11047 N N . ASN B 1 463 ? -13.562 46.312 50.25 1 48.88 463 ASN B N 1
ATOM 11048 C CA . ASN B 1 463 ? -13 44.969 50.062 1 48.88 463 ASN B CA 1
ATOM 11049 C C . ASN B 1 463 ? -11.984 44.969 48.938 1 48.88 463 ASN B C 1
ATOM 11051 O O . ASN B 1 463 ? -11.688 43.906 48.375 1 48.88 463 ASN B O 1
ATOM 11055 N N . LEU B 1 464 ? -11.688 45.969 48.281 1 55.22 464 LEU B N 1
ATOM 11056 C CA . LEU B 1 464 ? -10.766 45.812 47.156 1 55.22 464 LEU B CA 1
ATOM 11057 C C . LEU B 1 464 ? -9.32 45.812 47.656 1 55.22 464 LEU B C 1
ATOM 11059 O O . LEU B 1 464 ? -8.883 46.719 48.344 1 55.22 464 LEU B O 1
ATOM 11063 N N . THR B 1 465 ? -8.805 44.625 47.906 1 63.28 465 THR B N 1
ATOM 11064 C CA . THR B 1 465 ? -7.391 44.438 48.219 1 63.28 465 THR B CA 1
ATOM 11065 C C . THR B 1 465 ? -6.5 45.094 47.188 1 63.28 465 THR B C 1
ATOM 11067 O O . THR B 1 465 ? -6.926 45.344 46.062 1 63.28 465 THR B O 1
ATOM 11070 N N . TYR B 1 466 ? -5.434 45.719 47.562 1 65.25 466 TYR B N 1
ATOM 11071 C CA . TYR B 1 466 ? -4.422 46.406 46.75 1 65.25 466 TYR B CA 1
ATOM 11072 C C . TYR B 1 466 ? -4.117 45.625 45.5 1 65.25 466 TYR B C 1
ATOM 11074 O O . TYR B 1 466 ? -3.99 46.188 44.406 1 65.25 466 TYR B O 1
ATOM 11082 N N . SER B 1 467 ? -4.188 44.344 45.656 1 70.62 467 SER B N 1
ATOM 11083 C CA . SER B 1 467 ? -3.793 43.5 44.531 1 70.62 467 SER B CA 1
ATOM 11084 C C . SER B 1 467 ? -4.891 43.438 43.469 1 70.62 467 SER B C 1
ATOM 11086 O O . SER B 1 467 ? -4.629 43.094 42.344 1 70.62 467 SER B O 1
ATOM 11088 N N . THR B 1 468 ? -6.004 43.875 43.844 1 72.12 468 THR B N 1
ATOM 11089 C CA . THR B 1 468 ? -7.109 43.812 42.906 1 72.12 468 THR B CA 1
ATOM 11090 C C . THR B 1 468 ? -7.184 45.094 42.062 1 72.12 468 THR B C 1
ATOM 11092 O O . THR B 1 468 ? -7.793 45.125 41 1 72.12 468 THR B O 1
ATOM 11095 N N . ILE B 1 469 ? -6.516 46.094 42.625 1 73.31 469 ILE B N 1
ATOM 11096 C CA . ILE B 1 469 ? -6.648 47.375 41.938 1 73.31 469 ILE B CA 1
ATOM 11097 C C . ILE B 1 469 ? -5.336 47.719 41.25 1 73.31 469 ILE B C 1
ATOM 11099 O O . ILE B 1 469 ? -5.34 48.344 40.188 1 73.31 469 ILE B O 1
ATOM 11103 N N . PHE B 1 470 ? -4.344 47.281 41.938 1 81.5 470 PHE B N 1
ATOM 11104 C CA . PHE B 1 470 ? -3.043 47.656 41.375 1 81.5 470 PHE B CA 1
ATOM 11105 C C . PHE B 1 470 ? -2.25 46.406 40.969 1 81.5 470 PHE B C 1
ATOM 11107 O O . PHE B 1 470 ? -2.35 45.375 41.625 1 81.5 470 PHE B O 1
ATOM 11114 N N . PRO B 1 471 ? -1.542 46.531 39.844 1 87.12 471 PRO B N 1
ATOM 11115 C CA . PRO B 1 471 ? -0.693 45.406 39.438 1 87.12 471 PRO B CA 1
ATOM 11116 C C . PRO B 1 471 ? 0.486 45.188 40.406 1 87.12 471 PRO B C 1
ATOM 11118 O O . PRO B 1 471 ? 1.057 46.156 40.906 1 87.12 471 PRO B O 1
ATOM 11121 N N . ASN B 1 472 ? 0.801 44.031 40.656 1 86.5 472 ASN B N 1
ATOM 11122 C CA . ASN B 1 472 ? 1.866 43.719 41.594 1 86.5 472 ASN B CA 1
ATOM 11123 C C . ASN B 1 472 ? 3.053 43.062 40.906 1 86.5 472 ASN B C 1
ATOM 11125 O O . ASN B 1 472 ? 4.164 43.031 41.438 1 86.5 472 ASN B O 1
ATOM 11129 N N . THR B 1 473 ? 2.84 42.562 39.75 1 91.62 473 THR B N 1
ATOM 11130 C CA . THR B 1 473 ? 3.916 41.844 39.031 1 91.62 473 THR B CA 1
ATOM 11131 C C . THR B 1 473 ? 4.41 42.656 37.844 1 91.62 473 THR B C 1
ATOM 11133 O O . THR B 1 473 ? 3.645 42.969 36.938 1 91.62 473 THR B O 1
ATOM 11136 N N . PRO B 1 474 ? 5.684 43.094 37.906 1 93.56 474 PRO B N 1
ATOM 11137 C CA . PRO B 1 474 ? 6.227 43.781 36.75 1 93.56 474 PRO B CA 1
ATOM 11138 C C . PRO B 1 474 ? 6.273 42.875 35.5 1 93.56 474 PRO B C 1
ATOM 11140 O O . PRO B 1 474 ? 6.543 41.688 35.625 1 93.56 474 PRO B O 1
ATOM 11143 N N . ALA B 1 475 ? 6.012 43.469 34.438 1 94.38 475 ALA B N 1
ATOM 11144 C CA . ALA B 1 475 ? 5.871 42.688 33.219 1 94.38 475 ALA B CA 1
ATOM 11145 C C . ALA B 1 475 ? 6.945 43.062 32.188 1 94.38 475 ALA B C 1
ATOM 11147 O O . ALA B 1 475 ? 7.184 44.25 31.922 1 94.38 475 ALA B O 1
ATOM 11148 N N . MET B 1 476 ? 7.73 42.094 31.672 1 94.88 476 MET B N 1
ATOM 11149 C CA . MET B 1 476 ? 8.633 42.25 30.531 1 94.88 476 MET B CA 1
ATOM 11150 C C . MET B 1 476 ? 7.992 41.688 29.266 1 94.88 476 MET B C 1
ATOM 11152 O O . MET B 1 476 ? 7.637 40.5 29.203 1 94.88 476 MET B O 1
ATOM 11156 N N . ILE B 1 477 ? 7.719 42.531 28.297 1 94.12 477 ILE B N 1
ATOM 11157 C CA . ILE B 1 477 ? 7.074 42.125 27.047 1 94.12 477 ILE B CA 1
ATOM 11158 C C . ILE B 1 477 ? 8.125 41.969 25.953 1 94.12 477 ILE B C 1
ATOM 11160 O O . ILE B 1 477 ? 8.836 42.906 25.625 1 94.12 477 ILE B O 1
ATOM 11164 N N . ASN B 1 478 ? 8.289 40.781 25.453 1 91.75 478 ASN B N 1
ATOM 11165 C CA . ASN B 1 478 ? 9.242 40.469 24.391 1 91.75 478 ASN B CA 1
ATOM 11166 C C . ASN B 1 478 ? 8.531 40.156 23.078 1 91.75 478 ASN B C 1
ATOM 11168 O O . ASN B 1 478 ? 8.211 38.969 22.797 1 91.75 478 ASN B O 1
ATOM 11172 N N . TRP B 1 479 ? 8.219 41.094 22.281 1 93.19 479 TRP B N 1
ATOM 11173 C CA . TRP B 1 479 ? 7.621 40.938 20.969 1 93.19 479 TRP B CA 1
ATOM 11174 C C . TRP B 1 479 ? 8.664 41.125 19.875 1 93.19 479 TRP B C 1
ATOM 11176 O O . TRP B 1 479 ? 8.391 41.719 18.828 1 93.19 479 TRP B O 1
ATOM 11186 N N . HIS B 1 480 ? 9.883 40.625 20.156 1 89.31 480 HIS B N 1
ATOM 11187 C CA . HIS B 1 480 ? 10.992 40.719 19.219 1 89.31 480 HIS B CA 1
ATOM 11188 C C . HIS B 1 480 ? 10.828 39.75 18.062 1 89.31 480 HIS B C 1
ATOM 11190 O O . HIS B 1 480 ? 10.547 38.562 18.281 1 89.31 480 HIS B O 1
ATOM 11196 N N . ASN B 1 481 ? 11.008 40.125 16.828 1 82.62 481 ASN B N 1
ATOM 11197 C CA . ASN B 1 481 ? 11.109 39.312 15.617 1 82.62 481 ASN B CA 1
ATOM 11198 C C . ASN B 1 481 ? 9.977 38.281 15.539 1 82.62 481 ASN B C 1
ATOM 11200 O O . ASN B 1 481 ? 10.227 37.062 15.5 1 82.62 481 ASN B O 1
ATOM 11204 N N . GLN B 1 482 ? 8.773 38.719 15.539 1 76.81 482 GLN B N 1
ATOM 11205 C CA . GLN B 1 482 ? 7.641 37.812 15.461 1 76.81 482 GLN B CA 1
ATOM 11206 C C . GLN B 1 482 ? 7.457 37.281 14.047 1 76.81 482 GLN B C 1
ATOM 11208 O O . GLN B 1 482 ? 6.582 36.438 13.797 1 76.81 482 GLN B O 1
ATOM 11213 N N . ARG B 1 483 ? 8.367 37.281 13.148 1 76.31 483 ARG B N 1
ATOM 11214 C CA . ARG B 1 483 ? 8.414 36.719 11.797 1 76.31 483 ARG B CA 1
ATOM 11215 C C . ARG B 1 483 ? 7.066 36.875 11.102 1 76.31 483 ARG B C 1
ATOM 11217 O O . ARG B 1 483 ? 6.688 36.031 10.289 1 76.31 483 ARG B O 1
ATOM 11224 N N . CYS B 1 484 ? 6.109 37.625 11.602 1 79.44 484 CYS B N 1
ATOM 11225 C CA . CYS B 1 484 ? 4.824 37.875 10.953 1 79.44 484 CYS B CA 1
ATOM 11226 C C . CYS B 1 484 ? 4.715 39.312 10.484 1 79.44 484 CYS B C 1
ATOM 11228 O O . CYS B 1 484 ? 3.715 39.688 9.867 1 79.44 484 CYS B O 1
ATOM 11230 N N . ASN B 1 485 ? 5.809 40 10.516 1 76.94 485 ASN B N 1
ATOM 11231 C CA . ASN B 1 485 ? 5.836 41.406 10.07 1 76.94 485 ASN B CA 1
ATOM 11232 C C . ASN B 1 485 ? 4.691 42.188 10.672 1 76.94 485 ASN B C 1
ATOM 11234 O O . ASN B 1 485 ? 3.857 42.75 9.938 1 76.94 485 ASN B O 1
ATOM 11238 N N . LEU B 1 486 ? 4.652 42.281 11.969 1 87.56 486 LEU B N 1
ATOM 11239 C CA . LEU B 1 486 ? 3.646 43.094 12.641 1 87.56 486 LEU B CA 1
ATOM 11240 C C . LEU B 1 486 ? 3.699 44.531 12.148 1 87.56 486 LEU B C 1
ATOM 11242 O O . LEU B 1 486 ? 4.766 45.156 12.125 1 87.56 486 LEU B O 1
ATOM 11246 N N . SER B 1 487 ? 2.709 45.031 11.641 1 86.62 487 SER B N 1
ATOM 11247 C CA . SER B 1 487 ? 2.689 46.375 11.07 1 86.62 487 SER B CA 1
ATOM 11248 C C . SER B 1 487 ? 2.26 47.406 12.102 1 86.62 487 SER B C 1
ATOM 11250 O O . SER B 1 487 ? 2.527 48.625 11.945 1 86.62 487 SER B O 1
ATOM 11252 N N . GLN B 1 488 ? 1.611 46.969 13.148 1 87 488 GLN B N 1
ATOM 11253 C CA . GLN B 1 488 ? 1.147 47.906 14.172 1 87 488 GLN B CA 1
ATOM 11254 C C . GLN B 1 488 ? 1.064 47.25 15.539 1 87 488 GLN B C 1
ATOM 11256 O O . GLN B 1 488 ? 1.026 46 15.633 1 87 488 GLN B O 1
ATOM 11261 N N . ILE B 1 489 ? 1.218 48.094 16.547 1 89.88 489 ILE B N 1
ATOM 11262 C CA . ILE B 1 489 ? 1 47.656 17.906 1 89.88 489 ILE B CA 1
ATOM 11263 C C . ILE B 1 489 ? -0.19 48.406 18.516 1 89.88 489 ILE B C 1
ATOM 11265 O O . ILE B 1 489 ? -0.346 49.594 18.297 1 89.88 489 ILE B O 1
ATOM 11269 N N . ARG B 1 490 ? -1.04 47.656 19.125 1 88.62 490 ARG B N 1
ATOM 11270 C CA . ARG B 1 490 ? -2.215 48.281 19.734 1 88.62 490 ARG B CA 1
ATOM 11271 C C . ARG B 1 490 ? -2.061 48.344 21.25 1 88.62 490 ARG B C 1
ATOM 11273 O O . ARG B 1 490 ? -1.424 47.5 21.859 1 88.62 490 ARG B O 1
ATOM 11280 N N . THR B 1 491 ? -2.607 49.438 21.766 1 90.62 491 THR B N 1
ATOM 11281 C CA . THR B 1 491 ? -2.547 49.656 23.203 1 90.62 491 THR B CA 1
ATOM 11282 C C . THR B 1 491 ? -3.234 48.5 23.953 1 90.62 491 THR B C 1
ATOM 11284 O O . THR B 1 491 ? -2.781 48.094 25.016 1 90.62 491 THR B O 1
ATOM 11287 N N . GLN B 1 492 ? -4.234 48.062 23.312 1 86.19 492 GLN B N 1
ATOM 11288 C CA . GLN B 1 492 ? -4.988 46.969 23.938 1 86.19 492 GLN B CA 1
ATOM 11289 C C . GLN B 1 492 ? -4.133 45.719 24.078 1 86.19 492 GLN B C 1
ATOM 11291 O O . GLN B 1 492 ? -4.289 44.969 25.047 1 86.19 492 GLN B O 1
ATOM 11296 N N . TRP B 1 493 ? -3.234 45.438 23.156 1 90.81 493 TRP B N 1
ATOM 11297 C CA . TRP B 1 493 ? -2.357 44.281 23.219 1 90.81 493 TRP B CA 1
ATOM 11298 C C . TRP B 1 493 ? -1.431 44.375 24.438 1 90.81 493 TRP B C 1
ATOM 11300 O O . TRP B 1 493 ? -1.154 43.375 25.078 1 90.81 493 TRP B O 1
ATOM 11310 N N . LEU B 1 494 ? -1.041 45.562 24.656 1 92.88 494 LEU B N 1
ATOM 11311 C CA . LEU B 1 494 ? -0.156 45.781 25.797 1 92.88 494 LEU B CA 1
ATOM 11312 C C . LEU B 1 494 ? -0.894 45.562 27.109 1 92.88 494 LEU B C 1
ATOM 11314 O O . LEU B 1 494 ? -0.339 45 28.047 1 92.88 494 LEU B O 1
ATOM 11318 N N . ILE B 1 495 ? -2.102 46.094 27.141 1 90.5 495 ILE B N 1
ATOM 11319 C CA . ILE B 1 495 ? -2.928 45.906 28.328 1 90.5 495 ILE B CA 1
ATOM 11320 C C . ILE B 1 495 ? -3.15 44.406 28.594 1 90.5 495 ILE B C 1
ATOM 11322 O O . ILE B 1 495 ? -2.98 43.938 29.719 1 90.5 495 ILE B O 1
ATOM 11326 N N . ASP B 1 496 ? -3.453 43.688 27.547 1 89.94 496 ASP B N 1
ATOM 11327 C CA . ASP B 1 496 ? -3.725 42.25 27.656 1 89.94 496 ASP B CA 1
ATOM 11328 C C . ASP B 1 496 ? -2.48 41.5 28.109 1 89.94 496 ASP B C 1
ATOM 11330 O O . ASP B 1 496 ? -2.578 40.531 28.859 1 89.94 496 ASP B O 1
ATOM 11334 N N . ALA B 1 497 ? -1.36 41.844 27.578 1 91.5 497 ALA B N 1
ATOM 11335 C CA . ALA B 1 497 ? -0.108 41.188 27.969 1 91.5 497 ALA B CA 1
ATOM 11336 C C . ALA B 1 497 ? 0.166 41.375 29.453 1 91.5 497 ALA B C 1
ATOM 11338 O O . ALA B 1 497 ? 0.633 40.469 30.125 1 91.5 497 ALA B O 1
ATOM 11339 N N . SER B 1 498 ? -0.118 42.562 29.938 1 91.88 498 SER B N 1
ATOM 11340 C CA . SER B 1 498 ? 0.094 42.844 31.359 1 91.88 498 SER B CA 1
ATOM 11341 C C . SER B 1 498 ? -0.933 42.125 32.219 1 91.88 498 SER B C 1
ATOM 11343 O O . SER B 1 498 ? -0.616 41.688 33.344 1 91.88 498 SER B O 1
ATOM 11345 N N . LEU B 1 499 ? -2.119 42.094 31.766 1 89 499 LEU B N 1
ATOM 11346 C CA . LEU B 1 499 ? -3.186 41.406 32.5 1 89 499 LEU B CA 1
ATOM 11347 C C . LEU B 1 499 ? -2.91 39.938 32.625 1 89 499 LEU B C 1
ATOM 11349 O O . LEU B 1 499 ? -3.314 39.281 33.594 1 89 499 LEU B O 1
ATOM 11353 N N . HIS B 1 500 ? -2.277 39.375 31.594 1 89.31 500 HIS B N 1
ATOM 11354 C CA . HIS B 1 500 ? -1.943 37.938 31.609 1 89.31 500 HIS B CA 1
ATOM 11355 C C . HIS B 1 500 ? -1.074 37.594 32.812 1 89.31 500 HIS B C 1
ATOM 11357 O O . HIS B 1 500 ? -1.171 36.469 33.344 1 89.31 500 HIS B O 1
ATOM 11363 N N . LEU B 1 501 ? -0.226 38.469 33.219 1 89.19 501 LEU B N 1
ATOM 11364 C CA . LEU B 1 501 ? 0.67 38.25 34.344 1 89.19 501 LEU B CA 1
ATOM 11365 C C . LEU B 1 501 ? 0.016 38.656 35.656 1 89.19 501 LEU B C 1
ATOM 11367 O O . LEU B 1 501 ? 0.373 38.156 36.719 1 89.19 501 LEU B O 1
ATOM 11371 N N . ASN B 1 502 ? -0.929 39.625 35.531 1 89.19 502 ASN B N 1
ATOM 11372 C CA . ASN B 1 502 ? -1.65 40.125 36.688 1 89.19 502 ASN B CA 1
ATOM 11373 C C . ASN B 1 502 ? -3.111 39.688 36.688 1 89.19 502 ASN B C 1
ATOM 11375 O O . ASN B 1 502 ? -4.004 40.5 36.406 1 89.19 502 ASN B O 1
ATOM 11379 N N . HIS B 1 503 ? -3.361 38.5 37.094 1 82.5 503 HIS B N 1
ATOM 11380 C CA . HIS B 1 503 ? -4.656 37.844 36.969 1 82.5 503 HIS B CA 1
ATOM 11381 C C . HIS B 1 503 ? -5.691 38.469 37.906 1 82.5 503 HIS B C 1
ATOM 11383 O O . HIS B 1 503 ? -6.887 38.5 37.594 1 82.5 503 HIS B O 1
ATOM 11389 N N . ARG B 1 504 ? -5.355 39 38.969 1 82.06 504 ARG B N 1
ATOM 11390 C CA . ARG B 1 504 ? -6.281 39.562 39.969 1 82.06 504 ARG B CA 1
ATOM 11391 C C . ARG B 1 504 ? -6.902 40.875 39.438 1 82.06 504 ARG B C 1
ATOM 11393 O O . ARG B 1 504 ? -8.008 41.25 39.844 1 82.06 504 ARG B O 1
ATOM 11400 N N . LEU B 1 505 ? -6.137 41.469 38.469 1 80.12 505 LEU B N 1
ATOM 11401 C CA . LEU B 1 505 ? -6.625 42.719 37.906 1 80.12 505 LEU B CA 1
ATOM 11402 C C . LEU B 1 505 ? -7.75 42.469 36.906 1 80.12 505 LEU B C 1
ATOM 11404 O O . LEU B 1 505 ? -8.539 43.375 36.594 1 80.12 505 LEU B O 1
ATOM 11408 N N . LYS B 1 506 ? -7.824 41.25 36.406 1 77.12 506 LYS B N 1
ATOM 11409 C CA . LYS B 1 506 ? -8.805 40.906 35.375 1 77.12 506 LYS B CA 1
ATOM 11410 C C . LYS B 1 506 ? -10.227 41 35.906 1 77.12 506 LYS B C 1
ATOM 11412 O O . LYS B 1 506 ? -11.188 41.156 35.156 1 77.12 506 LYS B O 1
ATOM 11417 N N . GLN B 1 507 ? -10.336 41.062 37.188 1 71.19 507 GLN B N 1
ATOM 11418 C CA . GLN B 1 507 ? -11.641 41.062 37.844 1 71.19 507 GLN B CA 1
ATOM 11419 C C . GLN B 1 507 ? -12.266 42.469 37.781 1 71.19 507 GLN B C 1
ATOM 11421 O O . GLN B 1 507 ? -13.477 42.594 37.938 1 71.19 507 GLN B O 1
ATOM 11426 N N . ASN B 1 508 ? -11.375 43.469 37.531 1 70.69 508 ASN B N 1
ATOM 11427 C CA . ASN B 1 508 ? -11.875 44.844 37.469 1 70.69 508 ASN B CA 1
ATOM 11428 C C . ASN B 1 508 ? -11.672 45.438 36.094 1 70.69 508 ASN B C 1
ATOM 11430 O O . ASN B 1 508 ? -10.641 46.062 35.812 1 70.69 508 ASN B O 1
ATOM 11434 N N . PRO B 1 509 ? -12.641 45.281 35.188 1 69.31 509 PRO B N 1
ATOM 11435 C CA . PRO B 1 509 ? -12.477 45.75 33.812 1 69.31 509 PRO B CA 1
ATOM 11436 C C . PRO B 1 509 ? -12.352 47.281 33.719 1 69.31 509 PRO B C 1
ATOM 11438 O O . PRO B 1 509 ? -11.82 47.812 32.719 1 69.31 509 PRO B O 1
ATOM 11441 N N . ARG B 1 510 ? -12.812 48.062 34.688 1 65.44 510 ARG B N 1
ATOM 11442 C CA . ARG B 1 510 ? -12.75 49.5 34.625 1 65.44 510 ARG B CA 1
ATOM 11443 C C . ARG B 1 510 ? -11.328 50 34.875 1 65.44 510 ARG B C 1
ATOM 11445 O O . ARG B 1 510 ? -10.992 51.125 34.531 1 65.44 510 ARG B O 1
ATOM 11452 N N . SER B 1 511 ? -10.57 49.094 35.406 1 69.62 511 SER B N 1
ATOM 11453 C CA . SER B 1 511 ? -9.219 49.531 35.75 1 69.62 511 SER B CA 1
ATOM 11454 C C . SER B 1 511 ? -8.18 48.844 34.875 1 69.62 511 SER B C 1
ATOM 11456 O O . SER B 1 511 ? -7.039 48.656 35.281 1 69.62 511 SER B O 1
ATOM 11458 N N . TYR B 1 512 ? -8.547 48.531 33.656 1 77.94 512 TYR B N 1
ATOM 11459 C CA . TYR B 1 512 ? -7.605 47.812 32.812 1 77.94 512 TYR B CA 1
ATOM 11460 C C . TYR B 1 512 ? -6.445 48.719 32.406 1 77.94 512 TYR B C 1
ATOM 11462 O O . TYR B 1 512 ? -5.324 48.25 32.219 1 77.94 512 TYR B O 1
ATOM 11470 N N . ASP B 1 513 ? -6.66 49.938 32.344 1 81.81 513 ASP B N 1
ATOM 11471 C CA . ASP B 1 513 ? -5.613 50.875 31.938 1 81.81 513 ASP B CA 1
ATOM 11472 C C . ASP B 1 513 ? -4.496 50.938 32.969 1 81.81 513 ASP B C 1
ATOM 11474 O O . ASP B 1 513 ? -3.363 51.312 32.656 1 81.81 513 ASP B O 1
ATOM 11478 N N . ILE B 1 514 ? -4.832 50.562 34.156 1 86.56 514 ILE B N 1
ATOM 11479 C CA . ILE B 1 514 ? -3.855 50.594 35.25 1 86.56 514 ILE B CA 1
ATOM 11480 C C . ILE B 1 514 ? -2.814 49.5 35.031 1 86.56 514 ILE B C 1
ATOM 11482 O O . ILE B 1 514 ? -1.702 49.594 35.562 1 86.56 514 ILE B O 1
ATOM 11486 N N . ALA B 1 515 ? -3.174 48.531 34.25 1 89.56 515 ALA B N 1
ATOM 11487 C CA . ALA B 1 515 ? -2.254 47.438 34 1 89.56 515 ALA B CA 1
ATOM 11488 C C . ALA B 1 515 ? -1.021 47.906 33.219 1 89.56 515 ALA B C 1
ATOM 11490 O O . ALA B 1 515 ? 0.034 47.281 33.281 1 89.56 515 ALA B O 1
ATOM 11491 N N . LEU B 1 516 ? -1.164 49 32.594 1 91.06 516 LEU B N 1
ATOM 11492 C CA . LEU B 1 516 ? -0.057 49.562 31.812 1 91.06 516 LEU B CA 1
ATOM 11493 C C . LEU B 1 516 ? 1.08 50 32.719 1 91.06 516 LEU B C 1
ATOM 11495 O O . LEU B 1 516 ? 2.234 50.062 32.281 1 91.06 516 LEU B O 1
ATOM 11499 N N . TYR B 1 517 ? 0.807 50.25 33.969 1 90.62 517 TYR B N 1
ATOM 11500 C CA . TYR B 1 517 ? 1.8 50.719 34.938 1 90.62 517 TYR B CA 1
ATOM 11501 C C . TYR B 1 517 ? 2.756 49.562 35.312 1 90.62 517 TYR B C 1
ATOM 11503 O O . TYR B 1 517 ? 3.824 49.812 35.875 1 90.62 517 TYR B O 1
ATOM 11511 N N . ALA B 1 518 ? 2.43 48.406 34.938 1 92.88 518 ALA B N 1
ATOM 11512 C CA . ALA B 1 518 ? 3.23 47.25 35.344 1 92.88 518 ALA B CA 1
ATOM 11513 C C . ALA B 1 518 ? 4.332 46.938 34.312 1 92.88 518 ALA B C 1
ATOM 11515 O O . ALA B 1 518 ? 5.273 46.219 34.625 1 92.88 518 ALA B O 1
ATOM 11516 N N . ILE B 1 519 ? 4.379 47.531 33.188 1 94.88 519 ILE B N 1
ATOM 11517 C CA . ILE B 1 519 ? 5.328 47.219 32.125 1 94.88 519 ILE B CA 1
ATOM 11518 C C . ILE B 1 519 ? 6.664 47.875 32.406 1 94.88 519 ILE B C 1
ATOM 11520 O O . ILE B 1 519 ? 6.734 49.125 32.531 1 94.88 519 ILE B O 1
ATOM 11524 N N . THR B 1 520 ? 7.68 47.094 32.5 1 95.25 520 THR B N 1
ATOM 11525 C CA . THR B 1 520 ? 8.992 47.625 32.844 1 95.25 520 THR B CA 1
ATOM 11526 C C . THR B 1 520 ? 9.938 47.562 31.641 1 95.25 520 THR B C 1
ATOM 11528 O O . THR B 1 520 ? 10.883 48.344 31.531 1 95.25 520 THR B O 1
ATOM 11531 N N . ARG B 1 521 ? 9.789 46.562 30.875 1 96.12 521 ARG B N 1
ATOM 11532 C CA . ARG B 1 521 ? 10.594 46.406 29.672 1 96.12 521 ARG B CA 1
ATOM 11533 C C . ARG B 1 521 ? 9.719 46.125 28.453 1 96.12 521 ARG B C 1
ATOM 11535 O O . ARG B 1 521 ? 8.742 45.375 28.547 1 96.12 521 ARG B O 1
ATOM 11542 N N . LEU B 1 522 ? 9.969 46.719 27.344 1 95.44 522 LEU B N 1
ATOM 11543 C CA . LEU B 1 522 ? 9.227 46.5 26.109 1 95.44 522 LEU B CA 1
ATOM 11544 C C . LEU B 1 522 ? 10.18 46.375 24.922 1 95.44 522 LEU B C 1
ATOM 11546 O O . LEU B 1 522 ? 10.961 47.281 24.656 1 95.44 522 LEU B O 1
ATOM 11550 N N . ASP B 1 523 ? 10.25 45.219 24.312 1 94.25 523 ASP B N 1
ATOM 11551 C CA . ASP B 1 523 ? 11.07 44.969 23.125 1 94.25 523 ASP B CA 1
ATOM 11552 C C . ASP B 1 523 ? 10.195 44.656 21.906 1 94.25 523 ASP B C 1
ATOM 11554 O O . ASP B 1 523 ? 9.609 43.594 21.828 1 94.25 523 ASP B O 1
ATOM 11558 N N . VAL B 1 524 ? 9.977 45.531 21.031 1 94.5 524 VAL B N 1
ATOM 11559 C CA . VAL B 1 524 ? 9.203 45.344 19.812 1 94.5 524 VAL B CA 1
ATOM 11560 C C . VAL B 1 524 ? 10.117 45.5 18.594 1 94.5 524 VAL B C 1
ATOM 11562 O O . VAL B 1 524 ? 9.695 45.969 17.547 1 94.5 524 VAL B O 1
ATOM 11565 N N . SER B 1 525 ? 11.32 44.969 18.703 1 93 525 SER B N 1
ATOM 11566 C CA . SER B 1 525 ? 12.312 45.156 17.656 1 93 525 SER B CA 1
ATOM 11567 C C . SER B 1 525 ? 12.141 44.156 16.531 1 93 525 SER B C 1
ATOM 11569 O O . SER B 1 525 ? 11.516 43.094 16.719 1 93 525 SER B O 1
ATOM 11571 N N . ASN B 1 526 ? 12.703 44.469 15.438 1 91.81 526 ASN B N 1
ATOM 11572 C CA . ASN B 1 526 ? 12.805 43.594 14.273 1 91.81 526 ASN B CA 1
ATOM 11573 C C . ASN B 1 526 ? 11.43 43.125 13.797 1 91.81 526 ASN B C 1
ATOM 11575 O O . ASN B 1 526 ? 11.18 41.938 13.656 1 91.81 526 ASN B O 1
ATOM 11579 N N . ASN B 1 527 ? 10.547 44.094 13.797 1 92.31 527 ASN B N 1
ATOM 11580 C CA . ASN B 1 527 ? 9.242 43.906 13.164 1 92.31 527 ASN B CA 1
ATOM 11581 C C . ASN B 1 527 ? 9.047 44.844 11.977 1 92.31 527 ASN B C 1
ATOM 11583 O O . ASN B 1 527 ? 10.016 45.406 11.453 1 92.31 527 ASN B O 1
ATOM 11587 N N . SER B 1 528 ? 7.965 45.062 11.336 1 91.19 528 SER B N 1
ATOM 11588 C CA . SER B 1 528 ? 7.672 46 10.25 1 91.19 528 SER B CA 1
ATOM 11589 C C . SER B 1 528 ? 6.676 47.062 10.695 1 91.19 528 SER B C 1
ATOM 11591 O O . SER B 1 528 ? 5.715 47.375 9.977 1 91.19 528 SER B O 1
ATOM 11593 N N . LEU B 1 529 ? 7.004 47.625 11.938 1 92.75 529 LEU B N 1
ATOM 11594 C CA . LEU B 1 529 ? 6.094 48.594 12.5 1 92.75 529 LEU B CA 1
ATOM 11595 C C . LEU B 1 529 ? 6.207 49.938 11.758 1 92.75 529 LEU B C 1
ATOM 11597 O O . LEU B 1 529 ? 7.309 50.375 11.445 1 92.75 529 LEU B O 1
ATOM 11601 N N . THR B 1 530 ? 5.16 50.5 11.352 1 91.25 530 THR B N 1
ATOM 11602 C CA . THR B 1 530 ? 5.141 51.812 10.688 1 91.25 530 THR B CA 1
ATOM 11603 C C . THR B 1 530 ? 4.688 52.906 11.648 1 91.25 530 THR B C 1
ATOM 11605 O O . THR B 1 530 ? 4.949 54.094 11.422 1 91.25 530 THR B O 1
ATOM 11608 N N . PHE B 1 531 ? 4.016 52.312 12.695 1 88.25 531 PHE B N 1
ATOM 11609 C CA . PHE B 1 531 ? 3.475 53.281 13.648 1 88.25 531 PHE B CA 1
ATOM 11610 C C . PHE B 1 531 ? 3.539 52.719 15.07 1 88.25 531 PHE B C 1
ATOM 11612 O O . PHE B 1 531 ? 3.361 51.5 15.281 1 88.25 531 PHE B O 1
ATOM 11619 N N . ILE B 1 532 ? 3.863 53.688 16.109 1 91.75 532 ILE B N 1
ATOM 11620 C CA . ILE B 1 532 ? 3.875 53.312 17.516 1 91.75 532 ILE B CA 1
ATOM 11621 C C . ILE B 1 532 ? 2.873 54.188 18.281 1 91.75 532 ILE B C 1
ATOM 11623 O O . ILE B 1 532 ? 2.852 55.406 18.125 1 91.75 532 ILE B O 1
ATOM 11627 N N . PRO B 1 533 ? 2.045 53.625 19.016 1 92 533 PRO B N 1
ATOM 11628 C CA . PRO B 1 533 ? 1.06 54.406 19.781 1 92 533 PRO B CA 1
ATOM 11629 C C . PRO B 1 533 ? 1.692 55.25 20.891 1 92 533 PRO B C 1
ATOM 11631 O O . PRO B 1 533 ? 2.762 54.906 21.391 1 92 533 PRO B O 1
ATOM 11634 N N . LEU B 1 534 ? 1.07 56.312 21.312 1 92.06 534 LEU B N 1
ATOM 11635 C CA . LEU B 1 534 ? 1.548 57.219 22.344 1 92.06 534 LEU B CA 1
ATOM 11636 C C . LEU B 1 534 ? 1.603 56.531 23.703 1 92.06 534 LEU B C 1
ATOM 11638 O O . LEU B 1 534 ? 2.393 56.906 24.578 1 92.06 534 LEU B O 1
ATOM 11642 N N . ALA B 1 535 ? 0.832 55.469 23.797 1 92.25 535 ALA B N 1
ATOM 11643 C CA . ALA B 1 535 ? 0.766 54.75 25.062 1 92.25 535 ALA B CA 1
ATOM 11644 C C . ALA B 1 535 ? 2.129 54.156 25.438 1 92.25 535 ALA B C 1
ATOM 11646 O O . ALA B 1 535 ? 2.443 54 26.609 1 92.25 535 ALA B O 1
ATOM 11647 N N . VAL B 1 536 ? 2.949 53.875 24.469 1 93.75 536 VAL B N 1
ATOM 11648 C CA . VAL B 1 536 ? 4.27 53.281 24.703 1 93.75 536 VAL B CA 1
ATOM 11649 C C . VAL B 1 536 ? 5.16 54.312 25.406 1 93.75 536 VAL B C 1
ATOM 11651 O O . VAL B 1 536 ? 6.035 53.938 26.188 1 93.75 536 VAL B O 1
ATOM 11654 N N . PHE B 1 537 ? 4.918 55.625 25.125 1 94.12 537 PHE B N 1
ATOM 11655 C CA . PHE B 1 537 ? 5.707 56.688 25.734 1 94.12 537 PHE B CA 1
ATOM 11656 C C . PHE B 1 537 ? 4.988 57.25 26.953 1 94.12 537 PHE B C 1
ATOM 11658 O O . PHE B 1 537 ? 5.301 58.375 27.391 1 94.12 537 PHE B O 1
ATOM 11665 N N . GLN B 1 538 ? 4.023 56.531 27.422 1 91.12 538 GLN B N 1
ATOM 11666 C CA . GLN B 1 538 ? 3.311 56.906 28.625 1 91.12 538 GLN B CA 1
ATOM 11667 C C . GLN B 1 538 ? 3.314 55.781 29.656 1 91.12 538 GLN B C 1
ATOM 11669 O O . GLN B 1 538 ? 2.365 55.625 30.422 1 91.12 538 GLN B O 1
ATOM 11674 N N . LEU B 1 539 ? 4.277 55 29.594 1 93.62 539 LEU B N 1
ATOM 11675 C CA . LEU B 1 539 ? 4.441 53.906 30.547 1 93.62 539 LEU B CA 1
ATOM 11676 C C . LEU B 1 539 ? 5.293 54.375 31.734 1 93.62 539 LEU B C 1
ATOM 11678 O O . LEU B 1 539 ? 6.512 54.5 31.609 1 93.62 539 LEU B O 1
ATOM 11682 N N . TYR B 1 540 ? 4.727 54.406 32.844 1 90.81 540 TYR B N 1
ATOM 11683 C CA . TYR B 1 540 ? 5.332 55.094 33.969 1 90.81 540 TYR B CA 1
ATOM 11684 C C . TYR B 1 540 ? 6.402 54.219 34.625 1 90.81 540 TYR B C 1
ATOM 11686 O O . TYR B 1 540 ? 7.285 54.688 35.312 1 90.81 540 TYR B O 1
ATOM 11694 N N . SER B 1 541 ? 6.375 52.938 34.406 1 94.12 541 SER B N 1
ATOM 11695 C CA . SER B 1 541 ? 7.359 52.062 35.031 1 94.12 541 SER B CA 1
ATOM 11696 C C . SER B 1 541 ? 8.359 51.562 34 1 94.12 541 SER B C 1
ATOM 11698 O O . SER B 1 541 ? 9.195 50.688 34.312 1 94.12 541 SER B O 1
ATOM 11700 N N . LEU B 1 542 ? 8.328 51.969 32.781 1 95.38 542 LEU B N 1
ATOM 11701 C CA . LEU B 1 542 ? 9.164 51.469 31.703 1 95.38 542 LEU B CA 1
ATOM 11702 C C . LEU B 1 542 ? 10.617 51.906 31.906 1 95.38 542 LEU B C 1
ATOM 11704 O O . LEU B 1 542 ? 10.906 53.094 32.062 1 95.38 542 LEU B O 1
ATOM 11708 N N . ARG B 1 543 ? 11.562 51 31.906 1 95.75 543 ARG B N 1
ATOM 11709 C CA . ARG B 1 543 ? 12.984 51.281 32.094 1 95.75 543 ARG B CA 1
ATOM 11710 C C . ARG B 1 543 ? 13.75 51.062 30.781 1 95.75 543 ARG B C 1
ATOM 11712 O O . ARG B 1 543 ? 14.797 51.656 30.547 1 95.75 543 ARG B O 1
ATOM 11719 N N . TYR B 1 544 ? 13.242 50.094 30.062 1 95.38 544 TYR B N 1
ATOM 11720 C CA . TYR B 1 544 ? 13.922 49.656 28.844 1 95.38 544 TYR B CA 1
ATOM 11721 C C . TYR B 1 544 ? 12.953 49.625 27.672 1 95.38 544 TYR B C 1
ATOM 11723 O O . TYR B 1 544 ? 11.906 49 27.734 1 95.38 544 TYR B O 1
ATOM 11731 N N . LEU B 1 545 ? 13.188 50.375 26.562 1 95.81 545 LEU B N 1
ATOM 11732 C CA . LEU B 1 545 ? 12.344 50.406 25.375 1 95.81 545 LEU B CA 1
ATOM 11733 C C . LEU B 1 545 ? 13.18 50.188 24.125 1 95.81 545 LEU B C 1
ATOM 11735 O O . LEU B 1 545 ? 14.094 50.969 23.828 1 95.81 545 LEU B O 1
ATOM 11739 N N . ASN B 1 546 ? 12.977 49.094 23.438 1 95.38 546 ASN B N 1
ATOM 11740 C CA . ASN B 1 546 ? 13.672 48.781 22.188 1 95.38 546 ASN B CA 1
ATOM 11741 C C . ASN B 1 546 ? 12.719 48.781 21 1 95.38 546 ASN B C 1
ATOM 11743 O O . ASN B 1 546 ? 11.891 47.875 20.875 1 95.38 546 ASN B O 1
ATOM 11747 N N . ILE B 1 547 ? 12.711 49.75 20.156 1 95.56 547 ILE B N 1
ATOM 11748 C CA . ILE B 1 547 ? 11.883 49.875 18.953 1 95.56 547 ILE B CA 1
ATOM 11749 C C . ILE B 1 547 ? 12.781 49.844 17.719 1 95.56 547 ILE B C 1
ATOM 11751 O O . ILE B 1 547 ? 12.477 50.469 16.719 1 95.56 547 ILE B O 1
ATOM 11755 N N . ALA B 1 548 ? 13.867 49.062 17.812 1 94.5 548 ALA B N 1
ATOM 11756 C CA . ALA B 1 548 ? 14.852 49.062 16.734 1 94.5 548 ALA B CA 1
ATOM 11757 C C . ALA B 1 548 ? 14.414 48.188 15.562 1 94.5 548 ALA B C 1
ATOM 11759 O O . ALA B 1 548 ? 13.555 47.312 15.727 1 94.5 548 ALA B O 1
ATOM 11760 N N . GLN B 1 549 ? 14.945 48.438 14.359 1 92.25 549 GLN B N 1
ATOM 11761 C CA . GLN B 1 549 ? 14.789 47.594 13.156 1 92.25 549 GLN B CA 1
ATOM 11762 C C . GLN B 1 549 ? 13.328 47.5 12.742 1 92.25 549 GLN B C 1
ATOM 11764 O O . GLN B 1 549 ? 12.797 46.406 12.57 1 92.25 549 GLN B O 1
ATOM 11769 N N . ASN B 1 550 ? 12.648 48.625 12.766 1 94.19 550 ASN B N 1
ATOM 11770 C CA . ASN B 1 550 ? 11.297 48.75 12.242 1 94.19 550 ASN B CA 1
ATOM 11771 C C . ASN B 1 550 ? 11.219 49.781 11.117 1 94.19 550 ASN B C 1
ATOM 11773 O O . ASN B 1 550 ? 12.25 50.188 10.562 1 94.19 550 ASN B O 1
ATOM 11777 N N . LYS B 1 551 ? 10.062 50.188 10.578 1 93.56 551 LYS B N 1
ATOM 11778 C CA . LYS B 1 551 ? 9.883 51.156 9.5 1 93.56 551 LYS B CA 1
ATOM 11779 C C . LYS B 1 551 ? 9.156 52.406 9.992 1 93.56 551 LYS B C 1
ATOM 11781 O O . LYS B 1 551 ? 8.25 52.906 9.328 1 93.56 551 LYS B O 1
ATOM 11786 N N . ILE B 1 552 ? 9.523 52.812 11.172 1 94 552 ILE B N 1
ATOM 11787 C CA . ILE B 1 552 ? 8.859 53.969 11.789 1 94 552 ILE B CA 1
ATOM 11788 C C . ILE B 1 552 ? 9.398 55.25 11.195 1 94 552 ILE B C 1
ATOM 11790 O O . ILE B 1 552 ? 10.617 55.469 11.148 1 94 552 ILE B O 1
ATOM 11794 N N . GLU B 1 553 ? 8.617 56.219 10.789 1 92.12 553 GLU B N 1
ATOM 11795 C CA . GLU B 1 553 ? 9.023 57.469 10.188 1 92.12 553 GLU B CA 1
ATOM 11796 C C . GLU B 1 553 ? 8.898 58.625 11.172 1 92.12 553 GLU B C 1
ATOM 11798 O O . GLU B 1 553 ? 9.703 59.562 11.164 1 92.12 553 GLU B O 1
ATOM 11803 N N . LYS B 1 554 ? 7.863 58.562 12.023 1 92 554 LYS B N 1
ATOM 11804 C CA . LYS B 1 554 ? 7.621 59.625 12.992 1 92 554 LYS B CA 1
ATOM 11805 C C . LYS B 1 554 ? 7.211 59.062 14.344 1 92 554 LYS B C 1
ATOM 11807 O O . LYS B 1 554 ? 6.473 58.062 14.414 1 92 554 LYS B O 1
ATOM 11812 N N . LEU B 1 555 ? 7.754 59.625 15.391 1 92.12 555 LEU B N 1
ATOM 11813 C CA . LEU B 1 555 ? 7.34 59.25 16.734 1 92.12 555 LEU B CA 1
ATOM 11814 C C . LEU B 1 555 ? 6.039 59.938 17.125 1 92.12 555 LEU B C 1
ATOM 11816 O O . LEU B 1 555 ? 5.672 60.938 16.516 1 92.12 555 LEU B O 1
ATOM 11820 N N . PRO B 1 556 ? 5.352 59.438 18.062 1 92 556 PRO B N 1
ATOM 11821 C CA . PRO B 1 556 ? 4.062 60.031 18.438 1 92 556 PRO B CA 1
ATOM 11822 C C . PRO B 1 556 ? 4.211 61.406 19.031 1 92 556 PRO B C 1
ATOM 11824 O O . PRO B 1 556 ? 5.242 61.719 19.641 1 92 556 PRO B O 1
ATOM 11827 N N . ILE B 1 557 ? 3.156 62.219 19.016 1 89.62 557 ILE B N 1
ATOM 11828 C CA . ILE B 1 557 ? 3.143 63.562 19.531 1 89.62 557 ILE B CA 1
ATOM 11829 C C . ILE B 1 557 ? 2.998 63.531 21.047 1 89.62 557 ILE B C 1
ATOM 11831 O O . ILE B 1 557 ? 2.113 62.875 21.578 1 89.62 557 ILE B O 1
ATOM 11835 N N . PRO B 1 558 ? 3.973 64.062 21.688 1 88.94 558 PRO B N 1
ATOM 11836 C CA . PRO B 1 558 ? 3.906 64.062 23.156 1 88.94 558 PRO B CA 1
ATOM 11837 C C . PRO B 1 558 ? 2.658 64.75 23.688 1 88.94 558 PRO B C 1
ATOM 11839 O O . PRO B 1 558 ? 2.033 65.562 22.984 1 88.94 558 PRO B O 1
ATOM 11842 N N . ALA B 1 559 ? 2.186 64.312 24.781 1 81.69 559 ALA B N 1
ATOM 11843 C CA . ALA B 1 559 ? 0.956 64.812 25.391 1 81.69 559 ALA B CA 1
ATOM 11844 C C . ALA B 1 559 ? 1.25 66 26.344 1 81.69 559 ALA B C 1
ATOM 11846 O O . ALA B 1 559 ? 2.398 66.188 26.734 1 81.69 559 ALA B O 1
ATOM 11847 N N . GLU B 1 560 ? 0.333 66.938 26.562 1 73.31 560 GLU B N 1
ATOM 11848 C CA . GLU B 1 560 ? 0.426 68.062 27.484 1 73.31 560 GLU B CA 1
ATOM 11849 C C . GLU B 1 560 ? 0.501 67.562 28.938 1 73.31 560 GLU B C 1
ATOM 11851 O O . GLU B 1 560 ? -0.128 66.562 29.312 1 73.31 560 GLU B O 1
ATOM 11856 N N . SER B 1 561 ? 1.665 67.812 29.562 1 60.91 561 SER B N 1
ATOM 11857 C CA . SER B 1 561 ? 1.82 67.5 30.969 1 60.91 561 SER B CA 1
ATOM 11858 C C . SER B 1 561 ? 0.629 67.938 31.797 1 60.91 561 SER B C 1
ATOM 11860 O O . SER B 1 561 ? 0.115 69.062 31.578 1 60.91 561 SER B O 1
ATOM 11862 N N . PRO B 1 562 ? -0.042 67.125 32.375 1 52.53 562 PRO B N 1
ATOM 11863 C CA . PRO B 1 562 ? -1.154 67.625 33.188 1 52.53 562 PRO B CA 1
ATOM 11864 C C . PRO B 1 562 ? -0.726 68.688 34.188 1 52.53 562 PRO B C 1
ATOM 11866 O O . PRO B 1 562 ? 0.227 68.5 34.938 1 52.53 562 PRO B O 1
ATOM 11869 N N . VAL B 1 563 ? -0.674 70 33.844 1 45.84 563 VAL B N 1
ATOM 11870 C CA . VAL B 1 563 ? -0.376 71.062 34.75 1 45.84 563 VAL B CA 1
ATOM 11871 C C . VAL B 1 563 ? -1.125 70.875 36.094 1 45.84 563 VAL B C 1
ATOM 11873 O O . VAL B 1 563 ? -2.328 70.625 36.094 1 45.84 563 VAL B O 1
ATOM 11876 N N . LYS B 1 564 ? -0.446 70.625 37.219 1 46.34 564 LYS B N 1
ATOM 11877 C CA . LYS B 1 564 ? -1.08 70.938 38.5 1 46.34 564 LYS B CA 1
ATOM 11878 C C . LYS B 1 564 ? -1.827 72.25 38.469 1 46.34 564 LYS B C 1
ATOM 11880 O O . LYS B 1 564 ? -1.291 73.25 38 1 46.34 564 LYS B O 1
ATOM 11885 N N . LYS B 1 565 ? -3.037 72.25 38.5 1 42.28 565 LYS B N 1
ATOM 11886 C CA . LYS B 1 565 ? -3.887 73.375 38.719 1 42.28 565 LYS B CA 1
ATOM 11887 C C . LYS B 1 565 ? -3.312 74.312 39.812 1 42.28 565 LYS B C 1
ATOM 11889 O O . LYS B 1 565 ? -3.73 74.188 40.969 1 42.28 565 LYS B O 1
ATOM 11894 N N . THR B 1 566 ? -2 74.438 40.094 1 36.19 566 THR B N 1
ATOM 11895 C CA . THR B 1 566 ? -2 75.562 41 1 36.19 566 THR B CA 1
ATOM 11896 C C . THR B 1 566 ? -2.619 76.812 40.344 1 36.19 566 THR B C 1
ATOM 11898 O O . THR B 1 566 ? -2.742 76.875 39.094 1 36.19 566 THR B O 1
ATOM 11901 N N . HIS B 1 567 ? -2.471 78.125 41.062 1 35.69 567 HIS B N 1
ATOM 11902 C CA . HIS B 1 567 ? -3.109 79.438 40.875 1 35.69 567 HIS B CA 1
ATOM 11903 C C . HIS B 1 567 ? -2.938 79.938 39.438 1 35.69 567 HIS B C 1
ATOM 11905 O O . HIS B 1 567 ? -2.039 79.5 38.719 1 35.69 567 HIS B O 1
ATOM 11911 N N . ARG B 1 568 ? -3.684 81.188 39.125 1 37 568 ARG B N 1
ATOM 11912 C CA . ARG B 1 568 ? -4.203 82 38.031 1 37 568 ARG B CA 1
ATOM 11913 C C . ARG B 1 568 ? -3.08 82.5 37.125 1 37 568 ARG B C 1
ATOM 11915 O O . ARG B 1 568 ? -3.301 83.312 36.25 1 37 568 ARG B O 1
ATOM 11922 N N . ARG B 1 569 ? -1.898 82.75 37.625 1 39.81 569 ARG B N 1
ATOM 11923 C CA . ARG B 1 569 ? -1.382 83.812 36.719 1 39.81 569 ARG B CA 1
ATOM 11924 C C . ARG B 1 569 ? -1.157 83.188 35.312 1 39.81 569 ARG B C 1
ATOM 11926 O O . ARG B 1 569 ? -0.642 82.125 35.188 1 39.81 569 ARG B O 1
ATOM 11933 N N . LYS B 1 570 ? -1.911 83.75 34.344 1 39.44 570 LYS B N 1
ATOM 11934 C CA . LYS B 1 570 ? -2.051 83.688 32.906 1 39.44 570 LYS B CA 1
ATOM 11935 C C . LYS B 1 570 ? -0.689 83.5 32.219 1 39.44 570 LYS B C 1
ATOM 11937 O O . LYS B 1 570 ? -0.552 83.812 31.031 1 39.44 570 LYS B O 1
ATOM 11942 N N . SER B 1 571 ? 0.406 83.438 32.969 1 37 571 SER B N 1
ATOM 11943 C CA . SER B 1 571 ? 1.495 83.625 32 1 37 571 SER B CA 1
ATOM 11944 C C . SER B 1 571 ? 1.469 82.562 30.906 1 37 571 SER B C 1
ATOM 11946 O O . SER B 1 571 ? 1.094 81.438 31.172 1 37 571 SER B O 1
ATOM 11948 N N . ILE B 1 572 ? 1.199 82.938 29.688 1 39.38 572 ILE B N 1
ATOM 11949 C CA . ILE B 1 572 ? 1.301 82.312 28.391 1 39.38 572 ILE B CA 1
ATOM 11950 C C . ILE B 1 572 ? 2.451 81.25 28.406 1 39.38 572 ILE B C 1
ATOM 11952 O O . ILE B 1 572 ? 3.59 81.625 28.094 1 39.38 572 ILE B O 1
ATOM 11956 N N . SER B 1 573 ? 2.791 80.75 29.516 1 40.53 573 SER B N 1
ATOM 11957 C CA . SER B 1 573 ? 3.969 79.875 29.375 1 40.53 573 SER B CA 1
ATOM 11958 C C . SER B 1 573 ? 3.725 78.75 28.375 1 40.53 573 SER B C 1
ATOM 11960 O O . SER B 1 573 ? 2.643 78.188 28.344 1 40.53 573 SER B O 1
ATOM 11962 N N . THR B 1 574 ? 4.23 78.812 27.172 1 46.88 574 THR B N 1
ATOM 11963 C CA . THR B 1 574 ? 4.312 77.75 26.141 1 46.88 574 THR B CA 1
ATOM 11964 C C . THR B 1 574 ? 4.316 76.375 26.75 1 46.88 574 THR B C 1
ATOM 11966 O O . THR B 1 574 ? 5.203 76.062 27.531 1 46.88 574 THR B O 1
ATOM 11969 N N . LYS B 1 575 ? 3.199 75.875 26.906 1 57.06 575 LYS B N 1
ATOM 11970 C CA . LYS B 1 575 ? 2.879 74.562 27.453 1 57.06 575 LYS B CA 1
ATOM 11971 C C . LYS B 1 575 ? 3.818 73.5 26.891 1 57.06 575 LYS B C 1
ATOM 11973 O O . LYS B 1 575 ? 3.852 73.25 25.688 1 57.06 575 LYS B O 1
ATOM 11978 N N . GLU B 1 576 ? 4.914 73.125 27.469 1 69.75 576 GLU B N 1
ATOM 11979 C CA . GLU B 1 576 ? 5.926 72.125 27.062 1 69.75 576 GLU B CA 1
ATOM 11980 C C . GLU B 1 576 ? 5.336 70.75 26.953 1 69.75 576 GLU B C 1
ATOM 11982 O O . GLU B 1 576 ? 4.656 70.312 27.875 1 69.75 576 GLU B O 1
ATOM 11987 N N . LEU B 1 577 ? 5.09 70.062 25.703 1 82.69 577 LEU B N 1
ATOM 11988 C CA . LEU B 1 577 ? 4.672 68.688 25.406 1 82.69 577 LEU B CA 1
ATOM 11989 C C . LEU B 1 577 ? 5.75 67.688 25.828 1 82.69 577 LEU B C 1
ATOM 11991 O O . LEU B 1 577 ? 6.906 67.812 25.422 1 82.69 577 LEU B O 1
ATOM 11995 N N . ASN B 1 578 ? 5.367 66.875 26.797 1 88 578 ASN B N 1
ATOM 11996 C CA . ASN B 1 578 ? 6.375 65.938 27.281 1 88 578 ASN B CA 1
ATOM 11997 C C . ASN B 1 578 ? 5.891 64.5 27.188 1 88 578 ASN B C 1
ATOM 11999 O O . ASN B 1 578 ? 4.688 64.25 27.078 1 88 578 ASN B O 1
ATOM 12003 N N . TYR B 1 579 ? 6.836 63.531 27 1 91.56 579 TYR B N 1
ATOM 12004 C CA . TYR B 1 579 ? 6.586 62.094 27.188 1 91.56 579 TYR B CA 1
ATOM 12005 C C . TYR B 1 579 ? 6.566 61.719 28.672 1 91.56 579 TYR B C 1
ATOM 12007 O O . TYR B 1 579 ? 7.254 62.344 29.469 1 91.56 579 TYR B O 1
ATOM 12015 N N . ASN B 1 580 ? 5.73 60.875 29.047 1 88.94 580 ASN B N 1
ATOM 12016 C CA . ASN B 1 580 ? 5.566 60.531 30.469 1 88.94 580 ASN B CA 1
ATOM 12017 C C . ASN B 1 580 ? 6.188 59.188 30.812 1 88.94 580 ASN B C 1
ATOM 12019 O O . ASN B 1 580 ? 5.477 58.25 31.172 1 88.94 580 ASN B O 1
ATOM 12023 N N . CYS B 1 581 ? 7.438 59.031 30.672 1 92.81 581 CYS B N 1
ATOM 12024 C CA . CYS B 1 581 ? 8.234 57.906 31.109 1 92.81 581 CYS B CA 1
ATOM 12025 C C . CYS B 1 581 ? 9.336 58.344 32.062 1 92.81 581 CYS B C 1
ATOM 12027 O O . CYS B 1 581 ? 10.5 58.406 31.688 1 92.81 581 CYS B O 1
ATOM 12029 N N . PRO B 1 582 ? 8.984 58.5 33.281 1 91.38 582 PRO B N 1
ATOM 12030 C CA . PRO B 1 582 ? 9.922 59.125 34.219 1 91.38 582 PRO B CA 1
ATOM 12031 C C . PRO B 1 582 ? 11.109 58.25 34.562 1 91.38 582 PRO B C 1
ATOM 12033 O O . PRO B 1 582 ? 12.172 58.719 34.938 1 91.38 582 PRO B O 1
ATOM 12036 N N . VAL B 1 583 ? 11.07 56.906 34.344 1 93.75 583 VAL B N 1
ATOM 12037 C CA . VAL B 1 583 ? 12.148 56.031 34.812 1 93.75 583 VAL B CA 1
ATOM 12038 C C . VAL B 1 583 ? 12.82 55.375 33.594 1 93.75 583 VAL B C 1
ATOM 12040 O O . VAL B 1 583 ? 13.594 54.438 33.75 1 93.75 583 VAL B O 1
ATOM 12043 N N . LEU B 1 584 ? 12.539 55.75 32.406 1 95.5 584 LEU B N 1
ATOM 12044 C CA . LEU B 1 584 ? 13.141 55.188 31.219 1 95.5 584 LEU B CA 1
ATOM 12045 C C . LEU B 1 584 ? 14.641 55.438 31.172 1 95.5 584 LEU B C 1
ATOM 12047 O O . LEU B 1 584 ? 15.078 56.594 31.234 1 95.5 584 LEU B O 1
ATOM 12051 N N . GLU B 1 585 ? 15.414 54.469 31.078 1 95.44 585 GLU B N 1
ATOM 12052 C CA . GLU B 1 585 ? 16.875 54.594 31.109 1 95.44 585 GLU B CA 1
ATOM 12053 C C . GLU B 1 585 ? 17.484 54.344 29.734 1 95.44 585 GLU B C 1
ATOM 12055 O O . GLU B 1 585 ? 18.438 55.031 29.359 1 95.44 585 GLU B O 1
ATOM 12060 N N . GLU B 1 586 ? 16.984 53.375 29.062 1 96 586 GLU B N 1
ATOM 12061 C CA . GLU B 1 586 ? 17.547 53 27.766 1 96 586 GLU B CA 1
ATOM 12062 C C . GLU B 1 586 ? 16.5 53.094 26.656 1 96 586 GLU B C 1
ATOM 12064 O O . GLU B 1 586 ? 15.414 52.5 26.781 1 96 586 GLU B O 1
ATOM 12069 N N . LEU B 1 587 ? 16.781 53.75 25.578 1 96.12 587 LEU B N 1
ATOM 12070 C CA . LEU B 1 587 ? 15.891 53.906 24.438 1 96.12 587 LEU B CA 1
ATOM 12071 C C . LEU B 1 587 ? 16.625 53.594 23.141 1 96.12 587 LEU B C 1
ATOM 12073 O O . LEU B 1 587 ? 17.609 54.25 22.812 1 96.12 587 LEU B O 1
ATOM 12077 N N . TYR B 1 588 ? 16.25 52.594 22.438 1 95 588 TYR B N 1
ATOM 12078 C CA . TYR B 1 588 ? 16.875 52.188 21.188 1 95 588 TYR B CA 1
ATOM 12079 C C . TYR B 1 588 ? 15.953 52.469 20 1 95 588 TYR B C 1
ATOM 12081 O O . TYR B 1 588 ? 14.867 51.906 19.906 1 95 588 TYR B O 1
ATOM 12089 N N . LEU B 1 589 ? 16.266 53.344 19.141 1 96 589 LEU B N 1
ATOM 12090 C CA . LEU B 1 589 ? 15.484 53.75 17.969 1 96 589 LEU B CA 1
ATOM 12091 C C . LEU B 1 589 ? 16.281 53.562 16.688 1 96 589 LEU B C 1
ATOM 12093 O O . LEU B 1 589 ? 15.945 54.125 15.648 1 96 589 LEU B O 1
ATOM 12097 N N . GLN B 1 590 ? 17.266 52.688 16.719 1 94.56 590 GLN B N 1
ATOM 12098 C CA . GLN B 1 590 ? 18.156 52.531 15.586 1 94.56 590 GLN B CA 1
ATOM 12099 C C . GLN B 1 590 ? 17.484 51.75 14.453 1 94.56 590 GLN B C 1
ATOM 12101 O O . GLN B 1 590 ? 16.516 51.031 14.68 1 94.56 590 GLN B O 1
ATOM 12106 N N . ASP B 1 591 ? 17.953 51.844 13.219 1 92.75 591 ASP B N 1
ATOM 12107 C CA . ASP B 1 591 ? 17.531 51.125 12.023 1 92.75 591 ASP B CA 1
ATOM 12108 C C . ASP B 1 591 ? 16.047 51.344 11.75 1 92.75 591 ASP B C 1
ATOM 12110 O O . ASP B 1 591 ? 15.281 50.375 11.586 1 92.75 591 ASP B O 1
ATOM 12114 N N . ASN B 1 592 ? 15.586 52.562 11.977 1 94.94 592 ASN B N 1
ATOM 12115 C CA . ASN B 1 592 ? 14.258 53 11.555 1 94.94 592 ASN B CA 1
ATOM 12116 C C . ASN B 1 592 ? 14.344 54.031 10.438 1 94.94 592 ASN B C 1
ATOM 12118 O O . ASN B 1 592 ? 15.344 54.094 9.711 1 94.94 592 ASN B O 1
ATOM 12122 N N . ARG B 1 593 ? 13.305 54.812 10.102 1 95.31 593 ARG B N 1
ATOM 12123 C CA . ARG B 1 593 ? 13.273 55.844 9.07 1 95.31 593 ARG B CA 1
ATOM 12124 C C . ARG B 1 593 ? 12.859 57.188 9.656 1 95.31 593 ARG B C 1
ATOM 12126 O O . ARG B 1 593 ? 12.047 57.906 9.07 1 95.31 593 ARG B O 1
ATOM 12133 N N . LEU B 1 594 ? 13.375 57.469 10.805 1 94.12 594 LEU B N 1
ATOM 12134 C CA . LEU B 1 594 ? 12.992 58.688 11.5 1 94.12 594 LEU B CA 1
ATOM 12135 C C . LEU B 1 594 ? 13.609 59.906 10.836 1 94.12 594 LEU B C 1
ATOM 12137 O O . LEU B 1 594 ? 14.781 59.875 10.438 1 94.12 594 LEU B O 1
ATOM 12141 N N . ASP B 1 595 ? 12.938 61.031 10.648 1 91.38 595 ASP B N 1
ATOM 12142 C CA . ASP B 1 595 ? 13.414 62.281 10.062 1 91.38 595 ASP B CA 1
ATOM 12143 C C . ASP B 1 595 ? 13.852 63.25 11.141 1 91.38 595 ASP B C 1
ATOM 12145 O O . ASP B 1 595 ? 14.648 64.188 10.875 1 91.38 595 ASP B O 1
ATOM 12149 N N . HIS B 1 596 ? 13.281 63.156 12.281 1 91.5 596 HIS B N 1
ATOM 12150 C CA . HIS B 1 596 ? 13.625 64.062 13.391 1 91.5 596 HIS B CA 1
ATOM 12151 C C . HIS B 1 596 ? 13.32 63.406 14.734 1 91.5 596 HIS B C 1
ATOM 12153 O O . HIS B 1 596 ? 12.547 62.438 14.805 1 91.5 596 HIS B O 1
ATOM 12159 N N . ILE B 1 597 ? 13.961 63.844 15.727 1 93.31 597 ILE B N 1
ATOM 12160 C CA . ILE B 1 597 ? 13.727 63.375 17.094 1 93.31 597 ILE B CA 1
ATOM 12161 C C . ILE B 1 597 ? 13.07 64.5 17.906 1 93.31 597 ILE B C 1
ATOM 12163 O O . ILE B 1 597 ? 13.609 65.625 18 1 93.31 597 ILE B O 1
ATOM 12167 N N . PRO B 1 598 ? 11.938 64.25 18.453 1 91.94 598 PRO B N 1
ATOM 12168 C CA . PRO B 1 598 ? 11.266 65.25 19.25 1 91.94 598 PRO B CA 1
ATOM 12169 C C . PRO B 1 598 ? 12.086 65.688 20.469 1 91.94 598 PRO B C 1
ATOM 12171 O O . PRO B 1 598 ? 12.797 64.875 21.062 1 91.94 598 PRO B O 1
ATOM 12174 N N . GLU B 1 599 ? 11.969 67 20.922 1 91.75 599 GLU B N 1
ATOM 12175 C CA . GLU B 1 599 ? 12.688 67.562 22.062 1 91.75 599 GLU B CA 1
ATOM 12176 C C . GLU B 1 599 ? 12.266 66.875 23.359 1 91.75 599 GLU B C 1
ATOM 12178 O O . GLU B 1 599 ? 13.039 66.875 24.328 1 91.75 599 GLU B O 1
ATOM 12183 N N . ALA B 1 600 ? 11.094 66.312 23.266 1 92.69 600 ALA B N 1
ATOM 12184 C CA . ALA B 1 600 ? 10.531 65.688 24.453 1 92.69 600 ALA B CA 1
ATOM 12185 C C . ALA B 1 600 ? 11.375 64.5 24.891 1 92.69 600 ALA B C 1
ATOM 12187 O O . ALA B 1 600 ? 11.391 64.125 26.078 1 92.69 600 ALA B O 1
ATOM 12188 N N . ILE B 1 601 ? 12.062 63.844 23.969 1 94.44 601 ILE B N 1
ATOM 12189 C CA . ILE B 1 601 ? 12.891 62.688 24.297 1 94.44 601 ILE B CA 1
ATOM 12190 C C . ILE B 1 601 ? 14.047 63.125 25.203 1 94.44 601 ILE B C 1
ATOM 12192 O O . ILE B 1 601 ? 14.43 62.375 26.109 1 94.44 601 ILE B O 1
ATOM 12196 N N . PHE B 1 602 ? 14.586 64.312 25 1 93.31 602 PHE B N 1
ATOM 12197 C CA . PHE B 1 602 ? 15.742 64.75 25.75 1 93.31 602 PHE B CA 1
ATOM 12198 C C . PHE B 1 602 ? 15.312 65.375 27.078 1 93.31 602 PHE B C 1
ATOM 12200 O O . PHE B 1 602 ? 16.156 65.688 27.922 1 93.31 602 PHE B O 1
ATOM 12207 N N . ARG B 1 603 ? 14.016 65.562 27.266 1 92.19 603 ARG B N 1
ATOM 12208 C CA . ARG B 1 603 ? 13.508 66.062 28.531 1 92.19 603 ARG B CA 1
ATOM 12209 C C . ARG B 1 603 ? 13.195 64.938 29.5 1 92.19 603 ARG B C 1
ATOM 12211 O O . ARG B 1 603 ? 12.844 65.188 30.656 1 92.19 603 ARG B O 1
ATOM 12218 N N . LEU B 1 604 ? 13.406 63.719 29.078 1 93.5 604 LEU B N 1
ATOM 12219 C CA . LEU B 1 604 ? 13.203 62.594 29.953 1 93.5 604 LEU B CA 1
ATOM 12220 C C . LEU B 1 604 ? 14.195 62.594 31.109 1 93.5 604 LEU B C 1
ATOM 12222 O O . LEU B 1 604 ? 15.406 62.656 30.891 1 93.5 604 LEU B O 1
ATOM 12226 N N . PRO B 1 605 ? 13.703 62.5 32.281 1 92.56 605 PRO B N 1
ATOM 12227 C CA . PRO B 1 605 ? 14.547 62.781 33.438 1 92.56 605 PRO B CA 1
ATOM 12228 C C . PRO B 1 605 ? 15.594 61.688 33.688 1 92.56 605 PRO B C 1
ATOM 12230 O O . PRO B 1 605 ? 16.672 61.969 34.188 1 92.56 605 PRO B O 1
ATOM 12233 N N . ASN B 1 606 ? 15.367 60.469 33.344 1 94.19 606 ASN B N 1
ATOM 12234 C CA . ASN B 1 606 ? 16.281 59.375 33.719 1 94.19 606 ASN B CA 1
ATOM 12235 C C . ASN B 1 606 ? 16.891 58.719 32.469 1 94.19 606 ASN B C 1
ATOM 12237 O O . ASN B 1 606 ? 17.469 57.625 32.594 1 94.19 606 ASN B O 1
ATOM 12241 N N . LEU B 1 607 ? 16.797 59.25 31.312 1 95.44 607 LEU B N 1
ATOM 12242 C CA . LEU B 1 607 ? 17.344 58.656 30.094 1 95.44 607 LEU B CA 1
ATOM 12243 C C . LEU B 1 607 ? 18.859 58.625 30.125 1 95.44 607 LEU B C 1
ATOM 12245 O O . LEU B 1 607 ? 19.5 59.688 30.25 1 95.44 607 LEU B O 1
ATOM 12249 N N . VAL B 1 608 ? 19.5 57.5 30.062 1 94.69 608 VAL B N 1
ATOM 12250 C CA . VAL B 1 608 ? 20.953 57.406 30.156 1 94.69 608 VAL B CA 1
ATOM 12251 C C . VAL B 1 608 ? 21.547 57.125 28.766 1 94.69 608 VAL B C 1
ATOM 12253 O O . VAL B 1 608 ? 22.578 57.688 28.406 1 94.69 608 VAL B O 1
ATOM 12256 N N . THR B 1 609 ? 20.875 56.219 28.062 1 95.62 609 THR B N 1
ATOM 12257 C CA . THR B 1 609 ? 21.391 55.844 26.766 1 95.62 609 THR B CA 1
ATOM 12258 C C . THR B 1 609 ? 20.344 56.062 25.672 1 95.62 609 THR B C 1
ATOM 12260 O O . THR B 1 609 ? 19.188 55.656 25.812 1 95.62 609 THR B O 1
ATOM 12263 N N . LEU B 1 610 ? 20.672 56.75 24.609 1 95.81 610 LEU B N 1
ATOM 12264 C CA . LEU B 1 610 ? 19.828 56.969 23.438 1 95.81 610 LEU B CA 1
ATOM 12265 C C . LEU B 1 610 ? 20.578 56.562 22.156 1 95.81 610 LEU B C 1
ATOM 12267 O O . LEU B 1 610 ? 21.641 57.094 21.875 1 95.81 610 LEU B O 1
ATOM 12271 N N . VAL B 1 611 ? 20.109 55.594 21.422 1 94.12 611 VAL B N 1
ATOM 12272 C CA . VAL B 1 611 ? 20.719 55.156 20.172 1 94.12 611 VAL B CA 1
ATOM 12273 C C . VAL B 1 611 ? 19.797 55.5 19.016 1 94.12 611 VAL B C 1
ATOM 12275 O O . VAL B 1 611 ? 18.688 54.969 18.922 1 94.12 611 VAL B O 1
ATOM 12278 N N . VAL B 1 612 ? 20.094 56.375 18.172 1 95.88 612 VAL B N 1
ATOM 12279 C CA . VAL B 1 612 ? 19.312 56.781 17.016 1 95.88 612 VAL B CA 1
ATOM 12280 C C . VAL B 1 612 ? 20.125 56.594 15.734 1 95.88 612 VAL B C 1
ATOM 12282 O O . VAL B 1 612 ? 20.047 57.375 14.805 1 95.88 612 VAL B O 1
ATOM 12285 N N . ALA B 1 613 ? 20.891 55.469 15.734 1 94.12 613 ALA B N 1
ATOM 12286 C CA . ALA B 1 613 ? 21.781 55.188 14.617 1 94.12 613 ALA B CA 1
ATOM 12287 C C . ALA B 1 613 ? 21.016 54.719 13.398 1 94.12 613 ALA B C 1
ATOM 12289 O O . ALA B 1 613 ? 20 54.031 13.531 1 94.12 613 ALA B O 1
ATOM 12290 N N . ASN B 1 614 ? 21.453 55 12.242 1 93 614 ASN B N 1
ATOM 12291 C CA . ASN B 1 614 ? 20.953 54.5 10.961 1 93 614 ASN B CA 1
ATOM 12292 C C . ASN B 1 614 ? 19.5 54.938 10.727 1 93 614 ASN B C 1
ATOM 12294 O O . ASN B 1 614 ? 18.641 54.094 10.492 1 93 614 ASN B O 1
ATOM 12298 N N . ASN B 1 615 ? 19.188 56.156 10.945 1 94.69 615 ASN B N 1
ATOM 12299 C CA . ASN B 1 615 ? 17.938 56.812 10.594 1 94.69 615 ASN B CA 1
ATOM 12300 C C . ASN B 1 615 ? 18.156 57.906 9.531 1 94.69 615 ASN B C 1
ATOM 12302 O O . ASN B 1 615 ? 19.172 57.906 8.836 1 94.69 615 ASN B O 1
ATOM 12306 N N . LYS B 1 616 ? 17.219 58.844 9.234 1 94.12 616 LYS B N 1
ATOM 12307 C CA . LYS B 1 616 ? 17.328 59.938 8.273 1 94.12 616 LYS B CA 1
ATOM 12308 C C . LYS B 1 616 ? 17.312 61.281 8.977 1 94.12 616 LYS B C 1
ATOM 12310 O O . LYS B 1 616 ? 16.625 62.219 8.539 1 94.12 616 LYS B O 1
ATOM 12315 N N . LEU B 1 617 ? 18.062 61.344 10.062 1 94.44 617 LEU B N 1
ATOM 12316 C CA . LEU B 1 617 ? 18.047 62.562 10.859 1 94.44 617 LEU B CA 1
ATOM 12317 C C . LEU B 1 617 ? 18.844 63.656 10.164 1 94.44 617 LEU B C 1
ATOM 12319 O O . LEU B 1 617 ? 19.953 63.438 9.695 1 94.44 617 LEU B O 1
ATOM 12323 N N . GLN B 1 618 ? 18.359 64.875 10.094 1 91.56 618 GLN B N 1
ATOM 12324 C CA . GLN B 1 618 ? 19.031 66.062 9.477 1 91.56 618 GLN B CA 1
ATOM 12325 C C . GLN B 1 618 ? 19.516 67 10.539 1 91.56 618 GLN B C 1
ATOM 12327 O O . GLN B 1 618 ? 20.484 67.75 10.32 1 91.56 618 GLN B O 1
ATOM 12332 N N . TYR B 1 619 ? 18.875 67 11.617 1 91.88 619 TYR B N 1
ATOM 12333 C CA . TYR B 1 619 ? 19.25 67.938 12.703 1 91.88 619 TYR B CA 1
ATOM 12334 C C . TYR B 1 619 ? 18.922 67.312 14.055 1 91.88 619 TYR B C 1
ATOM 12336 O O . TYR B 1 619 ? 18.094 66.375 14.148 1 91.88 619 TYR B O 1
ATOM 12344 N N . LEU B 1 620 ? 19.625 67.75 15.102 1 92.88 620 LEU B N 1
ATOM 12345 C CA . LEU B 1 620 ? 19.344 67.375 16.484 1 92.88 620 LEU B CA 1
ATOM 12346 C C . LEU B 1 620 ? 18.875 68.562 17.281 1 92.88 620 LEU B C 1
ATOM 12348 O O . LEU B 1 620 ? 19.328 69.688 17.047 1 92.88 620 LEU B O 1
ATOM 12352 N N . PRO B 1 621 ? 17.969 68.375 18.094 1 91.81 621 PRO B N 1
ATOM 12353 C CA . PRO B 1 621 ? 17.469 69.5 18.875 1 91.81 621 PRO B CA 1
ATOM 12354 C C . PRO B 1 621 ? 18.469 70 19.922 1 91.81 621 PRO B C 1
ATOM 12356 O O . PRO B 1 621 ? 19.312 69.25 20.391 1 91.81 621 PRO B O 1
ATOM 12359 N N . TYR B 1 622 ? 18.484 71.312 20.312 1 90.94 622 TYR B N 1
ATOM 12360 C CA . TYR B 1 622 ? 19.375 71.938 21.281 1 90.94 622 TYR B CA 1
ATOM 12361 C C . TYR B 1 622 ? 19.219 71.312 22.656 1 90.94 622 TYR B C 1
ATOM 12363 O O . TYR B 1 622 ? 20.172 71.25 23.453 1 90.94 622 TYR B O 1
ATOM 12371 N N . ASN B 1 623 ? 18.047 70.688 22.859 1 91.56 623 ASN B N 1
ATOM 12372 C CA . ASN B 1 623 ? 17.734 70.125 24.141 1 91.56 623 ASN B CA 1
ATOM 12373 C C . ASN B 1 623 ? 18.609 68.875 24.422 1 91.56 623 ASN B C 1
ATOM 12375 O O . ASN B 1 623 ? 18.688 68.438 25.562 1 91.56 623 ASN B O 1
ATOM 12379 N N . MET B 1 624 ? 19.328 68.438 23.406 1 91.75 624 MET B N 1
ATOM 12380 C CA . MET B 1 624 ? 20.219 67.312 23.609 1 91.75 624 MET B CA 1
ATOM 12381 C C . MET B 1 624 ? 21.297 67.625 24.641 1 91.75 624 MET B C 1
ATOM 12383 O O . MET B 1 624 ? 21.812 66.75 25.328 1 91.75 624 MET B O 1
ATOM 12387 N N . TRP B 1 625 ? 21.625 69.062 24.703 1 90.88 625 TRP B N 1
ATOM 12388 C CA . TRP B 1 625 ? 22.672 69.5 25.625 1 90.88 625 TRP B CA 1
ATOM 12389 C C . TRP B 1 625 ? 22.109 69.625 27.047 1 90.88 625 TRP B C 1
ATOM 12391 O O . TRP B 1 625 ? 22.875 69.625 28.016 1 90.88 625 TRP B O 1
ATOM 12401 N N . LEU B 1 626 ? 20.766 69.75 27.094 1 89.94 626 LEU B N 1
ATOM 12402 C CA . LEU B 1 626 ? 20.125 70.062 28.375 1 89.94 626 LEU B CA 1
ATOM 12403 C C . LEU B 1 626 ? 19.609 68.75 29.016 1 89.94 626 LEU B C 1
ATOM 12405 O O . LEU B 1 626 ? 19.078 68.812 30.125 1 89.94 626 LEU B O 1
ATOM 12409 N N . ALA B 1 627 ? 19.797 67.688 28.422 1 91.88 627 ALA B N 1
ATOM 12410 C CA . ALA B 1 627 ? 19.297 66.375 28.953 1 91.88 627 ALA B CA 1
ATOM 12411 C C . ALA B 1 627 ? 19.891 66.125 30.344 1 91.88 627 ALA B C 1
ATOM 12413 O O . ALA B 1 627 ? 21.109 66.188 30.531 1 91.88 627 ALA B O 1
ATOM 12414 N N . PRO B 1 628 ? 19.109 65.812 31.297 1 91.19 628 PRO B N 1
ATOM 12415 C CA . PRO B 1 628 ? 19.578 65.75 32.688 1 91.19 628 PRO B CA 1
ATOM 12416 C C . PRO B 1 628 ? 20.531 64.625 32.969 1 91.19 628 PRO B C 1
ATOM 12418 O O . PRO B 1 628 ? 21.516 64.75 33.688 1 91.19 628 PRO B O 1
ATOM 12421 N N . LYS B 1 629 ? 20.312 63.438 32.375 1 93.5 629 LYS B N 1
ATOM 12422 C CA . LYS B 1 629 ? 21.141 62.281 32.719 1 93.5 629 LYS B CA 1
ATOM 12423 C C . LYS B 1 629 ? 21.672 61.594 31.484 1 93.5 629 LYS B C 1
ATOM 12425 O O . LYS B 1 629 ? 22.203 60.469 31.578 1 93.5 629 LYS B O 1
ATOM 12430 N N . LEU B 1 630 ? 21.547 62.062 30.359 1 94.44 630 LEU B N 1
ATOM 12431 C CA . LEU B 1 630 ? 21.969 61.406 29.125 1 94.44 630 LEU B CA 1
ATOM 12432 C C . LEU B 1 630 ? 23.5 61.281 29.078 1 94.44 630 LEU B C 1
ATOM 12434 O O . LEU B 1 630 ? 24.203 62.281 29.047 1 94.44 630 LEU B O 1
ATOM 12438 N N . LYS B 1 631 ? 24.062 60.156 29.062 1 93.44 631 LYS B N 1
ATOM 12439 C CA . LYS B 1 631 ? 25.5 59.938 29.078 1 93.44 631 LYS B CA 1
ATOM 12440 C C . LYS B 1 631 ? 25.984 59.469 27.703 1 93.44 631 LYS B C 1
ATOM 12442 O O . LYS B 1 631 ? 27.094 59.844 27.281 1 93.44 631 LYS B O 1
ATOM 12447 N N . GLU B 1 632 ? 25.156 58.688 27.062 1 94.69 632 GLU B N 1
ATOM 12448 C CA . GLU B 1 632 ? 25.578 58.125 25.797 1 94.69 632 GLU B CA 1
ATOM 12449 C C . GLU B 1 632 ? 24.578 58.438 24.688 1 94.69 632 GLU B C 1
ATOM 12451 O O . GLU B 1 632 ? 23.406 58.094 24.781 1 94.69 632 GLU B O 1
ATOM 12456 N N . LEU B 1 633 ? 24.984 59.094 23.641 1 95.25 633 LEU B N 1
ATOM 12457 C CA . LEU B 1 633 ? 24.188 59.406 22.453 1 95.25 633 LEU B CA 1
ATOM 12458 C C . LEU B 1 633 ? 24.859 58.906 21.188 1 95.25 633 LEU B C 1
ATOM 12460 O O . LEU B 1 633 ? 25.969 59.312 20.859 1 95.25 633 LEU B O 1
ATOM 12464 N N . ASN B 1 634 ? 24.297 57.938 20.547 1 94.31 634 ASN B N 1
ATOM 12465 C CA . ASN B 1 634 ? 24.797 57.406 19.266 1 94.31 634 ASN B CA 1
ATOM 12466 C C . ASN B 1 634 ? 23.953 57.875 18.094 1 94.31 634 ASN B C 1
ATOM 12468 O O . ASN B 1 634 ? 22.828 57.406 17.891 1 94.31 634 ASN B O 1
ATOM 12472 N N . ALA B 1 635 ? 24.359 58.812 17.391 1 95.69 635 ALA B N 1
ATOM 12473 C CA . ALA B 1 635 ? 23.672 59.344 16.219 1 95.69 635 ALA B CA 1
ATOM 12474 C C . ALA B 1 635 ? 24.484 59.062 14.945 1 95.69 635 ALA B C 1
ATOM 12476 O O . ALA B 1 635 ? 24.562 59.938 14.062 1 95.69 635 ALA B O 1
ATOM 12477 N N . SER B 1 636 ? 25.047 57.812 14.883 1 93.44 636 SER B N 1
ATOM 12478 C CA . SER B 1 636 ? 25.844 57.438 13.711 1 93.44 636 SER B CA 1
ATOM 12479 C C . SER B 1 636 ? 24.953 57.094 12.523 1 93.44 636 SER B C 1
ATOM 12481 O O . SER B 1 636 ? 23.781 56.781 12.695 1 93.44 636 SER B O 1
ATOM 12483 N N . PHE B 1 637 ? 25.438 57.156 11.273 1 91.31 637 PHE B N 1
ATOM 12484 C CA . PHE B 1 637 ? 24.781 56.812 10.023 1 91.31 637 PHE B CA 1
ATOM 12485 C C . PHE B 1 637 ? 23.531 57.625 9.797 1 91.31 637 PHE B C 1
ATOM 12487 O O . PHE B 1 637 ? 22.422 57.094 9.695 1 91.31 637 PHE B O 1
ATOM 12494 N N . ASN B 1 638 ? 23.562 58.875 9.961 1 94 638 ASN B N 1
ATOM 12495 C CA . ASN B 1 638 ? 22.5 59.844 9.664 1 94 638 ASN B CA 1
ATOM 12496 C C . ASN B 1 638 ? 22.969 60.906 8.68 1 94 638 ASN B C 1
ATOM 12498 O O . ASN B 1 638 ? 23.938 60.719 7.965 1 94 638 ASN B O 1
ATOM 12502 N N . PHE B 1 639 ? 22.188 62.125 8.461 1 93.88 639 PHE B N 1
ATOM 12503 C CA . PHE B 1 639 ? 22.516 63.188 7.547 1 93.88 639 PHE B CA 1
ATOM 12504 C C . PHE B 1 639 ? 22.812 64.5 8.32 1 93.88 639 PHE B C 1
ATOM 12506 O O . PHE B 1 639 ? 22.422 65.562 7.902 1 93.88 639 PHE B O 1
ATOM 12513 N N . LEU B 1 640 ? 23.453 64.312 9.453 1 93.44 640 LEU B N 1
ATOM 12514 C CA . LEU B 1 640 ? 23.75 65.438 10.297 1 93.44 640 LEU B CA 1
ATOM 12515 C C . LEU B 1 640 ? 24.906 66.25 9.727 1 93.44 640 LEU B C 1
ATOM 12517 O O . LEU B 1 640 ? 25.922 65.688 9.305 1 93.44 640 LEU B O 1
ATOM 12521 N N . LYS B 1 641 ? 24.859 67.625 9.656 1 91.38 641 LYS B N 1
ATOM 12522 C CA . LYS B 1 641 ? 25.906 68.5 9.148 1 91.38 641 LYS B CA 1
ATOM 12523 C C . LYS B 1 641 ? 26.469 69.375 10.258 1 91.38 641 LYS B C 1
ATOM 12525 O O . LYS B 1 641 ? 27.609 69.812 10.188 1 91.38 641 LYS B O 1
ATOM 12530 N N . GLU B 1 642 ? 25.609 69.75 11.203 1 91.12 642 GLU B N 1
ATOM 12531 C CA . GLU B 1 642 ? 25.984 70.625 12.305 1 91.12 642 GLU B CA 1
ATOM 12532 C C . GLU B 1 642 ? 25.297 70.188 13.602 1 91.12 642 GLU B C 1
ATOM 12534 O O . GLU B 1 642 ? 24.312 69.5 13.57 1 91.12 642 GLU B O 1
ATOM 12539 N N . LEU B 1 643 ? 25.891 70.562 14.727 1 91.25 643 LEU B N 1
ATOM 12540 C CA . LEU B 1 643 ? 25.266 70.375 16.031 1 91.25 643 LEU B CA 1
ATOM 12541 C C . LEU B 1 643 ? 24.5 71.625 16.453 1 91.25 643 LEU B C 1
ATOM 12543 O O . LEU B 1 643 ? 24.828 72.688 16.031 1 91.25 643 LEU B O 1
ATOM 12547 N N . PRO B 1 644 ? 23.547 71.438 17.266 1 90.94 644 PRO B N 1
ATOM 12548 C CA . PRO B 1 644 ? 22.656 72.562 17.578 1 90.94 644 PRO B CA 1
ATOM 12549 C C . PRO B 1 644 ? 23.328 73.625 18.453 1 90.94 644 PRO B C 1
ATOM 12551 O O . PRO B 1 644 ? 24.125 73.312 19.344 1 90.94 644 PRO B O 1
ATOM 12554 N N . ILE B 1 645 ? 23.109 75 18.156 1 85.62 645 ILE B N 1
ATOM 12555 C CA . ILE B 1 645 ? 23.609 76.188 18.891 1 85.62 645 ILE B CA 1
ATOM 12556 C C . ILE B 1 645 ? 22.438 76.875 19.594 1 85.62 645 ILE B C 1
ATOM 12558 O O . ILE B 1 645 ? 21.281 76.688 19.219 1 85.62 645 ILE B O 1
ATOM 12562 N N . SER B 1 646 ? 22.766 77.438 20.781 1 77.25 646 SER B N 1
ATOM 12563 C CA . SER B 1 646 ? 21.734 78.062 21.547 1 77.25 646 SER B CA 1
ATOM 12564 C C . SER B 1 646 ? 20.938 79.062 20.672 1 77.25 646 SER B C 1
ATOM 12566 O O . SER B 1 646 ? 21.5 79.75 19.828 1 77.25 646 SER B O 1
ATOM 12568 N N . PRO B 1 647 ? 19.812 78.938 20.547 1 60.94 647 PRO B N 1
ATOM 12569 C CA . PRO B 1 647 ? 19.016 79.875 19.75 1 60.94 647 PRO B CA 1
ATOM 12570 C C . PRO B 1 647 ? 19.188 81.312 20.203 1 60.94 647 PRO B C 1
ATOM 12572 O O . PRO B 1 647 ? 18.766 81.688 21.297 1 60.94 647 PRO B O 1
ATOM 12575 N N . VAL B 1 648 ? 20.484 82 20.328 1 50.31 648 VAL B N 1
ATOM 12576 C CA . VAL B 1 648 ? 20.5 83.438 20.609 1 50.31 648 VAL B CA 1
ATOM 12577 C C . VAL B 1 648 ? 19.359 84.125 19.859 1 50.31 648 VAL B C 1
ATOM 12579 O O . VAL B 1 648 ? 18.969 83.688 18.766 1 50.31 648 VAL B O 1
ATOM 12582 N N . GLU B 1 649 ? 18.797 85.062 20.531 1 42.62 649 GLU B N 1
ATOM 12583 C CA . GLU B 1 649 ? 17.953 86.125 19.938 1 42.62 649 GLU B CA 1
ATOM 12584 C C . GLU B 1 649 ? 18.641 86.75 18.734 1 42.62 649 GLU B C 1
ATOM 12586 O O . GLU B 1 649 ? 19.703 87.375 18.875 1 42.62 649 GLU B O 1
ATOM 12591 N N . ASN B 1 650 ? 18.875 86.188 17.625 1 36.66 650 ASN B N 1
ATOM 12592 C CA . ASN B 1 650 ? 19.297 86.875 16.391 1 36.66 650 ASN B CA 1
ATOM 12593 C C . ASN B 1 650 ? 18.812 88.312 16.344 1 36.66 650 ASN B C 1
ATOM 12595 O O . ASN B 1 650 ? 17.609 88.562 16.297 1 36.66 650 ASN B O 1
ATOM 12599 N N . THR B 1 651 ? 19.531 89.25 17.062 1 32.84 651 THR B N 1
ATOM 12600 C CA . THR B 1 651 ? 19.406 90.438 16.266 1 32.84 651 THR B CA 1
ATOM 12601 C C . THR B 1 651 ? 19.719 90.188 14.797 1 32.84 651 THR B C 1
ATOM 12603 O O . THR B 1 651 ? 20.594 89.375 14.484 1 32.84 651 THR B O 1
ATOM 12606 N N . LYS B 1 652 ? 19.062 90.688 13.789 1 33.75 652 LYS B N 1
ATOM 12607 C CA . LYS B 1 652 ? 18.953 90.75 12.336 1 33.75 652 LYS B CA 1
ATOM 12608 C C . LYS B 1 652 ? 20.297 91.062 11.688 1 33.75 652 LYS B C 1
ATOM 12610 O O . LYS B 1 652 ? 20.359 91.438 10.508 1 33.75 652 LYS B O 1
ATOM 12615 N N . ASP B 1 653 ? 21.406 91.312 12.336 1 31.55 653 ASP B N 1
ATOM 12616 C CA . ASP B 1 653 ? 22.297 91.812 11.273 1 31.55 653 ASP B CA 1
ATOM 12617 C C . ASP B 1 653 ? 22.672 90.688 10.328 1 31.55 653 ASP B C 1
ATOM 12619 O O . ASP B 1 653 ? 22.875 89.562 10.766 1 31.55 653 ASP B O 1
ATOM 12623 N N . ASP B 1 654 ? 22.453 90.812 8.922 1 29.78 654 ASP B N 1
ATOM 12624 C CA . ASP B 1 654 ? 22.625 90.25 7.602 1 29.78 654 ASP B CA 1
ATOM 12625 C C . ASP B 1 654 ? 24.062 89.812 7.387 1 29.78 654 ASP B C 1
ATOM 12627 O O . ASP B 1 654 ? 24.812 90.438 6.633 1 29.78 654 ASP B O 1
ATOM 12631 N N . CYS B 1 655 ? 24.969 89.562 8.266 1 26.75 655 CYS B N 1
ATOM 12632 C CA . CYS B 1 655 ? 26.25 89.25 7.645 1 26.75 655 CYS B CA 1
ATOM 12633 C C . CYS B 1 655 ? 26.141 88 6.762 1 26.75 655 CYS B C 1
ATOM 12635 O O . CYS B 1 655 ? 25.578 86.938 7.184 1 26.75 655 CYS B O 1
ATOM 12637 N N . ASP B 1 656 ? 26.328 88.188 5.395 1 26.48 656 ASP B N 1
ATOM 12638 C CA . ASP B 1 656 ? 26.344 87.312 4.207 1 26.48 656 ASP B CA 1
ATOM 12639 C C . ASP B 1 656 ? 27.297 86.125 4.398 1 26.48 656 ASP B C 1
ATOM 12641 O O . ASP B 1 656 ? 28.422 86.312 4.891 1 26.48 656 ASP B O 1
ATOM 12645 N N . LYS B 1 657 ? 26.797 85 4.586 1 28.16 657 LYS B N 1
ATOM 12646 C CA . LYS B 1 657 ? 27.453 83.688 4.34 1 28.16 657 LYS B CA 1
ATOM 12647 C C . LYS B 1 657 ? 28.359 83.75 3.113 1 28.16 657 LYS B C 1
ATOM 12649 O O . LYS B 1 657 ? 27.875 83.938 1.993 1 28.16 657 LYS B O 1
ATOM 12654 N N . ILE B 1 658 ? 29.562 84.375 3.143 1 25.72 658 ILE B N 1
ATOM 12655 C CA . ILE B 1 658 ? 30.531 84.125 2.072 1 25.72 658 ILE B CA 1
ATOM 12656 C C . ILE B 1 658 ? 30.672 82.625 1.838 1 25.72 658 ILE B C 1
ATOM 12658 O O . ILE B 1 658 ? 31.125 81.875 2.723 1 25.72 658 ILE B O 1
ATOM 12662 N N . SER B 1 659 ? 29.703 81.938 1.101 1 23.48 659 SER B N 1
ATOM 12663 C CA . SER B 1 659 ? 29.734 80.625 0.501 1 23.48 659 SER B CA 1
ATOM 12664 C C . SER B 1 659 ? 31 80.375 -0.311 1 23.48 659 SER B C 1
ATOM 12666 O O . SER B 1 659 ? 31.312 81.188 -1.202 1 23.48 659 SER B O 1
ATOM 12668 N N . VAL B 1 660 ? 32.188 80.188 0.232 1 23.98 660 VAL B N 1
ATOM 12669 C CA . VAL B 1 660 ? 33.219 79.625 -0.657 1 23.98 660 VAL B CA 1
ATOM 12670 C C . VAL B 1 660 ? 32.625 78.625 -1.596 1 23.98 660 VAL B C 1
ATOM 12672 O O . VAL B 1 660 ? 32.094 77.562 -1.144 1 23.98 660 VAL B O 1
ATOM 12675 N N . SER B 1 661 ? 32 79 -2.775 1 21.33 661 SER B N 1
ATOM 12676 C CA . SER B 1 661 ? 31.453 78.312 -3.934 1 21.33 661 SER B CA 1
ATOM 12677 C C . SER B 1 661 ? 32.469 77.312 -4.535 1 21.33 661 SER B C 1
ATOM 12679 O O . SER B 1 661 ? 33.531 77.75 -5.02 1 21.33 661 SER B O 1
ATOM 12681 N N . SER B 1 662 ? 32.906 76.188 -4.008 1 20.86 662 SER B N 1
ATOM 12682 C CA . SER B 1 662 ? 33.531 75.188 -4.852 1 20.86 662 SER B CA 1
ATOM 12683 C C . SER B 1 662 ? 32.781 75 -6.156 1 20.86 662 SER B C 1
ATOM 12685 O O . SER B 1 662 ? 31.547 75.062 -6.172 1 20.86 662 SER B O 1
ATOM 12687 N N . SER B 1 663 ? 33.375 75.312 -7.379 1 20.16 663 SER B N 1
ATOM 12688 C CA . SER B 1 663 ? 33 75.25 -8.789 1 20.16 663 SER B CA 1
ATOM 12689 C C . SER B 1 663 ? 32.438 73.875 -9.148 1 20.16 663 SER B C 1
ATOM 12691 O O . SER B 1 663 ? 33.125 72.875 -9.047 1 20.16 663 SER B O 1
ATOM 12693 N N . ASP B 1 664 ? 31.125 73.562 -9.047 1 19.12 664 ASP B N 1
ATOM 12694 C CA . ASP B 1 664 ? 30.281 72.5 -9.602 1 19.12 664 ASP B CA 1
ATOM 12695 C C . ASP B 1 664 ? 30.438 72.438 -11.125 1 19.12 664 ASP B C 1
ATOM 12697 O O . ASP B 1 664 ? 30.203 73.438 -11.82 1 19.12 664 ASP B O 1
ATOM 12701 N N . SER B 1 665 ? 31.484 71.688 -11.703 1 18.75 665 SER B N 1
ATOM 12702 C CA . SER B 1 665 ? 31.391 71.188 -13.078 1 18.75 665 SER B CA 1
ATOM 12703 C C . SER B 1 665 ? 30 70.625 -13.367 1 18.75 665 SER B C 1
ATOM 12705 O O . SER B 1 665 ? 29.453 69.875 -12.57 1 18.75 665 SER B O 1
ATOM 12707 N N . GLN B 1 666 ? 29.203 71.25 -14.219 1 17.53 666 GLN B N 1
ATOM 12708 C CA . GLN B 1 666 ? 27.875 71.188 -14.797 1 17.53 666 GLN B CA 1
ATOM 12709 C C . GLN B 1 666 ? 27.625 69.875 -15.523 1 17.53 666 GLN B C 1
ATOM 12711 O O . GLN B 1 666 ? 27.969 69.75 -16.703 1 17.53 666 GLN B O 1
ATOM 12716 N N . LEU B 1 667 ? 28.109 68.625 -15.109 1 17.58 667 LEU B N 1
ATOM 12717 C CA . LEU B 1 667 ? 27.578 67.562 -15.953 1 17.58 667 LEU B CA 1
ATOM 12718 C C . LEU B 1 667 ? 26.078 67.688 -16.141 1 17.58 667 LEU B C 1
ATOM 12720 O O . LEU B 1 667 ? 25.359 68.062 -15.211 1 17.58 667 LEU B O 1
ATOM 12724 N N . SER B 1 668 ? 25.734 67.5 -17.422 1 16.75 668 SER B N 1
ATOM 12725 C CA . SER B 1 668 ? 24.562 67.75 -18.266 1 16.75 668 SER B CA 1
ATOM 12726 C C . SER B 1 668 ? 23.328 67.062 -17.688 1 16.75 668 SER B C 1
ATOM 12728 O O . SER B 1 668 ? 23.422 66 -17.047 1 16.75 668 SER B O 1
ATOM 12730 N N . SER B 1 669 ? 22.25 67.75 -17.703 1 16.12 669 SER B N 1
ATOM 12731 C CA . SER B 1 669 ? 20.859 67.812 -17.281 1 16.12 669 SER B CA 1
ATOM 12732 C C . SER B 1 669 ? 20.047 66.625 -17.719 1 16.12 669 SER B C 1
ATOM 12734 O O . SER B 1 669 ? 20.516 65.812 -18.5 1 16.12 669 SER B O 1
ATOM 12736 N N . HIS B 1 670 ? 18.734 66.812 -18.016 1 15.99 670 HIS B N 1
ATOM 12737 C CA . HIS B 1 670 ? 17.344 66.562 -17.672 1 15.99 670 HIS B CA 1
ATOM 12738 C C . HIS B 1 670 ? 16.688 65.625 -18.719 1 15.99 670 HIS B C 1
ATOM 12740 O O . HIS B 1 670 ? 15.594 65.125 -18.484 1 15.99 670 HIS B O 1
ATOM 12746 N N . THR B 1 671 ? 17.109 65.375 -19.969 1 16.8 671 THR B N 1
ATOM 12747 C CA . THR B 1 671 ? 15.852 65.5 -20.703 1 16.8 671 THR B CA 1
ATOM 12748 C C . THR B 1 671 ? 14.914 64.375 -20.344 1 16.8 671 THR B C 1
ATOM 12750 O O . THR B 1 671 ? 15.359 63.312 -19.938 1 16.8 671 THR B O 1
ATOM 12753 N N . GLU B 1 672 ? 13.492 64.438 -20.734 1 17.17 672 GLU B N 1
ATOM 12754 C CA . GLU B 1 672 ? 12.078 64.25 -20.406 1 17.17 672 GLU B CA 1
ATOM 12755 C C . GLU B 1 672 ? 11.555 62.938 -20.906 1 17.17 672 GLU B C 1
ATOM 12757 O O . GLU B 1 672 ? 10.406 62.562 -20.625 1 17.17 672 GLU B O 1
ATOM 12762 N N . ILE B 1 673 ? 12.391 62 -21.406 1 17.48 673 ILE B N 1
ATOM 12763 C CA . ILE B 1 673 ? 11.516 61.344 -22.375 1 17.48 673 ILE B CA 1
ATOM 12764 C C . ILE B 1 673 ? 10.305 60.75 -21.672 1 17.48 673 ILE B C 1
ATOM 12766 O O . ILE B 1 673 ? 10.398 60.344 -20.5 1 17.48 673 ILE B O 1
ATOM 12770 N N . ASP B 1 674 ? 9.305 60.406 -22.516 1 17.3 674 ASP B N 1
ATOM 12771 C CA . ASP B 1 674 ? 7.859 60.281 -22.688 1 17.3 674 ASP B CA 1
ATOM 12772 C C . ASP B 1 674 ? 7.332 59.031 -21.953 1 17.3 674 ASP B C 1
ATOM 12774 O O . ASP B 1 674 ? 8.078 58.094 -21.703 1 17.3 674 ASP B O 1
ATOM 12778 N N . LEU B 1 675 ? 6.102 59.062 -21.703 1 16.25 675 LEU B N 1
ATOM 12779 C CA . LEU B 1 675 ? 5.031 58.688 -20.797 1 16.25 675 LEU B CA 1
ATOM 12780 C C . LEU B 1 675 ? 4.66 57.219 -21.016 1 16.25 675 LEU B C 1
ATOM 12782 O O . LEU B 1 675 ? 3.867 56.656 -20.25 1 16.25 675 LEU B O 1
ATOM 12786 N N . ASP B 1 676 ? 5.055 56.562 -22.172 1 16.62 676 ASP B N 1
ATOM 12787 C CA . ASP B 1 676 ? 3.809 55.906 -22.531 1 16.62 676 ASP B CA 1
ATOM 12788 C C . ASP B 1 676 ? 3.428 54.844 -21.5 1 16.62 676 ASP B C 1
ATOM 12790 O O . ASP B 1 676 ? 4.27 54.406 -20.703 1 16.62 676 ASP B O 1
ATOM 12794 N N . ASN B 1 677 ? 2.619 54 -21.938 1 16.28 677 ASN B N 1
ATOM 12795 C CA . ASN B 1 677 ? 1.334 53.469 -21.5 1 16.28 677 ASN B CA 1
ATOM 12796 C C . ASN B 1 677 ? 1.511 52.344 -20.484 1 16.28 677 ASN B C 1
ATOM 12798 O O . ASN B 1 677 ? 2.629 51.875 -20.266 1 16.28 677 ASN B O 1
ATOM 12802 N N . ASP B 1 678 ? 1.068 51.188 -20.812 1 16.38 678 ASP B N 1
ATOM 12803 C CA . ASP B 1 678 ? -0.146 50.562 -20.266 1 16.38 678 ASP B CA 1
ATOM 12804 C C . ASP B 1 678 ? 0.184 49.562 -19.172 1 16.38 678 ASP B C 1
ATOM 12806 O O . ASP B 1 678 ? -0.389 49.594 -18.094 1 16.38 678 ASP B O 1
ATOM 12810 N N . GLY B 1 679 ? 0.602 48.344 -19.672 1 16.23 679 GLY B N 1
ATOM 12811 C CA . GLY B 1 679 ? -0.269 47.25 -19.25 1 16.23 679 GLY B CA 1
ATOM 12812 C C . GLY B 1 679 ? 0.038 46.719 -17.859 1 16.23 679 GLY B C 1
ATOM 12813 O O . GLY B 1 679 ? 1.048 47.094 -17.266 1 16.23 679 GLY B O 1
ATOM 12814 N N . CYS B 1 680 ? -0.135 45.438 -17.781 1 16.09 680 CYS B N 1
ATOM 12815 C CA . CYS B 1 680 ? -0.947 44.688 -16.828 1 16.09 680 CYS B CA 1
ATOM 12816 C C . CYS B 1 680 ? -0.149 44.375 -15.562 1 16.09 680 CYS B C 1
ATOM 12818 O O . CYS B 1 680 ? 1.076 44.531 -15.547 1 16.09 680 CYS B O 1
ATOM 12820 N N . SER B 1 681 ? -0.231 43.156 -15.219 1 16.17 681 SER B N 1
ATOM 12821 C CA . SER B 1 681 ? -0.91 42.625 -14.039 1 16.17 681 SER B CA 1
ATOM 12822 C C . SER B 1 681 ? 0.078 42.375 -12.906 1 16.17 681 SER B C 1
ATOM 12824 O O . SER B 1 681 ? -0.114 42.844 -11.781 1 16.17 681 SER B O 1
ATOM 12826 N N . ASP B 1 682 ? 0.599 41.094 -12.922 1 16.97 682 ASP B N 1
ATOM 12827 C CA . ASP B 1 682 ? 0.191 40.25 -11.805 1 16.97 682 ASP B CA 1
ATOM 12828 C C . ASP B 1 682 ? 1.097 40.469 -10.594 1 16.97 682 ASP B C 1
ATOM 12830 O O . ASP B 1 682 ? 2.223 40.969 -10.734 1 16.97 682 ASP B O 1
ATOM 12834 N N . VAL B 1 683 ? 0.823 39.75 -9.641 1 16.44 683 VAL B N 1
ATOM 12835 C CA . VAL B 1 683 ? 0.754 39.969 -8.195 1 16.44 683 VAL B CA 1
ATOM 12836 C C . VAL B 1 683 ? 2.15 39.844 -7.59 1 16.44 683 VAL B C 1
ATOM 12838 O O . VAL B 1 683 ? 2.605 40.75 -6.891 1 16.44 683 VAL B O 1
ATOM 12841 N N . GLU B 1 684 ? 2.436 38.656 -7.211 1 16.34 684 GLU B N 1
ATOM 12842 C CA . GLU B 1 684 ? 2.486 38.438 -5.766 1 16.34 684 GLU B CA 1
ATOM 12843 C C . GLU B 1 684 ? 3.873 38.75 -5.215 1 16.34 684 GLU B C 1
ATOM 12845 O O . GLU B 1 684 ? 4.848 38.812 -5.965 1 16.34 684 GLU B O 1
ATOM 12850 N N . ALA B 1 685 ? 4.133 38.188 -4.059 1 16.72 685 ALA B N 1
ATOM 12851 C CA . ALA B 1 685 ? 4.52 38.719 -2.75 1 16.72 685 ALA B CA 1
ATOM 12852 C C . ALA B 1 685 ? 6.031 38.625 -2.555 1 16.72 685 ALA B C 1
ATOM 12854 O O . ALA B 1 685 ? 6.668 39.625 -2.186 1 16.72 685 ALA B O 1
ATOM 12855 N N . ASP B 1 686 ? 6.531 37.406 -2.477 1 17.66 686 ASP B N 1
ATOM 12856 C CA . ASP B 1 686 ? 7.098 37.156 -1.158 1 17.66 686 ASP B CA 1
ATOM 12857 C C . ASP B 1 686 ? 8.516 37.688 -1.045 1 17.66 686 ASP B C 1
ATOM 12859 O O . ASP B 1 686 ? 9.336 37.5 -1.941 1 17.66 686 ASP B O 1
ATOM 12863 N N . PRO B 1 687 ? 8.82 38.469 -0.118 1 17.25 687 PRO B N 1
ATOM 12864 C CA . PRO B 1 687 ? 9.914 39.406 0.138 1 17.25 687 PRO B CA 1
ATOM 12865 C C . PRO B 1 687 ? 11.188 38.719 0.616 1 17.25 687 PRO B C 1
ATOM 12867 O O . PRO B 1 687 ? 12.148 39.375 1.008 1 17.25 687 PRO B O 1
ATOM 12870 N N . LYS B 1 688 ? 11.289 37.375 0.713 1 19.28 688 LYS B N 1
ATOM 12871 C CA . LYS B 1 688 ? 12.125 37.094 1.88 1 19.28 688 LYS B CA 1
ATOM 12872 C C . LYS B 1 688 ? 13.477 37.781 1.768 1 19.28 688 LYS B C 1
ATOM 12874 O O . LYS B 1 688 ? 14.062 37.844 0.685 1 19.28 688 LYS B O 1
ATOM 12879 N N . GLN B 1 689 ? 13.773 38.5 2.748 1 17.42 689 GLN B N 1
ATOM 12880 C CA . GLN B 1 689 ? 14.75 39.531 3.174 1 17.42 689 GLN B CA 1
ATOM 12881 C C . GLN B 1 689 ? 16.141 38.906 3.275 1 17.42 689 GLN B C 1
ATOM 12883 O O . GLN B 1 689 ? 16.625 38.625 4.371 1 17.42 689 GLN B O 1
ATOM 12888 N N . ASP B 1 690 ? 16.406 37.875 2.551 1 19.5 690 ASP B N 1
ATOM 12889 C CA . ASP B 1 690 ? 17.641 37.281 3.076 1 19.5 690 ASP B CA 1
ATOM 12890 C C . ASP B 1 690 ? 18.766 38.312 3.104 1 19.5 690 ASP B C 1
ATOM 12892 O O . ASP B 1 690 ? 19.062 38.938 2.086 1 19.5 690 ASP B O 1
ATOM 12896 N N . ASP B 1 691 ? 19.047 38.844 4.25 1 20.39 691 ASP B N 1
ATOM 12897 C CA . ASP B 1 691 ? 19.891 39.875 4.832 1 20.39 691 ASP B CA 1
ATOM 12898 C C . ASP B 1 691 ? 21.359 39.625 4.539 1 20.39 691 ASP B C 1
ATOM 12900 O O . ASP B 1 691 ? 22.234 40.281 5.102 1 20.39 691 ASP B O 1
ATOM 12904 N N . GLY B 1 692 ? 21.625 38.656 3.773 1 19.47 692 GLY B N 1
ATOM 12905 C CA . GLY B 1 692 ? 22.984 38.188 4.008 1 19.47 692 GLY B CA 1
ATOM 12906 C C . GLY B 1 692 ? 24.031 39.25 3.787 1 19.47 692 GLY B C 1
ATOM 12907 O O . GLY B 1 692 ? 23.984 40 2.789 1 19.47 692 GLY B O 1
ATOM 12908 N N . VAL B 1 693 ? 24.359 39.875 4.887 1 21.03 693 VAL B N 1
ATOM 12909 C CA . VAL B 1 693 ? 25.391 40.844 5.184 1 21.03 693 VAL B CA 1
ATOM 12910 C C . VAL B 1 693 ? 26.719 40.438 4.562 1 21.03 693 VAL B C 1
ATOM 12912 O O . VAL B 1 693 ? 27.203 39.312 4.812 1 21.03 693 VAL B O 1
ATOM 12915 N N . PHE B 1 694 ? 26.844 40.75 3.393 1 20.5 694 PHE B N 1
ATOM 12916 C CA . PHE B 1 694 ? 28.078 40.375 2.715 1 20.5 694 PHE B CA 1
ATOM 12917 C C . PHE B 1 694 ? 29.297 40.875 3.49 1 20.5 694 PHE B C 1
ATOM 12919 O O . PHE B 1 694 ? 29.438 42.062 3.734 1 20.5 694 PHE B O 1
ATOM 12926 N N . PRO B 1 695 ? 29.703 40.062 4.492 1 23.67 695 PRO B N 1
ATOM 12927 C CA . PRO B 1 695 ? 30.797 40.531 5.352 1 23.67 695 PRO B CA 1
ATOM 12928 C C . PRO B 1 695 ? 32 41 4.562 1 23.67 695 PRO B C 1
ATOM 12930 O O . PRO B 1 695 ? 32.375 40.375 3.545 1 23.67 695 PRO B O 1
ATOM 12933 N N . VAL B 1 696 ? 32.062 42.25 4.395 1 21.5 696 VAL B N 1
ATOM 12934 C CA . VAL B 1 696 ? 33.219 42.875 3.777 1 21.5 696 VAL B CA 1
ATOM 12935 C C . VAL B 1 696 ? 34.5 42.281 4.402 1 21.5 696 VAL B C 1
ATOM 12937 O O . VAL B 1 696 ? 34.719 42.438 5.605 1 21.5 696 VAL B O 1
ATOM 12940 N N . ARG B 1 697 ? 34.781 41.156 4.008 1 21.44 697 ARG B N 1
ATOM 12941 C CA . ARG B 1 697 ? 35.969 40.469 4.535 1 21.44 697 ARG B CA 1
ATOM 12942 C C . ARG B 1 697 ? 37.188 41.375 4.449 1 21.44 697 ARG B C 1
ATOM 12944 O O . ARG B 1 697 ? 37.625 41.75 3.357 1 21.44 697 ARG B O 1
ATOM 12951 N N . TYR B 1 698 ? 37.219 42.25 5.359 1 20.17 698 TYR B N 1
ATOM 12952 C CA . TYR B 1 698 ? 38.469 43 5.551 1 20.17 698 TYR B CA 1
ATOM 12953 C C . TYR B 1 698 ? 39.656 42.062 5.562 1 20.17 698 TYR B C 1
ATOM 12955 O O . TYR B 1 698 ? 39.625 41 6.164 1 20.17 698 TYR B O 1
ATOM 12963 N N . LYS B 1 699 ? 40.188 41.938 4.422 1 24.3 699 LYS B N 1
ATOM 12964 C CA . LYS B 1 699 ? 41.469 41.219 4.301 1 24.3 699 LYS B CA 1
ATOM 12965 C C . LYS B 1 699 ? 42.406 41.562 5.449 1 24.3 699 LYS B C 1
ATOM 12967 O O . LYS B 1 699 ? 42.719 42.719 5.668 1 24.3 699 LYS B O 1
ATOM 12972 N N . LYS B 1 700 ? 42.188 40.875 6.547 1 24.06 700 LYS B N 1
ATOM 12973 C CA . LYS B 1 700 ? 43.094 41 7.688 1 24.06 700 LYS B CA 1
ATOM 12974 C C . LYS B 1 700 ? 44.531 40.938 7.238 1 24.06 700 LYS B C 1
ATOM 12976 O O . LYS B 1 700 ? 45.031 39.875 6.836 1 24.06 700 LYS B O 1
ATOM 12981 N N . LYS B 1 701 ? 44.906 41.906 6.34 1 26.38 701 LYS B N 1
ATOM 12982 C CA . LYS B 1 701 ? 46.344 41.938 6.113 1 26.38 701 LYS B CA 1
ATOM 12983 C C . LYS B 1 701 ? 47.125 41.812 7.426 1 26.38 701 LYS B C 1
ATOM 12985 O O . LYS B 1 701 ? 46.812 42.5 8.398 1 26.38 701 LYS B O 1
ATOM 12990 N N . ASP B 1 702 ? 47.469 40.625 7.656 1 27.7 702 ASP B N 1
ATOM 12991 C CA . ASP B 1 702 ? 48.312 40.25 8.797 1 27.7 702 ASP B CA 1
ATOM 12992 C C . ASP B 1 702 ? 49.406 41.281 9.031 1 27.7 702 ASP B C 1
ATOM 12994 O O . ASP B 1 702 ? 50.312 41.438 8.211 1 27.7 702 ASP B O 1
ATOM 12998 N N . ARG B 1 703 ? 48.938 42.5 9.391 1 26.92 703 ARG B N 1
ATOM 12999 C CA . ARG B 1 703 ? 49.812 43.625 9.766 1 26.92 703 ARG B CA 1
ATOM 13000 C C . ARG B 1 703 ? 50.844 43.156 10.781 1 26.92 703 ARG B C 1
ATOM 13002 O O . ARG B 1 703 ? 50.5 42.688 11.859 1 26.92 703 ARG B O 1
ATOM 13009 N N . THR B 1 704 ? 51.875 42.469 10.203 1 28.92 704 THR B N 1
ATOM 13010 C CA . THR B 1 704 ? 52.969 42.062 11.07 1 28.92 704 THR B CA 1
ATOM 13011 C C . THR B 1 704 ? 53.438 43.219 11.922 1 28.92 704 THR B C 1
ATOM 13013 O O . THR B 1 704 ? 53.938 44.219 11.391 1 28.92 704 THR B O 1
ATOM 13016 N N . LEU B 1 705 ? 52.562 43.594 12.82 1 27.5 705 LEU B N 1
ATOM 13017 C CA . LEU B 1 705 ? 52.969 44.625 13.75 1 27.5 705 LEU B CA 1
ATOM 13018 C C . LEU B 1 705 ? 54.344 44.344 14.344 1 27.5 705 LEU B C 1
ATOM 13020 O O . LEU B 1 705 ? 54.562 43.281 14.938 1 27.5 705 LEU B O 1
ATOM 13024 N N . VAL B 1 706 ? 55.344 44.562 13.5 1 31.12 706 VAL B N 1
ATOM 13025 C CA . VAL B 1 706 ? 56.688 44.375 14.055 1 31.12 706 VAL B CA 1
ATOM 13026 C C . VAL B 1 706 ? 56.844 45.312 15.266 1 31.12 706 VAL B C 1
ATOM 13028 O O . VAL B 1 706 ? 56.719 46.531 15.148 1 31.12 706 VAL B O 1
ATOM 13031 N N . GLN B 1 707 ? 56.344 44.812 16.312 1 30.94 707 GLN B N 1
ATOM 13032 C CA . GLN B 1 707 ? 56.562 45.5 17.578 1 30.94 707 GLN B CA 1
ATOM 13033 C C . GLN B 1 707 ? 58.031 45.844 17.75 1 30.94 707 GLN B C 1
ATOM 13035 O O . GLN B 1 707 ? 58.906 44.969 17.734 1 30.94 707 GLN B O 1
ATOM 13040 N N . LEU B 1 708 ? 58.438 46.812 17.016 1 31.47 708 LEU B N 1
ATOM 13041 C CA . LEU B 1 708 ? 59.812 47.219 17.297 1 31.47 708 LEU B CA 1
ATOM 13042 C C . LEU B 1 708 ? 59.938 47.781 18.688 1 31.47 708 LEU B C 1
ATOM 13044 O O . LEU B 1 708 ? 59.125 48.625 19.094 1 31.47 708 LEU B O 1
ATOM 13048 N N . ASP B 1 709 ? 60.406 46.938 19.562 1 30.25 709 ASP B N 1
ATOM 13049 C CA . ASP B 1 709 ? 60.688 47.312 20.953 1 30.25 709 ASP B CA 1
ATOM 13050 C C . ASP B 1 709 ? 61.5 48.594 21.031 1 30.25 709 ASP B C 1
ATOM 13052 O O . ASP B 1 709 ? 62.594 48.688 20.453 1 30.25 709 ASP B O 1
ATOM 13056 N N . VAL B 1 710 ? 60.812 49.688 20.891 1 32.81 710 VAL B N 1
ATOM 13057 C CA . VAL B 1 710 ? 61.531 50.969 21.062 1 32.81 710 VAL B CA 1
ATOM 13058 C C . VAL B 1 710 ? 62.094 51.062 22.484 1 32.81 710 VAL B C 1
ATOM 13060 O O . VAL B 1 710 ? 61.344 50.938 23.453 1 32.81 710 VAL B O 1
ATOM 13063 N N . ASN B 1 711 ? 63.281 50.656 22.672 1 29.89 711 ASN B N 1
ATOM 13064 C CA . ASN B 1 711 ? 64 50.75 23.922 1 29.89 711 ASN B CA 1
ATOM 13065 C C . ASN B 1 711 ? 64 52.188 24.469 1 29.89 711 ASN B C 1
ATOM 13067 O O . ASN B 1 711 ? 64.438 53.125 23.797 1 29.89 711 ASN B O 1
ATOM 13071 N N . LYS B 1 712 ? 63.031 52.5 25.344 1 32.56 712 LYS B N 1
ATOM 13072 C CA . LYS B 1 712 ? 62.75 53.75 26.031 1 32.56 712 LYS B CA 1
ATOM 13073 C C . LYS B 1 712 ? 63.938 54.156 26.922 1 32.56 712 LYS B C 1
ATOM 13075 O O . LYS B 1 712 ? 64.375 53.375 27.766 1 32.56 712 LYS B O 1
ATOM 13080 N N . HIS B 1 713 ? 64.938 54.688 26.375 1 29 713 HIS B N 1
ATOM 13081 C CA . HIS B 1 713 ? 65.938 55.219 27.328 1 29 713 HIS B CA 1
ATOM 13082 C C . HIS B 1 713 ? 65.312 56.312 28.203 1 29 713 HIS B C 1
ATOM 13084 O O . HIS B 1 713 ? 64.688 57.219 27.688 1 29 713 HIS B O 1
ATOM 13090 N N . HIS B 1 714 ? 64.875 55.938 29.359 1 26.88 714 HIS B N 1
ATOM 13091 C CA . HIS B 1 714 ? 64.25 56.719 30.406 1 26.88 714 HIS B CA 1
ATOM 13092 C C . HIS B 1 714 ? 65.062 57.938 30.797 1 26.88 714 HIS B C 1
ATOM 13094 O O . HIS B 1 714 ? 66.125 57.812 31.359 1 26.88 714 HIS B O 1
ATOM 13100 N N . ILE B 1 715 ? 65.312 58.844 29.922 1 30.39 715 ILE B N 1
ATOM 13101 C CA . ILE B 1 715 ? 66.062 59.969 30.453 1 30.39 715 ILE B CA 1
ATOM 13102 C C . ILE B 1 715 ? 65.188 60.75 31.438 1 30.39 715 ILE B C 1
ATOM 13104 O O . ILE B 1 715 ? 64.062 61.094 31.125 1 30.39 715 ILE B O 1
ATOM 13108 N N . TRP B 1 716 ? 65.438 60.719 32.719 1 23.8 716 TRP B N 1
ATOM 13109 C CA . TRP B 1 716 ? 64.812 61.25 33.938 1 23.8 716 TRP B CA 1
ATOM 13110 C C . TRP B 1 716 ? 64.688 62.781 33.875 1 23.8 716 TRP B C 1
ATOM 13112 O O . TRP B 1 716 ? 65.75 63.438 33.688 1 23.8 716 TRP B O 1
ATOM 13122 N N . CYS B 1 717 ? 63.844 63.25 33.094 1 25.95 717 CYS B N 1
ATOM 13123 C CA . CYS B 1 717 ? 63.656 64.688 33.062 1 25.95 717 CYS B CA 1
ATOM 13124 C C . CYS B 1 717 ? 63.125 65.25 34.375 1 25.95 717 CYS B C 1
ATOM 13126 O O . CYS B 1 717 ? 62.156 64.688 34.938 1 25.95 717 CYS B O 1
ATOM 13128 N N . LYS B 1 718 ? 63.875 65.875 35.219 1 25.09 718 LYS B N 1
ATOM 13129 C CA . LYS B 1 718 ? 63.594 66.375 36.562 1 25.09 718 LYS B CA 1
ATOM 13130 C C . LYS B 1 718 ? 62.469 67.375 36.531 1 25.09 718 LYS B C 1
ATOM 13132 O O . LYS B 1 718 ? 61.594 67.375 37.406 1 25.09 718 LYS B O 1
ATOM 13137 N N . SER B 1 719 ? 62.594 68.625 35.969 1 25.52 719 SER B N 1
ATOM 13138 C CA . SER B 1 719 ? 61.875 69.75 36.531 1 25.52 719 SER B CA 1
ATOM 13139 C C . SER B 1 719 ? 60.469 69.875 35.906 1 25.52 719 SER B C 1
ATOM 13141 O O . SER B 1 719 ? 60.344 69.875 34.688 1 25.52 719 SER B O 1
ATOM 13143 N N . ILE B 1 720 ? 59.469 69.375 36.469 1 28.5 720 ILE B N 1
ATOM 13144 C CA . ILE B 1 720 ? 58.094 69.438 36 1 28.5 720 ILE B CA 1
ATOM 13145 C C . ILE B 1 720 ? 57.5 70.812 36.25 1 28.5 720 ILE B C 1
ATOM 13147 O O . ILE B 1 720 ? 57.5 71.25 37.406 1 28.5 720 ILE B O 1
ATOM 13151 N N . ASP B 1 721 ? 57.656 71.75 35.438 1 28.17 721 ASP B N 1
ATOM 13152 C CA . ASP B 1 721 ? 56.875 73 35.656 1 28.17 721 ASP B CA 1
ATOM 13153 C C . ASP B 1 721 ? 55.375 72.688 35.656 1 28.17 721 ASP B C 1
ATOM 13155 O O . ASP B 1 721 ? 54.844 72.125 34.719 1 28.17 721 ASP B O 1
ATOM 13159 N N . VAL B 1 722 ? 54.844 72.438 36.75 1 27.92 722 VAL B N 1
ATOM 13160 C CA . VAL B 1 722 ? 53.406 72.25 37.031 1 27.92 722 VAL B CA 1
ATOM 13161 C C . VAL B 1 722 ? 52.625 73.5 36.562 1 27.92 722 VAL B C 1
ATOM 13163 O O . VAL B 1 722 ? 52.875 74.625 37.031 1 27.92 722 VAL B O 1
ATOM 13166 N N . THR B 1 723 ? 52.438 73.688 35.312 1 28.55 723 THR B N 1
ATOM 13167 C CA . THR B 1 723 ? 51.438 74.75 34.969 1 28.55 723 THR B CA 1
ATOM 13168 C C . THR B 1 723 ? 50.125 74.438 35.688 1 28.55 723 THR B C 1
ATOM 13170 O O . THR B 1 723 ? 49.625 73.312 35.656 1 28.55 723 THR B O 1
ATOM 13173 N N . GLU B 1 724 ? 49.938 75 36.906 1 28.95 724 GLU B N 1
ATOM 13174 C CA . GLU B 1 724 ? 48.688 75 37.625 1 28.95 724 GLU B CA 1
ATOM 13175 C C . GLU B 1 724 ? 47.5 75.188 36.688 1 28.95 724 GLU B C 1
ATOM 13177 O O . GLU B 1 724 ? 47.406 76.25 36.062 1 28.95 724 GLU B O 1
ATOM 13182 N N . GLN B 1 725 ? 47.156 74.312 35.906 1 32.84 725 GLN B N 1
ATOM 13183 C CA . GLN B 1 725 ? 45.812 74.375 35.344 1 32.84 725 GLN B CA 1
ATOM 13184 C C . GLN B 1 725 ? 44.812 74.812 36.438 1 32.84 725 GLN B C 1
ATOM 13186 O O . GLN B 1 725 ? 44.719 74.188 37.469 1 32.84 725 GLN B O 1
ATOM 13191 N N . ILE B 1 726 ? 44.625 76.125 36.656 1 30.67 726 ILE B N 1
ATOM 13192 C CA . ILE B 1 726 ? 43.562 76.562 37.562 1 30.67 726 ILE B CA 1
ATOM 13193 C C . ILE B 1 726 ? 42.281 75.75 37.281 1 30.67 726 ILE B C 1
ATOM 13195 O O . ILE B 1 726 ? 41.688 75.875 36.188 1 30.67 726 ILE B O 1
ATOM 13199 N N . LEU B 1 727 ? 42.25 74.5 37.562 1 33.09 727 LEU B N 1
ATOM 13200 C CA . LEU B 1 727 ? 40.969 73.875 37.656 1 33.09 727 LEU B CA 1
ATOM 13201 C C . LEU B 1 727 ? 39.969 74.688 38.469 1 33.09 727 LEU B C 1
ATOM 13203 O O . LEU B 1 727 ? 40.156 74.875 39.688 1 33.09 727 LEU B O 1
ATOM 13207 N N . HIS B 1 728 ? 39.594 75.938 38.125 1 32.31 728 HIS B N 1
ATOM 13208 C CA . HIS B 1 728 ? 38.438 76.438 38.875 1 32.31 728 HIS B CA 1
ATOM 13209 C C . HIS B 1 728 ? 37.344 75.375 39 1 32.31 728 HIS B C 1
ATOM 13211 O O . HIS B 1 728 ? 36.812 74.875 38 1 32.31 728 HIS B O 1
ATOM 13217 N N . SER B 1 729 ? 37.531 74.438 39.844 1 34.38 729 SER B N 1
ATOM 13218 C CA . SER B 1 729 ? 36.469 73.562 40.344 1 34.38 729 SER B CA 1
ATOM 13219 C C . SER B 1 729 ? 35.25 74.375 40.75 1 34.38 729 SER B C 1
ATOM 13221 O O . SER B 1 729 ? 35.031 74.625 41.938 1 34.38 729 SER B O 1
ATOM 13223 N N . ASP B 1 730 ? 34.938 75.562 40.281 1 33.81 730 ASP B N 1
ATOM 13224 C CA . ASP B 1 730 ? 33.656 76.062 40.844 1 33.81 730 ASP B CA 1
ATOM 13225 C C . ASP B 1 730 ? 32.562 75 40.688 1 33.81 730 ASP B C 1
ATOM 13227 O O . ASP B 1 730 ? 32.312 74.5 39.562 1 33.81 730 ASP B O 1
ATOM 13231 N N . GLU B 1 731 ? 32.25 74.188 41.594 1 39 731 GLU B N 1
ATOM 13232 C CA . GLU B 1 731 ? 31.156 73.188 41.844 1 39 731 GLU B CA 1
ATOM 13233 C C . GLU B 1 731 ? 29.875 73.625 41.156 1 39 731 GLU B C 1
ATOM 13235 O O . GLU B 1 731 ? 29.078 72.812 40.719 1 39 731 GLU B O 1
ATOM 13240 N N . SER B 1 732 ? 29.469 75 41.188 1 40.25 732 SER B N 1
ATOM 13241 C CA . SER B 1 732 ? 28.156 75.438 40.719 1 40.25 732 SER B CA 1
ATOM 13242 C C . SER B 1 732 ? 28.016 75.25 39.219 1 40.25 732 SER B C 1
ATOM 13244 O O . SER B 1 732 ? 26.906 75.188 38.688 1 40.25 732 SER B O 1
ATOM 13246 N N . VAL B 1 733 ? 29 75.438 38.438 1 43.31 733 VAL B N 1
ATOM 13247 C CA . VAL B 1 733 ? 28.938 75.438 36.969 1 43.31 733 VAL B CA 1
ATOM 13248 C C . VAL B 1 733 ? 28.781 74 36.469 1 43.31 733 VAL B C 1
ATOM 13250 O O . VAL B 1 733 ? 28.406 73.75 35.344 1 43.31 733 VAL B O 1
ATOM 13253 N N . THR B 1 734 ? 29.188 73 37.188 1 45.59 734 THR B N 1
ATOM 13254 C CA . THR B 1 734 ? 29.062 71.625 36.719 1 45.59 734 THR B CA 1
ATOM 13255 C C . THR B 1 734 ? 27.594 71.25 36.625 1 45.59 734 THR B C 1
ATOM 13257 O O . THR B 1 734 ? 27.234 70.312 35.906 1 45.59 734 THR B O 1
ATOM 13260 N N . GLU B 1 735 ? 26.734 71.75 37.438 1 50.06 735 GLU B N 1
ATOM 13261 C CA . GLU B 1 735 ? 25.344 71.25 37.469 1 50.06 735 GLU B CA 1
ATOM 13262 C C . GLU B 1 735 ? 24.609 71.625 36.188 1 50.06 735 GLU B C 1
ATOM 13264 O O . GLU B 1 735 ? 23.703 70.938 35.75 1 50.06 735 GLU B O 1
ATOM 13269 N N . LYS B 1 736 ? 24.891 72.812 35.406 1 61.03 736 LYS B N 1
ATOM 13270 C CA . LYS B 1 736 ? 24.094 73.25 34.25 1 61.03 736 LYS B CA 1
ATOM 13271 C C . LYS B 1 736 ? 24.734 72.812 32.938 1 61.03 736 LYS B C 1
ATOM 13273 O O . LYS B 1 736 ? 24.266 73.188 31.859 1 61.03 736 LYS B O 1
ATOM 13278 N N . SER B 1 737 ? 25.781 72 33.062 1 76.31 737 SER B N 1
ATOM 13279 C CA . SER B 1 737 ? 26.453 71.562 31.828 1 76.31 737 SER B CA 1
ATOM 13280 C C . SER B 1 737 ? 25.938 70.25 31.312 1 76.31 737 SER B C 1
ATOM 13282 O O . SER B 1 737 ? 25.266 69.5 32.062 1 76.31 737 SER B O 1
ATOM 13284 N N . SER B 1 738 ? 26.078 69.938 30 1 87.88 738 SER B N 1
ATOM 13285 C CA . SER B 1 738 ? 25.656 68.688 29.359 1 87.88 738 SER B CA 1
ATOM 13286 C C . SER B 1 738 ? 26.297 67.5 30 1 87.88 738 SER B C 1
ATOM 13288 O O . SER B 1 738 ? 27.453 67.5 30.406 1 87.88 738 SER B O 1
ATOM 13290 N N . GLN B 1 739 ? 25.594 66.5 30.359 1 88.69 739 GLN B N 1
ATOM 13291 C CA . GLN B 1 739 ? 26.047 65.25 31.016 1 88.69 739 GLN B CA 1
ATOM 13292 C C . GLN B 1 739 ? 26.531 64.25 30 1 88.69 739 GLN B C 1
ATOM 13294 O O . GLN B 1 739 ? 26.844 63.094 30.375 1 88.69 739 GLN B O 1
ATOM 13299 N N . LEU B 1 740 ? 26.625 64.5 28.797 1 91.56 740 LEU B N 1
ATOM 13300 C CA . LEU B 1 740 ? 27.016 63.625 27.734 1 91.56 740 LEU B CA 1
ATOM 13301 C C . LEU B 1 740 ? 28.469 63.188 27.891 1 91.56 740 LEU B C 1
ATOM 13303 O O . LEU B 1 740 ? 29.375 64 27.953 1 91.56 740 LEU B O 1
ATOM 13307 N N . SER B 1 741 ? 28.797 62 28.031 1 92.5 741 SER B N 1
ATOM 13308 C CA . SER B 1 741 ? 30.156 61.438 28.172 1 92.5 741 SER B CA 1
ATOM 13309 C C . SER B 1 741 ? 30.625 60.812 26.875 1 92.5 741 SER B C 1
ATOM 13311 O O . SER B 1 741 ? 31.828 60.781 26.578 1 92.5 741 SER B O 1
ATOM 13313 N N . ALA B 1 742 ? 29.688 60.25 26.172 1 93.75 742 ALA B N 1
ATOM 13314 C CA . ALA B 1 742 ? 30.031 59.562 24.906 1 93.75 742 ALA B CA 1
ATOM 13315 C C . ALA B 1 742 ? 29.141 60.062 23.766 1 93.75 742 ALA B C 1
ATOM 13317 O O . ALA B 1 742 ? 27.906 60.031 23.875 1 93.75 742 ALA B O 1
ATOM 13318 N N . LEU B 1 743 ? 29.688 60.531 22.688 1 94.12 743 LEU B N 1
ATOM 13319 C CA . LEU B 1 743 ? 28.984 61.031 21.516 1 94.12 743 LEU B CA 1
ATOM 13320 C C . LEU B 1 743 ? 29.531 60.406 20.25 1 94.12 743 LEU B C 1
ATOM 13322 O O . LEU B 1 743 ? 30.719 60.562 19.938 1 94.12 743 LEU B O 1
ATOM 13326 N N . ASN B 1 744 ? 28.75 59.656 19.562 1 93.75 744 ASN B N 1
ATOM 13327 C CA . ASN B 1 744 ? 29.141 59.031 18.312 1 93.75 744 ASN B CA 1
ATOM 13328 C C . ASN B 1 744 ? 28.484 59.719 17.125 1 93.75 744 ASN B C 1
ATOM 13330 O O . ASN B 1 744 ? 27.266 59.625 16.953 1 93.75 744 ASN B O 1
ATOM 13334 N N . LEU B 1 745 ? 29.203 60.406 16.328 1 94.31 745 LEU B N 1
ATOM 13335 C CA . LEU B 1 745 ? 28.734 61.094 15.148 1 94.31 745 LEU B CA 1
ATOM 13336 C C . LEU B 1 745 ? 29.359 60.531 13.883 1 94.31 745 LEU B C 1
ATOM 13338 O O . LEU B 1 745 ? 29.516 61.25 12.883 1 94.31 745 LEU B O 1
ATOM 13342 N N . ALA B 1 746 ? 29.703 59.25 13.945 1 92.88 746 ALA B N 1
ATOM 13343 C CA . ALA B 1 746 ? 30.359 58.625 12.797 1 92.88 746 ALA B CA 1
ATOM 13344 C C . ALA B 1 746 ? 29.406 58.469 11.625 1 92.88 746 ALA B C 1
ATOM 13346 O O . ALA B 1 746 ? 28.188 58.312 11.82 1 92.88 746 ALA B O 1
ATOM 13347 N N . HIS B 1 747 ? 29.859 58.5 10.367 1 91.06 747 HIS B N 1
ATOM 13348 C CA . HIS B 1 747 ? 29.125 58.281 9.133 1 91.06 747 HIS B CA 1
ATOM 13349 C C . HIS B 1 747 ? 28.016 59.344 8.961 1 91.06 747 HIS B C 1
ATOM 13351 O O . HIS B 1 747 ? 26.844 59 8.789 1 91.06 747 HIS B O 1
ATOM 13357 N N . ASN B 1 748 ? 28.297 60.562 9.273 1 93.69 748 ASN B N 1
ATOM 13358 C CA . ASN B 1 748 ? 27.422 61.688 9.016 1 93.69 748 ASN B CA 1
ATOM 13359 C C . ASN B 1 748 ? 28.016 62.625 7.961 1 93.69 748 ASN B C 1
ATOM 13361 O O . ASN B 1 748 ? 28.828 62.188 7.137 1 93.69 748 ASN B O 1
ATOM 13365 N N . LEU B 1 749 ? 27.547 63.969 7.82 1 91.56 749 LEU B N 1
ATOM 13366 C CA . LEU B 1 749 ? 27.969 64.875 6.762 1 91.56 749 LEU B CA 1
ATOM 13367 C C . LEU B 1 749 ? 28.734 66.062 7.34 1 91.56 749 LEU B C 1
ATOM 13369 O O . LEU B 1 749 ? 28.625 67.188 6.824 1 91.56 749 LEU B O 1
ATOM 13373 N N . PHE B 1 750 ? 29.5 65.875 8.359 1 92.69 750 PHE B N 1
ATOM 13374 C CA . PHE B 1 750 ? 30.25 67 8.961 1 92.69 750 PHE B CA 1
ATOM 13375 C C . PHE B 1 750 ? 31.469 67.312 8.102 1 92.69 750 PHE B C 1
ATOM 13377 O O . PHE B 1 750 ? 32.188 66.438 7.629 1 92.69 750 PHE B O 1
ATOM 13384 N N . THR B 1 751 ? 31.781 68.625 7.863 1 91.12 751 THR B N 1
ATOM 13385 C CA . THR B 1 751 ? 32.906 69.125 7.082 1 91.12 751 THR B CA 1
ATOM 13386 C C . THR B 1 751 ? 33.969 69.75 7.988 1 91.12 751 THR B C 1
ATOM 13388 O O . THR B 1 751 ? 35.125 69.875 7.582 1 91.12 751 THR B O 1
ATOM 13391 N N . SER B 1 752 ? 33.594 70.125 9.102 1 90.44 752 SER B N 1
ATOM 1339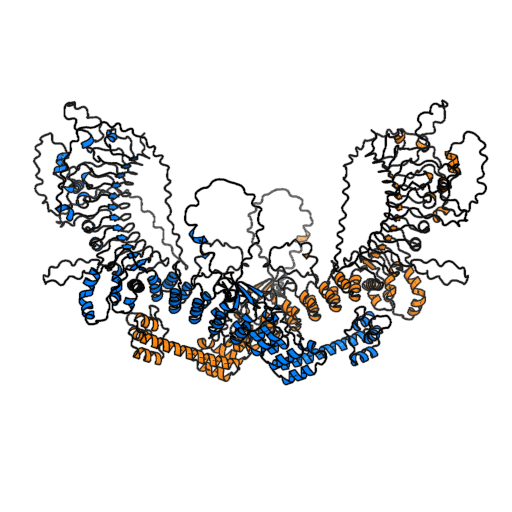2 C CA . SER B 1 752 ? 34.5 70.688 10.109 1 90.44 752 SER B CA 1
ATOM 13393 C C . SER B 1 752 ? 34.094 70.25 11.516 1 90.44 752 SER B C 1
ATOM 13395 O O . SER B 1 752 ? 32.969 69.812 11.719 1 90.44 752 SER B O 1
ATOM 13397 N N . ILE B 1 753 ? 35 70.312 12.453 1 91.81 753 ILE B N 1
ATOM 13398 C CA . ILE B 1 753 ? 34.688 70 13.836 1 91.81 753 ILE B CA 1
ATOM 13399 C C . ILE B 1 753 ? 33.688 71 14.398 1 91.81 753 ILE B C 1
ATOM 13401 O O . ILE B 1 753 ? 33.875 72.188 14.258 1 91.81 753 ILE B O 1
ATOM 13405 N N . PRO B 1 754 ? 32.625 70.5 14.977 1 91.38 754 PRO B N 1
ATOM 13406 C CA . PRO B 1 754 ? 31.594 71.375 15.5 1 91.38 754 PRO B CA 1
ATOM 13407 C C . PRO B 1 754 ? 32.125 72.375 16.562 1 91.38 754 PRO B C 1
ATOM 13409 O O . PRO B 1 754 ? 32.75 71.938 17.531 1 91.38 754 PRO B O 1
ATOM 13412 N N . VAL B 1 755 ? 31.844 73.625 16.469 1 88.06 755 VAL B N 1
ATOM 13413 C CA . VAL B 1 755 ? 32.406 74.688 17.266 1 88.06 755 VAL B CA 1
ATOM 13414 C C . VAL B 1 755 ? 31.797 74.688 18.656 1 88.06 755 VAL B C 1
ATOM 13416 O O . VAL B 1 755 ? 32.344 75.25 19.594 1 88.06 755 VAL B O 1
ATOM 13419 N N . VAL B 1 756 ? 30.719 73.938 18.828 1 88.94 756 VAL B N 1
ATOM 13420 C CA . VAL B 1 756 ? 29.953 74.062 20.078 1 88.94 756 VAL B CA 1
ATOM 13421 C C . VAL B 1 756 ? 30.5 73 21.078 1 88.94 756 VAL B C 1
ATOM 13423 O O . VAL B 1 756 ? 30.219 73.125 22.266 1 88.94 756 VAL B O 1
ATOM 13426 N N . LEU B 1 757 ? 31.297 72 20.719 1 90.44 757 LEU B N 1
ATOM 13427 C CA . LEU B 1 757 ? 31.672 70.875 21.516 1 90.44 757 LEU B CA 1
ATOM 13428 C C . LEU B 1 757 ? 32.375 71.312 22.797 1 90.44 757 LEU B C 1
ATOM 13430 O O . LEU B 1 757 ? 32.062 70.812 23.875 1 90.44 757 LEU B O 1
ATOM 13434 N N . PRO B 1 758 ? 33.375 72.375 22.766 1 88.06 758 PRO B N 1
ATOM 13435 C CA . PRO B 1 758 ? 34.125 72.688 24 1 88.06 758 PRO B CA 1
ATOM 13436 C C . PRO B 1 758 ? 33.25 73.438 25.016 1 88.06 758 PRO B C 1
ATOM 13438 O O . PRO B 1 758 ? 33.438 73.312 26.219 1 88.06 758 PRO B O 1
ATOM 13441 N N . CYS B 1 759 ? 32.312 74.062 24.516 1 87.81 759 CYS B N 1
ATOM 13442 C CA . CYS B 1 759 ? 31.516 74.938 25.406 1 87.81 759 CYS B CA 1
ATOM 13443 C C . CYS B 1 759 ? 30.281 74.188 25.906 1 87.81 759 CYS B C 1
ATOM 13445 O O . CYS B 1 759 ? 29.844 74.375 27.047 1 87.81 759 CYS B O 1
ATOM 13447 N N . LEU B 1 760 ? 29.719 73.375 25.062 1 89.19 760 LEU B N 1
ATOM 13448 C CA . LEU B 1 760 ? 28.469 72.75 25.422 1 89.19 760 LEU B CA 1
ATOM 13449 C C . LEU B 1 760 ? 28.688 71.312 25.875 1 89.19 760 LEU B C 1
ATOM 13451 O O . LEU B 1 760 ? 27.875 70.75 26.625 1 89.19 760 LEU B O 1
ATOM 13455 N N . ALA B 1 761 ? 29.609 70.625 25.469 1 90.06 761 ALA B N 1
ATOM 13456 C CA . ALA B 1 761 ? 29.938 69.312 25.875 1 90.06 761 ALA B CA 1
ATOM 13457 C C . ALA B 1 761 ? 31.172 69.25 26.766 1 90.06 761 ALA B C 1
ATOM 13459 O O . ALA B 1 761 ? 32.156 68.562 26.438 1 90.06 761 ALA B O 1
ATOM 13460 N N . VAL B 1 762 ? 31.156 69.812 27.859 1 87.94 762 VAL B N 1
ATOM 13461 C CA . VAL B 1 762 ? 32.312 70 28.719 1 87.94 762 VAL B CA 1
ATOM 13462 C C . VAL B 1 762 ? 32.75 68.688 29.328 1 87.94 762 VAL B C 1
ATOM 13464 O O . VAL B 1 762 ? 33.938 68.438 29.562 1 87.94 762 VAL B O 1
ATOM 13467 N N . ASN B 1 763 ? 31.797 67.75 29.453 1 90 763 ASN B N 1
ATOM 13468 C CA . ASN B 1 763 ? 32.094 66.438 30.125 1 90 763 ASN B CA 1
ATOM 13469 C C . ASN B 1 763 ? 32.312 65.312 29.109 1 90 763 ASN B C 1
ATOM 13471 O O . ASN 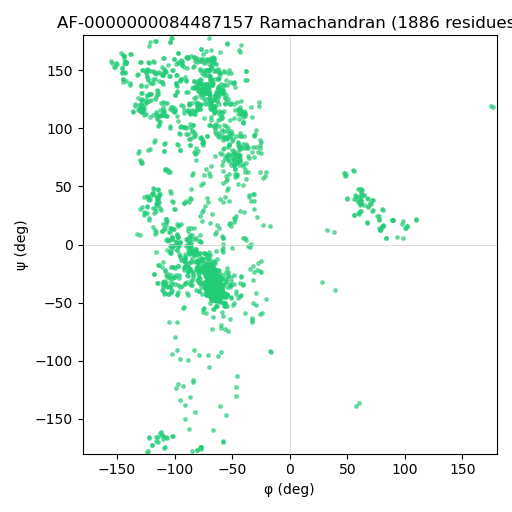B 1 763 ? 32.344 64.188 29.469 1 90 763 ASN B O 1
ATOM 13475 N N . LEU B 1 764 ? 32.469 65.625 27.922 1 92.44 764 LEU B N 1
ATOM 13476 C CA . LEU B 1 764 ? 32.625 64.625 26.859 1 92.44 764 LEU B CA 1
ATOM 13477 C C . LEU B 1 764 ? 33.938 63.875 26.969 1 92.44 764 LEU B C 1
ATOM 13479 O O . LEU B 1 764 ? 35 64.5 27.016 1 92.44 764 LEU B O 1
ATOM 13483 N N . THR B 1 765 ? 34 62.562 27.078 1 91.31 765 THR B N 1
ATOM 13484 C CA . THR B 1 765 ? 35.219 61.75 27.203 1 91.31 765 THR B CA 1
ATOM 13485 C C . THR B 1 765 ? 35.5 61 25.922 1 91.31 765 THR B C 1
ATOM 13487 O O . THR B 1 765 ? 36.656 60.688 25.609 1 91.31 765 THR B O 1
ATOM 13490 N N . ARG B 1 766 ? 34.469 60.656 25.266 1 93.62 766 ARG B N 1
ATOM 13491 C CA . ARG B 1 766 ? 34.625 59.875 24.031 1 93.62 766 ARG B CA 1
ATOM 13492 C C . ARG B 1 766 ? 33.938 60.562 22.875 1 93.62 766 ARG B C 1
ATOM 13494 O O . ARG B 1 766 ? 32.719 60.844 22.938 1 93.62 766 ARG B O 1
ATOM 13501 N N . LEU B 1 767 ? 34.594 60.875 21.812 1 93.25 767 LEU B N 1
ATOM 13502 C CA . LEU B 1 767 ? 34.062 61.5 20.609 1 93.25 767 LEU B CA 1
ATOM 13503 C C . LEU B 1 767 ? 34.469 60.719 19.375 1 93.25 767 LEU B C 1
ATOM 13505 O O . LEU B 1 767 ? 35.688 60.469 19.156 1 93.25 767 LEU B O 1
ATOM 13509 N N . ASN B 1 768 ? 33.562 60.25 18.625 1 93.12 768 ASN B N 1
ATOM 13510 C CA . ASN B 1 768 ? 33.812 59.531 17.375 1 93.12 768 ASN B CA 1
ATOM 13511 C C . ASN B 1 768 ? 33.25 60.281 16.188 1 93.12 768 ASN B C 1
ATOM 13513 O O . ASN B 1 768 ? 32.031 60.438 16.047 1 93.12 768 ASN B O 1
ATOM 13517 N N . MET B 1 769 ? 33.969 60.781 15.344 1 93.81 769 MET B N 1
ATOM 13518 C CA . MET B 1 769 ? 33.594 61.469 14.117 1 93.81 769 MET B CA 1
ATOM 13519 C C . MET B 1 769 ? 34.219 60.844 12.898 1 93.81 769 MET B C 1
ATOM 13521 O O . MET B 1 769 ? 34.625 61.531 11.953 1 93.81 769 MET B O 1
ATOM 13525 N N . ALA B 1 770 ? 34.375 59.531 13.008 1 91.31 770 ALA B N 1
ATOM 13526 C CA . ALA B 1 770 ? 34.969 58.781 11.891 1 91.31 770 ALA B CA 1
ATOM 13527 C C . ALA B 1 770 ? 34.031 58.781 10.695 1 91.31 770 ALA B C 1
ATOM 13529 O O . ALA B 1 770 ? 32.812 58.875 10.852 1 91.31 770 ALA B O 1
ATOM 13530 N N . PHE B 1 771 ? 34.531 58.688 9.438 1 89.69 771 PHE B N 1
ATOM 13531 C CA . PHE B 1 771 ? 33.781 58.531 8.188 1 89.69 771 PHE B CA 1
ATOM 13532 C C . PHE B 1 771 ? 32.906 59.75 7.918 1 89.69 771 PHE B C 1
ATOM 13534 O O . PHE B 1 771 ? 31.719 59.625 7.652 1 89.69 771 PHE B O 1
ATOM 13541 N N . ASN B 1 772 ? 33.344 60.875 8.281 1 92.56 772 ASN B N 1
ATOM 13542 C CA . ASN B 1 772 ? 32.781 62.156 7.852 1 92.56 772 ASN B CA 1
ATOM 13543 C C . ASN B 1 772 ? 33.625 62.781 6.754 1 92.56 772 ASN B C 1
ATOM 13545 O O . ASN B 1 772 ? 34.344 62.094 6.039 1 92.56 772 ASN B O 1
ATOM 13549 N N . SER B 1 773 ? 33.5 64.125 6.395 1 92 773 SER B N 1
ATOM 13550 C CA . SER B 1 773 ? 34.281 64.812 5.387 1 92 773 SER B CA 1
ATOM 13551 C C . SER B 1 773 ? 35.062 65.938 6.008 1 92 773 SER B C 1
ATOM 13553 O O . SER B 1 773 ? 35.062 67.062 5.5 1 92 773 SER B O 1
ATOM 13555 N N . LEU B 1 774 ? 35.75 65.625 7.113 1 91.06 774 LEU B N 1
ATOM 13556 C CA . LEU B 1 774 ? 36.531 66.625 7.797 1 91.06 774 LEU B CA 1
ATOM 13557 C C . LEU B 1 774 ? 37.812 66.938 7.023 1 91.06 774 LEU B C 1
ATOM 13559 O O . LEU B 1 774 ? 38.469 66 6.523 1 91.06 774 LEU B O 1
ATOM 13563 N N . ARG B 1 775 ? 38.219 68.188 6.883 1 89.19 775 ARG B N 1
ATOM 13564 C CA . ARG B 1 775 ? 39.406 68.562 6.121 1 89.19 775 ARG B CA 1
ATOM 13565 C C . ARG B 1 775 ? 40.531 68.938 7.051 1 89.19 775 ARG B C 1
ATOM 13567 O O . ARG B 1 775 ? 41.719 68.938 6.652 1 89.19 775 ARG B O 1
ATOM 13574 N N . SER B 1 776 ? 40.188 69.375 8.242 1 87.88 776 SER B N 1
ATOM 13575 C CA . SER B 1 776 ? 41.219 69.812 9.211 1 87.88 776 SER B CA 1
ATOM 13576 C C . SER B 1 776 ? 40.812 69.375 10.625 1 87.88 776 SER B C 1
ATOM 13578 O O . SER B 1 776 ? 39.656 69.125 10.891 1 87.88 776 SER B O 1
ATOM 13580 N N . MET B 1 777 ? 41.75 69.25 11.531 1 89.88 777 MET B N 1
ATOM 13581 C CA . MET B 1 777 ? 41.469 69 12.938 1 89.88 777 MET B CA 1
ATOM 13582 C C . MET B 1 777 ? 41.125 70.312 13.68 1 89.88 777 MET B C 1
ATOM 13584 O O . MET B 1 777 ? 40.875 70.25 14.883 1 89.88 777 MET B O 1
ATOM 13588 N N . SER B 1 778 ? 41.031 71.438 12.953 1 86.12 778 SER B N 1
ATOM 13589 C CA . SER B 1 778 ? 40.688 72.75 13.508 1 86.12 778 SER B CA 1
ATOM 13590 C C . SER B 1 778 ? 41.719 73.188 14.57 1 86.12 778 SER B C 1
ATOM 13592 O O . SER B 1 778 ? 42.906 72.938 14.391 1 86.12 778 SER B O 1
ATOM 13594 N N . HIS B 1 779 ? 41.25 73.75 15.742 1 85.81 779 HIS B N 1
ATOM 13595 C CA . HIS B 1 779 ? 42.156 74.25 16.781 1 85.81 779 HIS B CA 1
ATOM 13596 C C . HIS B 1 779 ? 42.094 73.375 18.016 1 85.81 779 HIS B C 1
ATOM 13598 O O . HIS B 1 779 ? 41.156 72.625 18.203 1 85.81 779 HIS B O 1
ATOM 13604 N N . ILE B 1 780 ? 43.094 73.312 18.75 1 85.25 780 ILE B N 1
ATOM 13605 C CA . ILE B 1 780 ? 43.156 72.562 19.984 1 85.25 780 ILE B CA 1
ATOM 13606 C C . ILE B 1 780 ? 42.062 73.062 20.938 1 85.25 780 ILE B C 1
ATOM 13608 O O . ILE B 1 780 ? 41.531 72.25 21.734 1 85.25 780 ILE B O 1
ATOM 13612 N N . THR B 1 781 ? 41.688 74.312 20.734 1 85.94 781 THR B N 1
ATOM 13613 C CA . THR B 1 781 ? 40.656 74.875 21.594 1 85.94 781 THR B CA 1
ATOM 13614 C C . THR B 1 781 ? 39.281 74.5 21.125 1 85.94 781 THR B C 1
ATOM 13616 O O . THR B 1 781 ? 38.281 74.812 21.812 1 85.94 781 THR B O 1
ATOM 13619 N N . SER B 1 782 ? 39.156 73.875 19.984 1 88.12 782 SER B N 1
ATOM 13620 C CA . SER B 1 782 ? 37.875 73.438 19.469 1 88.12 782 SER B CA 1
ATOM 13621 C C . SER B 1 782 ? 37.438 72.125 20.078 1 88.12 782 SER B C 1
ATOM 13623 O O . SER B 1 782 ? 36.344 71.625 19.812 1 88.12 782 SER B O 1
ATOM 13625 N N . TYR B 1 783 ? 38.188 71.438 20.875 1 91 783 TYR B N 1
ATOM 13626 C CA . TYR B 1 783 ? 37.875 70.188 21.547 1 91 783 TYR B CA 1
ATOM 13627 C C . TYR B 1 783 ? 37.719 70.375 23.047 1 91 783 TYR B C 1
ATOM 13629 O O . TYR B 1 783 ? 38.375 71.188 23.641 1 91 783 TYR B O 1
ATOM 13637 N N . PRO B 1 784 ? 36.844 69.625 23.672 1 90.5 784 PRO B N 1
ATOM 13638 C CA . PRO B 1 784 ? 36.75 69.75 25.141 1 90.5 784 PRO B CA 1
ATOM 13639 C C . PRO B 1 784 ? 37.969 69.188 25.859 1 90.5 784 PRO B C 1
ATOM 13641 O O . PRO B 1 784 ? 38.562 68.188 25.391 1 90.5 784 PRO B O 1
ATOM 13644 N N . SER B 1 785 ? 38.375 69.812 26.969 1 87.44 785 SER B N 1
ATOM 13645 C CA . SER B 1 785 ? 39.562 69.438 27.703 1 87.44 785 SER B CA 1
ATOM 13646 C C . SER B 1 785 ? 39.406 68.062 28.375 1 87.44 785 SER B C 1
ATOM 13648 O O . SER B 1 785 ? 40.406 67.438 28.719 1 87.44 785 SER B O 1
ATOM 13650 N N . SER B 1 786 ? 38.156 67.562 28.5 1 89.44 786 SER B N 1
ATOM 13651 C CA . SER B 1 786 ? 37.906 66.312 29.188 1 89.44 786 SER B CA 1
ATOM 13652 C C . SER B 1 786 ? 38 65.125 28.25 1 89.44 786 SER B C 1
ATOM 13654 O O . SER B 1 786 ? 37.906 63.969 28.672 1 89.44 786 SER B O 1
ATOM 13656 N N . LEU B 1 787 ? 38.25 65.188 27.031 1 91.75 787 LEU B N 1
ATOM 13657 C CA . LEU B 1 787 ? 38.25 64.188 26 1 91.75 787 LEU B CA 1
ATOM 13658 C C . LEU B 1 787 ? 39.344 63.156 26.25 1 91.75 787 LEU B C 1
ATOM 13660 O O . LEU B 1 787 ? 40.5 63.5 26.438 1 91.75 787 LEU B O 1
ATOM 13664 N N . LYS B 1 788 ? 39.125 61.938 26.328 1 89.62 788 LYS B N 1
ATOM 13665 C CA . LYS B 1 788 ? 40.062 60.844 26.562 1 89.62 788 LYS B CA 1
ATOM 13666 C C . LYS B 1 788 ? 40.281 60.062 25.281 1 89.62 788 LYS B C 1
ATOM 13668 O O . LYS B 1 788 ? 41.375 59.531 25.047 1 89.62 788 LYS B O 1
ATOM 13673 N N . GLN B 1 789 ? 39.219 59.938 24.516 1 91.25 789 GLN B N 1
ATOM 13674 C CA . GLN B 1 789 ? 39.312 59.188 23.266 1 91.25 789 GLN B CA 1
ATOM 13675 C C . GLN B 1 789 ? 38.75 60 22.094 1 91.25 789 GLN B C 1
ATOM 13677 O O . GLN B 1 789 ? 37.625 60.5 22.172 1 91.25 789 GLN B O 1
ATOM 13682 N N . LEU B 1 790 ? 39.5 60.094 21.016 1 91.81 790 LEU B N 1
ATOM 13683 C CA . LEU B 1 790 ? 39.094 60.844 19.812 1 91.81 790 LEU B CA 1
ATOM 13684 C C . LEU B 1 790 ? 39.375 60 18.562 1 91.81 790 LEU B C 1
ATOM 13686 O O . LEU B 1 790 ? 40.531 59.594 18.312 1 91.81 790 LEU B O 1
ATOM 13690 N N . ASP B 1 791 ? 38.375 59.75 17.844 1 91.25 791 ASP B N 1
ATOM 13691 C CA . ASP B 1 791 ? 38.469 59 16.594 1 91.25 791 ASP B CA 1
ATOM 13692 C C . ASP B 1 791 ? 38.094 59.875 15.406 1 91.25 791 ASP B C 1
ATOM 13694 O O . ASP B 1 791 ? 36.938 60.25 15.234 1 91.25 791 ASP B O 1
ATOM 13698 N N . LEU B 1 792 ? 39 60.25 14.633 1 93.06 792 LEU B N 1
ATOM 13699 C CA . LEU B 1 792 ? 38.781 61.031 13.422 1 93.06 792 LEU B CA 1
ATOM 13700 C C . LEU B 1 792 ? 39.219 60.25 12.188 1 93.06 792 LEU B C 1
ATOM 13702 O O . LEU B 1 792 ? 39.719 60.844 11.211 1 93.06 792 LEU B O 1
ATOM 13706 N N . SER B 1 793 ? 39.094 59 12.242 1 90.12 793 SER B N 1
ATOM 13707 C CA . SER B 1 793 ? 39.594 58.156 11.148 1 90.12 793 SER B CA 1
ATOM 13708 C C . SER B 1 793 ? 38.688 58.25 9.922 1 90.12 793 SER B C 1
ATOM 13710 O O . SER B 1 793 ? 37.531 58.656 10.039 1 90.12 793 SER B O 1
ATOM 13712 N N . HIS B 1 794 ? 39.156 57.969 8.695 1 88.75 794 HIS B N 1
ATOM 13713 C CA . HIS B 1 794 ? 38.438 57.906 7.418 1 88.75 794 HIS B CA 1
ATOM 13714 C C . HIS B 1 794 ? 37.812 59.25 7.066 1 88.75 794 HIS B C 1
ATOM 13716 O O . HIS B 1 794 ? 36.625 59.344 6.762 1 88.75 794 HIS B O 1
ATOM 13722 N N . ASN B 1 795 ? 38.469 60.312 7.371 1 91.31 795 ASN B N 1
ATOM 13723 C CA . ASN B 1 795 ? 38.156 61.656 6.93 1 91.31 795 ASN B CA 1
ATOM 13724 C C . ASN B 1 795 ? 39.125 62.156 5.891 1 91.31 795 ASN B C 1
ATOM 13726 O O . ASN B 1 795 ? 39.812 61.375 5.219 1 91.31 795 ASN B O 1
ATOM 13730 N N . GLN B 1 796 ? 39.219 63.469 5.516 1 90.5 796 GLN B N 1
ATOM 13731 C CA . GLN B 1 796 ? 40.156 64.062 4.586 1 90.5 796 GLN B CA 1
ATOM 13732 C C . GLN B 1 796 ? 41.031 65.125 5.289 1 90.5 796 GLN B C 1
ATOM 13734 O O . GLN B 1 796 ? 41.219 66.25 4.781 1 90.5 796 GLN B O 1
ATOM 13739 N N . ILE B 1 797 ? 41.469 64.75 6.418 1 90.38 797 ILE B N 1
ATOM 13740 C CA . ILE B 1 797 ? 42.219 65.688 7.246 1 90.38 797 ILE B CA 1
ATOM 13741 C C . ILE B 1 797 ? 43.625 65.812 6.707 1 90.38 797 ILE B C 1
ATOM 13743 O O . ILE B 1 797 ? 44.312 64.812 6.469 1 90.38 797 ILE B O 1
ATOM 13747 N N . THR B 1 798 ? 44.125 67.062 6.516 1 87.62 798 THR B N 1
ATOM 13748 C CA . THR B 1 798 ? 45.438 67.312 5.977 1 87.62 798 THR B CA 1
ATOM 13749 C C . THR B 1 798 ? 46.312 68.062 6.992 1 87.62 798 THR B C 1
ATOM 13751 O O . THR B 1 798 ? 47.531 68.062 6.902 1 87.62 798 THR B O 1
ATOM 13754 N N . VAL B 1 799 ? 45.688 68.812 7.914 1 85.75 799 VAL B N 1
ATOM 13755 C CA . VAL B 1 799 ? 46.438 69.688 8.789 1 85.75 799 VAL B CA 1
ATOM 13756 C C . VAL B 1 799 ? 46.188 69.312 10.25 1 85.75 799 VAL B C 1
ATOM 13758 O O . VAL B 1 799 ? 45.062 69 10.602 1 85.75 799 VAL B O 1
ATOM 13761 N N . TRP B 1 800 ? 47.188 69.312 11.094 1 86.44 800 TRP B N 1
ATOM 13762 C CA . TRP B 1 800 ? 47.094 69.125 12.531 1 86.44 800 TRP B CA 1
ATOM 13763 C C . TRP B 1 800 ? 46.562 70.375 13.211 1 86.44 800 TRP B C 1
ATOM 13765 O O . TRP B 1 800 ? 46.531 71.438 12.602 1 86.44 800 TRP B O 1
ATOM 13775 N N . PRO B 1 801 ? 46.125 70.312 14.422 1 84.38 801 PRO B N 1
ATOM 13776 C CA . PRO B 1 801 ? 45.531 71.5 15.07 1 84.38 801 PRO B CA 1
ATOM 13777 C C . PRO B 1 801 ? 46.5 72.688 15.219 1 84.38 801 PRO B C 1
ATOM 13779 O O . PRO B 1 801 ? 47.688 72.5 15.406 1 84.38 801 PRO B O 1
ATOM 13782 N N . SER B 1 802 ? 46 73.875 15.047 1 78.62 802 SER B N 1
ATOM 13783 C CA . SER B 1 802 ? 46.75 75.125 15.203 1 78.62 802 SER B CA 1
ATOM 13784 C C . SER B 1 802 ? 46.125 76.062 16.25 1 78.62 802 SER B C 1
ATOM 13786 O O . SER B 1 802 ? 45.156 75.688 16.906 1 78.62 802 SER B O 1
ATOM 13788 N N . LEU B 1 803 ? 46.781 77.125 16.625 1 77.88 803 LEU B N 1
ATOM 13789 C CA . LEU B 1 803 ? 46.25 78.125 17.531 1 77.88 803 LEU B CA 1
ATOM 13790 C C . LEU B 1 803 ? 45.344 79.125 16.797 1 77.88 803 LEU B C 1
ATOM 13792 O O . LEU B 1 803 ? 45.594 79.5 15.641 1 77.88 803 LEU B O 1
ATOM 13796 N N . PRO B 1 804 ? 44.188 79.438 17.359 1 75.62 804 PRO B N 1
ATOM 13797 C CA . PRO B 1 804 ? 43.281 80.375 16.688 1 75.62 804 PRO B CA 1
ATOM 13798 C C . PRO B 1 804 ? 43.938 81.75 16.469 1 75.62 804 PRO B C 1
ATOM 13800 O O . PRO B 1 804 ? 44.75 82.188 17.266 1 75.62 804 PRO B O 1
ATOM 13803 N N . GLN B 1 805 ? 43.75 82.312 15.383 1 65.88 805 GLN B N 1
ATOM 13804 C CA . GLN B 1 805 ? 44.25 83.688 15.086 1 65.88 805 GLN B CA 1
ATOM 13805 C C . GLN B 1 805 ? 43.281 84.75 15.594 1 65.88 805 GLN B C 1
ATOM 13807 O O . GLN B 1 805 ? 42.156 84.875 15.094 1 65.88 805 GLN B O 1
ATOM 13812 N N . VAL B 1 806 ? 43.469 85.188 16.688 1 64.06 806 VAL B N 1
ATOM 13813 C CA . VAL B 1 806 ? 42.594 86.188 17.375 1 64.06 806 VAL B CA 1
ATOM 13814 C C . VAL B 1 806 ? 42.406 87.438 16.531 1 64.06 806 VAL B C 1
ATOM 13816 O O . VAL B 1 806 ? 41.344 88.062 16.562 1 64.06 806 VAL B O 1
ATOM 13819 N N . GLU B 1 807 ? 43.438 87.938 15.75 1 59.53 807 GLU B N 1
ATOM 13820 C CA . GLU B 1 807 ? 43.375 89.188 15.031 1 59.53 807 GLU B CA 1
ATOM 13821 C C . GLU B 1 807 ? 42.688 89.062 13.688 1 59.53 807 GLU B C 1
ATOM 13823 O O . GLU B 1 807 ? 42.375 90 13.023 1 59.53 807 GLU B O 1
ATOM 13828 N N . ALA B 1 808 ? 42.344 87.688 13.25 1 57.88 808 ALA B N 1
ATOM 13829 C CA . ALA B 1 808 ? 41.812 87.562 11.898 1 57.88 808 ALA B CA 1
ATOM 13830 C C . ALA B 1 808 ? 40.312 87.75 11.867 1 57.88 808 ALA B C 1
ATOM 13832 O O . ALA B 1 808 ? 39.594 87.375 12.797 1 57.88 808 ALA B O 1
ATOM 13833 N N . GLN B 1 809 ? 39.781 88.75 11.125 1 57.38 809 GLN B N 1
ATOM 13834 C CA . GLN B 1 809 ? 38.438 89.188 10.891 1 57.38 809 GLN B CA 1
ATOM 13835 C C . GLN B 1 809 ? 37.625 88.125 10.164 1 57.38 809 GLN B C 1
ATOM 13837 O O . GLN B 1 809 ? 36.5 88.375 9.727 1 57.38 809 GLN B O 1
ATOM 13842 N N . ASP B 1 810 ? 38.094 86.875 10.016 1 64.31 810 ASP B N 1
ATOM 13843 C CA . ASP B 1 810 ? 37.312 85.875 9.266 1 64.31 810 ASP B CA 1
ATOM 13844 C C . ASP B 1 810 ? 36.25 85.25 10.148 1 64.31 810 ASP B C 1
ATOM 13846 O O . ASP B 1 810 ? 36.438 85.125 11.359 1 64.31 810 ASP B O 1
ATOM 13850 N N . MET B 1 811 ? 35.062 85.125 9.648 1 67.81 811 MET B N 1
ATOM 13851 C CA . MET B 1 811 ? 33.875 84.688 10.328 1 67.81 811 MET B CA 1
ATOM 13852 C C . MET B 1 811 ? 34.094 83.312 10.961 1 67.81 811 MET B C 1
ATOM 13854 O O . MET B 1 811 ? 33.594 83 12.047 1 67.81 811 MET B O 1
ATOM 13858 N N . MET B 1 812 ? 34.938 82.5 10.367 1 74 812 MET B N 1
ATOM 13859 C CA . MET B 1 812 ? 35.188 81.125 10.898 1 74 812 MET B CA 1
ATOM 13860 C C . MET B 1 812 ? 36.062 81.188 12.133 1 74 812 MET B C 1
ATOM 13862 O O . MET B 1 812 ? 35.875 80.438 13.078 1 74 812 MET B O 1
ATOM 13866 N N . GLU B 1 813 ? 36.875 82.062 12.156 1 76.31 813 GLU B N 1
ATOM 13867 C CA . GLU B 1 813 ? 37.781 82.188 13.297 1 76.31 813 GLU B CA 1
ATOM 13868 C C . GLU B 1 813 ? 37.094 82.812 14.492 1 76.31 813 GLU B C 1
ATOM 13870 O O . GLU B 1 813 ? 37.344 82.438 15.641 1 76.31 813 GLU B O 1
ATOM 13875 N N . VAL B 1 814 ? 36.188 83.688 14.086 1 75.31 814 VAL B N 1
ATOM 13876 C CA . VAL B 1 814 ? 35.438 84.312 15.156 1 75.31 814 VAL B CA 1
ATOM 13877 C C . VAL B 1 814 ? 34.562 83.25 15.836 1 75.31 814 VAL B C 1
ATOM 13879 O O . VAL B 1 814 ? 34.406 83.25 17.062 1 75.31 814 VAL B O 1
ATOM 13882 N N . ALA B 1 815 ? 34.094 82.312 15.031 1 79.19 815 ALA B N 1
ATOM 13883 C CA . ALA B 1 815 ? 33.219 81.25 15.57 1 79.19 815 ALA B CA 1
ATOM 13884 C C . ALA B 1 815 ? 34.031 80.312 16.484 1 79.19 815 ALA B C 1
ATOM 13886 O O . ALA B 1 815 ? 33.469 79.75 17.438 1 79.19 815 ALA B O 1
ATOM 13887 N N . ASN B 1 816 ? 35.25 80.188 16.266 1 81.31 816 ASN B N 1
ATOM 13888 C CA . ASN B 1 816 ? 36.094 79.312 17.031 1 81.31 816 ASN B CA 1
ATOM 13889 C C . ASN B 1 816 ? 36.531 79.938 18.359 1 81.31 816 ASN B C 1
ATOM 13891 O O . ASN B 1 816 ? 37.062 79.25 19.234 1 81.31 816 ASN B O 1
ATOM 13895 N N . VAL B 1 817 ? 36.219 81.25 18.547 1 79.44 817 VAL B N 1
ATOM 13896 C CA . VAL B 1 817 ? 36.656 81.875 19.766 1 79.44 817 VAL B CA 1
ATOM 13897 C C . VAL B 1 817 ? 35.438 82.312 20.594 1 79.44 817 VAL B C 1
ATOM 13899 O O . VAL B 1 817 ? 35.562 82.562 21.797 1 79.44 817 VAL B O 1
ATOM 13902 N N . THR B 1 818 ? 34.25 82.188 20.031 1 80.25 818 THR B N 1
ATOM 13903 C CA . THR B 1 818 ? 33 82.562 20.688 1 80.25 818 THR B CA 1
ATOM 13904 C C . THR B 1 818 ? 32.562 81.5 21.688 1 80.25 818 THR B C 1
ATOM 13906 O O . THR B 1 818 ? 32.781 80.312 21.453 1 80.25 818 THR B O 1
ATOM 13909 N N . CYS B 1 819 ? 32.188 81.875 22.859 1 81.75 819 CYS B N 1
ATOM 13910 C CA . CYS B 1 819 ? 31.625 81 23.859 1 81.75 819 CYS B CA 1
ATOM 13911 C C . CYS B 1 819 ? 30.156 80.688 23.578 1 81.75 819 CYS B C 1
ATOM 13913 O O . CYS B 1 819 ? 29.359 81.625 23.469 1 81.75 819 CYS B O 1
ATOM 13915 N N . TYR B 1 820 ? 29.812 79.562 23.406 1 80.88 820 TYR B N 1
ATOM 13916 C CA . TYR B 1 820 ? 28.453 79.125 23.031 1 80.88 820 TYR B CA 1
ATOM 13917 C C . TYR B 1 820 ? 27.656 78.75 24.266 1 80.88 820 TYR B C 1
ATOM 13919 O O . TYR B 1 820 ? 26.453 78.438 24.172 1 80.88 820 TYR B O 1
ATOM 13927 N N . ALA B 1 821 ? 28.109 78.562 25.438 1 74.25 821 ALA B N 1
ATOM 13928 C CA . ALA B 1 821 ? 27.391 78.188 26.656 1 74.25 821 ALA B CA 1
ATOM 13929 C C . ALA B 1 821 ? 26.562 79.375 27.172 1 74.25 821 ALA B C 1
ATOM 13931 O O . ALA B 1 821 ? 25.453 79.125 27.688 1 74.25 821 ALA B O 1
ATOM 13932 N N . THR B 1 822 ? 27.156 80.625 27.531 1 61.09 822 THR B N 1
ATOM 13933 C CA . THR B 1 822 ? 26.5 81.688 28.219 1 61.09 822 THR B CA 1
ATOM 13934 C C . THR B 1 822 ? 25.75 82.625 27.234 1 61.09 822 THR B C 1
ATOM 13936 O O . THR B 1 822 ? 26.25 82.875 26.141 1 61.09 822 THR B O 1
ATOM 13939 N N . SER B 1 823 ? 24.469 82.562 27.109 1 48.75 823 SER B N 1
ATOM 13940 C CA . SER B 1 823 ? 23.688 83.625 26.453 1 48.75 823 SER B CA 1
ATOM 13941 C C . SER B 1 823 ? 24.297 85 26.719 1 48.75 823 SER B C 1
ATOM 13943 O O . SER B 1 823 ? 23.578 86 26.688 1 48.75 823 SER B O 1
ATOM 13945 N N . THR B 1 824 ? 25.328 85.25 27.453 1 39.66 824 THR B N 1
ATOM 13946 C CA . THR B 1 824 ? 25.609 86.625 27.766 1 39.66 824 THR B CA 1
ATOM 13947 C C . THR B 1 824 ? 25.828 87.438 26.484 1 39.66 824 THR B C 1
ATOM 13949 O O . THR B 1 824 ? 26.547 87 25.578 1 39.66 824 THR B O 1
ATOM 13952 N N . SER B 1 825 ? 24.891 88.312 26.141 1 36.12 825 SER B N 1
ATOM 13953 C CA . SER B 1 825 ? 25 89.5 25.25 1 36.12 825 SER B CA 1
ATOM 13954 C C . SER B 1 825 ? 26.391 90.125 25.312 1 36.12 825 SER B C 1
ATOM 13956 O O . SER B 1 825 ? 26.688 90.875 26.203 1 36.12 825 SER B O 1
ATOM 13958 N N . MET B 1 826 ? 27.391 89.562 25.406 1 34.31 826 MET B N 1
ATOM 13959 C CA . MET B 1 826 ? 28.547 90.438 25.281 1 34.31 826 MET B CA 1
ATOM 13960 C C . MET B 1 826 ? 28.344 91.438 24.156 1 34.31 826 MET B C 1
ATOM 13962 O O . MET B 1 826 ? 28.109 91.062 23 1 34.31 826 MET B O 1
ATOM 13966 N N . SER B 1 827 ? 27.672 92.5 24.453 1 32.31 827 SER B N 1
ATOM 13967 C CA . SER B 1 827 ? 27.75 93.688 23.625 1 32.31 827 SER B CA 1
ATOM 13968 C C . SER B 1 827 ? 29.094 93.75 22.891 1 32.31 827 SER B C 1
ATOM 13970 O O . SER B 1 827 ? 30.125 93.375 23.453 1 32.31 827 SER B O 1
ATOM 13972 N N . ARG B 1 828 ? 29.141 93.812 21.656 1 35.34 828 ARG B N 1
ATOM 13973 C CA . ARG B 1 828 ? 30.234 94.188 20.766 1 35.34 828 ARG B CA 1
ATOM 13974 C C . ARG B 1 828 ? 31.141 95.25 21.422 1 35.34 828 ARG B C 1
ATOM 13976 O O . ARG B 1 828 ? 31.969 95.875 20.75 1 35.34 828 ARG B O 1
ATOM 13983 N N . ASP B 1 829 ? 30.516 95.938 22.531 1 31.98 829 ASP B N 1
ATOM 13984 C CA . ASP B 1 829 ? 31.422 97.062 22.781 1 31.98 829 ASP B CA 1
ATOM 13985 C C . ASP B 1 829 ? 32.875 96.562 22.812 1 31.98 829 ASP B C 1
ATOM 13987 O O . ASP B 1 829 ? 33.469 96.312 21.766 1 31.98 829 ASP B O 1
ATOM 13991 N N . LYS B 1 830 ? 33.531 97.062 24 1 32.03 830 LYS B N 1
ATOM 13992 C CA . LYS B 1 830 ? 34.938 97.438 24.141 1 32.03 830 LYS B CA 1
ATOM 13993 C C . LYS B 1 830 ? 35.812 96.188 24.219 1 32.03 830 LYS B C 1
ATOM 13995 O O . LYS B 1 830 ? 35.844 95.562 25.25 1 32.03 830 LYS B O 1
ATOM 14000 N N . LEU B 1 831 ? 35.719 95.312 23.344 1 31.33 831 LEU B N 1
ATOM 14001 C CA . LEU B 1 831 ? 37 94.562 23.391 1 31.33 831 LEU B CA 1
ATOM 14002 C C . LEU B 1 831 ? 38.125 95.5 23.812 1 31.33 831 LEU B C 1
ATOM 14004 O O . LEU B 1 831 ? 38.375 96.562 23.172 1 31.33 831 LEU B O 1
ATOM 14008 N N . PRO B 1 832 ? 38.219 95.875 25.156 1 30.11 832 PRO B N 1
ATOM 14009 C CA . PRO B 1 832 ? 39.344 96.75 25.297 1 30.11 832 PRO B CA 1
ATOM 14010 C C . PRO B 1 832 ? 40.469 96.5 24.281 1 30.11 832 PRO B C 1
ATOM 14012 O O . PRO B 1 832 ? 40.844 95.375 24.109 1 30.11 832 PRO B O 1
ATOM 14015 N N . ILE B 1 833 ? 40.344 97.062 23.109 1 30.2 833 ILE B N 1
ATOM 14016 C CA . ILE B 1 833 ? 41.562 97.25 22.344 1 30.2 833 ILE B CA 1
ATOM 14017 C C . ILE B 1 833 ? 42.75 97.5 23.281 1 30.2 833 ILE B C 1
ATOM 14019 O O . ILE B 1 833 ? 42.844 98.562 23.906 1 30.2 833 ILE B O 1
ATOM 14023 N N . ILE B 1 834 ? 42.875 96.75 24.359 1 28.86 834 ILE B N 1
ATOM 14024 C CA . ILE B 1 834 ? 44.156 97 25 1 28.86 834 ILE B CA 1
ATOM 14025 C C . ILE B 1 834 ? 45.188 97.5 23.969 1 28.86 834 ILE B C 1
ATOM 14027 O O . ILE B 1 834 ? 45.375 96.812 22.953 1 28.86 834 ILE B O 1
ATOM 14031 N N . GLY B 1 835 ? 45.219 98.812 23.703 1 28.95 835 GLY B N 1
ATOM 14032 C CA . GLY B 1 835 ? 46.375 99.438 23.094 1 28.95 835 GLY B CA 1
ATOM 14033 C C . GLY B 1 835 ? 47.625 98.625 23.25 1 28.95 835 GLY B C 1
ATOM 14034 O O . GLY B 1 835 ? 48.188 98.5 24.359 1 28.95 835 GLY B O 1
ATOM 14035 N N . VAL B 1 836 ? 47.656 97.5 22.734 1 28.8 836 VAL B N 1
ATOM 14036 C CA . VAL B 1 836 ? 48.938 96.75 22.531 1 28.8 836 VAL B CA 1
ATOM 14037 C C . VAL B 1 836 ? 50.031 97.75 22.125 1 28.8 836 VAL B C 1
ATOM 14039 O O . VAL B 1 836 ? 50 98.312 21.031 1 28.8 836 VAL B O 1
ATOM 14042 N N . ARG B 1 837 ? 50.219 98.75 22.969 1 29.53 837 ARG B N 1
ATOM 14043 C CA . ARG B 1 837 ? 51.562 99.25 22.672 1 29.53 837 ARG B CA 1
ATOM 14044 C C . ARG B 1 837 ? 52.469 98.062 22.234 1 29.53 837 ARG B C 1
ATOM 14046 O O . ARG B 1 837 ? 52.344 96.938 22.734 1 29.53 837 ARG B O 1
ATOM 14053 N N . ARG B 1 838 ? 52.938 98.125 21.047 1 30.59 838 ARG B N 1
ATOM 14054 C CA . ARG B 1 838 ? 54.062 97.375 20.469 1 30.59 838 ARG B CA 1
ATOM 14055 C C . ARG B 1 838 ? 55.031 96.875 21.547 1 30.59 838 ARG B C 1
ATOM 14057 O O . ARG B 1 838 ? 56.156 97.438 21.656 1 30.59 838 ARG B O 1
ATOM 14064 N N . GLN B 1 839 ? 54.562 96.875 22.781 1 30.19 839 GLN B N 1
ATOM 14065 C CA . GLN B 1 839 ? 55.812 96.375 23.375 1 30.19 839 GLN B CA 1
ATOM 14066 C C . GLN B 1 839 ? 56.156 95 22.875 1 30.19 839 GLN B C 1
ATOM 14068 O O . GLN B 1 839 ? 55.25 94.188 22.672 1 30.19 839 GLN B O 1
ATOM 14073 N N . ASN B 1 840 ? 57.219 94.812 22.344 1 33.59 840 ASN B N 1
ATOM 14074 C CA . ASN B 1 840 ? 57.938 93.812 21.578 1 33.59 840 ASN B CA 1
ATOM 14075 C C . ASN B 1 840 ? 57.531 92.375 22.016 1 33.59 840 ASN B C 1
ATOM 14077 O O . ASN B 1 840 ? 57.344 91.5 21.188 1 33.59 840 ASN B O 1
ATOM 14081 N N . THR B 1 841 ? 57.719 91.812 23.266 1 36.28 841 THR B N 1
ATOM 14082 C CA . THR B 1 841 ? 58.188 90.438 23.516 1 36.28 841 THR B CA 1
ATOM 14083 C C . THR B 1 841 ? 57.031 89.5 23.844 1 36.28 841 THR B C 1
ATOM 14085 O O . THR B 1 841 ? 57.219 88.438 24.375 1 36.28 841 THR B O 1
ATOM 14088 N N . ARG B 1 842 ? 55.75 89.812 23.922 1 44.22 842 ARG B N 1
ATOM 14089 C CA . ARG B 1 842 ? 54.938 88.812 24.562 1 44.22 842 ARG B CA 1
ATOM 14090 C C . ARG B 1 842 ? 54.594 87.688 23.578 1 44.22 842 ARG B C 1
ATOM 14092 O O . ARG B 1 842 ? 54.281 87.938 22.406 1 44.22 842 ARG B O 1
ATOM 14099 N N . SER B 1 843 ? 54.594 86.312 23.891 1 59.5 843 SER B N 1
ATOM 14100 C CA . SER B 1 843 ? 54.5 85.062 23.094 1 59.5 843 SER B CA 1
ATOM 14101 C C . SER B 1 843 ? 53.094 84.812 22.672 1 59.5 843 SER B C 1
ATOM 14103 O O . SER B 1 843 ? 52.125 85.188 23.344 1 59.5 843 SER B O 1
ATOM 14105 N N . VAL B 1 844 ? 52.406 84.562 21.484 1 67.25 844 VAL B N 1
ATOM 14106 C CA . VAL B 1 844 ? 51.156 84.188 20.797 1 67.25 844 VAL B CA 1
ATOM 14107 C C . VAL B 1 844 ? 50.344 83.25 21.703 1 67.25 844 VAL B C 1
ATOM 14109 O O . VAL B 1 844 ? 49.094 83.375 21.75 1 67.25 844 VAL B O 1
ATOM 14112 N N . ARG B 1 845 ? 50.781 82.625 22.516 1 72.81 845 ARG B N 1
ATOM 14113 C CA . ARG B 1 845 ? 50.125 81.625 23.391 1 72.81 845 ARG B CA 1
ATOM 14114 C C . ARG B 1 845 ? 49.344 82.312 24.516 1 72.81 845 ARG B C 1
ATOM 14116 O O . ARG B 1 845 ? 48.219 81.938 24.828 1 72.81 845 ARG B O 1
ATOM 14123 N N . ASN B 1 846 ? 49.906 83.375 25.094 1 71.56 846 ASN B N 1
ATOM 14124 C CA . ASN B 1 846 ? 49.25 84.125 26.188 1 71.56 846 ASN B CA 1
ATOM 14125 C C . ASN B 1 846 ? 48.094 84.938 25.688 1 71.56 846 ASN B C 1
ATOM 14127 O O . ASN B 1 846 ? 47.094 85.062 26.375 1 71.56 846 ASN B O 1
ATOM 14131 N N . THR B 1 847 ? 48.219 85.375 24.453 1 71.31 847 THR B N 1
ATOM 14132 C CA . THR B 1 847 ? 47.156 86.125 23.859 1 71.31 847 THR B CA 1
ATOM 14133 C C . THR B 1 847 ? 45.906 85.312 23.609 1 71.31 847 THR B C 1
ATOM 14135 O O . THR B 1 847 ? 44.781 85.75 23.828 1 71.31 847 THR B O 1
ATOM 14138 N N . VAL B 1 848 ? 46.156 84.125 23.188 1 75.69 848 VAL B N 1
ATOM 14139 C CA . VAL B 1 848 ? 45.062 83.188 22.922 1 75.69 848 VAL B CA 1
ATOM 14140 C C . VAL B 1 848 ? 44.375 82.812 24.219 1 75.69 848 VAL B C 1
ATOM 14142 O O . VAL B 1 848 ? 43.125 82.75 24.281 1 75.69 848 VAL B O 1
ATOM 14145 N N . LEU B 1 849 ? 45.031 82.625 25.281 1 77.62 849 LEU B N 1
ATOM 14146 C CA . LEU B 1 849 ? 44.469 82.188 26.547 1 77.62 849 LEU B CA 1
ATOM 14147 C C . LEU B 1 849 ? 43.625 83.312 27.172 1 77.62 849 LEU B C 1
ATOM 14149 O O . LEU B 1 849 ? 42.656 83 27.891 1 77.62 849 LEU B O 1
ATOM 14153 N N . HIS B 1 850 ? 43.906 84.562 26.844 1 73.94 850 HIS B N 1
ATOM 14154 C CA . HIS B 1 850 ? 43.156 85.625 27.453 1 73.94 850 HIS B CA 1
ATOM 14155 C C . HIS B 1 850 ? 41.938 86 26.625 1 73.94 850 HIS B C 1
ATOM 14157 O O . HIS B 1 850 ? 41.031 86.688 27.125 1 73.94 850 HIS B O 1
ATOM 14163 N N . THR B 1 851 ? 41.875 85.5 25.375 1 75.12 851 THR B N 1
ATOM 14164 C CA . THR B 1 851 ? 40.781 85.938 24.484 1 75.12 851 THR B CA 1
ATOM 14165 C C . THR B 1 851 ? 39.688 84.875 24.469 1 75.12 851 THR B C 1
ATOM 14167 O O . THR B 1 851 ? 38.531 85.125 24.172 1 75.12 851 THR B O 1
ATOM 14170 N N . VAL B 1 852 ? 40.062 83.75 24.844 1 78.75 852 VAL B N 1
ATOM 14171 C CA . VAL B 1 852 ? 39.094 82.688 24.688 1 78.75 852 VAL B CA 1
ATOM 14172 C C . VAL B 1 852 ? 38.344 82.438 26 1 78.75 852 VAL B C 1
ATOM 14174 O O . VAL B 1 852 ? 38.781 82.938 27.047 1 78.75 852 VAL B O 1
ATOM 14177 N N . CYS B 1 853 ? 37.156 81.875 25.922 1 80.94 853 CYS B N 1
ATOM 14178 C CA . CYS B 1 853 ? 36.312 81.625 27.094 1 80.94 853 CYS B CA 1
ATOM 14179 C C . CYS B 1 853 ? 36.969 80.562 27.984 1 80.94 853 CYS B C 1
ATOM 14181 O O . CYS B 1 853 ? 37.938 79.875 27.594 1 80.94 853 CYS B O 1
ATOM 14183 N N . SER B 1 854 ? 36.594 80.438 29.25 1 80.69 854 SER B N 1
ATOM 14184 C CA . SER B 1 854 ? 37.156 79.5 30.234 1 80.69 854 SER B CA 1
ATOM 14185 C C . SER B 1 854 ? 37.094 78.062 29.766 1 80.69 854 SER B C 1
ATOM 14187 O O . SER B 1 854 ? 37.938 77.25 30.125 1 80.69 854 SER B O 1
ATOM 14189 N N . HIS B 1 855 ? 36.156 77.75 28.828 1 85.62 855 HIS B N 1
ATOM 14190 C CA . HIS B 1 855 ? 36.031 76.438 28.328 1 85.62 855 HIS B CA 1
ATOM 14191 C C . HIS B 1 855 ? 37.094 76.125 27.281 1 85.62 855 HIS B C 1
ATOM 14193 O O . HIS B 1 855 ? 37.5 74.938 27.141 1 85.62 855 HIS B O 1
ATOM 14199 N N . ARG B 1 856 ? 37.531 77.125 26.625 1 84.5 856 ARG B N 1
ATOM 14200 C CA . ARG B 1 856 ? 38.469 77 25.531 1 84.5 856 ARG B CA 1
ATOM 14201 C C . ARG B 1 856 ? 39.875 77.375 25.984 1 84.5 856 ARG B C 1
ATOM 14203 O O . ARG B 1 856 ? 40.812 77.438 25.172 1 84.5 856 ARG B O 1
ATOM 14210 N N . ARG B 1 857 ? 39.969 77.625 27.188 1 80.81 857 ARG B N 1
ATOM 14211 C CA . ARG B 1 857 ? 41.25 78.188 27.672 1 80.81 857 ARG B CA 1
ATOM 14212 C C . ARG B 1 857 ? 42.25 77.062 27.938 1 80.81 857 ARG B C 1
ATOM 14214 O O . ARG B 1 857 ? 42.594 76.812 29.094 1 80.81 857 ARG B O 1
ATOM 14221 N N . HIS B 1 858 ? 42.594 76.375 27.062 1 82.44 858 HIS B N 1
ATOM 14222 C CA . HIS B 1 858 ? 43.625 75.312 27.125 1 82.44 858 HIS B CA 1
ATOM 14223 C C . HIS B 1 858 ? 44.406 75.25 25.812 1 82.44 858 HIS B C 1
ATOM 14225 O O . HIS B 1 858 ? 43.875 75.5 24.734 1 82.44 858 HIS B O 1
ATOM 14231 N N . LEU B 1 859 ? 45.656 75.062 25.953 1 79.88 859 LEU B N 1
ATOM 14232 C CA . LEU B 1 859 ? 46.531 75 24.781 1 79.88 859 LEU B CA 1
ATOM 14233 C C . LEU B 1 859 ? 46.969 73.562 24.531 1 79.88 859 LEU B C 1
ATOM 14235 O O . LEU B 1 859 ? 47.625 73.25 23.531 1 79.88 859 LEU B O 1
ATOM 14239 N N . ARG B 1 860 ? 46.562 72.625 25.469 1 85.38 860 ARG B N 1
ATOM 14240 C CA . ARG B 1 860 ? 46.906 71.188 25.375 1 85.38 860 ARG B CA 1
ATOM 14241 C C . ARG B 1 860 ? 45.75 70.375 25.859 1 85.38 860 ARG B C 1
ATOM 14243 O O . ARG B 1 860 ? 44.906 70.812 26.656 1 85.38 860 ARG B O 1
ATOM 14250 N N . LEU B 1 861 ? 45.594 69.25 25.312 1 88.44 861 LEU B N 1
ATOM 14251 C CA . LEU B 1 861 ? 44.625 68.25 25.766 1 88.44 861 LEU B CA 1
ATOM 14252 C C . LEU B 1 861 ? 45.281 67.188 26.656 1 88.44 861 LEU B C 1
ATOM 14254 O O . LEU B 1 861 ? 45.719 66.188 26.172 1 88.44 861 LEU B O 1
ATOM 14258 N N . ASP B 1 862 ? 45.375 67.438 27.859 1 85.62 862 ASP B N 1
ATOM 14259 C CA . ASP B 1 862 ? 46.125 66.625 28.844 1 85.62 862 ASP B CA 1
ATOM 14260 C C . ASP B 1 862 ? 45.438 65.312 29.094 1 85.62 862 ASP B C 1
ATOM 14262 O O . ASP B 1 862 ? 46.094 64.312 29.469 1 85.62 862 ASP B O 1
ATOM 14266 N N . ASN B 1 863 ? 44.125 65.188 28.844 1 88 863 ASN B N 1
ATOM 14267 C CA . ASN B 1 863 ? 43.406 63.969 29.203 1 88 863 ASN B CA 1
ATOM 14268 C C . ASN B 1 863 ? 43.312 63 28.031 1 88 863 ASN B C 1
ATOM 14270 O O . ASN B 1 863 ? 42.875 61.844 28.203 1 88 863 ASN B O 1
ATOM 14274 N N . LEU B 1 864 ? 43.656 63.344 26.844 1 90.19 864 LEU B N 1
ATOM 14275 C CA . LEU B 1 864 ? 43.5 62.5 25.656 1 90.19 864 LEU B CA 1
ATOM 14276 C C . LEU B 1 864 ? 44.438 61.312 25.719 1 90.19 864 LEU B C 1
ATOM 14278 O O . LEU B 1 864 ? 45.656 61.469 25.859 1 90.19 864 LEU B O 1
ATOM 14282 N N . ARG B 1 865 ? 44 60.125 25.656 1 87.31 865 ARG B N 1
ATOM 14283 C CA . ARG B 1 865 ? 44.781 58.906 25.75 1 87.31 865 ARG B CA 1
ATOM 14284 C C . ARG B 1 865 ? 44.844 58.188 24.406 1 87.31 865 ARG B C 1
ATOM 14286 O O . ARG B 1 865 ? 45.875 57.594 24.047 1 87.31 865 ARG B O 1
ATOM 14293 N N . THR B 1 866 ? 43.719 58.188 23.703 1 88.94 866 THR B N 1
ATOM 14294 C CA . THR B 1 866 ? 43.656 57.5 22.438 1 88.94 866 THR B CA 1
ATOM 14295 C C . THR B 1 866 ? 43.312 58.438 21.297 1 88.94 866 THR B C 1
ATOM 14297 O O . THR B 1 866 ? 42.312 59.156 21.375 1 88.94 866 THR B O 1
ATOM 14300 N N . LEU B 1 867 ? 44.125 58.5 20.281 1 89.69 867 LEU B N 1
ATOM 14301 C CA . LEU B 1 867 ? 43.906 59.312 19.094 1 89.69 867 LEU B CA 1
ATOM 14302 C C . LEU B 1 867 ? 44.031 58.469 17.828 1 89.69 867 LEU B C 1
ATOM 14304 O O . LEU B 1 867 ? 45.094 57.938 17.547 1 89.69 867 LEU B O 1
ATOM 14308 N N . ILE B 1 868 ? 42.969 58.375 17.125 1 88.31 868 ILE B N 1
ATOM 14309 C CA . ILE B 1 868 ? 42.938 57.562 15.906 1 88.31 868 ILE B CA 1
ATOM 14310 C C . ILE B 1 868 ? 42.781 58.469 14.695 1 88.31 868 ILE B C 1
ATOM 14312 O O . ILE B 1 868 ? 41.781 59.156 14.531 1 88.31 868 ILE B O 1
ATOM 14316 N N . LEU B 1 869 ? 43.75 58.5 13.844 1 90.38 869 LEU B N 1
ATOM 14317 C CA . LEU B 1 869 ? 43.75 59.344 12.641 1 90.38 869 LEU B CA 1
ATOM 14318 C C . LEU B 1 869 ? 44.062 58.5 11.406 1 90.38 869 LEU B C 1
ATOM 14320 O O . LEU B 1 869 ? 44.625 58.969 10.43 1 90.38 869 LEU B O 1
ATOM 14324 N N . ALA B 1 870 ? 43.625 57.25 11.461 1 86.56 870 ALA B N 1
ATOM 14325 C CA . ALA B 1 870 ? 43.906 56.344 10.352 1 86.56 870 ALA B CA 1
ATOM 14326 C C . ALA B 1 870 ? 43.094 56.75 9.117 1 86.56 870 ALA B C 1
ATOM 14328 O O . ALA B 1 870 ? 42 57.25 9.227 1 86.56 870 ALA B O 1
ATOM 14329 N N . ASP B 1 871 ? 43.594 56.594 7.852 1 87.19 871 ASP B N 1
ATOM 14330 C CA . ASP B 1 871 ? 42.938 56.781 6.559 1 87.19 871 ASP B CA 1
ATOM 14331 C C . ASP B 1 871 ? 42.594 58.25 6.332 1 87.19 871 ASP B C 1
ATOM 14333 O O . ASP B 1 871 ? 41.469 58.594 6.031 1 87.19 871 ASP B O 1
ATOM 14337 N N . ASN B 1 872 ? 43.438 59.125 6.688 1 90.69 872 ASN B N 1
ATOM 14338 C CA . ASN B 1 872 ? 43.375 60.531 6.363 1 90.69 872 ASN B CA 1
ATOM 14339 C C . ASN B 1 872 ? 44.438 60.938 5.367 1 90.69 872 ASN B C 1
ATOM 14341 O O . ASN B 1 872 ? 44.938 60.094 4.613 1 90.69 872 ASN B O 1
ATOM 14345 N N . GLN B 1 873 ? 44.781 62.281 5.098 1 88.75 873 GLN B N 1
ATOM 14346 C CA . GLN B 1 873 ? 45.781 62.781 4.148 1 88.75 873 GLN B CA 1
ATOM 14347 C C . GLN B 1 873 ? 46.844 63.594 4.859 1 88.75 873 GLN B C 1
ATOM 14349 O O . GLN B 1 873 ? 47.25 64.688 4.395 1 88.75 873 GLN B O 1
ATOM 14354 N N . LEU B 1 874 ? 47.25 63.094 5.953 1 87.69 874 LEU B N 1
ATOM 14355 C CA . LEU B 1 874 ? 48.281 63.812 6.723 1 87.69 874 LEU B CA 1
ATOM 14356 C C . LEU B 1 874 ? 49.656 63.562 6.125 1 87.69 874 LEU B C 1
ATOM 14358 O O . LEU B 1 874 ? 50 62.469 5.73 1 87.69 874 LEU B O 1
ATOM 14362 N N . ALA B 1 875 ? 50.469 64.688 6.02 1 81.75 875 ALA B N 1
ATOM 14363 C CA . ALA B 1 875 ? 51.781 64.625 5.395 1 81.75 875 ALA B CA 1
ATOM 14364 C C . ALA B 1 875 ? 52.906 64.5 6.449 1 81.75 875 ALA B C 1
ATOM 14366 O O . ALA B 1 875 ? 54 64.062 6.164 1 81.75 875 ALA B O 1
ATOM 14367 N N . ARG B 1 876 ? 52.625 65 7.633 1 81.5 876 ARG B N 1
ATOM 14368 C CA . ARG B 1 876 ? 53.625 65 8.711 1 81.5 876 ARG B CA 1
ATOM 14369 C C . ARG B 1 876 ? 52.938 64.812 10.07 1 81.5 876 ARG B C 1
ATOM 14371 O O . ARG B 1 876 ? 51.719 64.938 10.18 1 81.5 876 ARG B O 1
ATOM 14378 N N . ILE B 1 877 ? 53.719 64.5 11.031 1 82.62 877 ILE B N 1
ATOM 14379 C CA . ILE B 1 877 ? 53.25 64.375 12.406 1 82.62 877 ILE B CA 1
ATOM 14380 C C . ILE B 1 877 ? 53.688 65.625 13.18 1 82.62 877 ILE B C 1
ATOM 14382 O O . ILE B 1 877 ? 54.875 66 13.203 1 82.62 877 ILE B O 1
ATOM 14386 N N . GLN B 1 878 ? 52.75 66.312 13.633 1 80.62 878 GLN B N 1
ATOM 14387 C CA . GLN B 1 878 ? 53.031 67.562 14.398 1 80.62 878 GLN B CA 1
ATOM 14388 C C . GLN B 1 878 ? 52.719 67.375 15.875 1 80.62 878 GLN B C 1
ATOM 14390 O O . GLN B 1 878 ? 51.594 67 16.25 1 80.62 878 GLN B O 1
ATOM 14395 N N . LEU B 1 879 ? 53.656 67.562 16.688 1 79.12 879 LEU B N 1
ATOM 14396 C CA . LEU B 1 879 ? 53.469 67.312 18.109 1 79.12 879 LEU B CA 1
ATOM 14397 C C . LEU B 1 879 ? 53.312 68.625 18.875 1 79.12 879 LEU B C 1
ATOM 14399 O O . LEU B 1 879 ? 52.75 68.625 19.984 1 79.12 879 LEU B O 1
ATOM 14403 N N . SER B 1 880 ? 53.906 69.812 18.438 1 75.5 880 SER B N 1
ATOM 14404 C CA . SER B 1 880 ? 53.812 71.062 19.125 1 75.5 880 SER B CA 1
ATOM 14405 C C . SER B 1 880 ? 53.125 72.125 18.25 1 75.5 880 SER B C 1
ATOM 14407 O O . SER B 1 880 ? 53.125 72 17.031 1 75.5 880 SER B O 1
ATOM 14409 N N . THR B 1 881 ? 52.438 73.062 18.703 1 67.88 881 THR B N 1
ATOM 14410 C CA . THR B 1 881 ? 51.688 74.062 17.953 1 67.88 881 THR B CA 1
ATOM 14411 C C . THR B 1 881 ? 52.625 75 17.203 1 67.88 881 THR B C 1
ATOM 14413 O O . THR B 1 881 ? 52.219 75.625 16.234 1 67.88 881 THR B O 1
ATOM 14416 N N . ASP B 1 882 ? 54 75.312 17.594 1 58.69 882 ASP B N 1
ATOM 14417 C CA . ASP B 1 882 ? 54.938 76.25 17 1 58.69 882 ASP B CA 1
ATOM 14418 C C . ASP B 1 882 ? 55.719 75.625 15.852 1 58.69 882 ASP B C 1
ATOM 14420 O O . ASP B 1 882 ? 56.5 76.25 15.172 1 58.69 882 ASP B O 1
ATOM 14424 N N . ASP B 1 883 ? 55.875 74.375 15.672 1 54.62 883 ASP B N 1
ATOM 14425 C CA . ASP B 1 883 ? 56.75 73.688 14.711 1 54.62 883 ASP B CA 1
ATOM 14426 C C . ASP B 1 883 ? 56.25 73.875 13.281 1 54.62 883 ASP B C 1
ATOM 14428 O O . ASP B 1 883 ? 55.469 73.062 12.781 1 54.62 883 ASP B O 1
ATOM 14432 N N . ASP B 1 884 ? 56.125 75.062 12.773 1 46.81 884 ASP B N 1
ATOM 14433 C CA . ASP B 1 884 ? 55.844 75.25 11.352 1 46.81 884 ASP B CA 1
ATOM 14434 C C . ASP B 1 884 ? 57 74.75 10.484 1 46.81 884 ASP B C 1
ATOM 14436 O O . ASP B 1 884 ? 58.094 75.25 10.531 1 46.81 884 ASP B O 1
ATOM 14440 N N . GLY B 1 885 ? 57.375 73.625 10.156 1 42.91 885 GLY B N 1
ATOM 14441 C CA . GLY B 1 885 ? 58.281 72.938 9.258 1 42.91 885 GLY B CA 1
ATOM 14442 C C . GLY B 1 885 ? 59.5 73.75 8.906 1 42.91 885 GLY B C 1
ATOM 14443 O O . GLY B 1 885 ? 60.344 73.312 8.086 1 42.91 885 GLY B O 1
ATOM 14444 N N . ASP B 1 886 ? 59.625 75.125 8.773 1 37.03 886 ASP B N 1
ATOM 14445 C CA . ASP B 1 886 ? 60.781 75.812 8.25 1 37.03 886 ASP B CA 1
ATOM 14446 C C . ASP B 1 886 ? 62 75.625 9.148 1 37.03 886 ASP B C 1
ATOM 14448 O O . ASP B 1 886 ? 62 76 10.32 1 37.03 886 ASP B O 1
ATOM 14452 N N . LEU B 1 887 ? 62.906 74.688 8.867 1 36.81 887 LEU B N 1
ATOM 14453 C CA . LEU B 1 887 ? 64.188 74.375 9.469 1 36.81 887 LEU B CA 1
ATOM 14454 C C . LEU B 1 887 ? 65 75.688 9.664 1 36.81 887 LEU B C 1
ATOM 14456 O O . LEU B 1 887 ? 66.125 75.625 10.281 1 36.81 887 LEU B O 1
ATOM 14460 N N . SER B 1 888 ? 65 76.688 8.578 1 34.75 888 SER B N 1
ATOM 14461 C CA . SER B 1 888 ? 66.188 77.562 8.438 1 34.75 888 SER B CA 1
ATOM 14462 C C . SER B 1 888 ? 66.375 78.375 9.695 1 34.75 888 SER B C 1
ATOM 14464 O O . SER B 1 888 ? 67.438 78.938 9.93 1 34.75 888 SER B O 1
ATOM 14466 N N . SER B 1 889 ? 65.438 79 10.188 1 34.91 889 SER B N 1
ATOM 14467 C CA . SER B 1 889 ? 65.812 80.188 10.945 1 34.91 889 SER B CA 1
ATOM 14468 C C . SER B 1 889 ? 66.375 79.875 12.305 1 34.91 889 SER B C 1
ATOM 14470 O O . SER B 1 889 ? 66.188 80.625 13.273 1 34.91 889 SER B O 1
ATOM 14472 N N . THR B 1 890 ? 67 78.688 12.461 1 34.38 890 THR B N 1
ATOM 14473 C CA . THR B 1 890 ? 67.5 78.562 13.812 1 34.38 890 THR B CA 1
ATOM 14474 C C . THR B 1 890 ? 68.688 79.438 14.055 1 34.38 890 THR B C 1
ATOM 14476 O O . THR B 1 890 ? 69.375 79.375 15.07 1 34.38 890 THR B O 1
ATOM 14479 N N . GLU B 1 891 ? 69.312 80.125 13.016 1 33.59 891 GLU B N 1
ATOM 14480 C CA . GLU B 1 891 ? 70.625 80.688 13.367 1 33.59 891 GLU B CA 1
ATOM 14481 C C . GLU B 1 891 ? 70.5 81.812 14.422 1 33.59 891 GLU B C 1
ATOM 14483 O O . GLU B 1 891 ? 71.5 82.5 14.688 1 33.59 891 GLU B O 1
ATOM 14488 N N . ASP B 1 892 ? 69.5 82.438 14.742 1 31.36 892 ASP B N 1
ATOM 14489 C CA . ASP B 1 892 ? 69.75 83.562 15.688 1 31.36 892 ASP B CA 1
ATOM 14490 C C . ASP B 1 892 ? 70.438 83 16.969 1 31.36 892 ASP B C 1
ATOM 14492 O O . ASP B 1 892 ? 70 81.938 17.469 1 31.36 892 ASP B O 1
ATOM 14496 N N . GLU B 1 893 ? 71.75 83.375 17.297 1 33.5 893 GLU B N 1
ATOM 14497 C CA . GLU B 1 893 ? 72.812 83.125 18.25 1 33.5 893 GLU B CA 1
ATOM 14498 C C . GLU B 1 893 ? 72.312 83.125 19.688 1 33.5 893 GLU B C 1
ATOM 14500 O O . GLU B 1 893 ? 73 82.812 20.625 1 33.5 893 GLU B O 1
ATOM 14505 N N . ASP B 1 894 ? 71.375 84.062 20.078 1 31.78 894 ASP B N 1
ATOM 14506 C CA . ASP B 1 894 ? 71.25 84.188 21.531 1 31.78 894 ASP B CA 1
ATOM 14507 C C . ASP B 1 894 ? 70.875 82.875 22.172 1 31.78 894 ASP B C 1
ATOM 14509 O O . ASP B 1 894 ? 69.75 82.5 22.219 1 31.78 894 ASP B O 1
ATOM 14513 N N . SER B 1 895 ? 71.562 81.812 21.953 1 34.03 895 SER B N 1
ATOM 14514 C CA . SER B 1 895 ? 71.562 80.438 22.328 1 34.03 895 SER B CA 1
ATOM 14515 C C . SER B 1 895 ? 71.562 80.25 23.828 1 34.03 895 SER B C 1
ATOM 14517 O O . SER B 1 895 ? 71.625 79.125 24.328 1 34.03 895 SER B O 1
ATOM 14519 N N . ASP B 1 896 ? 72 81.375 24.609 1 30.72 896 ASP B N 1
ATOM 14520 C CA . ASP B 1 896 ? 72.312 80.938 25.969 1 30.72 896 ASP B CA 1
ATOM 14521 C C . ASP B 1 896 ? 71.062 80.312 26.656 1 30.72 896 ASP B C 1
ATOM 14523 O O . ASP B 1 896 ? 71.188 79.25 27.281 1 30.72 896 ASP B O 1
ATOM 14527 N N . ARG B 1 897 ? 70.25 81.188 27.422 1 32 897 ARG B N 1
ATOM 14528 C CA . ARG B 1 897 ? 69.75 80.875 28.766 1 32 897 ARG B CA 1
ATOM 14529 C C . ARG B 1 897 ? 68.688 79.812 28.703 1 32 897 ARG B C 1
ATOM 14531 O O . ARG B 1 897 ? 68.688 78.812 29.453 1 32 897 ARG B O 1
ATOM 14538 N N . ASN B 1 898 ? 67.312 80.188 28.656 1 31.56 898 ASN B N 1
ATOM 14539 C CA . ASN B 1 898 ? 66.25 79.438 29.281 1 31.56 898 ASN B CA 1
ATOM 14540 C C . ASN B 1 898 ? 65.812 78.25 28.422 1 31.56 898 ASN B C 1
ATOM 14542 O O . ASN B 1 898 ? 65.312 78.438 27.312 1 31.56 898 ASN B O 1
ATOM 14546 N N . THR B 1 899 ? 66.438 77.188 28.234 1 35.34 899 THR B N 1
ATOM 14547 C CA . THR B 1 899 ? 66.062 75.875 27.75 1 35.34 899 THR B CA 1
ATOM 14548 C C . THR B 1 899 ? 64.688 75.5 28.188 1 35.34 899 THR B C 1
ATOM 14550 O O . THR B 1 899 ? 64.5 75 29.281 1 35.34 899 THR B O 1
ATOM 14553 N N . PHE B 1 900 ? 63.688 76.312 28.172 1 37.12 900 PHE B N 1
ATOM 14554 C CA . PHE B 1 900 ? 62.312 75.875 28.391 1 37.12 900 PHE B CA 1
ATOM 14555 C C . PHE B 1 900 ? 62.062 74.5 27.703 1 37.12 900 PHE B C 1
ATOM 14557 O O . PHE B 1 900 ? 62.406 74.312 26.531 1 37.12 900 PHE B O 1
ATOM 14564 N N . SER B 1 901 ? 61.875 73.438 28.453 1 47.91 901 SER B N 1
ATOM 14565 C CA . SER B 1 901 ? 61.781 72 28.219 1 47.91 901 SER B CA 1
ATOM 14566 C C . SER B 1 901 ? 60.75 71.688 27.125 1 47.91 901 SER B C 1
ATOM 14568 O O . SER B 1 901 ? 59.75 72.375 27 1 47.91 901 SER B O 1
ATOM 14570 N N . GLY B 1 902 ? 60.969 71.125 26.109 1 54.66 902 GLY B N 1
ATOM 14571 C CA . GLY B 1 902 ? 60.312 70.5 24.938 1 54.66 902 GLY B CA 1
ATOM 14572 C C . GLY B 1 902 ? 58.969 69.875 25.266 1 54.66 902 GLY B C 1
ATOM 14573 O O . GLY B 1 902 ? 58.062 69.938 24.469 1 54.66 902 GLY B O 1
ATOM 14574 N N . LYS B 1 903 ? 58.719 69.375 26.438 1 60.66 903 LYS B N 1
ATOM 14575 C CA . LYS B 1 903 ? 57.5 68.625 26.781 1 60.66 903 LYS B CA 1
ATOM 14576 C C . LYS B 1 903 ? 56.344 69.625 27 1 60.66 903 LYS B C 1
ATOM 14578 O O . LYS B 1 903 ? 55.188 69.25 26.75 1 60.66 903 LYS B O 1
ATOM 14583 N N . ALA B 1 904 ? 56.5 70.812 27.5 1 60.88 904 ALA B N 1
ATOM 14584 C CA . ALA B 1 904 ? 55.438 71.75 27.812 1 60.88 904 ALA B CA 1
ATOM 14585 C C . ALA B 1 904 ? 54.781 72.312 26.531 1 60.88 904 ALA B C 1
ATOM 14587 O O . ALA B 1 904 ? 53.656 72.812 26.578 1 60.88 904 ALA B O 1
ATOM 14588 N N . ARG B 1 905 ? 55.312 72 25.422 1 71 905 ARG B N 1
ATOM 14589 C CA . ARG B 1 905 ? 54.75 72.5 24.172 1 71 905 ARG B CA 1
ATOM 14590 C C . ARG B 1 905 ? 54 71.438 23.406 1 71 905 ARG B C 1
ATOM 14592 O O . ARG B 1 905 ? 53.438 71.688 22.344 1 71 905 ARG B O 1
ATOM 14599 N N . LEU B 1 906 ? 53.938 70.25 24.062 1 81.12 906 LEU B N 1
ATOM 14600 C CA . LEU B 1 906 ? 53.25 69.188 23.375 1 81.12 906 LEU B CA 1
ATOM 14601 C C . LEU B 1 906 ? 51.75 69.375 23.406 1 81.12 906 LEU B C 1
ATOM 14603 O O . LEU B 1 906 ? 51.188 69.75 24.438 1 81.12 906 LEU B O 1
ATOM 14607 N N . MET B 1 907 ? 51.062 69.188 22.328 1 84.06 907 MET B N 1
ATOM 14608 C CA . MET B 1 907 ? 49.594 69.312 22.234 1 84.06 907 MET B CA 1
ATOM 14609 C C . MET B 1 907 ? 48.906 68.188 22.984 1 84.06 907 MET B C 1
ATOM 14611 O O . MET B 1 907 ? 47.875 68.375 23.609 1 84.06 907 MET B O 1
ATOM 14615 N N . PHE B 1 908 ? 49.531 66.938 22.969 1 87.06 908 PHE B N 1
ATOM 14616 C CA . PHE B 1 908 ? 48.938 65.75 23.594 1 87.06 908 PHE B CA 1
ATOM 14617 C C . PHE B 1 908 ? 49.969 65 24.484 1 87.06 908 PHE B C 1
ATOM 14619 O O . PHE B 1 908 ? 50.531 64 24.125 1 87.06 908 PHE B O 1
ATOM 14626 N N . PRO B 1 909 ? 50.25 65.438 25.656 1 83.44 909 PRO B N 1
ATOM 14627 C CA . PRO B 1 909 ? 51.344 64.875 26.484 1 83.44 909 PRO B CA 1
ATOM 14628 C C . PRO B 1 909 ? 51.062 63.469 27.016 1 83.44 909 PRO B C 1
ATOM 14630 O O . PRO B 1 909 ? 52 62.719 27.234 1 83.44 909 PRO B O 1
ATOM 14633 N N . ASN B 1 910 ? 49.812 63.094 27.188 1 85.44 910 ASN B N 1
ATOM 14634 C CA . ASN B 1 910 ? 49.5 61.812 27.797 1 85.44 910 ASN B CA 1
ATOM 14635 C C . ASN B 1 910 ? 48.969 60.812 26.766 1 85.44 910 ASN B C 1
ATOM 14637 O O . ASN B 1 910 ? 48.281 59.844 27.109 1 85.44 910 ASN B O 1
ATOM 14641 N N . LEU B 1 911 ? 49.156 60.969 25.609 1 87.75 911 LEU B N 1
ATOM 14642 C CA . LEU B 1 911 ? 48.688 60.094 24.531 1 87.75 911 LEU B CA 1
ATOM 14643 C C . LEU B 1 911 ? 49.281 58.688 24.688 1 87.75 911 LEU B C 1
ATOM 14645 O O . LEU B 1 911 ? 50.5 58.531 24.766 1 87.75 911 LEU B O 1
ATOM 14649 N N . SER B 1 912 ? 48.531 57.719 24.812 1 83.38 912 SER B N 1
ATOM 14650 C CA . SER B 1 912 ? 48.969 56.312 24.969 1 83.38 912 SER B CA 1
ATOM 14651 C C . SER B 1 912 ? 48.875 55.562 23.641 1 83.38 912 SER B C 1
ATOM 14653 O O . SER B 1 912 ? 49.688 54.656 23.391 1 83.38 912 SER B O 1
ATOM 14655 N N . MET B 1 913 ? 47.906 55.906 22.875 1 85.62 913 MET B N 1
ATOM 14656 C CA . MET B 1 913 ? 47.75 55.219 21.594 1 85.62 913 MET B CA 1
ATOM 14657 C C . MET B 1 913 ? 47.562 56.219 20.453 1 85.62 913 MET B C 1
ATOM 14659 O O . MET B 1 913 ? 46.75 57.156 20.547 1 85.62 913 MET B O 1
ATOM 14663 N N . LEU B 1 914 ? 48.375 56.125 19.438 1 86.31 914 LEU B N 1
ATOM 14664 C CA . LEU B 1 914 ? 48.312 56.938 18.234 1 86.31 914 LEU B CA 1
ATOM 14665 C C . LEU B 1 914 ? 48.312 56.062 16.984 1 86.31 914 LEU B C 1
ATOM 14667 O O . LEU B 1 914 ? 49.25 55.344 16.734 1 86.31 914 LEU B O 1
ATOM 14671 N N . ASP B 1 915 ? 47.219 56.125 16.312 1 83.12 915 ASP B N 1
ATOM 14672 C CA . ASP B 1 915 ? 47.094 55.406 15.055 1 83.12 915 ASP B CA 1
ATOM 14673 C C . ASP B 1 915 ? 47.062 56.344 13.859 1 83.12 915 ASP B C 1
ATOM 14675 O O . ASP B 1 915 ? 46.125 57.094 13.68 1 83.12 915 ASP B O 1
ATOM 14679 N N . ILE B 1 916 ? 48.062 56.344 13.055 1 87.25 916 ILE B N 1
ATOM 14680 C CA . ILE B 1 916 ? 48.156 57.156 11.852 1 87.25 916 ILE B CA 1
ATOM 14681 C C . ILE B 1 916 ? 48.406 56.281 10.633 1 87.25 916 ILE B C 1
ATOM 14683 O O . ILE B 1 916 ? 49.188 56.625 9.766 1 87.25 916 ILE B O 1
ATOM 14687 N N . SER B 1 917 ? 47.688 55.156 10.625 1 81.69 917 SER B N 1
ATOM 14688 C CA . SER B 1 917 ? 47.875 54.219 9.516 1 81.69 917 SER B CA 1
ATOM 14689 C C . SER B 1 917 ? 47.219 54.75 8.242 1 81.69 917 SER B C 1
ATOM 14691 O O . SER B 1 917 ? 46.25 55.469 8.305 1 81.69 917 SER B O 1
ATOM 14693 N N . ASN B 1 918 ? 47.719 54.531 7 1 83.25 918 ASN B N 1
ATOM 14694 C CA . ASN B 1 918 ? 47.188 54.844 5.672 1 83.25 918 ASN B CA 1
ATOM 14695 C C . ASN B 1 918 ? 47.062 56.344 5.445 1 83.25 918 ASN B C 1
ATOM 14697 O O . ASN B 1 918 ? 46 56.844 5.078 1 83.25 918 ASN B O 1
ATOM 14701 N N . ASN B 1 919 ? 48.031 57.031 5.852 1 86.94 919 ASN B N 1
ATOM 14702 C CA . ASN B 1 919 ? 48.188 58.469 5.555 1 86.94 919 ASN B CA 1
ATOM 14703 C C . ASN B 1 919 ? 49.344 58.688 4.566 1 86.94 919 ASN B C 1
ATOM 14705 O O . ASN B 1 919 ? 49.781 57.781 3.875 1 86.94 919 ASN B O 1
ATOM 14709 N N . ASN B 1 920 ? 49.75 59.938 4.211 1 85.12 920 ASN B N 1
ATOM 14710 C CA . ASN B 1 920 ? 50.812 60.312 3.293 1 85.12 920 ASN B CA 1
ATOM 14711 C C . ASN B 1 920 ? 52.062 60.781 4.043 1 85.12 920 ASN B C 1
ATOM 14713 O O . ASN B 1 920 ? 52.656 61.781 3.684 1 85.12 920 ASN B O 1
ATOM 14717 N N . LEU B 1 921 ? 52.375 60 5.074 1 81.56 921 LEU B N 1
ATOM 14718 C CA . LEU B 1 921 ? 53.5 60.406 5.914 1 81.56 921 LEU B CA 1
ATOM 14719 C C . LEU B 1 921 ? 54.844 60.188 5.195 1 81.56 921 LEU B C 1
ATOM 14721 O O . LEU B 1 921 ? 55.031 59.156 4.582 1 81.56 921 LEU B O 1
ATOM 14725 N N . ARG B 1 922 ? 55.781 61.281 5.242 1 74.75 922 ARG B N 1
ATOM 14726 C CA . ARG B 1 922 ? 57.062 61.188 4.598 1 74.75 922 ARG B CA 1
ATOM 14727 C C . ARG B 1 922 ? 58.188 60.906 5.621 1 74.75 922 ARG B C 1
ATOM 14729 O O . ARG B 1 922 ? 59.125 60.156 5.344 1 74.75 922 ARG B O 1
ATOM 14736 N N . GLU B 1 923 ? 58.062 61.594 6.867 1 74.62 923 GLU B N 1
ATOM 14737 C CA . GLU B 1 923 ? 59.062 61.406 7.918 1 74.62 923 GLU B CA 1
ATOM 14738 C C . GLU B 1 923 ? 58.406 61.469 9.305 1 74.62 923 GLU B C 1
ATOM 14740 O O . GLU B 1 923 ? 57.344 62.031 9.469 1 74.62 923 GLU B O 1
ATOM 14745 N N . ILE B 1 924 ? 58.938 60.75 10.227 1 77.19 924 ILE B N 1
ATOM 14746 C CA . ILE B 1 924 ? 58.531 60.781 11.633 1 77.19 924 ILE B CA 1
ATOM 14747 C C . ILE B 1 924 ? 59.406 61.781 12.391 1 77.19 924 ILE B C 1
ATOM 14749 O O . ILE B 1 924 ? 60.625 61.688 12.359 1 77.19 924 ILE B O 1
ATOM 14753 N N . PRO B 1 925 ? 58.75 62.75 12.93 1 73.62 925 PRO B N 1
ATOM 14754 C CA . PRO B 1 925 ? 59.562 63.781 13.602 1 73.62 925 PRO B CA 1
ATOM 14755 C C . PRO B 1 925 ? 60.375 63.188 14.766 1 73.62 925 PRO B C 1
ATOM 14757 O O . PRO B 1 925 ? 59.969 62.219 15.398 1 73.62 925 PRO B O 1
ATOM 14760 N N . TYR B 1 926 ? 61.562 63.719 15.039 1 66.12 926 TYR B N 1
ATOM 14761 C CA . TYR B 1 926 ? 62.5 63.281 16.062 1 66.12 926 TYR B CA 1
ATOM 14762 C C . TYR B 1 926 ? 61.938 63.5 17.453 1 66.12 926 TYR B C 1
ATOM 14764 O O . TYR B 1 926 ? 62.281 62.781 18.391 1 66.12 926 TYR B O 1
ATOM 14772 N N . ASN B 1 927 ? 60.969 64.375 17.578 1 67.69 927 ASN B N 1
ATOM 14773 C CA . ASN B 1 927 ? 60.469 64.75 18.906 1 67.69 927 ASN B CA 1
ATOM 14774 C C . ASN B 1 927 ? 59.375 63.75 19.328 1 67.69 927 ASN B C 1
ATOM 14776 O O . ASN B 1 927 ? 58.688 64 20.344 1 67.69 927 ASN B O 1
ATOM 14780 N N . ILE B 1 928 ? 59.125 62.719 18.688 1 78.94 928 ILE B N 1
ATOM 14781 C CA . ILE B 1 928 ? 58.094 61.75 19.016 1 78.94 928 ILE B CA 1
ATOM 14782 C C . ILE B 1 928 ? 58.438 61.031 20.328 1 78.94 928 ILE B C 1
ATOM 14784 O O . ILE B 1 928 ? 57.531 60.562 21.031 1 78.94 928 ILE B O 1
ATOM 14788 N N . TYR B 1 929 ? 59.812 61.094 20.656 1 70.56 929 TYR B N 1
ATOM 14789 C CA . TYR B 1 929 ? 60.281 60.469 21.875 1 70.56 929 TYR B CA 1
ATOM 14790 C C . TYR B 1 929 ? 59.812 61.219 23.109 1 70.56 929 TYR B C 1
ATOM 14792 O O . TYR B 1 929 ? 59.844 60.688 24.219 1 70.56 929 TYR B O 1
ATOM 14800 N N . GLU B 1 930 ? 59.375 62.438 22.906 1 73.31 930 GLU B N 1
ATOM 14801 C CA . GLU B 1 930 ? 58.875 63.25 24.031 1 73.31 930 GLU B CA 1
ATOM 14802 C C . GLU B 1 930 ? 57.531 62.75 24.531 1 73.31 930 GLU B C 1
ATOM 14804 O O . GLU B 1 930 ? 57.125 63.062 25.641 1 73.31 930 GLU B O 1
ATOM 14809 N N . LEU B 1 931 ? 56.875 61.938 23.75 1 79.56 931 LEU B N 1
ATOM 14810 C CA . LEU B 1 931 ? 55.625 61.312 24.172 1 79.56 931 LEU B CA 1
ATOM 14811 C C . LEU B 1 931 ? 55.906 60.062 25 1 79.56 931 LEU B C 1
ATOM 14813 O O . LEU B 1 931 ? 55.906 58.938 24.469 1 79.56 931 LEU B O 1
ATOM 14817 N N . ASN B 1 932 ? 56.219 60.219 26.25 1 72.19 932 ASN B N 1
ATOM 14818 C CA . ASN B 1 932 ? 56.688 59.156 27.141 1 72.19 932 ASN B CA 1
ATOM 14819 C C . ASN B 1 932 ? 55.594 58.125 27.406 1 72.19 932 ASN B C 1
ATOM 14821 O O . ASN B 1 932 ? 55.875 56.969 27.75 1 72.19 932 ASN B O 1
ATOM 14825 N N . ASN B 1 933 ? 54.312 58.469 27.219 1 77.12 933 ASN B N 1
ATOM 14826 C CA . ASN B 1 933 ? 53.219 57.531 27.547 1 77.12 933 ASN B CA 1
ATOM 14827 C C . ASN B 1 933 ? 52.75 56.781 26.312 1 77.12 933 ASN B C 1
ATOM 14829 O O . ASN B 1 933 ? 51.812 56 26.391 1 77.12 933 ASN B O 1
ATOM 14833 N N . LEU B 1 934 ? 53.281 57.031 25.234 1 81.94 934 LEU B N 1
ATOM 14834 C CA . LEU B 1 934 ? 52.844 56.406 24 1 81.94 934 LEU B CA 1
ATOM 14835 C C . LEU B 1 934 ? 53.188 54.906 23.984 1 81.94 934 LEU B C 1
ATOM 14837 O O . LEU B 1 934 ? 54.375 54.531 23.938 1 81.94 934 LEU B O 1
ATOM 14841 N N . SER B 1 935 ? 52.344 54.062 24.188 1 75.31 935 SER B N 1
ATOM 14842 C CA . SER B 1 935 ? 52.531 52.625 24.219 1 75.31 935 SER B CA 1
ATOM 14843 C C . SER B 1 935 ? 52.312 52 22.844 1 75.31 935 SER B C 1
ATOM 14845 O O . SER B 1 935 ? 52.969 51 22.484 1 75.31 935 SER B O 1
ATOM 14847 N N . VAL B 1 936 ? 51.406 52.562 22.047 1 79.69 936 VAL B N 1
ATOM 14848 C CA . VAL B 1 936 ? 51.094 51.969 20.75 1 79.69 936 VAL B CA 1
ATOM 14849 C C . VAL B 1 936 ? 51.156 53.031 19.672 1 79.69 936 VAL B C 1
ATOM 14851 O O . VAL B 1 936 ? 50.469 54.062 19.766 1 79.69 936 VAL B O 1
ATOM 14854 N N . LEU B 1 937 ? 52.031 52.906 18.719 1 81.88 937 LEU B N 1
ATOM 14855 C CA . LEU B 1 937 ? 52.125 53.781 17.531 1 81.88 937 LEU B CA 1
ATOM 14856 C C . LEU B 1 937 ? 51.969 52.938 16.266 1 81.88 937 LEU B C 1
ATOM 14858 O O . LEU B 1 937 ? 52.781 52.094 15.969 1 81.88 937 LEU B O 1
ATOM 14862 N N . ASN B 1 938 ? 50.844 53.094 15.578 1 79.69 938 ASN B N 1
ATOM 14863 C CA . ASN B 1 938 ? 50.594 52.375 14.336 1 79.69 938 ASN B CA 1
ATOM 14864 C C . ASN B 1 938 ? 50.812 53.281 13.117 1 79.69 938 ASN B C 1
ATOM 14866 O O . ASN B 1 938 ? 50.094 54.281 12.93 1 79.69 938 ASN B O 1
ATOM 14870 N N . ILE B 1 939 ? 51.75 53.031 12.258 1 80.75 939 ILE B N 1
ATOM 14871 C CA . ILE B 1 939 ? 52.062 53.844 11.078 1 80.75 939 ILE B CA 1
ATOM 14872 C C . ILE B 1 939 ? 52 52.969 9.828 1 80.75 939 ILE B C 1
ATOM 14874 O O . ILE B 1 939 ? 52.594 53.312 8.797 1 80.75 939 ILE B O 1
ATOM 14878 N N . SER B 1 940 ? 51.219 51.938 9.867 1 74.94 940 SER B N 1
ATOM 14879 C CA . SER B 1 940 ? 51.188 51 8.742 1 74.94 940 SER B CA 1
ATOM 14880 C C . SER B 1 940 ? 50.5 51.625 7.527 1 74.94 940 SER B C 1
ATOM 14882 O O . SER B 1 940 ? 49.594 52.438 7.672 1 74.94 940 SER B O 1
ATOM 14884 N N . GLY B 1 941 ? 51 51.562 6.199 1 74.25 941 GLY B N 1
ATOM 14885 C CA . GLY B 1 941 ? 50.375 52 4.957 1 74.25 941 GLY B CA 1
ATOM 14886 C C . GLY B 1 941 ? 50.875 53.375 4.52 1 74.25 941 GLY B C 1
ATOM 14887 O O . GLY B 1 941 ? 50.25 54 3.654 1 74.25 941 GLY B O 1
ATOM 14888 N N . ASN B 1 942 ? 51.812 53.906 5.184 1 75.56 942 ASN B N 1
ATOM 14889 C CA . ASN B 1 942 ? 52.344 55.219 4.805 1 75.56 942 ASN B CA 1
ATOM 14890 C C . ASN B 1 942 ? 53.5 55.094 3.826 1 75.56 942 ASN B C 1
ATOM 14892 O O . ASN B 1 942 ? 54.125 54.031 3.734 1 75.56 942 ASN B O 1
ATOM 14896 N N . LEU B 1 943 ? 53.656 56.031 2.707 1 66.38 943 LEU B N 1
ATOM 14897 C CA . LEU B 1 943 ? 54.656 55.969 1.646 1 66.38 943 LEU B CA 1
ATOM 14898 C C . LEU B 1 943 ? 56.062 56.156 2.217 1 66.38 943 LEU B C 1
ATOM 14900 O O . LEU B 1 943 ? 57.031 55.719 1.616 1 66.38 943 LEU B O 1
ATOM 14904 N N . GLY B 1 944 ? 56.438 56.938 3.135 1 54.69 944 GLY B N 1
ATOM 14905 C CA . GLY B 1 944 ? 57.781 57.344 3.467 1 54.69 944 GLY B CA 1
ATOM 14906 C C . GLY B 1 944 ? 58.562 56.25 4.199 1 54.69 944 GLY B C 1
ATOM 14907 O O . GLY B 1 944 ? 58 55.375 4.816 1 54.69 944 GLY B O 1
ATOM 14908 N N . LYS B 1 945 ? 59.906 55.812 3.742 1 46.28 945 LYS B N 1
ATOM 14909 C CA . LYS B 1 945 ? 60.938 55 4.367 1 46.28 945 LYS B CA 1
ATOM 14910 C C . LYS B 1 945 ? 61.344 55.562 5.727 1 46.28 945 LYS B C 1
ATOM 14912 O O . LYS B 1 945 ? 61.438 56.781 5.895 1 46.28 945 LYS B O 1
#

pLDDT: mean 74.86, std 25.51, range [15.99, 98.62]

Foldseek 3Di:
DQDDDVQFSHDPLLVCLLVLVQVSNLVCLVVPDDQCDATPVGDGSLRNNVVSPNVSNNVSSVVSVVVVVVVLVVLLVQLLVCLLVLPLVSNLVSLVVCPPCSQVSQQDAPPQHDGSLLSNLLVLNQNSNVSSVVRHHDQAARPQFRHTSLLNNLLNQNQNSNVVCCVVPVLQQCRATPQGDGSLNSNLQVVNQNNNLCQLPPDHDPVQWDWDAAPVRFKIFIDNDQQCDATNQFDGSLLSCLLVLPLSNNVSLLPRKGKIFTDDPPPPPPPPPPPPPPPDDDPPDPDDDPPPPPPVPDDDPDPPPPPPVVGIDIDRRDDQQQQGRQRFHGSLLSNLLVVNQSSNLVSLVSPYDQADKGADRDPVVDDPDDPVPPVCRVVPIDTSLLSNLLVVPPSSNVSSVVSPYDDPLLSSLLSNVVVVPPVVNLVNQLVQKDFDPPFFFDVVVLCVVCPPPNVVVCVPVPPCDPLQQAPGTAIAGAQEPSQNQDAADDPVSLLSSLCSVSVSPVVPPVRSLNSLRRYAHYANEQHAYQAYDLSVLAHANHAYYHHEQYAHAEYDWADQDPPPPDDDDPPPPVRDRARRHQNHAEYHHDNYAYAADDLRVLQRQRHAEYEHDQYAYAAYDPSLLQRQHHAYYHHENYAYAAYDFDPQPPPPDPPDPPPPPPDPDPPDPDDDDDDDDDDDDDDDDDDDPPDDDPPPPPPPPVPVPVPPVPPQPPPPDPDPPPPPPPPVPPVVVVNRAGNYAEYAHDNYAYAAQHLQCLQRVQNHAYYHHDHYAYAAPEALLSHHLNYAAYHHEQYAYAYYHAQQDPPDPDPVSVSNQDRRNDSPCPPPPPPVPPVPPPPDDDDSLVVSQVRHDSSSNDRANANHAYYAHENYAYAADDFFNPCPPPPPPPPPPPPDDDPPDPQVRGRYQQHQEYHHAQYQYADYDPCPSSNVNHNYYHHHNYDHD/DQDDDVQFSHDPLLVCLLVLVQVSNLVCLVVPNDQCDATPVGDGSLRNNVVSPNVSNNVSSVVSVVVVVVVLVVLLVQLLVCLLVLPLVSNLVSLVVCPPCSQVSQADAPPQHDGSLLSNLLVLNQNSNVSSVVRHHDQAARPQFRHTSLLNNLLNQNQNSNVVCCVVPVLQQCRATPQGDGSLNSNLQVVNQNNNLCQLPPDHDPVQWDWDAAPVRFKIFIDNDQQCDATNQFDGSLLSCLLVLPLSNNVSLLPRKGKIFTDDPPPPPPPPPPPDPPPDDDPPDPDDPPPVVPPVPDDDPDPPPPPPVVGIDIDRRDDQQQQGRQRFHGSLLSNLLVVNQSSNLVSLVSPYDQADKGADRDPVVDDPDDPVVPVCRVVPIDTSLLSNLLVVPVVSNVVSVVSPYDDPLLSSLLNNVVVVPPVVNLVNQLVQKDFDPPFFFDVVVLCVVCPPPNVVVVVPVPPCDPLLQAPGTAIAGAQEPSVNQDAADDPVSLLSSLCSVSVSPVVPPVRSLNSLRRYAHYANEQHAYQAYDLSVLAHANHAYYHHYQYAHAEHDWADQDPPDPDDDDPPPPPRDRARRHQNHAEYHHDNYAYAADDLRVLQRQRHAEYAHDQYAYAAYDPSLLQRQHHAYYHHENYAYAAYDFDPQPPPPDPPDPPPPPPDPPPPDDDDDDDDDDDDDDDDDDDDPCPVPPPPPPPPPPVPVPVPPVPPQPPPPDPDPPPPPPPPPPPVPVVNRAGNYAEYAHDNYAYAAQHLQCLQRVQNHAYYHHDHYAYAAPEALLSHHLNHAAYHHENYAYAYYHAQQDPPDPDPVSVSNQDRRNDSPCPPPPPPVPPPPPPPDDDDSLVVSQVRHDSSSNDRANANHAYYAHENYAYAADDFFNPCPPPPPPPPPPPPDDDPPDPQVRGRYQQHQEYHHAQYQYADYDPCPSSNVNHNYYHHHNYDHD

Solvent-accessible surface area (backbone atoms only — not comparable to full-atom values): 106030 Å² total; per-residue (Å²): 118,65,45,54,90,88,69,45,42,31,30,72,55,30,54,27,21,44,69,45,38,48,69,54,39,52,52,40,49,76,72,63,54,75,65,79,56,47,24,70,68,63,42,25,25,54,50,35,4,53,75,58,63,23,60,67,34,33,50,53,51,50,50,52,52,48,50,53,51,50,52,51,52,50,53,38,51,51,43,47,53,26,49,76,70,64,38,53,67,60,38,53,53,56,57,67,67,34,71,90,51,29,42,60,47,48,54,45,40,74,51,36,40,76,34,52,53,38,51,21,32,59,73,54,44,56,68,52,40,52,55,38,54,74,48,51,43,65,77,69,48,40,90,82,57,36,51,24,33,55,36,44,10,24,44,69,46,33,47,72,51,37,53,54,40,44,73,75,44,56,70,58,58,64,46,52,28,76,45,41,39,34,35,66,44,30,10,54,66,65,58,27,51,69,39,43,52,46,69,72,66,53,88,72,61,74,86,59,42,39,85,45,68,39,95,87,63,49,36,34,35,73,37,65,60,66,79,73,50,49,25,76,60,30,45,26,53,66,38,47,27,28,56,33,50,22,57,70,49,40,51,55,62,72,64,44,69,43,70,23,35,62,61,70,79,72,73,73,79,65,76,77,72,82,72,72,78,77,69,85,72,87,68,79,80,82,68,78,87,73,62,77,72,60,66,87,69,73,71,91,68,71,83,70,79,75,69,78,60,78,45,49,43,80,41,62,79,72,67,67,77,47,61,18,62,66,58,17,36,33,28,62,41,36,8,40,74,62,69,28,62,72,48,39,53,51,47,46,73,74,65,42,71,54,71,52,68,34,47,78,80,78,70,73,86,55,81,79,73,78,74,65,51,66,78,56,55,63,74,69,48,42,37,41,58,33,45,19,38,68,65,68,36,64,70,56,41,54,52,40,47,73,69,67,37,72,63,88,81,25,55,34,50,28,42,16,56,75,66,59,36,57,70,60,36,33,53,60,54,16,65,45,38,41,75,39,89,85,59,70,56,44,58,67,60,49,50,65,69,45,42,68,74,58,42,64,64,44,69,74,54,79,81,66,50,66,58,41,67,37,65,80,55,24,25,27,39,58,55,52,53,51,83,47,56,49,48,65,62,54,68,65,40,54,30,44,21,33,35,65,74,26,61,57,36,64,78,34,73,90,48,45,74,50,29,42,42,22,34,31,34,42,30,52,22,48,33,44,25,49,48,62,55,56,62,73,45,50,21,50,20,22,32,38,42,34,53,23,41,25,53,31,43,61,77,58,78,52,45,72,57,80,71,74,81,65,86,78,79,74,68,80,62,81,77,68,50,35,55,48,30,63,50,26,28,38,41,35,47,23,43,27,47,28,50,59,66,67,60,34,66,32,66,30,60,38,29,32,38,42,34,48,25,40,28,51,28,50,57,58,55,57,42,65,45,64,16,71,41,30,29,37,42,34,50,22,40,28,53,33,53,65,73,58,64,73,82,66,81,73,71,80,79,78,79,74,79,81,68,82,74,78,83,76,80,81,81,82,80,78,82,80,82,78,79,83,77,81,83,83,82,86,80,81,81,87,80,84,75,82,70,78,76,75,71,74,72,66,73,73,64,78,68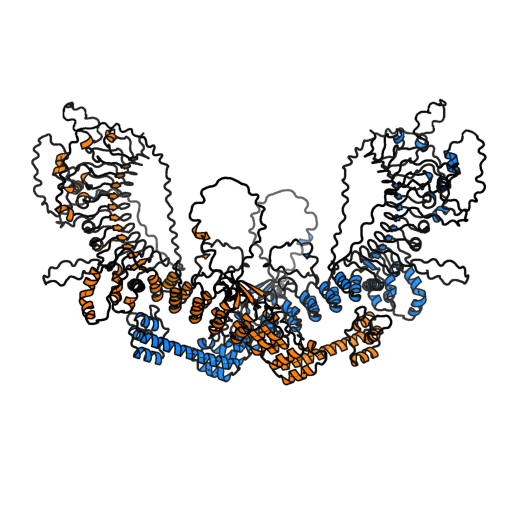,74,70,71,74,68,79,72,81,76,74,80,72,84,76,77,87,73,80,74,74,75,69,78,71,77,73,61,71,75,64,63,74,83,47,18,45,37,31,34,42,32,48,24,40,28,55,28,51,54,76,55,60,49,41,14,46,43,30,49,51,25,29,35,44,32,48,24,43,27,52,25,44,43,60,53,30,58,37,42,44,29,56,47,27,29,34,42,33,50,22,44,25,50,29,50,46,74,49,39,77,76,59,83,88,53,88,47,70,68,49,48,50,63,44,52,64,61,60,63,83,70,75,71,67,80,66,74,67,71,70,66,74,68,63,82,64,83,80,78,68,76,67,61,58,47,50,71,66,29,37,84,54,34,48,47,80,47,34,65,48,26,30,36,41,36,43,28,39,25,49,30,47,63,69,76,58,42,72,80,74,69,82,75,76,72,80,64,68,77,68,89,70,76,82,85,78,75,68,76,63,84,48,32,37,51,54,42,29,27,32,41,31,45,23,39,22,50,33,52,59,79,56,84,68,59,72,66,39,76,48,48,77,42,77,42,60,58,71,37,76,44,125,118,66,46,54,90,89,68,45,43,30,31,72,55,32,53,27,22,42,70,45,38,49,70,56,39,53,53,41,49,75,72,63,55,76,66,79,56,47,23,70,68,64,41,25,25,55,50,35,4,55,74,60,64,24,60,67,34,32,49,52,50,49,49,52,51,50,51,55,51,48,52,51,50,50,53,38,51,52,42,47,54,25,48,75,70,65,38,54,67,59,39,53,55,56,56,66,68,32,70,91,53,28,41,61,47,48,53,46,41,74,52,37,40,74,35,53,55,37,51,20,32,60,73,56,42,59,67,51,40,51,54,39,53,76,50,51,43,66,76,68,47,40,90,80,57,36,51,24,31,57,34,42,11,27,43,68,46,34,48,71,54,35,53,53,40,44,74,76,46,56,72,58,58,64,47,53,27,77,46,42,40,34,36,67,43,31,10,55,66,64,58,27,50,70,39,42,52,46,68,72,67,52,86,71,62,74,86,60,44,40,85,47,67,39,96,85,63,49,36,34,35,72,38,65,61,67,80,72,49,50,25,75,59,28,45,25,54,66,37,48,27,28,56,35,49,23,56,70,48,41,52,56,63,71,66,44,68,44,70,22,34,61,61,70,80,73,73,73,78,66,75,79,73,82,70,71,79,74,69,82,72,83,71,73,81,77,67,70,89,65,55,81,70,59,64,90,68,70,69,92,68,73,82,71,81,75,71,78,62,79,45,51,45,80,40,63,80,72,67,66,76,46,60,18,61,67,57,17,36,34,27,61,42,35,10,40,73,62,68,28,61,72,49,37,53,53,46,47,73,74,65,42,68,55,71,52,67,36,47,78,81,77,69,74,85,55,82,79,72,77,72,67,50,65,79,56,54,63,74,68,49,43,37,41,57,32,44,20,38,69,65,69,36,63,68,55,40,53,50,40,47,75,70,66,38,72,63,88,83,26,54,32,50,28,43,16,56,74,67,59,35,56,68,60,37,35,51,60,54,16,67,45,37,41,74,39,87,86,59,68,55,45,56,66,61,50,51,67,67,44,42,69,73,58,41,64,64,45,69,75,55,79,82,65,52,66,58,39,67,38,66,81,54,24,26,27,37,59,57,52,53,50,82,48,57,49,47,66,64,55,69,64,39,52,30,44,21,33,34,65,73,26,60,55,36,65,78,35,75,90,48,44,72,50,29,42,42,19,33,29,33,40,30,52,20,49,34,44,24,48,48,62,56,55,64,74,47,51,20,49,18,22,32,36,42,33,53,23,40,25,53,31,42,63,77,58,77,54,46,73,58,81,70,74,82,64,84,76,79,72,71,82,63,79,78,67,48,35,55,49,29,62,50,26,28,38,41,36,48,23,43,26,46,29,50,59,68,65,60,34,69,32,65,29,60,39,29,31,38,42,34,48,25,41,28,51,28,50,57,58,53,57,42,65,44,65,16,69,42,32,30,36,42,32,50,23,41,30,53,34,54,64,73,58,66,71,82,66,80,74,71,77,82,78,79,76,79,80,66,84,72,77,84,76,82,77,78,83,84,73,86,74,84,81,80,77,84,78,80,85,77,86,79,85,77,85,67,82,70,81,68,78,69,74,72,76,72,68,73,75,66,78,69,73,71,72,76,68,80,72,79,74,76,79,73,83,76,77,85,73,79,74,75,74,70,78,70,76,72,61,71,77,63,62,74,82,47,19,45,36,32,34,43,33,46,25,38,28,54,28,53,55,77,55,61,48,40,13,46,43,32,48,51,26,29,34,42,32,47,25,43,27,53,26,43,42,62,54,31,59,37,42,43,30,57,48,27,29,36,42,34,50,23,44,26,50,28,50,46,73,49,40,76,79,58,82,86,52,87,48,70,69,49,48,50,63,43,54,64,61,60,63,83,70,75,71,69,81,66,74,65,72,71,66,74,68,61,81,66,82,80,77,67,74,66,62,56,48,49,71,65,28,41,86,55,36,48,47,83,47,33,67,48,28,29,37,41,34,44,27,41,27,50,30,48,63,68,77,58,41,70,80,73,66,84,74,78,71,77,66,70,75,70,90,68,75,80,85,77,74,67,74,63,83,48,32,36,50,55,43,27,28,32,42,32,47,24,38,23,50,32,51,58,79,56,83,69,59,71,66,39,77,48,49,76,43,79,42,60,57,70,36,77,42,124

Secondary structure (DSSP, 8-state):
--B-TTS--B-HHHHHHHHT-HHHHHHHHHTT--SS---TTS--HHHHHHHTT-HHHHHHHHHHHHHHHHHHHHHHHHHHHHHHHT-HHHHHHHHHT-GGGHHHHHT--GGGPPPHHHHHHHHT-HHHHHHHHHTT---PPPTTT---HHHHHHHHT-HHHHHHHHHH-GGGGG---TT---HHHHHHHTT-HHHHHHHHH----TTT-EEEE-TTSSEEEEESS-TT---TTS--HHHHHHHHT-HHHHHHHHH--EEEEE-------------------------STTSTTTGGGSS--------TTTTEEEE----TT--BTTTTB-HHHHHHHTT-HHHHHHHHHTT--TTPEEPPP--TTS------TTTTTTTT-EEHHHHHHHTT-HHHHHHHHHTT---TT-HHHHHHHHTT-HHHHHHHHHTTEEE-SS----HHHHHHHHTTTHHHHHTT-TT--HHHHS--S-EEEE-TT-SS---B--HHHHHHHHHHH-GGGGG-GGGGGGGGGGEEEEE--SS--SB--GGGGG-TT--EEE--SS---SPPPPEE----------------EE---TT--EEE--SS--S---GGGGG-TT--EEE--SS------GGGGT-SS--EEE--SS---S----------------------------------------------------------------------------------------TTTTTTS----EEE--SS--SS--TTHHHH-TT--EEE--SS---B--BGGGS-TT--EEE--SS---B--B---TT---HHHHHHHS-SS------S-----------TT--HHHHHHHHS-TTS--SS-TT--EEE--SS---S---BTT--S--STT-----SS----GGGGBS-TT--EEE--SS------GGGGG-TT--EEE-TT-S--/--B-TTS--B-HHHHHHHHT-HHHHHHHHHTT--SS---TTS--HHHHHHHTT-HHHHHHHHHHHHHHHHHHHHHHHHHHHHHHHT-HHHHHHHHHTTGGGHHHHHT--GGGPPPHHHHHHHHT-HHHHHHHHHTT---PPPTTT---HHHHHHHHT-HHHHHHHHHH-GGGGG---TT---HHHHHHHTT-HHHHHHHHH----GGG-EEEE-TTSSEEEEESS-TT---TTS--HHHHHHHHT-HHHHHHHHH--EEEEE-------------------------STTGGGTGGGSS--------TTTTEEEE----TT--BTTTTB-HHHHHHHTT-HHHHHHHHHTT--TTPEEPPP--TTS------TTTTTTTT-EEHHHHHHHTT-HHHHHHHHHTT---TTSHHHHHHHHTT-HHHHHHHHHTTEEE-SS----HHHHHHHHTTTHHHHHTT-TT--HHHHS--S-EEEE----SS---B--HHHHHHHHHHH-GGGGG-GGGGGGGGGGEEEEE--SS--SB--GGGGG-TT--EEE--SS----PPPPEE----------------EE---TT--EEE--SS--S---GGGGG-TT--EEE--SS------GGGGT-SS--EEE--SS---S----------------------------------------------------------------------------------------TTSSTTS----EEE--SS--SS--TTHHHH-TT--EEE--SS---B--BGGGS-TT--EEE--SS---B--B---TT---HHHHHHHS-SS------S-----------TT--HHHHHHHHS-TTT--SS-TT--EEE--SS---S---BSS--S--GGGG----SS----GGGGBS-TT--EEE--SS------GGGGG-TT--EEE-TT-S--

InterPro domains:
  IPR001611 Leucine-rich repeat [PF00560] (786-801)
  IPR001611 Leucine-rich repeat [PF13855] (583-638)
  IPR001611 Leucine-rich repeat [PS51450] (541-562)
  IPR001611 Leucine-rich repeat [PS51450] (583-604)
  IPR001611 Leucine-rich repeat [PS51450] (739-760)
  IPR001611 Leucine-rich repeat [PS51450] (786-807)
  IPR001611 Leucine-rich repeat [PS51450] (910-932)
  IPR002110 Ankyrin repeat [PF00023] (329-356)
  IPR002110 Ankyrin repeat [PF12796] (85-166)
  IPR002110 Ankyrin repeat [PS50088] (8-40)
  IPR002110 Ankyrin repeat [PS50088] (112-138)
  IPR002110 Ankyrin repeat [PS50088] (145-166)
  IPR002110 Ankyrin repeat [PS50088] (327-359)
  IPR002110 Ankyrin repeat [SM00248] (8-37)
  IPR002110 Ankyrin repeat [SM00248] (112-143)
  IPR002110 Ankyrin repeat [SM00248] (145-174)
  IPR002110 Ankyrin repeat [SM00248] (179-208)
  IPR002110 Ankyrin repeat [SM00248] (233-262)
  IPR002110 Ankyrin repeat [SM00248] (327-356)
  IPR002110 Ankyrin repeat [SM00248] (380-410)

Nearest PDB structures (foldseek):
  6by9-assembly1_A  TM=6.662E-01  e=2.818E-10  Homo sapiens
  3b95-assembly2_B  TM=8.202E-01  e=2.161E-08  Homo sapiens
  8glv-assembly1_Eb  TM=8.402E-01  e=5.638E-08  Chlamydomonas reinhardtii
  1g3n-assembly1_B  TM=6.614E-01  e=4.548E-06  Homo sapiens
  5ybu-assembly1_A  TM=6.856E-01  e=6.811E-06  Homo sapiens

Sequence (1890 aa):
MQCGPRGENKTPLHLSAEHGYTSNVTTLLQLGGSMLIRDINGMTPSDLADKAGHTECISILKEAADAREKAKLDIHAALRDSCGQGDVSSVQQLVASLSKDAELIVNMAPSGANTLLFTACQTGNKEIVKILLEHGADGRFHPVTKYSPLHIACYHGHRDIVEMLLLRFPELVQQHTVERWLPIHASCINGHVAVLELLFQFPYNKHILKKFRDSSGQWEYYMPYDINERDATGQNILYMACLLGNKKLLDVILKFRVRATRIFPDEDITPSSESNPVVSPTKRRISNGIQSLMSKLNLSRETSVENDYDQVSVICPLRIDMYCNNNTETALHAAVKGKHYDITIAVLNAGANPNLIIKAYLDYNESMSCYSVEDDVNTGQSTALVEACKNRDVPLVDLLLRSGARDDDCKALSATVQNKDETLTAKLLSIKAHPDPEYKINKKAMTDNIHSSHFSLFSGMSNLTYSTIFPNTPAMINWHNQRCNLSQIRTQWLIDASLHLNHRLKQNPRSYDIALYAITRLDVSNNSLTFIPLAVFQLYSLRYLNIAQNKIEKLPIPAESPVKKTHRRKSISTKELNYNCPVLEELYLQDNRLDHIPEAIFRLPNLVTLVVANNKLQYLPYNMWLAPKLKELNASFNFLKELPISPVENTKDDCDKISVSSSDSQLSSHTEIDLDNDGCSDVEADPKQDDGVFPVRYKKKDRTLVQLDVNKHHIWCKSIDVTEQILHSDESVTEKSSQLSALNLAHNLFTSIPVVLPCLAVNLTRLNMAFNSLRSMSHITSYPSSLKQLDLSHNQITVWPSLPQVEAQDMMEVANVTCYATSTSMSRDKLPIIGVRRQNTRSVRNTVLHTVCSHRRHLRLDNLRTLILADNQLARIQLSTDDDGDLSSTEDEDSDRNTFSGKARLMFPNLSMLDISNNNLREIPYNIYELNNLSVLNISGNLGKMQCGPRGENKTPLHLSAEHGYTSNVTTLLQLGGSMLIRDINGMTPSDLADKAGHTECISILKEAADAREKAKLDIHAALRDSCGQGDVSSVQQLVASLSKDAELIVNMAPSGANTLLFTACQTGNKEIVKILLEHGADGRFHPVTKYSPLHIACYHGHRDIVEMLLLRFPELVQQHTVERWLPIHASCINGHVAVLELLFQFPYNKHILKKFRDSSGQWEYYMPYDINERDATGQNILYMACLLGNKKLLDVILKFRVRATRIFPDEDITPSSESNPVVSPTKRRISNGIQSLMSKLNLSRETSVENDYDQVSVICPLRIDMYCNNNTETALHAAVKGKHYDITIAVLNAGANPNLIIKAYLDYNESMSCYSVEDDVNTGQSTALVEACKNRDVPLVDLLLRSGARDDDCKALSATVQNKDETLTAKLLSIKAHPDPEYKINKKAMTDNIHSSHFSLFSGMSNLTYSTIFPNTPAMINWHNQRCNLSQIRTQWLIDASLHLNHRLKQNPRSYDIALYAITRLDVSNNSLTFIPLAVFQLYSLRYLNIAQNKIEKLPIPAESPVKKTHRRKSISTKELNYNCPVLEELYLQDNRLDHIPEAIFRLPNLVTLVVANNKLQYLPYNMWLAPKLKELNASFNFLKELPISPVENTKDDCDKISVSSSDSQLSSHTEIDLDNDGCSDVEADPKQDDGVFPVRYKKKDRTLVQLDVNKHHIWCKSIDVTEQILHSDESVTEKSSQLSALNLAHNLFTSIPVVLPCLAVNLTRLNMAFNSLRSMSHITSYPSSLKQLDLSHNQITVWPSLPQVEAQDMMEVANVTCYATSTSMSRDKLPIIGVRRQNTRSVRNTVLHTVCSHRRHLRLDNLRTLILADNQLARIQLSTDDDGDLSSTEDEDSDRNTFSGKARLMFPNLSMLDISNNNLREIPYNIYELNNLSVLNISGNLGK